Protein 6TDD (pdb70)

Organism: Burkholderia ambifaria (strain ATCC BAA-244 / DSM 16087 / CCUG 44356 / LMG 19182 / AMMD) (NCBI:txid339670)

Solvent-accessible surface area: 6980 Å² total; per-residue (Å²): 123,128,70,99,164,114,76,96,127,78,96,60,47,72,72,108,92,28,68,75,146,8,38,205,70,72,93,109,100,13,18,53,35,5,20,115,4,44,62,71,18,101,154,72,118,116,88,57,123,112,151,80,100,98,130,55,106,22,79,71,106,64,27,71,73,162,6,38,204,56,62,98,104,90,12,27,61,38,4,22,118,4,47,71,79,20,95,108,55,135

InterPro domains:
  IPR006162 Phosphopantetheine attachment site [PS00012] (1380-1395)
  IPR009081 Phosphopantetheine binding ACP domain [PF00550] (1358-1421)
  IPR009081 Phosphopantetheine binding ACP domain [PS50075] (1350-1425)
  IPR013968 Polyketide synthase-like, ketoreductase domain [PF08659] (1072-1247)
  IPR014030 Beta-ketoacyl synthase-like, N-terminal domain [PF00109] (45-298)
  IPR014030 Beta-ketoacyl synthase-like, N-terminal domain [PF00109] (1454-1701)
  IPR014031 Beta-ketoacyl synthase, C-terminal domain [PF02801] (306-424)
  IPR014031 Beta-ketoacyl synthase, C-terminal domain [PF02801] (1709-1826)
  IPR016039 Thiolase-like [G3DSA:3.40.47.10] (36-485)
  IPR016039 Thiolase-like [G3DSA:3.40.47.10] (1445-1891)
  IPR016039 Thiolase-like [SSF53901] (43-471)
  IPR016039 Thiolase-like [SSF53901] (1453-1825)
  IPR018201 Beta-ketoacyl synthase, active site [PS00606] (211-227)
  IPR018201 Beta-ketoacyl synthase, active site [PS00606] (1614-1630)
  IPR020806 Polyketide synthase-like, phosphopantetheine-binding domain [SM00823] (1353-1425)
  IPR020841 Polyketide synthase, beta-ketoacyl synthase domain [PS52004] (44-472)
  IPR020841 Polyketide synthase, beta-ketoacyl synthase domain [PS52004] (1452-1877)
  IPR020841 Polyketide synthase, beta-ketoacyl synthase domain [SM00825] (47-475)
  IPR020841 Polyketide synthase, beta-ketoacyl synthase domain [SM00825] (1455-1880)
  IPR032821 Polyketide synthase, C-terminal extension [PF16197] (1830-1926)

Nearest PDB structures (foldseek):
  3spi-assembly1_A  TM=4.653E-01  e=7.736E+00  Gallus gallus
  3spg-assembly1_A  TM=4.646E-01  e=8.421E+00  Gallus gallus
  3spi-assembly1_A  TM=4.498E-01  e=6.684E+00  Gallus gallus
  5kuk-assembly1_A  TM=4.501E-01  e=9.793E+00  Gallus gallus
  3spg-assembly1_A  TM=4.374E-01  e=9.073E+00  Gallus gallus

Secondary structure (DSSP, 8-state):
----SSS-STTTTHHHHHHHHHTTS-HHHHHHHHHHHHHHHHH--/--SS--SPTTSTTHHHHHHHHHTTS-HHHHHHHHHHHHHHHHH--

Radius of gyration: 15.99 Å; Cα contacts (8 Å, |Δi|>4): 42; chains: 2; bounding box: 48×41×23 Å

Foldseek 3Di:
DAAPVVGGPDDDDVVVVVVVVLVVDDPVRNVVVVVVVVVVVVVVD/DADPPGHPDDDPVVVVVVVVVLVVDDPVGNVVVVVVVCVVPVPDD

Structure (mmCIF, N/CA/C/O backbone):
data_6TDD
#
_entry.id   6TDD
#
loop_
_atom_site.group_PDB
_atom_site.id
_atom_site.type_symbol
_atom_site.label_atom_id
_atom_site.label_alt_id
_atom_site.label_comp_id
_atom_site.label_asym_id
_atom_site.label_entity_id
_atom_site.label_seq_id
_atom_site.pdbx_PDB_ins_code
_atom_site.Cartn_x
_atom_site.Cartn_y
_atom_site.Cartn_z
_atom_site.occupancy
_atom_site.B_iso_or_equiv
_atom_site.auth_seq_id
_atom_site.auth_comp_id
_atom_site.auth_asym_id
_atom_site.auth_atom_id
_atom_site.pdbx_PDB_model_num
ATOM 1 N N . GLY A 1 1 ? -11.895 32.253 2.838 1.00 0.00 1 GLY A N 1
ATOM 2 C CA . GLY A 1 1 ? -12.885 31.528 3.668 1.00 0.00 1 GLY A CA 1
ATOM 3 C C . GLY A 1 1 ? -12.223 30.730 4.792 1.00 0.00 1 GLY A C 1
ATOM 4 O O . GLY A 1 1 ? -10.999 30.567 4.794 1.00 0.00 1 GLY A O 1
ATOM 10 N N . PRO A 1 2 ? -13.012 30.224 5.763 1.00 0.00 2 PRO A N 1
ATOM 11 C CA . PRO A 1 2 ? -12.502 29.449 6.903 1.00 0.00 2 PRO A CA 1
ATOM 12 C C . PRO A 1 2 ? -11.941 28.082 6.484 1.00 0.00 2 PRO A C 1
ATOM 13 O O . PRO A 1 2 ? -12.409 27.453 5.527 1.00 0.00 2 PRO A O 1
ATOM 24 N N . GLY A 1 3 ? -10.940 27.592 7.227 1.00 0.00 3 GLY A N 1
ATOM 25 C CA . GLY A 1 3 ? -10.283 26.299 6.972 1.00 0.00 3 GLY A CA 1
ATOM 26 C C . GLY A 1 3 ? -11.068 25.069 7.460 1.00 0.00 3 GLY A C 1
ATOM 27 O O . GLY A 1 3 ? -10.806 23.961 6.990 1.00 0.00 3 GLY A O 1
ATOM 31 N N . SER A 1 4 ? -12.021 25.252 8.380 1.00 0.00 4 SER A N 1
ATOM 32 C CA . SER A 1 4 ? -12.877 24.189 8.933 1.00 0.00 4 SER A CA 1
ATOM 33 C C . SER A 1 4 ? -14.239 24.110 8.217 1.00 0.00 4 SER A C 1
ATOM 34 O O . SER A 1 4 ? -14.896 25.135 8.033 1.00 0.00 4 SER A O 1
ATOM 42 N N . MET A 1 5 ? -14.751 22.930 7.850 1.00 0.00 5 MET A N 1
ATOM 43 C CA . MET A 1 5 ? -14.061 21.630 7.782 1.00 0.00 5 MET A CA 1
ATOM 44 C C . MET A 1 5 ? -13.081 21.564 6.592 1.00 0.00 5 MET A C 1
ATOM 45 O O . MET A 1 5 ? -13.268 22.245 5.578 1.00 0.00 5 MET A O 1
ATOM 59 N N . ASN A 1 6 ? -12.067 20.695 6.685 1.00 0.00 6 ASN A N 1
ATOM 60 C CA . ASN A 1 6 ? -11.107 20.432 5.600 1.00 0.00 6 ASN A CA 1
ATOM 61 C C . ASN A 1 6 ? -11.776 19.872 4.323 1.00 0.00 6 ASN A C 1
ATOM 62 O O . ASN A 1 6 ? -11.329 20.174 3.212 1.00 0.00 6 ASN A O 1
ATOM 73 N N . LYS A 1 7 ? -12.863 19.101 4.477 1.00 0.00 7 LYS A N 1
ATOM 74 C CA . LYS A 1 7 ? -13.805 18.690 3.418 1.00 0.00 7 LYS A CA 1
ATOM 75 C C . LYS A 1 7 ? -15.203 18.396 4.003 1.00 0.00 7 LYS A C 1
ATOM 76 O O . LYS A 1 7 ? -15.291 18.066 5.193 1.00 0.00 7 LYS A O 1
ATOM 95 N N . PRO A 1 8 ? -16.295 18.473 3.212 1.00 0.00 8 PRO A N 1
ATOM 96 C CA . PRO A 1 8 ? -17.613 17.973 3.625 1.00 0.00 8 PRO A CA 1
ATOM 97 C C . PRO A 1 8 ? -17.618 16.440 3.782 1.00 0.00 8 PRO A C 1
ATOM 98 O O . PRO A 1 8 ? -16.688 15.755 3.348 1.00 0.00 8 PRO A O 1
ATOM 109 N N . THR A 1 9 ? -18.689 15.878 4.346 1.00 0.00 9 THR A N 1
ATOM 110 C CA . THR A 1 9 ? -18.898 14.413 4.461 1.00 0.00 9 THR A CA 1
ATOM 111 C C . THR A 1 9 ? -19.039 13.731 3.087 1.00 0.00 9 THR A C 1
ATOM 112 O O . THR A 1 9 ? -18.688 12.561 2.918 1.00 0.00 9 THR A O 1
ATOM 123 N N . SER A 1 10 ? -19.511 14.476 2.079 1.00 0.00 10 SER A N 1
ATOM 124 C CA . SER A 1 10 ? -19.654 14.032 0.685 1.00 0.00 10 SER A CA 1
ATOM 125 C C . SER A 1 10 ? -18.325 13.591 0.052 1.00 0.00 10 SER A C 1
ATOM 126 O O . SER A 1 10 ? -17.260 14.126 0.376 1.00 0.00 10 SER A O 1
ATOM 134 N N . SER A 1 11 ? -18.383 12.644 -0.888 1.00 0.00 11 SER A N 1
ATOM 135 C CA . SER A 1 11 ? -17.241 12.126 -1.659 1.00 0.00 11 SER A CA 1
ATOM 136 C C . SER A 1 11 ? -16.132 11.449 -0.821 1.00 0.00 11 SER A C 1
ATOM 137 O O . SER A 1 11 ? -14.964 11.423 -1.207 1.00 0.00 11 SER A O 1
ATOM 145 N N . ASP A 1 12 ? -16.479 10.859 0.334 1.00 0.00 12 ASP A N 1
ATOM 146 C CA . ASP A 1 12 ? -15.612 9.897 1.054 1.00 0.00 12 ASP A CA 1
ATOM 147 C C . ASP A 1 12 ? -15.497 8.532 0.338 1.00 0.00 12 ASP A C 1
ATOM 148 O O . ASP A 1 12 ? -14.604 7.739 0.642 1.00 0.00 12 ASP A O 1
ATOM 157 N N . GLY A 1 13 ? -16.380 8.255 -0.633 1.00 0.00 13 GLY A N 1
ATOM 158 C CA . GLY A 1 13 ? -16.490 6.968 -1.344 1.00 0.00 13 GLY A CA 1
ATOM 159 C C . GLY A 1 13 ? -15.269 6.545 -2.177 1.00 0.00 13 GLY A C 1
ATOM 160 O O . GLY A 1 13 ? -15.182 5.379 -2.569 1.00 0.00 13 GLY A O 1
ATOM 164 N N . TRP A 1 14 ? -14.294 7.437 -2.408 1.00 0.00 14 TRP A N 1
ATOM 165 C CA . TRP A 1 14 ? -13.033 7.097 -3.077 1.00 0.00 14 TRP A CA 1
ATOM 166 C C . TRP A 1 14 ? -12.260 6.004 -2.330 1.00 0.00 14 TRP A C 1
ATOM 167 O O . TRP A 1 14 ? -11.580 5.197 -2.962 1.00 0.00 14 TRP A O 1
ATOM 188 N N . LYS A 1 15 ? -12.387 5.941 -0.996 1.00 0.00 15 LYS A N 1
ATOM 189 C CA . LYS A 1 15 ? -11.655 5.005 -0.125 1.00 0.00 15 LYS A CA 1
ATOM 190 C C . LYS A 1 15 ? -12.034 3.543 -0.381 1.00 0.00 15 LYS A C 1
ATOM 191 O O . LYS A 1 15 ? -11.160 2.681 -0.456 1.00 0.00 15 LYS A O 1
ATOM 210 N N . ASP A 1 16 ? -13.321 3.265 -0.568 1.00 0.00 16 ASP A N 1
ATOM 211 C CA . ASP A 1 16 ? -13.821 1.917 -0.875 1.00 0.00 16 ASP A CA 1
ATOM 212 C C . ASP A 1 16 ? -13.370 1.442 -2.266 1.00 0.00 16 ASP A C 1
ATOM 213 O O . ASP A 1 16 ? -12.975 0.289 -2.434 1.00 0.00 16 ASP A O 1
ATOM 222 N N . ASP A 1 17 ? -13.358 2.338 -3.260 1.00 0.00 17 ASP A N 1
ATOM 223 C CA . ASP A 1 17 ? -12.806 2.058 -4.593 1.00 0.00 17 ASP A CA 1
ATOM 224 C C . ASP A 1 17 ? -11.275 1.889 -4.572 1.00 0.00 17 ASP A C 1
ATOM 225 O O . ASP A 1 17 ? -10.730 1.079 -5.330 1.00 0.00 17 ASP A O 1
ATOM 234 N N . TYR A 1 18 ? -10.569 2.592 -3.675 1.00 0.00 18 TYR A N 1
ATOM 235 C CA . TYR A 1 18 ? -9.120 2.439 -3.491 1.00 0.00 18 TYR A CA 1
ATOM 236 C C . TYR A 1 18 ? -8.780 1.070 -2.881 1.00 0.00 18 TYR A C 1
ATOM 237 O O . TYR A 1 18 ? -7.932 0.361 -3.412 1.00 0.00 18 TYR A O 1
ATOM 255 N N . LEU A 1 19 ? -9.496 0.626 -1.843 1.00 0.00 19 LEU A N 1
ATOM 256 C CA . LEU A 1 19 ? -9.371 -0.738 -1.313 1.00 0.00 19 LEU A CA 1
ATOM 257 C C . LEU A 1 19 ? -9.703 -1.788 -2.390 1.00 0.00 19 LEU A C 1
ATOM 258 O O . LEU A 1 19 ? -8.936 -2.737 -2.582 1.00 0.00 19 LEU A O 1
ATOM 274 N N . SER A 1 20 ? -10.788 -1.593 -3.144 1.00 0.00 20 SER A N 1
ATOM 275 C CA . SER A 1 20 ? -11.217 -2.517 -4.198 1.00 0.00 20 SER A CA 1
ATOM 276 C C . SER A 1 20 ? -10.137 -2.720 -5.272 1.00 0.00 20 SER A C 1
ATOM 277 O O . SER A 1 20 ? -9.857 -3.864 -5.654 1.00 0.00 20 SER A O 1
ATOM 285 N N . ARG A 1 21 ? -9.474 -1.641 -5.721 1.00 0.00 21 ARG A N 1
ATOM 286 C CA . ARG A 1 21 ? -8.411 -1.701 -6.743 1.00 0.00 21 ARG A CA 1
ATOM 287 C C . ARG A 1 21 ? -7.050 -2.160 -6.204 1.00 0.00 21 ARG A C 1
ATOM 288 O O . ARG A 1 21 ? -6.365 -2.923 -6.886 1.00 0.00 21 ARG A O 1
ATOM 309 N N . LEU A 1 22 ? -6.685 -1.787 -4.973 1.00 0.00 22 LEU A N 1
ATOM 310 C CA . LEU A 1 22 ? -5.427 -2.199 -4.316 1.00 0.00 22 LEU A CA 1
ATOM 311 C C . LEU A 1 22 ? -5.311 -3.729 -4.164 1.00 0.00 22 LEU A C 1
ATOM 312 O O . LEU A 1 22 ? -4.230 -4.284 -4.374 1.00 0.00 22 LEU A O 1
ATOM 328 N N . SER A 1 23 ? -6.417 -4.419 -3.863 1.00 0.00 23 SER A N 1
ATOM 329 C CA . SER A 1 23 ? -6.448 -5.887 -3.729 1.00 0.00 23 SER A CA 1
ATOM 330 C C . SER A 1 23 ? -6.110 -6.638 -5.036 1.00 0.00 23 SER A C 1
ATOM 331 O O . SER A 1 23 ? -5.696 -7.801 -4.995 1.00 0.00 23 SER A O 1
ATOM 339 N N . ARG A 1 24 ? -6.249 -5.994 -6.208 1.00 0.00 24 ARG A N 1
ATOM 340 C CA . ARG A 1 24 ? -5.982 -6.597 -7.533 1.00 0.00 24 ARG A CA 1
ATOM 341 C C . ARG A 1 24 ? -4.490 -6.704 -7.883 1.00 0.00 24 ARG A C 1
ATOM 342 O O . ARG A 1 24 ? -4.132 -7.517 -8.740 1.00 0.00 24 ARG A O 1
ATOM 363 N N . LEU A 1 25 ? -3.622 -5.898 -7.261 1.00 0.00 25 LEU A N 1
ATOM 364 C CA . LEU A 1 25 ? -2.180 -5.876 -7.538 1.00 0.00 25 LEU A CA 1
ATOM 365 C C . LEU A 1 25 ? -1.459 -7.124 -6.991 1.00 0.00 25 LEU A C 1
ATOM 366 O O . LEU A 1 25 ? -1.803 -7.651 -5.928 1.00 0.00 25 LEU A O 1
ATOM 382 N N . SER A 1 26 ? -0.419 -7.562 -7.710 1.00 0.00 26 SER A N 1
ATOM 383 C CA . SER A 1 26 ? 0.538 -8.588 -7.266 1.00 0.00 26 SER A CA 1
ATOM 384 C C . SER A 1 26 ? 1.376 -8.105 -6.065 1.00 0.00 26 SER A C 1
ATOM 385 O O . SER A 1 26 ? 1.456 -6.900 -5.803 1.00 0.00 26 SER A O 1
ATOM 393 N N . LYS A 1 27 ? 2.032 -9.025 -5.343 1.00 0.00 27 LYS A N 1
ATOM 394 C CA . LYS A 1 27 ? 2.838 -8.774 -4.126 1.00 0.00 27 LYS A CA 1
ATOM 395 C C . LYS A 1 27 ? 3.915 -7.704 -4.334 1.00 0.00 27 LYS A C 1
ATOM 396 O O . LYS A 1 27 ? 4.121 -6.838 -3.491 1.00 0.00 27 LYS A O 1
ATOM 415 N N . ASN A 1 28 ? 4.575 -7.743 -5.487 1.00 0.00 28 ASN A N 1
ATOM 416 C CA . ASN A 1 28 ? 5.585 -6.761 -5.889 1.00 0.00 28 ASN A CA 1
ATOM 417 C C . ASN A 1 28 ? 4.963 -5.396 -6.257 1.00 0.00 28 ASN A C 1
ATOM 418 O O . ASN A 1 28 ? 5.513 -4.346 -5.918 1.00 0.00 28 ASN A O 1
ATOM 429 N N . GLN A 1 29 ? 3.809 -5.398 -6.925 1.00 0.00 29 GLN A N 1
ATOM 430 C CA . GLN A 1 29 ? 3.139 -4.186 -7.412 1.00 0.00 29 GLN A CA 1
ATOM 431 C C . GLN A 1 29 ? 2.439 -3.389 -6.298 1.00 0.00 29 GLN A C 1
ATOM 432 O O . GLN A 1 29 ? 2.516 -2.159 -6.289 1.00 0.00 29 GLN A O 1
ATOM 446 N N . LEU A 1 30 ? 1.817 -4.056 -5.315 1.00 0.00 30 LEU A N 1
ATOM 447 C CA . LEU A 1 30 ? 1.271 -3.383 -4.125 1.00 0.00 30 LEU A CA 1
ATOM 448 C C . LEU A 1 30 ? 2.371 -2.707 -3.290 1.00 0.00 30 LEU A C 1
ATOM 449 O O . LEU A 1 30 ? 2.141 -1.644 -2.712 1.00 0.00 30 LEU A O 1
ATOM 465 N N . MET A 1 31 ? 3.578 -3.282 -3.260 1.00 0.00 31 MET A N 1
ATOM 466 C CA . MET A 1 31 ? 4.726 -2.671 -2.586 1.00 0.00 31 MET A CA 1
ATOM 467 C C . MET A 1 31 ? 5.303 -1.497 -3.376 1.00 0.00 31 MET A C 1
ATOM 468 O O . MET A 1 31 ? 5.615 -0.472 -2.773 1.00 0.00 31 MET A O 1
ATOM 482 N N . ALA A 1 32 ? 5.377 -1.589 -4.706 1.00 0.00 32 ALA A N 1
ATOM 483 C CA . ALA A 1 32 ? 5.760 -0.457 -5.560 1.00 0.00 32 ALA A CA 1
ATOM 484 C C . ALA A 1 32 ? 4.787 0.731 -5.407 1.00 0.00 32 ALA A C 1
ATOM 485 O O . ALA A 1 32 ? 5.219 1.881 -5.306 1.00 0.00 32 ALA A O 1
ATOM 492 N N . LEU A 1 33 ? 3.477 0.457 -5.321 1.00 0.00 33 LEU A N 1
ATOM 493 C CA . LEU A 1 33 ? 2.427 1.449 -5.061 1.00 0.00 33 LEU A CA 1
ATOM 494 C C . LEU A 1 33 ? 2.621 2.118 -3.689 1.00 0.00 33 LEU A C 1
ATOM 495 O O . LEU A 1 33 ? 2.702 3.346 -3.612 1.00 0.00 33 LEU A O 1
ATOM 511 N N . ALA A 1 34 ? 2.750 1.333 -2.617 1.00 0.00 34 ALA A N 1
ATOM 512 C CA . ALA A 1 34 ? 2.958 1.855 -1.265 1.00 0.00 34 ALA A CA 1
ATOM 513 C C . ALA A 1 34 ? 4.271 2.648 -1.125 1.00 0.00 34 ALA A C 1
ATOM 514 O O . ALA A 1 34 ? 4.289 3.694 -0.477 1.00 0.00 34 ALA A O 1
ATOM 521 N N . LEU A 1 35 ? 5.356 2.217 -1.778 1.00 0.00 35 LEU A N 1
ATOM 522 C CA . LEU A 1 35 ? 6.646 2.919 -1.805 1.00 0.00 35 LEU A CA 1
ATOM 523 C C . LEU A 1 35 ? 6.540 4.268 -2.551 1.00 0.00 35 LEU A C 1
ATOM 524 O O . LEU A 1 35 ? 7.007 5.293 -2.046 1.00 0.00 35 LEU A O 1
ATOM 540 N N . LYS A 1 36 ? 5.859 4.303 -3.707 1.00 0.00 36 LYS A N 1
ATOM 541 C CA . LYS A 1 36 ? 5.565 5.525 -4.481 1.00 0.00 36 LYS A CA 1
ATOM 542 C C . LYS A 1 36 ? 4.743 6.534 -3.671 1.00 0.00 36 LYS A C 1
ATOM 543 O O . LYS A 1 36 ? 5.009 7.737 -3.735 1.00 0.00 36 LYS A O 1
ATOM 562 N N . LEU A 1 37 ? 3.777 6.072 -2.878 1.00 0.00 37 LEU A N 1
ATOM 563 C CA . LEU A 1 37 ? 3.041 6.902 -1.914 1.00 0.00 37 LEU A CA 1
ATOM 564 C C . LEU A 1 37 ? 3.944 7.392 -0.767 1.00 0.00 37 LEU A C 1
ATOM 565 O O . LEU A 1 37 ? 3.862 8.564 -0.391 1.00 0.00 37 LEU A O 1
ATOM 581 N N . LYS A 1 38 ? 4.812 6.523 -0.231 1.00 0.00 38 LYS A N 1
ATOM 582 C CA . LYS A 1 38 ? 5.662 6.832 0.925 1.00 0.00 38 LYS A CA 1
ATOM 583 C C . LYS A 1 38 ? 6.685 7.926 0.625 1.00 0.00 38 LYS A C 1
ATOM 584 O O . LYS A 1 38 ? 6.762 8.898 1.373 1.00 0.00 38 LYS A O 1
ATOM 603 N N . GLN A 1 39 ? 7.410 7.831 -0.489 1.00 0.00 39 GLN A N 1
ATOM 604 C CA . GLN A 1 39 ? 8.399 8.850 -0.884 1.00 0.00 39 GLN A CA 1
ATOM 605 C C . GLN A 1 39 ? 7.741 10.225 -1.134 1.00 0.00 39 GLN A C 1
ATOM 606 O O . GLN A 1 39 ? 8.336 11.256 -0.818 1.00 0.00 39 GLN A O 1
ATOM 620 N N . GLN A 1 40 ? 6.497 10.255 -1.632 1.00 0.00 40 GLN A N 1
ATOM 621 C CA . GLN A 1 40 ? 5.728 11.491 -1.793 1.00 0.00 40 GLN A CA 1
ATOM 622 C C . GLN A 1 40 ? 5.372 12.123 -0.439 1.00 0.00 40 GLN A C 1
ATOM 623 O O . GLN A 1 40 ? 5.670 13.299 -0.225 1.00 0.00 40 GLN A O 1
ATOM 637 N N . GLN A 1 41 ? 4.784 11.373 0.501 1.00 0.00 41 GLN A N 1
ATOM 638 C CA . GLN A 1 41 ? 4.398 11.928 1.808 1.00 0.00 41 GLN A CA 1
ATOM 639 C C . GLN A 1 41 ? 5.594 12.341 2.695 1.00 0.00 41 GLN A C 1
ATOM 640 O O . GLN A 1 41 ? 5.426 13.162 3.600 1.00 0.00 41 GLN A O 1
ATOM 654 N N . LEU A 1 42 ? 6.794 11.802 2.430 1.00 0.00 42 LEU A N 1
ATOM 655 C CA . LEU A 1 42 ? 8.062 12.212 3.051 1.00 0.00 42 LEU A CA 1
ATOM 656 C C . LEU A 1 42 ? 8.606 13.533 2.471 1.00 0.00 42 LEU A C 1
ATOM 657 O O . LEU A 1 42 ? 9.126 14.365 3.221 1.00 0.00 42 LEU A O 1
ATOM 673 N N . GLU A 1 43 ? 8.505 13.747 1.153 1.00 0.00 43 GLU A N 1
ATOM 674 C CA . GLU A 1 43 ? 8.946 14.989 0.488 1.00 0.00 43 GLU A CA 1
ATOM 675 C C . GLU A 1 43 ? 7.970 16.165 0.705 1.00 0.00 43 GLU A C 1
ATOM 676 O O . GLU A 1 43 ? 8.397 17.311 0.868 1.00 0.00 43 GLU A O 1
ATOM 688 N N . GLN A 1 44 ? 6.663 15.888 0.712 1.00 0.00 44 GLN A N 1
ATOM 689 C CA . GLN A 1 44 ? 5.590 16.849 0.980 1.00 0.00 44 GLN A CA 1
ATOM 690 C C . GLN A 1 44 ? 5.472 17.232 2.473 1.00 0.00 44 GLN A C 1
ATOM 691 O O . GLN A 1 44 ? 6.003 16.556 3.364 1.00 0.00 44 GLN A O 1
ATOM 705 N N . GLY A 1 45 ? 4.721 18.309 2.749 1.00 0.00 45 GLY A N 1
ATOM 706 C CA . GLY A 1 45 ? 4.427 18.825 4.101 1.00 0.00 45 GLY A CA 1
ATOM 707 C C . GLY A 1 45 ? 5.634 19.451 4.805 1.00 0.00 45 GLY A C 1
ATOM 708 O O . GLY A 1 45 ? 5.905 19.065 5.965 1.00 0.00 45 GLY A O 1
ATOM 713 N N . GLY B 1 1 ? 29.357 3.338 13.926 1.00 0.00 101 GLY B N 1
ATOM 714 C CA . GLY B 1 1 ? 28.097 3.295 13.152 1.00 0.00 101 GLY B CA 1
ATOM 715 C C . GLY B 1 1 ? 26.945 3.970 13.892 1.00 0.00 101 GLY B C 1
ATOM 716 O O . GLY B 1 1 ? 27.066 4.249 15.091 1.00 0.00 101 GLY B O 1
ATOM 722 N N . PRO B 1 2 ? 25.809 4.246 13.214 1.00 0.00 102 PRO B N 1
ATOM 723 C CA . PRO B 1 2 ? 24.651 4.938 13.801 1.00 0.00 102 PRO B CA 1
ATOM 724 C C . PRO B 1 2 ? 23.823 4.078 14.783 1.00 0.00 102 PRO B C 1
ATOM 725 O O . PRO B 1 2 ? 23.051 4.612 15.583 1.00 0.00 102 PRO B O 1
ATOM 736 N N . GLY B 1 3 ? 23.978 2.752 14.734 1.00 0.00 103 GLY B N 1
ATOM 737 C CA . GLY B 1 3 ? 23.273 1.779 15.569 1.00 0.00 103 GLY B CA 1
ATOM 738 C C . GLY B 1 3 ? 23.654 0.333 15.219 1.00 0.00 103 GLY B C 1
ATOM 739 O O . GLY B 1 3 ? 24.774 0.072 14.771 1.00 0.00 103 GLY B O 1
ATOM 743 N N . SER B 1 4 ? 22.714 -0.607 15.382 1.00 0.00 104 SER B N 1
ATOM 744 C CA . SER B 1 4 ? 22.888 -2.020 14.993 1.00 0.00 104 SER B CA 1
ATOM 745 C C . SER B 1 4 ? 23.011 -2.218 13.471 1.00 0.00 104 SER B C 1
ATOM 746 O O . SER B 1 4 ? 23.642 -3.177 13.020 1.00 0.00 104 SER B O 1
ATOM 754 N N . MET B 1 5 ? 22.428 -1.316 12.673 1.00 0.00 105 MET B N 1
ATOM 755 C CA . MET B 1 5 ? 22.543 -1.302 11.207 1.00 0.00 105 MET B CA 1
ATOM 756 C C . MET B 1 5 ? 23.879 -0.704 10.742 1.00 0.00 105 MET B C 1
ATOM 757 O O . MET B 1 5 ? 24.332 0.320 11.263 1.00 0.00 105 MET B O 1
ATOM 771 N N . ASN B 1 6 ? 24.501 -1.314 9.725 1.00 0.00 106 ASN B N 1
ATOM 772 C CA . ASN B 1 6 ? 25.777 -0.867 9.142 1.00 0.00 106 ASN B CA 1
ATOM 773 C C . ASN B 1 6 ? 25.629 0.253 8.086 1.00 0.00 106 ASN B C 1
ATOM 774 O O . ASN B 1 6 ? 26.609 0.935 7.773 1.00 0.00 106 ASN B O 1
ATOM 785 N N . LYS B 1 7 ? 24.424 0.437 7.524 1.00 0.00 107 LYS B N 1
ATOM 786 C CA . LYS B 1 7 ? 24.133 1.440 6.477 1.00 0.00 107 LYS B CA 1
ATOM 787 C C . LYS B 1 7 ? 24.213 2.891 7.004 1.00 0.00 107 LYS B C 1
ATOM 788 O O . LYS B 1 7 ? 23.857 3.134 8.167 1.00 0.00 107 LYS B O 1
ATOM 807 N N . PRO B 1 8 ? 24.633 3.867 6.175 1.00 0.00 108 PRO B N 1
ATOM 808 C CA . PRO B 1 8 ? 24.661 5.288 6.535 1.00 0.00 108 PRO B CA 1
ATOM 809 C C . PRO B 1 8 ? 23.249 5.883 6.686 1.00 0.00 108 PRO B C 1
ATOM 810 O O . PRO B 1 8 ? 22.285 5.425 6.063 1.00 0.00 108 PRO B O 1
ATOM 821 N N . THR B 1 9 ? 23.131 6.940 7.495 1.00 0.00 109 THR B N 1
ATOM 822 C CA . THR B 1 9 ? 21.885 7.697 7.722 1.00 0.00 109 THR B CA 1
ATOM 823 C C . THR B 1 9 ? 21.515 8.591 6.531 1.00 0.00 109 THR B C 1
ATOM 824 O O . THR B 1 9 ? 22.372 8.987 5.739 1.00 0.00 109 THR B O 1
ATOM 835 N N . SER B 1 10 ? 20.220 8.916 6.411 1.00 0.00 110 SER B N 1
ATOM 836 C CA . SER B 1 10 ? 19.583 9.809 5.410 1.00 0.00 110 SER B CA 1
ATOM 837 C C . SER B 1 10 ? 19.700 9.415 3.920 1.00 0.00 110 SER B C 1
ATOM 838 O O . SER B 1 10 ? 19.128 10.090 3.056 1.00 0.00 110 SER B O 1
ATOM 846 N N . SER B 1 11 ? 20.379 8.310 3.599 1.00 0.00 111 SER B N 1
ATOM 847 C CA . SER B 1 11 ? 20.472 7.735 2.246 1.00 0.00 111 SER B CA 1
ATOM 848 C C . SER B 1 11 ? 19.178 7.015 1.822 1.00 0.00 111 SER B C 1
ATOM 849 O O . SER B 1 11 ? 18.367 6.608 2.658 1.00 0.00 111 SER B O 1
ATOM 857 N N . ASP B 1 12 ? 18.989 6.809 0.515 1.00 0.00 112 ASP B N 1
ATOM 858 C CA . ASP B 1 12 ? 17.813 6.147 -0.084 1.00 0.00 112 ASP B CA 1
ATOM 859 C C . ASP B 1 12 ? 17.706 4.632 0.213 1.00 0.00 112 ASP B C 1
ATOM 860 O O . ASP B 1 12 ? 16.729 3.996 -0.190 1.00 0.00 112 ASP B O 1
ATOM 869 N N . GLY B 1 13 ? 18.651 4.051 0.959 1.00 0.00 113 GLY B N 1
ATOM 870 C CA . GLY B 1 13 ? 18.633 2.657 1.421 1.00 0.00 113 GLY B CA 1
ATOM 871 C C . GLY B 1 13 ? 17.487 2.291 2.378 1.00 0.00 113 GLY B C 1
ATOM 872 O O . GLY B 1 13 ? 17.322 1.108 2.700 1.00 0.00 113 GLY B O 1
ATOM 876 N N . TRP B 1 14 ? 16.666 3.262 2.809 1.00 0.00 114 TRP B N 1
ATOM 877 C CA . TRP B 1 14 ? 15.423 3.013 3.557 1.00 0.00 114 TRP B CA 1
ATOM 878 C C . TRP B 1 14 ? 14.366 2.268 2.728 1.00 0.00 114 TRP B C 1
ATOM 879 O O . TRP B 1 14 ? 13.552 1.530 3.285 1.00 0.00 114 TRP B O 1
ATOM 900 N N . LYS B 1 15 ? 14.384 2.424 1.397 1.00 0.00 115 LYS B N 1
ATOM 901 C CA . LYS B 1 15 ? 13.394 1.844 0.473 1.00 0.00 115 LYS B CA 1
ATOM 902 C C . LYS B 1 15 ? 13.421 0.311 0.471 1.00 0.00 115 LYS B C 1
ATOM 903 O O . LYS B 1 15 ? 12.369 -0.325 0.435 1.00 0.00 115 LYS B O 1
ATOM 922 N N . ASP B 1 16 ? 14.611 -0.287 0.575 1.00 0.00 116 ASP B N 1
ATOM 923 C CA . ASP B 1 16 ? 14.797 -1.740 0.671 1.00 0.00 116 ASP B CA 1
ATOM 924 C C . ASP B 1 16 ? 14.225 -2.309 1.984 1.00 0.00 116 ASP B C 1
ATOM 925 O O . ASP B 1 16 ? 13.592 -3.365 1.974 1.00 0.00 116 ASP B O 1
ATOM 934 N N . ASP B 1 17 ? 14.392 -1.582 3.096 1.00 0.00 117 ASP B N 1
ATOM 935 C CA . ASP B 1 17 ? 13.797 -1.944 4.390 1.00 0.00 117 ASP B CA 1
ATOM 936 C C . ASP B 1 17 ? 12.274 -1.764 4.396 1.00 0.00 117 ASP B C 1
ATOM 937 O O . ASP B 1 17 ? 11.567 -2.552 5.031 1.00 0.00 117 ASP B O 1
ATOM 946 N N . TYR B 1 18 ? 11.751 -0.772 3.661 1.00 0.00 118 TYR B N 1
ATOM 947 C CA . TYR B 1 18 ? 10.313 -0.548 3.525 1.00 0.00 118 TYR B CA 1
ATOM 948 C C . TYR B 1 18 ? 9.649 -1.674 2.716 1.00 0.00 118 TYR B C 1
ATOM 949 O O . TYR B 1 18 ? 8.681 -2.267 3.183 1.00 0.00 118 TYR B O 1
ATOM 967 N N . LEU B 1 19 ? 10.214 -2.086 1.578 1.00 0.00 119 LEU B N 1
ATOM 968 C CA . LEU B 1 19 ? 9.771 -3.289 0.853 1.00 0.00 119 LEU B CA 1
ATOM 969 C C . LEU B 1 19 ? 9.911 -4.559 1.717 1.00 0.00 119 LEU B C 1
ATOM 970 O O . LEU B 1 19 ? 9.004 -5.399 1.712 1.00 0.00 119 LEU B O 1
ATOM 986 N N . SER B 1 20 ? 10.990 -4.693 2.496 1.00 0.00 120 SER B N 1
ATOM 987 C CA . SER B 1 20 ? 11.182 -5.841 3.392 1.00 0.00 120 SER B CA 1
ATOM 988 C C . SER B 1 20 ? 10.061 -5.958 4.439 1.00 0.00 120 SER B C 1
ATOM 989 O O . SER B 1 20 ? 9.477 -7.033 4.597 1.00 0.00 120 SER B O 1
ATOM 997 N N . ARG B 1 21 ? 9.690 -4.856 5.116 1.00 0.00 121 ARG B N 1
ATOM 998 C CA . ARG B 1 21 ? 8.631 -4.852 6.144 1.00 0.00 121 ARG B CA 1
ATOM 999 C C . ARG B 1 21 ? 7.213 -4.926 5.572 1.00 0.00 121 ARG B C 1
ATOM 1000 O O . ARG B 1 21 ? 6.362 -5.597 6.155 1.00 0.00 121 ARG B O 1
ATOM 1021 N N . LEU B 1 22 ? 6.959 -4.300 4.422 1.00 0.00 122 LEU B N 1
ATOM 1022 C CA . LEU B 1 22 ? 5.649 -4.304 3.751 1.00 0.00 122 LEU B CA 1
ATOM 1023 C C . LEU B 1 22 ? 5.187 -5.715 3.348 1.00 0.00 122 LEU B C 1
ATOM 1024 O O . LEU B 1 22 ? 4.009 -6.045 3.501 1.00 0.00 122 LEU B O 1
ATOM 1040 N N . SER B 1 23 ? 6.105 -6.565 2.888 1.00 0.00 123 SER B N 1
ATOM 1041 C CA . SER B 1 23 ? 5.804 -7.952 2.506 1.00 0.00 123 SER B CA 1
ATOM 1042 C C . SER B 1 23 ? 5.192 -8.802 3.634 1.00 0.00 123 SER B C 1
ATOM 1043 O O . SER B 1 23 ? 4.484 -9.774 3.353 1.00 0.00 123 SER B O 1
ATOM 1051 N N . ARG B 1 24 ? 5.424 -8.429 4.899 1.00 0.00 124 ARG B N 1
ATOM 1052 C CA . ARG B 1 24 ? 4.978 -9.171 6.096 1.00 0.00 124 ARG B CA 1
ATOM 1053 C C . ARG B 1 24 ? 3.494 -8.979 6.444 1.00 0.00 124 ARG B C 1
ATOM 1054 O O . ARG B 1 24 ? 2.935 -9.818 7.155 1.00 0.00 124 ARG B O 1
ATOM 1075 N N . LEU B 1 25 ? 2.854 -7.902 5.962 1.00 0.00 125 LEU B N 1
ATOM 1076 C CA . LEU B 1 25 ? 1.434 -7.619 6.226 1.00 0.00 125 LEU B CA 1
ATOM 1077 C C . LEU B 1 25 ? 0.486 -8.587 5.496 1.00 0.00 125 LEU B C 1
ATOM 1078 O O . LEU B 1 25 ? 0.746 -9.009 4.364 1.00 0.00 125 LEU B O 1
ATOM 1094 N N . SER B 1 26 ? -0.650 -8.885 6.137 1.00 0.00 126 SER B N 1
ATOM 1095 C CA . SER B 1 26 ? -1.811 -9.554 5.518 1.00 0.00 126 SER B CA 1
ATOM 1096 C C . SER B 1 26 ? -2.543 -8.633 4.524 1.00 0.00 126 SER B C 1
ATOM 1097 O O . SER B 1 26 ? -2.350 -7.417 4.538 1.00 0.00 126 SER B O 1
ATOM 1105 N N . LYS B 1 27 ? -3.398 -9.200 3.660 1.00 0.00 127 LYS B N 1
ATOM 1106 C CA . LYS B 1 27 ? -4.067 -8.485 2.548 1.00 0.00 127 LYS B CA 1
ATOM 1107 C C . LYS B 1 27 ? -4.891 -7.266 3.001 1.00 0.00 127 LYS B C 1
ATOM 1108 O O . LYS B 1 27 ? -4.866 -6.220 2.354 1.00 0.00 127 LYS B O 1
ATOM 1127 N N . ASN B 1 28 ? -5.574 -7.376 4.137 1.00 0.00 128 ASN B N 1
ATOM 1128 C CA . ASN B 1 28 ? -6.331 -6.285 4.759 1.00 0.00 128 ASN B CA 1
ATOM 1129 C C . ASN B 1 28 ? -5.423 -5.214 5.398 1.00 0.00 128 ASN B C 1
ATOM 1130 O O . ASN B 1 28 ? -5.702 -4.018 5.304 1.00 0.00 128 ASN B O 1
ATOM 1141 N N . GLN B 1 29 ? -4.306 -5.627 6.009 1.00 0.00 129 GLN B N 1
ATOM 1142 C CA . GLN B 1 29 ? -3.335 -4.755 6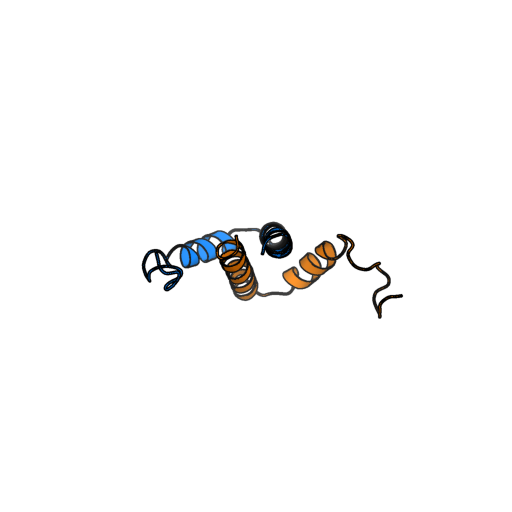.677 1.00 0.00 129 GLN B CA 1
ATOM 1143 C C . GLN B 1 29 ? -2.547 -3.889 5.676 1.00 0.00 129 GLN B C 1
ATOM 1144 O O . GLN B 1 29 ? -2.413 -2.685 5.881 1.00 0.00 129 GLN B O 1
ATOM 1158 N N . LEU B 1 30 ? -2.076 -4.471 4.564 1.00 0.00 130 LEU B N 1
ATOM 1159 C CA . LEU B 1 30 ? -1.398 -3.711 3.494 1.00 0.00 130 LEU B CA 1
ATOM 1160 C C . LEU B 1 30 ? -2.336 -2.712 2.794 1.00 0.00 130 LEU B C 1
ATOM 1161 O O . LEU B 1 30 ? -1.898 -1.626 2.410 1.00 0.00 130 LEU B O 1
ATOM 1177 N N . MET B 1 31 ? -3.636 -3.025 2.692 1.00 0.00 131 MET B N 1
ATOM 1178 C CA . MET B 1 31 ? -4.653 -2.093 2.191 1.00 0.00 131 MET B CA 1
ATOM 1179 C C . MET B 1 31 ? -4.895 -0.933 3.165 1.00 0.00 131 MET B C 1
ATOM 1180 O O . MET B 1 31 ? -4.898 0.225 2.744 1.00 0.00 131 MET B O 1
ATOM 1194 N N . ALA B 1 32 ? -5.038 -1.210 4.467 1.00 0.00 132 ALA B N 1
ATOM 1195 C CA . ALA B 1 32 ? -5.183 -0.171 5.489 1.00 0.00 132 ALA B CA 1
ATOM 1196 C C . ALA B 1 32 ? -3.958 0.767 5.541 1.00 0.00 132 ALA B C 1
ATOM 1197 O O . ALA B 1 32 ? -4.108 1.989 5.622 1.00 0.00 132 ALA B O 1
AT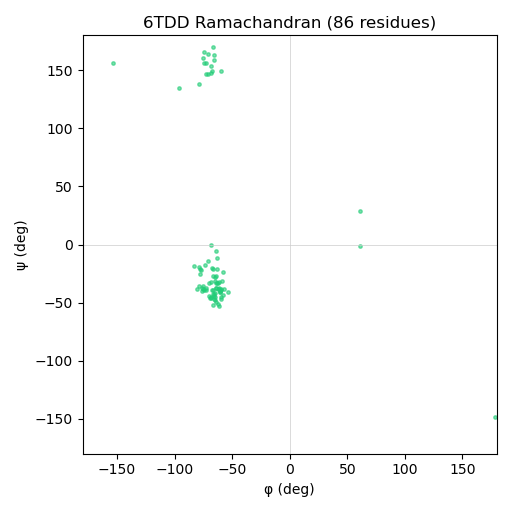OM 1204 N N . LEU B 1 33 ? -2.746 0.211 5.424 1.00 0.00 133 LEU B N 1
ATOM 1205 C CA . LEU B 1 33 ? -1.494 0.962 5.340 1.00 0.00 133 LEU B CA 1
ATOM 1206 C C . LEU B 1 33 ? -1.441 1.871 4.098 1.00 0.00 133 LEU B C 1
ATOM 1207 O O . LEU B 1 33 ? -1.209 3.074 4.232 1.00 0.00 133 LEU B O 1
ATOM 1223 N N . ALA B 1 34 ? -1.709 1.332 2.905 1.00 0.00 134 ALA B N 1
ATOM 1224 C CA . ALA B 1 34 ? -1.694 2.105 1.663 1.00 0.00 134 ALA B CA 1
ATOM 1225 C C . ALA B 1 34 ? -2.775 3.208 1.640 1.00 0.00 134 ALA B C 1
ATOM 1226 O O . ALA B 1 34 ? -2.505 4.321 1.183 1.00 0.00 134 ALA B O 1
ATOM 1233 N N . LEU B 1 35 ? -3.966 2.953 2.191 1.00 0.00 135 LEU B N 1
ATOM 1234 C CA . LEU B 1 35 ? -5.038 3.948 2.331 1.00 0.00 135 LEU B CA 1
ATOM 1235 C C . LEU B 1 35 ? -4.625 5.079 3.296 1.00 0.00 135 LEU B C 1
ATOM 1236 O O . LEU B 1 35 ? -4.764 6.256 2.963 1.00 0.00 135 LEU B O 1
ATOM 1252 N N . LYS B 1 36 ? -4.029 4.734 4.448 1.00 0.00 136 LYS B N 1
ATOM 1253 C CA . LYS B 1 36 ? -3.490 5.689 5.440 1.00 0.00 136 LYS B CA 1
ATOM 1254 C C . LYS B 1 36 ? -2.366 6.557 4.856 1.00 0.00 136 LYS B C 1
ATOM 1255 O O . LYS B 1 36 ? -2.295 7.754 5.142 1.00 0.00 136 LYS B O 1
ATOM 1274 N N . LEU B 1 37 ? -1.513 5.989 4.006 1.00 0.00 137 LEU B N 1
ATOM 1275 C CA . LEU B 1 37 ? -0.509 6.724 3.224 1.00 0.00 137 LEU B CA 1
ATOM 1276 C C . LEU B 1 37 ? -1.161 7.662 2.190 1.00 0.00 137 LEU B C 1
ATOM 1277 O O . LEU B 1 37 ? -0.725 8.810 2.056 1.00 0.00 137 LEU B O 1
ATOM 1293 N N . LYS B 1 38 ? -2.205 7.210 1.483 1.00 0.00 138 LYS B N 1
ATOM 1294 C CA . LYS B 1 38 ? -2.870 7.979 0.416 1.00 0.00 138 LYS B CA 1
ATOM 1295 C C . LYS B 1 38 ? -3.578 9.223 0.949 1.00 0.00 138 LYS B C 1
ATOM 1296 O O . LYS B 1 38 ? -3.383 10.307 0.406 1.00 0.00 138 LYS B O 1
ATOM 1315 N N . GLN B 1 39 ? -4.345 9.100 2.035 1.00 0.00 139 GLN B N 1
ATOM 1316 C CA . GLN B 1 39 ? -5.050 10.248 2.627 1.00 0.00 139 GLN B CA 1
ATOM 1317 C C . GLN B 1 39 ? -4.078 11.323 3.157 1.00 0.00 139 GLN B C 1
ATOM 1318 O O . GLN B 1 39 ? -4.360 12.516 3.042 1.00 0.00 139 GLN B O 1
ATOM 1332 N N . GLN B 1 40 ? -2.898 10.934 3.663 1.00 0.00 140 GLN B N 1
ATOM 1333 C CA . GLN B 1 40 ? -1.851 11.875 4.094 1.00 0.00 140 GLN B CA 1
ATOM 1334 C C . GLN B 1 40 ? -1.298 12.704 2.924 1.00 0.00 140 GLN B C 1
ATOM 1335 O O . GLN B 1 40 ? -1.271 13.930 3.011 1.00 0.00 140 GLN B O 1
ATOM 1349 N N . GLN B 1 41 ? -0.923 12.070 1.805 1.00 0.00 141 GLN B N 1
ATOM 1350 C CA . GLN B 1 41 ? -0.412 12.804 0.634 1.00 0.00 141 GLN B CA 1
ATOM 1351 C C . GLN B 1 41 ? -1.473 13.685 -0.060 1.00 0.00 141 GLN B C 1
ATOM 1352 O O . GLN B 1 41 ? -1.099 14.630 -0.758 1.00 0.00 141 GLN B O 1
ATOM 1366 N N . LEU B 1 42 ? -2.773 13.419 0.152 1.00 0.00 142 LEU B N 1
ATOM 1367 C CA . LEU B 1 42 ? -3.888 14.265 -0.300 1.00 0.00 142 LEU B CA 1
ATOM 1368 C C . LEU B 1 42 ? -4.139 15.476 0.620 1.00 0.00 142 LEU B C 1
ATOM 1369 O O . LEU B 1 42 ? -4.463 16.558 0.122 1.00 0.00 142 LEU B O 1
ATOM 1385 N N . GLU B 1 43 ? -4.009 15.315 1.943 1.00 0.00 143 GLU B N 1
ATOM 1386 C CA . GLU B 1 43 ? -4.197 16.403 2.921 1.00 0.00 143 GLU B CA 1
ATOM 1387 C C . GLU B 1 43 ? -2.995 17.363 3.023 1.00 0.00 143 GLU B C 1
ATOM 1388 O O . GLU B 1 43 ? -3.167 18.534 3.375 1.00 0.00 143 GLU B O 1
ATOM 1400 N N . GLN B 1 44 ? -1.782 16.905 2.684 1.00 0.00 144 GLN B N 1
ATOM 1401 C CA . GLN B 1 44 ? -0.591 17.752 2.518 1.00 0.00 144 GLN B CA 1
ATOM 1402 C C . GLN B 1 44 ? -0.696 18.739 1.335 1.00 0.00 144 GLN B C 1
ATOM 1403 O O . GLN B 1 44 ? -1.439 18.511 0.374 1.00 0.00 144 GLN B O 1
ATOM 1417 N N . GLY B 1 45 ? 0.107 19.812 1.374 1.00 0.00 145 GLY B N 1
ATOM 1418 C CA . GLY B 1 45 ? 0.236 20.835 0.315 1.00 0.00 145 GLY B CA 1
ATOM 1419 C C . GLY B 1 45 ? -0.967 21.778 0.235 1.00 0.00 145 GLY B C 1
ATOM 1420 O O . GLY B 1 45 ? -1.594 21.861 -0.847 1.00 0.00 145 GLY B O 1
ATOM 1425 N N . GLY A 1 1 ? -38.386 15.025 15.753 1.00 0.00 1 GLY A N 2
ATOM 1426 C CA . GLY A 1 1 ? -39.344 13.899 15.709 1.00 0.00 1 GLY A CA 2
ATOM 1427 C C . GLY A 1 1 ? -39.177 13.044 14.449 1.00 0.00 1 GLY A C 2
ATOM 1428 O O . GLY A 1 1 ? -38.231 13.256 13.682 1.00 0.00 1 GLY A O 2
ATOM 1434 N N . PRO A 1 2 ? -40.079 12.064 14.218 1.00 0.00 2 PRO A N 2
ATOM 1435 C CA . PRO A 1 2 ? -40.036 11.159 13.060 1.00 0.00 2 PRO A CA 2
ATOM 1436 C C . PRO A 1 2 ? -40.079 11.873 11.702 1.00 0.00 2 PRO A C 2
ATOM 1437 O O . PRO A 1 2 ? -40.760 12.890 11.532 1.00 0.00 2 PRO A O 2
ATOM 1448 N N . GLY A 1 3 ? -39.378 11.308 10.713 1.00 0.00 3 GLY A N 2
ATOM 1449 C CA . GLY A 1 3 ? -39.324 11.825 9.337 1.00 0.00 3 GLY A CA 2
ATOM 1450 C C . GLY A 1 3 ? -38.139 11.286 8.526 1.00 0.00 3 GLY A C 2
ATOM 1451 O O . GLY A 1 3 ? -37.324 10.506 9.030 1.00 0.00 3 GLY A O 2
ATOM 1455 N N . SER A 1 4 ? -38.044 11.714 7.267 1.00 0.00 4 SER A N 2
ATOM 1456 C CA . SER A 1 4 ? -36.945 11.373 6.345 1.00 0.00 4 SER A CA 2
ATOM 1457 C C . SER A 1 4 ? -35.680 12.187 6.669 1.00 0.00 4 SER A C 2
ATOM 1458 O O . SER A 1 4 ? -35.331 13.144 5.976 1.00 0.00 4 SER A O 2
ATOM 1466 N N . MET A 1 5 ? -34.972 11.804 7.738 1.00 0.00 5 MET A N 2
ATOM 1467 C CA . MET A 1 5 ? -33.769 12.473 8.273 1.00 0.00 5 MET A CA 2
ATOM 1468 C C . MET A 1 5 ? -32.486 12.275 7.428 1.00 0.00 5 MET A C 2
ATOM 1469 O O . MET A 1 5 ? -31.392 12.629 7.867 1.00 0.00 5 MET A O 2
ATOM 1483 N N . ASN A 1 6 ? -32.602 11.725 6.221 1.00 0.00 6 ASN A N 2
ATOM 1484 C CA . ASN A 1 6 ? -31.503 11.394 5.296 1.00 0.00 6 ASN A CA 2
ATOM 1485 C C . ASN A 1 6 ? -30.914 12.629 4.567 1.00 0.00 6 ASN A C 2
ATOM 1486 O O . ASN A 1 6 ? -30.667 12.596 3.354 1.00 0.00 6 ASN A O 2
ATOM 1497 N N . LYS A 1 7 ? -30.719 13.744 5.281 1.00 0.00 7 LYS A N 2
ATOM 1498 C CA . LYS A 1 7 ? -30.193 15.017 4.739 1.00 0.00 7 LYS A CA 2
ATOM 1499 C C . LYS A 1 7 ? -28.761 14.898 4.177 1.00 0.00 7 LYS A C 2
ATOM 1500 O O . LYS A 1 7 ? -27.974 14.086 4.688 1.00 0.00 7 LYS A O 2
ATOM 1519 N N . PRO A 1 8 ? -28.382 15.687 3.144 1.00 0.00 8 PRO A N 2
ATOM 1520 C CA . PRO A 1 8 ? -27.046 15.645 2.548 1.00 0.00 8 PRO A CA 2
ATOM 1521 C C . PRO A 1 8 ? -25.951 16.075 3.540 1.00 0.00 8 PRO A C 2
ATOM 1522 O O . PRO A 1 8 ? -26.155 16.973 4.366 1.00 0.00 8 PRO A O 2
ATOM 1533 N N . THR A 1 9 ? -24.791 15.427 3.450 1.00 0.00 9 THR A N 2
ATOM 1534 C CA . THR A 1 9 ? -23.630 15.619 4.342 1.00 0.00 9 THR A CA 2
ATOM 1535 C C . THR A 1 9 ? -22.329 15.127 3.683 1.00 0.00 9 THR A C 2
ATOM 1536 O O . THR A 1 9 ? -22.363 14.532 2.600 1.00 0.00 9 THR A O 2
ATOM 1547 N N . SER A 1 10 ? -21.176 15.388 4.303 1.00 0.00 10 SER A N 2
ATOM 1548 C CA . SER A 1 10 ? -19.843 14.966 3.841 1.00 0.00 10 SER A CA 2
ATOM 1549 C C . SER A 1 10 ? -19.716 13.435 3.719 1.00 0.00 10 SER A C 2
ATOM 1550 O O . SER A 1 10 ? -20.370 12.678 4.439 1.00 0.00 10 SER A O 2
ATOM 1558 N N . SER A 1 11 ? -18.864 12.966 2.802 1.00 0.00 11 SER A N 2
ATOM 1559 C CA . SER A 1 11 ? -18.675 11.546 2.474 1.00 0.00 11 SER A CA 2
ATOM 1560 C C . SER A 1 11 ? -17.225 11.218 2.095 1.00 0.00 11 SER A C 2
ATOM 1561 O O . SER A 1 11 ? -16.516 12.056 1.529 1.00 0.00 11 SER A O 2
ATOM 1569 N N . ASP A 1 12 ? -16.787 9.993 2.386 1.00 0.00 12 ASP A N 2
ATOM 1570 C CA . ASP A 1 12 ? -15.449 9.451 2.097 1.00 0.00 12 ASP A CA 2
ATOM 1571 C C . ASP A 1 12 ? -15.500 8.129 1.290 1.00 0.00 12 ASP A C 2
ATOM 1572 O O . ASP A 1 12 ? -14.602 7.294 1.387 1.00 0.00 12 ASP A O 2
ATOM 1581 N N . GLY A 1 13 ? -16.547 7.945 0.469 1.00 0.00 13 GLY A N 2
ATOM 1582 C CA . GLY A 1 13 ? -16.785 6.741 -0.337 1.00 0.00 13 GLY A CA 2
ATOM 1583 C C . GLY A 1 13 ? -15.687 6.387 -1.360 1.00 0.00 13 GLY A C 2
ATOM 1584 O O . GLY A 1 13 ? -15.668 5.264 -1.873 1.00 0.00 13 GLY A O 2
ATOM 1588 N N . TRP A 1 14 ? -14.736 7.294 -1.628 1.00 0.00 14 TRP A N 2
ATOM 1589 C CA . TRP A 1 14 ? -13.543 7.026 -2.442 1.00 0.00 14 TRP A CA 2
ATOM 1590 C C . TRP A 1 14 ? -12.638 5.940 -1.836 1.00 0.00 14 TRP A C 2
ATOM 1591 O O . TRP A 1 14 ? -11.974 5.211 -2.575 1.00 0.00 14 TRP A O 2
ATOM 1612 N N . LYS A 1 15 ? -12.633 5.793 -0.502 1.00 0.00 15 LYS A N 2
ATOM 1613 C CA . LYS A 1 15 ? -11.825 4.792 0.215 1.00 0.00 15 LYS A CA 2
ATOM 1614 C C . LYS A 1 15 ? -12.221 3.359 -0.158 1.00 0.00 15 LYS A C 2
ATOM 1615 O O . LYS A 1 15 ? -11.356 2.499 -0.294 1.00 0.00 15 LYS A O 2
ATOM 1634 N N . ASP A 1 16 ? -13.517 3.099 -0.365 1.00 0.00 16 ASP A N 2
ATOM 1635 C CA . ASP A 1 16 ? -14.041 1.783 -0.744 1.00 0.00 16 ASP A CA 2
ATOM 1636 C C . ASP A 1 16 ? -13.550 1.334 -2.134 1.00 0.00 16 ASP A C 2
ATOM 1637 O O . ASP A 1 16 ? -13.118 0.191 -2.311 1.00 0.00 16 ASP A O 2
ATOM 1646 N N . ASP A 1 17 ? -13.532 2.250 -3.110 1.00 0.00 17 ASP A N 2
ATOM 1647 C CA . ASP A 1 17 ? -12.922 2.014 -4.421 1.00 0.00 17 ASP A CA 2
ATOM 1648 C C . ASP A 1 17 ? -11.410 1.782 -4.307 1.00 0.00 17 ASP A C 2
ATOM 1649 O O . ASP A 1 17 ? -10.864 0.892 -4.971 1.00 0.00 17 ASP A O 2
ATOM 1658 N N . TYR A 1 18 ? -10.733 2.543 -3.441 1.00 0.00 18 TYR A N 2
ATOM 1659 C CA . TYR A 1 18 ? -9.288 2.422 -3.255 1.00 0.00 18 TYR A CA 2
ATOM 1660 C C . TYR A 1 18 ? -8.894 1.078 -2.635 1.00 0.00 18 TYR A C 2
ATOM 1661 O O . TYR A 1 18 ? -7.986 0.421 -3.138 1.00 0.00 18 TYR A O 2
ATOM 1679 N N . LEU A 1 19 ? -9.615 0.585 -1.625 1.00 0.00 19 LEU A N 2
ATOM 1680 C CA . LEU A 1 19 ? -9.441 -0.775 -1.096 1.00 0.00 19 LEU A CA 2
ATOM 1681 C C . LEU A 1 19 ? -9.711 -1.837 -2.179 1.00 0.00 19 LEU A C 2
ATOM 1682 O O . LEU A 1 19 ? -8.891 -2.732 -2.389 1.00 0.00 19 LEU A O 2
ATOM 1698 N N . SER A 1 20 ? -10.820 -1.703 -2.918 1.00 0.00 20 SER A N 2
ATOM 1699 C CA . SER A 1 20 ? -11.199 -2.636 -3.991 1.00 0.00 20 SER A CA 2
ATOM 1700 C C . SER A 1 20 ? -10.098 -2.790 -5.051 1.00 0.00 20 SER A C 2
ATOM 1701 O O . SER A 1 20 ? -9.733 -3.919 -5.402 1.00 0.00 20 SER A O 2
ATOM 1709 N N . ARG A 1 21 ? -9.507 -1.681 -5.519 1.00 0.00 21 ARG A N 2
ATOM 1710 C CA . ARG A 1 21 ? -8.431 -1.693 -6.533 1.00 0.00 21 ARG A CA 2
ATOM 1711 C C . ARG A 1 21 ? -7.062 -2.116 -5.980 1.00 0.00 21 ARG A C 2
ATOM 1712 O O . ARG A 1 21 ? -6.352 -2.861 -6.650 1.00 0.00 21 ARG A O 2
ATOM 1733 N N . LEU A 1 22 ? -6.725 -1.734 -4.745 1.00 0.00 22 LEU A N 2
ATOM 1734 C CA . LEU A 1 22 ? -5.482 -2.142 -4.057 1.00 0.00 22 LEU A CA 2
ATOM 1735 C C . LEU A 1 22 ? -5.374 -3.667 -3.890 1.00 0.00 22 LEU A C 2
ATOM 1736 O O . LEU A 1 22 ? -4.282 -4.222 -4.037 1.00 0.00 22 LEU A O 2
ATOM 1752 N N . SER A 1 23 ? -6.489 -4.359 -3.644 1.00 0.00 23 SER A N 2
ATOM 1753 C CA . SER A 1 23 ? -6.518 -5.831 -3.518 1.00 0.00 23 SER A CA 2
ATOM 1754 C C . SER A 1 23 ? -6.128 -6.568 -4.819 1.00 0.00 23 SER A C 2
ATOM 1755 O O . SER A 1 23 ? -5.715 -7.731 -4.766 1.00 0.00 23 SER A O 2
ATOM 1763 N N . ARG A 1 24 ? -6.217 -5.918 -5.991 1.00 0.00 24 ARG A N 2
ATOM 1764 C CA . ARG A 1 24 ? -5.921 -6.534 -7.300 1.00 0.00 24 ARG A CA 2
ATOM 1765 C C . ARG A 1 24 ? -4.425 -6.641 -7.628 1.00 0.00 24 ARG A C 2
ATOM 1766 O O . ARG A 1 24 ? -4.043 -7.464 -8.463 1.00 0.00 24 ARG A O 2
ATOM 1787 N N . LEU A 1 25 ? -3.572 -5.822 -6.999 1.00 0.00 25 LEU A N 2
ATOM 1788 C CA . LEU A 1 25 ? -2.128 -5.784 -7.276 1.00 0.00 25 LEU A CA 2
ATOM 1789 C C . LEU A 1 25 ? -1.392 -7.038 -6.769 1.00 0.00 25 LEU A C 2
ATOM 1790 O O . LEU A 1 25 ? -1.682 -7.558 -5.689 1.00 0.00 25 LEU A O 2
ATOM 1806 N N . SER A 1 26 ? -0.403 -7.494 -7.543 1.00 0.00 26 SER A N 2
ATOM 1807 C CA . SER A 1 26 ? 0.526 -8.573 -7.169 1.00 0.00 26 SER A CA 2
ATOM 1808 C C . SER A 1 26 ? 1.505 -8.138 -6.064 1.00 0.00 26 SER A C 2
ATOM 1809 O O . SER A 1 26 ? 1.632 -6.946 -5.767 1.00 0.00 26 SER A O 2
ATOM 1817 N N . LYS A 1 27 ? 2.210 -9.095 -5.440 1.00 0.00 27 LYS A N 2
ATOM 1818 C CA . LYS A 1 27 ? 3.060 -8.891 -4.249 1.00 0.00 27 LYS A CA 2
ATOM 1819 C C . LYS A 1 27 ? 4.167 -7.842 -4.452 1.00 0.00 27 LYS A C 2
ATOM 1820 O O . LYS A 1 27 ? 4.426 -7.049 -3.557 1.00 0.00 27 LYS A O 2
ATOM 1839 N N . ASN A 1 28 ? 4.769 -7.779 -5.641 1.00 0.00 28 ASN A N 2
ATOM 1840 C CA . ASN A 1 28 ? 5.750 -6.745 -6.004 1.00 0.00 28 ASN A CA 2
ATOM 1841 C C . ASN A 1 28 ? 5.088 -5.376 -6.260 1.00 0.00 28 ASN A C 2
ATOM 1842 O O . ASN A 1 28 ? 5.648 -4.329 -5.936 1.00 0.00 28 ASN A O 2
ATOM 1853 N N . GLN A 1 29 ? 3.898 -5.380 -6.856 1.00 0.00 29 GLN A N 2
ATOM 1854 C CA . GLN A 1 29 ? 3.207 -4.174 -7.322 1.00 0.00 29 GLN A CA 2
ATOM 1855 C C . GLN A 1 29 ? 2.543 -3.390 -6.180 1.00 0.00 29 GLN A C 2
ATOM 1856 O O . GLN A 1 29 ? 2.596 -2.159 -6.170 1.00 0.00 29 GLN A O 2
ATOM 1870 N N . LEU A 1 30 ? 1.973 -4.081 -5.185 1.00 0.00 30 LEU A N 2
ATOM 1871 C CA . LEU A 1 30 ? 1.451 -3.441 -3.965 1.00 0.00 30 LEU A CA 2
ATOM 1872 C C . LEU A 1 30 ? 2.565 -2.772 -3.139 1.00 0.00 30 LEU A C 2
ATOM 1873 O O . LEU A 1 30 ? 2.329 -1.727 -2.537 1.00 0.00 30 LEU A O 2
ATOM 1889 N N . MET A 1 31 ? 3.794 -3.319 -3.169 1.00 0.00 31 MET A N 2
ATOM 1890 C CA . MET A 1 31 ? 4.959 -2.650 -2.579 1.00 0.00 31 MET A CA 2
ATOM 1891 C C . MET A 1 31 ? 5.309 -1.374 -3.335 1.00 0.00 31 MET A C 2
ATOM 1892 O O . MET A 1 31 ? 5.449 -0.318 -2.717 1.00 0.00 31 MET A O 2
ATOM 1906 N N . ALA A 1 32 ? 5.421 -1.447 -4.666 1.00 0.00 32 ALA A N 2
ATOM 1907 C CA . ALA A 1 32 ? 5.771 -0.296 -5.502 1.00 0.00 32 ALA A CA 2
ATOM 1908 C C . ALA A 1 32 ? 4.769 0.861 -5.345 1.00 0.00 32 ALA A C 2
ATOM 1909 O O . ALA A 1 32 ? 5.181 2.017 -5.237 1.00 0.00 32 ALA A O 2
ATOM 1916 N N . LEU A 1 33 ? 3.471 0.553 -5.253 1.00 0.00 33 LEU A N 2
ATOM 1917 C CA . LEU A 1 33 ? 2.387 1.515 -5.014 1.00 0.00 33 LEU A CA 2
ATOM 1918 C C . LEU A 1 33 ? 2.541 2.223 -3.657 1.00 0.00 33 LEU A C 2
ATOM 1919 O O . LEU A 1 33 ? 2.547 3.456 -3.596 1.00 0.00 33 LEU A O 2
ATOM 1935 N N . ALA A 1 34 ? 2.721 1.472 -2.569 1.00 0.00 34 ALA A N 2
ATOM 1936 C CA . ALA A 1 34 ? 2.917 2.052 -1.237 1.00 0.00 34 ALA A CA 2
ATOM 1937 C C . ALA A 1 34 ? 4.239 2.846 -1.130 1.00 0.00 34 ALA A C 2
ATOM 1938 O O . ALA A 1 34 ? 4.257 3.940 -0.568 1.00 0.00 34 ALA A O 2
ATOM 1945 N N . LEU A 1 35 ? 5.336 2.343 -1.708 1.00 0.00 35 LEU A N 2
ATOM 1946 C CA . LEU A 1 35 ? 6.653 2.994 -1.716 1.00 0.00 35 LEU A CA 2
ATOM 1947 C C . LEU A 1 35 ? 6.614 4.336 -2.472 1.00 0.00 35 LEU A C 2
ATOM 1948 O O . LEU A 1 35 ? 7.118 5.344 -1.968 1.00 0.00 35 LEU A O 2
ATOM 1964 N N . LYS A 1 36 ? 5.952 4.383 -3.633 1.00 0.00 36 LYS A N 2
ATOM 1965 C CA . LYS A 1 36 ? 5.686 5.601 -4.419 1.00 0.00 36 LYS A CA 2
ATOM 1966 C C . LYS A 1 36 ? 4.940 6.657 -3.598 1.00 0.00 36 LYS A C 2
ATOM 1967 O O . LYS A 1 36 ? 5.402 7.794 -3.507 1.00 0.00 36 LYS A O 2
ATOM 1986 N N . LEU A 1 37 ? 3.844 6.277 -2.937 1.00 0.00 37 LEU A N 2
ATOM 1987 C CA . LEU A 1 37 ? 3.092 7.161 -2.038 1.00 0.00 37 LEU A CA 2
ATOM 1988 C C . LEU A 1 37 ? 3.934 7.641 -0.843 1.00 0.00 37 LEU A C 2
ATOM 1989 O O . LEU A 1 37 ? 3.799 8.797 -0.423 1.00 0.00 37 LEU A O 2
ATOM 2005 N N . LYS A 1 38 ? 4.780 6.774 -0.270 1.00 0.00 38 LYS A N 2
ATOM 2006 C CA . LYS A 1 38 ? 5.604 7.091 0.907 1.00 0.00 38 LYS A CA 2
ATOM 2007 C C . LYS A 1 38 ? 6.762 8.035 0.586 1.00 0.00 38 LYS A C 2
ATOM 2008 O O . LYS A 1 38 ? 6.947 9.018 1.301 1.00 0.00 38 LYS A O 2
ATOM 2027 N N . GLN A 1 39 ? 7.507 7.796 -0.498 1.00 0.00 39 GLN A N 2
ATOM 2028 C CA . GLN A 1 39 ? 8.619 8.681 -0.878 1.00 0.00 39 GLN A CA 2
ATOM 2029 C C . GLN A 1 39 ? 8.123 10.087 -1.265 1.00 0.00 39 GLN A C 2
ATOM 2030 O O . GLN A 1 39 ? 8.792 11.077 -0.966 1.00 0.00 39 GLN A O 2
ATOM 2044 N N . GLN A 1 40 ? 6.919 10.191 -1.843 1.00 0.00 40 GLN A N 2
ATOM 2045 C CA . GLN A 1 40 ? 6.272 11.472 -2.152 1.00 0.00 40 GLN A CA 2
ATOM 2046 C C . GLN A 1 40 ? 6.001 12.309 -0.890 1.00 0.00 40 GLN A C 2
ATOM 2047 O O . GLN A 1 40 ? 6.426 13.460 -0.816 1.00 0.00 40 GLN A O 2
ATOM 2061 N N . GLN A 1 41 ? 5.354 11.739 0.133 1.00 0.00 41 GLN A N 2
ATOM 2062 C CA . GLN A 1 41 ? 5.060 12.458 1.382 1.00 0.00 41 GLN A CA 2
ATOM 2063 C C . GLN A 1 41 ? 6.292 12.691 2.289 1.00 0.00 41 GLN A C 2
ATOM 2064 O O . GLN A 1 41 ? 6.259 13.577 3.146 1.00 0.00 41 GLN A O 2
ATOM 2078 N N . LEU A 1 42 ? 7.394 11.950 2.081 1.00 0.00 42 LEU A N 2
ATOM 2079 C CA . LEU A 1 42 ? 8.700 12.222 2.700 1.00 0.00 42 LEU A CA 2
ATOM 2080 C C . LEU A 1 42 ? 9.455 13.386 2.027 1.00 0.00 42 LEU A C 2
ATOM 2081 O O . LEU A 1 42 ? 10.143 14.143 2.717 1.00 0.00 42 LEU A O 2
ATOM 2097 N N . GLU A 1 43 ? 9.329 13.567 0.709 1.00 0.00 43 GLU A N 2
ATOM 2098 C CA . GLU A 1 43 ? 9.864 14.734 -0.017 1.00 0.00 43 GLU A CA 2
ATOM 2099 C C . GLU A 1 43 ? 9.029 16.016 0.185 1.00 0.00 43 GLU A C 2
ATOM 2100 O O . GLU A 1 43 ? 9.587 17.118 0.231 1.00 0.00 43 GLU A O 2
ATOM 2112 N N . GLN A 1 44 ? 7.707 15.890 0.329 1.00 0.00 44 GLN A N 2
ATOM 2113 C CA . GLN A 1 44 ? 6.789 16.990 0.657 1.00 0.00 44 GLN A CA 2
ATOM 2114 C C . GLN A 1 44 ? 6.966 17.511 2.099 1.00 0.00 44 GLN A C 2
ATOM 2115 O O . GLN A 1 44 ? 7.462 16.798 2.978 1.00 0.00 44 GLN A O 2
ATOM 2129 N N . GLY A 1 45 ? 6.511 18.747 2.351 1.00 0.00 45 GLY A N 2
ATOM 2130 C CA . GLY A 1 45 ? 6.539 19.416 3.663 1.00 0.00 45 GLY A CA 2
ATOM 2131 C C . GLY A 1 45 ? 7.948 19.817 4.121 1.00 0.00 45 GLY A C 2
ATOM 2132 O O . GLY A 1 45 ? 8.341 19.439 5.250 1.00 0.00 45 GLY A O 2
ATOM 2137 N N . GLY B 1 1 ? 22.313 -15.948 -19.511 1.00 0.00 101 GLY B N 2
ATOM 2138 C CA . GLY B 1 1 ? 21.725 -15.582 -18.202 1.00 0.00 101 GLY B CA 2
ATOM 2139 C C . GLY B 1 1 ? 21.696 -14.071 -17.980 1.00 0.00 101 GLY B C 2
ATOM 2140 O O . GLY B 1 1 ? 21.894 -13.309 -18.932 1.00 0.00 101 GLY B O 2
ATOM 2146 N N . PRO B 1 2 ? 21.452 -13.605 -16.734 1.00 0.00 102 PRO B N 2
ATOM 2147 C CA . PRO B 1 2 ? 21.281 -12.179 -16.397 1.00 0.00 102 PRO B CA 2
ATOM 2148 C C . PRO B 1 2 ? 22.527 -11.289 -16.563 1.00 0.00 102 PRO B C 2
ATOM 2149 O O . PRO B 1 2 ? 22.407 -10.063 -16.547 1.00 0.00 102 PRO B O 2
ATOM 2160 N N . GLY B 1 3 ? 23.726 -11.879 -16.690 1.00 0.00 103 GLY B N 2
ATOM 2161 C CA . GLY B 1 3 ? 24.996 -11.160 -16.868 1.00 0.00 103 GLY B CA 2
ATOM 2162 C C . GLY B 1 3 ? 25.663 -10.657 -15.575 1.00 0.00 103 GLY B C 2
ATOM 2163 O O . GLY B 1 3 ? 26.706 -10.000 -15.646 1.00 0.00 103 GLY B O 2
ATOM 2167 N N . SER B 1 4 ? 25.085 -10.959 -14.404 1.00 0.00 104 SER B N 2
ATOM 2168 C CA . SER B 1 4 ? 25.603 -10.613 -13.067 1.00 0.00 104 SER B CA 2
ATOM 2169 C C . SER B 1 4 ? 25.910 -9.113 -12.896 1.00 0.00 104 SER B C 2
ATOM 2170 O O . SER B 1 4 ? 27.017 -8.704 -12.529 1.00 0.00 104 SER B O 2
ATOM 2178 N N . MET B 1 5 ? 24.920 -8.263 -13.199 1.00 0.00 105 MET B N 2
ATOM 2179 C CA . MET B 1 5 ? 25.022 -6.800 -13.077 1.00 0.00 105 MET B CA 2
ATOM 2180 C C . MET B 1 5 ? 25.318 -6.358 -11.628 1.00 0.00 105 MET B C 2
ATOM 2181 O O . MET B 1 5 ? 24.753 -6.894 -10.668 1.00 0.00 105 MET B O 2
ATOM 2195 N N . ASN B 1 6 ? 26.219 -5.382 -11.470 1.00 0.00 106 ASN B N 2
ATOM 2196 C CA . ASN B 1 6 ? 26.646 -4.841 -10.173 1.00 0.00 106 ASN B CA 2
ATOM 2197 C C . ASN B 1 6 ? 25.526 -4.048 -9.469 1.00 0.00 106 ASN B C 2
ATOM 2198 O O . ASN B 1 6 ? 24.584 -3.563 -10.109 1.00 0.00 106 ASN B O 2
ATOM 2209 N N . LYS B 1 7 ? 25.640 -3.882 -8.140 1.00 0.00 107 LYS B N 2
ATOM 2210 C CA . LYS B 1 7 ? 24.674 -3.137 -7.308 1.00 0.00 107 LYS B CA 2
ATOM 2211 C C . LYS B 1 7 ? 24.580 -1.648 -7.721 1.00 0.00 107 LYS B C 2
ATOM 2212 O O . LYS B 1 7 ? 25.603 -1.063 -8.097 1.00 0.00 107 LYS B O 2
ATOM 2231 N N . PRO B 1 8 ? 23.390 -1.016 -7.651 1.00 0.00 108 PRO B N 2
ATOM 2232 C CA . PRO B 1 8 ? 23.182 0.379 -8.050 1.00 0.00 108 PRO B CA 2
ATOM 2233 C C . PRO B 1 8 ? 23.874 1.386 -7.111 1.00 0.00 108 PRO B C 2
ATOM 2234 O O . PRO B 1 8 ? 24.151 1.100 -5.943 1.00 0.00 108 PRO B O 2
ATOM 2245 N N . THR B 1 9 ? 24.097 2.605 -7.613 1.00 0.00 109 THR B N 2
ATOM 2246 C CA . THR B 1 9 ? 24.732 3.730 -6.894 1.00 0.00 109 THR B CA 2
ATOM 2247 C C . THR B 1 9 ? 23.801 4.471 -5.919 1.00 0.00 109 THR B C 2
ATOM 2248 O O . THR B 1 9 ? 24.217 5.454 -5.302 1.00 0.00 109 THR B O 2
ATOM 2259 N N . SER B 1 10 ? 22.543 4.037 -5.767 1.00 0.00 110 SER B N 2
ATOM 2260 C CA . SER B 1 10 ? 21.555 4.626 -4.840 1.00 0.00 110 SER B CA 2
ATOM 2261 C C . SER B 1 10 ? 21.988 4.535 -3.363 1.00 0.00 110 SER B C 2
ATOM 2262 O O . SER B 1 10 ? 22.696 3.607 -2.964 1.00 0.00 110 SER B O 2
ATOM 2270 N N . SER B 1 11 ? 21.557 5.510 -2.553 1.00 0.00 111 SER B N 2
ATOM 2271 C CA . SER B 1 11 ? 21.927 5.666 -1.127 1.00 0.00 111 SER B CA 2
ATOM 2272 C C . SER B 1 11 ? 20.754 6.091 -0.219 1.00 0.00 111 SER B C 2
ATOM 2273 O O . SER B 1 11 ? 20.964 6.520 0.917 1.00 0.00 111 SER B O 2
ATOM 2281 N N . ASP B 1 12 ? 19.508 5.961 -0.690 1.00 0.00 112 ASP B N 2
ATOM 2282 C CA . ASP B 1 12 ? 18.298 6.310 0.076 1.00 0.00 112 ASP B CA 2
ATOM 2283 C C . ASP B 1 12 ? 18.109 5.433 1.329 1.00 0.00 112 ASP B C 2
ATOM 2284 O O . ASP B 1 12 ? 17.676 5.920 2.376 1.00 0.00 112 ASP B O 2
ATOM 2293 N N . GLY B 1 13 ? 18.473 4.145 1.242 1.00 0.00 113 GLY B N 2
ATOM 2294 C CA . GLY B 1 13 ? 18.568 3.201 2.367 1.00 0.00 113 GLY B CA 2
ATOM 2295 C C . GLY B 1 13 ? 17.233 2.672 2.900 1.00 0.00 113 GLY B C 2
ATOM 2296 O O . GLY B 1 13 ? 17.000 1.460 2.902 1.00 0.00 113 GLY B O 2
ATOM 2300 N N . TRP B 1 14 ? 16.330 3.559 3.333 1.00 0.00 114 TRP B N 2
ATOM 2301 C CA . TRP B 1 14 ? 15.077 3.197 4.011 1.00 0.00 114 TRP B CA 2
ATOM 2302 C C . TRP B 1 14 ? 14.112 2.389 3.134 1.00 0.00 114 TRP B C 2
ATOM 2303 O O . TRP B 1 14 ? 13.344 1.574 3.646 1.00 0.00 114 TRP B O 2
ATOM 2324 N N . LYS B 1 15 ? 14.172 2.579 1.811 1.00 0.00 115 LYS B N 2
ATOM 2325 C CA . LYS B 1 15 ? 13.290 1.932 0.825 1.00 0.00 115 LYS B CA 2
ATOM 2326 C C . LYS B 1 15 ? 13.426 0.405 0.802 1.00 0.00 115 LYS B C 2
ATOM 2327 O O . LYS B 1 15 ? 12.422 -0.290 0.645 1.00 0.00 115 LYS B O 2
ATOM 2346 N N . ASP B 1 16 ? 14.638 -0.118 1.007 1.00 0.00 116 ASP B N 2
ATOM 2347 C CA . ASP B 1 16 ? 14.911 -1.564 1.052 1.00 0.00 116 ASP B CA 2
ATOM 2348 C C . ASP B 1 16 ? 14.257 -2.209 2.295 1.00 0.00 116 ASP B C 2
ATOM 2349 O O . ASP B 1 16 ? 13.595 -3.246 2.205 1.00 0.00 116 ASP B O 2
ATOM 2358 N N . ASP B 1 17 ? 14.374 -1.551 3.455 1.00 0.00 117 ASP B N 2
ATOM 2359 C CA . ASP B 1 17 ? 13.691 -1.962 4.695 1.00 0.00 117 ASP B CA 2
ATOM 2360 C C . ASP B 1 17 ? 12.163 -1.842 4.577 1.00 0.00 117 ASP B C 2
ATOM 2361 O O . ASP B 1 17 ? 11.428 -2.666 5.124 1.00 0.00 117 ASP B O 2
ATOM 2370 N N . TYR B 1 18 ? 11.669 -0.855 3.821 1.00 0.00 118 TYR B N 2
ATOM 2371 C CA . TYR B 1 18 ? 10.240 -0.666 3.578 1.00 0.00 118 TYR B CA 2
ATOM 2372 C C . TYR B 1 18 ? 9.657 -1.802 2.717 1.00 0.00 118 TYR B C 2
ATOM 2373 O O . TYR B 1 18 ? 8.668 -2.423 3.108 1.00 0.00 118 TYR B O 2
ATOM 2391 N N . LEU B 1 19 ? 10.301 -2.162 1.602 1.00 0.00 119 LEU B N 2
ATOM 2392 C CA . LEU B 1 19 ? 9.908 -3.328 0.788 1.00 0.00 119 LEU B CA 2
ATOM 2393 C C . LEU B 1 19 ? 10.002 -4.646 1.580 1.00 0.00 119 LEU B C 2
ATOM 2394 O O . LEU B 1 19 ? 9.141 -5.513 1.424 1.00 0.00 119 LEU B O 2
ATOM 2410 N N . SER B 1 20 ? 10.980 -4.770 2.485 1.00 0.00 120 SER B N 2
ATOM 2411 C CA . SER B 1 20 ? 11.089 -5.920 3.391 1.00 0.00 120 SER B CA 2
ATOM 2412 C C . SER B 1 20 ? 9.887 -6.023 4.351 1.00 0.00 120 SER B C 2
ATOM 2413 O O . SER B 1 20 ? 9.239 -7.075 4.405 1.00 0.00 120 SER B O 2
ATOM 2421 N N . ARG B 1 21 ? 9.520 -4.935 5.053 1.00 0.00 121 ARG B N 2
ATOM 2422 C CA . ARG B 1 21 ? 8.380 -4.932 5.997 1.00 0.00 121 ARG B CA 2
ATOM 2423 C C . ARG B 1 21 ? 7.018 -5.059 5.301 1.00 0.00 121 ARG B C 2
ATOM 2424 O O . ARG B 1 21 ? 6.155 -5.766 5.817 1.00 0.00 121 ARG B O 2
ATOM 2445 N N . LEU B 1 22 ? 6.828 -4.432 4.134 1.00 0.00 122 LEU B N 2
ATOM 2446 C CA . LEU B 1 22 ? 5.567 -4.467 3.371 1.00 0.00 122 LEU B CA 2
ATOM 2447 C C . LEU B 1 22 ? 5.193 -5.892 2.918 1.00 0.00 122 LEU B C 2
ATOM 2448 O O . LEU B 1 22 ? 4.009 -6.197 2.766 1.00 0.00 122 LEU B O 2
ATOM 2464 N N . SER B 1 23 ? 6.180 -6.778 2.755 1.00 0.00 123 SER B N 2
ATOM 2465 C CA . SER B 1 23 ? 5.960 -8.202 2.456 1.00 0.00 123 SER B CA 2
ATOM 2466 C C . SER B 1 23 ? 5.242 -8.976 3.580 1.00 0.00 123 SER B C 2
ATOM 2467 O O . SER B 1 23 ? 4.610 -10.002 3.308 1.00 0.00 123 SER B O 2
ATOM 2475 N N . ARG B 1 24 ? 5.316 -8.492 4.831 1.00 0.00 124 ARG B N 2
ATOM 2476 C CA . ARG B 1 24 ? 4.835 -9.201 6.036 1.00 0.00 124 ARG B CA 2
ATOM 2477 C C . ARG B 1 24 ? 3.345 -9.003 6.346 1.00 0.00 124 ARG B C 2
ATOM 2478 O O . ARG B 1 24 ? 2.776 -9.800 7.096 1.00 0.00 124 ARG B O 2
ATOM 2499 N N . LEU B 1 25 ? 2.715 -7.952 5.815 1.00 0.00 125 LEU B N 2
ATOM 2500 C CA . LEU B 1 25 ? 1.307 -7.628 6.084 1.00 0.00 125 LEU B CA 2
ATOM 2501 C C . LEU B 1 25 ? 0.327 -8.636 5.456 1.00 0.00 125 LEU B C 2
ATOM 2502 O O . LEU B 1 25 ? 0.547 -9.144 4.350 1.00 0.00 125 LEU B O 2
ATOM 2518 N N . SER B 1 26 ? -0.793 -8.873 6.146 1.00 0.00 126 SER B N 2
ATOM 2519 C CA . SER B 1 26 ? -1.995 -9.517 5.593 1.00 0.00 126 SER B CA 2
ATOM 2520 C C . SER B 1 26 ? -2.682 -8.642 4.522 1.00 0.00 126 SER B C 2
ATOM 2521 O O . SER B 1 26 ? -2.426 -7.435 4.437 1.00 0.00 126 SER B O 2
ATOM 2529 N N . LYS B 1 27 ? -3.582 -9.222 3.716 1.00 0.00 127 LYS B N 2
ATOM 2530 C CA . LYS B 1 27 ? -4.292 -8.542 2.615 1.00 0.00 127 LYS B CA 2
ATOM 2531 C C . LYS B 1 27 ? -5.065 -7.298 3.068 1.00 0.00 127 LYS B C 2
ATOM 2532 O O . LYS B 1 27 ? -5.022 -6.260 2.408 1.00 0.00 127 LYS B O 2
ATOM 2551 N N . ASN B 1 28 ? -5.727 -7.385 4.221 1.00 0.00 128 ASN B N 2
ATOM 2552 C CA . ASN B 1 28 ? -6.459 -6.282 4.842 1.00 0.00 128 ASN B CA 2
ATOM 2553 C C . ASN B 1 28 ? -5.511 -5.207 5.429 1.00 0.00 128 ASN B C 2
ATOM 2554 O O . ASN B 1 28 ? -5.805 -4.010 5.365 1.00 0.00 128 ASN B O 2
ATOM 2565 N N . GLN B 1 29 ? -4.356 -5.614 5.962 1.00 0.00 129 GLN B N 2
ATOM 2566 C CA . GLN B 1 29 ? -3.356 -4.722 6.563 1.00 0.00 129 GLN B CA 2
ATOM 2567 C C . GLN B 1 29 ? -2.594 -3.900 5.512 1.00 0.00 129 GLN B C 2
ATOM 2568 O O . GLN B 1 29 ? -2.432 -2.692 5.685 1.00 0.00 129 GLN B O 2
ATOM 2582 N N . LEU B 1 30 ? -2.168 -4.505 4.394 1.00 0.00 130 LEU B N 2
ATOM 2583 C CA . LEU B 1 30 ? -1.528 -3.778 3.285 1.00 0.00 130 LEU B CA 2
ATOM 2584 C C . LEU B 1 30 ? -2.496 -2.795 2.602 1.00 0.00 130 LEU B C 2
ATOM 2585 O O . LEU B 1 30 ? -2.083 -1.700 2.214 1.00 0.00 130 LEU B O 2
ATOM 2601 N N . MET B 1 31 ? -3.790 -3.136 2.530 1.00 0.00 131 MET B N 2
ATOM 2602 C CA . MET B 1 31 ? -4.835 -2.235 2.038 1.00 0.00 131 MET B CA 2
ATOM 2603 C C . MET B 1 31 ? -5.003 -1.021 2.964 1.00 0.00 131 MET B C 2
ATOM 2604 O O . MET B 1 31 ? -4.968 0.118 2.498 1.00 0.00 131 MET B O 2
ATOM 2618 N N . ALA B 1 32 ? -5.132 -1.252 4.276 1.00 0.00 132 ALA B N 2
ATOM 2619 C CA . ALA B 1 32 ? -5.238 -0.187 5.270 1.00 0.00 132 ALA B CA 2
ATOM 2620 C C . ALA B 1 32 ? -4.001 0.731 5.284 1.00 0.00 132 ALA B C 2
ATOM 2621 O O . ALA B 1 32 ? -4.152 1.950 5.324 1.00 0.00 132 ALA B O 2
ATOM 2628 N N . LEU B 1 33 ? -2.793 0.165 5.187 1.00 0.00 133 LEU B N 2
ATOM 2629 C CA . LEU B 1 33 ? -1.535 0.903 5.143 1.00 0.00 133 LEU B CA 2
ATOM 2630 C C . LEU B 1 33 ? -1.423 1.787 3.891 1.00 0.00 133 LEU B C 2
ATOM 2631 O O . LEU B 1 33 ? -1.128 2.973 4.011 1.00 0.00 133 LEU B O 2
ATOM 2647 N N . ALA B 1 34 ? -1.687 1.247 2.700 1.00 0.00 134 ALA B N 2
ATOM 2648 C CA . ALA B 1 34 ? -1.623 2.015 1.455 1.00 0.00 134 ALA B CA 2
ATOM 2649 C C . ALA B 1 34 ? -2.691 3.132 1.402 1.00 0.00 134 ALA B C 2
ATOM 2650 O O . ALA B 1 34 ? -2.400 4.237 0.941 1.00 0.00 134 ALA B O 2
ATOM 2657 N N . LEU B 1 35 ? -3.895 2.885 1.933 1.00 0.00 135 LEU B N 2
ATOM 2658 C CA . LEU B 1 35 ? -4.945 3.899 2.073 1.00 0.00 135 LEU B CA 2
ATOM 2659 C C . LEU B 1 35 ? -4.554 4.998 3.078 1.00 0.00 135 LEU B C 2
ATOM 2660 O O . LEU B 1 35 ? -4.706 6.182 2.780 1.00 0.00 135 LEU B O 2
ATOM 2676 N N . LYS B 1 36 ? -3.986 4.625 4.236 1.00 0.00 136 LYS B N 2
ATOM 2677 C CA . LYS B 1 36 ? -3.455 5.558 5.253 1.00 0.00 136 LYS B CA 2
ATOM 2678 C C . LYS B 1 36 ? -2.325 6.440 4.704 1.00 0.00 136 LYS B C 2
ATOM 2679 O O . LYS B 1 36 ? -2.273 7.633 5.005 1.00 0.00 136 LYS B O 2
ATOM 2698 N N . LEU B 1 37 ? -1.452 5.889 3.861 1.00 0.00 137 LEU B N 2
ATOM 2699 C CA . LEU B 1 37 ? -0.435 6.640 3.105 1.00 0.00 137 LEU B CA 2
ATOM 2700 C C . LEU B 1 37 ? -1.075 7.592 2.081 1.00 0.00 137 LEU B C 2
ATOM 2701 O O . LEU B 1 37 ? -0.613 8.727 1.946 1.00 0.00 137 LEU B O 2
ATOM 2717 N N . LYS B 1 38 ? -2.132 7.169 1.373 1.00 0.00 138 LYS B N 2
ATOM 2718 C CA . LYS B 1 38 ? -2.793 7.989 0.346 1.00 0.00 138 LYS B CA 2
ATOM 2719 C C . LYS B 1 38 ? -3.468 9.234 0.930 1.00 0.00 138 LYS B C 2
ATOM 2720 O O . LYS B 1 38 ? -3.224 10.334 0.438 1.00 0.00 138 LYS B O 2
ATOM 2739 N N . GLN B 1 39 ? -4.276 9.093 1.982 1.00 0.00 139 GLN B N 2
ATOM 2740 C CA . GLN B 1 39 ? -4.995 10.230 2.585 1.00 0.00 139 GLN B CA 2
ATOM 2741 C C . GLN B 1 39 ? -4.046 11.306 3.158 1.00 0.00 139 GLN B C 2
ATOM 2742 O O . GLN B 1 39 ? -4.365 12.496 3.110 1.00 0.00 139 GLN B O 2
ATOM 2756 N N . GLN B 1 40 ? -2.856 10.916 3.637 1.00 0.00 140 GLN B N 2
ATOM 2757 C CA . GLN B 1 40 ? -1.831 11.840 4.137 1.00 0.00 140 GLN B CA 2
ATOM 2758 C C . GLN B 1 40 ? -1.268 12.740 3.024 1.00 0.00 140 GLN B C 2
ATOM 2759 O O . GLN B 1 40 ? -1.205 13.959 3.193 1.00 0.00 140 GLN B O 2
ATOM 2773 N N . GLN B 1 41 ? -0.904 12.165 1.870 1.00 0.00 141 GLN B N 2
ATOM 2774 C CA . GLN B 1 41 ? -0.445 12.961 0.721 1.00 0.00 141 GLN B CA 2
ATOM 2775 C C . GLN B 1 41 ? -1.574 13.761 0.042 1.00 0.00 141 GLN B C 2
ATOM 2776 O O . GLN B 1 41 ? -1.323 14.847 -0.479 1.00 0.00 141 GLN B O 2
ATOM 2790 N N . LEU B 1 42 ? -2.819 13.265 0.074 1.00 0.00 142 LEU B N 2
ATOM 2791 C CA . LEU B 1 42 ? -3.989 13.934 -0.504 1.00 0.00 142 LEU B CA 2
ATOM 2792 C C . LEU B 1 42 ? -4.348 15.250 0.212 1.00 0.00 142 LEU B C 2
ATOM 2793 O O . LEU B 1 42 ? -4.759 16.218 -0.429 1.00 0.00 142 LEU B O 2
ATOM 2809 N N . GLU B 1 43 ? -4.161 15.295 1.534 1.00 0.00 143 GLU B N 2
ATOM 2810 C CA . GLU B 1 43 ? -4.345 16.493 2.368 1.00 0.00 143 GLU B CA 2
ATOM 2811 C C . GLU B 1 43 ? -3.102 17.406 2.440 1.00 0.00 143 GLU B C 2
ATOM 2812 O O . GLU B 1 43 ? -3.197 18.534 2.929 1.00 0.00 143 GLU B O 2
ATOM 2824 N N . GLN B 1 44 ? -1.932 16.949 1.978 1.00 0.00 144 GLN B N 2
ATOM 2825 C CA . GLN B 1 44 ? -0.661 17.684 2.056 1.00 0.00 144 GLN B CA 2
ATOM 2826 C C . GLN B 1 44 ? -0.639 18.953 1.178 1.00 0.00 144 GLN B C 2
ATOM 2827 O O . GLN B 1 44 ? -1.168 18.957 0.057 1.00 0.00 144 GLN B O 2
ATOM 2841 N N . GLY B 1 45 ? -0.011 20.033 1.669 1.00 0.00 145 GLY B N 2
ATOM 2842 C CA . GLY B 1 45 ? 0.144 21.316 0.964 1.00 0.00 145 GLY B CA 2
ATOM 2843 C C . GLY B 1 45 ? 0.723 22.418 1.849 1.00 0.00 145 GLY B C 2
ATOM 2844 O O . GLY B 1 45 ? 1.892 22.286 2.273 1.00 0.00 145 GLY B O 2
ATOM 2849 N N . GLY A 1 1 ? -27.427 0.764 -18.636 1.00 0.00 1 GLY A N 3
ATOM 2850 C CA . GLY A 1 1 ? -26.112 0.757 -17.957 1.00 0.00 1 GLY A CA 3
ATOM 2851 C C . GLY A 1 1 ? -25.727 -0.642 -17.465 1.00 0.00 1 GLY A C 3
ATOM 2852 O O . GLY A 1 1 ? -26.579 -1.530 -17.394 1.00 0.00 1 GLY A O 3
ATOM 2858 N N . PRO A 1 2 ? -24.446 -0.862 -17.109 1.00 0.00 2 PRO A N 3
ATOM 2859 C CA . PRO A 1 2 ? -23.888 -2.167 -16.717 1.00 0.00 2 PRO A CA 3
ATOM 2860 C C . PRO A 1 2 ? -24.200 -2.604 -15.268 1.00 0.00 2 PRO A C 3
ATOM 2861 O O . PRO A 1 2 ? -23.727 -3.651 -14.827 1.00 0.00 2 PRO A O 3
ATOM 2872 N N . GLY A 1 3 ? -24.961 -1.811 -14.500 1.00 0.00 3 GLY A N 3
ATOM 2873 C CA . GLY A 1 3 ? -25.257 -2.056 -13.077 1.00 0.00 3 GLY A CA 3
ATOM 2874 C C . GLY A 1 3 ? -24.180 -1.561 -12.097 1.00 0.00 3 GLY A C 3
ATOM 2875 O O . GLY A 1 3 ? -24.183 -1.950 -10.926 1.00 0.00 3 GLY A O 3
ATOM 2879 N N . SER A 1 4 ? -23.261 -0.707 -12.565 1.00 0.00 4 SER A N 3
ATOM 2880 C CA . SER A 1 4 ? -22.186 -0.071 -11.784 1.00 0.00 4 SER A CA 3
ATOM 2881 C C . SER A 1 4 ? -21.812 1.295 -12.373 1.00 0.00 4 SER A C 3
ATOM 2882 O O . SER A 1 4 ? -21.965 1.521 -13.577 1.00 0.00 4 SER A O 3
ATOM 2890 N N . MET A 1 5 ? -21.307 2.206 -11.535 1.00 0.00 5 MET A N 3
ATOM 2891 C CA . MET A 1 5 ? -20.745 3.494 -11.968 1.00 0.00 5 MET A CA 3
ATOM 2892 C C . MET A 1 5 ? -19.347 3.354 -12.599 1.00 0.00 5 MET A C 3
ATOM 2893 O O . MET A 1 5 ? -18.938 4.225 -13.368 1.00 0.00 5 MET A O 3
ATOM 2907 N N . ASN A 1 6 ? -18.618 2.276 -12.267 1.00 0.00 6 ASN A N 3
ATOM 2908 C CA . ASN A 1 6 ? -17.218 1.953 -12.621 1.00 0.00 6 ASN A CA 3
ATOM 2909 C C . ASN A 1 6 ? -16.140 2.960 -12.158 1.00 0.00 6 ASN A C 3
ATOM 2910 O O . ASN A 1 6 ? -15.073 2.543 -11.698 1.00 0.00 6 ASN A O 3
ATOM 2921 N N . LYS A 1 7 ? -16.395 4.271 -12.253 1.00 0.00 7 LYS A N 3
ATOM 2922 C CA . LYS A 1 7 ? -15.543 5.368 -11.762 1.00 0.00 7 LYS A CA 3
ATOM 2923 C C . LYS A 1 7 ? -15.517 5.447 -10.220 1.00 0.00 7 LYS A C 3
ATOM 2924 O O . LYS A 1 7 ? -16.455 4.964 -9.578 1.00 0.00 7 LYS A O 3
ATOM 2943 N N . PRO A 1 8 ? -14.500 6.092 -9.606 1.00 0.00 8 PRO A N 3
ATOM 2944 C CA . PRO A 1 8 ? -14.470 6.345 -8.162 1.00 0.00 8 PRO A CA 3
ATOM 2945 C C . PRO A 1 8 ? -15.686 7.161 -7.680 1.00 0.00 8 PRO A C 3
ATOM 2946 O O . PRO A 1 8 ? -16.149 8.073 -8.372 1.00 0.00 8 PRO A O 3
ATOM 2957 N N . THR A 1 9 ? -16.199 6.845 -6.488 1.00 0.00 9 THR A N 3
ATOM 2958 C CA . THR A 1 9 ? -17.363 7.530 -5.895 1.00 0.00 9 THR A CA 3
ATOM 2959 C C . THR A 1 9 ? -17.021 8.936 -5.361 1.00 0.00 9 THR A C 3
ATOM 2960 O O . THR A 1 9 ? -15.880 9.199 -4.966 1.00 0.00 9 THR A O 3
ATOM 2971 N N . SER A 1 10 ? -18.003 9.843 -5.368 1.00 0.00 10 SER A N 3
ATOM 2972 C CA . SER A 1 10 ? -17.880 11.239 -4.914 1.00 0.00 10 SER A CA 3
ATOM 2973 C C . SER A 1 10 ? -17.707 11.361 -3.392 1.00 0.00 10 SER A C 3
ATOM 2974 O O . SER A 1 10 ? -18.037 10.444 -2.629 1.00 0.00 10 SER A O 3
ATOM 2982 N N . SER A 1 11 ? -17.239 12.531 -2.933 1.00 0.00 11 SER A N 3
ATOM 2983 C CA . SER A 1 11 ? -17.020 12.864 -1.512 1.00 0.00 11 SER A CA 3
ATOM 2984 C C . SER A 1 11 ? -16.038 11.898 -0.803 1.00 0.00 11 SER A C 3
ATOM 2985 O O . SER A 1 11 ? -15.240 11.216 -1.451 1.00 0.00 11 SER A O 3
ATOM 2993 N N . ASP A 1 12 ? -16.058 11.846 0.529 1.00 0.00 12 ASP A N 3
ATOM 2994 C CA . ASP A 1 12 ? -15.103 11.106 1.377 1.00 0.00 12 ASP A CA 3
ATOM 2995 C C . ASP A 1 12 ? -15.133 9.571 1.204 1.00 0.00 12 ASP A C 3
ATOM 2996 O O . ASP A 1 12 ? -14.230 8.882 1.680 1.00 0.00 12 ASP A O 3
ATOM 3005 N N . GLY A 1 13 ? -16.154 9.026 0.532 1.00 0.00 13 GLY A N 3
ATOM 3006 C CA . GLY A 1 13 ? -16.353 7.589 0.308 1.00 0.00 13 GLY A CA 3
ATOM 3007 C C . GLY A 1 13 ? -15.379 6.925 -0.678 1.00 0.00 13 GLY A C 3
ATOM 3008 O O . GLY A 1 13 ? -15.444 5.709 -0.856 1.00 0.00 13 GLY A O 3
ATOM 3012 N N . TRP A 1 14 ? -14.453 7.673 -1.296 1.00 0.00 14 TRP A N 3
ATOM 3013 C CA . TRP A 1 14 ? -13.442 7.177 -2.253 1.00 0.00 14 TRP A CA 3
ATOM 3014 C C . TRP A 1 14 ? -12.591 6.007 -1.719 1.00 0.00 14 TRP A C 3
ATOM 3015 O O . TRP A 1 14 ? -12.090 5.196 -2.506 1.00 0.00 14 TRP A O 3
ATOM 3036 N N . LYS A 1 15 ? -12.452 5.903 -0.393 1.00 0.00 15 LYS A N 3
ATOM 3037 C CA . LYS A 1 15 ? -11.645 4.900 0.326 1.00 0.00 15 LYS A CA 3
ATOM 3038 C C . LYS A 1 15 ? -12.054 3.456 0.019 1.00 0.00 15 LYS A C 3
ATOM 3039 O O . LYS A 1 15 ? -11.189 2.592 -0.095 1.00 0.00 15 LYS A O 3
ATOM 3058 N N . ASP A 1 16 ? -13.350 3.192 -0.153 1.00 0.00 16 ASP A N 3
ATOM 3059 C CA . ASP A 1 16 ? -13.892 1.859 -0.453 1.00 0.00 16 ASP A CA 3
ATOM 3060 C C . ASP A 1 16 ? -13.447 1.367 -1.844 1.00 0.00 16 ASP A C 3
ATOM 3061 O O . ASP A 1 16 ? -13.007 0.226 -2.008 1.00 0.00 16 ASP A O 3
ATOM 3070 N N . ASP A 1 17 ? -13.496 2.245 -2.853 1.00 0.00 17 ASP A N 3
ATOM 3071 C CA . ASP A 1 17 ? -12.958 1.960 -4.188 1.00 0.00 17 ASP A CA 3
ATOM 3072 C C . ASP A 1 17 ? -11.419 1.832 -4.175 1.00 0.00 17 ASP A C 3
ATOM 3073 O O . ASP A 1 17 ? -10.855 1.030 -4.924 1.00 0.00 17 ASP A O 3
ATOM 3082 N N . TYR A 1 18 ? -10.726 2.580 -3.301 1.00 0.00 18 TYR A N 3
ATOM 3083 C CA . TYR A 1 18 ? -9.270 2.498 -3.161 1.00 0.00 18 TYR A CA 3
ATOM 3084 C C . TYR A 1 18 ? -8.822 1.142 -2.577 1.00 0.00 18 TYR A C 3
ATOM 3085 O O . TYR A 1 18 ? -7.950 0.486 -3.140 1.00 0.00 18 TYR A O 3
ATOM 3103 N N . LEU A 1 19 ? -9.484 0.652 -1.526 1.00 0.00 19 LEU A N 3
ATOM 3104 C CA . LEU A 1 19 ? -9.299 -0.720 -1.016 1.00 0.00 19 LEU A CA 3
ATOM 3105 C C . LEU A 1 19 ? -9.601 -1.781 -2.096 1.00 0.00 19 LEU A C 3
ATOM 3106 O O . LEU A 1 19 ? -8.848 -2.748 -2.237 1.00 0.00 19 LEU A O 3
ATOM 3122 N N . SER A 1 20 ? -10.646 -1.582 -2.905 1.00 0.00 20 SER A N 3
ATOM 3123 C CA . SER A 1 20 ? -11.001 -2.495 -4.005 1.00 0.00 20 SER A CA 3
ATOM 3124 C C . SER A 1 20 ? -9.920 -2.578 -5.092 1.00 0.00 20 SER A C 3
ATOM 3125 O O . SER A 1 20 ? -9.555 -3.683 -5.503 1.00 0.00 20 SER A O 3
ATOM 3133 N N . ARG A 1 21 ? -9.349 -1.443 -5.535 1.00 0.00 21 ARG A N 3
ATOM 3134 C CA . ARG A 1 21 ? -8.276 -1.431 -6.560 1.00 0.00 21 ARG A CA 3
ATOM 3135 C C . ARG A 1 21 ? -6.931 -1.934 -6.025 1.00 0.00 21 ARG A C 3
ATOM 3136 O O . ARG A 1 21 ? -6.232 -2.657 -6.733 1.00 0.00 21 ARG A O 3
ATOM 3157 N N . LEU A 1 22 ? -6.600 -1.632 -4.763 1.00 0.00 22 LEU A N 3
ATOM 3158 C CA . LEU A 1 22 ? -5.385 -2.124 -4.082 1.00 0.00 22 LEU A CA 3
ATOM 3159 C C . LEU A 1 22 ? -5.338 -3.661 -3.983 1.00 0.00 22 LEU A C 3
ATOM 3160 O O . LEU A 1 22 ? -4.249 -4.241 -3.995 1.00 0.00 22 LEU A O 3
ATOM 3176 N N . SER A 1 23 ? -6.498 -4.328 -3.950 1.00 0.00 23 SER A N 3
ATOM 3177 C CA . SER A 1 23 ? -6.610 -5.790 -3.951 1.00 0.00 23 SER A CA 3
ATOM 3178 C C . SER A 1 23 ? -6.114 -6.472 -5.239 1.00 0.00 23 SER A C 3
ATOM 3179 O O . SER A 1 23 ? -5.763 -7.656 -5.212 1.00 0.00 23 SER A O 3
ATOM 3187 N N . ARG A 1 24 ? -6.096 -5.754 -6.375 1.00 0.00 24 ARG A N 3
ATOM 3188 C CA . ARG A 1 24 ? -5.869 -6.331 -7.718 1.00 0.00 24 ARG A CA 3
ATOM 3189 C C . ARG A 1 24 ? -4.394 -6.524 -8.071 1.00 0.00 24 ARG A C 3
ATOM 3190 O O . ARG A 1 24 ? -4.060 -7.336 -8.939 1.00 0.00 24 ARG A O 3
ATOM 3211 N N . LEU A 1 25 ? -3.520 -5.771 -7.408 1.00 0.00 25 LEU A N 3
ATOM 3212 C CA . LEU A 1 25 ? -2.063 -5.778 -7.614 1.00 0.00 25 LEU A CA 3
ATOM 3213 C C . LEU A 1 25 ? -1.399 -7.071 -7.101 1.00 0.00 25 LEU A C 3
ATOM 3214 O O . LEU A 1 25 ? -1.796 -7.637 -6.076 1.00 0.00 25 LEU A O 3
ATOM 3230 N N . SER A 1 26 ? -0.349 -7.512 -7.803 1.00 0.00 26 SER A N 3
ATOM 3231 C CA . SER A 1 26 ? 0.557 -8.588 -7.364 1.00 0.00 26 SER A CA 3
ATOM 3232 C C . SER A 1 26 ? 1.406 -8.167 -6.148 1.00 0.00 26 SER A C 3
ATOM 3233 O O . SER A 1 26 ? 1.490 -6.976 -5.827 1.00 0.00 26 SER A O 3
ATOM 3241 N N . LYS A 1 27 ? 2.068 -9.119 -5.476 1.00 0.00 27 LYS A N 3
ATOM 3242 C CA . LYS A 1 27 ? 2.846 -8.881 -4.242 1.00 0.00 27 LYS A CA 3
ATOM 3243 C C . LYS A 1 27 ? 3.972 -7.854 -4.409 1.00 0.00 27 LYS A C 3
ATOM 3244 O O . LYS A 1 27 ? 4.174 -7.014 -3.535 1.00 0.00 27 LYS A O 3
ATOM 3263 N N . ASN A 1 28 ? 4.677 -7.869 -5.539 1.00 0.00 28 ASN A N 3
ATOM 3264 C CA . ASN A 1 28 ? 5.684 -6.853 -5.861 1.00 0.00 28 ASN A CA 3
ATOM 3265 C C . ASN A 1 28 ? 5.052 -5.487 -6.193 1.00 0.00 28 ASN A C 3
ATOM 3266 O O . ASN A 1 28 ? 5.565 -4.441 -5.794 1.00 0.00 28 ASN A O 3
ATOM 3277 N N . GLN A 1 29 ? 3.918 -5.497 -6.902 1.00 0.00 29 GLN A N 3
ATOM 3278 C CA . GLN A 1 29 ? 3.232 -4.294 -7.382 1.00 0.00 29 GLN A CA 3
ATOM 3279 C C . GLN A 1 29 ? 2.570 -3.487 -6.247 1.00 0.00 29 GLN A C 3
ATOM 3280 O O . GLN A 1 29 ? 2.680 -2.260 -6.233 1.00 0.00 29 GLN A O 3
ATOM 3294 N N . LEU A 1 30 ? 1.932 -4.143 -5.269 1.00 0.00 30 LEU A N 3
ATOM 3295 C CA . LEU A 1 30 ? 1.354 -3.468 -4.090 1.00 0.00 30 LEU A CA 3
ATOM 3296 C C . LEU A 1 30 ? 2.428 -2.786 -3.225 1.00 0.00 30 LEU A C 3
ATOM 3297 O O . LEU A 1 30 ? 2.180 -1.720 -2.660 1.00 0.00 30 LEU A O 3
ATOM 3313 N N . MET A 1 31 ? 3.640 -3.354 -3.164 1.00 0.00 31 MET A N 3
ATOM 3314 C CA . MET A 1 31 ? 4.775 -2.737 -2.469 1.00 0.00 31 MET A CA 3
ATOM 3315 C C . MET A 1 31 ? 5.363 -1.564 -3.262 1.00 0.00 31 MET A C 3
ATOM 3316 O O . MET A 1 31 ? 5.641 -0.522 -2.672 1.00 0.00 31 MET A O 3
ATOM 3330 N N . ALA A 1 32 ? 5.478 -1.680 -4.588 1.00 0.00 32 ALA A N 3
ATOM 3331 C CA . ALA A 1 32 ? 5.879 -0.562 -5.450 1.00 0.00 32 ALA A CA 3
ATOM 3332 C C . ALA A 1 32 ? 4.882 0.613 -5.370 1.00 0.00 32 ALA A C 3
ATOM 3333 O O . ALA A 1 32 ? 5.309 1.767 -5.293 1.00 0.00 32 ALA A O 3
ATOM 3340 N N . LEU A 1 33 ? 3.572 0.333 -5.301 1.00 0.00 33 LEU A N 3
ATOM 3341 C CA . LEU A 1 33 ? 2.514 1.326 -5.094 1.00 0.00 33 LEU A CA 3
ATOM 3342 C C . LEU A 1 33 ? 2.685 2.048 -3.748 1.00 0.00 33 LEU A C 3
ATOM 3343 O O . LEU A 1 33 ? 2.773 3.278 -3.715 1.00 0.00 33 LEU A O 3
ATOM 3359 N N . ALA A 1 34 ? 2.786 1.307 -2.640 1.00 0.00 34 ALA A N 3
ATOM 3360 C CA . ALA A 1 34 ? 2.952 1.880 -1.303 1.00 0.00 34 ALA A CA 3
ATOM 3361 C C . ALA A 1 34 ? 4.261 2.684 -1.162 1.00 0.00 34 ALA A C 3
ATOM 3362 O O . ALA A 1 34 ? 4.253 3.768 -0.582 1.00 0.00 34 ALA A O 3
ATOM 3369 N N . LEU A 1 35 ? 5.371 2.209 -1.738 1.00 0.00 35 LEU A N 3
ATOM 3370 C CA . LEU A 1 35 ? 6.659 2.916 -1.755 1.00 0.00 35 LEU A CA 3
ATOM 3371 C C . LEU A 1 35 ? 6.579 4.222 -2.567 1.00 0.00 35 LEU A C 3
ATOM 3372 O O . LEU A 1 35 ? 7.038 5.272 -2.108 1.00 0.00 35 LEU A O 3
ATOM 3388 N N . LYS A 1 36 ? 5.927 4.189 -3.739 1.00 0.00 36 LYS A N 3
ATOM 3389 C CA . LYS A 1 36 ? 5.673 5.367 -4.589 1.00 0.00 36 LYS A CA 3
ATOM 3390 C C . LYS A 1 36 ? 4.798 6.415 -3.887 1.00 0.00 36 LYS A C 3
ATOM 3391 O O . LYS A 1 36 ? 5.054 7.614 -4.022 1.00 0.00 36 LYS A O 3
ATOM 3410 N N . LEU A 1 37 ? 3.805 5.998 -3.103 1.00 0.00 37 LEU A N 3
ATOM 3411 C CA . LEU A 1 37 ? 3.041 6.885 -2.208 1.00 0.00 37 LEU A CA 3
ATOM 3412 C C . LEU A 1 37 ? 3.921 7.441 -1.075 1.00 0.00 37 LEU A C 3
ATOM 3413 O O . LEU A 1 37 ? 3.816 8.626 -0.756 1.00 0.00 37 LEU A O 3
ATOM 3429 N N . LYS A 1 38 ? 4.793 6.612 -0.478 1.00 0.00 38 LYS A N 3
ATOM 3430 C CA . LYS A 1 38 ? 5.633 7.007 0.664 1.00 0.00 38 LYS A CA 3
ATOM 3431 C C . LYS A 1 38 ? 6.641 8.099 0.298 1.00 0.00 38 LYS A C 3
ATOM 3432 O O . LYS A 1 38 ? 6.706 9.115 0.987 1.00 0.00 38 LYS A O 3
ATOM 3451 N N . GLN A 1 39 ? 7.377 7.942 -0.804 1.00 0.00 39 GLN A N 3
ATOM 3452 C CA . GLN A 1 39 ? 8.330 8.970 -1.257 1.00 0.00 39 GLN A CA 3
ATOM 3453 C C . GLN A 1 39 ? 7.629 10.288 -1.654 1.00 0.00 39 GLN A C 3
ATOM 3454 O O . GLN A 1 39 ? 8.189 11.365 -1.442 1.00 0.00 39 GLN A O 3
ATOM 3468 N N . GLN A 1 40 ? 6.394 10.226 -2.171 1.00 0.00 40 GLN A N 3
ATOM 3469 C CA . GLN A 1 40 ? 5.591 11.415 -2.486 1.00 0.00 40 GLN A CA 3
ATOM 3470 C C . GLN A 1 40 ? 5.164 12.190 -1.232 1.00 0.00 40 GLN A C 3
ATOM 3471 O O . GLN A 1 40 ? 5.377 13.399 -1.179 1.00 0.00 40 GLN A O 3
ATOM 3485 N N . GLN A 1 41 ? 4.621 11.534 -0.197 1.00 0.00 41 GLN A N 3
ATOM 3486 C CA . GLN A 1 41 ? 4.201 12.236 1.028 1.00 0.00 41 GLN A CA 3
ATOM 3487 C C . GLN A 1 41 ? 5.379 12.850 1.818 1.00 0.00 41 GLN A C 3
ATOM 3488 O O . GLN A 1 41 ? 5.188 13.827 2.542 1.00 0.00 41 GLN A O 3
ATOM 3502 N N . LEU A 1 42 ? 6.597 12.311 1.668 1.00 0.00 42 LEU A N 3
ATOM 3503 C CA . LEU A 1 42 ? 7.821 12.870 2.245 1.00 0.00 42 LEU A CA 3
ATOM 3504 C C . LEU A 1 42 ? 8.278 14.156 1.523 1.00 0.00 42 LEU A C 3
ATOM 3505 O O . LEU A 1 42 ? 8.876 15.034 2.150 1.00 0.00 42 LEU A O 3
ATOM 3521 N N . GLU A 1 43 ? 7.999 14.291 0.221 1.00 0.00 43 GLU A N 3
ATOM 3522 C CA . GLU A 1 43 ? 8.341 15.478 -0.581 1.00 0.00 43 GLU A CA 3
ATOM 3523 C C . GLU A 1 43 ? 7.243 16.561 -0.562 1.00 0.00 43 GLU A C 3
ATOM 3524 O O . GLU A 1 43 ? 7.551 17.756 -0.530 1.00 0.00 43 GLU A O 3
ATOM 3536 N N . GLN A 1 44 ? 5.967 16.160 -0.577 1.00 0.00 44 GLN A N 3
ATOM 3537 C CA . GLN A 1 44 ? 4.802 17.057 -0.674 1.00 0.00 44 GLN A CA 3
ATOM 3538 C C . GLN A 1 44 ? 4.390 17.738 0.655 1.00 0.00 44 GLN A C 3
ATOM 3539 O O . GLN A 1 44 ? 3.501 18.595 0.651 1.00 0.00 44 GLN A O 3
ATOM 3553 N N . GLY A 1 45 ? 5.038 17.395 1.776 1.00 0.00 45 GLY A N 3
ATOM 3554 C CA . GL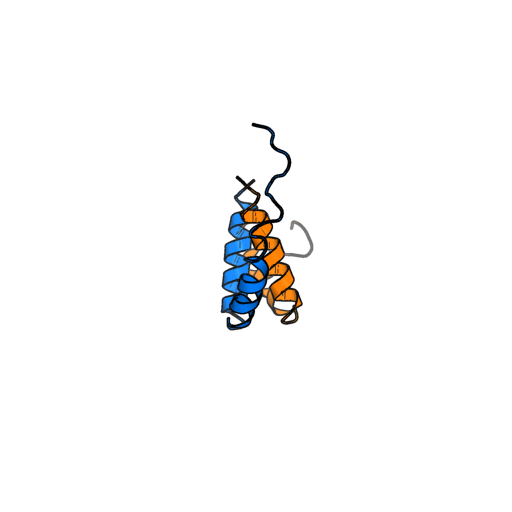Y A 1 45 ? 4.808 17.985 3.110 1.00 0.00 45 GLY A CA 3
ATOM 3555 C C . GLY A 1 45 ? 6.053 17.984 3.997 1.00 0.00 45 GLY A C 3
ATOM 3556 O O . GLY A 1 45 ? 6.979 18.781 3.726 1.00 0.00 45 GLY A O 3
ATOM 3561 N N . GLY B 1 1 ? 4.603 11.502 15.357 1.00 0.00 101 GLY B N 3
ATOM 3562 C CA . GLY B 1 1 ? 5.721 11.561 16.322 1.00 0.00 101 GLY B CA 3
ATOM 3563 C C . GLY B 1 1 ? 7.012 12.063 15.681 1.00 0.00 101 GLY B C 3
ATOM 3564 O O . GLY B 1 1 ? 7.117 12.105 14.455 1.00 0.00 101 GLY B O 3
ATOM 3570 N N . PRO B 1 2 ? 8.021 12.444 16.489 1.00 0.00 102 PRO B N 3
ATOM 3571 C CA . PRO B 1 2 ? 9.296 13.011 16.020 1.00 0.00 102 PRO B CA 3
ATOM 3572 C C . PRO B 1 2 ? 10.275 11.985 15.404 1.00 0.00 102 PRO B C 3
ATOM 3573 O O . PRO B 1 2 ? 11.293 12.384 14.832 1.00 0.00 102 PRO B O 3
ATOM 3584 N N . GLY B 1 3 ? 10.001 10.681 15.521 1.00 0.00 103 GLY B N 3
ATOM 3585 C CA . GLY B 1 3 ? 10.913 9.600 15.124 1.00 0.00 103 GLY B CA 3
ATOM 3586 C C . GLY B 1 3 ? 11.997 9.302 16.169 1.00 0.00 103 GLY B C 3
ATOM 3587 O O . GLY B 1 3 ? 11.871 9.690 17.339 1.00 0.00 103 GLY B O 3
ATOM 3591 N N . SER B 1 4 ? 13.065 8.612 15.751 1.00 0.00 104 SER B N 3
ATOM 3592 C CA . SER B 1 4 ? 14.174 8.174 16.621 1.00 0.00 104 SER B CA 3
ATOM 3593 C C . SER B 1 4 ? 15.535 8.698 16.141 1.00 0.00 104 SER B C 3
ATOM 3594 O O . SER B 1 4 ? 15.804 8.763 14.935 1.00 0.00 104 SER B O 3
ATOM 3602 N N . MET B 1 5 ? 16.413 9.049 17.088 1.00 0.00 105 MET B N 3
ATOM 3603 C CA . MET B 1 5 ? 17.792 9.489 16.831 1.00 0.00 105 MET B CA 3
ATOM 3604 C C . MET B 1 5 ? 18.811 8.337 16.991 1.00 0.00 105 MET B C 3
ATOM 3605 O O . MET B 1 5 ? 18.608 7.426 17.795 1.00 0.00 105 MET B O 3
ATOM 3619 N N . ASN B 1 6 ? 19.935 8.339 16.262 1.00 0.00 106 ASN B N 3
ATOM 3620 C CA . ASN B 1 6 ? 20.289 9.272 15.176 1.00 0.00 106 ASN B CA 3
ATOM 3621 C C . ASN B 1 6 ? 19.450 9.027 13.902 1.00 0.00 106 ASN B C 3
ATOM 3622 O O . ASN B 1 6 ? 19.042 7.891 13.625 1.00 0.00 106 ASN B O 3
ATOM 3633 N N . LYS B 1 7 ? 19.185 10.088 13.128 1.00 0.00 107 LYS B N 3
ATOM 3634 C CA . LYS B 1 7 ? 18.397 10.056 11.883 1.00 0.00 107 LYS B CA 3
ATOM 3635 C C . LYS B 1 7 ? 19.044 9.180 10.783 1.00 0.00 107 LYS B C 3
ATOM 3636 O O . LYS B 1 7 ? 20.277 9.080 10.737 1.00 0.00 107 LYS B O 3
ATOM 3655 N N . PRO B 1 8 ? 18.253 8.556 9.885 1.00 0.00 108 PRO B N 3
ATOM 3656 C CA . PRO B 1 8 ? 18.790 7.753 8.781 1.00 0.00 108 PRO B CA 3
ATOM 3657 C C . PRO B 1 8 ? 19.546 8.627 7.767 1.00 0.00 108 PRO B C 3
ATOM 3658 O O . PRO B 1 8 ? 19.040 9.658 7.311 1.00 0.00 108 PRO B O 3
ATOM 3669 N N . THR B 1 9 ? 20.772 8.223 7.420 1.00 0.00 109 THR B N 3
ATOM 3670 C CA . THR B 1 9 ? 21.668 8.991 6.535 1.00 0.00 109 THR B CA 3
ATOM 3671 C C . THR B 1 9 ? 21.372 8.800 5.037 1.00 0.00 109 THR B C 3
ATOM 3672 O O . THR B 1 9 ? 21.543 9.734 4.248 1.00 0.00 109 THR B O 3
ATOM 3683 N N . SER B 1 10 ? 20.910 7.610 4.627 1.00 0.00 110 SER B N 3
ATOM 3684 C CA . SER B 1 10 ? 20.690 7.261 3.217 1.00 0.00 110 SER B CA 3
ATOM 3685 C C . SER B 1 10 ? 19.329 7.730 2.665 1.00 0.00 110 SER B C 3
ATOM 3686 O O . SER B 1 10 ? 18.300 7.631 3.343 1.00 0.00 110 SER B O 3
ATOM 3694 N N . SER B 1 11 ? 19.326 8.179 1.408 1.00 0.00 111 SER B N 3
ATOM 3695 C CA . SER B 1 11 ? 18.122 8.494 0.618 1.00 0.00 111 SER B CA 3
ATOM 3696 C C . SER B 1 11 ? 17.457 7.258 -0.010 1.00 0.00 111 SER B C 3
ATOM 3697 O O . SER B 1 11 ? 16.326 7.361 -0.494 1.00 0.00 111 SER B O 3
ATOM 3705 N N . ASP B 1 12 ? 18.107 6.085 0.023 1.00 0.00 112 ASP B N 3
ATOM 3706 C CA . ASP B 1 12 ? 17.649 4.841 -0.618 1.00 0.00 112 ASP B CA 3
ATOM 3707 C C . ASP B 1 12 ? 17.622 3.617 0.316 1.00 0.00 112 ASP B C 3
ATOM 3708 O O . ASP B 1 12 ? 16.782 2.740 0.125 1.00 0.00 112 ASP B O 3
ATOM 3717 N N . GLY B 1 13 ? 18.484 3.548 1.338 1.00 0.00 113 GLY B N 3
ATOM 3718 C CA . GLY B 1 13 ? 18.559 2.397 2.256 1.00 0.00 113 GLY B CA 3
ATOM 3719 C C . GLY B 1 13 ? 17.260 2.142 3.042 1.00 0.00 113 GLY B C 3
ATOM 3720 O O . GLY B 1 13 ? 16.952 0.998 3.382 1.00 0.00 113 GLY B O 3
ATOM 3724 N N . TRP B 1 14 ? 16.455 3.189 3.260 1.00 0.00 114 TRP B N 3
ATOM 3725 C CA . TRP B 1 14 ? 15.124 3.093 3.876 1.00 0.00 114 TRP B CA 3
ATOM 3726 C C . TRP B 1 14 ? 14.111 2.336 2.996 1.00 0.00 114 TRP B C 3
ATOM 3727 O O . TRP B 1 14 ? 13.212 1.688 3.533 1.00 0.00 114 TRP B O 3
ATOM 3748 N N . LYS B 1 15 ? 14.256 2.383 1.658 1.00 0.00 115 LYS B N 3
ATOM 3749 C CA . LYS B 1 15 ? 13.321 1.752 0.712 1.00 0.00 115 LYS B CA 3
ATOM 3750 C C . LYS B 1 15 ? 13.341 0.230 0.820 1.00 0.00 115 LYS B C 3
ATOM 3751 O O . LYS B 1 15 ? 12.281 -0.399 0.808 1.00 0.00 115 LYS B O 3
ATOM 3770 N N . ASP B 1 16 ? 14.529 -0.357 0.981 1.00 0.00 116 ASP B N 3
ATOM 3771 C CA . ASP B 1 16 ? 14.697 -1.804 1.178 1.00 0.00 116 ASP B CA 3
ATOM 3772 C C . ASP B 1 16 ? 14.066 -2.273 2.499 1.00 0.00 116 ASP B C 3
ATOM 3773 O O . ASP B 1 16 ? 13.385 -3.296 2.524 1.00 0.00 116 ASP B O 3
ATOM 3782 N N . ASP B 1 17 ? 14.219 -1.502 3.577 1.00 0.00 117 ASP B N 3
ATOM 3783 C CA . ASP B 1 17 ? 13.562 -1.778 4.867 1.00 0.00 117 ASP B CA 3
ATOM 3784 C C . ASP B 1 17 ? 12.032 -1.602 4.793 1.00 0.00 117 ASP B C 3
ATOM 3785 O O . ASP B 1 17 ? 11.291 -2.383 5.398 1.00 0.00 117 ASP B O 3
ATOM 3794 N N . TYR B 1 18 ? 11.536 -0.627 4.022 1.00 0.00 118 TYR B N 3
ATOM 3795 C CA . TYR B 1 18 ? 10.110 -0.404 3.827 1.00 0.00 118 TYR B CA 3
ATOM 3796 C C . TYR B 1 18 ? 9.464 -1.558 3.046 1.00 0.00 118 TYR B C 3
ATOM 3797 O O . TYR B 1 18 ? 8.453 -2.108 3.483 1.00 0.00 118 TYR B O 3
ATOM 3815 N N . LEU B 1 19 ? 10.076 -2.018 1.951 1.00 0.00 119 LEU B N 3
ATOM 3816 C CA . LEU B 1 19 ? 9.646 -3.230 1.236 1.00 0.00 119 LEU B CA 3
ATOM 3817 C C . LEU B 1 19 ? 9.712 -4.475 2.135 1.00 0.00 119 LEU B C 3
ATOM 3818 O O . LEU B 1 19 ? 8.763 -5.267 2.151 1.00 0.00 119 LEU B O 3
ATOM 3834 N N . SER B 1 20 ? 10.766 -4.625 2.942 1.00 0.00 120 SER B N 3
ATOM 3835 C CA . SER B 1 20 ? 10.912 -5.760 3.866 1.00 0.00 120 SER B CA 3
ATOM 3836 C C . SER B 1 20 ? 9.789 -5.827 4.914 1.00 0.00 120 SER B C 3
ATOM 3837 O O . SER B 1 20 ? 9.287 -6.921 5.189 1.00 0.00 120 SER B O 3
ATOM 3845 N N . ARG B 1 21 ? 9.354 -4.688 5.477 1.00 0.00 121 ARG B N 3
ATOM 3846 C CA . ARG B 1 21 ? 8.244 -4.644 6.451 1.00 0.00 121 ARG B CA 3
ATOM 3847 C C . ARG B 1 21 ? 6.856 -4.736 5.805 1.00 0.00 121 ARG B C 3
ATOM 3848 O O . ARG B 1 21 ? 6.004 -5.459 6.316 1.00 0.00 121 ARG B O 3
ATOM 3869 N N . LEU B 1 22 ? 6.631 -4.090 4.654 1.00 0.00 122 LEU B N 3
ATOM 3870 C CA . LEU B 1 22 ? 5.367 -4.148 3.891 1.00 0.00 122 LEU B CA 3
ATOM 3871 C C . LEU B 1 22 ? 5.016 -5.584 3.466 1.00 0.00 122 LEU B C 3
ATOM 3872 O O . LEU B 1 22 ? 3.853 -5.984 3.557 1.00 0.00 122 LEU B O 3
ATOM 3888 N N . SER B 1 23 ? 6.009 -6.375 3.057 1.00 0.00 123 SER B N 3
ATOM 3889 C CA . SER B 1 23 ? 5.849 -7.783 2.657 1.00 0.00 123 SER B CA 3
ATOM 3890 C C . SER B 1 23 ? 5.222 -8.683 3.740 1.00 0.00 123 SER B C 3
ATOM 3891 O O . SER B 1 23 ? 4.619 -9.710 3.409 1.00 0.00 123 SER B O 3
ATOM 3899 N N . ARG B 1 24 ? 5.341 -8.324 5.025 1.00 0.00 124 ARG B N 3
ATOM 3900 C CA . ARG B 1 24 ? 4.857 -9.131 6.162 1.00 0.00 124 ARG B CA 3
ATOM 3901 C C . ARG B 1 24 ? 3.340 -9.030 6.403 1.00 0.00 124 ARG B C 3
ATOM 3902 O O . ARG B 1 24 ? 2.766 -9.915 7.044 1.00 0.00 124 ARG B O 3
ATOM 3923 N N . LEU B 1 25 ? 2.691 -7.960 5.932 1.00 0.00 125 LEU B N 3
ATOM 3924 C CA . LEU B 1 25 ? 1.267 -7.684 6.167 1.00 0.00 125 LEU B CA 3
ATOM 3925 C C . LEU B 1 25 ? 0.336 -8.614 5.361 1.00 0.00 125 LEU B C 3
ATOM 3926 O O . LEU B 1 25 ? 0.608 -8.964 4.210 1.00 0.00 125 LEU B O 3
ATOM 3942 N N . SER B 1 26 ? -0.795 -8.978 5.975 1.00 0.00 126 SER B N 3
ATOM 3943 C CA . SER B 1 26 ? -1.898 -9.721 5.347 1.00 0.00 126 SER B CA 3
ATOM 3944 C C . SER B 1 26 ? -2.673 -8.857 4.333 1.00 0.00 126 SER B C 3
ATOM 3945 O O . SER B 1 26 ? -2.528 -7.632 4.312 1.00 0.00 126 SER B O 3
ATOM 3953 N N . LYS B 1 27 ? -3.516 -9.476 3.485 1.00 0.00 127 LYS B N 3
ATOM 3954 C CA . LYS B 1 27 ? -4.214 -8.839 2.352 1.00 0.00 127 LYS B CA 3
ATOM 3955 C C . LYS B 1 27 ? -5.087 -7.639 2.761 1.00 0.00 127 LYS B C 3
ATOM 3956 O O . LYS B 1 27 ? -5.115 -6.639 2.047 1.00 0.00 127 LYS B O 3
ATOM 3975 N N . ASN B 1 28 ? -5.760 -7.702 3.914 1.00 0.00 128 ASN B N 3
ATOM 3976 C CA . ASN B 1 28 ? -6.530 -6.577 4.466 1.00 0.00 128 ASN B CA 3
ATOM 3977 C C . ASN B 1 28 ? -5.623 -5.458 5.018 1.00 0.00 128 ASN B C 3
ATOM 3978 O O . ASN B 1 28 ? -5.917 -4.270 4.872 1.00 0.00 128 ASN B O 3
ATOM 3989 N N . GLN B 1 29 ? -4.512 -5.830 5.657 1.00 0.00 129 GLN B N 3
ATOM 3990 C CA . GLN B 1 29 ? -3.617 -4.917 6.381 1.00 0.00 129 GLN B CA 3
ATOM 3991 C C . GLN B 1 29 ? -2.711 -4.091 5.450 1.00 0.00 129 GLN B C 3
ATOM 3992 O O . GLN B 1 29 ? -2.499 -2.902 5.685 1.00 0.00 129 GLN B O 3
ATOM 4006 N N . LEU B 1 30 ? -2.224 -4.685 4.353 1.00 0.00 130 LEU B N 3
ATOM 4007 C CA . LEU B 1 30 ? -1.464 -3.968 3.314 1.00 0.00 130 LEU B CA 3
ATOM 4008 C C . LEU B 1 30 ? -2.302 -2.881 2.614 1.00 0.00 130 LEU B C 3
ATOM 4009 O O . LEU B 1 30 ? -1.753 -1.855 2.207 1.00 0.00 130 LEU B O 3
ATOM 4025 N N . MET B 1 31 ? -3.629 -3.053 2.527 1.00 0.00 131 MET B N 3
ATOM 4026 C CA . MET B 1 31 ? -4.526 -2.005 2.019 1.00 0.00 131 MET B CA 3
ATOM 4027 C C . MET B 1 31 ? -4.604 -0.832 2.993 1.00 0.00 131 MET B C 3
ATOM 4028 O O . MET B 1 31 ? -4.507 0.319 2.573 1.00 0.00 131 MET B O 3
ATOM 4042 N N . ALA B 1 32 ? -4.745 -1.109 4.294 1.00 0.00 132 ALA B N 3
ATOM 4043 C CA . ALA B 1 32 ? -4.842 -0.082 5.330 1.00 0.00 132 ALA B CA 3
ATOM 4044 C C . ALA B 1 32 ? -3.578 0.794 5.404 1.00 0.00 132 ALA B C 3
ATOM 4045 O O . ALA B 1 32 ? -3.690 2.003 5.595 1.00 0.00 132 ALA B O 3
ATOM 4052 N N . LEU B 1 33 ? -2.388 0.211 5.201 1.00 0.00 133 LEU B N 3
ATOM 4053 C CA . LEU B 1 33 ? -1.120 0.944 5.091 1.00 0.00 133 LEU B CA 3
ATOM 4054 C C . LEU B 1 33 ? -1.132 1.912 3.891 1.00 0.00 133 LEU B C 3
ATOM 4055 O O . LEU B 1 33 ? -0.918 3.114 4.062 1.00 0.00 133 LEU B O 3
ATOM 4071 N N . ALA B 1 34 ? -1.430 1.419 2.687 1.00 0.00 134 ALA B N 3
ATOM 4072 C CA . ALA B 1 34 ? -1.474 2.252 1.482 1.00 0.00 134 ALA B CA 3
ATOM 4073 C C . ALA B 1 34 ? -2.586 3.326 1.541 1.00 0.00 134 ALA B C 3
ATOM 4074 O O . ALA B 1 34 ? -2.368 4.460 1.112 1.00 0.00 134 ALA B O 3
ATOM 4081 N N . LEU B 1 35 ? -3.745 3.013 2.129 1.00 0.00 135 LEU B N 3
ATOM 4082 C CA . LEU B 1 35 ? -4.850 3.950 2.369 1.00 0.00 135 LEU B CA 3
ATOM 4083 C C . LEU B 1 35 ? -4.439 5.064 3.351 1.00 0.00 135 LEU B C 3
ATOM 4084 O O . LEU B 1 35 ? -4.670 6.246 3.079 1.00 0.00 135 LEU B O 3
ATOM 4100 N N . LYS B 1 36 ? -3.770 4.719 4.461 1.00 0.00 136 LYS B N 3
ATOM 4101 C CA . LYS B 1 36 ? -3.220 5.671 5.442 1.00 0.00 136 LYS B CA 3
ATOM 4102 C C . LYS B 1 36 ? -2.247 6.656 4.786 1.00 0.00 136 LYS B C 3
ATOM 4103 O O . LYS B 1 36 ? -2.385 7.867 4.979 1.00 0.00 136 LYS B O 3
ATOM 4122 N N . LEU B 1 37 ? -1.338 6.173 3.934 1.00 0.00 137 LEU B N 3
ATOM 4123 C CA . LEU B 1 37 ? -0.449 7.020 3.124 1.00 0.00 137 LEU B CA 3
ATOM 4124 C C . LEU B 1 37 ? -1.224 7.905 2.126 1.00 0.00 137 LEU B C 3
ATOM 4125 O O . LEU B 1 37 ? -0.883 9.081 1.971 1.00 0.00 137 LEU B O 3
ATOM 4141 N N . LYS B 1 38 ? -2.257 7.363 1.467 1.00 0.00 138 LYS B N 3
ATOM 4142 C CA . LYS B 1 38 ? -3.087 8.072 0.478 1.00 0.00 138 LYS B CA 3
ATOM 4143 C C . LYS B 1 38 ? -3.854 9.240 1.096 1.00 0.00 138 LYS B C 3
ATOM 4144 O O . LYS B 1 38 ? -3.787 10.348 0.570 1.00 0.00 138 LYS B O 3
ATOM 4163 N N . GLN B 1 39 ? -4.530 9.039 2.229 1.00 0.00 139 GLN B N 3
ATOM 4164 C CA . GLN B 1 39 ? -5.229 10.133 2.924 1.00 0.00 139 GLN B CA 3
ATOM 4165 C C . GLN B 1 39 ? -4.255 11.184 3.493 1.00 0.00 139 GLN B C 3
ATOM 4166 O O . GLN B 1 39 ? -4.577 12.370 3.488 1.00 0.00 139 GLN B O 3
ATOM 4180 N N . GLN B 1 40 ? -3.042 10.789 3.896 1.00 0.00 140 GLN B N 3
ATOM 4181 C CA . GLN B 1 40 ? -2.000 11.721 4.356 1.00 0.00 140 GLN B CA 3
ATOM 4182 C C . GLN B 1 40 ? -1.529 12.676 3.245 1.00 0.00 140 GLN B C 3
ATOM 4183 O O . GLN B 1 40 ? -1.494 13.886 3.467 1.00 0.00 140 GLN B O 3
ATOM 4197 N N . GLN B 1 41 ? -1.223 12.181 2.040 1.00 0.00 141 GLN B N 3
ATOM 4198 C CA . GLN B 1 41 ? -0.869 13.058 0.907 1.00 0.00 141 GLN B CA 3
ATOM 4199 C C . GLN B 1 41 ? -2.039 13.928 0.394 1.00 0.00 141 GLN B C 3
ATOM 4200 O O . GLN B 1 41 ? -1.803 14.994 -0.174 1.00 0.00 141 GLN B O 3
ATOM 4214 N N . LEU B 1 42 ? -3.295 13.532 0.651 1.00 0.00 142 LEU B N 3
ATOM 4215 C CA . LEU B 1 42 ? -4.480 14.377 0.422 1.00 0.00 142 LEU B CA 3
ATOM 4216 C C . LEU B 1 42 ? -4.617 15.486 1.486 1.00 0.00 142 LEU B C 3
ATOM 4217 O O . LEU B 1 42 ? -4.909 16.634 1.141 1.00 0.00 142 LEU B O 3
ATOM 4233 N N . GLU B 1 43 ? -4.354 15.185 2.764 1.00 0.00 143 GLU B N 3
ATOM 4234 C CA . GLU B 1 43 ? -4.371 16.162 3.874 1.00 0.00 143 GLU B CA 3
ATOM 4235 C C . GLU B 1 43 ? -3.234 17.203 3.796 1.00 0.00 143 GLU B C 3
ATOM 4236 O O . GLU B 1 43 ? -3.343 18.288 4.378 1.00 0.00 143 GLU B O 3
ATOM 4248 N N . GLN B 1 44 ? -2.163 16.921 3.042 1.00 0.00 144 GLN B N 3
ATOM 4249 C CA . GLN B 1 44 ? -1.104 17.887 2.703 1.00 0.00 144 GLN B CA 3
ATOM 4250 C C . GLN B 1 44 ? -1.547 18.957 1.670 1.00 0.00 144 GLN B C 3
ATOM 4251 O O . GLN B 1 44 ? -0.828 19.944 1.473 1.00 0.00 144 GLN B O 3
ATOM 4265 N N . GLY B 1 45 ? -2.711 18.784 1.016 1.00 0.00 145 GLY B N 3
ATOM 4266 C CA . GLY B 1 45 ? -3.285 19.725 0.033 1.00 0.00 145 GLY B CA 3
ATOM 4267 C C . GLY B 1 45 ? -3.749 21.057 0.633 1.00 0.00 145 GLY B C 3
ATOM 4268 O O . GLY B 1 45 ? -4.574 21.031 1.575 1.00 0.00 145 GLY B O 3
ATOM 4273 N N . GLY A 1 1 ? -36.557 24.120 1.833 1.00 0.00 1 GLY A N 4
ATOM 4274 C CA . GLY A 1 1 ? -35.733 23.490 2.889 1.00 0.00 1 GLY A CA 4
ATOM 4275 C C . GLY A 1 1 ? -34.503 22.792 2.310 1.00 0.00 1 GLY A C 4
ATOM 4276 O O . GLY A 1 1 ? -34.048 23.166 1.222 1.00 0.00 1 GLY A O 4
ATOM 4282 N N . PRO A 1 2 ? -33.943 21.788 3.015 1.00 0.00 2 PRO A N 4
ATOM 4283 C CA . PRO A 1 2 ? -32.773 21.018 2.573 1.00 0.00 2 PRO A CA 4
ATOM 4284 C C . PRO A 1 2 ? -32.982 20.270 1.244 1.00 0.00 2 PRO A C 4
ATOM 4285 O O . PRO A 1 2 ? -34.116 19.978 0.844 1.00 0.00 2 PRO A O 4
ATOM 4296 N N . GLY A 1 3 ? -31.881 19.930 0.564 1.00 0.00 3 GLY A N 4
ATOM 4297 C CA . GLY A 1 3 ? -31.885 19.134 -0.672 1.00 0.00 3 GLY A CA 4
ATOM 4298 C C . GLY A 1 3 ? -32.376 17.690 -0.474 1.00 0.00 3 GLY A C 4
ATOM 4299 O O . GLY A 1 3 ? -32.323 17.138 0.628 1.00 0.00 3 GLY A O 4
ATOM 4303 N N . SER A 1 4 ? -32.861 17.071 -1.559 1.00 0.00 4 SER A N 4
ATOM 4304 C CA . SER A 1 4 ? -33.449 15.718 -1.538 1.00 0.00 4 SER A CA 4
ATOM 4305 C C . SER A 1 4 ? -32.398 14.596 -1.395 1.00 0.00 4 SER A C 4
ATOM 4306 O O . SER A 1 4 ? -32.683 13.541 -0.814 1.00 0.00 4 SER A O 4
ATOM 4314 N N . MET A 1 5 ? -31.159 14.831 -1.855 1.00 0.00 5 MET A N 4
ATOM 4315 C CA . MET A 1 5 ? -29.971 13.973 -1.658 1.00 0.00 5 MET A CA 4
ATOM 4316 C C . MET A 1 5 ? -30.197 12.496 -2.058 1.00 0.00 5 MET A C 4
ATOM 4317 O O . MET A 1 5 ? -29.989 11.567 -1.273 1.00 0.00 5 MET A O 4
ATOM 4331 N N . ASN A 1 6 ? -30.658 12.283 -3.294 1.00 0.00 6 ASN A N 4
ATOM 4332 C CA . ASN A 1 6 ? -31.119 10.982 -3.802 1.00 0.00 6 ASN A CA 4
ATOM 4333 C C . ASN A 1 6 ? -29.997 9.959 -4.097 1.00 0.00 6 ASN A C 4
ATOM 4334 O O . ASN A 1 6 ? -30.296 8.783 -4.332 1.00 0.00 6 ASN A O 4
ATOM 4345 N N . LYS A 1 7 ? -28.720 10.377 -4.093 1.00 0.00 7 LYS A N 4
ATOM 4346 C CA . LYS A 1 7 ? -27.557 9.510 -4.363 1.00 0.00 7 LYS A CA 4
ATOM 4347 C C . LYS A 1 7 ? -27.374 8.406 -3.298 1.00 0.00 7 LYS A C 4
ATOM 4348 O O . LYS A 1 7 ? -27.627 8.659 -2.113 1.00 0.00 7 LYS A O 4
ATOM 4367 N N . PRO A 1 8 ? -26.879 7.208 -3.677 1.00 0.00 8 PRO A N 4
ATOM 4368 C CA . PRO A 1 8 ? -26.609 6.106 -2.743 1.00 0.00 8 PRO A CA 4
ATOM 4369 C C . PRO A 1 8 ? -25.352 6.327 -1.879 1.00 0.00 8 PRO A C 4
ATOM 4370 O O . PRO A 1 8 ? -25.164 5.636 -0.873 1.00 0.00 8 PRO A O 4
ATOM 4381 N N . THR A 1 9 ? -24.491 7.278 -2.259 1.00 0.00 9 THR A N 4
ATOM 4382 C CA . THR A 1 9 ? -23.174 7.567 -1.647 1.00 0.00 9 THR A CA 4
ATOM 4383 C C . THR A 1 9 ? -22.941 9.074 -1.459 1.00 0.00 9 THR A C 4
ATOM 4384 O O . THR A 1 9 ? -23.665 9.908 -2.013 1.00 0.00 9 THR A O 4
ATOM 4395 N N . SER A 1 10 ? -21.936 9.436 -0.656 1.00 0.00 10 SER A N 4
ATOM 4396 C CA . SER A 1 10 ? -21.595 10.817 -0.267 1.00 0.00 10 SER A CA 4
ATOM 4397 C C . SER A 1 10 ? -20.073 11.028 -0.145 1.00 0.00 10 SER A C 4
ATOM 4398 O O . SER A 1 10 ? -19.284 10.190 -0.595 1.00 0.00 10 SER A O 4
ATOM 4406 N N . SER A 1 11 ? -19.643 12.165 0.412 1.00 0.00 11 SER A N 4
ATOM 4407 C CA . SER A 1 11 ? -18.239 12.593 0.516 1.00 0.00 11 SER A CA 4
ATOM 4408 C C . SER A 1 11 ? -17.324 11.580 1.230 1.00 0.00 11 SER A C 4
ATOM 4409 O O . SER A 1 11 ? -17.757 10.820 2.100 1.00 0.00 11 SER A O 4
ATOM 4417 N N . ASP A 1 12 ? -16.039 11.570 0.859 1.00 0.00 12 ASP A N 4
ATOM 4418 C CA . ASP A 1 12 ? -14.995 10.633 1.311 1.00 0.00 12 ASP A CA 4
ATOM 4419 C C . ASP A 1 12 ? -15.231 9.146 0.937 1.00 0.00 12 ASP A C 4
ATOM 4420 O O . ASP A 1 12 ? -14.503 8.260 1.399 1.00 0.00 12 ASP A O 4
ATOM 4429 N N . GLY A 1 13 ? -16.210 8.856 0.068 1.00 0.00 13 GLY A N 4
ATOM 4430 C CA . GLY A 1 13 ? -16.546 7.512 -0.418 1.00 0.00 13 GLY A CA 4
ATOM 4431 C C . GLY A 1 13 ? -15.489 6.859 -1.325 1.00 0.00 13 GLY A C 4
ATOM 4432 O O . GLY A 1 13 ? -15.555 5.649 -1.576 1.00 0.00 13 GLY A O 4
ATOM 4436 N N . TRP A 1 14 ? -14.485 7.619 -1.779 1.00 0.00 14 TRP A N 4
ATOM 4437 C CA . TRP A 1 14 ? -13.372 7.147 -2.621 1.00 0.00 14 TRP A CA 4
ATOM 4438 C C . TRP A 1 14 ? -12.540 6.037 -1.959 1.00 0.00 14 TRP A C 4
ATOM 4439 O O . TRP A 1 14 ? -11.949 5.208 -2.648 1.00 0.00 14 TRP A O 4
ATOM 4460 N N . LYS A 1 15 ? -12.521 5.987 -0.618 1.00 0.00 15 LYS A N 4
ATOM 4461 C CA . LYS A 1 15 ? -11.738 5.033 0.185 1.00 0.00 15 LYS A CA 4
ATOM 4462 C C . LYS A 1 15 ? -12.146 3.569 -0.046 1.00 0.00 15 LYS A C 4
ATOM 4463 O O . LYS A 1 15 ? -11.283 2.696 -0.076 1.00 0.00 15 LYS A O 4
ATOM 4482 N N . ASP A 1 16 ? -13.437 3.302 -0.269 1.00 0.00 16 ASP A N 4
ATOM 4483 C CA . ASP A 1 16 ? -13.945 1.956 -0.583 1.00 0.00 16 ASP A CA 4
ATOM 4484 C C . ASP A 1 16 ? -13.487 1.465 -1.971 1.00 0.00 16 ASP A C 4
ATOM 4485 O O . ASP A 1 16 ? -13.080 0.311 -2.132 1.00 0.00 16 ASP A O 4
ATOM 4494 N N . ASP A 1 17 ? -13.480 2.359 -2.964 1.00 0.00 17 ASP A N 4
ATOM 4495 C CA . ASP A 1 17 ? -12.938 2.074 -4.299 1.00 0.00 17 ASP A CA 4
ATOM 4496 C C . ASP A 1 17 ? -11.409 1.921 -4.277 1.00 0.00 17 ASP A C 4
ATOM 4497 O O . ASP A 1 17 ? -10.860 1.108 -5.027 1.00 0.00 17 ASP A O 4
ATOM 4506 N N . TYR A 1 18 ? -10.713 2.643 -3.388 1.00 0.00 18 TYR A N 4
ATOM 4507 C CA . TYR A 1 18 ? -9.266 2.519 -3.234 1.00 0.00 18 TYR A CA 4
ATOM 4508 C C . TYR A 1 18 ? -8.876 1.160 -2.627 1.00 0.00 18 TYR A C 4
ATOM 4509 O O . TYR A 1 18 ? -8.011 0.471 -3.161 1.00 0.00 18 TYR A O 4
ATOM 4527 N N . LEU A 1 19 ? -9.579 0.696 -1.583 1.00 0.00 19 LEU A N 4
ATOM 4528 C CA . LEU A 1 19 ? -9.432 -0.670 -1.049 1.00 0.00 19 LEU A CA 4
ATOM 4529 C C . LEU A 1 19 ? -9.744 -1.741 -2.113 1.00 0.00 19 LEU A C 4
ATOM 4530 O O . LEU A 1 19 ? -9.030 -2.743 -2.198 1.00 0.00 19 LEU A O 4
ATOM 4546 N N . SER A 1 20 ? -10.746 -1.525 -2.970 1.00 0.00 20 SER A N 4
ATOM 4547 C CA . SER A 1 20 ? -11.068 -2.438 -4.079 1.00 0.00 20 SER A CA 4
ATOM 4548 C C . SER A 1 20 ? -9.943 -2.544 -5.121 1.00 0.00 20 SER A C 4
ATOM 4549 O O . SER A 1 20 ? -9.575 -3.657 -5.503 1.00 0.00 20 SER A O 4
ATOM 4557 N N . ARG A 1 21 ? -9.351 -1.423 -5.565 1.00 0.00 21 ARG A N 4
ATOM 4558 C CA . ARG A 1 21 ? -8.275 -1.425 -6.583 1.00 0.00 21 ARG A CA 4
ATOM 4559 C C . ARG A 1 21 ? -6.919 -1.897 -6.048 1.00 0.00 21 ARG A C 4
ATOM 4560 O O . ARG A 1 21 ? -6.197 -2.595 -6.760 1.00 0.00 21 ARG A O 4
ATOM 4581 N N . LEU A 1 22 ? -6.608 -1.614 -4.782 1.00 0.00 22 LEU A N 4
ATOM 4582 C CA . LEU A 1 22 ? -5.400 -2.097 -4.087 1.00 0.00 22 LEU A CA 4
ATOM 4583 C C . LEU A 1 22 ? -5.339 -3.638 -4.005 1.00 0.00 22 LEU A C 4
ATOM 4584 O O . LEU A 1 22 ? -4.245 -4.211 -4.021 1.00 0.00 22 LEU A O 4
ATOM 4600 N N . SER A 1 23 ? -6.488 -4.327 -3.983 1.00 0.00 23 SER A N 4
ATOM 4601 C CA . SER A 1 23 ? -6.573 -5.796 -3.984 1.00 0.00 23 SER A CA 4
ATOM 4602 C C . SER A 1 23 ? -6.054 -6.456 -5.277 1.00 0.00 23 SER A C 4
ATOM 4603 O O . SER A 1 23 ? -5.671 -7.630 -5.257 1.00 0.00 23 SER A O 4
ATOM 4611 N N . ARG A 1 24 ? -6.063 -5.732 -6.405 1.00 0.00 24 ARG A N 4
ATOM 4612 C CA . ARG A 1 24 ? -5.844 -6.295 -7.759 1.00 0.00 24 ARG A CA 4
ATOM 4613 C C . ARG A 1 24 ? -4.366 -6.458 -8.133 1.00 0.00 24 ARG A C 4
ATOM 4614 O O . ARG A 1 24 ? -4.024 -7.253 -9.012 1.00 0.00 24 ARG A O 4
ATOM 4635 N N . LEU A 1 25 ? -3.495 -5.698 -7.472 1.00 0.00 25 LEU A N 4
ATOM 4636 C CA . LEU A 1 25 ? -2.037 -5.723 -7.649 1.00 0.00 25 LEU A CA 4
ATOM 4637 C C . LEU A 1 25 ? -1.420 -7.058 -7.194 1.00 0.00 25 LEU A C 4
ATOM 4638 O O . LEU A 1 25 ? -1.849 -7.658 -6.206 1.00 0.00 25 LEU A O 4
ATOM 4654 N N . SER A 1 26 ? -0.360 -7.485 -7.890 1.00 0.00 26 SER A N 4
ATOM 4655 C CA . SER A 1 26 ? 0.514 -8.593 -7.475 1.00 0.00 26 SER A CA 4
ATOM 4656 C C . SER A 1 26 ? 1.341 -8.218 -6.232 1.00 0.00 26 SER A C 4
ATOM 4657 O O . SER A 1 26 ? 1.487 -7.035 -5.902 1.00 0.00 26 SER A O 4
ATOM 4665 N N . LYS A 1 27 ? 1.904 -9.211 -5.530 1.00 0.00 27 LYS A N 4
ATOM 4666 C CA . LYS A 1 27 ? 2.606 -9.027 -4.242 1.00 0.00 27 LYS A CA 4
ATOM 4667 C C . LYS A 1 27 ? 3.796 -8.057 -4.330 1.00 0.00 27 LYS A C 4
ATOM 4668 O O . LYS A 1 27 ? 4.014 -7.281 -3.404 1.00 0.00 27 LYS A O 4
ATOM 4687 N N . ASN A 1 28 ? 4.535 -8.047 -5.439 1.00 0.00 28 ASN A N 4
ATOM 4688 C CA . ASN A 1 28 ? 5.606 -7.074 -5.684 1.00 0.00 28 ASN A CA 4
ATOM 4689 C C . ASN A 1 28 ? 5.059 -5.685 -6.088 1.00 0.00 28 ASN A C 4
ATOM 4690 O O . ASN A 1 28 ? 5.589 -4.656 -5.660 1.00 0.00 28 ASN A O 4
ATOM 4701 N N . GLN A 1 29 ? 3.981 -5.640 -6.878 1.00 0.00 29 GLN A N 4
ATOM 4702 C CA . GLN A 1 29 ? 3.382 -4.390 -7.371 1.00 0.00 29 GLN A CA 4
ATOM 4703 C C . GLN A 1 29 ? 2.724 -3.566 -6.252 1.00 0.00 29 GLN A C 4
ATOM 4704 O O . GLN A 1 29 ? 2.861 -2.345 -6.235 1.00 0.00 29 GLN A O 4
ATOM 4718 N N . LEU A 1 30 ? 2.062 -4.216 -5.284 1.00 0.00 30 LEU A N 4
ATOM 4719 C CA . LEU A 1 30 ? 1.506 -3.532 -4.107 1.00 0.00 30 LEU A CA 4
ATOM 4720 C C . LEU A 1 30 ? 2.588 -2.926 -3.195 1.00 0.00 30 LEU A C 4
ATOM 4721 O O . LEU A 1 30 ? 2.347 -1.883 -2.584 1.00 0.00 30 LEU A O 4
ATOM 4737 N N . MET A 1 31 ? 3.791 -3.519 -3.141 1.00 0.00 31 MET A N 4
ATOM 4738 C CA . MET A 1 31 ? 4.927 -2.923 -2.418 1.00 0.00 31 MET A CA 4
ATOM 4739 C C . MET A 1 31 ? 5.436 -1.679 -3.145 1.00 0.00 31 MET A C 4
ATOM 4740 O O . MET A 1 31 ? 5.638 -0.643 -2.512 1.00 0.00 31 MET A O 4
ATOM 4754 N N . ALA A 1 32 ? 5.601 -1.753 -4.470 1.00 0.00 32 ALA A N 4
ATOM 4755 C CA . ALA A 1 32 ? 6.020 -0.625 -5.294 1.00 0.00 32 ALA A CA 4
ATOM 4756 C C . ALA A 1 32 ? 5.021 0.547 -5.226 1.00 0.00 32 ALA A C 4
ATOM 4757 O O . ALA A 1 32 ? 5.435 1.703 -5.125 1.00 0.00 32 ALA A O 4
ATOM 4764 N N . LEU A 1 33 ? 3.711 0.256 -5.212 1.00 0.00 33 LEU A N 4
ATOM 4765 C CA . LEU A 1 33 ? 2.646 1.249 -5.036 1.00 0.00 33 LEU A CA 4
ATOM 4766 C C . LEU A 1 33 ? 2.716 1.950 -3.668 1.00 0.00 33 LEU A C 4
ATOM 4767 O O . LEU A 1 33 ? 2.715 3.181 -3.608 1.00 0.00 33 LEU A O 4
ATOM 4783 N N . ALA A 1 34 ? 2.817 1.187 -2.578 1.00 0.00 34 ALA A N 4
ATOM 4784 C CA . ALA A 1 34 ? 2.916 1.749 -1.226 1.00 0.00 34 ALA A CA 4
ATOM 4785 C C . ALA A 1 34 ? 4.221 2.550 -1.008 1.00 0.00 34 ALA A C 4
ATOM 4786 O O . ALA A 1 34 ? 4.200 3.618 -0.387 1.00 0.00 34 ALA A O 4
ATOM 4793 N N . LEU A 1 35 ? 5.346 2.100 -1.578 1.00 0.00 35 LEU A N 4
ATOM 4794 C CA . LEU A 1 35 ? 6.620 2.823 -1.589 1.00 0.00 35 LEU A CA 4
ATOM 4795 C C . LEU A 1 35 ? 6.523 4.139 -2.377 1.00 0.00 35 LEU A C 4
ATOM 4796 O O . LEU A 1 35 ? 6.954 5.184 -1.891 1.00 0.00 35 LEU A O 4
ATOM 4812 N N . LYS A 1 36 ? 5.889 4.120 -3.560 1.00 0.00 36 LYS A N 4
ATOM 4813 C CA . LYS A 1 36 ? 5.628 5.309 -4.389 1.00 0.00 36 LYS A CA 4
ATOM 4814 C C . LYS A 1 36 ? 4.781 6.343 -3.639 1.00 0.00 36 LYS A C 4
ATOM 4815 O O . LYS A 1 36 ? 5.155 7.515 -3.578 1.00 0.00 36 LYS A O 4
ATOM 4834 N N . LEU A 1 37 ? 3.701 5.902 -2.990 1.00 0.00 37 LEU A N 4
ATOM 4835 C CA . LEU A 1 37 ? 2.876 6.724 -2.094 1.00 0.00 37 LEU A CA 4
ATOM 4836 C C . LEU A 1 37 ? 3.695 7.311 -0.928 1.00 0.00 37 LEU A C 4
ATOM 4837 O O . LEU A 1 37 ? 3.502 8.483 -0.585 1.00 0.00 37 LEU A O 4
ATOM 4853 N N . LYS A 1 38 ? 4.609 6.529 -0.325 1.00 0.00 38 LYS A N 4
ATOM 4854 C CA . LYS A 1 38 ? 5.435 6.981 0.805 1.00 0.00 38 LYS A CA 4
ATOM 4855 C C . LYS A 1 38 ? 6.441 8.061 0.406 1.00 0.00 38 LYS A C 4
ATOM 4856 O O . LYS A 1 38 ? 6.485 9.103 1.056 1.00 0.00 38 LYS A O 4
ATOM 4875 N N . GLN A 1 39 ? 7.210 7.861 -0.667 1.00 0.00 39 GLN A N 4
ATOM 4876 C CA . GLN A 1 39 ? 8.182 8.869 -1.124 1.00 0.00 39 GLN A CA 4
ATOM 4877 C C . GLN A 1 39 ? 7.505 10.175 -1.584 1.00 0.00 39 GLN A C 4
ATOM 4878 O O . GLN A 1 39 ? 8.074 11.253 -1.413 1.00 0.00 39 GLN A O 4
ATOM 4892 N N . GLN A 1 40 ? 6.266 10.116 -2.089 1.00 0.00 40 GLN A N 4
ATOM 4893 C CA . GLN A 1 40 ? 5.476 11.301 -2.447 1.00 0.00 40 GLN A CA 4
ATOM 4894 C C . GLN A 1 40 ? 5.172 12.178 -1.218 1.00 0.00 40 GLN A C 4
ATOM 4895 O O . GLN A 1 40 ? 5.462 13.375 -1.236 1.00 0.00 40 GLN A O 4
ATOM 4909 N N . GLN A 1 41 ? 4.640 11.604 -0.134 1.00 0.00 41 GLN A N 4
ATOM 4910 C CA . GLN A 1 41 ? 4.399 12.362 1.104 1.00 0.00 41 GLN A CA 4
ATOM 4911 C C . GLN A 1 41 ? 5.703 12.791 1.805 1.00 0.00 41 GLN A C 4
ATOM 4912 O O . GLN A 1 41 ? 5.734 13.847 2.436 1.00 0.00 41 GLN A O 4
ATOM 4926 N N . LEU A 1 42 ? 6.789 12.020 1.668 1.00 0.00 42 LEU A N 4
ATOM 4927 C CA . LEU A 1 42 ? 8.104 12.341 2.231 1.00 0.00 42 LEU A CA 4
ATOM 4928 C C . LEU A 1 42 ? 8.747 13.568 1.553 1.00 0.00 42 LEU A C 4
ATOM 4929 O O . LEU A 1 42 ? 9.345 14.396 2.231 1.00 0.00 42 LEU A O 4
ATOM 4945 N N . GLU A 1 43 ? 8.576 13.723 0.236 1.00 0.00 43 GLU A N 4
ATOM 4946 C CA . GLU A 1 43 ? 9.018 14.910 -0.524 1.00 0.00 43 GLU A CA 4
ATOM 4947 C C . GLU A 1 43 ? 8.133 16.151 -0.282 1.00 0.00 43 GLU A C 4
ATOM 4948 O O . GLU A 1 43 ? 8.613 17.281 -0.377 1.00 0.00 43 GLU A O 4
ATOM 4960 N N . GLN A 1 44 ? 6.857 15.961 0.077 1.00 0.00 44 GLN A N 4
ATOM 4961 C CA . GLN A 1 44 ? 5.954 17.037 0.519 1.00 0.00 44 GLN A CA 4
ATOM 4962 C C . GLN A 1 44 ? 6.287 17.557 1.937 1.00 0.00 44 GLN A C 4
ATOM 4963 O O . GLN A 1 44 ? 5.898 18.680 2.284 1.00 0.00 44 GLN A O 4
ATOM 4977 N N . GLY A 1 45 ? 6.984 16.755 2.761 1.00 0.00 45 GLY A N 4
ATOM 4978 C CA . GLY A 1 45 ? 7.443 17.103 4.121 1.00 0.00 45 GLY A CA 4
ATOM 4979 C C . GLY A 1 45 ? 8.818 17.779 4.157 1.00 0.00 45 GLY A C 4
ATOM 4980 O O . GLY A 1 45 ? 9.019 18.800 3.461 1.00 0.00 45 GLY A O 4
ATOM 4985 N N . GLY B 1 1 ? 2.349 -3.474 28.056 1.00 0.00 101 GLY B N 4
ATOM 4986 C CA . GLY B 1 1 ? 1.155 -3.348 27.190 1.00 0.00 101 GLY B CA 4
ATOM 4987 C C . GLY B 1 1 ? 1.515 -2.874 25.783 1.00 0.00 101 GLY B C 4
ATOM 4988 O O . GLY B 1 1 ? 2.636 -2.401 25.556 1.00 0.00 101 GLY B O 4
ATOM 4994 N N . PRO B 1 2 ? 0.585 -2.998 24.816 1.00 0.00 102 PRO B N 4
ATOM 4995 C CA . PRO B 1 2 ? 0.787 -2.572 23.431 1.00 0.00 102 PRO B CA 4
ATOM 4996 C C . PRO B 1 2 ? 0.889 -1.035 23.278 1.00 0.00 102 PRO B C 4
ATOM 4997 O O . PRO B 1 2 ? 0.399 -0.283 24.124 1.00 0.00 102 PRO B O 4
ATOM 5008 N N . GLY B 1 3 ? 1.482 -0.502 22.203 1.00 0.00 103 GLY B N 4
ATOM 5009 C CA . GLY B 1 3 ? 2.091 -1.235 21.078 1.00 0.00 103 GLY B CA 4
ATOM 5010 C C . GLY B 1 3 ? 3.012 -0.403 20.177 1.00 0.00 103 GLY B C 4
ATOM 5011 O O . GLY B 1 3 ? 3.324 -0.827 19.063 1.00 0.00 103 GLY B O 4
ATOM 5015 N N . SER B 1 4 ? 3.426 0.789 20.624 1.00 0.00 104 SER B N 4
ATOM 5016 C CA . SER B 1 4 ? 4.308 1.702 19.877 1.00 0.00 104 SER B CA 4
ATOM 5017 C C . SER B 1 4 ? 5.730 1.145 19.682 1.00 0.00 104 SER B C 4
ATOM 5018 O O . SER B 1 4 ? 6.228 0.364 20.500 1.00 0.00 104 SER B O 4
ATOM 5026 N N . MET B 1 5 ? 6.407 1.582 18.621 1.00 0.00 105 MET B N 4
ATOM 5027 C CA . MET B 1 5 ? 7.802 1.226 18.296 1.00 0.00 105 MET B CA 4
ATOM 5028 C C . MET B 1 5 ? 8.523 2.352 17.529 1.00 0.00 105 MET B C 4
ATOM 5029 O O . MET B 1 5 ? 7.884 3.270 17.005 1.00 0.00 105 MET B O 4
ATOM 5043 N N . ASN B 1 6 ? 9.858 2.281 17.476 1.00 0.00 106 ASN B N 4
ATOM 5044 C CA . ASN B 1 6 ? 10.747 3.299 16.897 1.00 0.00 106 ASN B CA 4
ATOM 5045 C C . ASN B 1 6 ? 11.737 2.696 15.877 1.00 0.00 106 ASN B C 4
ATOM 5046 O O . ASN B 1 6 ? 11.875 1.471 15.776 1.00 0.00 106 ASN B O 4
ATOM 5057 N N . LYS B 1 7 ? 12.444 3.560 15.140 1.00 0.00 107 LYS B N 4
ATOM 5058 C CA . LYS B 1 7 ? 13.405 3.217 14.071 1.00 0.00 107 LYS B CA 4
ATOM 5059 C C . LYS B 1 7 ? 14.691 4.071 14.188 1.00 0.00 107 LYS B C 4
ATOM 5060 O O . LYS B 1 7 ? 14.563 5.275 14.430 1.00 0.00 107 LYS B O 4
ATOM 5079 N N . PRO B 1 8 ? 15.908 3.513 14.006 1.00 0.00 108 PRO B N 4
ATOM 5080 C CA . PRO B 1 8 ? 17.161 4.281 13.918 1.00 0.00 108 PRO B CA 4
ATOM 5081 C C . PRO B 1 8 ? 17.237 5.235 12.707 1.00 0.00 108 PRO B C 4
ATOM 5082 O O . PRO B 1 8 ? 16.304 5.335 11.908 1.00 0.00 108 PRO B O 4
ATOM 5093 N N . THR B 1 9 ? 18.377 5.922 12.551 1.00 0.00 109 THR B N 4
ATOM 5094 C CA . THR B 1 9 ? 18.669 6.842 11.432 1.00 0.00 109 THR B CA 4
ATOM 5095 C C . THR B 1 9 ? 18.418 6.178 10.072 1.00 0.00 109 THR B C 4
ATOM 5096 O O . THR B 1 9 ? 18.974 5.116 9.778 1.00 0.00 109 THR B O 4
ATOM 5107 N N . SER B 1 10 ? 17.551 6.780 9.252 1.00 0.00 110 SER B N 4
ATOM 5108 C CA . SER B 1 10 ? 16.974 6.157 8.052 1.00 0.00 110 SER B CA 4
ATOM 5109 C C . SER B 1 10 ? 17.910 6.105 6.834 1.00 0.00 110 SER B C 4
ATOM 5110 O O . SER B 1 10 ? 17.840 5.156 6.048 1.00 0.00 110 SER B O 4
ATOM 5118 N N . SER B 1 11 ? 18.796 7.098 6.675 1.00 0.00 111 SER B N 4
ATOM 5119 C CA . SER B 1 11 ? 19.620 7.310 5.461 1.00 0.00 111 SER B CA 4
ATOM 5120 C C . SER B 1 11 ? 18.768 7.317 4.168 1.00 0.00 111 SER B C 4
ATOM 5121 O O . SER B 1 11 ? 17.564 7.581 4.223 1.00 0.00 111 SER B O 4
ATOM 5129 N N . ASP B 1 12 ? 19.354 7.038 2.999 1.00 0.00 112 ASP B N 4
ATOM 5130 C CA . ASP B 1 12 ? 18.613 6.705 1.768 1.00 0.00 112 ASP B CA 4
ATOM 5131 C C . ASP B 1 12 ? 18.238 5.208 1.666 1.00 0.00 112 ASP B C 4
ATOM 5132 O O . ASP B 1 12 ? 17.441 4.821 0.808 1.00 0.00 112 ASP B O 4
ATOM 5141 N N . GLY B 1 13 ? 18.760 4.362 2.562 1.00 0.00 113 GLY B N 4
ATOM 5142 C CA . GLY B 1 13 ? 18.524 2.909 2.608 1.00 0.00 113 GLY B CA 4
ATOM 5143 C C . GLY B 1 13 ? 17.129 2.485 3.089 1.00 0.00 113 GLY B C 4
ATOM 5144 O O . GLY B 1 13 ? 16.799 1.300 3.045 1.00 0.00 113 GLY B O 4
ATOM 5148 N N . TRP B 1 14 ? 16.292 3.434 3.531 1.00 0.00 114 TRP B N 4
ATOM 5149 C CA . TRP B 1 14 ? 14.957 3.174 4.089 1.00 0.00 114 TRP B CA 4
ATOM 5150 C C . TRP B 1 14 ? 14.032 2.422 3.115 1.00 0.00 114 TRP B C 4
ATOM 5151 O O . TRP B 1 14 ? 13.201 1.626 3.558 1.00 0.00 114 TRP B O 4
ATOM 5172 N N . LYS B 1 15 ? 14.196 2.625 1.802 1.00 0.00 115 LYS B N 4
ATOM 5173 C CA . LYS B 1 15 ? 13.346 2.037 0.746 1.00 0.00 115 LYS B CA 4
ATOM 5174 C C . LYS B 1 15 ? 13.422 0.503 0.698 1.00 0.00 115 LYS B C 4
ATOM 5175 O O . LYS B 1 15 ? 12.409 -0.163 0.490 1.00 0.00 115 LYS B O 4
ATOM 5194 N N . ASP B 1 16 ? 14.614 -0.056 0.934 1.00 0.00 116 ASP B N 4
ATOM 5195 C CA . ASP B 1 16 ? 14.849 -1.508 0.993 1.00 0.00 116 ASP B CA 4
ATOM 5196 C C . ASP B 1 16 ? 14.181 -2.134 2.234 1.00 0.00 116 ASP B C 4
ATOM 5197 O O . ASP B 1 16 ? 13.491 -3.152 2.133 1.00 0.00 116 ASP B O 4
ATOM 5206 N N . ASP B 1 17 ? 14.292 -1.478 3.396 1.00 0.00 117 ASP B N 4
ATOM 5207 C CA . ASP B 1 17 ? 13.570 -1.869 4.617 1.00 0.00 117 ASP B CA 4
ATOM 5208 C C . ASP B 1 17 ? 12.048 -1.720 4.468 1.00 0.00 117 ASP B C 4
ATOM 5209 O O . ASP B 1 17 ? 11.290 -2.512 5.035 1.00 0.00 117 ASP B O 4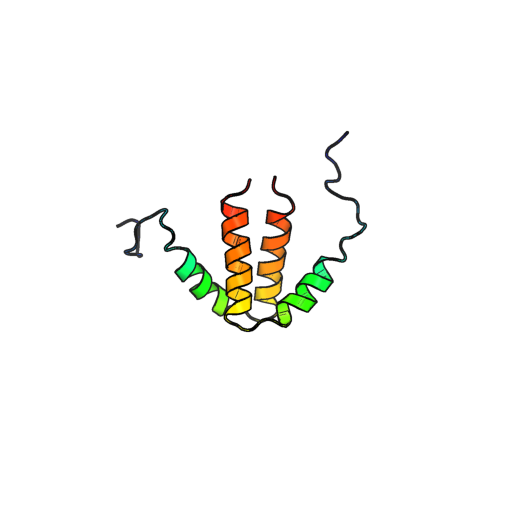
ATOM 5218 N N . TYR B 1 18 ? 11.576 -0.747 3.675 1.00 0.00 118 TYR B N 4
ATOM 5219 C CA . TYR B 1 18 ? 10.153 -0.551 3.404 1.00 0.00 118 TYR B CA 4
ATOM 5220 C C . TYR B 1 18 ? 9.567 -1.711 2.586 1.00 0.00 118 TYR B C 4
ATOM 5221 O O . TYR B 1 18 ? 8.573 -2.303 2.994 1.00 0.00 118 TYR B O 4
ATOM 5239 N N . LEU B 1 19 ? 10.216 -2.127 1.493 1.00 0.00 119 LEU B N 4
ATOM 5240 C CA . LEU B 1 19 ? 9.822 -3.336 0.755 1.00 0.00 119 LEU B CA 4
ATOM 5241 C C . LEU B 1 19 ? 9.929 -4.603 1.626 1.00 0.00 119 LEU B C 4
ATOM 5242 O O . LEU B 1 19 ? 9.037 -5.453 1.587 1.00 0.00 119 LEU B O 4
ATOM 5258 N N . SER B 1 20 ? 10.963 -4.710 2.470 1.00 0.00 120 SER B N 4
ATOM 5259 C CA . SER B 1 20 ? 11.125 -5.830 3.411 1.00 0.00 120 SER B CA 4
ATOM 5260 C C . SER B 1 20 ? 9.954 -5.941 4.399 1.00 0.00 120 SER B C 4
ATOM 5261 O O . SER B 1 20 ? 9.400 -7.033 4.569 1.00 0.00 120 SER B O 4
ATOM 5269 N N . ARG B 1 21 ? 9.513 -4.826 5.006 1.00 0.00 121 ARG B N 4
ATOM 5270 C CA . ARG B 1 21 ? 8.392 -4.819 5.970 1.00 0.00 121 ARG B CA 4
ATOM 5271 C C . ARG B 1 21 ? 7.015 -4.949 5.299 1.00 0.00 121 ARG B C 4
ATOM 5272 O O . ARG B 1 21 ? 6.176 -5.678 5.818 1.00 0.00 121 ARG B O 4
ATOM 5293 N N . LEU B 1 22 ? 6.788 -4.303 4.153 1.00 0.00 122 LEU B N 4
ATOM 5294 C CA . LEU B 1 22 ? 5.507 -4.323 3.428 1.00 0.00 122 LEU B CA 4
ATOM 5295 C C . LEU B 1 22 ? 5.121 -5.739 2.975 1.00 0.00 122 LEU B C 4
ATOM 5296 O O . LEU B 1 22 ? 3.940 -6.099 2.999 1.00 0.00 122 LEU B O 4
ATOM 5312 N N . SER B 1 23 ? 6.105 -6.574 2.635 1.00 0.00 123 SER B N 4
ATOM 5313 C CA . SER B 1 23 ? 5.905 -7.994 2.316 1.00 0.00 123 SER B CA 4
ATOM 5314 C C . SER B 1 23 ? 5.217 -8.793 3.442 1.00 0.00 123 SER B C 4
ATOM 5315 O O . SER B 1 23 ? 4.437 -9.708 3.169 1.00 0.00 123 SER B O 4
ATOM 5323 N N . ARG B 1 24 ? 5.448 -8.425 4.712 1.00 0.00 124 ARG B N 4
ATOM 5324 C CA . ARG B 1 24 ? 4.981 -9.168 5.901 1.00 0.00 124 ARG B CA 4
ATOM 5325 C C . ARG B 1 24 ? 3.482 -8.989 6.204 1.00 0.00 124 ARG B C 4
ATOM 5326 O O . ARG B 1 24 ? 2.907 -9.826 6.906 1.00 0.00 124 ARG B O 4
ATOM 5347 N N . LEU B 1 25 ? 2.844 -7.929 5.697 1.00 0.00 125 LEU B N 4
ATOM 5348 C CA . LEU B 1 25 ? 1.417 -7.653 5.927 1.00 0.00 125 LEU B CA 4
ATOM 5349 C C . LEU B 1 25 ? 0.494 -8.624 5.177 1.00 0.00 125 LEU B C 4
ATOM 5350 O O . LEU B 1 25 ? 0.745 -8.998 4.029 1.00 0.00 125 LEU B O 4
ATOM 5366 N N . SER B 1 26 ? -0.620 -8.978 5.824 1.00 0.00 126 SER B N 4
ATOM 5367 C CA . SER B 1 26 ? -1.770 -9.676 5.229 1.00 0.00 126 SER B CA 4
ATOM 5368 C C . SER B 1 26 ? -2.548 -8.774 4.253 1.00 0.00 126 SER B C 4
ATOM 5369 O O . SER B 1 26 ? -2.380 -7.550 4.256 1.00 0.00 126 SER B O 4
ATOM 5377 N N . LYS B 1 27 ? -3.426 -9.363 3.431 1.00 0.00 127 LYS B N 4
ATOM 5378 C CA . LYS B 1 27 ? -4.137 -8.702 2.323 1.00 0.00 127 LYS B CA 4
ATOM 5379 C C . LYS B 1 27 ? -4.992 -7.505 2.770 1.00 0.00 127 LYS B C 4
ATOM 5380 O O . LYS B 1 27 ? -5.057 -6.512 2.058 1.00 0.00 127 LYS B O 4
ATOM 5399 N N . ASN B 1 28 ? -5.608 -7.556 3.953 1.00 0.00 128 ASN B N 4
ATOM 5400 C CA . ASN B 1 28 ? -6.351 -6.430 4.537 1.00 0.00 128 ASN B CA 4
ATOM 5401 C C . ASN B 1 28 ? -5.424 -5.374 5.186 1.00 0.00 128 ASN B C 4
ATOM 5402 O O . ASN B 1 28 ? -5.693 -4.172 5.134 1.00 0.00 128 ASN B O 4
ATOM 5413 N N . GLN B 1 29 ? -4.317 -5.808 5.794 1.00 0.00 129 GLN B N 4
ATOM 5414 C CA . GLN B 1 29 ? -3.369 -4.940 6.507 1.00 0.00 129 GLN B CA 4
ATOM 5415 C C . GLN B 1 29 ? -2.574 -4.028 5.555 1.00 0.00 129 GLN B C 4
ATOM 5416 O O . GLN B 1 29 ? -2.398 -2.842 5.845 1.00 0.00 129 GLN B O 4
ATOM 5430 N N . LEU B 1 30 ? -2.137 -4.547 4.399 1.00 0.00 130 LEU B N 4
ATOM 5431 C CA . LEU B 1 30 ? -1.437 -3.765 3.374 1.00 0.00 130 LEU B CA 4
ATOM 5432 C C . LEU B 1 30 ? -2.332 -2.676 2.748 1.00 0.00 130 LEU B C 4
ATOM 5433 O O . LEU B 1 30 ? -1.840 -1.599 2.406 1.00 0.00 130 LEU B O 4
ATOM 5449 N N . MET B 1 31 ? -3.651 -2.908 2.669 1.00 0.00 131 MET B N 4
ATOM 5450 C CA . MET B 1 31 ? -4.615 -1.891 2.229 1.00 0.00 131 MET B CA 4
ATOM 5451 C C . MET B 1 31 ? -4.716 -0.744 3.233 1.00 0.00 131 MET B C 4
ATOM 5452 O O . MET B 1 31 ? -4.647 0.416 2.832 1.00 0.00 131 MET B O 4
ATOM 5466 N N . ALA B 1 32 ? -4.838 -1.044 4.529 1.00 0.00 132 ALA B N 4
ATOM 5467 C CA . ALA B 1 32 ? -4.956 -0.024 5.575 1.00 0.00 132 ALA B CA 4
ATOM 5468 C C . ALA B 1 32 ? -3.712 0.886 5.636 1.00 0.00 132 ALA B C 4
ATOM 5469 O O . ALA B 1 32 ? -3.841 2.104 5.799 1.00 0.00 132 ALA B O 4
ATOM 5476 N N . LEU B 1 33 ? -2.511 0.315 5.434 1.00 0.00 133 LEU B N 4
ATOM 5477 C CA . LEU B 1 33 ? -1.250 1.058 5.317 1.00 0.00 133 LEU B CA 4
ATOM 5478 C C . LEU B 1 33 ? -1.270 2.011 4.107 1.00 0.00 133 LEU B C 4
ATOM 5479 O O . LEU B 1 33 ? -1.053 3.214 4.260 1.00 0.00 133 LEU B O 4
ATOM 5495 N N . ALA B 1 34 ? -1.564 1.501 2.907 1.00 0.00 134 ALA B N 4
ATOM 5496 C CA . ALA B 1 34 ? -1.598 2.302 1.681 1.00 0.00 134 ALA B CA 4
ATOM 5497 C C . ALA B 1 34 ? -2.695 3.385 1.708 1.00 0.00 134 ALA B C 4
ATOM 5498 O O . ALA B 1 34 ? -2.453 4.508 1.277 1.00 0.00 134 ALA B O 4
ATOM 5505 N N . LEU B 1 35 ? -3.869 3.089 2.276 1.00 0.00 135 LEU B N 4
ATOM 5506 C CA . LEU B 1 35 ? -4.977 4.036 2.444 1.00 0.00 135 LEU B CA 4
ATOM 5507 C C . LEU B 1 35 ? -4.601 5.202 3.373 1.00 0.00 135 LEU B C 4
ATOM 5508 O O . LEU B 1 35 ? -4.834 6.367 3.035 1.00 0.00 135 LEU B O 4
ATOM 5524 N N . LYS B 1 36 ? -3.941 4.912 4.504 1.00 0.00 136 LYS B N 4
ATOM 5525 C CA . LYS B 1 36 ? -3.403 5.920 5.437 1.00 0.00 136 LYS B CA 4
ATOM 5526 C C . LYS B 1 36 ? -2.385 6.844 4.769 1.00 0.00 136 LYS B C 4
ATOM 5527 O O . LYS B 1 36 ? -2.519 8.062 4.883 1.00 0.00 136 LYS B O 4
ATOM 5546 N N . LEU B 1 37 ? -1.444 6.295 3.999 1.00 0.00 137 LEU B N 4
ATOM 5547 C CA . LEU B 1 37 ? -0.505 7.083 3.190 1.00 0.00 137 LEU B CA 4
ATOM 5548 C C . LEU B 1 37 ? -1.230 7.917 2.116 1.00 0.00 137 LEU B C 4
ATOM 5549 O O . LEU B 1 37 ? -0.845 9.064 1.876 1.00 0.00 137 LEU B O 4
ATOM 5565 N N . LYS B 1 38 ? -2.282 7.370 1.487 1.00 0.00 138 LYS B N 4
ATOM 5566 C CA . LYS B 1 38 ? -3.038 8.037 0.420 1.00 0.00 138 LYS B CA 4
ATOM 5567 C C . LYS B 1 38 ? -3.825 9.249 0.923 1.00 0.00 138 LYS B C 4
ATOM 5568 O O . LYS B 1 38 ? -3.695 10.330 0.355 1.00 0.00 138 LYS B O 4
ATOM 5587 N N . GLN B 1 39 ? -4.599 9.107 2.003 1.00 0.00 139 GLN B N 4
ATOM 5588 C CA . GLN B 1 39 ? -5.365 10.238 2.553 1.00 0.00 139 GLN B CA 4
ATOM 5589 C C . GLN B 1 39 ? -4.452 11.369 3.073 1.00 0.00 139 GLN B C 4
ATOM 5590 O O . GLN B 1 39 ? -4.800 12.543 2.947 1.00 0.00 139 GLN B O 4
ATOM 5604 N N . GLN B 1 40 ? -3.248 11.046 3.561 1.00 0.00 140 GLN B N 4
ATOM 5605 C CA . GLN B 1 40 ? -2.221 12.020 3.955 1.00 0.00 140 GLN B CA 4
ATOM 5606 C C . GLN B 1 40 ? -1.721 12.872 2.772 1.00 0.00 140 GLN B C 4
ATOM 5607 O O . GLN B 1 40 ? -1.756 14.101 2.843 1.00 0.00 140 GLN B O 4
ATOM 5621 N N . GLN B 1 41 ? -1.324 12.248 1.656 1.00 0.00 141 GLN B N 4
ATOM 5622 C CA . GLN B 1 41 ? -0.893 12.986 0.452 1.00 0.00 141 GLN B CA 4
ATOM 5623 C C . GLN B 1 41 ? -2.037 13.739 -0.258 1.00 0.00 141 GLN B C 4
ATOM 5624 O O . GLN B 1 41 ? -1.777 14.698 -0.989 1.00 0.00 141 GLN B O 4
ATOM 5638 N N . LEU B 1 42 ? -3.300 13.342 -0.043 1.00 0.00 142 LEU B N 4
ATOM 5639 C CA . LEU B 1 42 ? -4.496 14.047 -0.543 1.00 0.00 142 LEU B CA 4
ATOM 5640 C C . LEU B 1 42 ? -4.862 15.283 0.304 1.00 0.00 142 LEU B C 4
ATOM 5641 O O . LEU B 1 42 ? -5.304 16.292 -0.249 1.00 0.00 142 LEU B O 4
ATOM 5657 N N . GLU B 1 43 ? -4.673 15.240 1.630 1.00 0.00 143 GLU B N 4
ATOM 5658 C CA . GLU B 1 43 ? -4.814 16.408 2.518 1.00 0.00 143 GLU B CA 4
ATOM 5659 C C . GLU B 1 43 ? -3.665 17.424 2.352 1.00 0.00 143 GLU B C 4
ATOM 5660 O O . GLU B 1 43 ? -3.892 18.635 2.445 1.00 0.00 143 GLU B O 4
ATOM 5672 N N . GLN B 1 44 ? -2.442 16.946 2.086 1.00 0.00 144 GLN B N 4
ATOM 5673 C CA . GLN B 1 44 ? -1.269 17.769 1.763 1.00 0.00 144 GLN B CA 4
ATOM 5674 C C . GLN B 1 44 ? -1.331 18.369 0.341 1.00 0.00 144 GLN B C 4
ATOM 5675 O O . GLN B 1 44 ? -2.033 17.855 -0.542 1.00 0.00 144 GLN B O 4
ATOM 5689 N N . GLY B 1 45 ? -0.588 19.463 0.105 1.00 0.00 145 GLY B N 4
ATOM 5690 C CA . GLY B 1 45 ? -0.499 20.157 -1.193 1.00 0.00 145 GLY B CA 4
ATOM 5691 C C . GLY B 1 45 ? 0.254 21.486 -1.119 1.00 0.00 145 GLY B C 4
ATOM 5692 O O . GLY B 1 45 ? 1.468 21.465 -0.819 1.00 0.00 145 GLY B O 4
ATOM 5697 N N . GLY A 1 1 ? -9.714 -0.473 -15.940 1.00 0.00 1 GLY A N 5
ATOM 5698 C CA . GLY A 1 1 ? -10.877 0.046 -16.694 1.00 0.00 1 GLY A CA 5
ATOM 5699 C C . GLY A 1 1 ? -10.676 1.493 -17.147 1.00 0.00 1 GLY A C 5
ATOM 5700 O O . GLY A 1 1 ? -9.575 2.035 -16.999 1.00 0.00 1 GLY A O 5
ATOM 5706 N N . PRO A 1 2 ? -11.722 2.135 -17.709 1.00 0.00 2 PRO A N 5
ATOM 5707 C CA . PRO A 1 2 ? -11.676 3.514 -18.208 1.00 0.00 2 PRO A CA 5
ATOM 5708 C C . PRO A 1 2 ? -11.343 4.555 -17.125 1.00 0.00 2 PRO A C 5
ATOM 5709 O O . PRO A 1 2 ? -11.657 4.368 -15.943 1.00 0.00 2 PRO A O 5
ATOM 5720 N N . GLY A 1 3 ? -10.750 5.679 -17.534 1.00 0.00 3 GLY A N 5
ATOM 5721 C CA . GLY A 1 3 ? -10.364 6.789 -16.645 1.00 0.00 3 GLY A CA 5
ATOM 5722 C C . GLY A 1 3 ? -9.228 6.451 -15.660 1.00 0.00 3 GLY A C 5
ATOM 5723 O O . GLY A 1 3 ? -8.456 5.512 -15.872 1.00 0.00 3 GLY A O 5
ATOM 5727 N N . SER A 1 4 ? -9.135 7.229 -14.580 1.00 0.00 4 SER A N 5
ATOM 5728 C CA . SER A 1 4 ? -8.181 7.033 -13.474 1.00 0.00 4 SER A CA 5
ATOM 5729 C C . SER A 1 4 ? -8.711 7.615 -12.151 1.00 0.00 4 SER A C 5
ATOM 5730 O O . SER A 1 4 ? -9.594 8.478 -12.143 1.00 0.00 4 SER A O 5
ATOM 5738 N N . MET A 1 5 ? -8.162 7.146 -11.022 1.00 0.00 5 MET A N 5
ATOM 5739 C CA . MET A 1 5 ? -8.597 7.487 -9.650 1.00 0.00 5 MET A CA 5
ATOM 5740 C C . MET A 1 5 ? -7.443 7.993 -8.751 1.00 0.00 5 MET A C 5
ATOM 5741 O O . MET A 1 5 ? -7.570 8.011 -7.525 1.00 0.00 5 MET A O 5
ATOM 5755 N N . ASN A 1 6 ? -6.309 8.391 -9.339 1.00 0.00 6 ASN A N 5
ATOM 5756 C CA . ASN A 1 6 ? -5.133 8.882 -8.611 1.00 0.00 6 ASN A CA 5
ATOM 5757 C C . ASN A 1 6 ? -5.411 10.225 -7.903 1.00 0.00 6 ASN A C 5
ATOM 5758 O O . ASN A 1 6 ? -5.129 10.362 -6.703 1.00 0.00 6 ASN A O 5
ATOM 5769 N N . LYS A 1 7 ? -5.982 11.204 -8.623 1.00 0.00 7 LYS A N 5
ATOM 5770 C CA . LYS A 1 7 ? -6.373 12.525 -8.087 1.00 0.00 7 LYS A CA 5
ATOM 5771 C C . LYS A 1 7 ? -7.674 12.452 -7.259 1.00 0.00 7 LYS A C 5
ATOM 5772 O O . LYS A 1 7 ? -8.501 11.575 -7.538 1.00 0.00 7 LYS A O 5
ATOM 5791 N N . PRO A 1 8 ? -7.904 13.352 -6.281 1.00 0.00 8 PRO A N 5
ATOM 5792 C CA . PRO A 1 8 ? -9.142 13.385 -5.495 1.00 0.00 8 PRO A CA 5
ATOM 5793 C C . PRO A 1 8 ? -10.399 13.538 -6.368 1.00 0.00 8 PRO A C 5
ATOM 5794 O O . PRO A 1 8 ? -10.406 14.285 -7.352 1.00 0.00 8 PRO A O 5
ATOM 5805 N N . THR A 1 9 ? -11.487 12.870 -5.972 1.00 0.00 9 THR A N 5
ATOM 5806 C CA . THR A 1 9 ? -12.782 12.831 -6.691 1.00 0.00 9 THR A CA 5
ATOM 5807 C C . THR A 1 9 ? -13.845 13.781 -6.096 1.00 0.00 9 THR A C 5
ATOM 5808 O O . THR A 1 9 ? -15.025 13.677 -6.441 1.00 0.00 9 THR A O 5
ATOM 5819 N N . SER A 1 10 ? -13.443 14.701 -5.208 1.00 0.00 10 SER A N 5
ATOM 5820 C CA . SER A 1 10 ? -14.304 15.704 -4.545 1.00 0.00 10 SER A CA 5
ATOM 5821 C C . SER A 1 10 ? -15.474 15.111 -3.723 1.00 0.00 10 SER A C 5
ATOM 5822 O O . SER A 1 10 ? -16.520 15.745 -3.548 1.00 0.00 10 SER A O 5
ATOM 5830 N N . SER A 1 11 ? -15.298 13.886 -3.217 1.00 0.00 11 SER A N 5
ATOM 5831 C CA . SER A 1 11 ? -16.251 13.159 -2.361 1.00 0.00 11 SER A CA 5
ATOM 5832 C C . SER A 1 11 ? -15.517 12.145 -1.477 1.00 0.00 11 SER A C 5
ATOM 5833 O O . SER A 1 11 ? -14.557 11.513 -1.919 1.00 0.00 11 SER A O 5
ATOM 5841 N N . ASP A 1 12 ? -15.966 11.962 -0.229 1.00 0.00 12 ASP A N 5
ATOM 5842 C CA . ASP A 1 12 ? -15.324 11.083 0.767 1.00 0.00 12 ASP A CA 5
ATOM 5843 C C . ASP A 1 12 ? -15.411 9.577 0.432 1.00 0.00 12 ASP A C 5
ATOM 5844 O O . ASP A 1 12 ? -14.697 8.765 1.027 1.00 0.00 12 ASP A O 5
ATOM 5853 N N . GLY A 1 13 ? -16.251 9.186 -0.531 1.00 0.00 13 GLY A N 5
ATOM 5854 C CA . GLY A 1 13 ? -16.438 7.799 -0.972 1.00 0.00 13 GLY A CA 5
ATOM 5855 C C . GLY A 1 13 ? -15.255 7.179 -1.737 1.00 0.00 13 GLY A C 5
ATOM 5856 O O . GLY A 1 13 ? -15.304 5.986 -2.057 1.00 0.00 13 GLY A O 5
ATOM 5860 N N . TRP A 1 14 ? -14.184 7.938 -2.010 1.00 0.00 14 TRP A N 5
ATOM 5861 C CA . TRP A 1 14 ? -13.003 7.473 -2.755 1.00 0.00 14 TRP A CA 5
ATOM 5862 C C . TRP A 1 14 ? -12.309 6.262 -2.104 1.00 0.00 14 TRP A C 5
ATOM 5863 O O . TRP A 1 14 ? -11.751 5.416 -2.805 1.00 0.00 14 TRP A O 5
ATOM 5884 N N . LYS A 1 15 ? -12.376 6.145 -0.770 1.00 0.00 15 LYS A N 5
ATOM 5885 C CA . LYS A 1 15 ? -11.690 5.120 0.037 1.00 0.00 15 LYS A CA 5
ATOM 5886 C C . LYS A 1 15 ? -12.129 3.691 -0.284 1.00 0.00 15 LYS A C 5
ATOM 5887 O O . LYS A 1 15 ? -11.285 2.801 -0.352 1.00 0.00 15 LYS A O 5
ATOM 5906 N N . ASP A 1 16 ? -13.420 3.472 -0.520 1.00 0.00 16 ASP A N 5
ATOM 5907 C CA . ASP A 1 16 ? -13.974 2.151 -0.841 1.00 0.00 16 ASP A CA 5
ATOM 5908 C C . ASP A 1 16 ? -13.506 1.659 -2.222 1.00 0.00 16 ASP A C 5
ATOM 5909 O O . ASP A 1 16 ? -13.120 0.500 -2.378 1.00 0.00 16 ASP A O 5
ATOM 5918 N N . ASP A 1 17 ? -13.462 2.557 -3.213 1.00 0.00 17 ASP A N 5
ATOM 5919 C CA . ASP A 1 17 ? -12.886 2.274 -4.532 1.00 0.00 17 ASP A CA 5
ATOM 5920 C C . ASP A 1 17 ? -11.360 2.080 -4.466 1.00 0.00 17 ASP A C 5
ATOM 5921 O O . ASP A 1 17 ? -10.815 1.239 -5.187 1.00 0.00 17 ASP A O 5
ATOM 5930 N N . TYR A 1 18 ? -10.665 2.800 -3.577 1.00 0.00 18 TYR A N 5
ATOM 5931 C CA . TYR A 1 18 ? -9.222 2.652 -3.381 1.00 0.00 18 TYR A CA 5
ATOM 5932 C C . TYR A 1 18 ? -8.862 1.289 -2.766 1.00 0.00 18 TYR A C 5
ATOM 5933 O O . TYR A 1 18 ? -7.971 0.607 -3.266 1.00 0.00 18 TYR A O 5
ATOM 5951 N N . LEU A 1 19 ? -9.611 0.812 -1.763 1.00 0.00 19 LEU A N 5
ATOM 5952 C CA . LEU A 1 19 ? -9.487 -0.564 -1.255 1.00 0.00 19 LEU A CA 5
ATOM 5953 C C . LEU A 1 19 ? -9.791 -1.607 -2.349 1.00 0.00 19 LEU A C 5
ATOM 5954 O O . LEU A 1 19 ? -9.042 -2.579 -2.492 1.00 0.00 19 LEU A O 5
ATOM 5970 N N . SER A 1 20 ? -10.831 -1.392 -3.160 1.00 0.00 20 SER A N 5
ATOM 5971 C CA . SER A 1 20 ? -11.176 -2.313 -4.253 1.00 0.00 20 SER A CA 5
ATOM 5972 C C . SER A 1 20 ? -10.053 -2.456 -5.284 1.00 0.00 20 SER A C 5
ATOM 5973 O O . SER A 1 20 ? -9.720 -3.582 -5.659 1.00 0.00 20 SER A O 5
ATOM 5981 N N . ARG A 1 21 ? -9.419 -1.351 -5.709 1.00 0.00 21 ARG A N 5
ATOM 5982 C CA . ARG A 1 21 ? -8.306 -1.385 -6.682 1.00 0.00 21 ARG A CA 5
ATOM 5983 C C . ARG A 1 21 ? -6.995 -1.916 -6.084 1.00 0.00 21 ARG A C 5
ATOM 5984 O O . ARG A 1 21 ? -6.300 -2.681 -6.745 1.00 0.00 21 ARG A O 5
ATOM 6005 N N . LEU A 1 22 ? -6.688 -1.595 -4.824 1.00 0.00 22 LEU A N 5
ATOM 6006 C CA . LEU A 1 22 ? -5.478 -2.067 -4.119 1.00 0.00 22 LEU A CA 5
ATOM 6007 C C . LEU A 1 22 ? -5.423 -3.598 -3.972 1.00 0.00 22 LEU A C 5
ATOM 6008 O O . LEU A 1 22 ? -4.344 -4.186 -4.056 1.00 0.00 22 LEU A O 5
ATOM 6024 N N . SER A 1 23 ? -6.572 -4.266 -3.812 1.00 0.00 23 SER A N 5
ATOM 6025 C CA . SER A 1 23 ? -6.666 -5.735 -3.770 1.00 0.00 23 SER A CA 5
ATOM 6026 C C . SER A 1 23 ? -6.207 -6.418 -5.074 1.00 0.00 23 SER A C 5
ATOM 6027 O O . SER A 1 23 ? -5.807 -7.586 -5.057 1.00 0.00 23 SER A O 5
ATOM 6035 N N . ARG A 1 24 ? -6.239 -5.718 -6.221 1.00 0.00 24 ARG A N 5
ATOM 6036 C CA . ARG A 1 24 ? -5.918 -6.284 -7.557 1.00 0.00 24 ARG A CA 5
ATOM 6037 C C . ARG A 1 24 ? -4.412 -6.427 -7.823 1.00 0.00 24 ARG A C 5
ATOM 6038 O O . ARG A 1 24 ? -4.003 -7.215 -8.678 1.00 0.00 24 ARG A O 5
ATOM 6059 N N . LEU A 1 25 ? -3.600 -5.657 -7.103 1.00 0.00 25 LEU A N 5
ATOM 6060 C CA . LEU A 1 25 ? -2.130 -5.611 -7.214 1.00 0.00 25 LEU A CA 5
ATOM 6061 C C . LEU A 1 25 ? -1.489 -6.932 -6.720 1.00 0.00 25 LEU A C 5
ATOM 6062 O O . LEU A 1 25 ? -1.840 -7.438 -5.648 1.00 0.00 25 LEU A O 5
ATOM 6078 N N . SER A 1 26 ? -0.506 -7.452 -7.460 1.00 0.00 26 SER A N 5
ATOM 6079 C CA . SER A 1 26 ? 0.359 -8.579 -7.055 1.00 0.00 26 SER A CA 5
ATOM 6080 C C . SER A 1 26 ? 1.367 -8.166 -5.964 1.00 0.00 26 SER A C 5
ATOM 6081 O O . SER A 1 26 ? 1.552 -6.974 -5.710 1.00 0.00 26 SER A O 5
ATOM 6089 N N . LYS A 1 27 ? 2.059 -9.123 -5.324 1.00 0.00 27 LYS A N 5
ATOM 6090 C CA . LYS A 1 27 ? 2.949 -8.886 -4.161 1.00 0.00 27 LYS A CA 5
ATOM 6091 C C . LYS A 1 27 ? 4.060 -7.858 -4.415 1.00 0.00 27 LYS A C 5
ATOM 6092 O O . LYS A 1 27 ? 4.317 -7.007 -3.569 1.00 0.00 27 LYS A O 5
ATOM 6111 N N . ASN A 1 28 ? 4.694 -7.889 -5.590 1.00 0.00 28 ASN A N 5
ATOM 6112 C CA . ASN A 1 28 ? 5.690 -6.890 -5.986 1.00 0.00 28 ASN A CA 5
ATOM 6113 C C . ASN A 1 28 ? 5.060 -5.508 -6.258 1.00 0.00 28 ASN A C 5
ATOM 6114 O O . ASN A 1 28 ? 5.626 -4.469 -5.917 1.00 0.00 28 ASN A O 5
ATOM 6125 N N . GLN A 1 29 ? 3.870 -5.509 -6.860 1.00 0.00 29 GLN A N 5
ATOM 6126 C CA . GLN A 1 29 ? 3.179 -4.316 -7.350 1.00 0.00 29 GLN A CA 5
ATOM 6127 C C . GLN A 1 29 ? 2.527 -3.495 -6.222 1.00 0.00 29 GLN A C 5
ATOM 6128 O O . GLN A 1 29 ? 2.596 -2.266 -6.247 1.00 0.00 29 GLN A O 5
ATOM 6142 N N . LEU A 1 30 ? 1.949 -4.148 -5.204 1.00 0.00 30 LEU A N 5
ATOM 6143 C CA . LEU A 1 30 ? 1.409 -3.465 -4.015 1.00 0.00 30 LEU A CA 5
ATOM 6144 C C . LEU A 1 30 ? 2.522 -2.764 -3.212 1.00 0.00 30 LEU A C 5
ATOM 6145 O O . LEU A 1 30 ? 2.305 -1.672 -2.685 1.00 0.00 30 LEU A O 5
ATOM 6161 N N . MET A 1 31 ? 3.726 -3.347 -3.168 1.00 0.00 31 MET A N 5
ATOM 6162 C CA . MET A 1 31 ? 4.878 -2.729 -2.512 1.00 0.00 31 MET A CA 5
ATOM 6163 C C . MET A 1 31 ? 5.460 -1.577 -3.328 1.00 0.00 31 MET A C 5
ATOM 6164 O O . MET A 1 31 ? 5.777 -0.538 -2.752 1.00 0.00 31 MET A O 5
ATOM 6178 N N . ALA A 1 32 ? 5.525 -1.697 -4.658 1.00 0.00 32 ALA A N 5
ATOM 6179 C CA . ALA A 1 32 ? 5.901 -0.592 -5.537 1.00 0.00 32 ALA A CA 5
ATOM 6180 C C . ALA A 1 32 ? 4.924 0.593 -5.413 1.00 0.00 32 ALA A C 5
ATOM 6181 O O . ALA A 1 32 ? 5.360 1.742 -5.313 1.00 0.00 32 ALA A O 5
ATOM 6188 N N . LEU A 1 33 ? 3.613 0.321 -5.348 1.00 0.00 33 LEU A N 5
ATOM 6189 C CA . LEU A 1 33 ? 2.562 1.320 -5.137 1.00 0.00 33 LEU A CA 5
ATOM 6190 C C . LEU A 1 33 ? 2.707 2.019 -3.774 1.00 0.00 33 LEU A C 5
ATOM 6191 O O . LEU A 1 33 ? 2.786 3.248 -3.714 1.00 0.00 33 LEU A O 5
ATOM 6207 N N . ALA A 1 34 ? 2.804 1.261 -2.681 1.00 0.00 34 ALA A N 5
ATOM 6208 C CA . ALA A 1 34 ? 2.961 1.815 -1.332 1.00 0.00 34 ALA A CA 5
ATOM 6209 C C . ALA A 1 34 ? 4.271 2.611 -1.163 1.00 0.00 34 ALA A C 5
ATOM 6210 O O . ALA A 1 34 ? 4.261 3.669 -0.533 1.00 0.00 34 ALA A O 5
ATOM 6217 N N . LEU A 1 35 ? 5.381 2.173 -1.765 1.00 0.00 35 LEU A N 5
ATOM 6218 C CA . LEU A 1 35 ? 6.662 2.891 -1.759 1.00 0.00 35 LEU A CA 5
ATOM 6219 C C . LEU A 1 35 ? 6.574 4.203 -2.560 1.00 0.00 35 LEU A C 5
ATOM 6220 O O . LEU A 1 35 ? 7.056 5.237 -2.091 1.00 0.00 35 LEU A O 5
ATOM 6236 N N . LYS A 1 36 ? 5.899 4.209 -3.717 1.00 0.00 36 LYS A N 5
ATOM 6237 C CA . LYS A 1 36 ? 5.615 5.427 -4.504 1.00 0.00 36 LYS A CA 5
ATOM 6238 C C . LYS A 1 36 ? 4.795 6.445 -3.698 1.00 0.00 36 LYS A C 5
ATOM 6239 O O . LYS A 1 36 ? 5.168 7.617 -3.628 1.00 0.00 36 LYS A O 5
ATOM 6258 N N . LEU A 1 37 ? 3.744 5.993 -3.012 1.00 0.00 37 LEU A N 5
ATOM 6259 C CA . LEU A 1 37 ? 2.976 6.801 -2.055 1.00 0.00 37 LEU A CA 5
ATOM 6260 C C . LEU A 1 37 ? 3.842 7.318 -0.891 1.00 0.00 37 LEU A C 5
ATOM 6261 O O . LEU A 1 37 ? 3.652 8.458 -0.464 1.00 0.00 37 LEU A O 5
ATOM 6277 N N . LYS A 1 38 ? 4.796 6.521 -0.391 1.00 0.00 38 LYS A N 5
ATOM 6278 C CA . LYS A 1 38 ? 5.675 6.918 0.723 1.00 0.00 38 LYS A CA 5
ATOM 6279 C C . LYS A 1 38 ? 6.653 8.024 0.319 1.00 0.00 38 LYS A C 5
ATOM 6280 O O . LYS A 1 38 ? 6.718 9.047 0.996 1.00 0.00 38 LYS A O 5
ATOM 6299 N N . GLN A 1 39 ? 7.371 7.868 -0.792 1.00 0.00 39 GLN A N 5
ATOM 6300 C CA . GLN A 1 39 ? 8.285 8.913 -1.273 1.00 0.00 39 GLN A CA 5
ATOM 6301 C C . GLN A 1 39 ? 7.537 10.207 -1.657 1.00 0.00 39 GLN A C 5
ATOM 6302 O O . GLN A 1 39 ? 8.056 11.299 -1.435 1.00 0.00 39 GLN A O 5
ATOM 6316 N N . GLN A 1 40 ? 6.287 10.118 -2.134 1.00 0.00 40 GLN A N 5
ATOM 6317 C CA . GLN A 1 40 ? 5.428 11.281 -2.390 1.00 0.00 40 GLN A CA 5
ATOM 6318 C C . GLN A 1 40 ? 5.132 12.108 -1.126 1.00 0.00 40 GLN A C 5
ATOM 6319 O O . GLN A 1 40 ? 5.252 13.333 -1.174 1.00 0.00 40 GLN A O 5
ATOM 6333 N N . GLN A 1 41 ? 4.749 11.487 -0.003 1.00 0.00 41 GLN A N 5
ATOM 6334 C CA . GLN A 1 41 ? 4.499 12.215 1.259 1.00 0.00 41 GLN A CA 5
ATOM 6335 C C . GLN A 1 41 ? 5.788 12.720 1.950 1.00 0.00 41 GLN A C 5
ATOM 6336 O O . GLN A 1 41 ? 5.725 13.651 2.757 1.00 0.00 41 GLN A O 5
ATOM 6350 N N . LEU A 1 42 ? 6.947 12.127 1.636 1.00 0.00 42 LEU A N 5
ATOM 6351 C CA . LEU A 1 42 ? 8.270 12.591 2.087 1.00 0.00 42 LEU A CA 5
ATOM 6352 C C . LEU A 1 42 ? 8.769 13.806 1.268 1.00 0.00 42 LEU A C 5
ATOM 6353 O O . LEU A 1 42 ? 9.334 14.740 1.842 1.00 0.00 42 LEU A O 5
ATOM 6369 N N . GLU A 1 43 ? 8.574 13.810 -0.056 1.00 0.00 43 GLU A N 5
ATOM 6370 C CA . GLU A 1 43 ? 9.015 14.888 -0.957 1.00 0.00 43 GLU A CA 5
ATOM 6371 C C . GLU A 1 43 ? 8.121 16.145 -0.892 1.00 0.00 43 GLU A C 5
ATOM 6372 O O . GLU A 1 43 ? 8.631 17.270 -0.933 1.00 0.00 43 GLU A O 5
ATOM 6384 N N . GLN A 1 44 ? 6.798 15.977 -0.794 1.00 0.00 44 GLN A N 5
ATOM 6385 C CA . GLN A 1 44 ? 5.827 17.080 -0.713 1.00 0.00 44 GLN A CA 5
ATOM 6386 C C . GLN A 1 44 ? 5.759 17.717 0.690 1.00 0.00 44 GLN A C 5
ATOM 6387 O O . GLN A 1 44 ? 6.057 17.079 1.704 1.00 0.00 44 GLN A O 5
ATOM 6401 N N . GLY A 1 45 ? 5.327 18.987 0.751 1.00 0.00 45 GLY A N 5
ATOM 6402 C CA . GLY A 1 45 ? 5.199 19.786 1.983 1.00 0.00 45 GLY A CA 5
ATOM 6403 C C . GLY A 1 45 ? 4.561 21.159 1.750 1.00 0.00 45 GLY A C 5
ATOM 6404 O O . GLY A 1 45 ? 4.906 21.810 0.737 1.00 0.00 45 GLY A O 5
ATOM 6409 N N . GLY B 1 1 ? 14.071 -0.852 23.836 1.00 0.00 101 GLY B N 5
ATOM 6410 C CA . GLY B 1 1 ? 12.910 -1.223 23.002 1.00 0.00 101 GLY B CA 5
ATOM 6411 C C . GLY B 1 1 ? 12.350 -0.017 22.259 1.00 0.00 101 GLY B C 5
ATOM 6412 O O . GLY B 1 1 ? 12.904 0.356 21.220 1.00 0.00 101 GLY B O 5
ATOM 6418 N N . PRO B 1 2 ? 11.283 0.631 22.767 1.00 0.00 102 PRO B N 5
ATOM 6419 C CA . PRO B 1 2 ? 10.725 1.842 22.159 1.00 0.00 102 PRO B CA 5
ATOM 6420 C C . PRO B 1 2 ? 11.740 2.998 22.183 1.00 0.00 102 PRO B C 5
ATOM 6421 O O . PRO B 1 2 ? 12.404 3.246 23.196 1.00 0.00 102 PRO B O 5
ATOM 6432 N N . GLY B 1 3 ? 11.872 3.704 21.053 1.00 0.00 103 GLY B N 5
ATOM 6433 C CA . GLY B 1 3 ? 12.830 4.800 20.849 1.00 0.00 103 GLY B CA 5
ATOM 6434 C C . GLY B 1 3 ? 14.295 4.377 20.614 1.00 0.00 103 GLY B C 5
ATOM 6435 O O . GLY B 1 3 ? 15.139 5.233 20.338 1.00 0.00 103 GLY B O 5
ATOM 6439 N N . SER B 1 4 ? 14.624 3.080 20.696 1.00 0.00 104 SER B N 5
ATOM 6440 C CA . SER B 1 4 ? 15.989 2.547 20.493 1.00 0.00 104 SER B CA 5
ATOM 6441 C C . SER B 1 4 ? 16.388 2.407 19.014 1.00 0.00 104 SER B C 5
ATOM 6442 O O . SER B 1 4 ? 17.550 2.115 18.710 1.00 0.00 104 SER B O 5
ATOM 6450 N N . MET B 1 5 ? 15.443 2.597 18.087 1.00 0.00 105 MET B N 5
ATOM 6451 C CA . MET B 1 5 ? 15.638 2.446 16.643 1.00 0.00 105 MET B CA 5
ATOM 6452 C C . MET B 1 5 ? 16.667 3.440 16.070 1.00 0.00 105 MET B C 5
ATOM 6453 O O . MET B 1 5 ? 16.692 4.615 16.453 1.00 0.00 105 MET B O 5
ATOM 6467 N N . ASN B 1 6 ? 17.502 2.981 15.135 1.00 0.00 106 ASN B N 5
ATOM 6468 C CA . ASN B 1 6 ? 18.526 3.788 14.458 1.00 0.00 106 ASN B CA 5
ATOM 6469 C C . ASN B 1 6 ? 17.922 4.867 13.535 1.00 0.00 106 ASN B C 5
ATOM 6470 O O . ASN B 1 6 ? 16.854 4.674 12.944 1.00 0.00 106 ASN B O 5
ATOM 6481 N N . LYS B 1 7 ? 18.631 5.991 13.370 1.00 0.00 107 LYS B N 5
ATOM 6482 C CA . LYS B 1 7 ? 18.234 7.085 12.460 1.00 0.00 107 LYS B CA 5
ATOM 6483 C C . LYS B 1 7 ? 18.361 6.664 10.975 1.00 0.00 107 LYS B C 5
ATOM 6484 O O . LYS B 1 7 ? 19.279 5.897 10.657 1.00 0.00 107 LYS B O 5
ATOM 6503 N N . PRO B 1 8 ? 17.500 7.163 10.055 1.00 0.00 108 PRO B N 5
ATOM 6504 C CA . PRO B 1 8 ? 17.563 6.824 8.631 1.00 0.00 108 PRO B CA 5
ATOM 6505 C C . PRO B 1 8 ? 18.885 7.229 7.959 1.00 0.00 108 PRO B C 5
ATOM 6506 O O . PRO B 1 8 ? 19.509 8.230 8.328 1.00 0.00 108 PRO B O 5
ATOM 6517 N N . THR B 1 9 ? 19.287 6.480 6.926 1.00 0.00 109 THR B N 5
ATOM 6518 C CA . THR B 1 9 ? 20.391 6.835 6.016 1.00 0.00 109 THR B CA 5
ATOM 6519 C C . THR B 1 9 ? 20.004 7.981 5.059 1.00 0.00 109 THR B C 5
ATOM 6520 O O . THR B 1 9 ? 18.834 8.130 4.694 1.00 0.00 109 THR B O 5
ATOM 6531 N N . SER B 1 10 ? 20.988 8.765 4.609 1.00 0.00 110 SER B N 5
ATOM 6532 C CA . SER B 1 10 ? 20.843 9.726 3.498 1.00 0.00 110 SER B CA 5
ATOM 6533 C C . SER B 1 10 ? 20.709 9.039 2.122 1.00 0.00 110 SER B C 5
ATOM 6534 O O . SER B 1 10 ? 20.259 9.665 1.157 1.00 0.00 110 SER B O 5
ATOM 6542 N N . SER B 1 11 ? 21.087 7.759 2.021 1.00 0.00 111 SER B N 5
ATOM 6543 C CA . SER B 1 11 ? 20.976 6.929 0.813 1.00 0.00 111 SER B CA 5
ATOM 6544 C C . SER B 1 11 ? 19.519 6.544 0.485 1.00 0.00 111 SER B C 5
ATOM 6545 O O . SER B 1 11 ? 18.621 6.649 1.322 1.00 0.00 111 SER B O 5
ATOM 6553 N N . ASP B 1 12 ? 19.273 6.024 -0.722 1.00 0.00 112 ASP B N 5
ATOM 6554 C CA . ASP B 1 12 ? 18.030 5.322 -1.092 1.00 0.00 112 ASP B CA 5
ATOM 6555 C C . ASP B 1 12 ? 17.786 4.013 -0.305 1.00 0.00 112 ASP B C 5
ATOM 6556 O O . ASP B 1 12 ? 16.699 3.441 -0.398 1.00 0.00 112 ASP B O 5
ATOM 6565 N N . GLY B 1 13 ? 18.756 3.532 0.489 1.00 0.00 113 GLY B N 5
ATOM 6566 C CA . GLY B 1 13 ? 18.683 2.273 1.251 1.00 0.00 113 GLY B CA 5
ATOM 6567 C C . GLY B 1 13 ? 17.509 2.155 2.239 1.00 0.00 113 GLY B C 5
ATOM 6568 O O . GLY B 1 13 ? 17.158 1.036 2.629 1.00 0.00 113 GLY B O 5
ATOM 6572 N N . TRP B 1 14 ? 16.843 3.262 2.606 1.00 0.00 114 TRP B N 5
ATOM 6573 C CA . TRP B 1 14 ? 15.598 3.224 3.391 1.00 0.00 114 TRP B CA 5
ATOM 6574 C C . TRP B 1 14 ? 14.465 2.481 2.662 1.00 0.00 114 TRP B C 5
ATOM 6575 O O . TRP B 1 14 ? 13.628 1.848 3.308 1.00 0.00 114 TRP B O 5
ATOM 6596 N N . LYS B 1 15 ? 14.450 2.506 1.321 1.00 0.00 115 LYS B N 5
ATOM 6597 C CA . LYS B 1 15 ? 13.397 1.903 0.483 1.00 0.00 115 LYS B CA 5
ATOM 6598 C C . LYS B 1 15 ? 13.398 0.376 0.557 1.00 0.00 115 LYS B C 5
ATOM 6599 O O . LYS B 1 15 ? 12.329 -0.227 0.578 1.00 0.00 115 LYS B O 5
ATOM 6618 N N . ASP B 1 16 ? 14.572 -0.244 0.662 1.00 0.00 116 ASP B N 5
ATOM 6619 C CA . ASP B 1 16 ? 14.723 -1.696 0.836 1.00 0.00 116 ASP B CA 5
ATOM 6620 C C . ASP B 1 16 ? 14.185 -2.166 2.195 1.00 0.00 116 ASP B C 5
ATOM 6621 O O . ASP B 1 16 ? 13.486 -3.180 2.275 1.00 0.00 116 ASP B O 5
ATOM 6630 N N . ASP B 1 17 ? 14.444 -1.406 3.267 1.00 0.00 117 ASP B N 5
ATOM 6631 C CA . ASP B 1 17 ? 13.868 -1.650 4.599 1.00 0.00 117 ASP B CA 5
ATOM 6632 C C . ASP B 1 17 ? 12.343 -1.427 4.624 1.00 0.00 117 ASP B C 5
ATOM 6633 O O . ASP B 1 17 ? 11.611 -2.171 5.275 1.00 0.00 117 ASP B O 5
ATOM 6642 N N . TYR B 1 18 ? 11.839 -0.454 3.856 1.00 0.00 118 TYR B N 5
ATOM 6643 C CA . TYR B 1 18 ? 10.402 -0.201 3.742 1.00 0.00 118 TYR B CA 5
ATOM 6644 C C . TYR B 1 18 ? 9.676 -1.332 2.993 1.00 0.00 118 TYR B C 5
ATOM 6645 O O . TYR B 1 18 ? 8.651 -1.829 3.463 1.00 0.00 118 TYR B O 5
ATOM 6663 N N . LEU B 1 19 ? 10.241 -1.849 1.899 1.00 0.00 119 LEU B N 5
ATOM 6664 C CA . LEU B 1 19 ? 9.750 -3.066 1.233 1.00 0.00 119 LEU B CA 5
ATOM 6665 C C . LEU B 1 19 ? 9.806 -4.290 2.168 1.00 0.00 119 LEU B C 5
ATOM 6666 O O . LEU B 1 19 ? 8.857 -5.072 2.212 1.00 0.00 119 LEU B O 5
ATOM 6682 N N . SER B 1 20 ? 10.874 -4.435 2.963 1.00 0.00 120 SER B N 5
ATOM 6683 C CA . SER B 1 20 ? 11.027 -5.537 3.921 1.00 0.00 120 SER B CA 5
ATOM 6684 C C . SER B 1 20 ? 9.903 -5.567 4.966 1.00 0.00 120 SER B C 5
ATOM 6685 O O . SER B 1 20 ? 9.326 -6.634 5.202 1.00 0.00 120 SER B O 5
ATOM 6693 N N . ARG B 1 21 ? 9.516 -4.411 5.538 1.00 0.00 121 ARG B N 5
ATOM 6694 C CA . ARG B 1 21 ? 8.401 -4.328 6.504 1.00 0.00 121 ARG B CA 5
ATOM 6695 C C . ARG B 1 21 ? 7.024 -4.503 5.844 1.00 0.00 121 ARG B C 5
ATOM 6696 O O . ARG B 1 21 ? 6.167 -5.187 6.404 1.00 0.00 121 ARG B O 5
ATOM 6717 N N . LEU B 1 22 ? 6.811 -3.943 4.647 1.00 0.00 122 LEU B N 5
ATOM 6718 C CA . LEU B 1 22 ? 5.549 -4.037 3.896 1.00 0.00 122 LEU B CA 5
ATOM 6719 C C . LEU B 1 22 ? 5.213 -5.486 3.495 1.00 0.00 122 LEU B C 5
ATOM 6720 O O . LEU B 1 22 ? 4.056 -5.892 3.576 1.00 0.00 122 LEU B O 5
ATOM 6736 N N . SER B 1 23 ? 6.225 -6.274 3.118 1.00 0.00 123 SER B N 5
ATOM 6737 C CA . SER B 1 23 ? 6.086 -7.688 2.745 1.00 0.00 123 SER B CA 5
ATOM 6738 C C . SER B 1 23 ? 5.452 -8.576 3.838 1.00 0.00 123 SER B C 5
ATOM 6739 O O . SER B 1 23 ? 4.877 -9.620 3.521 1.00 0.00 123 SER B O 5
ATOM 6747 N N . ARG B 1 24 ? 5.519 -8.168 5.119 1.00 0.00 124 ARG B N 5
ATOM 6748 C CA . ARG B 1 24 ? 5.005 -8.935 6.271 1.00 0.00 124 ARG B CA 5
ATOM 6749 C C . ARG B 1 24 ? 3.475 -8.913 6.420 1.00 0.00 124 ARG B C 5
ATOM 6750 O O . ARG B 1 24 ? 2.925 -9.788 7.090 1.00 0.00 124 ARG B O 5
ATOM 6771 N N . LEU B 1 25 ? 2.785 -7.929 5.839 1.00 0.00 125 LEU B N 5
ATOM 6772 C CA . LEU B 1 25 ? 1.339 -7.730 6.020 1.00 0.00 125 LEU B CA 5
ATOM 6773 C C . LEU B 1 25 ? 0.473 -8.682 5.167 1.00 0.00 125 LEU B C 5
ATOM 6774 O O . LEU B 1 25 ? 0.799 -8.995 4.018 1.00 0.00 125 LEU B O 5
ATOM 6790 N N . SER B 1 26 ? -0.661 -9.097 5.741 1.00 0.00 126 SER B N 5
ATOM 6791 C CA . SER B 1 26 ? -1.792 -9.734 5.038 1.00 0.00 126 SER B CA 5
ATOM 6792 C C . SER B 1 26 ? -2.635 -8.700 4.273 1.00 0.00 126 SER B C 5
ATOM 6793 O O . SER B 1 26 ? -2.454 -7.488 4.438 1.00 0.00 126 SER B O 5
ATOM 6801 N N . LYS B 1 27 ? -3.555 -9.152 3.417 1.00 0.00 127 LYS B N 5
ATOM 6802 C CA . LYS B 1 27 ? -4.262 -8.310 2.441 1.00 0.00 127 LYS B CA 5
ATOM 6803 C C . LYS B 1 27 ? -5.069 -7.162 3.056 1.00 0.00 127 LYS B C 5
ATOM 6804 O O . LYS B 1 27 ? -5.030 -6.040 2.549 1.00 0.00 127 LYS B O 5
ATOM 6823 N N . ASN B 1 28 ? -5.758 -7.410 4.166 1.00 0.00 128 ASN B N 5
ATOM 6824 C CA . ASN B 1 28 ? -6.491 -6.372 4.896 1.00 0.00 128 ASN B CA 5
ATOM 6825 C C . ASN B 1 28 ? -5.547 -5.299 5.471 1.00 0.00 128 ASN B C 5
ATOM 6826 O O . ASN B 1 28 ? -5.848 -4.105 5.412 1.00 0.00 128 ASN B O 5
ATOM 6837 N N . GLN B 1 29 ? -4.388 -5.721 5.987 1.00 0.00 129 GLN B N 5
ATOM 6838 C CA . GLN B 1 29 ? -3.386 -4.844 6.591 1.00 0.00 129 GLN B CA 5
ATOM 6839 C C . GLN B 1 29 ? -2.600 -4.019 5.560 1.00 0.00 129 GLN B C 5
ATOM 6840 O O . GLN B 1 29 ? -2.407 -2.820 5.768 1.00 0.00 129 GLN B O 5
ATOM 6854 N N . LEU B 1 30 ? -2.175 -4.607 4.431 1.00 0.00 130 LEU B N 5
ATOM 6855 C CA . LEU B 1 30 ? -1.501 -3.865 3.354 1.00 0.00 130 LEU B CA 5
ATOM 6856 C C . LEU B 1 30 ? -2.444 -2.854 2.679 1.00 0.00 130 LEU B C 5
ATOM 6857 O O . LEU B 1 30 ? -2.005 -1.766 2.298 1.00 0.00 130 LEU B O 5
ATOM 6873 N N . MET B 1 31 ? -3.744 -3.170 2.575 1.00 0.00 131 MET B N 5
ATOM 6874 C CA . MET B 1 31 ? -4.760 -2.223 2.105 1.00 0.00 131 MET B CA 5
ATOM 6875 C C . MET B 1 31 ? -4.923 -1.048 3.079 1.00 0.00 131 MET B C 5
ATOM 6876 O O . MET B 1 31 ? -4.899 0.100 2.643 1.00 0.00 131 MET B O 5
ATOM 6890 N N . ALA B 1 32 ? -5.014 -1.311 4.388 1.00 0.00 132 ALA B N 5
ATOM 6891 C CA . ALA B 1 32 ? -5.074 -0.264 5.408 1.00 0.00 132 ALA B CA 5
ATOM 6892 C C . ALA B 1 32 ? -3.806 0.622 5.426 1.00 0.00 132 ALA B C 5
ATOM 6893 O O . ALA B 1 32 ? -3.911 1.838 5.572 1.00 0.00 132 ALA B O 5
ATOM 6900 N N . LEU B 1 33 ? -2.620 0.036 5.225 1.00 0.00 133 LEU B N 5
ATOM 6901 C CA . LEU B 1 33 ? -1.336 0.744 5.125 1.00 0.00 133 LEU B CA 5
ATOM 6902 C C . LEU B 1 33 ? -1.311 1.700 3.919 1.00 0.00 133 LEU B C 5
ATOM 6903 O O . LEU B 1 33 ? -1.043 2.893 4.082 1.00 0.00 133 LEU B O 5
ATOM 6919 N N . ALA B 1 34 ? -1.633 1.206 2.722 1.00 0.00 134 ALA B N 5
ATOM 6920 C CA . ALA B 1 34 ? -1.647 2.024 1.508 1.00 0.00 134 ALA B CA 5
ATOM 6921 C C . ALA B 1 34 ? -2.750 3.101 1.537 1.00 0.00 134 ALA B C 5
ATOM 6922 O O . ALA B 1 34 ? -2.511 4.230 1.111 1.00 0.00 134 ALA B O 5
ATOM 6929 N N . LEU B 1 35 ? -3.923 2.804 2.109 1.00 0.00 135 LEU B N 5
ATOM 6930 C CA . LEU B 1 35 ? -4.997 3.782 2.332 1.00 0.00 135 LEU B CA 5
ATOM 6931 C C . LEU B 1 35 ? -4.549 4.877 3.318 1.00 0.00 135 LEU B C 5
ATOM 6932 O O . LEU B 1 35 ? -4.730 6.058 3.032 1.00 0.00 135 LEU B O 5
ATOM 6948 N N . LYS B 1 36 ? -3.897 4.510 4.429 1.00 0.00 136 LYS B N 5
ATOM 6949 C CA . LYS B 1 36 ? -3.324 5.449 5.415 1.00 0.00 136 LYS B CA 5
ATOM 6950 C C . LYS B 1 36 ? -2.314 6.401 4.775 1.00 0.00 136 LYS B C 5
ATOM 6951 O O . LYS B 1 36 ? -2.415 7.613 4.959 1.00 0.00 136 LYS B O 5
ATOM 6970 N N . LEU B 1 37 ? -1.391 5.888 3.959 1.00 0.00 137 LEU B N 5
ATOM 6971 C CA . LEU B 1 37 ? -0.443 6.704 3.186 1.00 0.00 137 LEU B CA 5
ATOM 6972 C C . LEU B 1 37 ? -1.155 7.631 2.181 1.00 0.00 137 LEU B C 5
ATOM 6973 O O . LEU B 1 37 ? -0.746 8.788 2.032 1.00 0.00 137 LEU B O 5
ATOM 6989 N N . LYS B 1 38 ? -2.217 7.159 1.512 1.00 0.00 138 LYS B N 5
ATOM 6990 C CA . LYS B 1 38 ? -2.986 7.950 0.537 1.00 0.00 138 LYS B CA 5
ATOM 6991 C C . LYS B 1 38 ? -3.770 9.093 1.188 1.00 0.00 138 LYS B C 5
ATOM 6992 O O . LYS B 1 38 ? -3.710 10.214 0.693 1.00 0.00 138 LYS B O 5
ATOM 7011 N N . GLN B 1 39 ? -4.460 8.850 2.306 1.00 0.00 139 GLN B N 5
ATOM 7012 C CA . GLN B 1 39 ? -5.172 9.918 3.024 1.00 0.00 139 GLN B CA 5
ATOM 7013 C C . GLN B 1 39 ? -4.195 10.936 3.649 1.00 0.00 139 GLN B C 5
ATOM 7014 O O . GLN B 1 39 ? -4.515 12.119 3.699 1.00 0.00 139 GLN B O 5
ATOM 7028 N N . GLN B 1 40 ? -2.986 10.522 4.049 1.00 0.00 140 GLN B N 5
ATOM 7029 C CA . GLN B 1 40 ? -1.951 11.433 4.569 1.00 0.00 140 GLN B CA 5
ATOM 7030 C C . GLN B 1 40 ? -1.487 12.460 3.523 1.00 0.00 140 GLN B C 5
ATOM 7031 O O . GLN B 1 40 ? -1.483 13.655 3.813 1.00 0.00 140 GLN B O 5
ATOM 7045 N N . GLN B 1 41 ? -1.152 12.035 2.298 1.00 0.00 141 GLN B N 5
ATOM 7046 C CA . GLN B 1 41 ? -0.781 12.976 1.227 1.00 0.00 141 GLN B CA 5
ATOM 7047 C C . GLN B 1 41 ? -1.958 13.867 0.761 1.00 0.00 141 GLN B C 5
ATOM 7048 O O . GLN B 1 41 ? -1.730 14.980 0.281 1.00 0.00 141 GLN B O 5
ATOM 7062 N N . LEU B 1 42 ? -3.211 13.422 0.942 1.00 0.00 142 LEU B N 5
ATOM 7063 C CA . LEU B 1 42 ? -4.426 14.216 0.698 1.00 0.00 142 LEU B CA 5
ATOM 7064 C C . LEU B 1 42 ? -4.704 15.242 1.820 1.00 0.00 142 LEU B C 5
ATOM 7065 O O . LEU B 1 42 ? -5.099 16.371 1.526 1.00 0.00 142 LEU B O 5
ATOM 7081 N N . GLU B 1 43 ? -4.453 14.909 3.090 1.00 0.00 143 GLU B N 5
ATOM 7082 C CA . GLU B 1 43 ? -4.517 15.862 4.213 1.00 0.00 143 GLU B CA 5
ATOM 7083 C C . GLU B 1 43 ? -3.423 16.950 4.131 1.00 0.00 143 GLU B C 5
ATOM 7084 O O . GLU B 1 43 ? -3.634 18.076 4.589 1.00 0.00 143 GLU B O 5
ATOM 7096 N N . GLN B 1 44 ? -2.281 16.643 3.504 1.00 0.00 144 GLN B N 5
ATOM 7097 C CA . GLN B 1 44 ? -1.181 17.583 3.248 1.00 0.00 144 GLN B CA 5
ATOM 7098 C C . GLN B 1 44 ? -1.467 18.615 2.132 1.00 0.00 144 GLN B C 5
ATOM 7099 O O . GLN B 1 44 ? -0.708 19.579 1.986 1.00 0.00 144 GLN B O 5
ATOM 7113 N N . GLY B 1 45 ? -2.546 18.456 1.346 1.00 0.00 145 GLY B N 5
ATOM 7114 C CA . GLY B 1 45 ? -2.914 19.365 0.239 1.00 0.00 145 GLY B CA 5
ATOM 7115 C C . GLY B 1 45 ? -4.277 19.067 -0.381 1.00 0.00 145 GLY B C 5
ATOM 7116 O O . GLY B 1 45 ? -4.324 18.299 -1.366 1.00 0.00 145 GLY B O 5
ATOM 7121 N N . GLY A 1 1 ? -23.837 26.259 18.543 1.00 0.00 1 GLY A N 6
ATOM 7122 C CA . GLY A 1 1 ? -24.816 25.738 17.566 1.00 0.00 1 GLY A CA 6
ATOM 7123 C C . GLY A 1 1 ? -25.297 24.337 17.928 1.00 0.00 1 GLY A C 6
ATOM 7124 O O . GLY A 1 1 ? -24.576 23.612 18.623 1.00 0.00 1 GLY A O 6
ATOM 7130 N N . PRO A 1 2 ? -26.502 23.933 17.478 1.00 0.00 2 PRO A N 6
ATOM 7131 C CA . PRO A 1 2 ? -27.078 22.611 17.761 1.00 0.00 2 PRO A CA 6
ATOM 7132 C C . PRO A 1 2 ? -26.331 21.466 17.054 1.00 0.00 2 PRO A C 6
ATOM 7133 O O . PRO A 1 2 ? -25.731 21.645 15.986 1.00 0.00 2 PRO A O 6
ATOM 7144 N N . GLY A 1 3 ? -26.414 20.256 17.625 1.00 0.00 3 GLY A N 6
ATOM 7145 C CA . GLY A 1 3 ? -25.824 19.025 17.075 1.00 0.00 3 GLY A CA 6
ATOM 7146 C C . GLY A 1 3 ? -26.675 18.303 16.017 1.00 0.00 3 GLY A C 6
ATOM 7147 O O . GLY A 1 3 ? -26.270 17.247 15.524 1.00 0.00 3 GLY A O 6
ATOM 7151 N N . SER A 1 4 ? -27.847 18.844 15.669 1.00 0.00 4 SER A N 6
ATOM 7152 C CA . SER A 1 4 ? -28.862 18.240 14.784 1.00 0.00 4 SER A CA 6
ATOM 7153 C C . SER A 1 4 ? -29.513 19.303 13.878 1.00 0.00 4 SER A C 6
ATOM 7154 O O . SER A 1 4 ? -29.545 20.481 14.237 1.00 0.00 4 SER A O 6
ATOM 7162 N N . MET A 1 5 ? -30.052 18.960 12.703 1.00 0.00 5 MET A N 6
ATOM 7163 C CA . MET A 1 5 ? -30.186 17.621 12.095 1.00 0.00 5 MET A CA 6
ATOM 7164 C C . MET A 1 5 ? -29.121 17.334 11.009 1.00 0.00 5 MET A C 6
ATOM 7165 O O . MET A 1 5 ? -29.336 16.514 10.112 1.00 0.00 5 MET A O 6
ATOM 7179 N N . ASN A 1 6 ? -27.974 18.021 11.073 1.00 0.00 6 ASN A N 6
ATOM 7180 C CA . ASN A 1 6 ? -26.863 17.909 10.115 1.00 0.00 6 ASN A CA 6
ATOM 7181 C C . ASN A 1 6 ? -26.259 16.490 10.041 1.00 0.00 6 ASN A C 6
ATOM 7182 O O . ASN A 1 6 ? -26.289 15.728 11.017 1.00 0.00 6 ASN A O 6
ATOM 7193 N N . LYS A 1 7 ? -25.667 16.154 8.886 1.00 0.00 7 LYS A N 6
ATOM 7194 C CA . LYS A 1 7 ? -25.073 14.843 8.559 1.00 0.00 7 LYS A CA 6
ATOM 7195 C C . LYS A 1 7 ? -23.851 14.982 7.625 1.00 0.00 7 LYS A C 6
ATOM 7196 O O . LYS A 1 7 ? -23.771 15.982 6.901 1.00 0.00 7 LYS A O 6
ATOM 7215 N N . PRO A 1 8 ? -22.902 14.021 7.608 1.00 0.00 8 PRO A N 6
ATOM 7216 C CA . PRO A 1 8 ? -21.752 14.043 6.700 1.00 0.00 8 PRO A CA 6
ATOM 7217 C C . PRO A 1 8 ? -22.168 13.914 5.222 1.00 0.00 8 PRO A C 6
ATOM 7218 O O . PRO A 1 8 ? -23.190 13.304 4.894 1.00 0.00 8 PRO A O 6
ATOM 7229 N N . THR A 1 9 ? -21.355 14.485 4.324 1.00 0.00 9 THR A N 6
ATOM 7230 C CA . THR A 1 9 ? -21.575 14.506 2.863 1.00 0.00 9 THR A CA 6
ATOM 7231 C C . THR A 1 9 ? -21.157 13.216 2.146 1.00 0.00 9 THR A C 6
ATOM 7232 O O . THR A 1 9 ? -21.488 13.038 0.969 1.00 0.00 9 THR A O 6
ATOM 7243 N N . SER A 1 10 ? -20.425 12.320 2.828 1.00 0.00 10 SER A N 6
ATOM 7244 C CA . SER A 1 10 ? -19.819 11.088 2.268 1.00 0.00 10 SER A CA 6
ATOM 7245 C C . SER A 1 10 ? -18.870 11.335 1.076 1.00 0.00 10 SER A C 6
ATOM 7246 O O . SER A 1 10 ? -18.700 10.471 0.212 1.00 0.00 10 SER A O 6
ATOM 7254 N N . SER A 1 11 ? -18.239 12.517 1.016 1.00 0.00 11 SER A N 6
ATOM 7255 C CA . SER A 1 11 ? -17.286 12.900 -0.046 1.00 0.00 11 SER A CA 6
ATOM 7256 C C . SER A 1 11 ? -16.014 12.032 -0.062 1.00 0.00 11 SER A C 6
ATOM 7257 O O . SER A 1 11 ? -15.368 11.905 -1.103 1.00 0.00 11 SER A O 6
ATOM 7265 N N . ASP A 1 12 ? -15.674 11.383 1.053 1.00 0.00 12 ASP A N 6
ATOM 7266 C CA . ASP A 1 12 ? -14.571 10.418 1.189 1.00 0.00 12 ASP A CA 6
ATOM 7267 C C . ASP A 1 12 ? -14.923 8.988 0.717 1.00 0.00 12 ASP A C 6
ATOM 7268 O O . ASP A 1 12 ? -14.174 8.046 0.983 1.00 0.00 12 ASP A O 6
ATOM 7277 N N . GLY A 1 13 ? -16.022 8.811 -0.027 1.00 0.00 13 GLY A N 6
ATOM 7278 C CA . GLY A 1 13 ? -16.449 7.524 -0.599 1.00 0.00 13 GLY A CA 6
ATOM 7279 C C . GLY A 1 13 ? -15.451 6.878 -1.572 1.00 0.00 13 GLY A C 6
ATOM 7280 O O . GLY A 1 13 ? -15.539 5.681 -1.852 1.00 0.00 13 GLY A O 6
ATOM 7284 N N . TRP A 1 14 ? -14.440 7.628 -2.038 1.00 0.00 14 TRP A N 6
ATOM 7285 C CA . TRP A 1 14 ? -13.308 7.126 -2.830 1.00 0.00 14 TRP A CA 6
ATOM 7286 C C . TRP A 1 14 ? -12.529 6.009 -2.118 1.00 0.00 14 TRP A C 6
ATOM 7287 O O . TRP A 1 14 ? -11.936 5.154 -2.776 1.00 0.00 14 TRP A O 6
ATOM 7308 N N . LYS A 1 15 ? -12.547 5.980 -0.775 1.00 0.00 15 LYS A N 6
ATOM 7309 C CA . LYS A 1 15 ? -11.834 4.990 0.049 1.00 0.00 15 LYS A CA 6
ATOM 7310 C C . LYS A 1 15 ? -12.279 3.545 -0.223 1.00 0.00 15 LYS A C 6
ATOM 7311 O O . LYS A 1 15 ? -11.450 2.632 -0.239 1.00 0.00 15 LYS A O 6
ATOM 7330 N N . ASP A 1 16 ? -13.565 3.332 -0.500 1.00 0.00 16 ASP A N 6
ATOM 7331 C CA . ASP A 1 16 ? -14.122 2.004 -0.816 1.00 0.00 16 ASP A CA 6
ATOM 7332 C C . ASP A 1 16 ? -13.621 1.478 -2.175 1.00 0.00 16 ASP A C 6
ATOM 7333 O O . ASP A 1 16 ? -13.259 0.304 -2.297 1.00 0.00 16 ASP A O 6
ATOM 7342 N N . ASP A 1 17 ? -13.531 2.352 -3.188 1.00 0.00 17 ASP A N 6
ATOM 7343 C CA . ASP A 1 17 ? -12.902 2.027 -4.474 1.00 0.00 17 ASP A CA 6
ATOM 7344 C C . ASP A 1 17 ? -11.392 1.787 -4.321 1.00 0.00 17 ASP A C 6
ATOM 7345 O O . ASP A 1 17 ? -10.844 0.883 -4.953 1.00 0.00 17 ASP A O 6
ATOM 7354 N N . TYR A 1 18 ? -10.726 2.542 -3.437 1.00 0.00 18 TYR A N 6
ATOM 7355 C CA . TYR A 1 18 ? -9.289 2.398 -3.205 1.00 0.00 18 TYR A CA 6
ATOM 7356 C C . TYR A 1 18 ? -8.945 1.045 -2.564 1.00 0.00 18 TYR A C 6
ATOM 7357 O O . TYR A 1 18 ? -8.072 0.335 -3.059 1.00 0.00 18 TYR A O 6
ATOM 7375 N N . LEU A 1 19 ? -9.691 0.607 -1.542 1.00 0.00 19 LEU A N 6
ATOM 7376 C CA . LEU A 1 19 ? -9.563 -0.744 -0.974 1.00 0.00 19 LEU A CA 6
ATOM 7377 C C . LEU A 1 19 ? -9.846 -1.852 -2.011 1.00 0.00 19 LEU A C 6
ATOM 7378 O O . LEU A 1 19 ? -9.128 -2.852 -2.052 1.00 0.00 19 LEU A O 6
ATOM 7394 N N . SER A 1 20 ? -10.841 -1.662 -2.889 1.00 0.00 20 SER A N 6
ATOM 7395 C CA . SER A 1 20 ? -11.151 -2.625 -3.956 1.00 0.00 20 SER A CA 6
ATOM 7396 C C . SER A 1 20 ? -10.044 -2.727 -5.017 1.00 0.00 20 SER A C 6
ATOM 7397 O O . SER A 1 20 ? -9.691 -3.837 -5.427 1.00 0.00 20 SER A O 6
ATOM 7405 N N . ARG A 1 21 ? -9.454 -1.602 -5.449 1.00 0.00 21 ARG A N 6
ATOM 7406 C CA . ARG A 1 21 ? -8.400 -1.579 -6.486 1.00 0.00 21 ARG A CA 6
ATOM 7407 C C . ARG A 1 21 ? -7.023 -2.023 -5.976 1.00 0.00 21 ARG A C 6
ATOM 7408 O O . ARG A 1 21 ? -6.291 -2.688 -6.705 1.00 0.00 21 ARG A O 6
ATOM 7429 N N . LEU A 1 22 ? -6.706 -1.758 -4.706 1.00 0.00 22 LEU A N 6
ATOM 7430 C CA . LEU A 1 22 ? -5.487 -2.235 -4.027 1.00 0.00 22 LEU A CA 6
ATOM 7431 C C . LEU A 1 22 ? -5.411 -3.770 -3.945 1.00 0.00 22 LEU A C 6
ATOM 7432 O O . LEU A 1 22 ? -4.321 -4.338 -4.001 1.00 0.00 22 LEU A O 6
ATOM 7448 N N . SER A 1 23 ? -6.559 -4.447 -3.878 1.00 0.00 23 SER A N 6
ATOM 7449 C CA . SER A 1 23 ? -6.666 -5.917 -3.882 1.00 0.00 23 SER A CA 6
ATOM 7450 C C . SER A 1 23 ? -6.155 -6.585 -5.172 1.00 0.00 23 SER A C 6
ATOM 7451 O O . SER A 1 23 ? -5.751 -7.752 -5.149 1.00 0.00 23 SER A O 6
ATOM 7459 N N . ARG A 1 24 ? -6.172 -5.864 -6.307 1.00 0.00 24 ARG A N 6
ATOM 7460 C CA . ARG A 1 24 ? -5.913 -6.423 -7.650 1.00 0.00 24 ARG A CA 6
ATOM 7461 C C . ARG A 1 24 ? -4.426 -6.582 -7.985 1.00 0.00 24 ARG A C 6
ATOM 7462 O O . ARG A 1 24 ? -4.073 -7.390 -8.847 1.00 0.00 24 ARG A O 6
ATOM 7483 N N . LEU A 1 25 ? -3.571 -5.813 -7.315 1.00 0.00 25 LEU A N 6
ATOM 7484 C CA . LEU A 1 25 ? -2.112 -5.813 -7.516 1.00 0.00 25 LEU A CA 6
ATOM 7485 C C . LEU A 1 25 ? -1.460 -7.131 -7.055 1.00 0.00 25 LEU A C 6
ATOM 7486 O O . LEU A 1 25 ? -1.844 -7.711 -6.036 1.00 0.00 25 LEU A O 6
ATOM 7502 N N . SER A 1 26 ? -0.420 -7.561 -7.778 1.00 0.00 26 SER A N 6
ATOM 7503 C CA . SER A 1 26 ? 0.507 -8.622 -7.353 1.00 0.00 26 SER A CA 6
ATOM 7504 C C . SER A 1 26 ? 1.339 -8.195 -6.129 1.00 0.00 26 SER A C 6
ATOM 7505 O O . SER A 1 26 ? 1.449 -7.003 -5.816 1.00 0.00 26 SER A O 6
ATOM 7513 N N . LYS A 1 27 ? 1.955 -9.158 -5.435 1.00 0.00 27 LYS A N 6
ATOM 7514 C CA . LYS A 1 27 ? 2.716 -8.948 -4.189 1.00 0.00 27 LYS A CA 6
ATOM 7515 C C . LYS A 1 27 ? 3.904 -7.987 -4.357 1.00 0.00 27 LYS A C 6
ATOM 7516 O O . LYS A 1 27 ? 4.173 -7.196 -3.458 1.00 0.00 27 LYS A O 6
ATOM 7535 N N . ASN A 1 28 ? 4.586 -7.998 -5.506 1.00 0.00 28 ASN A N 6
ATOM 7536 C CA . ASN A 1 28 ? 5.624 -7.015 -5.850 1.00 0.00 28 ASN A CA 6
ATOM 7537 C C . ASN A 1 28 ? 5.041 -5.640 -6.237 1.00 0.00 28 ASN A C 6
ATOM 7538 O O . ASN A 1 28 ? 5.591 -4.603 -5.864 1.00 0.00 28 ASN A O 6
ATOM 7549 N N . GLN A 1 29 ? 3.920 -5.620 -6.963 1.00 0.00 29 GLN A N 6
ATOM 7550 C CA . GLN A 1 29 ? 3.277 -4.386 -7.438 1.00 0.00 29 GLN A CA 6
ATOM 7551 C C . GLN A 1 29 ? 2.706 -3.539 -6.292 1.00 0.00 29 GLN A C 6
ATOM 7552 O O . GLN A 1 29 ? 2.883 -2.321 -6.287 1.00 0.00 29 GLN A O 6
ATOM 7566 N N . LEU A 1 30 ? 2.074 -4.160 -5.287 1.00 0.00 30 LEU A N 6
ATOM 7567 C CA . LEU A 1 30 ? 1.569 -3.450 -4.103 1.00 0.00 30 LEU A CA 6
ATOM 7568 C C . LEU A 1 30 ? 2.693 -2.838 -3.246 1.00 0.00 30 LEU A C 6
ATOM 7569 O O . LEU A 1 30 ? 2.486 -1.780 -2.643 1.00 0.00 30 LEU A O 6
ATOM 7585 N N . MET A 1 31 ? 3.895 -3.429 -3.245 1.00 0.00 31 MET A N 6
ATOM 7586 C CA . MET A 1 31 ? 5.063 -2.828 -2.585 1.00 0.00 31 MET A CA 6
ATOM 7587 C C . MET A 1 31 ? 5.534 -1.575 -3.320 1.00 0.00 31 MET A C 6
ATOM 7588 O O . MET A 1 31 ? 5.752 -0.540 -2.692 1.00 0.00 31 MET A O 6
ATOM 7602 N N . ALA A 1 32 ? 5.641 -1.637 -4.653 1.00 0.00 32 ALA A N 6
ATOM 7603 C CA . ALA A 1 32 ? 6.022 -0.490 -5.477 1.00 0.00 32 ALA A CA 6
ATOM 7604 C C . ALA A 1 32 ? 5.019 0.672 -5.349 1.00 0.00 32 ALA A C 6
ATOM 7605 O O . ALA A 1 32 ? 5.421 1.832 -5.247 1.00 0.00 32 ALA A O 6
ATOM 7612 N N . LEU A 1 33 ? 3.717 0.366 -5.286 1.00 0.00 33 LEU A N 6
ATOM 7613 C CA . LEU A 1 33 ? 2.645 1.346 -5.049 1.00 0.00 33 LEU A CA 6
ATOM 7614 C C . LEU A 1 33 ? 2.786 2.027 -3.677 1.00 0.00 33 LEU A C 6
ATOM 7615 O O . LEU A 1 33 ? 2.828 3.257 -3.610 1.00 0.00 33 LEU A O 6
ATOM 7631 N N . ALA A 1 34 ? 2.904 1.252 -2.593 1.00 0.00 34 ALA A N 6
ATOM 7632 C CA . ALA A 1 34 ? 3.051 1.796 -1.243 1.00 0.00 34 ALA A CA 6
ATOM 7633 C C . ALA A 1 34 ? 4.366 2.589 -1.050 1.00 0.00 34 ALA A C 6
ATOM 7634 O O . ALA A 1 34 ? 4.362 3.653 -0.432 1.00 0.00 34 ALA A O 6
ATOM 7641 N N . LEU A 1 35 ? 5.478 2.128 -1.634 1.00 0.00 35 LEU A N 6
ATOM 7642 C CA . LEU A 1 35 ? 6.770 2.824 -1.636 1.00 0.00 35 LEU A CA 6
ATOM 7643 C C . LEU A 1 35 ? 6.669 4.175 -2.367 1.00 0.00 35 LEU A C 6
ATOM 7644 O O . LEU A 1 35 ? 7.098 5.201 -1.829 1.00 0.00 35 LEU A O 6
ATOM 7660 N N . LYS A 1 36 ? 6.046 4.196 -3.553 1.0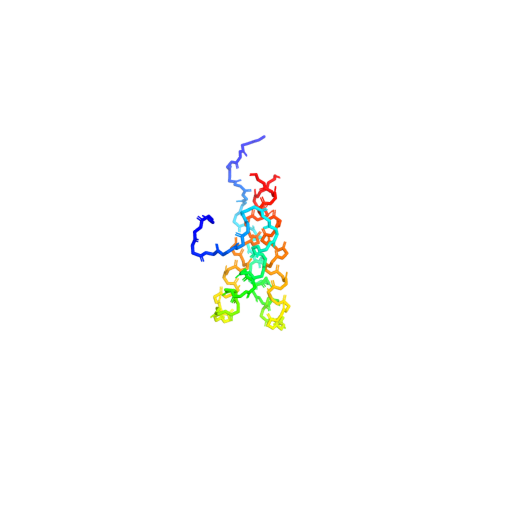0 0.00 36 LYS A N 6
ATOM 7661 C CA . LYS A 1 36 ? 5.796 5.409 -4.345 1.00 0.00 36 LYS A CA 6
ATOM 7662 C C . LYS A 1 36 ? 4.958 6.435 -3.570 1.00 0.00 36 LYS A C 6
ATOM 7663 O O . LYS A 1 36 ? 5.347 7.601 -3.488 1.00 0.00 36 LYS A O 6
ATOM 7682 N N . LEU A 1 37 ? 3.874 5.996 -2.926 1.00 0.00 37 LEU A N 6
ATOM 7683 C CA . LEU A 1 37 ? 3.070 6.845 -2.040 1.00 0.00 37 LEU A CA 6
ATOM 7684 C C . LEU A 1 37 ? 3.896 7.373 -0.848 1.00 0.00 37 LEU A C 6
ATOM 7685 O O . LEU A 1 37 ? 3.745 8.541 -0.478 1.00 0.00 37 LEU A O 6
ATOM 7701 N N . LYS A 1 38 ? 4.774 6.549 -0.258 1.00 0.00 38 LYS A N 6
ATOM 7702 C CA . LYS A 1 38 ? 5.589 6.940 0.901 1.00 0.00 38 LYS A CA 6
ATOM 7703 C C . LYS A 1 38 ? 6.623 8.017 0.555 1.00 0.00 38 LYS A C 6
ATOM 7704 O O . LYS A 1 38 ? 6.718 9.005 1.275 1.00 0.00 38 LYS A O 6
ATOM 7723 N N . GLN A 1 39 ? 7.348 7.886 -0.558 1.00 0.00 39 GLN A N 6
ATOM 7724 C CA . GLN A 1 39 ? 8.291 8.929 -0.997 1.00 0.00 39 GLN A CA 6
ATOM 7725 C C . GLN A 1 39 ? 7.569 10.229 -1.408 1.00 0.00 39 GLN A C 6
ATOM 7726 O O . GLN A 1 39 ? 8.064 11.318 -1.121 1.00 0.00 39 GLN A O 6
ATOM 7740 N N . GLN A 1 40 ? 6.362 10.147 -1.984 1.00 0.00 40 GLN A N 6
ATOM 7741 C CA . GLN A 1 40 ? 5.530 11.309 -2.322 1.00 0.00 40 GLN A CA 6
ATOM 7742 C C . GLN A 1 40 ? 5.155 12.142 -1.091 1.00 0.00 40 GLN A C 6
ATOM 7743 O O . GLN A 1 40 ? 5.350 13.358 -1.101 1.00 0.00 40 GLN A O 6
ATOM 7757 N N . GLN A 1 41 ? 4.661 11.516 -0.019 1.00 0.00 41 GLN A N 6
ATOM 7758 C CA . GLN A 1 41 ? 4.287 12.252 1.198 1.00 0.00 41 GLN A CA 6
ATOM 7759 C C . GLN A 1 41 ? 5.490 12.850 1.958 1.00 0.00 41 GLN A C 6
ATOM 7760 O O . GLN A 1 41 ? 5.308 13.811 2.708 1.00 0.00 41 GLN A O 6
ATOM 7774 N N . LEU A 1 42 ? 6.704 12.318 1.760 1.00 0.00 42 LEU A N 6
ATOM 7775 C CA . LEU A 1 42 ? 7.956 12.886 2.273 1.00 0.00 42 LEU A CA 6
ATOM 7776 C C . LEU A 1 42 ? 8.451 14.059 1.408 1.00 0.00 42 LEU A C 6
ATOM 7777 O O . LEU A 1 42 ? 8.881 15.075 1.956 1.00 0.00 42 LEU A O 6
ATOM 7793 N N . GLU A 1 43 ? 8.361 13.980 0.075 1.00 0.00 43 GLU A N 6
ATOM 7794 C CA . GLU A 1 43 ? 8.724 15.083 -0.835 1.00 0.00 43 GLU A CA 6
ATOM 7795 C C . GLU A 1 43 ? 7.763 16.282 -0.722 1.00 0.00 43 GLU A C 6
ATOM 7796 O O . GLU A 1 43 ? 8.193 17.433 -0.835 1.00 0.00 43 GLU A O 6
ATOM 7808 N N . GLN A 1 44 ? 6.480 16.036 -0.442 1.00 0.00 44 GLN A N 6
ATOM 7809 C CA . GLN A 1 44 ? 5.473 17.057 -0.126 1.00 0.00 44 GLN A CA 6
ATOM 7810 C C . GLN A 1 44 ? 5.599 17.657 1.300 1.00 0.00 44 GLN A C 6
ATOM 7811 O O . GLN A 1 44 ? 4.863 18.591 1.638 1.00 0.00 44 GLN A O 6
ATOM 7825 N N . GLY A 1 45 ? 6.503 17.124 2.139 1.00 0.00 45 GLY A N 6
ATOM 7826 C CA . GLY A 1 45 ? 6.781 17.579 3.513 1.00 0.00 45 GLY A CA 6
ATOM 7827 C C . GLY A 1 45 ? 7.524 18.914 3.566 1.00 0.00 45 GLY A C 6
ATOM 7828 O O . GLY A 1 45 ? 6.929 19.905 4.051 1.00 0.00 45 GLY A O 6
ATOM 7833 N N . GLY B 1 1 ? -3.847 18.407 14.907 1.00 0.00 101 GLY B N 6
ATOM 7834 C CA . GLY B 1 1 ? -3.129 18.803 13.680 1.00 0.00 101 GLY B CA 6
ATOM 7835 C C . GLY B 1 1 ? -2.572 17.601 12.922 1.00 0.00 101 GLY B C 6
ATOM 7836 O O . GLY B 1 1 ? -2.888 16.454 13.265 1.00 0.00 101 GLY B O 6
ATOM 7842 N N . PRO B 1 2 ? -1.739 17.831 11.887 1.00 0.00 102 PRO B N 6
ATOM 7843 C CA . PRO B 1 2 ? -1.109 16.775 11.086 1.00 0.00 102 PRO B CA 6
ATOM 7844 C C . PRO B 1 2 ? -0.057 15.972 11.874 1.00 0.00 102 PRO B C 6
ATOM 7845 O O . PRO B 1 2 ? 0.496 16.436 12.879 1.00 0.00 102 PRO B O 6
ATOM 7856 N N . GLY B 1 3 ? 0.248 14.761 11.394 1.00 0.00 103 GLY B N 6
ATOM 7857 C CA . GLY B 1 3 ? 1.354 13.927 11.884 1.00 0.00 103 GLY B CA 6
ATOM 7858 C C . GLY B 1 3 ? 2.747 14.437 11.479 1.00 0.00 103 GLY B C 6
ATOM 7859 O O . GLY B 1 3 ? 2.884 15.463 10.802 1.00 0.00 103 GLY B O 6
ATOM 7863 N N . SER B 1 4 ? 3.799 13.703 11.863 1.00 0.00 104 SER B N 6
ATOM 7864 C CA . SER B 1 4 ? 5.190 14.033 11.520 1.00 0.00 104 SER B CA 6
ATOM 7865 C C . SER B 1 4 ? 5.438 13.980 10.003 1.00 0.00 104 SER B C 6
ATOM 7866 O O . SER B 1 4 ? 5.074 13.006 9.333 1.00 0.00 104 SER B O 6
ATOM 7874 N N . MET B 1 5 ? 6.046 15.036 9.458 1.00 0.00 105 MET B N 6
ATOM 7875 C CA . MET B 1 5 ? 6.147 15.283 8.006 1.00 0.00 105 MET B CA 6
ATOM 7876 C C . MET B 1 5 ? 7.455 14.772 7.365 1.00 0.00 105 MET B C 6
ATOM 7877 O O . MET B 1 5 ? 7.586 14.791 6.137 1.00 0.00 105 MET B O 6
ATOM 7891 N N . ASN B 1 6 ? 8.431 14.308 8.161 1.00 0.00 106 ASN B N 6
ATOM 7892 C CA . ASN B 1 6 ? 9.725 13.795 7.695 1.00 0.00 106 ASN B CA 6
ATOM 7893 C C . ASN B 1 6 ? 10.338 12.781 8.693 1.00 0.00 106 ASN B C 6
ATOM 7894 O O . ASN B 1 6 ? 9.981 12.760 9.876 1.00 0.00 106 ASN B O 6
ATOM 7905 N N . LYS B 1 7 ? 11.274 11.950 8.220 1.00 0.00 107 LYS B N 6
ATOM 7906 C CA . LYS B 1 7 ? 12.020 10.963 9.031 1.00 0.00 107 LYS B CA 6
ATOM 7907 C C . LYS B 1 7 ? 12.957 11.630 10.058 1.00 0.00 107 LYS B C 6
ATOM 7908 O O . LYS B 1 7 ? 13.417 12.756 9.828 1.00 0.00 107 LYS B O 6
ATOM 7927 N N . PRO B 1 8 ? 13.282 10.950 11.180 1.00 0.00 108 PRO B N 6
ATOM 7928 C CA . PRO B 1 8 ? 14.133 11.497 12.250 1.00 0.00 108 PRO B CA 6
ATOM 7929 C C . PRO B 1 8 ? 15.631 11.604 11.894 1.00 0.00 108 PRO B C 6
ATOM 7930 O O . PRO B 1 8 ? 16.385 12.254 12.621 1.00 0.00 108 PRO B O 6
ATOM 7941 N N . THR B 1 9 ? 16.079 10.988 10.795 1.00 0.00 109 THR B N 6
ATOM 7942 C CA . THR B 1 9 ? 17.464 11.052 10.292 1.00 0.00 109 THR B CA 6
ATOM 7943 C C . THR B 1 9 ? 17.525 10.993 8.760 1.00 0.00 109 THR B C 6
ATOM 7944 O O . THR B 1 9 ? 16.639 10.418 8.119 1.00 0.00 109 THR B O 6
ATOM 7955 N N . SER B 1 10 ? 18.543 11.615 8.165 1.00 0.00 110 SER B N 6
ATOM 7956 C CA . SER B 1 10 ? 18.751 11.659 6.711 1.00 0.00 110 SER B CA 6
ATOM 7957 C C . SER B 1 10 ? 19.426 10.380 6.194 1.00 0.00 110 SER B C 6
ATOM 7958 O O . SER B 1 10 ? 20.551 10.044 6.585 1.00 0.00 110 SER B O 6
ATOM 7966 N N . SER B 1 11 ? 18.740 9.663 5.299 1.00 0.00 111 SER B N 6
ATOM 7967 C CA . SER B 1 11 ? 19.247 8.497 4.562 1.00 0.00 111 SER B CA 6
ATOM 7968 C C . SER B 1 11 ? 18.375 8.218 3.329 1.00 0.00 111 SER B C 6
ATOM 7969 O O . SER B 1 11 ? 17.165 8.446 3.363 1.00 0.00 111 SER B O 6
ATOM 7977 N N . ASP B 1 12 ? 18.964 7.702 2.248 1.00 0.00 112 ASP B N 6
ATOM 7978 C CA . ASP B 1 12 ? 18.221 7.192 1.075 1.00 0.00 112 ASP B CA 6
ATOM 7979 C C . ASP B 1 12 ? 17.849 5.699 1.187 1.00 0.00 112 ASP B C 6
ATOM 7980 O O . ASP B 1 12 ? 16.972 5.226 0.457 1.00 0.00 112 ASP B O 6
ATOM 7989 N N . GLY B 1 13 ? 18.512 4.946 2.077 1.00 0.00 113 GLY B N 6
ATOM 7990 C CA . GLY B 1 13 ? 18.510 3.475 2.124 1.00 0.00 113 GLY B CA 6
ATOM 7991 C C . GLY B 1 13 ? 17.282 2.824 2.773 1.00 0.00 113 GLY B C 6
ATOM 7992 O O . GLY B 1 13 ? 17.155 1.595 2.749 1.00 0.00 113 GLY B O 6
ATOM 7996 N N . TRP B 1 14 ? 16.354 3.618 3.331 1.00 0.00 114 TRP B N 6
ATOM 7997 C CA . TRP B 1 14 ? 15.140 3.134 4.004 1.00 0.00 114 TRP B CA 6
ATOM 7998 C C . TRP B 1 14 ? 14.225 2.293 3.094 1.00 0.00 114 TRP B C 6
ATOM 7999 O O . TRP B 1 14 ? 13.459 1.461 3.586 1.00 0.00 114 TRP B O 6
ATOM 8020 N N . LYS B 1 15 ? 14.301 2.495 1.774 1.00 0.00 115 LYS B N 6
ATOM 8021 C CA . LYS B 1 15 ? 13.420 1.877 0.762 1.00 0.00 115 LYS B CA 6
ATOM 8022 C C . LYS B 1 15 ? 13.516 0.349 0.729 1.00 0.00 115 LYS B C 6
ATOM 8023 O O . LYS B 1 15 ? 12.500 -0.325 0.559 1.00 0.00 115 LYS B O 6
ATOM 8042 N N . ASP B 1 16 ? 14.711 -0.203 0.930 1.00 0.00 116 ASP B N 6
ATOM 8043 C CA . ASP B 1 16 ? 14.952 -1.655 0.969 1.00 0.00 116 ASP B CA 6
ATOM 8044 C C . ASP B 1 16 ? 14.318 -2.305 2.209 1.00 0.00 116 ASP B C 6
ATOM 8045 O O . ASP B 1 16 ? 13.694 -3.366 2.109 1.00 0.00 116 ASP B O 6
ATOM 8054 N N . ASP B 1 17 ? 14.418 -1.650 3.372 1.00 0.00 117 ASP B N 6
ATOM 8055 C CA . ASP B 1 17 ? 13.735 -2.074 4.598 1.00 0.00 117 ASP B CA 6
ATOM 8056 C C . ASP B 1 17 ? 12.205 -1.909 4.492 1.00 0.00 117 ASP B C 6
ATOM 8057 O O . ASP B 1 17 ? 11.460 -2.733 5.028 1.00 0.00 117 ASP B O 6
ATOM 8066 N N . TYR B 1 18 ? 11.727 -0.890 3.765 1.00 0.00 118 TYR B N 6
ATOM 8067 C CA . TYR B 1 18 ? 10.302 -0.669 3.523 1.00 0.00 118 TYR B CA 6
ATOM 8068 C C . TYR B 1 18 ? 9.687 -1.794 2.674 1.00 0.00 118 TYR B C 6
ATOM 8069 O O . TYR B 1 18 ? 8.685 -2.381 3.075 1.00 0.00 118 TYR B O 6
ATOM 8087 N N . LEU B 1 19 ? 10.333 -2.189 1.565 1.00 0.00 119 LEU B N 6
ATOM 8088 C CA . LEU B 1 19 ? 9.924 -3.363 0.787 1.00 0.00 119 LEU B CA 6
ATOM 8089 C C . LEU B 1 19 ? 9.974 -4.660 1.621 1.00 0.00 119 LEU B C 6
ATOM 8090 O O . LEU B 1 19 ? 9.051 -5.476 1.545 1.00 0.00 119 LEU B O 6
ATOM 8106 N N . SER B 1 20 ? 11.003 -4.830 2.459 1.00 0.00 120 SER B N 6
ATOM 8107 C CA . SER B 1 20 ? 11.125 -5.994 3.344 1.00 0.00 120 SER B CA 6
ATOM 8108 C C . SER B 1 20 ? 9.961 -6.105 4.344 1.00 0.00 120 SER B C 6
ATOM 8109 O O . SER B 1 20 ? 9.353 -7.175 4.460 1.00 0.00 120 SER B O 6
ATOM 8117 N N . ARG B 1 21 ? 9.589 -5.009 5.029 1.00 0.00 121 ARG B N 6
ATOM 8118 C CA . ARG B 1 21 ? 8.478 -5.001 6.008 1.00 0.00 121 ARG B CA 6
ATOM 8119 C C . ARG B 1 21 ? 7.090 -5.073 5.365 1.00 0.00 121 ARG B C 6
ATOM 8120 O O . ARG B 1 21 ? 6.226 -5.777 5.884 1.00 0.00 121 ARG B O 6
ATOM 8141 N N . LEU B 1 22 ? 6.881 -4.420 4.220 1.00 0.00 122 LEU B N 6
ATOM 8142 C CA . LEU B 1 22 ? 5.610 -4.439 3.471 1.00 0.00 122 LEU B CA 6
ATOM 8143 C C . LEU B 1 22 ? 5.201 -5.855 3.026 1.00 0.00 122 LEU B C 6
ATOM 8144 O O . LEU B 1 22 ? 4.016 -6.191 3.025 1.00 0.00 122 LEU B O 6
ATOM 8160 N N . SER B 1 23 ? 6.179 -6.710 2.717 1.00 0.00 123 SER B N 6
ATOM 8161 C CA . SER B 1 23 ? 5.964 -8.130 2.408 1.00 0.00 123 SER B CA 6
ATOM 8162 C C . SER B 1 23 ? 5.268 -8.910 3.539 1.00 0.00 123 SER B C 6
ATOM 8163 O O . SER B 1 23 ? 4.501 -9.842 3.277 1.00 0.00 123 SER B O 6
ATOM 8171 N N . ARG B 1 24 ? 5.468 -8.506 4.802 1.00 0.00 124 ARG B N 6
ATOM 8172 C CA . ARG B 1 24 ? 4.951 -9.212 5.994 1.00 0.00 124 ARG B CA 6
ATOM 8173 C C . ARG B 1 24 ? 3.447 -9.017 6.235 1.00 0.00 124 ARG B C 6
ATOM 8174 O O . ARG B 1 24 ? 2.834 -9.844 6.915 1.00 0.00 124 ARG B O 6
ATOM 8195 N N . LEU B 1 25 ? 2.842 -7.955 5.703 1.00 0.00 125 LEU B N 6
ATOM 8196 C CA . LEU B 1 25 ? 1.411 -7.669 5.872 1.00 0.00 125 LEU B CA 6
ATOM 8197 C C . LEU B 1 25 ? 0.521 -8.625 5.057 1.00 0.00 125 LEU B C 6
ATOM 8198 O O . LEU B 1 25 ? 0.825 -8.965 3.909 1.00 0.00 125 LEU B O 6
ATOM 8214 N N . SER B 1 26 ? -0.628 -8.986 5.641 1.00 0.00 126 SER B N 6
ATOM 8215 C CA . SER B 1 26 ? -1.777 -9.595 4.950 1.00 0.00 126 SER B CA 6
ATOM 8216 C C . SER B 1 26 ? -2.539 -8.557 4.106 1.00 0.00 126 SER B C 6
ATOM 8217 O O . SER B 1 26 ? -2.368 -7.347 4.289 1.00 0.00 126 SER B O 6
ATOM 8225 N N . LYS B 1 27 ? -3.411 -9.004 3.187 1.00 0.00 127 LYS B N 6
ATOM 8226 C CA . LYS B 1 27 ? -4.124 -8.119 2.240 1.00 0.00 127 LYS B CA 6
ATOM 8227 C C . LYS B 1 27 ? -4.983 -7.037 2.904 1.00 0.00 127 LYS B C 6
ATOM 8228 O O . LYS B 1 27 ? -4.967 -5.897 2.453 1.00 0.00 127 LYS B O 6
ATOM 8247 N N . ASN B 1 28 ? -5.659 -7.339 4.010 1.00 0.00 128 ASN B N 6
ATOM 8248 C CA . ASN B 1 28 ? -6.414 -6.345 4.786 1.00 0.00 128 ASN B CA 6
ATOM 8249 C C . ASN B 1 28 ? -5.508 -5.296 5.465 1.00 0.00 128 ASN B C 6
ATOM 8250 O O . ASN B 1 28 ? -5.889 -4.129 5.582 1.00 0.00 128 ASN B O 6
ATOM 8261 N N . GLN B 1 29 ? -4.296 -5.679 5.888 1.00 0.00 129 GLN B N 6
ATOM 8262 C CA . GLN B 1 29 ? -3.321 -4.804 6.554 1.00 0.00 129 GLN B CA 6
ATOM 8263 C C . GLN B 1 29 ? -2.590 -3.883 5.561 1.00 0.00 129 GLN B C 6
ATOM 8264 O O . GLN B 1 29 ? -2.474 -2.681 5.809 1.00 0.00 129 GLN B O 6
ATOM 8278 N N . LEU B 1 30 ? -2.126 -4.409 4.416 1.00 0.00 130 LEU B N 6
ATOM 8279 C CA . LEU B 1 30 ? -1.471 -3.603 3.371 1.00 0.00 130 LEU B CA 6
ATOM 8280 C C . LEU B 1 30 ? -2.446 -2.607 2.717 1.00 0.00 130 LEU B C 6
ATOM 8281 O O . LEU B 1 30 ? -2.026 -1.516 2.334 1.00 0.00 130 LEU B O 6
ATOM 8297 N N . MET B 1 31 ? -3.746 -2.933 2.660 1.00 0.00 131 MET B N 6
ATOM 8298 C CA . MET B 1 31 ? -4.800 -1.993 2.254 1.00 0.00 131 MET B CA 6
ATOM 8299 C C . MET B 1 31 ? -4.895 -0.806 3.219 1.00 0.00 131 MET B C 6
ATOM 8300 O O . MET B 1 31 ? -4.843 0.336 2.778 1.00 0.00 131 MET B O 6
ATOM 8314 N N . ALA B 1 32 ? -4.992 -1.063 4.528 1.00 0.00 132 ALA B N 6
ATOM 8315 C CA . ALA B 1 32 ? -5.086 -0.015 5.550 1.00 0.00 132 ALA B CA 6
ATOM 8316 C C . ALA B 1 32 ? -3.834 0.890 5.564 1.00 0.00 132 ALA B C 6
ATOM 8317 O O . ALA B 1 32 ? -3.956 2.113 5.678 1.00 0.00 132 ALA B O 6
ATOM 8324 N N . LEU B 1 33 ? -2.642 0.308 5.381 1.00 0.00 133 LEU B N 6
ATOM 8325 C CA . LEU B 1 33 ? -1.366 1.032 5.256 1.00 0.00 133 LEU B CA 6
ATOM 8326 C C . LEU B 1 33 ? -1.369 1.967 4.031 1.00 0.00 133 LEU B C 6
ATOM 8327 O O . LEU B 1 33 ? -1.129 3.169 4.171 1.00 0.00 133 LEU B O 6
ATOM 8343 N N . ALA B 1 34 ? -1.695 1.451 2.843 1.00 0.00 134 ALA B N 6
ATOM 8344 C CA . ALA B 1 34 ? -1.742 2.246 1.611 1.00 0.00 134 ALA B CA 6
ATOM 8345 C C . ALA B 1 34 ? -2.849 3.322 1.643 1.00 0.00 134 ALA B C 6
ATOM 8346 O O . ALA B 1 34 ? -2.625 4.436 1.180 1.00 0.00 134 ALA B O 6
ATOM 8353 N N . LEU B 1 35 ? -4.012 3.030 2.239 1.00 0.00 135 LEU B N 6
ATOM 8354 C CA . LEU B 1 35 ? -5.112 3.988 2.442 1.00 0.00 135 LEU B CA 6
ATOM 8355 C C . LEU B 1 35 ? -4.689 5.150 3.362 1.00 0.00 135 LEU B C 6
ATOM 8356 O O . LEU B 1 35 ? -4.915 6.317 3.032 1.00 0.00 135 LEU B O 6
ATOM 8372 N N . LYS B 1 36 ? -4.012 4.843 4.476 1.00 0.00 136 LYS B N 6
ATOM 8373 C CA . LYS B 1 36 ? -3.453 5.829 5.416 1.00 0.00 136 LYS B CA 6
ATOM 8374 C C . LYS B 1 36 ? -2.460 6.774 4.739 1.00 0.00 136 LYS B C 6
ATOM 8375 O O . LYS B 1 36 ? -2.578 7.991 4.888 1.00 0.00 136 LYS B O 6
ATOM 8394 N N . LEU B 1 37 ? -1.538 6.243 3.930 1.00 0.00 137 LEU B N 6
ATOM 8395 C CA . LEU B 1 37 ? -0.617 7.051 3.117 1.00 0.00 137 LEU B CA 6
ATOM 8396 C C . LEU B 1 37 ? -1.360 7.892 2.062 1.00 0.00 137 LEU B C 6
ATOM 8397 O O . LEU B 1 37 ? -1.017 9.057 1.862 1.00 0.00 137 LEU B O 6
ATOM 8413 N N . LYS B 1 38 ? -2.386 7.332 1.408 1.00 0.00 138 LYS B N 6
ATOM 8414 C CA . LYS B 1 38 ? -3.189 7.989 0.363 1.00 0.00 138 LYS B CA 6
ATOM 8415 C C . LYS B 1 38 ? -3.934 9.217 0.890 1.00 0.00 138 LYS B C 6
ATOM 8416 O O . LYS B 1 38 ? -3.838 10.282 0.276 1.00 0.00 138 LYS B O 6
ATOM 8435 N N . GLN B 1 39 ? -4.619 9.120 2.033 1.00 0.00 139 GLN B N 6
ATOM 8436 C CA . GLN B 1 39 ? -5.304 10.278 2.636 1.00 0.00 139 GLN B CA 6
ATOM 8437 C C . GLN B 1 39 ? -4.311 11.342 3.146 1.00 0.00 139 GLN B C 6
ATOM 8438 O O . GLN B 1 39 ? -4.587 12.534 3.034 1.00 0.00 139 GLN B O 6
ATOM 8452 N N . GLN B 1 40 ? -3.131 10.941 3.635 1.00 0.00 140 GLN B N 6
ATOM 8453 C CA . GLN B 1 40 ? -2.062 11.862 4.056 1.00 0.00 140 GLN B CA 6
ATOM 8454 C C . GLN B 1 40 ? -1.529 12.707 2.895 1.00 0.00 140 GLN B C 6
ATOM 8455 O O . GLN B 1 40 ? -1.482 13.932 3.003 1.00 0.00 140 GLN B O 6
ATOM 8469 N N . GLN B 1 41 ? -1.178 12.095 1.753 1.00 0.00 141 GLN B N 6
ATOM 8470 C CA . GLN B 1 41 ? -0.701 12.847 0.581 1.00 0.00 141 GLN B CA 6
ATOM 8471 C C . GLN B 1 41 ? -1.779 13.736 -0.064 1.00 0.00 141 GLN B C 6
ATOM 8472 O O . GLN B 1 41 ? -1.439 14.753 -0.675 1.00 0.00 141 GLN B O 6
ATOM 8486 N N . LEU B 1 42 ? -3.063 13.394 0.090 1.00 0.00 142 LEU B N 6
ATOM 8487 C CA . LEU B 1 42 ? -4.192 14.235 -0.341 1.00 0.00 142 LEU B CA 6
ATOM 8488 C C . LEU B 1 42 ? -4.404 15.446 0.579 1.00 0.00 142 LEU B C 6
ATOM 8489 O O . LEU B 1 42 ? -4.667 16.536 0.078 1.00 0.00 142 LEU B O 6
ATOM 8505 N N . GLU B 1 43 ? -4.251 15.305 1.897 1.00 0.00 143 GLU B N 6
ATOM 8506 C CA . GLU B 1 43 ? -4.322 16.438 2.844 1.00 0.00 143 GLU B CA 6
ATOM 8507 C C . GLU B 1 43 ? -3.164 17.438 2.672 1.00 0.00 143 GLU B C 6
ATOM 8508 O O . GLU B 1 43 ? -3.328 18.633 2.924 1.00 0.00 143 GLU B O 6
ATOM 8520 N N . GLN B 1 44 ? -2.003 16.971 2.205 1.00 0.00 144 GLN B N 6
ATOM 8521 C CA . GLN B 1 44 ? -0.856 17.816 1.822 1.00 0.00 144 GLN B CA 6
ATOM 8522 C C . GLN B 1 44 ? -1.069 18.577 0.495 1.00 0.00 144 GLN B C 6
ATOM 8523 O O . GLN B 1 44 ? -0.382 19.574 0.260 1.00 0.00 144 GLN B O 6
ATOM 8537 N N . GLY B 1 45 ? -1.971 18.103 -0.377 1.00 0.00 145 GLY B N 6
ATOM 8538 C CA . GLY B 1 45 ? -2.252 18.662 -1.711 1.00 0.00 145 GLY B CA 6
ATOM 8539 C C . GLY B 1 45 ? -3.438 19.624 -1.743 1.00 0.00 145 GLY B C 6
ATOM 8540 O O . GLY B 1 45 ? -3.411 20.645 -1.015 1.00 0.00 145 GLY B O 6
ATOM 8545 N N . GLY A 1 1 ? -29.263 4.698 5.342 1.00 0.00 1 GLY A N 7
ATOM 8546 C CA . GLY A 1 1 ? -29.841 3.346 5.497 1.00 0.00 1 GLY A CA 7
ATOM 8547 C C . GLY A 1 1 ? -29.978 2.618 4.159 1.00 0.00 1 GLY A C 7
ATOM 8548 O O . GLY A 1 1 ? -29.900 3.260 3.108 1.00 0.00 1 GLY A O 7
ATOM 8554 N N . PRO A 1 2 ? -30.177 1.284 4.160 1.00 0.00 2 PRO A N 7
ATOM 8555 C CA . PRO A 1 2 ? -30.330 0.467 2.948 1.00 0.00 2 PRO A CA 7
ATOM 8556 C C . PRO A 1 2 ? -31.541 0.832 2.074 1.00 0.00 2 PRO A C 7
ATOM 8557 O O . PRO A 1 2 ? -32.555 1.336 2.561 1.00 0.00 2 PRO A O 7
ATOM 8568 N N . GLY A 1 3 ? -31.462 0.510 0.779 1.00 0.00 3 GLY A N 7
ATOM 8569 C CA . GLY A 1 3 ? -32.540 0.699 -0.199 1.00 0.00 3 GLY A CA 7
ATOM 8570 C C . GLY A 1 3 ? -32.529 2.053 -0.925 1.00 0.00 3 GLY A C 7
ATOM 8571 O O . GLY A 1 3 ? -31.792 2.978 -0.567 1.00 0.00 3 GLY A O 7
ATOM 8575 N N . SER A 1 4 ? -33.346 2.167 -1.976 1.00 0.00 4 SER A N 7
ATOM 8576 C CA . SER A 1 4 ? -33.400 3.342 -2.865 1.00 0.00 4 SER A CA 7
ATOM 8577 C C . SER A 1 4 ? -33.848 4.618 -2.140 1.00 0.00 4 SER A C 7
ATOM 8578 O O . SER A 1 4 ? -34.790 4.594 -1.340 1.00 0.00 4 SER A O 7
ATOM 8586 N N . MET A 1 5 ? -33.161 5.737 -2.419 1.00 0.00 5 MET A N 7
ATOM 8587 C CA . MET A 1 5 ? -33.348 7.074 -1.815 1.00 0.00 5 MET A CA 7
ATOM 8588 C C . MET A 1 5 ? -33.182 7.168 -0.278 1.00 0.00 5 MET A C 7
ATOM 8589 O O . MET A 1 5 ? -33.366 8.242 0.294 1.00 0.00 5 MET A O 7
ATOM 8603 N N . ASN A 1 6 ? -32.791 6.085 0.403 1.00 0.00 6 ASN A N 7
ATOM 8604 C CA . ASN A 1 6 ? -32.561 6.049 1.856 1.00 0.00 6 ASN A CA 7
ATOM 8605 C C . ASN A 1 6 ? -31.119 6.417 2.272 1.00 0.00 6 ASN A C 7
ATOM 8606 O O . ASN A 1 6 ? -30.767 6.284 3.448 1.00 0.00 6 ASN A O 7
ATOM 8617 N N . LYS A 1 7 ? -30.289 6.876 1.321 1.00 0.00 7 LYS A N 7
ATOM 8618 C CA . LYS A 1 7 ? -28.850 7.201 1.473 1.00 0.00 7 LYS A CA 7
ATOM 8619 C C . LYS A 1 7 ? -28.013 6.016 2.001 1.00 0.00 7 LYS A C 7
ATOM 8620 O O . LYS A 1 7 ? -27.557 6.052 3.146 1.00 0.00 7 LYS A O 7
ATOM 8639 N N . PRO A 1 8 ? -27.807 4.950 1.198 1.00 0.00 8 PRO A N 7
ATOM 8640 C CA . PRO A 1 8 ? -26.967 3.798 1.566 1.00 0.00 8 PRO A CA 7
ATOM 8641 C C . PRO A 1 8 ? -25.455 4.106 1.599 1.00 0.00 8 PRO A C 7
ATOM 8642 O O . PRO A 1 8 ? -24.680 3.322 2.153 1.00 0.00 8 PRO A O 7
ATOM 8653 N N . THR A 1 9 ? -25.024 5.236 1.024 1.00 0.00 9 THR A N 7
ATOM 8654 C CA . THR A 1 9 ? -23.618 5.681 0.920 1.00 0.00 9 THR A CA 7
ATOM 8655 C C . THR A 1 9 ? -23.461 7.164 1.270 1.00 0.00 9 THR A C 7
ATOM 8656 O O . THR A 1 9 ? -24.386 7.958 1.083 1.00 0.00 9 THR A O 7
ATOM 8667 N N . SER A 1 10 ? -22.285 7.554 1.774 1.00 0.00 10 SER A N 7
ATOM 8668 C CA . SER A 1 10 ? -21.980 8.922 2.237 1.00 0.00 10 SER A CA 7
ATOM 8669 C C . SER A 1 10 ? -20.472 9.225 2.297 1.00 0.00 10 SER A C 7
ATOM 8670 O O . SER A 1 10 ? -19.633 8.317 2.205 1.00 0.00 10 SER A O 7
ATOM 8678 N N . SER A 1 11 ? -20.134 10.509 2.481 1.00 0.00 11 SER A N 7
ATOM 8679 C CA . SER A 1 11 ? -18.798 11.052 2.774 1.00 0.00 11 SER A CA 7
ATOM 8680 C C . SER A 1 11 ? -17.663 10.535 1.861 1.00 0.00 11 SER A C 7
ATOM 8681 O O . SER A 1 11 ? -17.702 10.762 0.649 1.00 0.00 11 SER A O 7
ATOM 8689 N N . ASP A 1 12 ? -16.637 9.881 2.416 1.00 0.00 12 ASP A N 7
ATOM 8690 C CA . ASP A 1 12 ? -15.383 9.494 1.753 1.00 0.00 12 ASP A CA 7
ATOM 8691 C C . ASP A 1 12 ? -15.509 8.231 0.869 1.00 0.00 12 ASP A C 7
ATOM 8692 O O . ASP A 1 12 ? -14.748 7.269 1.000 1.00 0.00 12 ASP A O 7
ATOM 8701 N N . GLY A 1 13 ? -16.474 8.220 -0.058 1.00 0.00 13 GLY A N 7
ATOM 8702 C CA . GLY A 1 13 ? -16.762 7.081 -0.948 1.00 0.00 13 GLY A CA 7
ATOM 8703 C C . GLY A 1 13 ? -15.589 6.634 -1.837 1.00 0.00 13 GLY A C 7
ATOM 8704 O O . GLY A 1 13 ? -15.545 5.474 -2.257 1.00 0.00 13 GLY A O 7
ATOM 8708 N N . TRP A 1 14 ? -14.599 7.506 -2.067 1.00 0.00 14 TRP A N 7
ATOM 8709 C CA . TRP A 1 14 ? -13.363 7.162 -2.788 1.00 0.00 14 TRP A CA 7
ATOM 8710 C C . TRP A 1 14 ? -12.541 6.068 -2.089 1.00 0.00 14 TRP A C 7
ATOM 8711 O O . TRP A 1 14 ? -11.877 5.288 -2.771 1.00 0.00 14 TRP A O 7
ATOM 8732 N N . LYS A 1 15 ? -12.598 5.972 -0.753 1.00 0.00 15 LYS A N 7
ATOM 8733 C CA . LYS A 1 15 ? -11.814 5.011 0.042 1.00 0.00 15 LYS A CA 7
ATOM 8734 C C . LYS A 1 15 ? -12.230 3.558 -0.195 1.00 0.00 15 LYS A C 7
ATOM 8735 O O . LYS A 1 15 ? -11.370 2.683 -0.274 1.00 0.00 15 LYS A O 7
ATOM 8754 N N . ASP A 1 16 ? -13.527 3.298 -0.375 1.00 0.00 16 ASP A N 7
ATOM 8755 C CA . ASP A 1 16 ? -14.055 1.964 -0.708 1.00 0.00 16 ASP A CA 7
ATOM 8756 C C . ASP A 1 16 ? -13.629 1.521 -2.119 1.00 0.00 16 ASP A C 7
ATOM 8757 O O . ASP A 1 16 ? -13.253 0.366 -2.323 1.00 0.00 16 ASP A O 7
ATOM 8766 N N . ASP A 1 17 ? -13.629 2.447 -3.083 1.00 0.00 17 ASP A N 7
ATOM 8767 C CA . ASP A 1 17 ? -13.100 2.206 -4.434 1.00 0.00 17 ASP A CA 7
ATOM 8768 C C . ASP A 1 17 ? -11.576 1.992 -4.427 1.00 0.00 17 ASP A C 7
ATOM 8769 O O . ASP A 1 17 ? -11.069 1.146 -5.168 1.00 0.00 17 ASP A O 7
ATOM 8778 N N . TYR A 1 18 ? -10.836 2.706 -3.568 1.00 0.00 18 TYR A N 7
ATOM 8779 C CA . TYR A 1 18 ? -9.394 2.546 -3.416 1.00 0.00 18 TYR A CA 7
ATOM 8780 C C . TYR A 1 18 ? -9.035 1.172 -2.830 1.00 0.00 18 TYR A C 7
ATOM 8781 O O . TYR A 1 18 ? -8.191 0.476 -3.388 1.00 0.00 18 TYR A O 7
ATOM 8799 N N . LEU A 1 19 ? -9.728 0.712 -1.782 1.00 0.00 19 LEU A N 7
ATOM 8800 C CA . LEU A 1 19 ? -9.584 -0.669 -1.283 1.00 0.00 19 LEU A CA 7
ATOM 8801 C C . LEU A 1 19 ? -9.947 -1.710 -2.366 1.00 0.00 19 LEU A C 7
ATOM 8802 O O . LEU A 1 19 ? -9.227 -2.691 -2.541 1.00 0.00 19 LEU A O 7
ATOM 8818 N N . SER A 1 20 ? -11.015 -1.473 -3.138 1.00 0.00 20 SER A N 7
ATOM 8819 C CA . SER A 1 20 ? -11.455 -2.380 -4.207 1.00 0.00 20 SER A CA 7
ATOM 8820 C C . SER A 1 20 ? -10.373 -2.572 -5.288 1.00 0.00 20 SER A C 7
ATOM 8821 O O . SER A 1 20 ? -10.094 -3.712 -5.681 1.00 0.00 20 SER A O 7
ATOM 8829 N N . ARG A 1 21 ? -9.709 -1.487 -5.720 1.00 0.00 21 ARG A N 7
ATOM 8830 C CA . ARG A 1 21 ? -8.620 -1.545 -6.715 1.00 0.00 21 ARG A CA 7
ATOM 8831 C C . ARG A 1 21 ? -7.290 -2.055 -6.141 1.00 0.00 21 ARG A C 7
ATOM 8832 O O . ARG A 1 21 ? -6.601 -2.817 -6.813 1.00 0.00 21 ARG A O 7
ATOM 8853 N N . LEU A 1 22 ? -6.946 -1.703 -4.900 1.00 0.00 22 LEU A N 7
ATOM 8854 C CA . LEU A 1 22 ? -5.706 -2.131 -4.229 1.00 0.00 22 LEU A CA 7
ATOM 8855 C C . LEU A 1 22 ? -5.620 -3.656 -4.054 1.00 0.00 22 LEU A C 7
ATOM 8856 O O . LEU A 1 22 ? -4.545 -4.234 -4.229 1.00 0.00 22 LEU A O 7
ATOM 8872 N N . SER A 1 23 ? -6.747 -4.320 -3.786 1.00 0.00 23 SER A N 7
ATOM 8873 C CA . SER A 1 23 ? -6.824 -5.786 -3.694 1.00 0.00 23 SER A CA 7
ATOM 8874 C C . SER A 1 23 ? -6.406 -6.517 -4.991 1.00 0.00 23 SER A C 7
ATOM 8875 O O . SER A 1 23 ? -6.035 -7.693 -4.953 1.00 0.00 23 SER A O 7
ATOM 8883 N N . ARG A 1 24 ? -6.436 -5.846 -6.155 1.00 0.00 24 ARG A N 7
ATOM 8884 C CA . ARG A 1 24 ? -6.091 -6.431 -7.465 1.00 0.00 24 ARG A CA 7
ATOM 8885 C C . ARG A 1 24 ? -4.583 -6.550 -7.730 1.00 0.00 24 ARG A C 7
ATOM 8886 O O . ARG A 1 24 ? -4.190 -7.353 -8.579 1.00 0.00 24 ARG A O 7
ATOM 8907 N N . LEU A 1 25 ? -3.737 -5.782 -7.038 1.00 0.00 25 LEU A N 7
ATOM 8908 C CA . LEU A 1 25 ? -2.279 -5.806 -7.245 1.00 0.00 25 LEU A CA 7
ATOM 8909 C C . LEU A 1 25 ? -1.627 -7.099 -6.717 1.00 0.00 25 LEU A C 7
ATOM 8910 O O . LEU A 1 25 ? -1.993 -7.618 -5.661 1.00 0.00 25 LEU A O 7
ATOM 8926 N N . SER A 1 26 ? -0.613 -7.580 -7.444 1.00 0.00 26 SER A N 7
ATOM 8927 C CA . SER A 1 26 ? 0.302 -8.649 -7.013 1.00 0.00 26 SER A CA 7
ATOM 8928 C C . SER A 1 26 ? 1.292 -8.180 -5.930 1.00 0.00 26 SER A C 7
ATOM 8929 O O . SER A 1 26 ? 1.440 -6.975 -5.692 1.00 0.00 26 SER A O 7
ATOM 8937 N N . LYS A 1 27 ? 1.981 -9.118 -5.261 1.00 0.00 27 LYS A N 7
ATOM 8938 C CA . LYS A 1 27 ? 2.821 -8.875 -4.063 1.00 0.00 27 LYS A CA 7
ATOM 8939 C C . LYS A 1 27 ? 3.962 -7.868 -4.282 1.00 0.00 27 LYS A C 7
ATOM 8940 O O . LYS A 1 27 ? 4.280 -7.094 -3.381 1.00 0.00 27 LYS A O 7
ATOM 8959 N N . ASN A 1 28 ? 4.551 -7.837 -5.480 1.00 0.00 28 ASN A N 7
ATOM 8960 C CA . ASN A 1 28 ? 5.582 -6.872 -5.885 1.00 0.00 28 ASN A CA 7
ATOM 8961 C C . ASN A 1 28 ? 4.997 -5.539 -6.410 1.00 0.00 28 ASN A C 7
ATOM 8962 O O . ASN A 1 28 ? 5.640 -4.491 -6.307 1.00 0.00 28 ASN A O 7
ATOM 8973 N N . GLN A 1 29 ? 3.773 -5.546 -6.946 1.00 0.00 29 GLN A N 7
ATOM 8974 C CA . GLN A 1 29 ? 3.084 -4.351 -7.451 1.00 0.00 29 GLN A CA 7
ATOM 8975 C C . GLN A 1 29 ? 2.554 -3.467 -6.311 1.00 0.00 29 GLN A C 7
ATOM 8976 O O . GLN A 1 29 ? 2.718 -2.244 -6.348 1.00 0.00 29 GLN A O 7
ATOM 8990 N N . LEU A 1 30 ? 1.973 -4.069 -5.263 1.00 0.00 30 LEU A N 7
ATOM 8991 C CA . LEU A 1 30 ? 1.538 -3.348 -4.058 1.00 0.00 30 LEU A CA 7
ATOM 8992 C C . LEU A 1 30 ? 2.727 -2.738 -3.293 1.00 0.00 30 LEU A C 7
ATOM 8993 O O . LEU A 1 30 ? 2.593 -1.652 -2.727 1.00 0.00 30 LEU A O 7
ATOM 9009 N N . MET A 1 31 ? 3.907 -3.372 -3.338 1.00 0.00 31 MET A N 7
ATOM 9010 C CA . MET A 1 31 ? 5.147 -2.802 -2.796 1.00 0.00 31 MET A CA 7
ATOM 9011 C C . MET A 1 31 ? 5.559 -1.531 -3.540 1.00 0.00 31 MET A C 7
ATOM 9012 O O . MET A 1 31 ? 5.813 -0.509 -2.904 1.00 0.00 31 MET A O 7
ATOM 9026 N N . ALA A 1 32 ? 5.593 -1.574 -4.878 1.00 0.00 32 ALA A N 7
ATOM 9027 C CA . ALA A 1 32 ? 5.966 -0.425 -5.703 1.00 0.00 32 ALA A CA 7
ATOM 9028 C C . ALA A 1 32 ? 4.996 0.760 -5.519 1.00 0.00 32 ALA A C 7
ATOM 9029 O O . ALA A 1 32 ? 5.432 1.904 -5.388 1.00 0.00 32 ALA A O 7
ATOM 9036 N N . LEU A 1 33 ? 3.687 0.482 -5.436 1.00 0.00 33 LEU A N 7
ATOM 9037 C CA . LEU A 1 33 ? 2.651 1.478 -5.155 1.00 0.00 33 LEU A CA 7
ATOM 9038 C C . LEU A 1 33 ? 2.830 2.128 -3.772 1.00 0.00 33 LEU A C 7
ATOM 9039 O O . LEU A 1 33 ? 2.854 3.355 -3.662 1.00 0.00 33 LEU A O 7
ATOM 9055 N N . ALA A 1 34 ? 2.984 1.322 -2.717 1.00 0.00 34 ALA A N 7
ATOM 9056 C CA . ALA A 1 34 ? 3.152 1.823 -1.357 1.00 0.00 34 ALA A CA 7
ATOM 9057 C C . ALA A 1 34 ? 4.477 2.596 -1.167 1.00 0.00 34 ALA A C 7
ATOM 9058 O O . ALA A 1 34 ? 4.485 3.636 -0.506 1.00 0.00 34 ALA A O 7
ATOM 9065 N N . LEU A 1 35 ? 5.578 2.155 -1.791 1.00 0.00 35 LEU A N 7
ATOM 9066 C CA . LEU A 1 35 ? 6.863 2.863 -1.773 1.00 0.00 35 LEU A CA 7
ATOM 9067 C C . LEU A 1 35 ? 6.759 4.222 -2.481 1.00 0.00 35 LEU A C 7
ATOM 9068 O O . LEU A 1 35 ? 7.174 5.240 -1.924 1.00 0.00 35 LEU A O 7
ATOM 9084 N N . LYS A 1 36 ? 6.129 4.270 -3.665 1.00 0.00 36 LYS A N 7
ATOM 9085 C CA . LYS A 1 36 ? 5.860 5.509 -4.413 1.00 0.00 36 LYS A CA 7
ATOM 9086 C C . LYS A 1 36 ? 5.041 6.509 -3.589 1.00 0.00 36 LYS A C 7
ATOM 9087 O O . LYS A 1 36 ? 5.448 7.663 -3.459 1.00 0.00 36 LYS A O 7
ATOM 9106 N N . LEU A 1 37 ? 3.954 6.061 -2.961 1.00 0.00 37 LEU A N 7
ATOM 9107 C CA . LEU A 1 37 ? 3.159 6.876 -2.033 1.00 0.00 37 LEU A CA 7
ATOM 9108 C C . LEU A 1 37 ? 3.986 7.342 -0.818 1.00 0.00 37 LEU A C 7
ATOM 9109 O O . LEU A 1 37 ? 3.833 8.487 -0.386 1.00 0.00 37 LEU A O 7
ATOM 9125 N N . LYS A 1 38 ? 4.870 6.488 -0.275 1.00 0.00 38 LYS A N 7
ATOM 9126 C CA . LYS A 1 38 ? 5.698 6.811 0.899 1.00 0.00 38 LYS A CA 7
ATOM 9127 C C . LYS A 1 38 ? 6.719 7.909 0.611 1.00 0.00 38 LYS A C 7
ATOM 9128 O O . LYS A 1 38 ? 6.754 8.897 1.347 1.00 0.00 38 LYS A O 7
ATOM 9147 N N . GLN A 1 39 ? 7.507 7.785 -0.459 1.00 0.00 39 GLN A N 7
ATOM 9148 C CA . GLN A 1 39 ? 8.483 8.818 -0.821 1.00 0.00 39 GLN A CA 7
ATOM 9149 C C . GLN A 1 39 ? 7.796 10.153 -1.170 1.00 0.00 39 GLN A C 7
ATOM 9150 O O . GLN A 1 39 ? 8.315 11.217 -0.837 1.00 0.00 39 GLN A O 7
ATOM 9164 N N . GLN A 1 40 ? 6.589 10.114 -1.751 1.00 0.00 40 GLN A N 7
ATOM 9165 C CA . GLN A 1 40 ? 5.773 11.306 -2.012 1.00 0.00 40 GLN A CA 7
ATOM 9166 C C . GLN A 1 40 ? 5.378 12.034 -0.714 1.00 0.00 40 GLN A C 7
ATOM 9167 O O . GLN A 1 40 ? 5.642 13.231 -0.597 1.00 0.00 40 GLN A O 7
ATOM 9181 N N . GLN A 1 41 ? 4.813 11.341 0.284 1.00 0.00 41 GLN A N 7
ATOM 9182 C CA . GLN A 1 41 ? 4.431 11.982 1.558 1.00 0.00 41 GLN A CA 7
ATOM 9183 C C . GLN A 1 41 ? 5.638 12.471 2.389 1.00 0.00 41 GLN A C 7
ATOM 9184 O O . GLN A 1 41 ? 5.497 13.420 3.165 1.00 0.00 41 GLN A O 7
ATOM 9198 N N . LEU A 1 42 ? 6.819 11.859 2.221 1.00 0.00 42 LEU A N 7
ATOM 9199 C CA . LEU A 1 42 ? 8.079 12.294 2.847 1.00 0.00 42 LEU A CA 7
ATOM 9200 C C . LEU A 1 42 ? 8.665 13.550 2.174 1.00 0.00 42 LEU A C 7
ATOM 9201 O O . LEU A 1 42 ? 9.092 14.472 2.870 1.00 0.00 42 LEU A O 7
ATOM 9217 N N . GLU A 1 43 ? 8.655 13.633 0.838 1.00 0.00 43 GLU A N 7
ATOM 9218 C CA . GLU A 1 43 ? 9.113 14.823 0.092 1.00 0.00 43 GLU A CA 7
ATOM 9219 C C . GLU A 1 43 ? 8.160 16.024 0.250 1.00 0.00 43 GLU A C 7
ATOM 9220 O O . GLU A 1 43 ? 8.607 17.174 0.277 1.00 0.00 43 GLU A O 7
ATOM 9232 N N . GLN A 1 44 ? 6.857 15.771 0.409 1.00 0.00 44 GLN A N 7
ATOM 9233 C CA . GLN A 1 44 ? 5.835 16.782 0.713 1.00 0.00 44 GLN A CA 7
ATOM 9234 C C . GLN A 1 44 ? 5.809 17.223 2.200 1.00 0.00 44 GLN A C 7
ATOM 9235 O O . GLN A 1 44 ? 5.028 18.114 2.554 1.00 0.00 44 GLN A O 7
ATOM 9249 N N . GLY A 1 45 ? 6.627 16.612 3.067 1.00 0.00 45 GLY A N 7
ATOM 9250 C CA . GLY A 1 45 ? 6.752 16.930 4.499 1.00 0.00 45 GLY A CA 7
ATOM 9251 C C . GLY A 1 45 ? 7.324 18.323 4.782 1.00 0.00 45 GLY A C 7
ATOM 9252 O O . GLY A 1 45 ? 8.434 18.625 4.288 1.00 0.00 45 GLY A O 7
ATOM 9257 N N . GLY B 1 1 ? 32.733 15.623 7.520 1.00 0.00 101 GLY B N 7
ATOM 9258 C CA . GLY B 1 1 ? 31.296 15.715 7.861 1.00 0.00 101 GLY B CA 7
ATOM 9259 C C . GLY B 1 1 ? 31.085 16.360 9.231 1.00 0.00 101 GLY B C 7
ATOM 9260 O O . GLY B 1 1 ? 31.916 16.162 10.124 1.00 0.00 101 GLY B O 7
ATOM 9266 N N . PRO B 1 2 ? 29.986 17.120 9.433 1.00 0.00 102 PRO B N 7
ATOM 9267 C CA . PRO B 1 2 ? 29.658 17.826 10.681 1.00 0.00 102 PRO B CA 7
ATOM 9268 C C . PRO B 1 2 ? 29.098 16.877 11.767 1.00 0.00 102 PRO B C 7
ATOM 9269 O O . PRO B 1 2 ? 27.928 16.951 12.158 1.00 0.00 102 PRO B O 7
ATOM 9280 N N . GLY B 1 3 ? 29.933 15.950 12.242 1.00 0.00 103 GLY B N 7
ATOM 9281 C CA . GLY B 1 3 ? 29.565 14.914 13.212 1.00 0.00 103 GLY B CA 7
ATOM 9282 C C . GLY B 1 3 ? 28.699 13.781 12.630 1.00 0.00 103 GLY B C 7
ATOM 9283 O O . GLY B 1 3 ? 28.463 13.701 11.419 1.00 0.00 103 GLY B O 7
ATOM 9287 N N . SER B 1 4 ? 28.240 12.887 13.511 1.00 0.00 104 SER B N 7
ATOM 9288 C CA . SER B 1 4 ? 27.319 11.767 13.220 1.00 0.00 104 SER B CA 7
ATOM 9289 C C . SER B 1 4 ? 27.811 10.755 12.166 1.00 0.00 104 SER B C 7
ATOM 9290 O O . SER B 1 4 ? 26.998 10.086 11.522 1.00 0.00 104 SER B O 7
ATOM 9298 N N . MET B 1 5 ? 29.127 10.602 11.987 1.00 0.00 105 MET B N 7
ATOM 9299 C CA . MET B 1 5 ? 29.733 9.755 10.938 1.00 0.00 105 MET B CA 7
ATOM 9300 C C . MET B 1 5 ? 29.315 8.274 11.027 1.00 0.00 105 MET B C 7
ATOM 9301 O O . MET B 1 5 ? 29.246 7.593 10.003 1.00 0.00 105 MET B O 7
ATOM 9315 N N . ASN B 1 6 ? 29.022 7.780 12.234 1.00 0.00 106 ASN B N 7
ATOM 9316 C CA . ASN B 1 6 ? 28.584 6.403 12.486 1.00 0.00 106 ASN B CA 7
ATOM 9317 C C . ASN B 1 6 ? 27.167 6.092 11.947 1.00 0.00 106 ASN B C 7
ATOM 9318 O O . ASN B 1 6 ? 26.878 4.940 11.622 1.00 0.00 106 ASN B O 7
ATOM 9329 N N . LYS B 1 7 ? 26.296 7.110 11.851 1.00 0.00 107 LYS B N 7
ATOM 9330 C CA . LYS B 1 7 ? 24.874 6.986 11.458 1.00 0.00 107 LYS B CA 7
ATOM 9331 C C . LYS B 1 7 ? 24.364 8.279 10.787 1.00 0.00 107 LYS B C 7
ATOM 9332 O O . LYS B 1 7 ? 23.601 9.035 11.399 1.00 0.00 107 LYS B O 7
ATOM 9351 N N . PRO B 1 8 ? 24.796 8.587 9.544 1.00 0.00 108 PRO B N 7
ATOM 9352 C CA . PRO B 1 8 ? 24.369 9.786 8.822 1.00 0.00 108 PRO B CA 7
ATOM 9353 C C . PRO B 1 8 ? 22.878 9.722 8.442 1.00 0.00 108 PRO B C 7
ATOM 9354 O O . PRO B 1 8 ? 22.394 8.707 7.937 1.00 0.00 108 PRO B O 7
ATOM 9365 N N . THR B 1 9 ? 22.153 10.823 8.662 1.00 0.00 109 THR B N 7
ATOM 9366 C CA . THR B 1 9 ? 20.696 10.922 8.421 1.00 0.00 109 THR B CA 7
ATOM 9367 C C . THR B 1 9 ? 20.322 11.051 6.934 1.00 0.00 109 THR B C 7
ATOM 9368 O O . THR B 1 9 ? 19.147 10.939 6.572 1.00 0.00 109 THR B O 7
ATOM 9379 N N . SER B 1 10 ? 21.304 11.277 6.055 1.00 0.00 110 SER B N 7
ATOM 9380 C CA . SER B 1 10 ? 21.113 11.495 4.608 1.00 0.00 110 SER B CA 7
ATOM 9381 C C . SER B 1 10 ? 20.864 10.219 3.776 1.00 0.00 110 SER B C 7
ATOM 9382 O O . SER B 1 10 ? 20.582 10.322 2.579 1.00 0.00 110 SER B O 7
ATOM 9390 N N . SER B 1 11 ? 20.957 9.028 4.381 1.00 0.00 111 SER B N 7
ATOM 9391 C CA . SER B 1 11 ? 20.826 7.739 3.678 1.00 0.00 111 SER B CA 7
ATOM 9392 C C . SER B 1 11 ? 19.434 7.515 3.069 1.00 0.00 111 SER B C 7
ATOM 9393 O O . SER B 1 11 ? 18.407 7.739 3.717 1.00 0.00 111 SER B O 7
ATOM 9401 N N . ASP B 1 12 ? 19.397 7.004 1.834 1.00 0.00 112 ASP B N 7
ATOM 9402 C CA . ASP B 1 12 ? 18.188 6.532 1.135 1.00 0.00 112 ASP B CA 7
ATOM 9403 C C . ASP B 1 12 ? 17.913 5.028 1.358 1.00 0.00 112 ASP B C 7
ATOM 9404 O O . ASP B 1 12 ? 16.983 4.465 0.772 1.00 0.00 112 ASP B O 7
ATOM 9413 N N . GLY B 1 13 ? 18.680 4.367 2.231 1.00 0.00 113 GLY B N 7
ATOM 9414 C CA . GLY B 1 13 ? 18.579 2.924 2.516 1.00 0.00 113 GLY B CA 7
ATOM 9415 C C . GLY B 1 13 ? 17.265 2.477 3.171 1.00 0.00 113 GLY B C 7
ATOM 9416 O O . GLY B 1 13 ? 16.975 1.278 3.227 1.00 0.00 113 GLY B O 7
ATOM 9420 N N . TRP B 1 14 ? 16.438 3.426 3.629 1.00 0.00 114 TRP B N 7
ATOM 9421 C CA . TRP B 1 14 ? 15.113 3.163 4.205 1.00 0.00 114 TRP B CA 7
ATOM 9422 C C . TRP B 1 14 ? 14.160 2.463 3.219 1.00 0.00 114 TRP B C 7
ATOM 9423 O O . TRP B 1 14 ? 13.281 1.726 3.654 1.00 0.00 114 TRP B O 7
ATOM 9444 N N . LYS B 1 15 ? 14.341 2.657 1.904 1.00 0.00 115 LYS B N 7
ATOM 9445 C CA . LYS B 1 15 ? 13.471 2.114 0.848 1.00 0.00 115 LYS B CA 7
ATOM 9446 C C . LYS B 1 15 ? 13.501 0.582 0.772 1.00 0.00 115 LYS B C 7
ATOM 9447 O O . LYS B 1 15 ? 12.454 -0.048 0.611 1.00 0.00 115 LYS B O 7
ATOM 9466 N N . ASP B 1 16 ? 14.677 -0.020 0.943 1.00 0.00 116 ASP B N 7
ATOM 9467 C CA . ASP B 1 16 ? 14.842 -1.486 0.984 1.00 0.00 116 ASP B CA 7
ATOM 9468 C C . ASP B 1 16 ? 14.215 -2.096 2.250 1.00 0.00 116 ASP B C 7
ATOM 9469 O O . ASP B 1 16 ? 13.562 -3.141 2.183 1.00 0.00 116 ASP B O 7
ATOM 9478 N N . ASP B 1 17 ? 14.351 -1.421 3.396 1.00 0.00 117 ASP B N 7
ATOM 9479 C CA . ASP B 1 17 ? 13.683 -1.811 4.645 1.00 0.00 117 ASP B CA 7
ATOM 9480 C C . ASP B 1 17 ? 12.155 -1.637 4.562 1.00 0.00 117 ASP B C 7
ATOM 9481 O O . ASP B 1 17 ? 11.402 -2.443 5.109 1.00 0.00 117 ASP B O 7
ATOM 9490 N N . TYR B 1 18 ? 11.676 -0.621 3.828 1.00 0.00 118 TYR B N 7
ATOM 9491 C CA . TYR B 1 18 ? 10.251 -0.410 3.585 1.00 0.00 118 TYR B CA 7
ATOM 9492 C C . TYR B 1 18 ? 9.654 -1.544 2.729 1.00 0.00 118 TYR B C 7
ATOM 9493 O O . TYR B 1 18 ? 8.653 -2.144 3.116 1.00 0.00 118 TYR B O 7
ATOM 9511 N N . LEU B 1 19 ? 10.309 -1.934 1.627 1.00 0.00 119 LEU B N 7
ATOM 9512 C CA . LEU B 1 19 ? 9.922 -3.115 0.841 1.00 0.00 119 LEU B CA 7
ATOM 9513 C C . LEU B 1 19 ? 9.950 -4.409 1.685 1.00 0.00 119 LEU B C 7
ATOM 9514 O O . LEU B 1 19 ? 9.047 -5.243 1.554 1.00 0.00 119 LEU B O 7
ATOM 9530 N N . SER B 1 20 ? 10.934 -4.558 2.582 1.00 0.00 120 SER B N 7
ATOM 9531 C CA . SER B 1 20 ? 11.017 -5.700 3.498 1.00 0.00 120 SER B CA 7
ATOM 9532 C C . SER B 1 20 ? 9.832 -5.768 4.470 1.00 0.00 120 SER B C 7
ATOM 9533 O O . SER B 1 20 ? 9.236 -6.838 4.614 1.00 0.00 120 SER B O 7
ATOM 9541 N N . ARG B 1 21 ? 9.427 -4.648 5.096 1.00 0.00 121 ARG B N 7
ATOM 9542 C CA . ARG B 1 21 ? 8.271 -4.625 6.013 1.00 0.00 121 ARG B CA 7
ATOM 9543 C C . ARG B 1 21 ? 6.920 -4.761 5.300 1.00 0.00 121 ARG B C 7
ATOM 9544 O O . ARG B 1 21 ? 6.050 -5.471 5.797 1.00 0.00 121 ARG B O 7
ATOM 9565 N N . LEU B 1 22 ? 6.772 -4.179 4.108 1.00 0.00 122 LEU B N 7
ATOM 9566 C CA . LEU B 1 22 ? 5.561 -4.284 3.265 1.00 0.00 122 LEU B CA 7
ATOM 9567 C C . LEU B 1 22 ? 5.229 -5.740 2.879 1.00 0.00 122 LEU B C 7
ATOM 9568 O O . LEU B 1 22 ? 4.053 -6.085 2.747 1.00 0.00 122 LEU B O 7
ATOM 9584 N N . SER B 1 23 ? 6.241 -6.605 2.757 1.00 0.00 123 SER B N 7
ATOM 9585 C CA . SER B 1 23 ? 6.064 -8.048 2.511 1.00 0.00 123 SER B CA 7
ATOM 9586 C C . SER B 1 23 ? 5.323 -8.784 3.639 1.00 0.00 123 SER B C 7
ATOM 9587 O O . SER B 1 23 ? 4.641 -9.779 3.381 1.00 0.00 123 SER B O 7
ATOM 9595 N N . ARG B 1 24 ? 5.437 -8.310 4.889 1.00 0.00 124 ARG B N 7
ATOM 9596 C CA . ARG B 1 24 ? 4.997 -9.040 6.099 1.00 0.00 124 ARG B CA 7
ATOM 9597 C C . ARG B 1 24 ? 3.493 -8.938 6.372 1.00 0.00 124 ARG B C 7
ATOM 9598 O O . ARG B 1 24 ? 2.931 -9.787 7.065 1.00 0.00 124 ARG B O 7
ATOM 9619 N N . LEU B 1 25 ? 2.847 -7.900 5.836 1.00 0.00 125 LEU B N 7
ATOM 9620 C CA . LEU B 1 25 ? 1.417 -7.628 6.033 1.00 0.00 125 LEU B CA 7
ATOM 9621 C C . LEU B 1 25 ? 0.506 -8.669 5.347 1.00 0.00 125 LEU B C 7
ATOM 9622 O O . LEU B 1 25 ? 0.769 -9.116 4.224 1.00 0.00 125 LEU B O 7
ATOM 9638 N N . SER B 1 26 ? -0.607 -8.987 6.009 1.00 0.00 126 SER B N 7
ATOM 9639 C CA . SER B 1 26 ? -1.773 -9.667 5.425 1.00 0.00 126 SER B CA 7
ATOM 9640 C C . SER B 1 26 ? -2.537 -8.755 4.453 1.00 0.00 126 SER B C 7
ATOM 9641 O O . SER B 1 26 ? -2.347 -7.533 4.440 1.00 0.00 126 SER B O 7
ATOM 9649 N N . LYS B 1 27 ? -3.447 -9.330 3.650 1.00 0.00 127 LYS B N 7
ATOM 9650 C CA . LYS B 1 27 ? -4.157 -8.627 2.562 1.00 0.00 127 LYS B CA 7
ATOM 9651 C C . LYS B 1 27 ? -4.971 -7.407 3.032 1.00 0.00 127 LYS B C 7
ATOM 9652 O O . LYS B 1 27 ? -4.935 -6.361 2.392 1.00 0.00 127 LYS B O 7
ATOM 9671 N N . ASN B 1 28 ? -5.649 -7.501 4.178 1.00 0.00 128 ASN B N 7
ATOM 9672 C CA . ASN B 1 28 ? -6.353 -6.366 4.798 1.00 0.00 128 ASN B CA 7
ATOM 9673 C C . ASN B 1 28 ? -5.387 -5.293 5.352 1.00 0.00 128 ASN B C 7
ATOM 9674 O O . ASN B 1 28 ? -5.627 -4.094 5.203 1.00 0.00 128 ASN B O 7
ATOM 9685 N N . GLN B 1 29 ? -4.280 -5.720 5.963 1.00 0.00 129 GLN B N 7
ATOM 9686 C CA . GLN B 1 29 ? -3.302 -4.844 6.618 1.00 0.00 129 GLN B CA 7
ATOM 9687 C C . GLN B 1 29 ? -2.524 -3.983 5.608 1.00 0.00 129 GLN B C 7
ATOM 9688 O O . GLN B 1 29 ? -2.342 -2.784 5.839 1.00 0.00 129 GLN B O 7
ATOM 9702 N N . LEU B 1 30 ? -2.106 -4.553 4.466 1.00 0.00 130 LEU B N 7
ATOM 9703 C CA . LEU B 1 30 ? -1.436 -3.789 3.397 1.00 0.00 130 LEU B CA 7
ATOM 9704 C C . LEU B 1 30 ? -2.365 -2.743 2.757 1.00 0.00 130 LEU B C 7
ATOM 9705 O O . LEU B 1 30 ? -1.902 -1.658 2.396 1.00 0.00 130 LEU B O 7
ATOM 9721 N N . MET B 1 31 ? -3.671 -3.017 2.677 1.00 0.00 131 MET B N 7
ATOM 9722 C CA . MET B 1 31 ? -4.655 -2.044 2.194 1.00 0.00 131 MET B CA 7
ATOM 9723 C C . MET B 1 31 ? -4.914 -0.926 3.205 1.00 0.00 131 MET B C 7
ATOM 9724 O O . MET B 1 31 ? -4.964 0.237 2.811 1.00 0.00 131 MET B O 7
ATOM 9738 N N . ALA B 1 32 ? -4.996 -1.242 4.499 1.00 0.00 132 ALA B N 7
ATOM 9739 C CA . ALA B 1 32 ? -5.125 -0.231 5.554 1.00 0.00 132 ALA B CA 7
ATOM 9740 C C . ALA B 1 32 ? -3.904 0.716 5.587 1.00 0.00 132 ALA B C 7
ATOM 9741 O O . ALA B 1 32 ? -4.069 1.932 5.713 1.00 0.00 132 ALA B O 7
ATOM 9748 N N . LEU B 1 33 ? -2.691 0.180 5.408 1.00 0.00 133 LEU B N 7
ATOM 9749 C CA . LEU B 1 33 ? -1.452 0.950 5.306 1.00 0.00 133 LEU B CA 7
ATOM 9750 C C . LEU B 1 33 ? -1.439 1.852 4.064 1.00 0.00 133 LEU B C 7
ATOM 9751 O O . LEU B 1 33 ? -1.205 3.056 4.181 1.00 0.00 133 LEU B O 7
ATOM 9767 N N . ALA B 1 34 ? -1.734 1.308 2.881 1.00 0.00 134 ALA B N 7
ATOM 9768 C CA . ALA B 1 34 ? -1.741 2.069 1.626 1.00 0.00 134 ALA B CA 7
ATOM 9769 C C . ALA B 1 34 ? -2.823 3.174 1.614 1.00 0.00 134 ALA B C 7
ATOM 9770 O O . ALA B 1 34 ? -2.577 4.276 1.130 1.00 0.00 134 ALA B O 7
ATOM 9777 N N . LEU B 1 35 ? -3.996 2.916 2.201 1.00 0.00 135 LEU B N 7
ATOM 9778 C CA . LEU B 1 35 ? -5.078 3.897 2.351 1.00 0.00 135 LEU B CA 7
ATOM 9779 C C . LEU B 1 35 ? -4.670 5.043 3.295 1.00 0.00 135 LEU B C 7
ATOM 9780 O O . LEU B 1 35 ? -4.856 6.213 2.955 1.00 0.00 135 LEU B O 7
ATOM 9796 N N . LYS B 1 36 ? -4.035 4.729 4.434 1.00 0.00 136 LYS B N 7
ATOM 9797 C CA . LYS B 1 36 ? -3.464 5.722 5.365 1.00 0.00 136 LYS B CA 7
ATOM 9798 C C . LYS B 1 36 ? -2.396 6.597 4.700 1.00 0.00 136 LYS B C 7
ATOM 9799 O O . LYS B 1 36 ? -2.384 7.814 4.894 1.00 0.00 136 LYS B O 7
ATOM 9818 N N . LEU B 1 37 ? -1.522 6.003 3.883 1.00 0.00 137 LEU B N 7
ATOM 9819 C CA . LEU B 1 37 ? -0.541 6.727 3.063 1.00 0.00 137 LEU B CA 7
ATOM 9820 C C . LEU B 1 37 ? -1.228 7.651 2.049 1.00 0.00 137 LEU B C 7
ATOM 9821 O O . LEU B 1 37 ? -0.820 8.808 1.904 1.00 0.00 137 LEU B O 7
ATOM 9837 N N . LYS B 1 38 ? -2.285 7.173 1.377 1.00 0.00 138 LYS B N 7
ATOM 9838 C CA . LYS B 1 38 ? -2.993 7.934 0.342 1.00 0.00 138 LYS B CA 7
ATOM 9839 C C . LYS B 1 38 ? -3.702 9.172 0.899 1.00 0.00 138 LYS B C 7
ATOM 9840 O O . LYS B 1 38 ? -3.506 10.264 0.374 1.00 0.00 138 LYS B O 7
ATOM 9859 N N . GLN B 1 39 ? -4.475 9.041 1.981 1.00 0.00 139 GLN B N 7
ATOM 9860 C CA . GLN B 1 39 ? -5.182 10.188 2.569 1.00 0.00 139 GLN B CA 7
ATOM 9861 C C . GLN B 1 39 ? -4.223 11.249 3.156 1.00 0.00 139 GLN B C 7
ATOM 9862 O O . GLN B 1 39 ? -4.519 12.443 3.083 1.00 0.00 139 GLN B O 7
ATOM 9876 N N . GLN B 1 40 ? -3.039 10.855 3.638 1.00 0.00 140 GLN B N 7
ATOM 9877 C CA . GLN B 1 40 ? -1.981 11.788 4.057 1.00 0.00 140 GLN B CA 7
ATOM 9878 C C . GLN B 1 40 ? -1.442 12.636 2.889 1.00 0.00 140 GLN B C 7
ATOM 9879 O O . GLN B 1 40 ? -1.389 13.858 3.003 1.00 0.00 140 GLN B O 7
ATOM 9893 N N . GLN B 1 41 ? -1.092 12.022 1.753 1.00 0.00 141 GLN B N 7
ATOM 9894 C CA . GLN B 1 41 ? -0.618 12.780 0.582 1.00 0.00 141 GLN B CA 7
ATOM 9895 C C . GLN B 1 41 ? -1.719 13.625 -0.097 1.00 0.00 141 GLN B C 7
ATOM 9896 O O . GLN B 1 41 ? -1.403 14.650 -0.703 1.00 0.00 141 GLN B O 7
ATOM 9910 N N . LEU B 1 42 ? -2.995 13.246 0.036 1.00 0.00 142 LEU B N 7
ATOM 9911 C CA . LEU B 1 42 ? -4.148 14.051 -0.402 1.00 0.00 142 LEU B CA 7
ATOM 9912 C C . LEU B 1 42 ? -4.374 15.282 0.496 1.00 0.00 142 LEU B C 7
ATOM 9913 O O . LEU B 1 42 ? -4.654 16.367 -0.015 1.00 0.00 142 LEU B O 7
ATOM 9929 N N . GLU B 1 43 ? -4.211 15.161 1.821 1.00 0.00 143 GLU B N 7
ATOM 9930 C CA . GLU B 1 43 ? -4.255 16.305 2.753 1.00 0.00 143 GLU B CA 7
ATOM 9931 C C . GLU B 1 43 ? -3.087 17.296 2.545 1.00 0.00 143 GLU B C 7
ATOM 9932 O O . GLU B 1 43 ? -3.243 18.503 2.741 1.00 0.00 143 GLU B O 7
ATOM 9944 N N . GLN B 1 44 ? -1.929 16.806 2.087 1.00 0.00 144 GLN B N 7
ATOM 9945 C CA . GLN B 1 44 ? -0.779 17.621 1.659 1.00 0.00 144 GLN B CA 7
ATOM 9946 C C . GLN B 1 44 ? -0.958 18.291 0.273 1.00 0.00 144 GLN B C 7
ATOM 9947 O O . GLN B 1 44 ? -0.119 19.113 -0.116 1.00 0.00 144 GLN B O 7
ATOM 9961 N N . GLY B 1 45 ? -2.017 17.947 -0.479 1.00 0.00 145 GLY B N 7
ATOM 9962 C CA . GLY B 1 45 ? -2.286 18.413 -1.854 1.00 0.00 145 GLY B CA 7
ATOM 9963 C C . GLY B 1 45 ? -2.560 19.918 -1.985 1.00 0.00 145 GLY B C 7
ATOM 9964 O O . GLY B 1 45 ? -1.946 20.551 -2.875 1.00 0.00 145 GLY B O 7
ATOM 9969 N N . GLY A 1 1 ? -30.198 10.664 3.842 1.00 0.00 1 GLY A N 8
ATOM 9970 C CA . GLY A 1 1 ? -30.240 10.528 2.368 1.00 0.00 1 GLY A CA 8
ATOM 9971 C C . GLY A 1 1 ? -29.214 11.426 1.674 1.00 0.00 1 GLY A C 8
ATOM 9972 O O . GLY A 1 1 ? -28.345 12.002 2.336 1.00 0.00 1 GLY A O 8
ATOM 9978 N N . PRO A 1 2 ? -29.289 11.552 0.337 1.00 0.00 2 PRO A N 8
ATOM 9979 C CA . PRO A 1 2 ? -28.400 12.407 -0.454 1.00 0.00 2 PRO A CA 8
ATOM 9980 C C . PRO A 1 2 ? -28.594 13.911 -0.161 1.00 0.00 2 PRO A C 8
ATOM 9981 O O . PRO A 1 2 ? -29.658 14.350 0.279 1.00 0.00 2 PRO A O 8
ATOM 9992 N N . GLY A 1 3 ? -27.560 14.709 -0.430 1.00 0.00 3 GLY A N 8
ATOM 9993 C CA . GLY A 1 3 ? -27.570 16.167 -0.281 1.00 0.00 3 GLY A CA 8
ATOM 9994 C C . GLY A 1 3 ? -28.347 16.881 -1.393 1.00 0.00 3 GLY A C 8
ATOM 9995 O O . GLY A 1 3 ? -28.357 16.426 -2.543 1.00 0.00 3 GLY A O 8
ATOM 9999 N N . SER A 1 4 ? -28.993 18.002 -1.060 1.00 0.00 4 SER A N 8
ATOM 10000 C CA . SER A 1 4 ? -29.756 18.846 -1.996 1.00 0.00 4 SER A CA 8
ATOM 10001 C C . SER A 1 4 ? -29.915 20.293 -1.490 1.00 0.00 4 SER A C 8
ATOM 10002 O O . SER A 1 4 ? -29.723 20.574 -0.304 1.00 0.00 4 SER A O 8
ATOM 10010 N N . MET A 1 5 ? -30.250 21.213 -2.400 1.00 0.00 5 MET A N 8
ATOM 10011 C CA . MET A 1 5 ? -30.647 22.614 -2.135 1.00 0.00 5 MET A CA 8
ATOM 10012 C C . MET A 1 5 ? -29.746 23.382 -1.131 1.00 0.00 5 MET A C 8
ATOM 10013 O O . MET A 1 5 ? -30.220 23.882 -0.109 1.00 0.00 5 MET A O 8
ATOM 10027 N N . ASN A 1 6 ? -28.426 23.492 -1.328 1.00 0.00 6 ASN A N 8
ATOM 10028 C CA . ASN A 1 6 ? -27.612 23.064 -2.478 1.00 0.00 6 ASN A CA 8
ATOM 10029 C C . ASN A 1 6 ? -26.380 22.225 -2.047 1.00 0.00 6 ASN A C 8
ATOM 10030 O O . ASN A 1 6 ? -25.409 22.098 -2.797 1.00 0.00 6 ASN A O 8
ATOM 10041 N N . LYS A 1 7 ? -26.396 21.681 -0.820 1.00 0.00 7 LYS A N 8
ATOM 10042 C CA . LYS A 1 7 ? -25.267 20.943 -0.213 1.00 0.00 7 LYS A CA 8
ATOM 10043 C C . LYS A 1 7 ? -25.003 19.599 -0.930 1.00 0.00 7 LYS A C 8
ATOM 10044 O O . LYS A 1 7 ? -25.970 18.940 -1.325 1.00 0.00 7 LYS A O 8
ATOM 10063 N N . PRO A 1 8 ? -23.736 19.160 -1.057 1.00 0.00 8 PRO A N 8
ATOM 10064 C CA . PRO A 1 8 ? -23.384 17.837 -1.577 1.00 0.00 8 PRO A CA 8
ATOM 10065 C C . PRO A 1 8 ? -23.672 16.701 -0.570 1.00 0.00 8 PRO A C 8
ATOM 10066 O O . PRO A 1 8 ? -23.785 16.925 0.641 1.00 0.00 8 PRO A O 8
ATOM 10077 N N . THR A 1 9 ? -23.766 15.466 -1.069 1.00 0.00 9 THR A N 8
ATOM 10078 C CA . THR A 1 9 ? -23.792 14.237 -0.248 1.00 0.00 9 THR A CA 8
ATOM 10079 C C . THR A 1 9 ? -22.445 14.024 0.464 1.00 0.00 9 THR A C 8
ATOM 10080 O O . THR A 1 9 ? -21.389 14.317 -0.106 1.00 0.00 9 THR A O 8
ATOM 10091 N N . SER A 1 10 ? -22.459 13.495 1.695 1.00 0.00 10 SER A N 8
ATOM 10092 C CA . SER A 1 10 ? -21.262 13.218 2.502 1.00 0.00 10 SER A CA 8
ATOM 10093 C C . SER A 1 10 ? -21.303 11.806 3.100 1.00 0.00 10 SER A C 8
ATOM 10094 O O . SER A 1 10 ? -22.124 11.503 3.970 1.00 0.00 10 SER A O 8
ATOM 10102 N N . SER A 1 11 ? -20.401 10.937 2.619 1.00 0.00 11 SER A N 8
ATOM 10103 C CA . SER A 1 11 ? -20.277 9.526 3.020 1.00 0.00 11 SER A CA 8
ATOM 10104 C C . SER A 1 11 ? -18.863 8.936 2.800 1.00 0.00 11 SER A C 8
ATOM 10105 O O . SER A 1 11 ? -18.677 7.719 2.906 1.00 0.00 11 SER A O 8
ATOM 10113 N N . ASP A 1 12 ? -17.869 9.784 2.487 1.00 0.00 12 ASP A N 8
ATOM 10114 C CA . ASP A 1 12 ? -16.527 9.454 1.957 1.00 0.00 12 ASP A CA 8
ATOM 10115 C C . ASP A 1 12 ? -16.557 8.695 0.617 1.00 0.00 12 ASP A C 8
ATOM 10116 O O . ASP A 1 12 ? -16.207 9.269 -0.419 1.00 0.00 12 ASP A O 8
ATOM 10125 N N . GLY A 1 13 ? -16.958 7.417 0.628 1.00 0.00 13 GLY A N 8
ATOM 10126 C CA . GLY A 1 13 ? -17.146 6.543 -0.546 1.00 0.00 13 GLY A CA 8
ATOM 10127 C C . GLY A 1 13 ? -15.860 6.065 -1.236 1.00 0.00 13 GLY A C 8
ATOM 10128 O O . GLY A 1 13 ? -15.718 4.874 -1.522 1.00 0.00 13 GLY A O 8
ATOM 10132 N N . TRP A 1 14 ? -14.907 6.965 -1.487 1.00 0.00 14 TRP A N 8
ATOM 10133 C CA . TRP A 1 14 ? -13.678 6.697 -2.251 1.00 0.00 14 TRP A CA 8
ATOM 10134 C C . TRP A 1 14 ? -12.746 5.678 -1.581 1.00 0.00 14 TRP A C 8
ATOM 10135 O O . TRP A 1 14 ? -11.992 4.988 -2.272 1.00 0.00 14 TRP A O 8
ATOM 10156 N N . LYS A 1 15 ? -12.783 5.560 -0.249 1.00 0.00 15 LYS A N 8
ATOM 10157 C CA . LYS A 1 15 ? -11.877 4.704 0.538 1.00 0.00 15 LYS A CA 8
ATOM 10158 C C . LYS A 1 15 ? -12.094 3.214 0.274 1.00 0.00 15 LYS A C 8
ATOM 10159 O O . LYS A 1 15 ? -11.129 2.467 0.112 1.00 0.00 15 LYS A O 8
ATOM 10178 N N . ASP A 1 16 ? -13.354 2.785 0.178 1.00 0.00 16 ASP A N 8
ATOM 10179 C CA . ASP A 1 16 ? -13.728 1.405 -0.154 1.00 0.00 16 ASP A CA 8
ATOM 10180 C C . ASP A 1 16 ? -13.370 1.057 -1.615 1.00 0.00 16 ASP A C 8
ATOM 10181 O O . ASP A 1 16 ? -12.878 -0.033 -1.910 1.00 0.00 16 ASP A O 8
ATOM 10190 N N . ASP A 1 17 ? -13.542 2.010 -2.538 1.00 0.00 17 ASP A N 8
ATOM 10191 C CA . ASP A 1 17 ? -13.108 1.878 -3.936 1.00 0.00 17 ASP A CA 8
ATOM 10192 C C . ASP A 1 17 ? -11.571 1.820 -4.073 1.00 0.00 17 ASP A C 8
ATOM 10193 O O . ASP A 1 17 ? -11.044 1.072 -4.899 1.00 0.00 17 ASP A O 8
ATOM 10202 N N . TYR A 1 18 ? -10.836 2.556 -3.231 1.00 0.00 18 TYR A N 8
ATOM 10203 C CA . TYR A 1 18 ? -9.371 2.519 -3.213 1.00 0.00 18 TYR A CA 8
ATOM 10204 C C . TYR A 1 18 ? -8.849 1.172 -2.684 1.00 0.00 18 TYR A C 8
ATOM 10205 O O . TYR A 1 18 ? -8.010 0.551 -3.338 1.00 0.00 18 TYR A O 8
ATOM 10223 N N . LEU A 1 19 ? -9.430 0.637 -1.603 1.00 0.00 19 LEU A N 8
ATOM 10224 C CA . LEU A 1 19 ? -9.195 -0.745 -1.152 1.00 0.00 19 LEU A CA 8
ATOM 10225 C C . LEU A 1 19 ? -9.520 -1.770 -2.260 1.00 0.00 19 LEU A C 8
ATOM 10226 O O . LEU A 1 19 ? -8.719 -2.668 -2.523 1.00 0.00 19 LEU A O 8
ATOM 10242 N N . SER A 1 20 ? -10.649 -1.619 -2.964 1.00 0.00 20 SER A N 8
ATOM 10243 C CA . SER A 1 20 ? -11.022 -2.503 -4.079 1.00 0.00 20 SER A CA 8
ATOM 10244 C C . SER A 1 20 ? -9.967 -2.534 -5.189 1.00 0.00 20 SER A C 8
ATOM 10245 O O . SER A 1 20 ? -9.636 -3.620 -5.665 1.00 0.00 20 SER A O 8
ATOM 10253 N N . ARG A 1 21 ? -9.385 -1.389 -5.581 1.00 0.00 21 ARG A N 8
ATOM 10254 C CA . ARG A 1 21 ? -8.329 -1.350 -6.616 1.00 0.00 21 ARG A CA 8
ATOM 10255 C C . ARG A 1 21 ? -6.951 -1.799 -6.109 1.00 0.00 21 ARG A C 8
ATOM 10256 O O . ARG A 1 21 ? -6.220 -2.461 -6.843 1.00 0.00 21 ARG A O 8
ATOM 10277 N N . LEU A 1 22 ? -6.607 -1.522 -4.844 1.00 0.00 22 LEU A N 8
ATOM 10278 C CA . LEU A 1 22 ? -5.362 -1.972 -4.199 1.00 0.00 22 LEU A CA 8
ATOM 10279 C C . LEU A 1 22 ? -5.284 -3.508 -4.083 1.00 0.00 22 LEU A C 8
ATOM 10280 O O . LEU A 1 22 ? -4.213 -4.089 -4.262 1.00 0.00 22 LEU A O 8
ATOM 10296 N N . SER A 1 23 ? -6.421 -4.174 -3.858 1.00 0.00 23 SER A N 8
ATOM 10297 C CA . SER A 1 23 ? -6.544 -5.638 -3.826 1.00 0.00 23 SER A CA 8
ATOM 10298 C C . SER A 1 23 ? -6.038 -6.337 -5.105 1.00 0.00 23 SER A C 8
ATOM 10299 O O . SER A 1 23 ? -5.518 -7.457 -5.041 1.00 0.00 23 SER A O 8
ATOM 10307 N N . ARG A 1 24 ? -6.138 -5.674 -6.271 1.00 0.00 24 ARG A N 8
ATOM 10308 C CA . ARG A 1 24 ? -5.879 -6.270 -7.603 1.00 0.00 24 ARG A CA 8
ATOM 10309 C C . ARG A 1 24 ? -4.394 -6.471 -7.921 1.00 0.00 24 ARG A C 8
ATOM 10310 O O . ARG A 1 24 ? -4.055 -7.290 -8.776 1.00 0.00 24 ARG A O 8
ATOM 10331 N N . LEU A 1 25 ? -3.516 -5.726 -7.252 1.00 0.00 25 LEU A N 8
ATOM 10332 C CA . LEU A 1 25 ? -2.060 -5.766 -7.446 1.00 0.00 25 LEU A CA 8
ATOM 10333 C C . LEU A 1 25 ? -1.433 -7.077 -6.923 1.00 0.00 25 LEU A C 8
ATOM 10334 O O . LEU A 1 25 ? -1.830 -7.611 -5.884 1.00 0.00 25 LEU A O 8
ATOM 10350 N N . SER A 1 26 ? -0.413 -7.557 -7.642 1.00 0.00 26 SER A N 8
ATOM 10351 C CA . SER A 1 26 ? 0.470 -8.657 -7.232 1.00 0.00 26 SER A CA 8
ATOM 10352 C C . SER A 1 26 ? 1.408 -8.258 -6.079 1.00 0.00 26 SER A C 8
ATOM 10353 O O . SER A 1 26 ? 1.552 -7.073 -5.754 1.00 0.00 26 SER A O 8
ATOM 10361 N N . LYS A 1 27 ? 2.075 -9.237 -5.445 1.00 0.00 27 LYS A N 8
ATOM 10362 C CA . LYS A 1 27 ? 2.900 -9.064 -4.234 1.00 0.00 27 LYS A CA 8
ATOM 10363 C C . LYS A 1 27 ? 4.047 -8.058 -4.400 1.00 0.00 27 LYS A C 8
ATOM 10364 O O . LYS A 1 27 ? 4.316 -7.285 -3.488 1.00 0.00 27 LYS A O 8
ATOM 10383 N N . ASN A 1 28 ? 4.691 -8.009 -5.568 1.00 0.00 28 ASN A N 8
ATOM 10384 C CA . ASN A 1 28 ? 5.700 -6.993 -5.898 1.00 0.00 28 ASN A CA 8
ATOM 10385 C C . ASN A 1 28 ? 5.080 -5.622 -6.248 1.00 0.00 28 ASN A C 8
ATOM 10386 O O . ASN A 1 28 ? 5.597 -4.576 -5.844 1.00 0.00 28 ASN A O 8
ATOM 10397 N N . GLN A 1 29 ? 3.953 -5.614 -6.968 1.00 0.00 29 GLN A N 8
ATOM 10398 C CA . GLN A 1 29 ? 3.263 -4.400 -7.429 1.00 0.00 29 GLN A CA 8
ATOM 10399 C C . GLN A 1 29 ? 2.669 -3.584 -6.268 1.00 0.00 29 GLN A C 8
ATOM 10400 O O . GLN A 1 29 ? 2.786 -2.357 -6.256 1.00 0.00 29 GLN A O 8
ATOM 10414 N N . LEU A 1 30 ? 2.084 -4.242 -5.255 1.00 0.00 30 LEU A N 8
ATOM 10415 C CA . LEU A 1 30 ? 1.552 -3.569 -4.059 1.00 0.00 30 LEU A CA 8
ATOM 10416 C C . LEU A 1 30 ? 2.659 -2.906 -3.216 1.00 0.00 30 LEU A C 8
ATOM 10417 O O . LEU A 1 30 ? 2.417 -1.878 -2.580 1.00 0.00 30 LEU A O 8
ATOM 10433 N N . MET A 1 31 ? 3.883 -3.446 -3.240 1.00 0.00 31 MET A N 8
ATOM 10434 C CA . MET A 1 31 ? 5.035 -2.819 -2.583 1.00 0.00 31 MET A CA 8
ATOM 10435 C C . MET A 1 31 ? 5.482 -1.568 -3.329 1.00 0.00 31 MET A C 8
ATOM 10436 O O . MET A 1 31 ? 5.707 -0.534 -2.702 1.00 0.00 31 MET A O 8
ATOM 10450 N N . ALA A 1 32 ? 5.570 -1.630 -4.661 1.00 0.00 32 ALA A N 8
ATOM 10451 C CA . ALA A 1 32 ? 5.923 -0.482 -5.498 1.00 0.00 32 ALA A CA 8
ATOM 10452 C C . ALA A 1 32 ? 4.899 0.666 -5.369 1.00 0.00 32 ALA A C 8
ATOM 10453 O O . ALA A 1 32 ? 5.282 1.832 -5.273 1.00 0.00 32 ALA A O 8
ATOM 10460 N N . LEU A 1 33 ? 3.603 0.335 -5.289 1.00 0.00 33 LEU A N 8
ATOM 10461 C CA . LEU A 1 33 ? 2.507 1.272 -5.012 1.00 0.00 33 LEU A CA 8
ATOM 10462 C C . LEU A 1 33 ? 2.700 1.976 -3.656 1.00 0.00 33 LEU A C 8
ATOM 10463 O O . LEU A 1 33 ? 2.750 3.204 -3.600 1.00 0.00 33 LEU A O 8
ATOM 10479 N N . ALA A 1 34 ? 2.873 1.211 -2.571 1.00 0.00 34 ALA A N 8
ATOM 10480 C CA . ALA A 1 34 ? 3.069 1.755 -1.228 1.00 0.00 34 ALA A CA 8
ATOM 10481 C C . ALA A 1 34 ? 4.372 2.570 -1.086 1.00 0.00 34 ALA A C 8
ATOM 10482 O O . ALA A 1 34 ? 4.362 3.633 -0.467 1.00 0.00 34 ALA A O 8
ATOM 10489 N N . LEU A 1 35 ? 5.474 2.133 -1.713 1.00 0.00 35 LEU A N 8
ATOM 10490 C CA . LEU A 1 35 ? 6.753 2.850 -1.754 1.00 0.00 35 LEU A CA 8
ATOM 10491 C C . LEU A 1 35 ? 6.607 4.203 -2.466 1.00 0.00 35 LEU A C 8
ATOM 10492 O O . LEU A 1 35 ? 7.018 5.231 -1.924 1.00 0.00 35 LEU A O 8
ATOM 10508 N N . LYS A 1 36 ? 5.948 4.230 -3.634 1.00 0.00 36 LYS A N 8
ATOM 10509 C CA . LYS A 1 36 ? 5.648 5.450 -4.399 1.00 0.00 36 LYS A CA 8
ATOM 10510 C C . LYS A 1 36 ? 4.828 6.450 -3.576 1.00 0.00 36 LYS A C 8
ATOM 10511 O O . LYS A 1 36 ? 5.197 7.624 -3.489 1.00 0.00 36 LYS A O 8
ATOM 10530 N N . LEU A 1 37 ? 3.763 5.991 -2.916 1.00 0.00 37 LEU A N 8
ATOM 10531 C CA . LEU A 1 37 ? 2.957 6.808 -2.000 1.00 0.00 37 LEU A CA 8
ATOM 10532 C C . LEU A 1 37 ? 3.772 7.340 -0.811 1.00 0.00 37 LEU A C 8
ATOM 10533 O O . LEU A 1 37 ? 3.577 8.487 -0.401 1.00 0.00 37 LEU A O 8
ATOM 10549 N N . LYS A 1 38 ? 4.699 6.539 -0.265 1.00 0.00 38 LYS A N 8
ATOM 10550 C CA . LYS A 1 38 ? 5.550 6.927 0.869 1.00 0.00 38 LYS A CA 8
ATOM 10551 C C . LYS A 1 38 ? 6.550 8.021 0.497 1.00 0.00 38 LYS A C 8
ATOM 10552 O O . LYS A 1 38 ? 6.607 9.041 1.181 1.00 0.00 38 LYS A O 8
ATOM 10571 N N . GLN A 1 39 ? 7.288 7.875 -0.603 1.00 0.00 39 GLN A N 8
ATOM 10572 C CA . GLN A 1 39 ? 8.240 8.906 -1.042 1.00 0.00 39 GLN A CA 8
ATOM 10573 C C . GLN A 1 39 ? 7.536 10.227 -1.427 1.00 0.00 39 GLN A C 8
ATOM 10574 O O . GLN A 1 39 ? 8.086 11.301 -1.189 1.00 0.00 39 GLN A O 8
ATOM 10588 N N . GLN A 1 40 ? 6.298 10.169 -1.930 1.00 0.00 40 GLN A N 8
ATOM 10589 C CA . GLN A 1 40 ? 5.473 11.354 -2.219 1.00 0.00 40 GLN A CA 8
ATOM 10590 C C . GLN A 1 40 ? 5.131 12.171 -0.959 1.00 0.00 40 GLN A C 8
ATOM 10591 O O . GLN A 1 40 ? 5.320 13.388 -0.951 1.00 0.00 40 GLN A O 8
ATOM 10605 N N . GLN A 1 41 ? 4.680 11.531 0.130 1.00 0.00 41 GLN A N 8
ATOM 10606 C CA . GLN A 1 41 ? 4.421 12.244 1.395 1.00 0.00 41 GLN A CA 8
ATOM 10607 C C . GLN A 1 41 ? 5.714 12.713 2.098 1.00 0.00 41 GLN A C 8
ATOM 10608 O O . GLN A 1 41 ? 5.687 13.734 2.789 1.00 0.00 41 GLN A O 8
ATOM 10622 N N . LEU A 1 42 ? 6.851 12.037 1.885 1.00 0.00 42 LEU A N 8
ATOM 10623 C CA . LEU A 1 42 ? 8.173 12.497 2.352 1.00 0.00 42 LEU A CA 8
ATOM 10624 C C . LEU A 1 42 ? 8.632 13.779 1.622 1.00 0.00 42 LEU A C 8
ATOM 10625 O O . LEU A 1 42 ? 9.195 14.673 2.258 1.00 0.00 42 LEU A O 8
ATOM 10641 N N . GLU A 1 43 ? 8.346 13.926 0.326 1.00 0.00 43 GLU A N 8
ATOM 10642 C CA . GLU A 1 43 ? 8.620 15.163 -0.438 1.00 0.00 43 GLU A CA 8
ATOM 10643 C C . GLU A 1 43 ? 7.738 16.358 -0.027 1.00 0.00 43 GLU A C 8
ATOM 10644 O O . GLU A 1 43 ? 8.146 17.512 -0.196 1.00 0.00 43 GLU A O 8
ATOM 10656 N N . GLN A 1 44 ? 6.562 16.108 0.566 1.00 0.00 44 GLN A N 8
ATOM 10657 C CA . GLN A 1 44 ? 5.709 17.147 1.171 1.00 0.00 44 GLN A CA 8
ATOM 10658 C C . GLN A 1 44 ? 6.222 17.657 2.540 1.00 0.00 44 GLN A C 8
ATOM 10659 O O . GLN A 1 44 ? 5.765 18.701 3.019 1.00 0.00 44 GLN A O 8
ATOM 10673 N N . GLY A 1 45 ? 7.191 16.959 3.164 1.00 0.00 45 GLY A N 8
ATOM 10674 C CA . GLY A 1 45 ? 7.809 17.305 4.455 1.00 0.00 45 GLY A CA 8
ATOM 10675 C C . GLY A 1 45 ? 6.998 16.838 5.661 1.00 0.00 45 GLY A C 8
ATOM 10676 O O . GLY A 1 45 ? 6.201 17.642 6.197 1.00 0.00 45 GLY A O 8
ATOM 10681 N N . GLY B 1 1 ? 29.011 28.222 21.421 1.00 0.00 101 GLY B N 8
ATOM 10682 C CA . GLY B 1 1 ? 28.002 27.176 21.138 1.00 0.00 101 GLY B CA 8
ATOM 10683 C C . GLY B 1 1 ? 28.504 25.781 21.515 1.00 0.00 101 GLY B C 8
ATOM 10684 O O . GLY B 1 1 ? 29.720 25.567 21.601 1.00 0.00 101 GLY B O 8
ATOM 10690 N N . PRO B 1 2 ? 27.595 24.809 21.746 1.00 0.00 102 PRO B N 8
ATOM 10691 C CA . PRO B 1 2 ? 27.955 23.454 22.185 1.00 0.00 102 PRO B CA 8
ATOM 10692 C C . PRO B 1 2 ? 28.659 22.609 21.105 1.00 0.00 102 PRO B C 8
ATOM 10693 O O . PRO B 1 2 ? 29.451 21.720 21.438 1.00 0.00 102 PRO B O 8
ATOM 10704 N N . GLY B 1 3 ? 28.388 22.870 19.821 1.00 0.00 103 GLY B N 8
ATOM 10705 C CA . GLY B 1 3 ? 29.014 22.195 18.675 1.00 0.00 103 GLY B CA 8
ATOM 10706 C C . GLY B 1 3 ? 28.315 22.485 17.340 1.00 0.00 103 GLY B C 8
ATOM 10707 O O . GLY B 1 3 ? 27.166 22.930 17.305 1.00 0.00 103 GLY B O 8
ATOM 10711 N N . SER B 1 4 ? 29.015 22.223 16.229 1.00 0.00 104 SER B N 8
ATOM 10712 C CA . SER B 1 4 ? 28.545 22.475 14.848 1.00 0.00 104 SER B CA 8
ATOM 10713 C C . SER B 1 4 ? 27.665 21.351 14.262 1.00 0.00 104 SER B C 8
ATOM 10714 O O . SER B 1 4 ? 27.334 21.376 13.074 1.00 0.00 104 SER B O 8
ATOM 10722 N N . MET B 1 5 ? 27.306 20.347 15.066 1.00 0.00 105 MET B N 8
ATOM 10723 C CA . MET B 1 5 ? 26.554 19.153 14.650 1.00 0.00 105 MET B CA 8
ATOM 10724 C C . MET B 1 5 ? 25.130 19.444 14.134 1.00 0.00 105 MET B C 8
ATOM 10725 O O . MET B 1 5 ? 24.524 20.471 14.456 1.00 0.00 105 MET B O 8
ATOM 10739 N N . ASN B 1 6 ? 24.587 18.507 13.344 1.00 0.00 106 ASN B N 8
ATOM 10740 C CA . ASN B 1 6 ? 23.249 18.557 12.743 1.00 0.00 106 ASN B CA 8
ATOM 10741 C C . ASN B 1 6 ? 22.626 17.144 12.654 1.00 0.00 106 ASN B C 8
ATOM 10742 O O . ASN B 1 6 ? 23.350 16.143 12.671 1.00 0.00 106 ASN B O 8
ATOM 10753 N N . LYS B 1 7 ? 21.294 17.047 12.550 1.00 0.00 107 LYS B N 8
ATOM 10754 C CA . LYS B 1 7 ? 20.543 15.776 12.487 1.00 0.00 107 LYS B CA 8
ATOM 10755 C C . LYS B 1 7 ? 20.876 14.935 11.232 1.00 0.00 107 LYS B C 8
ATOM 10756 O O . LYS B 1 7 ? 21.090 15.509 10.156 1.00 0.00 107 LYS B O 8
ATOM 10775 N N . PRO B 1 8 ? 20.913 13.591 11.332 1.00 0.00 108 PRO B N 8
ATOM 10776 C CA . PRO B 1 8 ? 21.173 12.697 10.202 1.00 0.00 108 PRO B CA 8
ATOM 10777 C C . PRO B 1 8 ? 19.983 12.622 9.231 1.00 0.00 108 PRO B C 8
ATOM 10778 O O . PRO B 1 8 ? 18.825 12.827 9.615 1.00 0.00 108 PRO B O 8
ATOM 10789 N N . THR B 1 9 ? 20.262 12.288 7.964 1.00 0.00 109 THR B N 8
ATOM 10790 C CA . THR B 1 9 ? 19.261 12.022 6.909 1.00 0.00 109 THR B CA 8
ATOM 10791 C C . THR B 1 9 ? 19.866 11.197 5.755 1.00 0.00 109 THR B C 8
ATOM 10792 O O . THR B 1 9 ? 21.084 11.207 5.538 1.00 0.00 109 THR B O 8
ATOM 10803 N N . SER B 1 10 ? 19.021 10.474 5.003 1.00 0.00 110 SER B N 8
ATOM 10804 C CA . SER B 1 10 ? 19.388 9.776 3.762 1.00 0.00 110 SER B CA 8
ATOM 10805 C C . SER B 1 10 ? 18.170 9.560 2.851 1.00 0.00 110 SER B C 8
ATOM 10806 O O . SER B 1 10 ? 17.075 9.236 3.319 1.00 0.00 110 SER B O 8
ATOM 10814 N N . SER B 1 11 ? 18.363 9.720 1.540 1.00 0.00 111 SER B N 8
ATOM 10815 C CA . SER B 1 11 ? 17.336 9.506 0.509 1.00 0.00 111 SER B CA 8
ATOM 10816 C C . SER B 1 11 ? 17.072 8.023 0.195 1.00 0.00 111 SER B C 8
ATOM 10817 O O . SER B 1 11 ? 16.036 7.696 -0.392 1.00 0.00 111 SER B O 8
ATOM 10825 N N . ASP B 1 12 ? 17.988 7.126 0.566 1.00 0.00 112 ASP B N 8
ATOM 10826 C CA . ASP B 1 12 ? 18.040 5.711 0.168 1.00 0.00 112 ASP B CA 8
ATOM 10827 C C . ASP B 1 12 ? 18.266 4.760 1.366 1.00 0.00 112 ASP B C 8
ATOM 10828 O O . ASP B 1 12 ? 18.351 5.187 2.522 1.00 0.00 112 ASP B O 8
ATOM 10837 N N . GLY B 1 13 ? 18.329 3.449 1.109 1.00 0.00 113 GLY B N 8
ATOM 10838 C CA . GLY B 1 13 ? 18.538 2.388 2.117 1.00 0.00 113 GLY B CA 8
ATOM 10839 C C . GLY B 1 13 ? 17.276 2.016 2.910 1.00 0.00 113 GLY B C 8
ATOM 10840 O O . GLY B 1 13 ? 16.980 0.833 3.093 1.00 0.00 113 GLY B O 8
ATOM 10844 N N . TRP B 1 14 ? 16.469 3.009 3.284 1.00 0.00 114 TRP B N 8
ATOM 10845 C CA . TRP B 1 14 ? 15.156 2.816 3.910 1.00 0.00 114 TRP B CA 8
ATOM 10846 C C . TRP B 1 14 ? 14.173 2.064 2.992 1.00 0.00 114 TRP B C 8
ATOM 10847 O O . TRP B 1 14 ? 13.298 1.350 3.478 1.00 0.00 114 TRP B O 8
ATOM 10868 N N . LYS B 1 15 ? 14.337 2.202 1.670 1.00 0.00 115 LYS B N 8
ATOM 10869 C CA . LYS B 1 15 ? 13.474 1.626 0.623 1.00 0.00 115 LYS B CA 8
ATOM 10870 C C . LYS B 1 15 ? 13.497 0.098 0.628 1.00 0.00 115 LYS B C 8
ATOM 10871 O O . LYS B 1 15 ? 12.445 -0.531 0.518 1.00 0.00 115 LYS B O 8
ATOM 10890 N N . ASP B 1 16 ? 14.674 -0.510 0.809 1.00 0.00 116 ASP B N 8
ATOM 10891 C CA . ASP B 1 16 ? 14.835 -1.965 0.896 1.00 0.00 116 ASP B CA 8
ATOM 10892 C C . ASP B 1 16 ? 14.180 -2.530 2.170 1.00 0.00 116 ASP B C 8
ATOM 10893 O O . ASP B 1 16 ? 13.497 -3.557 2.118 1.00 0.00 116 ASP B O 8
ATOM 10902 N N . ASP B 1 17 ? 14.326 -1.829 3.300 1.00 0.00 117 ASP B N 8
ATOM 10903 C CA . ASP B 1 17 ? 13.642 -2.162 4.555 1.00 0.00 117 ASP B CA 8
ATOM 10904 C C . ASP B 1 17 ? 12.114 -1.982 4.448 1.00 0.00 117 ASP B C 8
ATOM 10905 O O . ASP B 1 17 ? 11.354 -2.781 4.998 1.00 0.00 117 ASP B O 8
ATOM 10914 N N . TYR B 1 18 ? 11.652 -0.981 3.690 1.00 0.00 118 TYR B N 8
ATOM 10915 C CA . TYR B 1 18 ? 10.224 -0.752 3.448 1.00 0.00 118 TYR B CA 8
ATOM 10916 C C . TYR B 1 18 ? 9.603 -1.880 2.612 1.00 0.00 118 TYR B C 8
ATOM 10917 O O . TYR B 1 18 ? 8.623 -2.488 3.039 1.00 0.00 118 TYR B O 8
ATOM 10935 N N . LEU B 1 19 ? 10.224 -2.269 1.490 1.00 0.00 119 LEU B N 8
ATOM 10936 C CA . LEU B 1 19 ? 9.804 -3.440 0.699 1.00 0.00 119 LEU B CA 8
ATOM 10937 C C . LEU B 1 19 ? 9.827 -4.741 1.525 1.00 0.00 119 LEU B C 8
ATOM 10938 O O . LEU B 1 19 ? 8.925 -5.570 1.396 1.00 0.00 119 LEU B O 8
ATOM 10954 N N . SER B 1 20 ? 10.820 -4.908 2.407 1.00 0.00 120 SER B N 8
ATOM 10955 C CA . SER B 1 20 ? 10.917 -6.061 3.307 1.00 0.00 120 SER B CA 8
ATOM 10956 C C . SER B 1 20 ? 9.759 -6.127 4.322 1.00 0.00 120 SER B C 8
ATOM 10957 O O . SER B 1 20 ? 9.078 -7.154 4.405 1.00 0.00 120 SER B O 8
ATOM 10965 N N . ARG B 1 21 ? 9.472 -5.034 5.051 1.00 0.00 121 ARG B N 8
ATOM 10966 C CA . ARG B 1 21 ? 8.408 -5.006 6.078 1.00 0.00 121 ARG B CA 8
ATOM 10967 C C . ARG B 1 21 ? 6.992 -5.059 5.486 1.00 0.00 121 ARG B C 8
ATOM 10968 O O . ARG B 1 21 ? 6.128 -5.720 6.057 1.00 0.00 121 ARG B O 8
ATOM 10989 N N . LEU B 1 22 ? 6.780 -4.459 4.314 1.00 0.00 122 LEU B N 8
ATOM 10990 C CA . LEU B 1 22 ? 5.503 -4.508 3.573 1.00 0.00 122 LEU B CA 8
ATOM 10991 C C . LEU B 1 22 ? 5.077 -5.944 3.215 1.00 0.00 122 LEU B C 8
ATOM 10992 O O . LEU B 1 22 ? 3.878 -6.227 3.165 1.00 0.00 122 LEU B O 8
ATOM 11008 N N . SER B 1 23 ? 6.028 -6.862 3.023 1.00 0.00 123 SER B N 8
ATOM 11009 C CA . SER B 1 23 ? 5.763 -8.290 2.785 1.00 0.00 123 SER B CA 8
ATOM 11010 C C . SER B 1 23 ? 5.093 -9.013 3.967 1.00 0.00 123 SER B C 8
ATOM 11011 O O . SER B 1 23 ? 4.393 -10.014 3.764 1.00 0.00 123 SER B O 8
ATOM 11019 N N . ARG B 1 24 ? 5.290 -8.522 5.202 1.00 0.00 124 ARG B N 8
ATOM 11020 C CA . ARG B 1 24 ? 4.832 -9.154 6.452 1.00 0.00 124 ARG B CA 8
ATOM 11021 C C . ARG B 1 24 ? 3.356 -8.891 6.780 1.00 0.00 124 ARG B C 8
ATOM 11022 O O . ARG B 1 24 ? 2.758 -9.662 7.536 1.00 0.00 124 ARG B O 8
ATOM 11043 N N . LEU B 1 25 ? 2.767 -7.825 6.233 1.00 0.00 125 LEU B N 8
ATOM 11044 C CA . LEU B 1 25 ? 1.352 -7.459 6.427 1.00 0.00 125 LEU B CA 8
ATOM 11045 C C . LEU B 1 25 ? 0.412 -8.422 5.677 1.00 0.00 125 LEU B C 8
ATOM 11046 O O . LEU B 1 25 ? 0.715 -8.879 4.569 1.00 0.00 125 LEU B O 8
ATOM 11062 N N . SER B 1 26 ? -0.748 -8.704 6.275 1.00 0.00 126 SER B N 8
ATOM 11063 C CA . SER B 1 26 ? -1.853 -9.433 5.635 1.00 0.00 126 SER B CA 8
ATOM 11064 C C . SER B 1 26 ? -2.460 -8.648 4.457 1.00 0.00 126 SER B C 8
ATOM 11065 O O . SER B 1 26 ? -2.285 -7.428 4.352 1.00 0.00 126 SER B O 8
ATOM 11073 N N . LYS B 1 27 ? -3.208 -9.328 3.577 1.00 0.00 127 LYS B N 8
ATOM 11074 C CA . LYS B 1 27 ? -3.790 -8.755 2.347 1.00 0.00 127 LYS B CA 8
ATOM 11075 C C . LYS B 1 27 ? -4.689 -7.545 2.610 1.00 0.00 127 LYS B C 8
ATOM 11076 O O . LYS B 1 27 ? -4.667 -6.607 1.823 1.00 0.00 127 LYS B O 8
ATOM 11095 N N . ASN B 1 28 ? -5.438 -7.527 3.717 1.00 0.00 128 ASN B N 8
ATOM 11096 C CA . ASN B 1 28 ? -6.236 -6.365 4.133 1.00 0.00 128 ASN B CA 8
ATOM 11097 C C . ASN B 1 28 ? -5.383 -5.256 4.795 1.00 0.00 128 ASN B C 8
ATOM 11098 O O . ASN B 1 28 ? -5.632 -4.064 4.598 1.00 0.00 128 ASN B O 8
ATOM 11109 N N . GLN B 1 29 ? -4.370 -5.631 5.583 1.00 0.00 129 GLN B N 8
ATOM 11110 C CA . GLN B 1 29 ? -3.520 -4.696 6.335 1.00 0.00 129 GLN B CA 8
ATOM 11111 C C . GLN B 1 29 ? -2.637 -3.834 5.417 1.00 0.00 129 GLN B C 8
ATOM 11112 O O . GLN B 1 29 ? -2.504 -2.629 5.639 1.00 0.00 129 GLN B O 8
ATOM 11126 N N . LEU B 1 30 ? -2.067 -4.420 4.352 1.00 0.00 130 LEU B N 8
ATOM 11127 C CA . LEU B 1 30 ? -1.331 -3.664 3.324 1.00 0.00 130 LEU B CA 8
ATOM 11128 C C . LEU B 1 30 ? -2.218 -2.643 2.583 1.00 0.00 130 LEU B C 8
ATOM 11129 O O . LEU B 1 30 ? -1.720 -1.584 2.191 1.00 0.00 130 LEU B O 8
ATOM 11145 N N . MET B 1 31 ? -3.526 -2.898 2.437 1.00 0.00 131 MET B N 8
ATOM 11146 C CA . MET B 1 31 ? -4.459 -1.916 1.866 1.00 0.00 131 MET B CA 8
ATOM 11147 C C . MET B 1 31 ? -4.718 -0.766 2.840 1.00 0.00 131 MET B C 8
ATOM 11148 O O . MET B 1 31 ? -4.690 0.388 2.431 1.00 0.00 131 MET B O 8
ATOM 11162 N N . ALA B 1 32 ? -4.922 -1.064 4.128 1.00 0.00 132 ALA B N 8
ATOM 11163 C CA . ALA B 1 32 ? -5.104 -0.053 5.169 1.00 0.00 132 ALA B CA 8
ATOM 11164 C C . ALA B 1 32 ? -3.879 0.875 5.315 1.00 0.00 132 ALA B C 8
ATOM 11165 O O . ALA B 1 32 ? -4.042 2.086 5.490 1.00 0.00 132 ALA B O 8
ATOM 11172 N N . LEU B 1 33 ? -2.655 0.342 5.184 1.00 0.00 133 LEU B N 8
ATOM 11173 C CA . LEU B 1 33 ? -1.415 1.123 5.147 1.00 0.00 133 LEU B CA 8
ATOM 11174 C C . LEU B 1 33 ? -1.366 2.075 3.936 1.00 0.00 133 LEU B C 8
ATOM 11175 O O . LEU B 1 33 ? -1.146 3.272 4.106 1.00 0.00 133 LEU B O 8
ATOM 11191 N N . ALA B 1 34 ? -1.619 1.562 2.726 1.00 0.00 134 ALA B N 8
ATOM 11192 C CA . ALA B 1 34 ? -1.633 2.376 1.510 1.00 0.00 134 ALA B CA 8
ATOM 11193 C C . ALA B 1 34 ? -2.749 3.446 1.534 1.00 0.00 134 ALA B C 8
ATOM 11194 O O . ALA B 1 34 ? -2.524 4.585 1.126 1.00 0.00 134 ALA B O 8
ATOM 11201 N N . LEU B 1 35 ? -3.926 3.125 2.079 1.00 0.00 135 LEU B N 8
ATOM 11202 C CA . LEU B 1 35 ? -5.045 4.059 2.284 1.00 0.00 135 LEU B CA 8
ATOM 11203 C C . LEU B 1 35 ? -4.674 5.184 3.267 1.00 0.00 135 LEU B C 8
ATOM 11204 O O . LEU B 1 35 ? -4.910 6.362 2.980 1.00 0.00 135 LEU B O 8
ATOM 11220 N N . LYS B 1 36 ? -4.028 4.839 4.389 1.00 0.00 136 LYS B N 8
ATOM 11221 C CA . LYS B 1 36 ? -3.517 5.801 5.383 1.00 0.00 136 LYS B CA 8
ATOM 11222 C C . LYS B 1 36 ? -2.511 6.776 4.763 1.00 0.00 136 LYS B C 8
ATOM 11223 O O . LYS B 1 36 ? -2.639 7.990 4.940 1.00 0.00 136 LYS B O 8
ATOM 11242 N N . LEU B 1 37 ? -1.571 6.272 3.958 1.00 0.00 137 LEU B N 8
ATOM 11243 C CA . LEU B 1 37 ? -0.642 7.095 3.173 1.00 0.00 137 LEU B CA 8
ATOM 11244 C C . LEU B 1 37 ? -1.374 7.978 2.142 1.00 0.00 137 LEU B C 8
ATOM 11245 O O . LEU B 1 37 ? -1.027 9.152 1.996 1.00 0.00 137 LEU B O 8
ATOM 11261 N N . LYS B 1 38 ? -2.397 7.447 1.452 1.00 0.00 138 LYS B N 8
ATOM 11262 C CA . LYS B 1 38 ? -3.176 8.165 0.425 1.00 0.00 138 LYS B CA 8
ATOM 11263 C C . LYS B 1 38 ? -3.929 9.370 0.994 1.00 0.00 138 LYS B C 8
ATOM 11264 O O . LYS B 1 38 ? -3.858 10.449 0.415 1.00 0.00 138 LYS B O 8
ATOM 11283 N N . GLN B 1 39 ? -4.604 9.221 2.137 1.00 0.00 139 GLN B N 8
ATOM 11284 C CA . GLN B 1 39 ? -5.289 10.355 2.781 1.00 0.00 139 GLN B CA 8
ATOM 11285 C C . GLN B 1 39 ? -4.296 11.402 3.329 1.00 0.00 139 GLN B C 8
ATOM 11286 O O . GLN B 1 39 ? -4.565 12.597 3.257 1.00 0.00 139 GLN B O 8
ATOM 11300 N N . GLN B 1 40 ? -3.118 10.975 3.801 1.00 0.00 140 GLN B N 8
ATOM 11301 C CA . GLN B 1 40 ? -2.050 11.848 4.316 1.00 0.00 140 GLN B CA 8
ATOM 11302 C C . GLN B 1 40 ? -1.404 12.738 3.240 1.00 0.00 140 GLN B C 8
ATOM 11303 O O . GLN B 1 40 ? -1.131 13.912 3.492 1.00 0.00 140 GLN B O 8
ATOM 11317 N N . GLN B 1 41 ? -1.165 12.201 2.035 1.00 0.00 141 GLN B N 8
ATOM 11318 C CA . GLN B 1 41 ? -0.643 12.996 0.909 1.00 0.00 141 GLN B CA 8
ATOM 11319 C C . GLN B 1 41 ? -1.693 13.931 0.265 1.00 0.00 141 GLN B C 8
ATOM 11320 O O . GLN B 1 41 ? -1.316 14.860 -0.456 1.00 0.00 141 GLN B O 8
ATOM 11334 N N . LEU B 1 42 ? -2.994 13.705 0.514 1.00 0.00 142 LEU B N 8
ATOM 11335 C CA . LEU B 1 42 ? -4.097 14.564 0.047 1.00 0.00 142 LEU B CA 8
ATOM 11336 C C . LEU B 1 42 ? -4.489 15.666 1.052 1.00 0.00 142 LEU B C 8
ATOM 11337 O O . LEU B 1 42 ? -4.735 16.801 0.641 1.00 0.00 142 LEU B O 8
ATOM 11353 N N . GLU B 1 43 ? -4.555 15.364 2.353 1.00 0.00 143 GLU B N 8
ATOM 11354 C CA . GLU B 1 43 ? -5.052 16.250 3.418 1.00 0.00 143 GLU B CA 8
ATOM 11355 C C . GLU B 1 43 ? -4.269 16.088 4.737 1.00 0.00 143 GLU B C 8
ATOM 11356 O O . GLU B 1 43 ? -3.524 15.128 4.938 1.00 0.00 143 GLU B O 8
ATOM 11368 N N . GLN B 1 44 ? -4.462 17.037 5.654 1.00 0.00 144 GLN B N 8
ATOM 11369 C CA . GLN B 1 44 ? -3.789 17.138 6.957 1.00 0.00 144 GLN B CA 8
ATOM 11370 C C . GLN B 1 44 ? -4.768 17.558 8.075 1.00 0.00 144 GLN B C 8
ATOM 11371 O O . GLN B 1 44 ? -5.774 18.225 7.814 1.00 0.00 144 GLN B O 8
ATOM 11385 N N . GLY B 1 45 ? -4.465 17.163 9.319 1.00 0.00 145 GLY B N 8
ATOM 11386 C CA . GLY B 1 45 ? -5.302 17.405 10.508 1.00 0.00 145 GLY B CA 8
ATOM 11387 C C . GLY B 1 45 ? -4.684 16.865 11.801 1.00 0.00 145 GLY B C 8
ATOM 11388 O O . GLY B 1 45 ? -4.127 15.749 11.774 1.00 0.00 145 GLY B O 8
ATOM 11393 N N . GLY A 1 1 ? -34.836 10.781 -19.829 1.00 0.00 1 GLY A N 9
ATOM 11394 C CA . GLY A 1 1 ? -35.252 12.186 -19.709 1.00 0.00 1 GLY A CA 9
ATOM 11395 C C . GLY A 1 1 ? -35.151 12.689 -18.266 1.00 0.00 1 GLY A C 9
ATOM 11396 O O . GLY A 1 1 ? -34.325 12.183 -17.498 1.00 0.00 1 GLY A O 9
ATOM 11402 N N . PRO A 1 2 ? -35.971 13.689 -17.876 1.00 0.00 2 PRO A N 9
ATOM 11403 C CA . PRO A 1 2 ? -36.015 14.237 -16.515 1.00 0.00 2 PRO A CA 9
ATOM 11404 C C . PRO A 1 2 ? -36.395 13.210 -15.434 1.00 0.00 2 PRO A C 9
ATOM 11405 O O . PRO A 1 2 ? -36.983 12.160 -15.718 1.00 0.00 2 PRO A O 9
ATOM 11416 N N . GLY A 1 3 ? -36.096 13.541 -14.174 1.00 0.00 3 GLY A N 9
ATOM 11417 C CA . GLY A 1 3 ? -36.396 12.712 -12.998 1.00 0.00 3 GLY A CA 9
ATOM 11418 C C . GLY A 1 3 ? -36.346 13.486 -11.665 1.00 0.00 3 GLY A C 9
ATOM 11419 O O . GLY A 1 3 ? -36.081 14.692 -11.638 1.00 0.00 3 GLY A O 9
ATOM 11423 N N . SER A 1 4 ? -36.621 12.780 -10.560 1.00 0.00 4 SER A N 9
ATOM 11424 C CA . SER A 1 4 ? -36.605 13.342 -9.202 1.00 0.00 4 SER A CA 9
ATOM 11425 C C . SER A 1 4 ? -35.204 13.809 -8.755 1.00 0.00 4 SER A C 9
ATOM 11426 O O . SER A 1 4 ? -34.180 13.303 -9.227 1.00 0.00 4 SER A O 9
ATOM 11434 N N . MET A 1 5 ? -35.161 14.771 -7.828 1.00 0.00 5 MET A N 9
ATOM 11435 C CA . MET A 1 5 ? -33.943 15.371 -7.268 1.00 0.00 5 MET A CA 9
ATOM 11436 C C . MET A 1 5 ? -34.143 15.807 -5.802 1.00 0.00 5 MET A C 9
ATOM 11437 O O . MET A 1 5 ? -35.232 16.248 -5.416 1.00 0.00 5 MET A O 9
ATOM 11451 N N . ASN A 1 6 ? -33.093 15.694 -4.990 1.00 0.00 6 ASN A N 9
ATOM 11452 C CA . ASN A 1 6 ? -33.050 16.080 -3.569 1.00 0.00 6 ASN A CA 9
ATOM 11453 C C . ASN A 1 6 ? -31.640 16.605 -3.193 1.00 0.00 6 ASN A C 9
ATOM 11454 O O . ASN A 1 6 ? -30.691 16.488 -3.980 1.00 0.00 6 ASN A O 9
ATOM 11465 N N . LYS A 1 7 ? -31.490 17.200 -2.000 1.00 0.00 7 LYS A N 9
ATOM 11466 C CA . LYS A 1 7 ? -30.237 17.818 -1.527 1.00 0.00 7 LYS A CA 9
ATOM 11467 C C . LYS A 1 7 ? -29.029 16.845 -1.519 1.00 0.00 7 LYS A C 9
ATOM 11468 O O . LYS A 1 7 ? -29.211 15.686 -1.118 1.00 0.00 7 LYS A O 9
ATOM 11487 N N . PRO A 1 8 ? -27.813 17.270 -1.920 1.00 0.00 8 PRO A N 9
ATOM 11488 C CA . PRO A 1 8 ? -26.611 16.432 -1.863 1.00 0.00 8 PRO A CA 9
ATOM 11489 C C . PRO A 1 8 ? -26.205 16.021 -0.438 1.00 0.00 8 PRO A C 9
ATOM 11490 O O . PRO A 1 8 ? -26.502 16.722 0.539 1.00 0.00 8 PRO A O 9
ATOM 11501 N N . THR A 1 9 ? -25.483 14.900 -0.328 1.00 0.00 9 THR A N 9
ATOM 11502 C CA . THR A 1 9 ? -24.888 14.383 0.923 1.00 0.00 9 THR A CA 9
ATOM 11503 C C . THR A 1 9 ? -23.505 13.779 0.641 1.00 0.00 9 THR A C 9
ATOM 11504 O O . THR A 1 9 ? -23.368 12.894 -0.210 1.00 0.00 9 THR A O 9
ATOM 11515 N N . SER A 1 10 ? -22.475 14.257 1.344 1.00 0.00 10 SER A N 9
ATOM 11516 C CA . SER A 1 10 ? -21.076 13.803 1.202 1.00 0.00 10 SER A CA 9
ATOM 11517 C C . SER A 1 10 ? -20.831 12.413 1.813 1.00 0.00 10 SER A C 9
ATOM 11518 O O . SER A 1 10 ? -21.488 12.019 2.782 1.00 0.00 10 SER A O 9
ATOM 11526 N N . SER A 1 11 ? -19.842 11.685 1.284 1.00 0.00 11 SER A N 9
ATOM 11527 C CA . SER A 1 11 ? -19.393 10.380 1.807 1.00 0.00 11 SER A CA 9
ATOM 11528 C C . SER A 1 11 ? -17.930 10.075 1.450 1.00 0.00 11 SER A C 9
ATOM 11529 O O . SER A 1 11 ? -17.362 10.653 0.515 1.00 0.00 11 SER A O 9
ATOM 11537 N N . ASP A 1 12 ? -17.304 9.150 2.187 1.00 0.00 12 ASP A N 9
ATOM 11538 C CA . ASP A 1 12 ? -15.918 8.690 1.956 1.00 0.00 12 ASP A CA 9
ATOM 11539 C C . ASP A 1 12 ? -15.815 7.562 0.892 1.00 0.00 12 ASP A C 9
ATOM 11540 O O . ASP A 1 12 ? -14.938 6.694 0.964 1.00 0.00 12 ASP A O 9
ATOM 11549 N N . GLY A 1 13 ? -16.724 7.531 -0.091 1.00 0.00 13 GLY A N 9
ATOM 11550 C CA . GLY A 1 13 ? -16.866 6.441 -1.072 1.00 0.00 13 GLY A CA 9
ATOM 11551 C C . GLY A 1 13 ? -15.618 6.134 -1.919 1.00 0.00 13 GLY A C 9
ATOM 11552 O O . GLY A 1 13 ? -15.484 5.021 -2.432 1.00 0.00 13 GLY A O 9
ATOM 11556 N N . TRP A 1 14 ? -14.668 7.072 -2.021 1.00 0.00 14 TRP A N 9
ATOM 11557 C CA . TRP A 1 14 ? -13.365 6.861 -2.662 1.00 0.00 14 TRP A CA 9
ATOM 11558 C C . TRP A 1 14 ? -12.507 5.803 -1.941 1.00 0.00 14 TRP A C 9
ATOM 11559 O O . TRP A 1 14 ? -11.689 5.141 -2.588 1.00 0.00 14 TRP A O 9
ATOM 11580 N N . LYS A 1 15 ? -12.697 5.597 -0.629 1.00 0.00 15 LYS A N 9
ATOM 11581 C CA . LYS A 1 15 ? -11.954 4.596 0.163 1.00 0.00 15 LYS A CA 9
ATOM 11582 C C . LYS A 1 15 ? -12.339 3.161 -0.210 1.00 0.00 15 LYS A C 9
ATOM 11583 O O . LYS A 1 15 ? -11.466 2.302 -0.298 1.00 0.00 15 LYS A O 9
ATOM 11602 N N . ASP A 1 16 ? -13.620 2.909 -0.481 1.00 0.00 16 ASP A N 9
ATOM 11603 C CA . ASP A 1 16 ? -14.108 1.595 -0.935 1.00 0.00 16 ASP A CA 9
ATOM 11604 C C . ASP A 1 16 ? -13.558 1.238 -2.332 1.00 0.00 16 ASP A C 9
ATOM 11605 O O . ASP A 1 16 ? -13.159 0.099 -2.564 1.00 0.00 16 ASP A O 9
ATOM 11614 N N . ASP A 1 17 ? -13.479 2.221 -3.240 1.00 0.00 17 ASP A N 9
ATOM 11615 C CA . ASP A 1 17 ? -12.814 2.083 -4.544 1.00 0.00 17 ASP A CA 9
ATOM 11616 C C . ASP A 1 17 ? -11.311 1.789 -4.373 1.00 0.00 17 ASP A C 9
ATOM 11617 O O . ASP A 1 17 ? -10.789 0.852 -4.980 1.00 0.00 17 ASP A O 9
ATOM 11626 N N . TYR A 1 18 ? -10.624 2.522 -3.484 1.00 0.00 18 TYR A N 9
ATOM 11627 C CA . TYR A 1 18 ? -9.190 2.325 -3.237 1.00 0.00 18 TYR A CA 9
ATOM 11628 C C . TYR A 1 18 ? -8.889 0.932 -2.646 1.00 0.00 18 TYR A C 9
ATOM 11629 O O . TYR A 1 18 ? -8.044 0.213 -3.176 1.00 0.00 18 TYR A O 9
ATOM 11647 N N . LEU A 1 19 ? -9.631 0.482 -1.628 1.00 0.00 19 LEU A N 9
ATOM 11648 C CA . LEU A 1 19 ? -9.503 -0.869 -1.062 1.00 0.00 19 LEU A CA 9
ATOM 11649 C C . LEU A 1 19 ? -9.816 -1.964 -2.098 1.00 0.00 19 LEU A C 9
ATOM 11650 O O . LEU A 1 19 ? -9.101 -2.968 -2.167 1.00 0.00 19 LEU A O 9
ATOM 11666 N N . SER A 1 20 ? -10.833 -1.773 -2.944 1.00 0.00 20 SER A N 9
ATOM 11667 C CA . SER A 1 20 ? -11.183 -2.722 -4.013 1.00 0.00 20 SER A CA 9
ATOM 11668 C C . SER A 1 20 ? -10.073 -2.859 -5.064 1.00 0.00 20 SER A C 9
ATOM 11669 O O . SER A 1 20 ? -9.641 -3.975 -5.362 1.00 0.00 20 SER A O 9
ATOM 11677 N N . ARG A 1 21 ? -9.553 -1.741 -5.598 1.00 0.00 21 ARG A N 9
ATOM 11678 C CA . ARG A 1 21 ? -8.520 -1.753 -6.652 1.00 0.00 21 ARG A CA 9
ATOM 11679 C C . ARG A 1 21 ? -7.136 -2.188 -6.158 1.00 0.00 21 ARG A C 9
ATOM 11680 O O . ARG A 1 21 ? -6.420 -2.860 -6.897 1.00 0.00 21 ARG A O 9
ATOM 11701 N N . LEU A 1 22 ? -6.796 -1.904 -4.898 1.00 0.00 22 LEU A N 9
ATOM 11702 C CA . LEU A 1 22 ? -5.567 -2.388 -4.243 1.00 0.00 22 LEU A CA 9
ATOM 11703 C C . LEU A 1 22 ? -5.496 -3.925 -4.168 1.00 0.00 22 LEU A C 9
ATOM 11704 O O . LEU A 1 22 ? -4.406 -4.492 -4.263 1.00 0.00 22 LEU A O 9
ATOM 11720 N N . SER A 1 23 ? -6.641 -4.603 -4.063 1.00 0.00 23 SER A N 9
ATOM 11721 C CA . SER A 1 23 ? -6.731 -6.077 -4.064 1.00 0.00 23 SER A CA 9
ATOM 11722 C C . SER A 1 23 ? -6.243 -6.732 -5.366 1.00 0.00 23 SER A C 9
ATOM 11723 O O . SER A 1 23 ? -5.841 -7.902 -5.359 1.00 0.00 23 SER A O 9
ATOM 11731 N N . ARG A 1 24 ? -6.265 -5.993 -6.490 1.00 0.00 24 ARG A N 9
ATOM 11732 C CA . ARG A 1 24 ? -5.934 -6.494 -7.838 1.00 0.00 24 ARG A CA 9
ATOM 11733 C C . ARG A 1 24 ? -4.427 -6.613 -8.103 1.00 0.00 24 ARG A C 9
ATOM 11734 O O . ARG A 1 24 ? -4.034 -7.367 -8.999 1.00 0.00 24 ARG A O 9
ATOM 11755 N N . LEU A 1 25 ? -3.586 -5.882 -7.369 1.00 0.00 25 LEU A N 9
ATOM 11756 C CA . LEU A 1 25 ? -2.130 -5.872 -7.550 1.00 0.00 25 LEU A CA 9
ATOM 11757 C C . LEU A 1 25 ? -1.461 -7.174 -7.069 1.00 0.00 25 LEU A C 9
ATOM 11758 O O . LEU A 1 25 ? -1.852 -7.769 -6.062 1.00 0.00 25 LEU A O 9
ATOM 11774 N N . SER A 1 26 ? -0.393 -7.575 -7.767 1.00 0.00 26 SER A N 9
ATOM 11775 C CA . SER A 1 26 ? 0.579 -8.577 -7.305 1.00 0.00 26 SER A CA 9
ATOM 11776 C C . SER A 1 26 ? 1.369 -8.079 -6.080 1.00 0.00 26 SER A C 9
ATOM 11777 O O . SER A 1 26 ? 1.435 -6.871 -5.819 1.00 0.00 26 SER A O 9
ATOM 11785 N N . LYS A 1 27 ? 2.016 -8.988 -5.337 1.00 0.00 27 LYS A N 9
ATOM 11786 C CA . LYS A 1 27 ? 2.793 -8.688 -4.118 1.00 0.00 27 LYS A CA 9
ATOM 11787 C C . LYS A 1 27 ? 3.906 -7.656 -4.349 1.00 0.00 27 LYS A C 9
ATOM 11788 O O . LYS A 1 27 ? 4.124 -6.780 -3.513 1.00 0.00 27 LYS A O 9
ATOM 11807 N N . ASN A 1 28 ? 4.573 -7.705 -5.509 1.00 0.00 28 ASN A N 9
ATOM 11808 C CA . ASN A 1 28 ? 5.593 -6.717 -5.890 1.00 0.00 28 ASN A CA 9
ATOM 11809 C C . ASN A 1 28 ? 4.988 -5.357 -6.306 1.00 0.00 28 ASN A C 9
ATOM 11810 O O . ASN A 1 28 ? 5.582 -4.306 -6.061 1.00 0.00 28 ASN A O 9
ATOM 11821 N N . GLN A 1 29 ? 3.791 -5.365 -6.902 1.00 0.00 29 GLN A N 9
ATOM 11822 C CA . GLN A 1 29 ? 3.099 -4.168 -7.402 1.00 0.00 29 GLN A CA 9
ATOM 11823 C C . GLN A 1 29 ? 2.473 -3.342 -6.267 1.00 0.00 29 GLN A C 9
ATOM 11824 O O . GLN A 1 29 ? 2.586 -2.116 -6.267 1.00 0.00 29 GLN A O 9
ATOM 11838 N N . LEU A 1 30 ? 1.869 -3.991 -5.262 1.00 0.00 30 LEU A N 9
ATOM 11839 C CA . LEU A 1 30 ? 1.365 -3.299 -4.063 1.00 0.00 30 LEU A CA 9
ATOM 11840 C C . LEU A 1 30 ? 2.506 -2.696 -3.225 1.00 0.00 30 LEU A C 9
ATOM 11841 O O . LEU A 1 30 ? 2.336 -1.616 -2.661 1.00 0.00 30 LEU A O 9
ATOM 11857 N N . MET A 1 31 ? 3.682 -3.339 -3.210 1.00 0.00 31 MET A N 9
ATOM 11858 C CA . MET A 1 31 ? 4.887 -2.770 -2.595 1.00 0.00 31 MET A CA 9
ATOM 11859 C C . MET A 1 31 ? 5.394 -1.553 -3.368 1.00 0.00 31 MET A C 9
ATOM 11860 O O . MET A 1 31 ? 5.677 -0.528 -2.750 1.00 0.00 31 MET A O 9
ATOM 11874 N N . ALA A 1 32 ? 5.458 -1.617 -4.700 1.00 0.00 32 ALA A N 9
ATOM 11875 C CA . ALA A 1 32 ? 5.854 -0.483 -5.538 1.00 0.00 32 ALA A CA 9
ATOM 11876 C C . ALA A 1 32 ? 4.897 0.715 -5.372 1.00 0.00 32 ALA A C 9
ATOM 11877 O O . ALA A 1 32 ? 5.351 1.855 -5.258 1.00 0.00 32 ALA A O 9
ATOM 11884 N N . LEU A 1 33 ? 3.581 0.470 -5.299 1.00 0.00 33 LEU A N 9
ATOM 11885 C CA . LEU A 1 33 ? 2.565 1.500 -5.052 1.00 0.00 33 LEU A CA 9
ATOM 11886 C C . LEU A 1 33 ? 2.717 2.157 -3.673 1.00 0.00 33 LEU A C 9
ATOM 11887 O O . LEU A 1 33 ? 2.743 3.383 -3.575 1.00 0.00 33 LEU A O 9
ATOM 11903 N N . ALA A 1 34 ? 2.862 1.362 -2.610 1.00 0.00 34 ALA A N 9
ATOM 11904 C CA . ALA A 1 34 ? 3.027 1.878 -1.253 1.00 0.00 34 ALA A CA 9
ATOM 11905 C C . ALA A 1 34 ? 4.362 2.635 -1.078 1.00 0.00 34 ALA A C 9
ATOM 11906 O O . ALA A 1 34 ? 4.401 3.683 -0.432 1.00 0.00 34 ALA A O 9
ATOM 11913 N N . LEU A 1 35 ? 5.442 2.167 -1.715 1.00 0.00 35 LEU A N 9
ATOM 11914 C CA . LEU A 1 35 ? 6.745 2.850 -1.762 1.00 0.00 35 LEU A CA 9
ATOM 11915 C C . LEU A 1 35 ? 6.639 4.194 -2.501 1.00 0.00 35 LEU A C 9
ATOM 11916 O O . LEU A 1 35 ? 7.105 5.219 -1.992 1.00 0.00 35 LEU A O 9
ATOM 11932 N N . LYS A 1 36 ? 5.966 4.225 -3.659 1.00 0.00 36 LYS A N 9
ATOM 11933 C CA . LYS A 1 36 ? 5.686 5.449 -4.434 1.00 0.00 36 LYS A CA 9
ATOM 11934 C C . LYS A 1 36 ? 4.899 6.473 -3.613 1.00 0.00 36 LYS A C 9
ATOM 11935 O O . LYS A 1 36 ? 5.236 7.654 -3.614 1.00 0.00 36 LYS A O 9
ATOM 11954 N N . LEU A 1 37 ? 3.893 6.039 -2.857 1.00 0.00 37 LEU A N 9
ATOM 11955 C CA . LEU A 1 37 ? 3.155 6.898 -1.922 1.00 0.00 37 LEU A CA 9
ATOM 11956 C C . LEU A 1 37 ? 4.040 7.398 -0.768 1.00 0.00 37 LEU A C 9
ATOM 11957 O O . LEU A 1 37 ? 3.941 8.570 -0.397 1.00 0.00 37 LEU A O 9
ATOM 11973 N N . LYS A 1 38 ? 4.918 6.542 -0.224 1.00 0.00 38 LYS A N 9
ATOM 11974 C CA . LYS A 1 38 ? 5.803 6.911 0.895 1.00 0.00 38 LYS A CA 9
ATOM 11975 C C . LYS A 1 38 ? 6.827 7.976 0.494 1.00 0.00 38 LYS A C 9
ATOM 11976 O O . LYS A 1 38 ? 6.954 8.979 1.193 1.00 0.00 38 LYS A O 9
ATOM 11995 N N . GLN A 1 39 ? 7.504 7.819 -0.645 1.00 0.00 39 GLN A N 9
ATOM 11996 C CA . GLN A 1 39 ? 8.449 8.836 -1.121 1.00 0.00 39 GLN A CA 9
ATOM 11997 C C . GLN A 1 39 ? 7.748 10.172 -1.448 1.00 0.00 39 GLN A C 9
ATOM 11998 O O . GLN A 1 39 ? 8.305 11.234 -1.170 1.00 0.00 39 GLN A O 9
ATOM 12012 N N . GLN A 1 40 ? 6.500 10.153 -1.942 1.00 0.00 40 GLN A N 9
ATOM 12013 C CA . GLN A 1 40 ? 5.689 11.360 -2.128 1.00 0.00 40 GLN A CA 9
ATOM 12014 C C . GLN A 1 40 ? 5.482 12.135 -0.813 1.00 0.00 40 GLN A C 9
ATOM 12015 O O . GLN A 1 40 ? 5.786 13.331 -0.765 1.00 0.00 40 GLN A O 9
ATOM 12029 N N . GLN A 1 41 ? 5.017 11.485 0.262 1.00 0.00 41 GLN A N 9
ATOM 12030 C CA . GLN A 1 41 ? 4.760 12.182 1.531 1.00 0.00 41 GLN A CA 9
ATOM 12031 C C . GLN A 1 41 ? 6.047 12.628 2.257 1.00 0.00 41 GLN A C 9
ATOM 12032 O O . GLN A 1 41 ? 6.008 13.591 3.027 1.00 0.00 41 GLN A O 9
ATOM 12046 N N . LEU A 1 42 ? 7.188 11.968 2.004 1.00 0.00 42 LEU A N 9
ATOM 12047 C CA . LEU A 1 42 ? 8.516 12.380 2.481 1.00 0.00 42 LEU A CA 9
ATOM 12048 C C . LEU A 1 42 ? 9.048 13.614 1.722 1.00 0.00 42 LEU A C 9
ATOM 12049 O O . LEU A 1 42 ? 9.581 14.530 2.350 1.00 0.00 42 LEU A O 9
ATOM 12065 N N . GLU A 1 43 ? 8.870 13.691 0.397 1.00 0.00 43 GLU A N 9
ATOM 12066 C CA . GLU A 1 43 ? 9.238 14.866 -0.415 1.00 0.00 43 GLU A CA 9
ATOM 12067 C C . GLU A 1 43 ? 8.314 16.080 -0.170 1.00 0.00 43 GLU A C 9
ATOM 12068 O O . GLU A 1 43 ? 8.769 17.221 -0.213 1.00 0.00 43 GLU A O 9
ATOM 12080 N N . GLN A 1 44 ? 7.035 15.841 0.138 1.00 0.00 44 GLN A N 9
ATOM 12081 C CA . GLN A 1 44 ? 6.056 16.862 0.546 1.00 0.00 44 GLN A CA 9
ATOM 12082 C C . GLN A 1 44 ? 6.194 17.311 2.022 1.00 0.00 44 GLN A C 9
ATOM 12083 O O . GLN A 1 44 ? 5.487 18.227 2.449 1.00 0.00 44 GLN A O 9
ATOM 12097 N N . GLY A 1 45 ? 7.096 16.698 2.810 1.00 0.00 45 GLY A N 9
ATOM 12098 C CA . GLY A 1 45 ? 7.368 17.031 4.222 1.00 0.00 45 GLY A CA 9
ATOM 12099 C C . GLY A 1 45 ? 8.045 18.389 4.415 1.00 0.00 45 GLY A C 9
ATOM 12100 O O . GLY A 1 45 ? 7.554 19.190 5.243 1.00 0.00 45 GLY A O 9
ATOM 12105 N N . GLY B 1 1 ? 39.201 -14.075 -1.145 1.00 0.00 101 GLY B N 9
ATOM 12106 C CA . GLY B 1 1 ? 38.129 -14.325 -0.156 1.00 0.00 101 GLY B CA 9
ATOM 12107 C C . GLY B 1 1 ? 36.802 -13.701 -0.574 1.00 0.00 101 GLY B C 9
ATOM 12108 O O . GLY B 1 1 ? 36.646 -13.294 -1.733 1.00 0.00 101 GLY B O 9
ATOM 12114 N N . PRO B 1 2 ? 35.822 -13.612 0.345 1.00 0.00 102 PRO B N 9
ATOM 12115 C CA . PRO B 1 2 ? 34.487 -13.055 0.080 1.00 0.00 102 PRO B CA 9
ATOM 12116 C C . PRO B 1 2 ? 34.497 -11.590 -0.401 1.00 0.00 102 PRO B C 9
ATOM 12117 O O . PRO B 1 2 ? 35.396 -10.811 -0.067 1.00 0.00 102 PRO B O 9
ATOM 12128 N N . GLY B 1 3 ? 33.457 -11.193 -1.136 1.00 0.00 103 GLY B N 9
ATOM 12129 C CA . GLY B 1 3 ? 33.249 -9.841 -1.683 1.00 0.00 103 GLY B CA 9
ATOM 12130 C C . GLY B 1 3 ? 32.769 -8.803 -0.659 1.00 0.00 103 GLY B C 9
ATOM 12131 O O . GLY B 1 3 ? 31.861 -8.025 -0.947 1.00 0.00 103 GLY B O 9
ATOM 12135 N N . SER B 1 4 ? 33.324 -8.810 0.558 1.00 0.00 104 SER B N 9
ATOM 12136 C CA . SER B 1 4 ? 32.933 -7.937 1.684 1.00 0.00 104 SER B CA 9
ATOM 12137 C C . SER B 1 4 ? 33.315 -6.454 1.487 1.00 0.00 104 SER B C 9
ATOM 12138 O O . SER B 1 4 ? 32.664 -5.566 2.043 1.00 0.00 104 SER B O 9
ATOM 12146 N N . MET B 1 5 ? 34.330 -6.165 0.660 1.00 0.00 105 MET B N 9
ATOM 12147 C CA . MET B 1 5 ? 34.933 -4.840 0.469 1.00 0.00 105 MET B CA 9
ATOM 12148 C C . MET B 1 5 ? 35.469 -4.698 -0.978 1.00 0.00 105 MET B C 9
ATOM 12149 O O . MET B 1 5 ? 36.022 -5.656 -1.518 1.00 0.00 105 MET B O 9
ATOM 12163 N N . ASN B 1 6 ? 35.369 -3.544 -1.649 1.00 0.00 106 ASN B N 9
ATOM 12164 C CA . ASN B 1 6 ? 34.651 -2.314 -1.277 1.00 0.00 106 ASN B CA 9
ATOM 12165 C C . ASN B 1 6 ? 33.125 -2.421 -1.522 1.00 0.00 106 ASN B C 9
ATOM 12166 O O . ASN B 1 6 ? 32.659 -3.345 -2.200 1.00 0.00 106 ASN B O 9
ATOM 12177 N N . LYS B 1 7 ? 32.332 -1.480 -0.978 1.00 0.00 107 LYS B N 9
ATOM 12178 C CA . LYS B 1 7 ? 30.856 -1.423 -1.087 1.00 0.00 107 LYS B CA 9
ATOM 12179 C C . LYS B 1 7 ? 30.353 0.008 -1.389 1.00 0.00 107 LYS B C 9
ATOM 12180 O O . LYS B 1 7 ? 31.002 0.972 -0.969 1.00 0.00 107 LYS B O 9
ATOM 12199 N N . PRO B 1 8 ? 29.195 0.165 -2.073 1.00 0.00 108 PRO B N 9
ATOM 12200 C CA . PRO B 1 8 ? 28.497 1.449 -2.214 1.00 0.00 108 PRO B CA 9
ATOM 12201 C C . PRO B 1 8 ? 28.022 2.049 -0.875 1.00 0.00 108 PRO B C 9
ATOM 12202 O O . PRO B 1 8 ? 27.993 1.375 0.159 1.00 0.00 108 PRO B O 9
ATOM 12213 N N . THR B 1 9 ? 27.590 3.313 -0.902 1.00 0.00 109 THR B N 9
ATOM 12214 C CA . THR B 1 9 ? 26.992 4.019 0.256 1.00 0.00 109 THR B CA 9
ATOM 12215 C C . THR B 1 9 ? 25.658 3.404 0.715 1.00 0.00 109 THR B C 9
ATOM 12216 O O . THR B 1 9 ? 24.878 2.886 -0.089 1.00 0.00 109 THR B O 9
ATOM 12227 N N . SER B 1 10 ? 25.367 3.484 2.015 1.00 0.00 110 SER B N 9
ATOM 12228 C CA . SER B 1 10 ? 24.061 3.164 2.619 1.00 0.00 110 SER B CA 9
ATOM 12229 C C . SER B 1 10 ? 23.033 4.298 2.491 1.00 0.00 110 SER B C 9
ATOM 12230 O O . SER B 1 10 ? 21.878 4.124 2.898 1.00 0.00 110 SER B O 9
ATOM 12238 N N . SER B 1 11 ? 23.410 5.461 1.939 1.00 0.00 111 SER B N 9
ATOM 12239 C CA . SER B 1 11 ? 22.532 6.632 1.783 1.00 0.00 111 SER B CA 9
ATOM 12240 C C . SER B 1 11 ? 21.281 6.333 0.934 1.00 0.00 111 SER B C 9
ATOM 12241 O O . SER B 1 11 ? 21.351 5.608 -0.063 1.00 0.00 111 SER B O 9
ATOM 12249 N N . ASP B 1 12 ? 20.128 6.883 1.337 1.00 0.00 112 ASP B N 9
ATOM 12250 C CA . ASP B 1 12 ? 18.789 6.635 0.769 1.00 0.00 112 ASP B CA 9
ATOM 12251 C C . ASP B 1 12 ? 18.346 5.147 0.775 1.00 0.00 112 ASP B C 9
ATOM 12252 O O . ASP B 1 12 ? 17.400 4.757 0.077 1.00 0.00 112 ASP B O 9
ATOM 12261 N N . GLY B 1 13 ? 18.988 4.306 1.595 1.00 0.00 113 GLY B N 9
ATOM 12262 C CA . GLY B 1 13 ? 18.737 2.859 1.694 1.00 0.00 113 GLY B CA 9
ATOM 12263 C C . GLY B 1 13 ? 17.445 2.453 2.424 1.00 0.00 113 GLY B C 9
ATOM 12264 O O . GLY B 1 13 ? 17.155 1.258 2.511 1.00 0.00 113 GLY B O 9
ATOM 12268 N N . TRP B 1 14 ? 16.649 3.413 2.918 1.00 0.00 114 TRP B N 9
ATOM 12269 C CA . TRP B 1 14 ? 15.396 3.161 3.652 1.00 0.00 114 TRP B CA 9
ATOM 12270 C C . TRP B 1 14 ? 14.357 2.372 2.831 1.00 0.00 114 TRP B C 9
ATOM 12271 O O . TRP B 1 14 ? 13.547 1.637 3.400 1.00 0.00 114 TRP B O 9
ATOM 12292 N N . LYS B 1 15 ? 14.400 2.489 1.498 1.00 0.00 115 LYS B N 9
ATOM 12293 C CA . LYS B 1 15 ? 13.465 1.846 0.560 1.00 0.00 115 LYS B CA 9
ATOM 12294 C C . LYS B 1 15 ? 13.542 0.319 0.598 1.00 0.00 115 LYS B C 9
ATOM 12295 O O . LYS B 1 15 ? 12.516 -0.352 0.475 1.00 0.00 115 LYS B O 9
ATOM 12314 N N . ASP B 1 16 ? 14.738 -0.234 0.810 1.00 0.00 116 ASP B N 9
ATOM 12315 C CA . ASP B 1 16 ? 14.955 -1.682 0.935 1.00 0.00 116 ASP B CA 9
ATOM 12316 C C . ASP B 1 16 ? 14.292 -2.247 2.202 1.00 0.00 116 ASP B C 9
ATOM 12317 O O . ASP B 1 16 ? 13.591 -3.259 2.152 1.00 0.00 116 ASP B O 9
ATOM 12326 N N . ASP B 1 17 ? 14.430 -1.554 3.339 1.00 0.00 117 ASP B N 9
ATOM 12327 C CA . ASP B 1 17 ? 13.722 -1.891 4.586 1.00 0.00 117 ASP B CA 9
ATOM 12328 C C . ASP B 1 17 ? 12.202 -1.712 4.442 1.00 0.00 117 ASP B C 9
ATOM 12329 O O . ASP B 1 17 ? 11.440 -2.531 4.962 1.00 0.00 117 ASP B O 9
ATOM 12338 N N . TYR B 1 18 ? 11.748 -0.694 3.703 1.00 0.00 118 TYR B N 9
ATOM 12339 C CA . TYR B 1 18 ? 10.317 -0.454 3.501 1.00 0.00 118 TYR B CA 9
ATOM 12340 C C . TYR B 1 18 ? 9.667 -1.578 2.680 1.00 0.00 118 TYR B C 9
ATOM 12341 O O . TYR B 1 18 ? 8.641 -2.113 3.092 1.00 0.00 118 TYR B O 9
ATOM 12359 N N . LEU B 1 19 ? 10.291 -2.039 1.591 1.00 0.00 119 LEU B N 9
ATOM 12360 C CA . LEU B 1 19 ? 9.837 -3.245 0.881 1.00 0.00 119 LEU B CA 9
ATOM 12361 C C . LEU B 1 19 ? 9.886 -4.491 1.787 1.00 0.00 119 LEU B C 9
ATOM 12362 O O . LEU B 1 19 ? 8.931 -5.270 1.810 1.00 0.00 119 LEU B O 9
ATOM 12378 N N . SER B 1 20 ? 10.952 -4.670 2.574 1.00 0.00 120 SER B N 9
ATOM 12379 C CA . SER B 1 20 ? 11.094 -5.825 3.477 1.00 0.00 120 SER B CA 9
ATOM 12380 C C . SER B 1 20 ? 9.977 -5.910 4.528 1.00 0.00 120 SER B C 9
ATOM 12381 O O . SER B 1 20 ? 9.477 -7.004 4.800 1.00 0.00 120 SER B O 9
ATOM 12389 N N . ARG B 1 21 ? 9.551 -4.774 5.099 1.00 0.00 121 ARG B N 9
ATOM 12390 C CA . ARG B 1 21 ? 8.490 -4.719 6.127 1.00 0.00 121 ARG B CA 9
ATOM 12391 C C . ARG B 1 21 ? 7.072 -4.730 5.547 1.00 0.00 121 ARG B C 9
ATOM 12392 O O . ARG B 1 21 ? 6.192 -5.360 6.127 1.00 0.00 121 ARG B O 9
ATOM 12413 N N . LEU B 1 22 ? 6.849 -4.104 4.385 1.00 0.00 122 LEU B N 9
ATOM 12414 C CA . LEU B 1 22 ? 5.548 -4.090 3.694 1.00 0.00 122 LEU B CA 9
ATOM 12415 C C . LEU B 1 22 ? 5.071 -5.499 3.305 1.00 0.00 122 LEU B C 9
ATOM 12416 O O . LEU B 1 22 ? 3.886 -5.807 3.434 1.00 0.00 122 LEU B O 9
ATOM 12432 N N . SER B 1 23 ? 5.986 -6.377 2.879 1.00 0.00 123 SER B N 9
ATOM 12433 C CA . SER B 1 23 ? 5.674 -7.770 2.522 1.00 0.00 123 SER B CA 9
ATOM 12434 C C . SER B 1 23 ? 5.126 -8.609 3.702 1.00 0.00 123 SER B C 9
ATOM 12435 O O . SER B 1 23 ? 4.459 -9.628 3.482 1.00 0.00 123 SER B O 9
ATOM 12443 N N . ARG B 1 24 ? 5.341 -8.183 4.960 1.00 0.00 124 ARG B N 9
ATOM 12444 C CA . ARG B 1 24 ? 4.875 -8.893 6.173 1.00 0.00 124 ARG B CA 9
ATOM 12445 C C . ARG B 1 24 ? 3.369 -8.751 6.444 1.00 0.00 124 ARG B C 9
ATOM 12446 O O . ARG B 1 24 ? 2.802 -9.580 7.154 1.00 0.00 124 ARG B O 9
ATOM 12467 N N . LEU B 1 25 ? 2.717 -7.710 5.912 1.00 0.00 125 LEU B N 9
ATOM 12468 C CA . LEU B 1 25 ? 1.291 -7.438 6.136 1.00 0.00 125 LEU B CA 9
ATOM 12469 C C . LEU B 1 25 ? 0.376 -8.381 5.324 1.00 0.00 125 LEU B C 9
ATOM 12470 O O . LEU B 1 25 ? 0.668 -8.723 4.174 1.00 0.00 125 LEU B O 9
ATOM 12486 N N . SER B 1 26 ? -0.756 -8.772 5.927 1.00 0.00 126 SER B N 9
ATOM 12487 C CA . SER B 1 26 ? -1.838 -9.531 5.275 1.00 0.00 126 SER B CA 9
ATOM 12488 C C . SER B 1 26 ? -2.633 -8.677 4.269 1.00 0.00 126 SER B C 9
ATOM 12489 O O . SER B 1 26 ? -2.488 -7.449 4.232 1.00 0.00 126 SER B O 9
ATOM 12497 N N . LYS B 1 27 ? -3.487 -9.304 3.443 1.00 0.00 127 LYS B N 9
ATOM 12498 C CA . LYS B 1 27 ? -4.207 -8.679 2.318 1.00 0.00 127 LYS B CA 9
ATOM 12499 C C . LYS B 1 27 ? -5.066 -7.474 2.723 1.00 0.00 127 LYS B C 9
ATOM 12500 O O . LYS B 1 27 ? -5.136 -6.498 1.982 1.00 0.00 127 LYS B O 9
ATOM 12519 N N . ASN B 1 28 ? -5.686 -7.510 3.902 1.00 0.00 128 ASN B N 9
ATOM 12520 C CA . ASN B 1 28 ? -6.451 -6.394 4.467 1.00 0.00 128 ASN B CA 9
ATOM 12521 C C . ASN B 1 28 ? -5.564 -5.337 5.162 1.00 0.00 128 ASN B C 9
ATOM 12522 O O . ASN B 1 28 ? -5.856 -4.141 5.105 1.00 0.00 128 ASN B O 9
ATOM 12533 N N . GLN B 1 29 ? -4.468 -5.763 5.793 1.00 0.00 129 GLN B N 9
ATOM 12534 C CA . GLN B 1 29 ? -3.534 -4.888 6.514 1.00 0.00 129 GLN B CA 9
ATOM 12535 C C . GLN B 1 29 ? -2.720 -3.993 5.565 1.00 0.00 129 GLN B C 9
ATOM 12536 O O . GLN B 1 29 ? -2.555 -2.804 5.836 1.00 0.00 129 GLN B O 9
ATOM 12550 N N . LEU B 1 30 ? -2.261 -4.533 4.425 1.00 0.00 130 LEU B N 9
ATOM 12551 C CA . LEU B 1 30 ? -1.562 -3.750 3.395 1.00 0.00 130 LEU B CA 9
ATOM 12552 C C . LEU B 1 30 ? -2.469 -2.687 2.754 1.00 0.00 130 LEU B C 9
ATOM 12553 O O . LEU B 1 30 ? -1.980 -1.629 2.351 1.00 0.00 130 LEU B O 9
ATOM 12569 N N . MET B 1 31 ? -3.789 -2.911 2.707 1.00 0.00 131 MET B N 9
ATOM 12570 C CA . MET B 1 31 ? -4.745 -1.895 2.250 1.00 0.00 131 MET B CA 9
ATOM 12571 C C . MET B 1 31 ? -4.887 -0.760 3.260 1.00 0.00 131 MET B C 9
ATOM 12572 O O . MET B 1 31 ? -4.821 0.402 2.872 1.00 0.00 131 MET B O 9
ATOM 12586 N N . ALA B 1 32 ? -5.041 -1.074 4.554 1.00 0.00 132 ALA B N 9
ATOM 12587 C CA . ALA B 1 32 ? -5.131 -0.063 5.611 1.00 0.00 132 ALA B CA 9
ATOM 12588 C C . ALA B 1 32 ? -3.864 0.814 5.680 1.00 0.00 132 ALA B C 9
ATOM 12589 O O . ALA B 1 32 ? -3.953 2.035 5.833 1.00 0.00 132 ALA B O 9
ATOM 12596 N N . LEU B 1 33 ? -2.686 0.202 5.489 1.00 0.00 133 LEU B N 9
ATOM 12597 C CA . LEU B 1 33 ? -1.397 0.888 5.337 1.00 0.00 133 LEU B CA 9
ATOM 12598 C C . LEU B 1 33 ? -1.423 1.855 4.140 1.00 0.00 133 LEU B C 9
ATOM 12599 O O . LEU B 1 33 ? -1.211 3.057 4.308 1.00 0.00 133 LEU B O 9
ATOM 12615 N N . ALA B 1 34 ? -1.704 1.344 2.938 1.00 0.00 134 ALA B N 9
ATOM 12616 C CA . ALA B 1 34 ? -1.653 2.136 1.710 1.00 0.00 134 ALA B CA 9
ATOM 12617 C C . ALA B 1 34 ? -2.711 3.266 1.687 1.00 0.00 134 ALA B C 9
ATOM 12618 O O . ALA B 1 34 ? -2.424 4.373 1.228 1.00 0.00 134 ALA B O 9
ATOM 12625 N N . LEU B 1 35 ? -3.909 3.024 2.235 1.00 0.00 135 LEU B N 9
ATOM 12626 C CA . LEU B 1 35 ? -4.991 4.004 2.395 1.00 0.00 135 LEU B CA 9
ATOM 12627 C C . LEU B 1 35 ? -4.576 5.147 3.336 1.00 0.00 135 LEU B C 9
ATOM 12628 O O . LEU B 1 35 ? -4.748 6.320 3.002 1.00 0.00 135 LEU B O 9
ATOM 12644 N N . LYS B 1 36 ? -3.952 4.820 4.480 1.00 0.00 136 LYS B N 9
ATOM 12645 C CA . LYS B 1 36 ? -3.409 5.799 5.437 1.00 0.00 136 LYS B CA 9
ATOM 12646 C C . LYS B 1 36 ? -2.349 6.693 4.780 1.00 0.00 136 LYS B C 9
ATOM 12647 O O . LYS B 1 36 ? -2.417 7.915 4.888 1.00 0.00 136 LYS B O 9
ATOM 12666 N N . LEU B 1 37 ? -1.424 6.092 4.030 1.00 0.00 137 LEU B N 9
ATOM 12667 C CA . LEU B 1 37 ? -0.435 6.808 3.218 1.00 0.00 137 LEU B CA 9
ATOM 12668 C C . LEU B 1 37 ? -1.089 7.704 2.152 1.00 0.00 137 LEU B C 9
ATOM 12669 O O . LEU B 1 37 ? -0.632 8.832 1.939 1.00 0.00 137 LEU B O 9
ATOM 12685 N N . LYS B 1 38 ? -2.155 7.230 1.492 1.00 0.00 138 LYS B N 9
ATOM 12686 C CA . LYS B 1 38 ? -2.854 7.969 0.428 1.00 0.00 138 LYS B CA 9
ATOM 12687 C C . LYS B 1 38 ? -3.552 9.224 0.962 1.00 0.00 138 LYS B C 9
ATOM 12688 O O . LYS B 1 38 ? -3.342 10.306 0.424 1.00 0.00 138 LYS B O 9
ATOM 12707 N N . GLN B 1 39 ? -4.322 9.120 2.054 1.00 0.00 139 GLN B N 9
ATOM 12708 C CA . GLN B 1 39 ? -4.967 10.298 2.658 1.00 0.00 139 GLN B CA 9
ATOM 12709 C C . GLN B 1 39 ? -3.940 11.316 3.198 1.00 0.00 139 GLN B C 9
ATOM 12710 O O . GLN B 1 39 ? -4.178 12.520 3.110 1.00 0.00 139 GLN B O 9
ATOM 12724 N N . GLN B 1 40 ? -2.775 10.863 3.680 1.00 0.00 140 GLN B N 9
ATOM 12725 C CA . GLN B 1 40 ? -1.678 11.735 4.121 1.00 0.00 140 GLN B CA 9
ATOM 12726 C C . GLN B 1 40 ? -1.102 12.582 2.975 1.00 0.00 140 GLN B C 9
ATOM 12727 O O . GLN B 1 40 ? -1.012 13.803 3.118 1.00 0.00 140 GLN B O 9
ATOM 12741 N N . GLN B 1 41 ? -0.770 11.985 1.820 1.00 0.00 141 GLN B N 9
ATOM 12742 C CA . GLN B 1 41 ? -0.278 12.753 0.665 1.00 0.00 141 GLN B CA 9
ATOM 12743 C C . GLN B 1 41 ? -1.342 13.694 0.062 1.00 0.00 141 GLN B C 9
ATOM 12744 O O . GLN B 1 41 ? -0.981 14.754 -0.451 1.00 0.00 141 GLN B O 9
ATOM 12758 N N . LEU B 1 42 ? -2.634 13.346 0.153 1.00 0.00 142 LEU B N 9
ATOM 12759 C CA . LEU B 1 42 ? -3.754 14.187 -0.299 1.00 0.00 142 LEU B CA 9
ATOM 12760 C C . LEU B 1 42 ? -3.990 15.398 0.626 1.00 0.00 142 LEU B C 9
ATOM 12761 O O . LEU B 1 42 ? -4.236 16.498 0.138 1.00 0.00 142 LEU B O 9
ATOM 12777 N N . GLU B 1 43 ? -3.873 15.232 1.949 1.00 0.00 143 GLU B N 9
ATOM 12778 C CA . GLU B 1 43 ? -3.992 16.331 2.925 1.00 0.00 143 GLU B CA 9
ATOM 12779 C C . GLU B 1 43 ? -2.835 17.347 2.818 1.00 0.00 143 GLU B C 9
ATOM 12780 O O . GLU B 1 43 ? -3.022 18.535 3.094 1.00 0.00 143 GLU B O 9
ATOM 12792 N N . GLN B 1 44 ? -1.644 16.899 2.397 1.00 0.00 144 GLN B N 9
ATOM 12793 C CA . GLN B 1 44 ? -0.481 17.762 2.165 1.00 0.00 144 GLN B CA 9
ATOM 12794 C C . GLN B 1 44 ? -0.607 18.666 0.917 1.00 0.00 144 GLN B C 9
ATOM 12795 O O . GLN B 1 44 ? 0.005 19.738 0.881 1.00 0.00 144 GLN B O 9
ATOM 12809 N N . GLY B 1 45 ? -1.382 18.260 -0.100 1.00 0.00 145 GLY B N 9
ATOM 12810 C CA . GLY B 1 45 ? -1.562 19.021 -1.352 1.00 0.00 145 GLY B CA 9
ATOM 12811 C C . GLY B 1 45 ? -2.300 18.249 -2.447 1.00 0.00 145 GLY B C 9
ATOM 12812 O O . GLY B 1 45 ? -1.676 17.369 -3.072 1.00 0.00 145 GLY B O 9
ATOM 12817 N N . GLY A 1 1 ? -21.851 3.957 21.489 1.00 0.00 1 GLY A N 10
ATOM 12818 C CA . GLY A 1 1 ? -22.203 2.578 21.900 1.00 0.00 1 GLY A CA 10
ATOM 12819 C C . GLY A 1 1 ? -21.680 1.532 20.921 1.00 0.00 1 GLY A C 10
ATOM 12820 O O . GLY A 1 1 ? -20.849 1.850 20.065 1.00 0.00 1 GLY A O 10
ATOM 12826 N N . PRO A 1 2 ? -22.147 0.268 21.019 1.00 0.00 2 PRO A N 10
ATOM 12827 C CA . PRO A 1 2 ? -21.668 -0.843 20.186 1.00 0.00 2 PRO A CA 10
ATOM 12828 C C . PRO A 1 2 ? -21.995 -0.720 18.686 1.00 0.00 2 PRO A C 10
ATOM 12829 O O . PRO A 1 2 ? -21.229 -1.197 17.843 1.00 0.00 2 PRO A O 10
ATOM 12840 N N . GLY A 1 3 ? -23.122 -0.085 18.345 1.00 0.00 3 GLY A N 10
ATOM 12841 C CA . GLY A 1 3 ? -23.574 0.149 16.964 1.00 0.00 3 GLY A CA 10
ATOM 12842 C C . GLY A 1 3 ? -22.851 1.303 16.247 1.00 0.00 3 GLY A C 10
ATOM 12843 O O . GLY A 1 3 ? -22.186 2.131 16.880 1.00 0.00 3 GLY A O 10
ATOM 12847 N N . SER A 1 4 ? -22.997 1.366 14.917 1.00 0.00 4 SER A N 10
ATOM 12848 C CA . SER A 1 4 ? -22.438 2.421 14.060 1.00 0.00 4 SER A CA 10
ATOM 12849 C C . SER A 1 4 ? -23.270 2.619 12.781 1.00 0.00 4 SER A C 10
ATOM 12850 O O . SER A 1 4 ? -23.791 1.651 12.216 1.00 0.00 4 SER A O 10
ATOM 12858 N N . MET A 1 5 ? -23.409 3.865 12.322 1.00 0.00 5 MET A N 10
ATOM 12859 C CA . MET A 1 5 ? -24.197 4.233 11.139 1.00 0.00 5 MET A CA 10
ATOM 12860 C C . MET A 1 5 ? -23.500 3.814 9.834 1.00 0.00 5 MET A C 10
ATOM 12861 O O . MET A 1 5 ? -22.288 3.987 9.674 1.00 0.00 5 MET A O 10
ATOM 12875 N N . ASN A 1 6 ? -24.263 3.265 8.883 1.00 0.00 6 ASN A N 10
ATOM 12876 C CA . ASN A 1 6 ? -23.745 2.742 7.611 1.00 0.00 6 ASN A CA 10
ATOM 12877 C C . ASN A 1 6 ? -23.381 3.831 6.576 1.00 0.00 6 ASN A C 10
ATOM 12878 O O . ASN A 1 6 ? -22.551 3.588 5.697 1.00 0.00 6 ASN A O 10
ATOM 12889 N N . LYS A 1 7 ? -23.990 5.022 6.662 1.00 0.00 7 LYS A N 10
ATOM 12890 C CA . LYS A 1 7 ? -23.737 6.163 5.758 1.00 0.00 7 LYS A CA 10
ATOM 12891 C C . LYS A 1 7 ? -22.331 6.766 5.960 1.00 0.00 7 LYS A C 10
ATOM 12892 O O . LYS A 1 7 ? -21.878 6.849 7.106 1.00 0.00 7 LYS A O 10
ATOM 12911 N N . PRO A 1 8 ? -21.650 7.250 4.898 1.00 0.00 8 PRO A N 10
ATOM 12912 C CA . PRO A 1 8 ? -20.304 7.821 5.006 1.00 0.00 8 PRO A CA 10
ATOM 12913 C C . PRO A 1 8 ? -20.272 9.196 5.701 1.00 0.00 8 PRO A C 10
ATOM 12914 O O . PRO A 1 8 ? -19.271 9.542 6.330 1.00 0.00 8 PRO A O 10
ATOM 12925 N N . THR A 1 9 ? -21.361 9.968 5.607 1.00 0.00 9 THR A N 10
ATOM 12926 C CA . THR A 1 9 ? -21.552 11.350 6.116 1.00 0.00 9 THR A CA 10
ATOM 12927 C C . THR A 1 9 ? -20.631 12.415 5.483 1.00 0.00 9 THR A C 10
ATOM 12928 O O . THR A 1 9 ? -21.122 13.428 4.981 1.00 0.00 9 THR A O 10
ATOM 12939 N N . SER A 1 10 ? -19.314 12.191 5.468 1.00 0.00 10 SER A N 10
ATOM 12940 C CA . SER A 1 10 ? -18.296 13.063 4.856 1.00 0.00 10 SER A CA 10
ATOM 12941 C C . SER A 1 10 ? -18.140 12.879 3.329 1.00 0.00 10 SER A C 10
ATOM 12942 O O . SER A 1 10 ? -17.350 13.575 2.685 1.00 0.00 10 SER A O 10
ATOM 12950 N N . SER A 1 11 ? -18.864 11.913 2.739 1.00 0.00 11 SER A N 10
ATOM 12951 C CA . SER A 1 11 ? -18.821 11.548 1.308 1.00 0.00 11 SER A CA 10
ATOM 12952 C C . SER A 1 11 ? -17.430 11.115 0.804 1.00 0.00 11 SER A C 10
ATOM 12953 O O . SER A 1 11 ? -17.118 11.232 -0.382 1.00 0.00 11 SER A O 10
ATOM 12961 N N . ASP A 1 12 ? -16.586 10.571 1.684 1.00 0.00 12 ASP A N 10
ATOM 12962 C CA . ASP A 1 12 ? -15.244 10.036 1.390 1.00 0.00 12 ASP A CA 10
ATOM 12963 C C . ASP A 1 12 ? -15.268 8.609 0.774 1.00 0.00 12 ASP A C 10
ATOM 12964 O O . ASP A 1 12 ? -14.399 7.773 1.044 1.00 0.00 12 ASP A O 10
ATOM 12973 N N . GLY A 1 13 ? -16.257 8.336 -0.084 1.00 0.00 13 GLY A N 10
ATOM 12974 C CA . GLY A 1 13 ? -16.490 7.040 -0.734 1.00 0.00 13 GLY A CA 10
ATOM 12975 C C . GLY A 1 13 ? -15.392 6.590 -1.714 1.00 0.00 13 GLY A C 10
ATOM 12976 O O . GLY A 1 13 ? -15.367 5.425 -2.119 1.00 0.00 13 GLY A O 10
ATOM 12980 N N . TRP A 1 14 ? -14.438 7.467 -2.056 1.00 0.00 14 TRP A N 10
ATOM 12981 C CA . TRP A 1 14 ? -13.240 7.121 -2.834 1.00 0.00 14 TRP A CA 10
ATOM 12982 C C . TRP A 1 14 ? -12.398 6.023 -2.157 1.00 0.00 14 TRP A C 10
ATOM 12983 O O . TRP A 1 14 ? -11.747 5.235 -2.843 1.00 0.00 14 TRP A O 10
ATOM 13004 N N . LYS A 1 15 ? -12.433 5.929 -0.823 1.00 0.00 15 LYS A N 10
ATOM 13005 C CA . LYS A 1 15 ? -11.665 4.954 -0.028 1.00 0.00 15 LYS A CA 10
ATOM 13006 C C . LYS A 1 15 ? -12.070 3.506 -0.314 1.00 0.00 15 LYS A C 10
ATOM 13007 O O . LYS A 1 15 ? -11.209 2.630 -0.389 1.00 0.00 15 LYS A O 10
ATOM 13026 N N . ASP A 1 16 ? -13.362 3.251 -0.521 1.00 0.00 16 ASP A N 10
ATOM 13027 C CA . ASP A 1 16 ? -13.878 1.922 -0.873 1.00 0.00 16 ASP A CA 10
ATOM 13028 C C . ASP A 1 16 ? -13.399 1.471 -2.266 1.00 0.00 16 ASP A C 10
ATOM 13029 O O . ASP A 1 16 ? -12.961 0.335 -2.453 1.00 0.00 16 ASP A O 10
ATOM 13038 N N . ASP A 1 17 ? -13.402 2.385 -3.240 1.00 0.00 17 ASP A N 10
ATOM 13039 C CA . ASP A 1 17 ? -12.850 2.156 -4.581 1.00 0.00 17 ASP A CA 10
ATOM 13040 C C . ASP A 1 17 ? -11.320 1.962 -4.550 1.00 0.00 17 ASP A C 10
ATOM 13041 O O . ASP A 1 17 ? -10.772 1.141 -5.293 1.00 0.00 17 ASP A O 10
ATOM 13050 N N . TYR A 1 18 ? -10.623 2.661 -3.645 1.00 0.00 18 TYR A N 10
ATOM 13051 C CA . TYR A 1 18 ? -9.178 2.513 -3.447 1.00 0.00 18 TYR A CA 10
ATOM 13052 C C . TYR A 1 18 ? -8.825 1.133 -2.872 1.00 0.00 18 TYR A C 10
ATOM 13053 O O . TYR A 1 18 ? -7.975 0.432 -3.414 1.00 0.00 18 TYR A O 10
ATOM 13071 N N . LEU A 1 19 ? -9.529 0.669 -1.836 1.00 0.00 19 LEU A N 10
ATOM 13072 C CA . LEU A 1 19 ? -9.403 -0.704 -1.311 1.00 0.00 19 LEU A CA 10
ATOM 13073 C C . LEU A 1 19 ? -9.717 -1.760 -2.391 1.00 0.00 19 LEU A C 10
ATOM 13074 O O . LEU A 1 19 ? -9.007 -2.765 -2.493 1.00 0.00 19 LEU A O 10
ATOM 13090 N N . SER A 1 20 ? -10.717 -1.514 -3.243 1.00 0.00 20 SER A N 10
ATOM 13091 C CA . SER A 1 20 ? -11.071 -2.403 -4.358 1.00 0.00 20 SER A CA 10
ATOM 13092 C C . SER A 1 20 ? -9.947 -2.505 -5.401 1.00 0.00 20 SER A C 10
ATOM 13093 O O . SER A 1 20 ? -9.591 -3.616 -5.800 1.00 0.00 20 SER A O 10
ATOM 13101 N N . ARG A 1 21 ? -9.329 -1.380 -5.808 1.00 0.00 21 ARG A N 10
ATOM 13102 C CA . ARG A 1 21 ? -8.216 -1.382 -6.786 1.00 0.00 21 ARG A CA 10
ATOM 13103 C C . ARG A 1 21 ? -6.927 -1.985 -6.215 1.00 0.00 21 ARG A C 10
ATOM 13104 O O . ARG A 1 21 ? -6.260 -2.749 -6.910 1.00 0.00 21 ARG A O 10
ATOM 13125 N N . LEU A 1 22 ? -6.604 -1.713 -4.946 1.00 0.00 22 LEU A N 10
ATOM 13126 C CA . LEU A 1 22 ? -5.418 -2.236 -4.252 1.00 0.00 22 LEU A CA 10
ATOM 13127 C C . LEU A 1 22 ? -5.419 -3.773 -4.162 1.00 0.00 22 LEU A C 10
ATOM 13128 O O . LEU A 1 22 ? -4.355 -4.391 -4.241 1.00 0.00 22 LEU A O 10
ATOM 13144 N N . SER A 1 23 ? -6.599 -4.394 -4.078 1.00 0.00 23 SER A N 10
ATOM 13145 C CA . SER A 1 23 ? -6.774 -5.849 -4.089 1.00 0.00 23 SER A CA 10
ATOM 13146 C C . SER A 1 23 ? -6.276 -6.534 -5.376 1.00 0.00 23 SER A C 10
ATOM 13147 O O . SER A 1 23 ? -5.915 -7.712 -5.339 1.00 0.00 23 SER A O 10
ATOM 13155 N N . ARG A 1 24 ? -6.234 -5.810 -6.507 1.00 0.00 24 ARG A N 10
ATOM 13156 C CA . ARG A 1 24 ? -5.898 -6.352 -7.838 1.00 0.00 24 ARG A CA 10
ATOM 13157 C C . ARG A 1 24 ? -4.394 -6.532 -8.083 1.00 0.00 24 ARG A C 10
ATOM 13158 O O . ARG A 1 24 ? -4.014 -7.314 -8.957 1.00 0.00 24 ARG A O 10
ATOM 13179 N N . LEU A 1 25 ? -3.534 -5.817 -7.349 1.00 0.00 25 LEU A N 10
ATOM 13180 C CA . LEU A 1 25 ? -2.070 -5.869 -7.518 1.00 0.00 25 LEU A CA 10
ATOM 13181 C C . LEU A 1 25 ? -1.461 -7.190 -7.013 1.00 0.00 25 LEU A C 10
ATOM 13182 O O . LEU A 1 25 ? -1.898 -7.758 -6.011 1.00 0.00 25 LEU A O 10
ATOM 13198 N N . SER A 1 26 ? -0.399 -7.634 -7.690 1.00 0.00 26 SER A N 10
ATOM 13199 C CA . SER A 1 26 ? 0.526 -8.678 -7.217 1.00 0.00 26 SER A CA 10
ATOM 13200 C C . SER A 1 26 ? 1.353 -8.203 -6.000 1.00 0.00 26 SER A C 10
ATOM 13201 O O . SER A 1 26 ? 1.441 -7.003 -5.727 1.00 0.00 26 SER A O 10
ATOM 13209 N N . LYS A 1 27 ? 2.003 -9.125 -5.273 1.00 0.00 27 LYS A N 10
ATOM 13210 C CA . LYS A 1 27 ? 2.801 -8.846 -4.057 1.00 0.00 27 LYS A CA 10
ATOM 13211 C C . LYS A 1 27 ? 3.922 -7.827 -4.294 1.00 0.00 27 LYS A C 10
ATOM 13212 O O . LYS A 1 27 ? 4.155 -6.941 -3.474 1.00 0.00 27 LYS A O 10
ATOM 13231 N N . ASN A 1 28 ? 4.585 -7.927 -5.441 1.00 0.00 28 ASN A N 10
ATOM 13232 C CA . ASN A 1 28 ? 5.618 -6.992 -5.890 1.00 0.00 28 ASN A CA 10
ATOM 13233 C C . ASN A 1 28 ? 5.043 -5.622 -6.301 1.00 0.00 28 ASN A C 10
ATOM 13234 O O . ASN A 1 28 ? 5.644 -4.584 -6.022 1.00 0.00 28 ASN A O 10
ATOM 13245 N N . GLN A 1 29 ? 3.860 -5.612 -6.918 1.00 0.00 29 GLN A N 10
ATOM 13246 C CA . GLN A 1 29 ? 3.193 -4.399 -7.404 1.00 0.00 29 GLN A CA 10
ATOM 13247 C C . GLN A 1 29 ? 2.586 -3.560 -6.266 1.00 0.00 29 GLN A C 10
ATOM 13248 O O . GLN A 1 29 ? 2.719 -2.334 -6.275 1.00 0.00 29 GLN A O 10
ATOM 13262 N N . LEU A 1 30 ? 1.967 -4.190 -5.252 1.00 0.00 30 LEU A N 10
ATOM 13263 C CA . LEU A 1 30 ? 1.478 -3.483 -4.058 1.00 0.00 30 LEU A CA 10
ATOM 13264 C C . LEU A 1 30 ? 2.624 -2.885 -3.229 1.00 0.00 30 LEU A C 10
ATOM 13265 O O . LEU A 1 30 ? 2.469 -1.802 -2.659 1.00 0.00 30 LEU A O 10
ATOM 13281 N N . MET A 1 31 ? 3.793 -3.534 -3.214 1.00 0.00 31 MET A N 10
ATOM 13282 C CA . MET A 1 31 ? 5.009 -2.994 -2.600 1.00 0.00 31 MET A CA 10
ATOM 13283 C C . MET A 1 31 ? 5.513 -1.754 -3.346 1.00 0.00 31 MET A C 10
ATOM 13284 O O . MET A 1 31 ? 5.775 -0.733 -2.717 1.00 0.00 31 MET A O 10
ATOM 13298 N N . ALA A 1 32 ? 5.584 -1.803 -4.680 1.00 0.00 32 ALA A N 10
ATOM 13299 C CA . ALA A 1 32 ? 5.968 -0.656 -5.503 1.00 0.00 32 ALA A CA 10
ATOM 13300 C C . ALA A 1 32 ? 4.997 0.532 -5.352 1.00 0.00 32 ALA A C 10
ATOM 13301 O O . ALA A 1 32 ? 5.435 1.674 -5.211 1.00 0.00 32 ALA A O 10
ATOM 13308 N N . LEU A 1 33 ? 3.682 0.269 -5.312 1.00 0.00 33 LEU A N 10
ATOM 13309 C CA . LEU A 1 33 ? 2.647 1.286 -5.102 1.00 0.00 33 LEU A CA 10
ATOM 13310 C C . LEU A 1 33 ? 2.742 1.936 -3.711 1.00 0.00 33 LEU A C 10
ATOM 13311 O O . LEU A 1 33 ? 2.752 3.162 -3.605 1.00 0.00 33 LEU A O 10
ATOM 13327 N N . ALA A 1 34 ? 2.855 1.138 -2.645 1.00 0.00 34 ALA A N 10
ATOM 13328 C CA . ALA A 1 34 ? 2.980 1.659 -1.281 1.00 0.00 34 ALA A CA 10
ATOM 13329 C C . ALA A 1 34 ? 4.292 2.442 -1.072 1.00 0.00 34 ALA A C 10
ATOM 13330 O O . ALA A 1 34 ? 4.287 3.470 -0.399 1.00 0.00 34 ALA A O 10
ATOM 13337 N N . LEU A 1 35 ? 5.394 2.024 -1.703 1.00 0.00 35 LEU A N 10
ATOM 13338 C CA . LEU A 1 35 ? 6.674 2.746 -1.720 1.00 0.00 35 LEU A CA 10
ATOM 13339 C C . LEU A 1 35 ? 6.550 4.101 -2.443 1.00 0.00 35 LEU A C 10
ATOM 13340 O O . LEU A 1 35 ? 6.998 5.121 -1.917 1.00 0.00 35 LEU A O 10
ATOM 13356 N N . LYS A 1 36 ? 5.874 4.139 -3.604 1.00 0.00 36 LYS A N 10
ATOM 13357 C CA . LYS A 1 36 ? 5.569 5.369 -4.360 1.00 0.00 36 LYS A CA 10
ATOM 13358 C C . LYS A 1 36 ? 4.732 6.353 -3.532 1.00 0.00 36 LYS A C 10
ATOM 13359 O O . LYS A 1 36 ? 5.097 7.522 -3.418 1.00 0.00 36 LYS A O 10
ATOM 13378 N N . LEU A 1 37 ? 3.677 5.867 -2.879 1.00 0.00 37 LEU A N 10
ATOM 13379 C CA . LEU A 1 37 ? 2.866 6.649 -1.935 1.00 0.00 37 LEU A CA 10
ATOM 13380 C C . LEU A 1 37 ? 3.696 7.165 -0.746 1.00 0.00 37 LEU A C 10
ATOM 13381 O O . LEU A 1 37 ? 3.493 8.301 -0.315 1.00 0.00 37 LEU A O 10
ATOM 13397 N N . LYS A 1 38 ? 4.651 6.370 -0.236 1.00 0.00 38 LYS A N 10
ATOM 13398 C CA . LYS A 1 38 ? 5.515 6.778 0.881 1.00 0.00 38 LYS A CA 10
ATOM 13399 C C . LYS A 1 38 ? 6.501 7.877 0.484 1.00 0.00 38 LYS A C 10
ATOM 13400 O O . LYS A 1 38 ? 6.546 8.906 1.159 1.00 0.00 38 LYS A O 10
ATOM 13419 N N . GLN A 1 39 ? 7.245 7.725 -0.612 1.00 0.00 39 GLN A N 10
ATOM 13420 C CA . GLN A 1 39 ? 8.215 8.752 -1.027 1.00 0.00 39 GLN A CA 10
ATOM 13421 C C . GLN A 1 39 ? 7.535 10.068 -1.454 1.00 0.00 39 GLN A C 10
ATOM 13422 O O . GLN A 1 39 ? 8.095 11.140 -1.236 1.00 0.00 39 GLN A O 10
ATOM 13436 N N . GLN A 1 40 ? 6.298 10.021 -1.965 1.00 0.00 40 GLN A N 10
ATOM 13437 C CA . GLN A 1 40 ? 5.491 11.208 -2.277 1.00 0.00 40 GLN A CA 10
ATOM 13438 C C . GLN A 1 40 ? 5.227 12.096 -1.049 1.00 0.00 40 GLN A C 10
ATOM 13439 O O . GLN A 1 40 ? 5.319 13.318 -1.158 1.00 0.00 40 GLN A O 10
ATOM 13453 N N . GLN A 1 41 ? 4.916 11.507 0.110 1.00 0.00 41 GLN A N 10
ATOM 13454 C CA . GLN A 1 41 ? 4.781 12.250 1.376 1.00 0.00 41 GLN A CA 10
ATOM 13455 C C . GLN A 1 41 ? 6.144 12.566 2.034 1.00 0.00 41 GLN A C 10
ATOM 13456 O O . GLN A 1 41 ? 6.293 13.639 2.621 1.00 0.00 41 GLN A O 10
ATOM 13470 N N . LEU A 1 42 ? 7.140 11.676 1.928 1.00 0.00 42 LEU A N 10
ATOM 13471 C CA . LEU A 1 42 ? 8.442 11.819 2.588 1.00 0.00 42 LEU A CA 10
ATOM 13472 C C . LEU A 1 42 ? 9.329 12.927 1.986 1.00 0.00 42 LEU A C 10
ATOM 13473 O O . LEU A 1 42 ? 9.980 13.670 2.721 1.00 0.00 42 LEU A O 10
ATOM 13489 N N . GLU A 1 43 ? 9.345 13.052 0.654 1.00 0.00 43 GLU A N 10
ATOM 13490 C CA . GLU A 1 43 ? 10.130 14.057 -0.085 1.00 0.00 43 GLU A CA 10
ATOM 13491 C C . GLU A 1 43 ? 9.430 15.423 -0.231 1.00 0.00 43 GLU A C 10
ATOM 13492 O O . GLU A 1 43 ? 10.014 16.375 -0.758 1.00 0.00 43 GLU A O 10
ATOM 13504 N N . GLN A 1 44 ? 8.176 15.520 0.212 1.00 0.00 44 GLN A N 10
ATOM 13505 C CA . GLN A 1 44 ? 7.314 16.696 0.046 1.00 0.00 44 GLN A CA 10
ATOM 13506 C C . GLN A 1 44 ? 7.879 17.972 0.702 1.00 0.00 44 GLN A C 10
ATOM 13507 O O . GLN A 1 44 ? 8.477 17.919 1.782 1.00 0.00 44 GLN A O 10
ATOM 13521 N N . GLY A 1 45 ? 7.651 19.126 0.059 1.00 0.00 45 GLY A N 10
ATOM 13522 C CA . GLY A 1 45 ? 8.119 20.451 0.498 1.00 0.00 45 GLY A CA 10
ATOM 13523 C C . GLY A 1 45 ? 9.603 20.704 0.197 1.00 0.00 45 GLY A C 10
ATOM 13524 O O . GLY A 1 45 ? 9.960 20.734 -1.000 1.00 0.00 45 GLY A O 10
ATOM 13529 N N . GLY B 1 1 ? 42.014 -4.137 9.202 1.00 0.00 101 GLY B N 10
ATOM 13530 C CA . GLY B 1 1 ? 40.791 -3.464 8.704 1.00 0.00 101 GLY B CA 10
ATOM 13531 C C . GLY B 1 1 ? 40.848 -3.205 7.201 1.00 0.00 101 GLY B C 10
ATOM 13532 O O . GLY B 1 1 ? 41.674 -3.803 6.498 1.00 0.00 101 GLY B O 10
ATOM 13538 N N . PRO B 1 2 ? 39.975 -2.318 6.677 1.00 0.00 102 PRO B N 10
ATOM 13539 C CA . PRO B 1 2 ? 39.896 -1.982 5.245 1.00 0.00 102 PRO B CA 10
ATOM 13540 C C . PRO B 1 2 ? 41.187 -1.365 4.677 1.00 0.00 102 PRO B C 10
ATOM 13541 O O . PRO B 1 2 ? 41.912 -0.648 5.376 1.00 0.00 102 PRO B O 10
ATOM 13552 N N . GLY B 1 3 ? 41.458 -1.605 3.391 1.00 0.00 103 GLY B N 10
ATOM 13553 C CA . GLY B 1 3 ? 42.609 -1.059 2.651 1.00 0.00 103 GLY B CA 10
ATOM 13554 C C . GLY B 1 3 ? 42.463 0.411 2.217 1.00 0.00 103 GLY B C 10
ATOM 13555 O O . GLY B 1 3 ? 43.451 1.040 1.839 1.00 0.00 103 GLY B O 10
ATOM 13559 N N . SER B 1 4 ? 41.247 0.965 2.289 1.00 0.00 104 SER B N 10
ATOM 13560 C CA . SER B 1 4 ? 40.903 2.364 1.979 1.00 0.00 104 SER B CA 10
ATOM 13561 C C . SER B 1 4 ? 39.626 2.785 2.728 1.00 0.00 104 SER B C 10
ATOM 13562 O O . SER B 1 4 ? 38.852 1.928 3.168 1.00 0.00 104 SER B O 10
ATOM 13570 N N . MET B 1 5 ? 39.385 4.091 2.893 1.00 0.00 105 MET B N 10
ATOM 13571 C CA . MET B 1 5 ? 38.257 4.641 3.669 1.00 0.00 105 MET B CA 10
ATOM 13572 C C . MET B 1 5 ? 37.708 5.957 3.095 1.00 0.00 105 MET B C 10
ATOM 13573 O O . MET B 1 5 ? 38.456 6.828 2.645 1.00 0.00 105 MET B O 10
ATOM 13587 N N . ASN B 1 6 ? 36.383 6.102 3.161 1.00 0.00 106 ASN B N 10
ATOM 13588 C CA . ASN B 1 6 ? 35.596 7.307 2.867 1.00 0.00 106 ASN B CA 10
ATOM 13589 C C . ASN B 1 6 ? 34.204 7.201 3.530 1.00 0.00 106 ASN B C 10
ATOM 13590 O O . ASN B 1 6 ? 33.697 6.090 3.722 1.00 0.00 106 ASN B O 10
ATOM 13601 N N . LYS B 1 7 ? 33.576 8.333 3.886 1.00 0.00 107 LYS B N 10
ATOM 13602 C CA . LYS B 1 7 ? 32.260 8.375 4.552 1.00 0.00 107 LYS B CA 10
ATOM 13603 C C . LYS B 1 7 ? 31.109 8.178 3.533 1.00 0.00 107 LYS B C 10
ATOM 13604 O O . LYS B 1 7 ? 31.045 8.956 2.576 1.00 0.00 107 LYS B O 10
ATOM 13623 N N . PRO B 1 8 ? 30.207 7.186 3.701 1.00 0.00 108 PRO B N 10
ATOM 13624 C CA . PRO B 1 8 ? 29.052 6.975 2.819 1.00 0.00 108 PRO B CA 10
ATOM 13625 C C . PRO B 1 8 ? 27.985 8.086 2.894 1.00 0.00 108 PRO B C 10
ATOM 13626 O O . PRO B 1 8 ? 27.927 8.858 3.856 1.00 0.00 108 PRO B O 10
ATOM 13637 N N . THR B 1 9 ? 27.095 8.126 1.897 1.00 0.00 109 THR B N 10
ATOM 13638 C CA . THR B 1 9 ? 25.860 8.940 1.893 1.00 0.00 109 THR B CA 10
ATOM 13639 C C . THR B 1 9 ? 24.793 8.346 0.957 1.00 0.00 109 THR B C 10
ATOM 13640 O O . THR B 1 9 ? 25.133 7.741 -0.069 1.00 0.00 109 THR B O 10
ATOM 13651 N N . SER B 1 10 ? 23.508 8.490 1.303 1.00 0.00 110 SER B N 10
ATOM 13652 C CA . SER B 1 10 ? 22.361 8.014 0.510 1.00 0.00 110 SER B CA 10
ATOM 13653 C C . SER B 1 10 ? 21.051 8.724 0.898 1.00 0.00 110 SER B C 10
ATOM 13654 O O . SER B 1 10 ? 20.833 9.060 2.065 1.00 0.00 110 SER B O 10
ATOM 13662 N N . SER B 1 11 ? 20.160 8.917 -0.081 1.00 0.00 111 SER B N 10
ATOM 13663 C CA . SER B 1 11 ? 18.781 9.417 0.091 1.00 0.00 111 SER B CA 10
ATOM 13664 C C . SER B 1 11 ? 17.717 8.317 -0.110 1.00 0.00 111 SER B C 10
ATOM 13665 O O . SER B 1 11 ? 16.515 8.550 0.053 1.00 0.00 111 SER B O 10
ATOM 13673 N N . ASP B 1 12 ? 18.139 7.097 -0.462 1.00 0.00 112 ASP B N 10
ATOM 13674 C CA . ASP B 1 12 ? 17.289 5.993 -0.938 1.00 0.00 112 ASP B CA 10
ATOM 13675 C C . ASP B 1 12 ? 17.448 4.670 -0.161 1.00 0.00 112 ASP B C 10
ATOM 13676 O O . ASP B 1 12 ? 16.660 3.742 -0.371 1.00 0.00 112 ASP B O 10
ATOM 13685 N N . GLY B 1 13 ? 18.419 4.555 0.751 1.00 0.00 113 GLY B N 10
ATOM 13686 C CA . GLY B 1 13 ? 18.719 3.306 1.478 1.00 0.00 113 GLY B CA 10
ATOM 13687 C C . GLY B 1 13 ? 17.580 2.785 2.364 1.00 0.00 113 GLY B C 10
ATOM 13688 O O . GLY B 1 13 ? 17.510 1.585 2.642 1.00 0.00 113 GLY B O 10
ATOM 13692 N N . TRP B 1 14 ? 16.645 3.654 2.757 1.00 0.00 114 TRP B N 10
ATOM 13693 C CA . TRP B 1 14 ? 15.434 3.303 3.509 1.00 0.00 114 TRP B CA 10
ATOM 13694 C C . TRP B 1 14 ? 14.425 2.470 2.687 1.00 0.00 114 TRP B C 10
ATOM 13695 O O . TRP B 1 14 ? 13.625 1.729 3.270 1.00 0.00 114 TRP B O 10
ATOM 13716 N N . LYS B 1 15 ? 14.449 2.567 1.352 1.00 0.00 115 LYS B N 10
ATOM 13717 C CA . LYS B 1 15 ? 13.443 1.959 0.459 1.00 0.00 115 LYS B CA 10
ATOM 13718 C C . LYS B 1 15 ? 13.487 0.429 0.455 1.00 0.00 115 LYS B C 10
ATOM 13719 O O . LYS B 1 15 ? 12.439 -0.212 0.408 1.00 0.00 115 LYS B O 10
ATOM 13738 N N . ASP B 1 16 ? 14.679 -0.156 0.565 1.00 0.00 116 ASP B N 10
ATOM 13739 C CA . ASP B 1 16 ? 14.876 -1.609 0.647 1.00 0.00 116 ASP B CA 10
ATOM 13740 C C . ASP B 1 16 ? 14.293 -2.193 1.955 1.00 0.00 116 ASP B C 10
ATOM 13741 O O . ASP B 1 16 ? 13.593 -3.206 1.940 1.00 0.00 116 ASP B O 10
ATOM 13750 N N . ASP B 1 17 ? 14.504 -1.501 3.083 1.00 0.00 117 ASP B N 10
ATOM 13751 C CA . ASP B 1 17 ? 13.897 -1.846 4.377 1.00 0.00 117 ASP B CA 10
ATOM 13752 C C . ASP B 1 17 ? 12.372 -1.645 4.374 1.00 0.00 117 ASP B C 10
ATOM 13753 O O . ASP B 1 17 ? 11.643 -2.431 4.988 1.00 0.00 117 ASP B O 10
ATOM 13762 N N . TYR B 1 18 ? 11.870 -0.626 3.664 1.00 0.00 118 TYR B N 10
ATOM 13763 C CA . TYR B 1 18 ? 10.432 -0.387 3.528 1.00 0.00 118 TYR B CA 10
ATOM 13764 C C . TYR B 1 18 ? 9.743 -1.487 2.696 1.00 0.00 118 TYR B C 10
ATOM 13765 O O . TYR B 1 18 ? 8.728 -2.027 3.123 1.00 0.00 118 TYR B O 10
ATOM 13783 N N . LEU B 1 19 ? 10.337 -1.927 1.581 1.00 0.00 119 LEU B N 10
ATOM 13784 C CA . LEU B 1 19 ? 9.890 -3.131 0.865 1.00 0.00 119 LEU B CA 10
ATOM 13785 C C . LEU B 1 19 ? 9.923 -4.380 1.770 1.00 0.00 119 LEU B C 10
ATOM 13786 O O . LEU B 1 19 ? 8.953 -5.136 1.818 1.00 0.00 119 LEU B O 10
ATOM 13802 N N . SER B 1 20 ? 11.009 -4.573 2.530 1.00 0.00 120 SER B N 10
ATOM 13803 C CA . SER B 1 20 ? 11.169 -5.723 3.427 1.00 0.00 120 SER B CA 10
ATOM 13804 C C . SER B 1 20 ? 10.055 -5.806 4.486 1.00 0.00 120 SER B C 10
ATOM 13805 O O . SER B 1 20 ? 9.482 -6.883 4.682 1.00 0.00 120 SER B O 10
ATOM 13813 N N . ARG B 1 21 ? 9.680 -4.682 5.121 1.00 0.00 121 ARG B N 10
ATOM 13814 C CA . ARG B 1 21 ? 8.594 -4.649 6.122 1.00 0.00 121 ARG B CA 10
ATOM 13815 C C . ARG B 1 21 ? 7.187 -4.723 5.507 1.00 0.00 121 ARG B C 10
ATOM 13816 O O . ARG B 1 21 ? 6.319 -5.382 6.072 1.00 0.00 121 ARG B O 10
ATOM 13837 N N . LEU B 1 22 ? 6.970 -4.119 4.331 1.00 0.00 122 LEU B N 10
ATOM 13838 C CA . LEU B 1 22 ? 5.687 -4.150 3.603 1.00 0.00 122 LEU B CA 10
ATOM 13839 C C . LEU B 1 22 ? 5.266 -5.570 3.190 1.00 0.00 122 LEU B C 10
ATOM 13840 O O . LEU B 1 22 ? 4.081 -5.902 3.265 1.00 0.00 122 LEU B O 10
ATOM 13856 N N . SER B 1 23 ? 6.220 -6.431 2.813 1.00 0.00 123 SER B N 10
ATOM 13857 C CA . SER B 1 23 ? 5.965 -7.826 2.430 1.00 0.00 123 SER B CA 10
ATOM 13858 C C . SER B 1 23 ? 5.318 -8.686 3.534 1.00 0.00 123 SER B C 10
ATOM 13859 O O . SER B 1 23 ? 4.726 -9.727 3.230 1.00 0.00 123 SER B O 10
ATOM 13867 N N . ARG B 1 24 ? 5.412 -8.259 4.799 1.00 0.00 124 ARG B N 10
ATOM 13868 C CA . ARG B 1 24 ? 4.936 -8.996 5.984 1.00 0.00 124 ARG B CA 10
ATOM 13869 C C . ARG B 1 24 ? 3.434 -8.836 6.274 1.00 0.00 124 ARG B C 10
ATOM 13870 O O . ARG B 1 24 ? 2.867 -9.682 6.966 1.00 0.00 124 ARG B O 10
ATOM 13891 N N . LEU B 1 25 ? 2.791 -7.776 5.770 1.00 0.00 125 LEU B N 10
ATOM 13892 C CA . LEU B 1 25 ? 1.380 -7.473 6.041 1.00 0.00 125 LEU B CA 10
ATOM 13893 C C . LEU B 1 25 ? 0.424 -8.451 5.336 1.00 0.00 125 LEU B C 10
ATOM 13894 O O . LEU B 1 25 ? 0.667 -8.884 4.208 1.00 0.00 125 LEU B O 10
ATOM 13910 N N . SER B 1 26 ? -0.700 -8.763 5.994 1.00 0.00 126 SER B N 10
ATOM 13911 C CA . SER B 1 26 ? -1.845 -9.488 5.414 1.00 0.00 126 SER B CA 10
ATOM 13912 C C . SER B 1 26 ? -2.637 -8.628 4.410 1.00 0.00 126 SER B C 10
ATOM 13913 O O . SER B 1 26 ? -2.443 -7.412 4.325 1.00 0.00 126 SER B O 10
ATOM 13921 N N . LYS B 1 27 ? -3.541 -9.247 3.639 1.00 0.00 127 LYS B N 10
ATOM 13922 C CA . LYS B 1 27 ? -4.273 -8.639 2.510 1.00 0.00 127 LYS B CA 10
ATOM 13923 C C . LYS B 1 27 ? -5.073 -7.387 2.896 1.00 0.00 127 LYS B C 10
ATOM 13924 O O . LYS B 1 27 ? -5.129 -6.434 2.120 1.00 0.00 127 LYS B O 10
ATOM 13943 N N . ASN B 1 28 ? -5.663 -7.365 4.091 1.00 0.00 128 ASN B N 10
ATOM 13944 C CA . ASN B 1 28 ? -6.390 -6.208 4.624 1.00 0.00 128 ASN B CA 10
ATOM 13945 C C . ASN B 1 28 ? -5.467 -5.165 5.289 1.00 0.00 128 ASN B C 10
ATOM 13946 O O . ASN B 1 28 ? -5.735 -3.966 5.230 1.00 0.00 128 ASN B O 10
ATOM 13957 N N . GLN B 1 29 ? -4.362 -5.611 5.898 1.00 0.00 129 GLN B N 10
ATOM 13958 C CA . GLN B 1 29 ? -3.386 -4.747 6.575 1.00 0.00 129 GLN B CA 10
ATOM 13959 C C . GLN B 1 29 ? -2.583 -3.884 5.588 1.00 0.00 129 GLN B C 10
ATOM 13960 O O . GLN B 1 29 ? -2.394 -2.687 5.821 1.00 0.00 129 GLN B O 10
ATOM 13974 N N . LEU B 1 30 ? -2.158 -4.455 4.449 1.00 0.00 130 LEU B N 10
ATOM 13975 C CA . LEU B 1 30 ? -1.474 -3.705 3.386 1.00 0.00 130 LEU B CA 10
ATOM 13976 C C . LEU B 1 30 ? -2.386 -2.644 2.752 1.00 0.00 130 LEU B C 10
ATOM 13977 O O . LEU B 1 30 ? -1.913 -1.564 2.396 1.00 0.00 130 LEU B O 10
ATOM 13993 N N . MET B 1 31 ? -3.700 -2.906 2.674 1.00 0.00 131 MET B N 10
ATOM 13994 C CA . MET B 1 31 ? -4.677 -1.909 2.224 1.00 0.00 131 MET B CA 10
ATOM 13995 C C . MET B 1 31 ? -4.812 -0.767 3.228 1.00 0.00 131 MET B C 10
ATOM 13996 O O . MET B 1 31 ? -4.743 0.396 2.839 1.00 0.00 131 MET B O 10
ATOM 14010 N N . ALA B 1 32 ? -4.964 -1.077 4.518 1.00 0.00 132 ALA B N 10
ATOM 14011 C CA . ALA B 1 32 ? -5.103 -0.066 5.569 1.00 0.00 132 ALA B CA 10
ATOM 14012 C C . ALA B 1 32 ? -3.870 0.857 5.650 1.00 0.00 132 ALA B C 10
ATOM 14013 O O . ALA B 1 32 ? -4.016 2.072 5.796 1.00 0.00 132 ALA B O 10
ATOM 14020 N N . LEU B 1 33 ? -2.664 0.299 5.491 1.00 0.00 133 LEU B N 10
ATOM 14021 C CA . LEU B 1 33 ? -1.409 1.056 5.433 1.00 0.00 133 LEU B CA 10
ATOM 14022 C C . LEU B 1 33 ? -1.347 1.982 4.208 1.00 0.00 133 LEU B C 10
ATOM 14023 O O . LEU B 1 33 ? -1.084 3.178 4.347 1.00 0.00 133 LEU B O 10
ATOM 14039 N N . ALA B 1 34 ? -1.616 1.464 3.009 1.00 0.00 134 ALA B N 10
ATOM 14040 C CA . ALA B 1 34 ? -1.609 2.252 1.774 1.00 0.00 134 ALA B CA 10
ATOM 14041 C C . ALA B 1 34 ? -2.702 3.342 1.768 1.00 0.00 134 ALA B C 10
ATOM 14042 O O . ALA B 1 34 ? -2.446 4.468 1.354 1.00 0.00 134 ALA B O 10
ATOM 14049 N N . LEU B 1 35 ? -3.900 3.047 2.286 1.00 0.00 135 LEU B N 10
ATOM 14050 C CA . LEU B 1 35 ? -5.006 3.997 2.425 1.00 0.00 135 LEU B CA 10
ATOM 14051 C C . LEU B 1 35 ? -4.676 5.119 3.423 1.00 0.00 135 LEU B C 10
ATOM 14052 O O . LEU B 1 35 ? -4.927 6.291 3.133 1.00 0.00 135 LEU B O 10
ATOM 14068 N N . LYS B 1 36 ? -4.033 4.793 4.556 1.00 0.00 136 LYS B N 10
ATOM 14069 C CA . LYS B 1 36 ? -3.503 5.763 5.531 1.00 0.00 136 LYS B CA 10
ATOM 14070 C C . LYS B 1 36 ? -2.489 6.713 4.876 1.00 0.00 136 LYS B C 10
ATOM 14071 O O . LYS B 1 36 ? -2.656 7.930 4.969 1.00 0.00 136 LYS B O 10
ATOM 14090 N N . LEU B 1 37 ? -1.508 6.177 4.142 1.00 0.00 137 LEU B N 10
ATOM 14091 C CA . LEU B 1 37 ? -0.563 6.968 3.340 1.00 0.00 137 LEU B CA 10
ATOM 14092 C C . LEU B 1 37 ? -1.277 7.843 2.294 1.00 0.00 137 LEU B C 10
ATOM 14093 O O . LEU B 1 37 ? -0.880 8.995 2.093 1.00 0.00 137 LEU B O 10
ATOM 14109 N N . LYS B 1 38 ? -2.329 7.327 1.639 1.00 0.00 138 LYS B N 10
ATOM 14110 C CA . LYS B 1 38 ? -3.067 8.050 0.595 1.00 0.00 138 LYS B CA 10
ATOM 14111 C C . LYS B 1 38 ? -3.889 9.217 1.151 1.00 0.00 138 LYS B C 10
ATOM 14112 O O . LYS B 1 38 ? -3.775 10.328 0.638 1.00 0.00 138 LYS B O 10
ATOM 14131 N N . GLN B 1 39 ? -4.659 9.017 2.220 1.00 0.00 139 GLN B N 10
ATOM 14132 C CA . GLN B 1 39 ? -5.420 10.114 2.829 1.00 0.00 139 GLN B CA 10
ATOM 14133 C C . GLN B 1 39 ? -4.499 11.166 3.479 1.00 0.00 139 GLN B C 10
ATOM 14134 O O . GLN B 1 39 ? -4.834 12.345 3.466 1.00 0.00 139 GLN B O 10
ATOM 14148 N N . GLN B 1 40 ? -3.307 10.788 3.963 1.00 0.00 140 GLN B N 10
ATOM 14149 C CA . GLN B 1 40 ? -2.294 11.743 4.437 1.00 0.00 140 GLN B CA 10
ATOM 14150 C C . GLN B 1 40 ? -1.825 12.715 3.341 1.00 0.00 140 GLN B C 10
ATOM 14151 O O . GLN B 1 40 ? -1.798 13.927 3.579 1.00 0.00 140 GLN B O 10
ATOM 14165 N N . GLN B 1 41 ? -1.475 12.228 2.142 1.00 0.00 141 GLN B N 10
ATOM 14166 C CA . GLN B 1 41 ? -1.047 13.101 1.032 1.00 0.00 141 GLN B CA 10
ATOM 14167 C C . GLN B 1 41 ? -2.209 13.925 0.429 1.00 0.00 141 GLN B C 10
ATOM 14168 O O . GLN B 1 41 ? -1.968 14.990 -0.143 1.00 0.00 141 GLN B O 10
ATOM 14182 N N . LEU B 1 42 ? -3.460 13.470 0.575 1.00 0.00 142 LEU B N 10
ATOM 14183 C CA . LEU B 1 42 ? -4.667 14.188 0.119 1.00 0.00 142 LEU B CA 10
ATOM 14184 C C . LEU B 1 42 ? -5.137 15.284 1.099 1.00 0.00 142 LEU B C 10
ATOM 14185 O O . LEU B 1 42 ? -5.516 16.373 0.665 1.00 0.00 142 LEU B O 10
ATOM 14201 N N . GLU B 1 43 ? -5.123 15.026 2.413 1.00 0.00 143 GLU B N 10
ATOM 14202 C CA . GLU B 1 43 ? -5.718 15.917 3.430 1.00 0.00 143 GLU B CA 10
ATOM 14203 C C . GLU B 1 43 ? -4.767 17.016 3.938 1.00 0.00 143 GLU B C 10
ATOM 14204 O O . GLU B 1 43 ? -5.232 18.104 4.299 1.00 0.00 143 GLU B O 10
ATOM 14216 N N . GLN B 1 44 ? -3.450 16.770 3.973 1.00 0.00 144 GLN B N 10
ATOM 14217 C CA . GLN B 1 44 ? -2.467 17.761 4.438 1.00 0.00 144 GLN B CA 10
ATOM 14218 C C . GLN B 1 44 ? -2.296 18.924 3.444 1.00 0.00 144 GLN B C 10
ATOM 14219 O O . GLN B 1 44 ? -2.246 18.720 2.223 1.00 0.00 144 GLN B O 10
ATOM 14233 N N . GLY B 1 45 ? -2.171 20.151 3.968 1.00 0.00 145 GLY B N 10
ATOM 14234 C CA . GLY B 1 45 ? -1.996 21.396 3.198 1.00 0.00 145 GLY B CA 10
ATOM 14235 C C . GLY B 1 45 ? -2.203 22.651 4.046 1.00 0.00 145 GLY B C 10
ATOM 14236 O O . GLY B 1 45 ? -1.535 22.781 5.097 1.00 0.00 145 GLY B O 10
ATOM 14241 N N . GLY A 1 1 ? -11.130 17.292 -11.404 1.00 0.00 1 GLY A N 11
ATOM 14242 C CA . GLY A 1 1 ? -12.161 16.237 -11.520 1.00 0.00 1 GLY A CA 11
ATOM 14243 C C . GLY A 1 1 ? -12.788 16.253 -12.905 1.00 0.00 1 GLY A C 11
ATOM 14244 O O . GLY A 1 1 ? -12.073 15.996 -13.877 1.00 0.00 1 GLY A O 11
ATOM 14250 N N . PRO A 1 2 ? -14.099 16.545 -13.045 1.00 0.00 2 PRO A N 11
ATOM 14251 C CA . PRO A 1 2 ? -14.757 16.726 -14.342 1.00 0.00 2 PRO A CA 11
ATOM 14252 C C . PRO A 1 2 ? -14.231 17.988 -15.065 1.00 0.00 2 PRO A C 11
ATOM 14253 O O . PRO A 1 2 ? -14.622 19.116 -14.754 1.00 0.00 2 PRO A O 11
ATOM 14264 N N . GLY A 1 3 ? -13.319 17.795 -16.023 1.00 0.00 3 GLY A N 11
ATOM 14265 C CA . GLY A 1 3 ? -12.576 18.887 -16.667 1.00 0.00 3 GLY A CA 11
ATOM 14266 C C . GLY A 1 3 ? -11.710 19.665 -15.664 1.00 0.00 3 GLY A C 11
ATOM 14267 O O . GLY A 1 3 ? -11.116 19.077 -14.755 1.00 0.00 3 GLY A O 11
ATOM 14271 N N . SER A 1 4 ? -11.653 20.990 -15.814 1.00 0.00 4 SER A N 11
ATOM 14272 C CA . SER A 1 4 ? -10.935 21.892 -14.893 1.00 0.00 4 SER A CA 11
ATOM 14273 C C . SER A 1 4 ? -11.599 22.012 -13.506 1.00 0.00 4 SER A C 11
ATOM 14274 O O . SER A 1 4 ? -10.954 22.446 -12.546 1.00 0.00 4 SER A O 11
ATOM 14282 N N . MET A 1 5 ? -12.884 21.666 -13.394 1.00 0.00 5 MET A N 11
ATOM 14283 C CA . MET A 1 5 ? -13.681 21.736 -12.163 1.00 0.00 5 MET A CA 11
ATOM 14284 C C . MET A 1 5 ? -13.539 20.487 -11.274 1.00 0.00 5 MET A C 11
ATOM 14285 O O . MET A 1 5 ? -13.135 19.413 -11.732 1.00 0.00 5 MET A O 11
ATOM 14299 N N . ASN A 1 6 ? -13.909 20.617 -9.998 1.00 0.00 6 ASN A N 11
ATOM 14300 C CA . ASN A 1 6 ? -14.199 19.488 -9.105 1.00 0.00 6 ASN A CA 11
ATOM 14301 C C . ASN A 1 6 ? -15.713 19.192 -9.063 1.00 0.00 6 ASN A C 11
ATOM 14302 O O . ASN A 1 6 ? -16.540 20.088 -9.280 1.00 0.00 6 ASN A O 11
ATOM 14313 N N . LYS A 1 7 ? -16.085 17.937 -8.783 1.00 0.00 7 LYS A N 11
ATOM 14314 C CA . LYS A 1 7 ? -17.479 17.466 -8.746 1.00 0.00 7 LYS A CA 11
ATOM 14315 C C . LYS A 1 7 ? -18.251 18.094 -7.559 1.00 0.00 7 LYS A C 11
ATOM 14316 O O . LYS A 1 7 ? -17.682 18.165 -6.466 1.00 0.00 7 LYS A O 11
ATOM 14335 N N . PRO A 1 8 ? -19.517 18.538 -7.731 1.00 0.00 8 PRO A N 11
ATOM 14336 C CA . PRO A 1 8 ? -20.276 19.194 -6.657 1.00 0.00 8 PRO A CA 11
ATOM 14337 C C . PRO A 1 8 ? -20.659 18.252 -5.502 1.00 0.00 8 PRO A C 11
ATOM 14338 O O . PRO A 1 8 ? -20.787 18.689 -4.353 1.00 0.00 8 PRO A O 11
ATOM 14349 N N . THR A 1 9 ? -20.812 16.959 -5.783 1.00 0.00 9 THR A N 11
ATOM 14350 C CA . THR A 1 9 ? -21.029 15.890 -4.788 1.00 0.00 9 THR A CA 11
ATOM 14351 C C . THR A 1 9 ? -19.712 15.212 -4.380 1.00 0.00 9 THR A C 11
ATOM 14352 O O . THR A 1 9 ? -18.819 15.015 -5.213 1.00 0.00 9 THR A O 11
ATOM 14363 N N . SER A 1 10 ? -19.591 14.824 -3.105 1.00 0.00 10 SER A N 11
ATOM 14364 C CA . SER A 1 10 ? -18.429 14.100 -2.563 1.00 0.00 10 SER A CA 11
ATOM 14365 C C . SER A 1 10 ? -18.772 13.313 -1.292 1.00 0.00 10 SER A C 11
ATOM 14366 O O . SER A 1 10 ? -19.737 13.626 -0.581 1.00 0.00 10 SER A O 11
ATOM 14374 N N . SER A 1 11 ? -17.988 12.269 -1.002 1.00 0.00 11 SER A N 11
ATOM 14375 C CA . SER A 1 11 ? -18.117 11.402 0.184 1.00 0.00 11 SER A CA 11
ATOM 14376 C C . SER A 1 11 ? -16.820 10.613 0.456 1.00 0.00 11 SER A C 11
ATOM 14377 O O . SER A 1 11 ? -15.894 10.597 -0.359 1.00 0.00 11 SER A O 11
ATOM 14385 N N . ASP A 1 12 ? -16.770 9.913 1.591 1.00 0.00 12 ASP A N 11
ATOM 14386 C CA . ASP A 1 12 ? -15.723 8.929 1.929 1.00 0.00 12 ASP A CA 11
ATOM 14387 C C . ASP A 1 12 ? -15.719 7.670 1.028 1.00 0.00 12 ASP A C 11
ATOM 14388 O O . ASP A 1 12 ? -14.818 6.834 1.142 1.00 0.00 12 ASP A O 11
ATOM 14397 N N . GLY A 1 13 ? -16.685 7.522 0.111 1.00 0.00 13 GLY A N 11
ATOM 14398 C CA . GLY A 1 13 ? -16.823 6.373 -0.794 1.00 0.00 13 GLY A CA 11
ATOM 14399 C C . GLY A 1 13 ? -15.619 6.117 -1.708 1.00 0.00 13 GLY A C 11
ATOM 14400 O O . GLY A 1 13 ? -15.436 4.990 -2.172 1.00 0.00 13 GLY A O 11
ATOM 14404 N N . TRP A 1 14 ? -14.741 7.112 -1.911 1.00 0.00 14 TRP A N 11
ATOM 14405 C CA . TRP A 1 14 ? -13.471 6.927 -2.633 1.00 0.00 14 TRP A CA 11
ATOM 14406 C C . TRP A 1 14 ? -12.567 5.875 -1.978 1.00 0.00 14 TRP A C 11
ATOM 14407 O O . TRP A 1 14 ? -11.833 5.180 -2.681 1.00 0.00 14 TRP A O 11
ATOM 14428 N N . LYS A 1 15 ? -12.631 5.720 -0.650 1.00 0.00 15 LYS A N 11
ATOM 14429 C CA . LYS A 1 15 ? -11.791 4.788 0.119 1.00 0.00 15 LYS A CA 11
ATOM 14430 C C . LYS A 1 15 ? -12.120 3.328 -0.189 1.00 0.00 15 LYS A C 11
ATOM 14431 O O . LYS A 1 15 ? -11.216 2.508 -0.341 1.00 0.00 15 LYS A O 11
ATOM 14450 N N . ASP A 1 16 ? -13.403 3.003 -0.341 1.00 0.00 16 ASP A N 11
ATOM 14451 C CA . ASP A 1 16 ? -13.869 1.667 -0.728 1.00 0.00 16 ASP A CA 11
ATOM 14452 C C . ASP A 1 16 ? -13.426 1.297 -2.158 1.00 0.00 16 ASP A C 11
ATOM 14453 O O . ASP A 1 16 ? -12.951 0.186 -2.408 1.00 0.00 16 ASP A O 11
ATOM 14462 N N . ASP A 1 17 ? -13.490 2.250 -3.091 1.00 0.00 17 ASP A N 11
ATOM 14463 C CA . ASP A 1 17 ? -12.951 2.089 -4.452 1.00 0.00 17 ASP A CA 11
ATOM 14464 C C . ASP A 1 17 ? -11.417 1.955 -4.467 1.00 0.00 17 ASP A C 11
ATOM 14465 O O . ASP A 1 17 ? -10.866 1.199 -5.272 1.00 0.00 17 ASP A O 11
ATOM 14474 N N . TYR A 1 18 ? -10.711 2.646 -3.563 1.00 0.00 18 TYR A N 11
ATOM 14475 C CA . TYR A 1 18 ? -9.254 2.561 -3.447 1.00 0.00 18 TYR A CA 11
ATOM 14476 C C . TYR A 1 18 ? -8.810 1.189 -2.914 1.00 0.00 18 TYR A C 11
ATOM 14477 O O . TYR A 1 18 ? -7.918 0.558 -3.487 1.00 0.00 18 TYR A O 11
ATOM 14495 N N . LEU A 1 19 ? -9.488 0.654 -1.891 1.00 0.00 19 LEU A N 11
ATOM 14496 C CA . LEU A 1 19 ? -9.296 -0.732 -1.436 1.00 0.00 19 LEU A CA 11
ATOM 14497 C C . LEU A 1 19 ? -9.607 -1.738 -2.560 1.00 0.00 19 LEU A C 11
ATOM 14498 O O . LEU A 1 19 ? -8.841 -2.680 -2.774 1.00 0.00 19 LEU A O 11
ATOM 14514 N N . SER A 1 20 ? -10.679 -1.519 -3.329 1.00 0.00 20 SER A N 11
ATOM 14515 C CA . SER A 1 20 ? -11.054 -2.390 -4.451 1.00 0.00 20 SER A CA 11
ATOM 14516 C C . SER A 1 20 ? -9.978 -2.454 -5.545 1.00 0.00 20 SER A C 11
ATOM 14517 O O . SER A 1 20 ? -9.727 -3.542 -6.072 1.00 0.00 20 SER A O 11
ATOM 14525 N N . ARG A 1 21 ? -9.303 -1.335 -5.873 1.00 0.00 21 ARG A N 11
ATOM 14526 C CA . ARG A 1 21 ? -8.196 -1.316 -6.856 1.00 0.00 21 ARG A CA 11
ATOM 14527 C C . ARG A 1 21 ? -6.884 -1.889 -6.292 1.00 0.00 21 ARG A C 11
ATOM 14528 O O . ARG A 1 21 ? -6.213 -2.653 -6.984 1.00 0.00 21 ARG A O 11
ATOM 14549 N N . LEU A 1 22 ? -6.527 -1.566 -5.045 1.00 0.00 22 LEU A N 11
ATOM 14550 C CA . LEU A 1 22 ? -5.300 -2.039 -4.375 1.00 0.00 22 LEU A CA 11
ATOM 14551 C C . LEU A 1 22 ? -5.263 -3.571 -4.240 1.00 0.00 22 LEU A C 11
ATOM 14552 O O . LEU A 1 22 ? -4.217 -4.187 -4.448 1.00 0.00 22 LEU A O 11
ATOM 14568 N N . SER A 1 23 ? -6.411 -4.190 -3.942 1.00 0.00 23 SER A N 11
ATOM 14569 C CA . SER A 1 23 ? -6.573 -5.648 -3.840 1.00 0.00 23 SER A CA 11
ATOM 14570 C C . SER A 1 23 ? -6.123 -6.417 -5.098 1.00 0.00 23 SER A C 11
ATOM 14571 O O . SER A 1 23 ? -5.657 -7.556 -4.993 1.00 0.00 23 SER A O 11
ATOM 14579 N N . ARG A 1 24 ? -6.202 -5.801 -6.290 1.00 0.00 24 ARG A N 11
ATOM 14580 C CA . ARG A 1 24 ? -5.901 -6.460 -7.575 1.00 0.00 24 ARG A CA 11
ATOM 14581 C C . ARG A 1 24 ? -4.401 -6.687 -7.832 1.00 0.00 24 ARG A C 11
ATOM 14582 O O . ARG A 1 24 ? -4.054 -7.551 -8.640 1.00 0.00 24 ARG A O 11
ATOM 14603 N N . LEU A 1 25 ? -3.519 -5.924 -7.178 1.00 0.00 25 LEU A N 11
ATOM 14604 C CA . LEU A 1 25 ? -2.070 -6.008 -7.372 1.00 0.00 25 LEU A CA 11
ATOM 14605 C C . LEU A 1 25 ? -1.450 -7.253 -6.699 1.00 0.00 25 LEU A C 11
ATOM 14606 O O . LEU A 1 25 ? -1.862 -7.667 -5.607 1.00 0.00 25 LEU A O 11
ATOM 14622 N N . SER A 1 26 ? -0.429 -7.813 -7.347 1.00 0.00 26 SER A N 11
ATOM 14623 C CA . SER A 1 26 ? 0.432 -8.881 -6.811 1.00 0.00 26 SER A CA 11
ATOM 14624 C C . SER A 1 26 ? 1.360 -8.364 -5.692 1.00 0.00 26 SER A C 11
ATOM 14625 O O . SER A 1 26 ? 1.522 -7.153 -5.518 1.00 0.00 26 SER A O 11
ATOM 14633 N N . LYS A 1 27 ? 2.007 -9.270 -4.938 1.00 0.00 27 LYS A N 11
ATOM 14634 C CA . LYS A 1 27 ? 2.814 -8.978 -3.734 1.00 0.00 27 LYS A CA 11
ATOM 14635 C C . LYS A 1 27 ? 3.936 -7.963 -3.969 1.00 0.00 27 LYS A C 11
ATOM 14636 O O . LYS A 1 27 ? 4.180 -7.107 -3.125 1.00 0.00 27 LYS A O 11
ATOM 14655 N N . ASN A 1 28 ? 4.596 -8.034 -5.119 1.00 0.00 28 ASN A N 11
ATOM 14656 C CA . ASN A 1 28 ? 5.661 -7.109 -5.528 1.00 0.00 28 ASN A CA 11
ATOM 14657 C C . ASN A 1 28 ? 5.127 -5.806 -6.160 1.00 0.00 28 ASN A C 11
ATOM 14658 O O . ASN A 1 28 ? 5.789 -4.766 -6.102 1.00 0.00 28 ASN A O 11
ATOM 14669 N N . GLN A 1 29 ? 3.930 -5.842 -6.756 1.00 0.00 29 GLN A N 11
ATOM 14670 C CA . GLN A 1 29 ? 3.291 -4.689 -7.409 1.00 0.00 29 GLN A CA 11
ATOM 14671 C C . GLN A 1 29 ? 2.666 -3.719 -6.389 1.00 0.00 29 GLN A C 11
ATOM 14672 O O . GLN A 1 29 ? 2.810 -2.503 -6.525 1.00 0.00 29 GLN A O 11
ATOM 14686 N N . LEU A 1 30 ? 2.015 -4.238 -5.340 1.00 0.00 30 LEU A N 11
ATOM 14687 C CA . LEU A 1 30 ? 1.458 -3.421 -4.248 1.00 0.00 30 LEU A CA 11
ATOM 14688 C C . LEU A 1 30 ? 2.555 -2.661 -3.477 1.00 0.00 30 LEU A C 11
ATOM 14689 O O . LEU A 1 30 ? 2.304 -1.562 -2.981 1.00 0.00 30 LEU A O 11
ATOM 14705 N N . MET A 1 31 ? 3.779 -3.205 -3.430 1.00 0.00 31 MET A N 11
ATOM 14706 C CA . MET A 1 31 ? 4.929 -2.525 -2.827 1.00 0.00 31 MET A CA 11
ATOM 14707 C C . MET A 1 31 ? 5.335 -1.285 -3.623 1.00 0.00 31 MET A C 11
ATOM 14708 O O . MET A 1 31 ? 5.603 -0.253 -3.024 1.00 0.00 31 MET A O 11
ATOM 14722 N N . ALA A 1 32 ? 5.375 -1.363 -4.957 1.00 0.00 32 ALA A N 11
ATOM 14723 C CA . ALA A 1 32 ? 5.731 -0.228 -5.810 1.00 0.00 32 ALA A CA 11
ATOM 14724 C C . ALA A 1 32 ? 4.745 0.949 -5.650 1.00 0.00 32 ALA A C 11
ATOM 14725 O O . ALA A 1 32 ? 5.165 2.105 -5.564 1.00 0.00 32 ALA A O 11
ATOM 14732 N N . LEU A 1 33 ? 3.443 0.647 -5.529 1.00 0.00 33 LEU A N 11
ATOM 14733 C CA . LEU A 1 33 ? 2.387 1.626 -5.243 1.00 0.00 33 LEU A CA 11
ATOM 14734 C C . LEU A 1 33 ? 2.592 2.274 -3.863 1.00 0.00 33 LEU A C 11
ATOM 14735 O O . LEU A 1 33 ? 2.660 3.500 -3.756 1.00 0.00 33 LEU A O 11
ATOM 14751 N N . ALA A 1 34 ? 2.753 1.467 -2.810 1.00 0.00 34 ALA A N 11
ATOM 14752 C CA . ALA A 1 34 ? 2.927 1.962 -1.448 1.00 0.00 34 ALA A CA 11
ATOM 14753 C C . ALA A 1 34 ? 4.239 2.753 -1.256 1.00 0.00 34 ALA A C 11
ATOM 14754 O O . ALA A 1 34 ? 4.247 3.789 -0.595 1.00 0.00 34 ALA A O 11
ATOM 14761 N N . LEU A 1 35 ? 5.339 2.318 -1.879 1.00 0.00 35 LEU A N 11
ATOM 14762 C CA . LEU A 1 35 ? 6.642 2.998 -1.873 1.00 0.00 35 LEU A CA 11
ATOM 14763 C C . LEU A 1 35 ? 6.552 4.358 -2.577 1.00 0.00 35 LEU A C 11
ATOM 14764 O O . LEU A 1 35 ? 7.052 5.352 -2.048 1.00 0.00 35 LEU A O 11
ATOM 14780 N N . LYS A 1 36 ? 5.869 4.437 -3.731 1.00 0.00 36 LYS A N 11
ATOM 14781 C CA . LYS A 1 36 ? 5.599 5.695 -4.453 1.00 0.00 36 LYS A CA 11
ATOM 14782 C C . LYS A 1 36 ? 4.818 6.683 -3.577 1.00 0.00 36 LYS A C 11
ATOM 14783 O O . LYS A 1 36 ? 5.244 7.831 -3.437 1.00 0.00 36 LYS A O 11
ATOM 14802 N N . LEU A 1 37 ? 3.743 6.234 -2.928 1.00 0.00 37 LEU A N 11
ATOM 14803 C CA . LEU A 1 37 ? 2.994 7.023 -1.945 1.00 0.00 37 LEU A CA 11
ATOM 14804 C C . LEU A 1 37 ? 3.869 7.457 -0.753 1.00 0.00 37 LEU A C 11
ATOM 14805 O O . LEU A 1 37 ? 3.744 8.596 -0.283 1.00 0.00 37 LEU A O 11
ATOM 14821 N N . LYS A 1 38 ? 4.761 6.580 -0.261 1.00 0.00 38 LYS A N 11
ATOM 14822 C CA . LYS A 1 38 ? 5.624 6.867 0.892 1.00 0.00 38 LYS A CA 11
ATOM 14823 C C . LYS A 1 38 ? 6.690 7.912 0.579 1.00 0.00 38 LYS A C 11
ATOM 14824 O O . LYS A 1 38 ? 6.797 8.882 1.322 1.00 0.00 38 LYS A O 11
ATOM 14843 N N . GLN A 1 39 ? 7.439 7.780 -0.520 1.00 0.00 39 GLN A N 11
ATOM 14844 C CA . GLN A 1 39 ? 8.475 8.762 -0.888 1.00 0.00 39 GLN A CA 11
ATOM 14845 C C . GLN A 1 39 ? 7.875 10.148 -1.197 1.00 0.00 39 GLN A C 11
ATOM 14846 O O . GLN A 1 39 ? 8.501 11.169 -0.902 1.00 0.00 39 GLN A O 11
ATOM 14860 N N . GLN A 1 40 ? 6.641 10.200 -1.713 1.00 0.00 40 GLN A N 11
ATOM 14861 C CA . GLN A 1 40 ? 5.907 11.448 -1.957 1.00 0.00 40 GLN A CA 11
ATOM 14862 C C . GLN A 1 40 ? 5.660 12.259 -0.673 1.00 0.00 40 GLN A C 11
ATOM 14863 O O . GLN A 1 40 ? 5.853 13.476 -0.679 1.00 0.00 40 GLN A O 11
ATOM 14877 N N . GLN A 1 41 ? 5.270 11.609 0.430 1.00 0.00 41 GLN A N 11
ATOM 14878 C CA . GLN A 1 41 ? 5.154 12.269 1.741 1.00 0.00 41 GLN A CA 11
ATOM 14879 C C . GLN A 1 41 ? 6.514 12.484 2.440 1.00 0.00 41 GLN A C 11
ATOM 14880 O O . GLN A 1 41 ? 6.721 13.522 3.071 1.00 0.00 41 GLN A O 11
ATOM 14894 N N . LEU A 1 42 ? 7.449 11.527 2.331 1.00 0.00 42 LEU A N 11
ATOM 14895 C CA . LEU A 1 42 ? 8.683 11.482 3.122 1.00 0.00 42 LEU A CA 11
ATOM 14896 C C . LEU A 1 42 ? 9.843 12.351 2.595 1.00 0.00 42 LEU A C 11
ATOM 14897 O O . LEU A 1 42 ? 10.550 12.973 3.391 1.00 0.00 42 LEU A O 11
ATOM 14913 N N . GLU A 1 43 ? 10.074 12.389 1.280 1.00 0.00 43 GLU A N 11
ATOM 14914 C CA . GLU A 1 43 ? 11.272 13.009 0.677 1.00 0.00 43 GLU A CA 11
ATOM 14915 C C . GLU A 1 43 ? 11.109 14.506 0.347 1.00 0.00 43 GLU A C 11
ATOM 14916 O O . GLU A 1 43 ? 12.111 15.217 0.195 1.00 0.00 43 GLU A O 11
ATOM 14928 N N . GLN A 1 44 ? 9.871 15.008 0.242 1.00 0.00 44 GLN A N 11
ATOM 14929 C CA . GLN A 1 44 ? 9.589 16.433 0.002 1.00 0.00 44 GLN A CA 11
ATOM 14930 C C . GLN A 1 44 ? 9.828 17.292 1.258 1.00 0.00 44 GLN A C 11
ATOM 14931 O O . GLN A 1 44 ? 9.634 16.829 2.388 1.00 0.00 44 GLN A O 11
ATOM 14945 N N . GLY A 1 45 ? 10.224 18.558 1.058 1.00 0.00 45 GLY A N 11
ATOM 14946 C CA . GLY A 1 45 ? 10.499 19.542 2.118 1.00 0.00 45 GLY A CA 11
ATOM 14947 C C . GLY A 1 45 ? 10.880 20.914 1.565 1.00 0.00 45 GLY A C 11
ATOM 14948 O O . GLY A 1 45 ? 11.999 21.051 1.022 1.00 0.00 45 GLY A O 11
ATOM 14953 N N . GLY B 1 1 ? 30.634 3.190 26.310 1.00 0.00 101 GLY B N 11
ATOM 14954 C CA . GLY B 1 1 ? 31.342 3.671 25.103 1.00 0.00 101 GLY B CA 11
ATOM 14955 C C . GLY B 1 1 ? 30.373 4.014 23.973 1.00 0.00 101 GLY B C 11
ATOM 14956 O O . GLY B 1 1 ? 29.228 3.550 23.984 1.00 0.00 101 GLY B O 11
ATOM 14962 N N . PRO B 1 2 ? 30.800 4.830 22.989 1.00 0.00 102 PRO B N 11
ATOM 14963 C CA . PRO B 1 2 ? 29.971 5.249 21.855 1.00 0.00 102 PRO B CA 11
ATOM 14964 C C . PRO B 1 2 ? 29.670 4.104 20.866 1.00 0.00 102 PRO B C 11
ATOM 14965 O O . PRO B 1 2 ? 30.389 3.101 20.811 1.00 0.00 102 PRO B O 11
ATOM 14976 N N . GLY B 1 3 ? 28.627 4.284 20.049 1.00 0.00 103 GLY B N 11
ATOM 14977 C CA . GLY B 1 3 ? 28.287 3.403 18.923 1.00 0.00 103 GLY B CA 11
ATOM 14978 C C . GLY B 1 3 ? 29.152 3.629 17.671 1.00 0.00 103 GLY B C 11
ATOM 14979 O O . GLY B 1 3 ? 30.243 4.213 17.733 1.00 0.00 103 GLY B O 11
ATOM 14983 N N . SER B 1 4 ? 28.651 3.179 16.511 1.00 0.00 104 SER B N 11
ATOM 14984 C CA . SER B 1 4 ? 29.282 3.404 15.200 1.00 0.00 104 SER B CA 11
ATOM 14985 C C . SER B 1 4 ? 29.363 4.899 14.824 1.00 0.00 104 SER B C 11
ATOM 14986 O O . SER B 1 4 ? 28.534 5.719 15.241 1.00 0.00 104 SER B O 11
ATOM 14994 N N . MET B 1 5 ? 30.387 5.267 14.048 1.00 0.00 105 MET B N 11
ATOM 14995 C CA . MET B 1 5 ? 30.728 6.664 13.743 1.00 0.00 105 MET B CA 11
ATOM 14996 C C . MET B 1 5 ? 29.724 7.356 12.796 1.00 0.00 105 MET B C 11
ATOM 14997 O O . MET B 1 5 ? 29.574 8.578 12.843 1.00 0.00 105 MET B O 11
ATOM 15011 N N . ASN B 1 6 ? 29.046 6.596 11.930 1.00 0.00 106 ASN B N 11
ATOM 15012 C CA . ASN B 1 6 ? 28.080 7.093 10.943 1.00 0.00 106 ASN B CA 11
ATOM 15013 C C . ASN B 1 6 ? 27.060 5.999 10.539 1.00 0.00 106 ASN B C 11
ATOM 15014 O O . ASN B 1 6 ? 27.337 4.802 10.657 1.00 0.00 106 ASN B O 11
ATOM 15025 N N . LYS B 1 7 ? 25.889 6.410 10.041 1.00 0.00 107 LYS B N 11
ATOM 15026 C CA . LYS B 1 7 ? 24.852 5.523 9.482 1.00 0.00 107 LYS B CA 11
ATOM 15027 C C . LYS B 1 7 ? 25.337 4.807 8.198 1.00 0.00 107 LYS B C 11
ATOM 15028 O O . LYS B 1 7 ? 26.235 5.332 7.523 1.00 0.00 107 LYS B O 11
ATOM 15047 N N . PRO B 1 8 ? 24.755 3.647 7.824 1.00 0.00 108 PRO B N 11
ATOM 15048 C CA . PRO B 1 8 ? 25.126 2.911 6.614 1.00 0.00 108 PRO B CA 11
ATOM 15049 C C . PRO B 1 8 ? 24.945 3.707 5.309 1.00 0.00 108 PRO B C 11
ATOM 15050 O O . PRO B 1 8 ? 23.973 4.448 5.144 1.00 0.00 108 PRO B O 11
ATOM 15061 N N . THR B 1 9 ? 25.872 3.534 4.363 1.00 0.00 109 THR B N 11
ATOM 15062 C CA . THR B 1 9 ? 25.816 4.133 3.009 1.00 0.00 109 THR B CA 11
ATOM 15063 C C . THR B 1 9 ? 25.080 3.189 2.038 1.00 0.00 109 THR B C 11
ATOM 15064 O O . THR B 1 9 ? 25.336 1.985 2.052 1.00 0.00 109 THR B O 11
ATOM 15075 N N . SER B 1 10 ? 24.191 3.647 1.150 1.00 0.00 110 SER B N 11
ATOM 15076 C CA . SER B 1 10 ? 23.646 5.009 1.014 1.00 0.00 110 SER B CA 11
ATOM 15077 C C . SER B 1 10 ? 22.417 5.244 1.910 1.00 0.00 110 SER B C 11
ATOM 15078 O O . SER B 1 10 ? 21.687 4.310 2.255 1.00 0.00 110 SER B O 11
ATOM 15086 N N . SER B 1 11 ? 22.155 6.508 2.264 1.00 0.00 111 SER B N 11
ATOM 15087 C CA . SER B 1 11 ? 21.084 6.926 3.188 1.00 0.00 111 SER B CA 11
ATOM 15088 C C . SER B 1 11 ? 19.653 6.662 2.683 1.00 0.00 111 SER B C 11
ATOM 15089 O O . SER B 1 11 ? 18.721 6.572 3.489 1.00 0.00 111 SER B O 11
ATOM 15097 N N . ASP B 1 12 ? 19.462 6.494 1.372 1.00 0.00 112 ASP B N 11
ATOM 15098 C CA . ASP B 1 12 ? 18.182 6.109 0.745 1.00 0.00 112 ASP B CA 11
ATOM 15099 C C . ASP B 1 12 ? 17.837 4.603 0.884 1.00 0.00 112 ASP B C 11
ATOM 15100 O O . ASP B 1 12 ? 16.811 4.149 0.369 1.00 0.00 112 ASP B O 11
ATOM 15109 N N . GLY B 1 13 ? 18.659 3.828 1.603 1.00 0.00 113 GLY B N 11
ATOM 15110 C CA . GLY B 1 13 ? 18.457 2.404 1.892 1.00 0.00 113 GLY B CA 11
ATOM 15111 C C . GLY B 1 13 ? 17.196 2.053 2.700 1.00 0.00 113 GLY B C 11
ATOM 15112 O O . GLY B 1 13 ? 16.849 0.871 2.805 1.00 0.00 113 GLY B O 11
ATOM 15116 N N . TRP B 1 14 ? 16.453 3.056 3.202 1.00 0.00 114 TRP B N 11
ATOM 15117 C CA . TRP B 1 14 ? 15.140 2.870 3.841 1.00 0.00 114 TRP B CA 11
ATOM 15118 C C . TRP B 1 14 ? 14.123 2.192 2.910 1.00 0.00 114 TRP B C 11
ATOM 15119 O O . TRP B 1 14 ? 13.256 1.451 3.370 1.00 0.00 114 TRP B O 11
ATOM 15140 N N . LYS B 1 15 ? 14.256 2.389 1.590 1.00 0.00 115 LYS B N 11
ATOM 15141 C CA . LYS B 1 15 ? 13.357 1.834 0.569 1.00 0.00 115 LYS B CA 11
ATOM 15142 C C . LYS B 1 15 ? 13.426 0.306 0.483 1.00 0.00 115 LYS B C 11
ATOM 15143 O O . LYS B 1 15 ? 12.398 -0.351 0.319 1.00 0.00 115 LYS B O 11
ATOM 15162 N N . ASP B 1 16 ? 14.619 -0.270 0.649 1.00 0.00 116 ASP B N 11
ATOM 15163 C CA . ASP B 1 16 ? 14.819 -1.726 0.676 1.00 0.00 116 ASP B CA 11
ATOM 15164 C C . ASP B 1 16 ? 14.188 -2.354 1.934 1.00 0.00 116 ASP B C 11
ATOM 15165 O O . ASP B 1 16 ? 13.524 -3.390 1.852 1.00 0.00 116 ASP B O 11
ATOM 15174 N N . ASP B 1 17 ? 14.330 -1.705 3.096 1.00 0.00 117 ASP B N 11
ATOM 15175 C CA . ASP B 1 17 ? 13.648 -2.098 4.337 1.00 0.00 117 ASP B CA 11
ATOM 15176 C C . ASP B 1 17 ? 12.115 -1.974 4.222 1.00 0.00 117 ASP B C 11
ATOM 15177 O O . ASP B 1 17 ? 11.388 -2.849 4.705 1.00 0.00 117 ASP B O 11
ATOM 15186 N N . TYR B 1 18 ? 11.621 -0.935 3.539 1.00 0.00 118 TYR B N 11
ATOM 15187 C CA . TYR B 1 18 ? 10.194 -0.724 3.316 1.00 0.00 118 TYR B CA 11
ATOM 15188 C C . TYR B 1 18 ? 9.585 -1.854 2.468 1.00 0.00 118 TYR B C 11
ATOM 15189 O O . TYR B 1 18 ? 8.593 -2.464 2.862 1.00 0.00 118 TYR B O 11
ATOM 15207 N N . LEU B 1 19 ? 10.222 -2.222 1.354 1.00 0.00 119 LEU B N 11
ATOM 15208 C CA . LEU B 1 19 ? 9.802 -3.365 0.531 1.00 0.00 119 LEU B CA 11
ATOM 15209 C C . LEU B 1 19 ? 9.868 -4.700 1.301 1.00 0.00 119 LEU B C 11
ATOM 15210 O O . LEU B 1 19 ? 8.979 -5.538 1.155 1.00 0.00 119 LEU B O 11
ATOM 15226 N N . SER B 1 20 ? 10.871 -4.886 2.164 1.00 0.00 120 SER B N 11
ATOM 15227 C CA . SER B 1 20 ? 11.011 -6.098 2.990 1.00 0.00 120 SER B CA 11
ATOM 15228 C C . SER B 1 20 ? 9.897 -6.224 4.048 1.00 0.00 120 SER B C 11
ATOM 15229 O O . SER B 1 20 ? 9.279 -7.284 4.177 1.00 0.00 120 SER B O 11
ATOM 15237 N N . ARG B 1 21 ? 9.596 -5.148 4.789 1.00 0.00 121 ARG B N 11
ATOM 15238 C CA . ARG B 1 21 ? 8.596 -5.138 5.878 1.00 0.00 121 ARG B CA 11
ATOM 15239 C C . ARG B 1 21 ? 7.145 -5.150 5.381 1.00 0.00 121 ARG B C 11
ATOM 15240 O O . ARG B 1 21 ? 6.286 -5.751 6.028 1.00 0.00 121 ARG B O 11
ATOM 15261 N N . LEU B 1 22 ? 6.873 -4.576 4.211 1.00 0.00 122 LEU B N 11
ATOM 15262 C CA . LEU B 1 22 ? 5.553 -4.614 3.562 1.00 0.00 122 LEU B CA 11
ATOM 15263 C C . LEU B 1 22 ? 5.058 -6.043 3.291 1.00 0.00 122 LEU B C 11
ATOM 15264 O O . LEU B 1 22 ? 3.863 -6.312 3.412 1.00 0.00 122 LEU B O 11
ATOM 15280 N N . SER B 1 23 ? 5.963 -6.976 2.980 1.00 0.00 123 SER B N 11
ATOM 15281 C CA . SER B 1 23 ? 5.637 -8.392 2.770 1.00 0.00 123 SER B CA 11
ATOM 15282 C C . SER B 1 23 ? 5.059 -9.094 4.013 1.00 0.00 123 SER B C 11
ATOM 15283 O O . SER B 1 23 ? 4.356 -10.099 3.883 1.00 0.00 123 SER B O 11
ATOM 15291 N N . ARG B 1 24 ? 5.333 -8.571 5.217 1.00 0.00 124 ARG B N 11
ATOM 15292 C CA . ARG B 1 24 ? 4.911 -9.144 6.508 1.00 0.00 124 ARG B CA 11
ATOM 15293 C C . ARG B 1 24 ? 3.439 -8.888 6.855 1.00 0.00 124 ARG B C 11
ATOM 15294 O O . ARG B 1 24 ? 2.868 -9.632 7.655 1.00 0.00 124 ARG B O 11
ATOM 15315 N N . LEU B 1 25 ? 2.820 -7.864 6.271 1.00 0.00 125 LEU B N 11
ATOM 15316 C CA . LEU B 1 25 ? 1.409 -7.510 6.481 1.00 0.00 125 LEU B CA 11
ATOM 15317 C C . LEU B 1 25 ? 0.462 -8.464 5.730 1.00 0.00 125 LEU B C 11
ATOM 15318 O O . LEU B 1 25 ? 0.745 -8.909 4.615 1.00 0.00 125 LEU B O 11
ATOM 15334 N N . SER B 1 26 ? -0.696 -8.732 6.334 1.00 0.00 126 SER B N 11
ATOM 15335 C CA . SER B 1 26 ? -1.828 -9.428 5.701 1.00 0.00 126 SER B CA 11
ATOM 15336 C C . SER B 1 26 ? -2.437 -8.600 4.549 1.00 0.00 126 SER B C 11
ATOM 15337 O O . SER B 1 26 ? -2.219 -7.389 4.465 1.00 0.00 126 SER B O 11
ATOM 15345 N N . LYS B 1 27 ? -3.242 -9.227 3.681 1.00 0.00 127 LYS B N 11
ATOM 15346 C CA . LYS B 1 27 ? -3.890 -8.586 2.518 1.00 0.00 127 LYS B CA 11
ATOM 15347 C C . LYS B 1 27 ? -4.783 -7.398 2.901 1.00 0.00 127 LYS B C 11
ATOM 15348 O O . LYS B 1 27 ? -4.803 -6.398 2.184 1.00 0.00 127 LYS B O 11
ATOM 15367 N N . ASN B 1 28 ? -5.486 -7.469 4.035 1.00 0.00 128 ASN B N 11
ATOM 15368 C CA . ASN B 1 28 ? -6.270 -6.348 4.571 1.00 0.00 128 ASN B CA 11
ATOM 15369 C C . ASN B 1 28 ? -5.366 -5.254 5.177 1.00 0.00 128 ASN B C 11
ATOM 15370 O O . ASN B 1 28 ? -5.644 -4.067 5.019 1.00 0.00 128 ASN B O 11
ATOM 15381 N N . GLN B 1 29 ? -4.283 -5.641 5.853 1.00 0.00 129 GLN B N 11
ATOM 15382 C CA . GLN B 1 29 ? -3.383 -4.733 6.576 1.00 0.00 129 GLN B CA 11
ATOM 15383 C C . GLN B 1 29 ? -2.525 -3.876 5.631 1.00 0.00 129 GLN B C 11
ATOM 15384 O O . GLN B 1 29 ? -2.384 -2.676 5.863 1.00 0.00 129 GLN B O 11
ATOM 15398 N N . LEU B 1 30 ? -2.001 -4.452 4.537 1.00 0.00 130 LEU B N 11
ATOM 15399 C CA . LEU B 1 30 ? -1.290 -3.686 3.501 1.00 0.00 130 LEU B CA 11
ATOM 15400 C C . LEU B 1 30 ? -2.197 -2.653 2.811 1.00 0.00 130 LEU B C 11
ATOM 15401 O O . LEU B 1 30 ? -1.737 -1.563 2.465 1.00 0.00 130 LEU B O 11
ATOM 15417 N N . MET B 1 31 ? -3.492 -2.958 2.660 1.00 0.00 131 MET B N 11
ATOM 15418 C CA . MET B 1 31 ? -4.475 -2.016 2.112 1.00 0.00 131 MET B CA 11
ATOM 15419 C C . MET B 1 31 ? -4.803 -0.898 3.097 1.00 0.00 131 MET B C 11
ATOM 15420 O O . MET B 1 31 ? -4.858 0.263 2.695 1.00 0.00 131 MET B O 11
ATOM 15434 N N . ALA B 1 32 ? -4.940 -1.205 4.390 1.00 0.00 132 ALA B N 11
ATOM 15435 C CA . ALA B 1 32 ? -5.116 -0.196 5.430 1.00 0.00 132 ALA B CA 11
ATOM 15436 C C . ALA B 1 32 ? -3.903 0.758 5.519 1.00 0.00 132 ALA B C 11
ATOM 15437 O O . ALA B 1 32 ? -4.089 1.974 5.610 1.00 0.00 132 ALA B O 11
ATOM 15444 N N . LEU B 1 33 ? -2.678 0.240 5.405 1.00 0.00 133 LEU B N 11
ATOM 15445 C CA . LEU B 1 33 ? -1.441 1.032 5.365 1.00 0.00 133 LEU B CA 11
ATOM 15446 C C . LEU B 1 33 ? -1.385 1.957 4.136 1.00 0.00 133 LEU B C 11
ATOM 15447 O O . LEU B 1 33 ? -1.148 3.159 4.275 1.00 0.00 133 LEU B O 11
ATOM 15463 N N . ALA B 1 34 ? -1.646 1.422 2.939 1.00 0.00 134 ALA B N 11
ATOM 15464 C CA . ALA B 1 34 ? -1.642 2.202 1.703 1.00 0.00 134 ALA B CA 11
ATOM 15465 C C . ALA B 1 34 ? -2.754 3.276 1.681 1.00 0.00 134 ALA B C 11
ATOM 15466 O O . ALA B 1 34 ? -2.518 4.401 1.243 1.00 0.00 134 ALA B O 11
ATOM 15473 N N . LEU B 1 35 ? -3.939 2.972 2.217 1.00 0.00 135 LEU B N 11
ATOM 15474 C CA . LEU B 1 35 ? -5.051 3.926 2.356 1.00 0.00 135 LEU B CA 11
ATOM 15475 C C . LEU B 1 35 ? -4.725 5.042 3.365 1.00 0.00 135 LEU B C 11
ATOM 15476 O O . LEU B 1 35 ? -4.983 6.213 3.082 1.00 0.00 135 LEU B O 11
ATOM 15492 N N . LYS B 1 36 ? -4.085 4.716 4.497 1.00 0.00 136 LYS B N 11
ATOM 15493 C CA . LYS B 1 36 ? -3.573 5.689 5.478 1.00 0.00 136 LYS B CA 11
ATOM 15494 C C . LYS B 1 36 ? -2.569 6.658 4.845 1.00 0.00 136 LYS B C 11
ATOM 15495 O O . LYS B 1 36 ? -2.719 7.872 4.979 1.00 0.00 136 LYS B O 11
ATOM 15514 N N . LEU B 1 37 ? -1.608 6.145 4.076 1.00 0.00 137 LEU B N 11
ATOM 15515 C CA . LEU B 1 37 ? -0.685 6.959 3.274 1.00 0.00 137 LEU B CA 11
ATOM 15516 C C . LEU B 1 37 ? -1.426 7.829 2.246 1.00 0.00 137 LEU B C 11
ATOM 15517 O O . LEU B 1 37 ? -1.061 8.994 2.066 1.00 0.00 137 LEU B O 11
ATOM 15533 N N . LYS B 1 38 ? -2.469 7.302 1.590 1.00 0.00 138 LYS B N 11
ATOM 15534 C CA . LYS B 1 38 ? -3.232 8.036 0.567 1.00 0.00 138 LYS B CA 11
ATOM 15535 C C . LYS B 1 38 ? -3.996 9.223 1.160 1.00 0.00 138 LYS B C 11
ATOM 15536 O O . LYS B 1 38 ? -3.840 10.341 0.672 1.00 0.00 138 LYS B O 11
ATOM 15555 N N . GLN B 1 39 ? -4.754 9.026 2.241 1.00 0.00 139 GLN B N 11
ATOM 15556 C CA . GLN B 1 39 ? -5.486 10.131 2.884 1.00 0.00 139 GLN B CA 11
ATOM 15557 C C . GLN B 1 39 ? -4.542 11.190 3.482 1.00 0.00 139 GLN B C 11
ATOM 15558 O O . GLN B 1 39 ? -4.870 12.376 3.470 1.00 0.00 139 GLN B O 11
ATOM 15572 N N . GLN B 1 40 ? -3.343 10.798 3.937 1.00 0.00 140 GLN B N 11
ATOM 15573 C CA . GLN B 1 40 ? -2.296 11.729 4.371 1.00 0.00 140 GLN B CA 11
ATOM 15574 C C . GLN B 1 40 ? -1.825 12.638 3.222 1.00 0.00 140 GLN B C 11
ATOM 15575 O O . GLN B 1 40 ? -1.856 13.858 3.374 1.00 0.00 140 GLN B O 11
ATOM 15589 N N . GLN B 1 41 ? -1.436 12.087 2.065 1.00 0.00 141 GLN B N 11
ATOM 15590 C CA . GLN B 1 41 ? -0.995 12.919 0.931 1.00 0.00 141 GLN B CA 11
ATOM 15591 C C . GLN B 1 41 ? -2.131 13.771 0.330 1.00 0.00 141 GLN B C 11
ATOM 15592 O O . GLN B 1 41 ? -1.879 14.885 -0.140 1.00 0.00 141 GLN B O 11
ATOM 15606 N N . LEU B 1 42 ? -3.391 13.310 0.395 1.00 0.00 142 LEU B N 11
ATOM 15607 C CA . LEU B 1 42 ? -4.570 14.092 -0.007 1.00 0.00 142 LEU B CA 11
ATOM 15608 C C . LEU B 1 42 ? -4.824 15.305 0.911 1.00 0.00 142 LEU B C 11
ATOM 15609 O O . LEU B 1 42 ? -5.265 16.348 0.429 1.00 0.00 142 LEU B O 11
ATOM 15625 N N . GLU B 1 43 ? -4.527 15.212 2.214 1.00 0.00 143 GLU B N 11
ATOM 15626 C CA . GLU B 1 43 ? -4.577 16.357 3.147 1.00 0.00 143 GLU B CA 11
ATOM 15627 C C . GLU B 1 43 ? -3.357 17.289 3.020 1.00 0.00 143 GLU B C 11
ATOM 15628 O O . GLU B 1 43 ? -3.485 18.506 3.191 1.00 0.00 143 GLU B O 11
ATOM 15640 N N . GLN B 1 44 ? -2.172 16.741 2.718 1.00 0.00 144 GLN B N 11
ATOM 15641 C CA . GLN B 1 44 ? -0.923 17.505 2.535 1.00 0.00 144 GLN B CA 11
ATOM 15642 C C . GLN B 1 44 ? -0.876 18.317 1.221 1.00 0.00 144 GLN B C 11
ATOM 15643 O O . GLN B 1 44 ? -0.184 19.340 1.157 1.00 0.00 144 GLN B O 11
ATOM 15657 N N . GLY B 1 45 ? -1.592 17.882 0.178 1.00 0.00 145 GLY B N 11
ATOM 15658 C CA . GLY B 1 45 ? -1.644 18.514 -1.153 1.00 0.00 145 GLY B CA 11
ATOM 15659 C C . GLY B 1 45 ? -2.316 19.891 -1.173 1.00 0.00 145 GLY B C 11
ATOM 15660 O O . GLY B 1 45 ? -3.477 19.999 -0.713 1.00 0.00 145 GLY B O 11
ATOM 15665 N N . GLY A 1 1 ? -9.371 19.783 -17.807 1.00 0.00 1 GLY A N 12
ATOM 15666 C CA . GLY A 1 1 ? -10.707 19.911 -17.184 1.00 0.00 1 GLY A CA 12
ATOM 15667 C C . GLY A 1 1 ? -10.624 20.517 -15.783 1.00 0.00 1 GLY A C 12
ATOM 15668 O O . GLY A 1 1 ? -9.524 20.835 -15.314 1.00 0.00 1 GLY A O 12
ATOM 15674 N N . PRO A 1 2 ? -11.771 20.702 -15.101 1.00 0.00 2 PRO A N 12
ATOM 15675 C CA . PRO A 1 2 ? -11.834 21.259 -13.742 1.00 0.00 2 PRO A CA 12
ATOM 15676 C C . PRO A 1 2 ? -11.238 20.311 -12.681 1.00 0.00 2 PRO A C 12
ATOM 15677 O O . PRO A 1 2 ? -11.212 19.087 -12.850 1.00 0.00 2 PRO A O 12
ATOM 15688 N N . GLY A 1 3 ? -10.796 20.882 -11.557 1.00 0.00 3 GLY A N 12
ATOM 15689 C CA . GLY A 1 3 ? -10.211 20.157 -10.422 1.00 0.00 3 GLY A CA 12
ATOM 15690 C C . GLY A 1 3 ? -8.795 19.606 -10.663 1.00 0.00 3 GLY A C 12
ATOM 15691 O O . GLY A 1 3 ? -8.217 19.762 -11.746 1.00 0.00 3 GLY A O 12
ATOM 15695 N N . SER A 1 4 ? -8.234 18.961 -9.633 1.00 0.00 4 SER A N 12
ATOM 15696 C CA . SER A 1 4 ? -6.861 18.416 -9.609 1.00 0.00 4 SER A CA 12
ATOM 15697 C C . SER A 1 4 ? -6.775 17.112 -8.806 1.00 0.00 4 SER A C 12
ATOM 15698 O O . SER A 1 4 ? -7.480 16.946 -7.807 1.00 0.00 4 SER A O 12
ATOM 15706 N N . MET A 1 5 ? -5.875 16.206 -9.219 1.00 0.00 5 MET A N 12
ATOM 15707 C CA . MET A 1 5 ? -5.632 14.869 -8.636 1.00 0.00 5 MET A CA 12
ATOM 15708 C C . MET A 1 5 ? -6.859 13.922 -8.669 1.00 0.00 5 MET A C 12
ATOM 15709 O O . MET A 1 5 ? -7.937 14.272 -9.154 1.00 0.00 5 MET A O 12
ATOM 15723 N N . ASN A 1 6 ? -6.688 12.683 -8.187 1.00 0.00 6 ASN A N 12
ATOM 15724 C CA . ASN A 1 6 ? -7.723 11.633 -8.238 1.00 0.00 6 ASN A CA 12
ATOM 15725 C C . ASN A 1 6 ? -8.893 11.827 -7.244 1.00 0.00 6 ASN A C 12
ATOM 15726 O O . ASN A 1 6 ? -9.882 11.091 -7.327 1.00 0.00 6 ASN A O 12
ATOM 15737 N N . LYS A 1 7 ? -8.790 12.770 -6.294 1.00 0.00 7 LYS A N 12
ATOM 15738 C CA . LYS A 1 7 ? -9.786 13.006 -5.236 1.00 0.00 7 LYS A CA 12
ATOM 15739 C C . LYS A 1 7 ? -11.138 13.505 -5.800 1.00 0.00 7 LYS A C 12
ATOM 15740 O O . LYS A 1 7 ? -11.156 14.547 -6.466 1.00 0.00 7 LYS A O 12
ATOM 15759 N N . PRO A 1 8 ? -12.268 12.817 -5.519 1.00 0.00 8 PRO A N 12
ATOM 15760 C CA . PRO A 1 8 ? -13.623 13.300 -5.838 1.00 0.00 8 PRO A CA 12
ATOM 15761 C C . PRO A 1 8 ? -14.047 14.518 -5.001 1.00 0.00 8 PRO A C 12
ATOM 15762 O O . PRO A 1 8 ? -13.367 14.910 -4.052 1.00 0.00 8 PRO A O 12
ATOM 15773 N N . THR A 1 9 ? -15.224 15.075 -5.293 1.00 0.00 9 THR A N 12
ATOM 15774 C CA . THR A 1 9 ? -15.862 16.185 -4.546 1.00 0.00 9 THR A CA 12
ATOM 15775 C C . THR A 1 9 ? -16.442 15.766 -3.175 1.00 0.00 9 THR A C 12
ATOM 15776 O O . THR A 1 9 ? -17.509 16.226 -2.764 1.00 0.00 9 THR A O 12
ATOM 15787 N N . SER A 1 10 ? -15.754 14.874 -2.450 1.00 0.00 10 SER A N 12
ATOM 15788 C CA . SER A 1 10 ? -16.163 14.336 -1.139 1.00 0.00 10 SER A CA 12
ATOM 15789 C C . SER A 1 10 ? -14.966 13.852 -0.298 1.00 0.00 10 SER A C 12
ATOM 15790 O O . SER A 1 10 ? -13.919 13.485 -0.842 1.00 0.00 10 SER A O 12
ATOM 15798 N N . SER A 1 11 ? -15.112 13.845 1.030 1.00 0.00 11 SER A N 12
ATOM 15799 C CA . SER A 1 11 ? -14.104 13.378 2.002 1.00 0.00 11 SER A CA 12
ATOM 15800 C C . SER A 1 11 ? -14.074 11.849 2.200 1.00 0.00 11 SER A C 12
ATOM 15801 O O . SER A 1 11 ? -13.172 11.331 2.869 1.00 0.00 11 SER A O 12
ATOM 15809 N N . ASP A 1 12 ? -15.039 11.110 1.641 1.00 0.00 12 ASP A N 12
ATOM 15810 C CA . ASP A 1 12 ? -15.151 9.647 1.736 1.00 0.00 12 ASP A CA 12
ATOM 15811 C C . ASP A 1 12 ? -15.735 9.031 0.445 1.00 0.00 12 ASP A C 12
ATOM 15812 O O . ASP A 1 12 ? -15.880 9.702 -0.578 1.00 0.00 12 ASP A O 12
ATOM 15821 N N . GLY A 1 13 ? -15.992 7.717 0.449 1.00 0.00 13 GLY A N 12
ATOM 15822 C CA . GLY A 1 13 ? -16.447 6.937 -0.711 1.00 0.00 13 GLY A CA 12
ATOM 15823 C C . GLY A 1 13 ? -15.317 6.575 -1.689 1.00 0.00 13 GLY A C 12
ATOM 15824 O O . GLY A 1 13 ? -15.242 5.436 -2.150 1.00 0.00 13 GLY A O 12
ATOM 15828 N N . TRP A 1 14 ? -14.375 7.499 -1.920 1.00 0.00 14 TRP A N 12
ATOM 15829 C CA . TRP A 1 14 ? -13.155 7.255 -2.700 1.00 0.00 14 TRP A CA 12
ATOM 15830 C C . TRP A 1 14 ? -12.276 6.158 -2.076 1.00 0.00 14 TRP A C 12
ATOM 15831 O O . TRP A 1 14 ? -11.626 5.405 -2.799 1.00 0.00 14 TRP A O 12
ATOM 15852 N N . LYS A 1 15 ? -12.309 6.035 -0.744 1.00 0.00 15 LYS A N 12
ATOM 15853 C CA . LYS A 1 15 ? -11.506 5.095 0.051 1.00 0.00 15 LYS A CA 12
ATOM 15854 C C . LYS A 1 15 ? -11.865 3.629 -0.221 1.00 0.00 15 LYS A C 12
ATOM 15855 O O . LYS A 1 15 ? -10.976 2.788 -0.336 1.00 0.00 15 LYS A O 12
ATOM 15874 N N . ASP A 1 16 ? -13.155 3.328 -0.389 1.00 0.00 16 ASP A N 12
ATOM 15875 C CA . ASP A 1 16 ? -13.638 1.984 -0.731 1.00 0.00 16 ASP A CA 12
ATOM 15876 C C . ASP A 1 16 ? -13.256 1.589 -2.165 1.00 0.00 16 ASP A C 12
ATOM 15877 O O . ASP A 1 16 ? -12.836 0.455 -2.401 1.00 0.00 16 ASP A O 12
ATOM 15886 N N . ASP A 1 17 ? -13.311 2.534 -3.111 1.00 0.00 17 ASP A N 12
ATOM 15887 C CA . ASP A 1 17 ? -12.817 2.327 -4.483 1.00 0.00 17 ASP A CA 12
ATOM 15888 C C . ASP A 1 17 ? -11.284 2.165 -4.518 1.00 0.00 17 ASP A C 12
ATOM 15889 O O . ASP A 1 17 ? -10.764 1.382 -5.318 1.00 0.00 17 ASP A O 12
ATOM 15898 N N . TYR A 1 18 ? -10.549 2.839 -3.629 1.00 0.00 18 TYR A N 12
ATOM 15899 C CA . TYR A 1 18 ? -9.097 2.695 -3.508 1.00 0.00 18 TYR A CA 12
ATOM 15900 C C . TYR A 1 18 ? -8.712 1.302 -2.978 1.00 0.00 18 TYR A C 12
ATOM 15901 O O . TYR A 1 18 ? -7.867 0.636 -3.568 1.00 0.00 18 TYR A O 12
ATOM 15919 N N . LEU A 1 19 ? -9.392 0.797 -1.939 1.00 0.00 19 LEU A N 12
ATOM 15920 C CA . LEU A 1 19 ? -9.255 -0.601 -1.499 1.00 0.00 19 LEU A CA 12
ATOM 15921 C C . LEU A 1 19 ? -9.614 -1.589 -2.623 1.00 0.00 19 LEU A C 12
ATOM 15922 O O . LEU A 1 19 ? -8.895 -2.569 -2.837 1.00 0.00 19 LEU A O 12
ATOM 15938 N N . SER A 1 20 ? -10.678 -1.325 -3.387 1.00 0.00 20 SER A N 12
ATOM 15939 C CA . SER A 1 20 ? -11.104 -2.187 -4.499 1.00 0.00 20 SER A CA 12
ATOM 15940 C C . SER A 1 20 ? -10.053 -2.300 -5.613 1.00 0.00 20 SER A C 12
ATOM 15941 O O . SER A 1 20 ? -9.866 -3.396 -6.154 1.00 0.00 20 SER A O 12
ATOM 15949 N N . ARG A 1 21 ? -9.323 -1.219 -5.945 1.00 0.00 21 ARG A N 12
ATOM 15950 C CA . ARG A 1 21 ? -8.228 -1.256 -6.934 1.00 0.00 21 ARG A CA 12
ATOM 15951 C C . ARG A 1 21 ? -6.925 -1.830 -6.365 1.00 0.00 21 ARG A C 12
ATOM 15952 O O . ARG A 1 21 ? -6.255 -2.596 -7.055 1.00 0.00 21 ARG A O 12
ATOM 15973 N N . LEU A 1 22 ? -6.585 -1.533 -5.106 1.00 0.00 22 LEU A N 12
ATOM 15974 C CA . LEU A 1 22 ? -5.362 -2.019 -4.443 1.00 0.00 22 LEU A CA 12
ATOM 15975 C C . LEU A 1 22 ? -5.324 -3.552 -4.328 1.00 0.00 22 LEU A C 12
ATOM 15976 O O . LEU A 1 22 ? -4.271 -4.154 -4.537 1.00 0.00 22 LEU A O 12
ATOM 15992 N N . SER A 1 23 ? -6.462 -4.189 -4.047 1.00 0.00 23 SER A N 12
ATOM 15993 C CA . SER A 1 23 ? -6.568 -5.654 -3.940 1.00 0.00 23 SER A CA 12
ATOM 15994 C C . SER A 1 23 ? -6.202 -6.406 -5.237 1.00 0.00 23 SER A C 12
ATOM 15995 O O . SER A 1 23 ? -5.853 -7.591 -5.189 1.00 0.00 23 SER A O 12
ATOM 16003 N N . ARG A 1 24 ? -6.242 -5.739 -6.402 1.00 0.00 24 ARG A N 12
ATOM 16004 C CA . ARG A 1 24 ? -5.930 -6.342 -7.715 1.00 0.00 24 ARG A CA 12
ATOM 16005 C C . ARG A 1 24 ? -4.427 -6.558 -7.972 1.00 0.00 24 ARG A C 12
ATOM 16006 O O . ARG A 1 24 ? -4.079 -7.375 -8.828 1.00 0.00 24 ARG A O 12
ATOM 16027 N N . LEU A 1 25 ? -3.543 -5.832 -7.278 1.00 0.00 25 LEU A N 12
ATOM 16028 C CA . LEU A 1 25 ? -2.086 -5.910 -7.475 1.00 0.00 25 LEU A CA 12
ATOM 16029 C C . LEU A 1 25 ? -1.474 -7.199 -6.889 1.00 0.00 25 LEU A C 12
ATOM 16030 O O . LEU A 1 25 ? -1.901 -7.695 -5.842 1.00 0.00 25 LEU A O 12
ATOM 16046 N N . SER A 1 26 ? -0.433 -7.708 -7.557 1.00 0.00 26 SER A N 12
ATOM 16047 C CA . SER A 1 26 ? 0.446 -8.779 -7.061 1.00 0.00 26 SER A CA 12
ATOM 16048 C C . SER A 1 26 ? 1.372 -8.290 -5.930 1.00 0.00 26 SER A C 12
ATOM 16049 O O . SER A 1 26 ? 1.492 -7.086 -5.692 1.00 0.00 26 SER A O 12
ATOM 16057 N N . LYS A 1 27 ? 2.044 -9.207 -5.222 1.00 0.00 27 LYS A N 12
ATOM 16058 C CA . LYS A 1 27 ? 2.837 -8.930 -4.006 1.00 0.00 27 LYS A CA 12
ATOM 16059 C C . LYS A 1 27 ? 3.950 -7.891 -4.209 1.00 0.00 27 LYS A C 12
ATOM 16060 O O . LYS A 1 27 ? 4.183 -7.059 -3.335 1.00 0.00 27 LYS A O 12
ATOM 16079 N N . ASN A 1 28 ? 4.613 -7.911 -5.357 1.00 0.00 28 ASN A N 12
ATOM 16080 C CA . ASN A 1 28 ? 5.635 -6.923 -5.731 1.00 0.00 28 ASN A CA 12
ATOM 16081 C C . ASN A 1 28 ? 5.032 -5.569 -6.158 1.00 0.00 28 ASN A C 12
ATOM 16082 O O . ASN A 1 28 ? 5.554 -4.509 -5.809 1.00 0.00 28 ASN A O 12
ATOM 16093 N N . GLN A 1 29 ? 3.898 -5.597 -6.870 1.00 0.00 29 GLN A N 12
ATOM 16094 C CA . GLN A 1 29 ? 3.193 -4.411 -7.365 1.00 0.00 29 GLN A CA 12
ATOM 16095 C C . GLN A 1 29 ? 2.535 -3.586 -6.244 1.00 0.00 29 GLN A C 12
ATOM 16096 O O . GLN A 1 29 ? 2.622 -2.353 -6.263 1.00 0.00 29 GLN A O 12
ATOM 16110 N N . LEU A 1 30 ? 1.928 -4.231 -5.237 1.00 0.00 30 LEU A N 12
ATOM 16111 C CA . LEU A 1 30 ? 1.361 -3.538 -4.068 1.00 0.00 30 LEU A CA 12
ATOM 16112 C C . LEU A 1 30 ? 2.439 -2.836 -3.227 1.00 0.00 30 LEU A C 12
ATOM 16113 O O . LEU A 1 30 ? 2.183 -1.765 -2.673 1.00 0.00 30 LEU A O 12
ATOM 16129 N N . MET A 1 31 ? 3.660 -3.384 -3.180 1.00 0.00 31 MET A N 12
ATOM 16130 C CA . MET A 1 31 ? 4.794 -2.750 -2.504 1.00 0.00 31 MET A CA 12
ATOM 16131 C C . MET A 1 31 ? 5.363 -1.576 -3.307 1.00 0.00 31 MET A C 12
ATOM 16132 O O . MET A 1 31 ? 5.655 -0.541 -2.713 1.00 0.00 31 MET A O 12
ATOM 16146 N N . ALA A 1 32 ? 5.451 -1.685 -4.637 1.00 0.00 32 ALA A N 12
ATOM 16147 C CA . ALA A 1 32 ? 5.815 -0.566 -5.506 1.00 0.00 32 ALA A CA 12
ATOM 16148 C C . ALA A 1 32 ? 4.809 0.601 -5.395 1.00 0.00 32 ALA A C 12
ATOM 16149 O O . ALA A 1 32 ? 5.214 1.761 -5.311 1.00 0.00 32 ALA A O 12
ATOM 16156 N N . LEU A 1 33 ? 3.506 0.299 -5.323 1.00 0.00 33 LEU A N 12
ATOM 16157 C CA . LEU A 1 33 ? 2.434 1.273 -5.092 1.00 0.00 33 LEU A CA 12
ATOM 16158 C C . LEU A 1 33 ? 2.585 1.969 -3.729 1.00 0.00 33 LEU A C 12
ATOM 16159 O O . LEU A 1 33 ? 2.613 3.200 -3.663 1.00 0.00 33 LEU A O 12
ATOM 16175 N N . ALA A 1 34 ? 2.732 1.205 -2.641 1.00 0.00 34 ALA A N 12
ATOM 16176 C CA . ALA A 1 34 ? 2.890 1.763 -1.294 1.00 0.00 34 ALA A CA 12
ATOM 16177 C C . ALA A 1 34 ? 4.193 2.572 -1.128 1.00 0.00 34 ALA A C 12
ATOM 16178 O O . ALA A 1 34 ? 4.183 3.625 -0.489 1.00 0.00 34 ALA A O 12
ATOM 16185 N N . LEU A 1 35 ? 5.299 2.142 -1.749 1.00 0.00 35 LEU A N 12
ATOM 16186 C CA . LEU A 1 35 ? 6.574 2.870 -1.754 1.00 0.00 35 LEU A CA 12
ATOM 16187 C C . LEU A 1 35 ? 6.470 4.192 -2.534 1.00 0.00 35 LEU A C 12
ATOM 16188 O O . LEU A 1 35 ? 6.926 5.225 -2.050 1.00 0.00 35 LEU A O 12
ATOM 16204 N N . LYS A 1 36 ? 5.795 4.190 -3.696 1.00 0.00 36 LYS A N 12
ATOM 16205 C CA . LYS A 1 36 ? 5.473 5.401 -4.469 1.00 0.00 36 LYS A CA 12
ATOM 16206 C C . LYS A 1 36 ? 4.664 6.397 -3.633 1.00 0.00 36 LYS A C 12
ATOM 16207 O O . LYS A 1 36 ? 5.029 7.572 -3.563 1.00 0.00 36 LYS A O 12
ATOM 16226 N N . LEU A 1 37 ? 3.630 5.933 -2.929 1.00 0.00 37 LEU A N 12
ATOM 16227 C CA . LEU A 1 37 ? 2.864 6.738 -1.971 1.00 0.00 37 LEU A CA 12
ATOM 16228 C C . LEU A 1 37 ? 3.746 7.272 -0.823 1.00 0.00 37 LEU A C 12
ATOM 16229 O O . LEU A 1 37 ? 3.579 8.422 -0.414 1.00 0.00 37 LEU A O 12
ATOM 16245 N N . LYS A 1 38 ? 4.691 6.470 -0.308 1.00 0.00 38 LYS A N 12
ATOM 16246 C CA . LYS A 1 38 ? 5.572 6.884 0.791 1.00 0.00 38 LYS A CA 12
ATOM 16247 C C . LYS A 1 38 ? 6.570 7.966 0.373 1.00 0.00 38 LYS A C 12
ATOM 16248 O O . LYS A 1 38 ? 6.690 8.972 1.070 1.00 0.00 38 LYS A O 12
ATOM 16267 N N . GLN A 1 39 ? 7.235 7.823 -0.775 1.00 0.00 39 GLN A N 12
ATOM 16268 C CA . GLN A 1 39 ? 8.149 8.867 -1.262 1.00 0.00 39 GLN A CA 12
ATOM 16269 C C . GLN A 1 39 ? 7.401 10.164 -1.619 1.00 0.00 39 GLN A C 12
ATOM 16270 O O . GLN A 1 39 ? 7.932 11.246 -1.392 1.00 0.00 39 GLN A O 12
ATOM 16284 N N . GLN A 1 40 ? 6.147 10.091 -2.095 1.00 0.00 40 GLN A N 12
ATOM 16285 C CA . GLN A 1 40 ? 5.316 11.277 -2.377 1.00 0.00 40 GLN A CA 12
ATOM 16286 C C . GLN A 1 40 ? 5.072 12.138 -1.124 1.00 0.00 40 GLN A C 12
ATOM 16287 O O . GLN A 1 40 ? 5.207 13.362 -1.185 1.00 0.00 40 GLN A O 12
ATOM 16301 N N . GLN A 1 41 ? 4.728 11.524 0.014 1.00 0.00 41 GLN A N 12
ATOM 16302 C CA . GLN A 1 41 ? 4.508 12.246 1.285 1.00 0.00 41 GLN A CA 12
ATOM 16303 C C . GLN A 1 41 ? 5.812 12.715 1.965 1.00 0.00 41 GLN A C 12
ATOM 16304 O O . GLN A 1 41 ? 5.771 13.659 2.759 1.00 0.00 41 GLN A O 12
ATOM 16318 N N . LEU A 1 42 ? 6.964 12.110 1.655 1.00 0.00 42 LEU A N 12
ATOM 16319 C CA . LEU A 1 42 ? 8.287 12.544 2.141 1.00 0.00 42 LEU A CA 12
ATOM 16320 C C . LEU A 1 42 ? 8.889 13.681 1.294 1.00 0.00 42 LEU A C 12
ATOM 16321 O O . LEU A 1 42 ? 9.443 14.631 1.850 1.00 0.00 42 LEU A O 12
ATOM 16337 N N . GLU A 1 43 ? 8.791 13.611 -0.038 1.00 0.00 43 GLU A N 12
ATOM 16338 C CA . GLU A 1 43 ? 9.453 14.552 -0.966 1.00 0.00 43 GLU A CA 12
ATOM 16339 C C . GLU A 1 43 ? 8.762 15.926 -1.066 1.00 0.00 43 GLU A C 12
ATOM 16340 O O . GLU A 1 43 ? 9.407 16.915 -1.415 1.00 0.00 43 GLU A O 12
ATOM 16352 N N . GLN A 1 44 ? 7.466 16.014 -0.743 1.00 0.00 44 GLN A N 12
ATOM 16353 C CA . GLN A 1 44 ? 6.701 17.268 -0.783 1.00 0.00 44 GLN A CA 12
ATOM 16354 C C . GLN A 1 44 ? 7.050 18.268 0.343 1.00 0.00 44 GLN A C 12
ATOM 16355 O O . GLN A 1 44 ? 6.649 19.434 0.272 1.00 0.00 44 GLN A O 12
ATOM 16369 N N . GLY A 1 45 ? 7.810 17.839 1.363 1.00 0.00 45 GLY A N 12
ATOM 16370 C CA . GLY A 1 45 ? 8.295 18.671 2.482 1.00 0.00 45 GLY A CA 12
ATOM 16371 C C . GLY A 1 45 ? 7.192 19.225 3.387 1.00 0.00 45 GLY A C 12
ATOM 16372 O O . GLY A 1 45 ? 6.395 18.418 3.917 1.00 0.00 45 GLY A O 12
ATOM 16377 N N . GLY B 1 1 ? 34.892 12.657 19.991 1.00 0.00 101 GLY B N 12
ATOM 16378 C CA . GLY B 1 1 ? 34.414 11.589 19.083 1.00 0.00 101 GLY B CA 12
ATOM 16379 C C . GLY B 1 1 ? 35.371 10.402 19.023 1.00 0.00 101 GLY B C 12
ATOM 16380 O O . GLY B 1 1 ? 36.510 10.499 19.498 1.00 0.00 101 GLY B O 12
ATOM 16386 N N . PRO B 1 2 ? 34.946 9.271 18.434 1.00 0.00 102 PRO B N 12
ATOM 16387 C CA . PRO B 1 2 ? 35.764 8.056 18.297 1.00 0.00 102 PRO B CA 12
ATOM 16388 C C . PRO B 1 2 ? 36.908 8.229 17.285 1.00 0.00 102 PRO B C 12
ATOM 16389 O O . PRO B 1 2 ? 36.815 9.014 16.336 1.00 0.00 102 PRO B O 12
ATOM 16400 N N . GLY B 1 3 ? 37.988 7.460 17.464 1.00 0.00 103 GLY B N 12
ATOM 16401 C CA . GLY B 1 3 ? 39.125 7.407 16.534 1.00 0.00 103 GLY B CA 12
ATOM 16402 C C . GLY B 1 3 ? 38.922 6.475 15.326 1.00 0.00 103 GLY B C 12
ATOM 16403 O O . GLY B 1 3 ? 39.648 6.578 14.331 1.00 0.00 103 GLY B O 12
ATOM 16407 N N . SER B 1 4 ? 37.933 5.573 15.390 1.00 0.00 104 SER B N 12
ATOM 16408 C CA . SER B 1 4 ? 37.549 4.653 14.302 1.00 0.00 104 SER B CA 12
ATOM 16409 C C . SER B 1 4 ? 36.656 5.323 13.237 1.00 0.00 104 SER B C 12
ATOM 16410 O O . SER B 1 4 ? 36.065 6.387 13.466 1.00 0.00 104 SER B O 12
ATOM 16418 N N . MET B 1 5 ? 36.545 4.689 12.063 1.00 0.00 105 MET B N 12
ATOM 16419 C CA . MET B 1 5 ? 35.749 5.140 10.906 1.00 0.00 105 MET B CA 12
ATOM 16420 C C . MET B 1 5 ? 35.239 3.951 10.073 1.00 0.00 105 MET B C 12
ATOM 16421 O O . MET B 1 5 ? 35.775 2.839 10.163 1.00 0.00 105 MET B O 12
ATOM 16435 N N . ASN B 1 6 ? 34.218 4.189 9.244 1.00 0.00 106 ASN B N 12
ATOM 16436 C CA . ASN B 1 6 ? 33.598 3.195 8.356 1.00 0.00 106 ASN B CA 12
ATOM 16437 C C . ASN B 1 6 ? 33.049 3.849 7.066 1.00 0.00 106 ASN B C 12
ATOM 16438 O O . ASN B 1 6 ? 32.602 5.000 7.090 1.00 0.00 106 ASN B O 12
ATOM 16449 N N . LYS B 1 7 ? 33.059 3.128 5.940 1.00 0.00 107 LYS B N 12
ATOM 16450 C CA . LYS B 1 7 ? 32.575 3.602 4.631 1.00 0.00 107 LYS B CA 12
ATOM 16451 C C . LYS B 1 7 ? 31.032 3.629 4.566 1.00 0.00 107 LYS B C 12
ATOM 16452 O O . LYS B 1 7 ? 30.405 2.614 4.892 1.00 0.00 107 LYS B O 12
ATOM 16471 N N . PRO B 1 8 ? 30.402 4.732 4.103 1.00 0.00 108 PRO B N 12
ATOM 16472 C CA . PRO B 1 8 ? 28.952 4.813 3.896 1.00 0.00 108 PRO B CA 12
ATOM 16473 C C . PRO B 1 8 ? 28.556 4.136 2.572 1.00 0.00 108 PRO B C 12
ATOM 16474 O O . PRO B 1 8 ? 28.377 4.783 1.540 1.00 0.00 108 PRO B O 12
ATOM 16485 N N . THR B 1 9 ? 28.445 2.805 2.582 1.00 0.00 109 THR B N 12
ATOM 16486 C CA . THR B 1 9 ? 28.126 1.985 1.393 1.00 0.00 109 THR B CA 12
ATOM 16487 C C . THR B 1 9 ? 26.665 2.095 0.921 1.00 0.00 109 THR B C 12
ATOM 16488 O O . THR B 1 9 ? 26.367 1.780 -0.232 1.00 0.00 109 THR B O 12
ATOM 16499 N N . SER B 1 10 ? 25.744 2.530 1.792 1.00 0.00 110 SER B N 12
ATOM 16500 C CA . SER B 1 10 ? 24.305 2.645 1.496 1.00 0.00 110 SER B CA 12
ATOM 16501 C C . SER B 1 10 ? 23.961 3.845 0.598 1.00 0.00 110 SER B C 12
ATOM 16502 O O . SER B 1 10 ? 24.542 4.927 0.734 1.00 0.00 110 SER B O 12
ATOM 16510 N N . SER B 1 11 ? 22.967 3.672 -0.275 1.00 0.00 111 SER B N 12
ATOM 16511 C CA . SER B 1 11 ? 22.262 4.743 -1.002 1.00 0.00 111 SER B CA 12
ATOM 16512 C C . SER B 1 11 ? 20.812 4.325 -1.289 1.00 0.00 111 SER B C 12
ATOM 16513 O O . SER B 1 11 ? 20.546 3.193 -1.708 1.00 0.00 111 SER B O 12
ATOM 16521 N N . ASP B 1 12 ? 19.853 5.213 -1.003 1.00 0.00 112 ASP B N 12
ATOM 16522 C CA . ASP B 1 12 ? 18.393 4.957 -0.997 1.00 0.00 112 ASP B CA 12
ATOM 16523 C C . ASP B 1 12 ? 17.951 3.719 -0.168 1.00 0.00 112 ASP B C 12
ATOM 16524 O O . ASP B 1 12 ? 16.871 3.157 -0.394 1.00 0.00 112 ASP B O 12
ATOM 16533 N N . GLY B 1 13 ? 18.753 3.283 0.812 1.00 0.00 113 GLY B N 12
ATOM 16534 C CA . GLY B 1 13 ? 18.558 2.022 1.552 1.00 0.00 113 GLY B CA 12
ATOM 16535 C C . GLY B 1 13 ? 17.250 1.942 2.348 1.00 0.00 113 GLY B C 12
ATOM 16536 O O . GLY B 1 13 ? 16.756 0.847 2.625 1.00 0.00 113 GLY B O 12
ATOM 16540 N N . TRP B 1 14 ? 16.633 3.089 2.665 1.00 0.00 114 TRP B N 12
ATOM 16541 C CA . TRP B 1 14 ? 15.326 3.155 3.334 1.00 0.00 114 TRP B CA 12
ATOM 16542 C C . TRP B 1 14 ? 14.219 2.478 2.512 1.00 0.00 114 TRP B C 12
ATOM 16543 O O . TRP B 1 14 ? 13.301 1.901 3.094 1.00 0.00 114 TRP B O 12
ATOM 16564 N N . LYS B 1 15 ? 14.306 2.514 1.173 1.00 0.00 115 LYS B N 12
ATOM 16565 C CA . LYS B 1 15 ? 13.300 1.927 0.270 1.00 0.00 115 LYS B CA 12
ATOM 16566 C C . LYS B 1 15 ? 13.279 0.401 0.358 1.00 0.00 115 LYS B C 12
ATOM 16567 O O . LYS B 1 15 ? 12.211 -0.191 0.483 1.00 0.00 115 LYS B O 12
ATOM 16586 N N . ASP B 1 16 ? 14.455 -0.224 0.366 1.00 0.00 116 ASP B N 12
ATOM 16587 C CA . ASP B 1 16 ? 14.604 -1.675 0.531 1.00 0.00 116 ASP B CA 12
ATOM 16588 C C . ASP B 1 16 ? 14.159 -2.129 1.939 1.00 0.00 116 ASP B C 12
ATOM 16589 O O . ASP B 1 16 ? 13.455 -3.131 2.078 1.00 0.00 116 ASP B O 12
ATOM 16598 N N . ASP B 1 17 ? 14.478 -1.345 2.976 1.00 0.00 117 ASP B N 12
ATOM 16599 C CA . ASP B 1 17 ? 13.977 -1.569 4.338 1.00 0.00 117 ASP B CA 12
ATOM 16600 C C . ASP B 1 17 ? 12.443 -1.432 4.432 1.00 0.00 117 ASP B C 12
ATOM 16601 O O . ASP B 1 17 ? 11.795 -2.197 5.154 1.00 0.00 117 ASP B O 12
ATOM 16610 N N . TYR B 1 18 ? 11.835 -0.501 3.682 1.00 0.00 118 TYR B N 12
ATOM 16611 C CA . TYR B 1 18 ? 10.379 -0.322 3.647 1.00 0.00 118 TYR B CA 12
ATOM 16612 C C . TYR B 1 18 ? 9.689 -1.506 2.952 1.00 0.00 118 TYR B C 12
ATOM 16613 O O . TYR B 1 18 ? 8.764 -2.090 3.510 1.00 0.00 118 TYR B O 12
ATOM 16631 N N . LEU B 1 19 ? 10.194 -1.956 1.801 1.00 0.00 119 LEU B N 12
ATOM 16632 C CA . LEU B 1 19 ? 9.749 -3.195 1.144 1.00 0.00 119 LEU B CA 12
ATOM 16633 C C . LEU B 1 19 ? 9.885 -4.419 2.075 1.00 0.00 119 LEU B C 12
ATOM 16634 O O . LEU B 1 19 ? 8.979 -5.256 2.137 1.00 0.00 119 LEU B O 12
ATOM 16650 N N . SER B 1 20 ? 10.970 -4.503 2.852 1.00 0.00 120 SER B N 12
ATOM 16651 C CA . SER B 1 20 ? 11.226 -5.592 3.806 1.00 0.00 120 SER B CA 12
ATOM 16652 C C . SER B 1 20 ? 10.203 -5.659 4.958 1.00 0.00 120 SER B C 12
ATOM 16653 O O . SER B 1 20 ? 9.913 -6.757 5.445 1.00 0.00 120 SER B O 12
ATOM 16661 N N . ARG B 1 21 ? 9.617 -4.524 5.380 1.00 0.00 121 ARG B N 12
ATOM 16662 C CA . ARG B 1 21 ? 8.491 -4.495 6.341 1.00 0.00 121 ARG B CA 12
ATOM 16663 C C . ARG B 1 21 ? 7.117 -4.686 5.678 1.00 0.00 121 ARG B C 12
ATOM 16664 O O . ARG B 1 21 ? 6.270 -5.391 6.227 1.00 0.00 121 ARG B O 12
ATOM 16685 N N . LEU B 1 22 ? 6.893 -4.100 4.495 1.00 0.00 122 LEU B N 12
ATOM 16686 C CA . LEU B 1 22 ? 5.604 -4.123 3.776 1.00 0.00 122 LEU B CA 12
ATOM 16687 C C . LEU B 1 22 ? 5.172 -5.542 3.367 1.00 0.00 122 LEU B C 12
ATOM 16688 O O . LEU B 1 22 ? 3.990 -5.875 3.461 1.00 0.00 122 LEU B O 12
ATOM 16704 N N . SER B 1 23 ? 6.120 -6.400 2.979 1.00 0.00 123 SER B N 12
ATOM 16705 C CA . SER B 1 23 ? 5.871 -7.805 2.619 1.00 0.00 123 SER B CA 12
ATOM 16706 C C . SER B 1 23 ? 5.245 -8.638 3.749 1.00 0.00 123 SER B C 12
ATOM 16707 O O . SER B 1 23 ? 4.572 -9.639 3.479 1.00 0.00 123 SER B O 12
ATOM 16715 N N . ARG B 1 24 ? 5.425 -8.232 5.016 1.00 0.00 124 ARG B N 12
ATOM 16716 C CA . ARG B 1 24 ? 4.956 -8.958 6.211 1.00 0.00 124 ARG B CA 12
ATOM 16717 C C . ARG B 1 24 ? 3.443 -8.831 6.455 1.00 0.00 124 ARG B C 12
ATOM 16718 O O . ARG B 1 24 ? 2.875 -9.677 7.152 1.00 0.00 124 ARG B O 12
ATOM 16739 N N . LEU B 1 25 ? 2.788 -7.803 5.907 1.00 0.00 125 LEU B N 12
ATOM 16740 C CA . LEU B 1 25 ? 1.357 -7.545 6.104 1.00 0.00 125 LEU B CA 12
ATOM 16741 C C . LEU B 1 25 ? 0.458 -8.506 5.296 1.00 0.00 125 LEU B C 12
ATOM 16742 O O . LEU B 1 25 ? 0.763 -8.876 4.157 1.00 0.00 125 LEU B O 12
ATOM 16758 N N . SER B 1 26 ? -0.680 -8.877 5.889 1.00 0.00 126 SER B N 12
ATOM 16759 C CA . SER B 1 26 ? -1.794 -9.583 5.235 1.00 0.00 126 SER B CA 12
ATOM 16760 C C . SER B 1 26 ? -2.579 -8.667 4.272 1.00 0.00 126 SER B C 12
ATOM 16761 O O . SER B 1 26 ? -2.402 -7.449 4.291 1.00 0.00 126 SER B O 12
ATOM 16769 N N . LYS B 1 27 ? -3.467 -9.232 3.437 1.00 0.00 127 LYS B N 12
ATOM 16770 C CA . LYS B 1 27 ? -4.183 -8.525 2.352 1.00 0.00 127 LYS B CA 12
ATOM 16771 C C . LYS B 1 27 ? -4.980 -7.305 2.831 1.00 0.00 127 LYS B C 12
ATOM 16772 O O . LYS B 1 27 ? -4.944 -6.250 2.203 1.00 0.00 127 LYS B O 12
ATOM 16791 N N . ASN B 1 28 ? -5.674 -7.427 3.959 1.00 0.00 128 ASN B N 12
ATOM 16792 C CA . ASN B 1 28 ? -6.418 -6.331 4.578 1.00 0.00 128 ASN B CA 12
ATOM 16793 C C . ASN B 1 28 ? -5.486 -5.292 5.238 1.00 0.00 128 ASN B C 12
ATOM 16794 O O . ASN B 1 28 ? -5.739 -4.086 5.165 1.00 0.00 128 ASN B O 12
ATOM 16805 N N . GLN B 1 29 ? -4.385 -5.740 5.849 1.00 0.00 129 GLN B N 12
ATOM 16806 C CA . GLN B 1 29 ? -3.419 -4.892 6.559 1.00 0.00 129 GLN B CA 12
ATOM 16807 C C . GLN B 1 29 ? -2.582 -4.013 5.614 1.00 0.00 129 GLN B C 12
ATOM 16808 O O . GLN B 1 29 ? -2.403 -2.822 5.878 1.00 0.00 129 GLN B O 12
ATOM 16822 N N . LEU B 1 30 ? -2.110 -4.565 4.487 1.00 0.00 130 LEU B N 12
ATOM 16823 C CA . LEU B 1 30 ? -1.372 -3.801 3.472 1.00 0.00 130 LEU B CA 12
ATOM 16824 C C . LEU B 1 30 ? -2.250 -2.710 2.836 1.00 0.00 130 LEU B C 12
ATOM 16825 O O . LEU B 1 30 ? -1.760 -1.618 2.549 1.00 0.00 130 LEU B O 12
ATOM 16841 N N . MET B 1 31 ? -3.555 -2.966 2.672 1.00 0.00 131 MET B N 12
ATOM 16842 C CA . MET B 1 31 ? -4.496 -1.970 2.153 1.00 0.00 131 MET B CA 12
ATOM 16843 C C . MET B 1 31 ? -4.836 -0.885 3.178 1.00 0.00 131 MET B C 12
ATOM 16844 O O . MET B 1 31 ? -4.895 0.286 2.813 1.00 0.00 131 MET B O 12
ATOM 16858 N N . ALA B 1 32 ? -4.973 -1.236 4.462 1.00 0.00 132 ALA B N 12
ATOM 16859 C CA . ALA B 1 32 ? -5.128 -0.254 5.539 1.00 0.00 132 ALA B CA 12
ATOM 16860 C C . ALA B 1 32 ? -3.909 0.686 5.642 1.00 0.00 132 ALA B C 12
ATOM 16861 O O . ALA B 1 32 ? -4.072 1.903 5.775 1.00 0.00 132 ALA B O 12
ATOM 16868 N N . LEU B 1 33 ? -2.691 0.137 5.517 1.00 0.00 133 LEU B N 12
ATOM 16869 C CA . LEU B 1 33 ? -1.440 0.902 5.481 1.00 0.00 133 LEU B CA 12
ATOM 16870 C C . LEU B 1 33 ? -1.341 1.814 4.244 1.00 0.00 133 LEU B C 12
ATOM 16871 O O . LEU B 1 33 ? -1.047 3.000 4.383 1.00 0.00 133 LEU B O 12
ATOM 16887 N N . ALA B 1 34 ? -1.610 1.290 3.046 1.00 0.00 134 ALA B N 12
ATOM 16888 C CA . ALA B 1 34 ? -1.570 2.069 1.808 1.00 0.00 134 ALA B CA 12
ATOM 16889 C C . ALA B 1 34 ? -2.639 3.180 1.773 1.00 0.00 134 ALA B C 12
ATOM 16890 O O . ALA B 1 34 ? -2.350 4.299 1.360 1.00 0.00 134 ALA B O 12
ATOM 16897 N N . LEU B 1 35 ? -3.852 2.916 2.272 1.00 0.00 135 LEU B N 12
ATOM 16898 C CA . LEU B 1 35 ? -4.929 3.906 2.387 1.00 0.00 135 LEU B CA 12
ATOM 16899 C C . LEU B 1 35 ? -4.579 5.012 3.397 1.00 0.00 135 LEU B C 12
ATOM 16900 O O . LEU B 1 35 ? -4.796 6.190 3.117 1.00 0.00 135 LEU B O 12
ATOM 16916 N N . LYS B 1 36 ? -3.964 4.662 4.539 1.00 0.00 136 LYS B N 12
ATOM 16917 C CA . LYS B 1 36 ? -3.417 5.626 5.513 1.00 0.00 136 LYS B CA 12
ATOM 16918 C C . LYS B 1 36 ? -2.370 6.547 4.871 1.00 0.00 136 LYS B C 12
ATOM 16919 O O . LYS B 1 36 ? -2.490 7.768 4.961 1.00 0.00 136 LYS B O 12
ATOM 16938 N N . LEU B 1 37 ? -1.399 5.976 4.152 1.00 0.00 137 LEU B N 12
ATOM 16939 C CA . LEU B 1 37 ? -0.397 6.718 3.373 1.00 0.00 137 LEU B CA 12
ATOM 16940 C C . LEU B 1 37 ? -1.039 7.626 2.304 1.00 0.00 137 LEU B C 12
ATOM 16941 O O . LEU B 1 37 ? -0.568 8.745 2.090 1.00 0.00 137 LEU B O 12
ATOM 16957 N N . LYS B 1 38 ? -2.119 7.170 1.653 1.00 0.00 138 LYS B N 12
ATOM 16958 C CA . LYS B 1 38 ? -2.853 7.945 0.643 1.00 0.00 138 LYS B CA 12
ATOM 16959 C C . LYS B 1 38 ? -3.566 9.150 1.249 1.00 0.00 138 LYS B C 12
ATOM 16960 O O . LYS B 1 38 ? -3.307 10.275 0.823 1.00 0.00 138 LYS B O 12
ATOM 16979 N N . GLN B 1 39 ? -4.421 8.954 2.258 1.00 0.00 139 GLN B N 12
ATOM 16980 C CA . GLN B 1 39 ? -5.204 10.052 2.846 1.00 0.00 139 GLN B CA 12
ATOM 16981 C C . GLN B 1 39 ? -4.315 11.102 3.536 1.00 0.00 139 GLN B C 12
ATOM 16982 O O . GLN B 1 39 ? -4.658 12.284 3.532 1.00 0.00 139 GLN B O 12
ATOM 16996 N N . GLN B 1 40 ? -3.149 10.703 4.064 1.00 0.00 140 GLN B N 12
ATOM 16997 C CA . GLN B 1 40 ? -2.160 11.615 4.645 1.00 0.00 140 GLN B CA 12
ATOM 16998 C C . GLN B 1 40 ? -1.698 12.704 3.670 1.00 0.00 140 GLN B C 12
ATOM 16999 O O . GLN B 1 40 ? -1.613 13.871 4.058 1.00 0.00 140 GLN B O 12
ATOM 17013 N N . GLN B 1 41 ? -1.441 12.362 2.405 1.00 0.00 141 GLN B N 12
ATOM 17014 C CA . GLN B 1 41 ? -1.158 13.352 1.350 1.00 0.00 141 GLN B CA 12
ATOM 17015 C C . GLN B 1 41 ? -2.420 13.934 0.671 1.00 0.00 141 GLN B C 12
ATOM 17016 O O . GLN B 1 41 ? -2.410 15.104 0.284 1.00 0.00 141 GLN B O 12
ATOM 17030 N N . LEU B 1 42 ? -3.499 13.157 0.515 1.00 0.00 142 LEU B N 12
ATOM 17031 C CA . LEU B 1 42 ? -4.682 13.540 -0.264 1.00 0.00 142 LEU B CA 12
ATOM 17032 C C . LEU B 1 42 ? -5.682 14.457 0.480 1.00 0.00 142 LEU B C 12
ATOM 17033 O O . LEU B 1 42 ? -6.324 15.298 -0.155 1.00 0.00 142 LEU B O 12
ATOM 17049 N N . GLU B 1 43 ? -5.835 14.307 1.803 1.00 0.00 143 GLU B N 12
ATOM 17050 C CA . GLU B 1 43 ? -6.834 15.034 2.612 1.00 0.00 143 GLU B CA 12
ATOM 17051 C C . GLU B 1 43 ? -6.275 16.244 3.388 1.00 0.00 143 GLU B C 12
ATOM 17052 O O . GLU B 1 43 ? -7.056 17.055 3.894 1.00 0.00 143 GLU B O 12
ATOM 17064 N N . GLN B 1 44 ? -4.948 16.390 3.504 1.00 0.00 144 GLN B N 12
ATOM 17065 C CA . GLN B 1 44 ? -4.318 17.508 4.221 1.00 0.00 144 GLN B CA 12
ATOM 17066 C C . GLN B 1 44 ? -4.525 18.871 3.520 1.00 0.00 144 GLN B C 12
ATOM 17067 O O . GLN B 1 44 ? -4.733 18.935 2.302 1.00 0.00 144 GLN B O 12
ATOM 17081 N N . GLY B 1 45 ? -4.445 19.963 4.293 1.00 0.00 145 GLY B N 12
ATOM 17082 C CA . GLY B 1 45 ? -4.549 21.357 3.828 1.00 0.00 145 GLY B CA 12
ATOM 17083 C C . GLY B 1 45 ? -4.635 22.371 4.969 1.00 0.00 145 GLY B C 12
ATOM 17084 O O . GLY B 1 45 ? -5.524 23.247 4.919 1.00 0.00 145 GLY B O 12
ATOM 17089 N N . GLY A 1 1 ? -21.571 8.064 -7.421 1.00 0.00 1 GLY A N 13
ATOM 17090 C CA . GLY A 1 1 ? -21.314 9.241 -6.558 1.00 0.00 1 GLY A CA 13
ATOM 17091 C C . GLY A 1 1 ? -22.600 10.006 -6.260 1.00 0.00 1 GLY A C 13
ATOM 17092 O O . GLY A 1 1 ? -23.680 9.396 -6.259 1.00 0.00 1 GLY A O 13
ATOM 17098 N N . PRO A 1 2 ? -22.528 11.327 -5.998 1.00 0.00 2 PRO A N 13
ATOM 17099 C CA . PRO A 1 2 ? -23.689 12.170 -5.693 1.00 0.00 2 PRO A CA 13
ATOM 17100 C C . PRO A 1 2 ? -24.751 12.207 -6.803 1.00 0.00 2 PRO A C 13
ATOM 17101 O O . PRO A 1 2 ? -24.452 12.003 -7.983 1.00 0.00 2 PRO A O 13
ATOM 17112 N N . GLY A 1 3 ? -26.000 12.493 -6.423 1.00 0.00 3 GLY A N 13
ATOM 17113 C CA . GLY A 1 3 ? -27.140 12.668 -7.337 1.00 0.00 3 GLY A CA 13
ATOM 17114 C C . GLY A 1 3 ? -27.219 14.072 -7.953 1.00 0.00 3 GLY A C 13
ATOM 17115 O O . GLY A 1 3 ? -26.200 14.717 -8.214 1.00 0.00 3 GLY A O 13
ATOM 17119 N N . SER A 1 4 ? -28.440 14.579 -8.141 1.00 0.00 4 SER A N 13
ATOM 17120 C CA . SER A 1 4 ? -28.768 15.932 -8.646 1.00 0.00 4 SER A CA 13
ATOM 17121 C C . SER A 1 4 ? -28.537 17.065 -7.611 1.00 0.00 4 SER A C 13
ATOM 17122 O O . SER A 1 4 ? -29.214 18.100 -7.632 1.00 0.00 4 SER A O 13
ATOM 17130 N N . MET A 1 5 ? -27.587 16.879 -6.684 1.00 0.00 5 MET A N 13
ATOM 17131 C CA . MET A 1 5 ? -27.294 17.748 -5.538 1.00 0.00 5 MET A CA 13
ATOM 17132 C C . MET A 1 5 ? -25.802 17.702 -5.149 1.00 0.00 5 MET A C 13
ATOM 17133 O O . MET A 1 5 ? -25.077 16.779 -5.526 1.00 0.00 5 MET A O 13
ATOM 17147 N N . ASN A 1 6 ? -25.347 18.689 -4.370 1.00 0.00 6 ASN A N 13
ATOM 17148 C CA . ASN A 1 6 ? -23.981 18.747 -3.834 1.00 0.00 6 ASN A CA 13
ATOM 17149 C C . ASN A 1 6 ? -23.677 17.586 -2.866 1.00 0.00 6 ASN A C 13
ATOM 17150 O O . ASN A 1 6 ? -24.572 17.062 -2.192 1.00 0.00 6 ASN A O 13
ATOM 17161 N N . LYS A 1 7 ? -22.398 17.209 -2.775 1.00 0.00 7 LYS A N 13
ATOM 17162 C CA . LYS A 1 7 ? -21.903 16.138 -1.896 1.00 0.00 7 LYS A CA 13
ATOM 17163 C C . LYS A 1 7 ? -22.153 16.465 -0.402 1.00 0.00 7 LYS A C 13
ATOM 17164 O O . LYS A 1 7 ? -21.827 17.581 0.021 1.00 0.00 7 LYS A O 13
ATOM 17183 N N . PRO A 1 8 ? -22.652 15.513 0.417 1.00 0.00 8 PRO A N 13
ATOM 17184 C CA . PRO A 1 8 ? -22.699 15.631 1.881 1.00 0.00 8 PRO A CA 13
ATOM 17185 C C . PRO A 1 8 ? -21.311 15.758 2.540 1.00 0.00 8 PRO A C 13
ATOM 17186 O O . PRO A 1 8 ? -20.269 15.669 1.883 1.00 0.00 8 PRO A O 13
ATOM 17197 N N . THR A 1 9 ? -21.284 15.915 3.865 1.00 0.00 9 THR A N 13
ATOM 17198 C CA . THR A 1 9 ? -20.044 15.899 4.676 1.00 0.00 9 THR A CA 13
ATOM 17199 C C . THR A 1 9 ? -19.380 14.514 4.768 1.00 0.00 9 THR A C 13
ATOM 17200 O O . THR A 1 9 ? -18.231 14.406 5.198 1.00 0.00 9 THR A O 13
ATOM 17211 N N . SER A 1 10 ? -20.078 13.452 4.345 1.00 0.00 10 SER A N 13
ATOM 17212 C CA . SER A 1 10 ? -19.612 12.056 4.252 1.00 0.00 10 SER A CA 13
ATOM 17213 C C . SER A 1 10 ? -18.609 11.826 3.101 1.00 0.00 10 SER A C 13
ATOM 17214 O O . SER A 1 10 ? -18.841 11.018 2.195 1.00 0.00 10 SER A O 13
ATOM 17222 N N . SER A 1 11 ? -17.495 12.564 3.103 1.00 0.00 11 SER A N 13
ATOM 17223 C CA . SER A 1 11 ? -16.509 12.613 2.009 1.00 0.00 11 SER A CA 13
ATOM 17224 C C . SER A 1 11 ? -15.730 11.313 1.787 1.00 0.00 11 SER A C 13
ATOM 17225 O O . SER A 1 11 ? -15.116 11.141 0.736 1.00 0.00 11 SER A O 13
ATOM 17233 N N . ASP A 1 12 ? -15.732 10.384 2.751 1.00 0.00 12 ASP A N 13
ATOM 17234 C CA . ASP A 1 12 ? -14.898 9.167 2.781 1.00 0.00 12 ASP A CA 13
ATOM 17235 C C . ASP A 1 12 ? -15.213 8.100 1.705 1.00 0.00 12 ASP A C 13
ATOM 17236 O O . ASP A 1 12 ? -14.493 7.103 1.613 1.00 0.00 12 ASP A O 13
ATOM 17245 N N . GLY A 1 13 ? -16.245 8.281 0.876 1.00 0.00 13 GLY A N 13
ATOM 17246 C CA . GLY A 1 13 ? -16.687 7.294 -0.123 1.00 0.00 13 GLY A CA 13
ATOM 17247 C C . GLY A 1 13 ? -15.622 6.871 -1.152 1.00 0.00 13 GLY A C 13
ATOM 17248 O O . GLY A 1 13 ? -15.702 5.766 -1.694 1.00 0.00 13 GLY A O 13
ATOM 17252 N N . TRP A 1 14 ? -14.587 7.689 -1.383 1.00 0.00 14 TRP A N 13
ATOM 17253 C CA . TRP A 1 14 ? -13.445 7.354 -2.251 1.00 0.00 14 TRP A CA 13
ATOM 17254 C C . TRP A 1 14 ? -12.592 6.190 -1.712 1.00 0.00 14 TRP A C 13
ATOM 17255 O O . TRP A 1 14 ? -11.963 5.474 -2.495 1.00 0.00 14 TRP A O 13
ATOM 17276 N N . LYS A 1 15 ? -12.558 5.989 -0.389 1.00 0.00 15 LYS A N 13
ATOM 17277 C CA . LYS A 1 15 ? -11.693 4.995 0.279 1.00 0.00 15 LYS A CA 13
ATOM 17278 C C . LYS A 1 15 ? -12.081 3.554 -0.053 1.00 0.00 15 LYS A C 13
ATOM 17279 O O . LYS A 1 15 ? -11.202 2.710 -0.203 1.00 0.00 15 LYS A O 13
ATOM 17298 N N . ASP A 1 16 ? -13.373 3.272 -0.223 1.00 0.00 16 ASP A N 13
ATOM 17299 C CA . ASP A 1 16 ? -13.876 1.950 -0.635 1.00 0.00 16 ASP A CA 13
ATOM 17300 C C . ASP A 1 16 ? -13.435 1.585 -2.061 1.00 0.00 16 ASP A C 13
ATOM 17301 O O . ASP A 1 16 ? -13.025 0.447 -2.324 1.00 0.00 16 ASP A O 13
ATOM 17310 N N . ASP A 1 17 ? -13.446 2.550 -2.985 1.00 0.00 17 ASP A N 13
ATOM 17311 C CA . ASP A 1 17 ? -12.929 2.382 -4.351 1.00 0.00 17 ASP A CA 13
ATOM 17312 C C . ASP A 1 17 ? -11.395 2.218 -4.367 1.00 0.00 17 ASP A C 13
ATOM 17313 O O . ASP A 1 17 ? -10.855 1.410 -5.128 1.00 0.00 17 ASP A O 13
ATOM 17322 N N . TYR A 1 18 ? -10.682 2.935 -3.488 1.00 0.00 18 TYR A N 13
ATOM 17323 C CA . TYR A 1 18 ? -9.227 2.821 -3.380 1.00 0.00 18 TYR A CA 13
ATOM 17324 C C . TYR A 1 18 ? -8.804 1.460 -2.797 1.00 0.00 18 TYR A C 13
ATOM 17325 O O . TYR A 1 18 ? -7.900 0.823 -3.329 1.00 0.00 18 TYR A O 13
ATOM 17343 N N . LEU A 1 19 ? -9.511 0.931 -1.787 1.00 0.00 19 LEU A N 13
ATOM 17344 C CA . LEU A 1 19 ? -9.346 -0.457 -1.330 1.00 0.00 19 LEU A CA 13
ATOM 17345 C C . LEU A 1 19 ? -9.635 -1.454 -2.464 1.00 0.00 19 LEU A C 13
ATOM 17346 O O . LEU A 1 19 ? -8.854 -2.385 -2.676 1.00 0.00 19 LEU A O 13
ATOM 17362 N N . SER A 1 20 ? -10.710 -1.247 -3.230 1.00 0.00 20 SER A N 13
ATOM 17363 C CA . SER A 1 20 ? -11.068 -2.121 -4.365 1.00 0.00 20 SER A CA 13
ATOM 17364 C C . SER A 1 20 ? -9.949 -2.204 -5.408 1.00 0.00 20 SER A C 13
ATOM 17365 O O . SER A 1 20 ? -9.615 -3.307 -5.842 1.00 0.00 20 SER A O 13
ATOM 17373 N N . ARG A 1 21 ? -9.304 -1.081 -5.776 1.00 0.00 21 ARG A N 13
ATOM 17374 C CA . ARG A 1 21 ? -8.175 -1.088 -6.731 1.00 0.00 21 ARG A CA 13
ATOM 17375 C C . ARG A 1 21 ? -6.865 -1.623 -6.134 1.00 0.00 21 ARG A C 13
ATOM 17376 O O . ARG A 1 21 ? -6.143 -2.338 -6.827 1.00 0.00 21 ARG A O 13
ATOM 17397 N N . LEU A 1 22 ? -6.567 -1.341 -4.860 1.00 0.00 22 LEU A N 13
ATOM 17398 C CA . LEU A 1 22 ? -5.369 -1.848 -4.154 1.00 0.00 22 LEU A CA 13
ATOM 17399 C C . LEU A 1 22 ? -5.360 -3.382 -4.032 1.00 0.00 22 LEU A C 13
ATOM 17400 O O . LEU A 1 22 ? -4.312 -4.012 -4.181 1.00 0.00 22 LEU A O 13
ATOM 17416 N N . SER A 1 23 ? -6.530 -3.989 -3.832 1.00 0.00 23 SER A N 13
ATOM 17417 C CA . SER A 1 23 ? -6.710 -5.449 -3.768 1.00 0.00 23 SER A CA 13
ATOM 17418 C C . SER A 1 23 ? -6.238 -6.196 -5.031 1.00 0.00 23 SER A C 13
ATOM 17419 O O . SER A 1 23 ? -5.807 -7.346 -4.944 1.00 0.00 23 SER A O 13
ATOM 17427 N N . ARG A 1 24 ? -6.254 -5.552 -6.209 1.00 0.00 24 ARG A N 13
ATOM 17428 C CA . ARG A 1 24 ? -5.969 -6.191 -7.517 1.00 0.00 24 ARG A CA 13
ATOM 17429 C C . ARG A 1 24 ? -4.487 -6.484 -7.753 1.00 0.00 24 ARG A C 13
ATOM 17430 O O . ARG A 1 24 ? -4.156 -7.347 -8.567 1.00 0.00 24 ARG A O 13
ATOM 17451 N N . LEU A 1 25 ? -3.601 -5.769 -7.058 1.00 0.00 25 LEU A N 13
ATOM 17452 C CA . LEU A 1 25 ? -2.144 -5.882 -7.210 1.00 0.00 25 LEU A CA 13
ATOM 17453 C C . LEU A 1 25 ? -1.573 -7.166 -6.577 1.00 0.00 25 LEU A C 13
ATOM 17454 O O . LEU A 1 25 ? -1.992 -7.592 -5.494 1.00 0.00 25 LEU A O 13
ATOM 17470 N N . SER A 1 26 ? -0.572 -7.749 -7.240 1.00 0.00 26 SER A N 13
ATOM 17471 C CA . SER A 1 26 ? 0.267 -8.838 -6.727 1.00 0.00 26 SER A CA 13
ATOM 17472 C C . SER A 1 26 ? 1.287 -8.344 -5.682 1.00 0.00 26 SER A C 13
ATOM 17473 O O . SER A 1 26 ? 1.486 -7.136 -5.512 1.00 0.00 26 SER A O 13
ATOM 17481 N N . LYS A 1 27 ? 1.962 -9.267 -4.982 1.00 0.00 27 LYS A N 13
ATOM 17482 C CA . LYS A 1 27 ? 2.841 -9.005 -3.821 1.00 0.00 27 LYS A CA 13
ATOM 17483 C C . LYS A 1 27 ? 3.982 -8.015 -4.113 1.00 0.00 27 LYS A C 13
ATOM 17484 O O . LYS A 1 27 ? 4.310 -7.198 -3.256 1.00 0.00 27 LYS A O 13
ATOM 17503 N N . ASN A 1 28 ? 4.561 -8.054 -5.313 1.00 0.00 28 ASN A N 13
ATOM 17504 C CA . ASN A 1 28 ? 5.607 -7.125 -5.754 1.00 0.00 28 ASN A CA 13
ATOM 17505 C C . ASN A 1 28 ? 5.045 -5.791 -6.293 1.00 0.00 28 ASN A C 13
ATOM 17506 O O . ASN A 1 28 ? 5.700 -4.753 -6.193 1.00 0.00 28 ASN A O 13
ATOM 17517 N N . GLN A 1 29 ? 3.831 -5.802 -6.852 1.00 0.00 29 GLN A N 13
ATOM 17518 C CA . GLN A 1 29 ? 3.156 -4.626 -7.415 1.00 0.00 29 GLN A CA 13
ATOM 17519 C C . GLN A 1 29 ? 2.614 -3.691 -6.322 1.00 0.00 29 GLN A C 13
ATOM 17520 O O . GLN A 1 29 ? 2.773 -2.472 -6.419 1.00 0.00 29 GLN A O 13
ATOM 17534 N N . LEU A 1 30 ? 2.027 -4.248 -5.254 1.00 0.00 30 LEU A N 13
ATOM 17535 C CA . LEU A 1 30 ? 1.542 -3.465 -4.101 1.00 0.00 30 LEU A CA 13
ATOM 17536 C C . LEU A 1 30 ? 2.695 -2.770 -3.357 1.00 0.00 30 LEU A C 13
ATOM 17537 O O . LEU A 1 30 ? 2.512 -1.656 -2.868 1.00 0.00 30 LEU A O 13
ATOM 17553 N N . MET A 1 31 ? 3.893 -3.368 -3.351 1.00 0.00 31 MET A N 13
ATOM 17554 C CA . MET A 1 31 ? 5.106 -2.744 -2.809 1.00 0.00 31 MET A CA 13
ATOM 17555 C C . MET A 1 31 ? 5.521 -1.518 -3.622 1.00 0.00 31 MET A C 13
ATOM 17556 O O . MET A 1 31 ? 5.769 -0.464 -3.041 1.00 0.00 31 MET A O 13
ATOM 17570 N N . ALA A 1 32 ? 5.565 -1.622 -4.955 1.00 0.00 32 ALA A N 13
ATOM 17571 C CA . ALA A 1 32 ? 5.947 -0.513 -5.831 1.00 0.00 32 ALA A CA 13
ATOM 17572 C C . ALA A 1 32 ? 4.968 0.671 -5.704 1.00 0.00 32 ALA A C 13
ATOM 17573 O O . ALA A 1 32 ? 5.395 1.827 -5.609 1.00 0.00 32 ALA A O 13
ATOM 17580 N N . LEU A 1 33 ? 3.661 0.392 -5.642 1.00 0.00 33 LEU A N 13
ATOM 17581 C CA . LEU A 1 33 ? 2.619 1.401 -5.439 1.00 0.00 33 LEU A CA 13
ATOM 17582 C C . LEU A 1 33 ? 2.744 2.091 -4.065 1.00 0.00 33 LEU A C 13
ATOM 17583 O O . LEU A 1 33 ? 2.729 3.316 -3.979 1.00 0.00 33 LEU A O 13
ATOM 17599 N N . ALA A 1 34 ? 2.893 1.314 -2.988 1.00 0.00 34 ALA A N 13
ATOM 17600 C CA . ALA A 1 34 ? 3.017 1.839 -1.632 1.00 0.00 34 ALA A CA 13
ATOM 17601 C C . ALA A 1 34 ? 4.325 2.622 -1.408 1.00 0.00 34 ALA A C 13
ATOM 17602 O O . ALA A 1 34 ? 4.319 3.630 -0.707 1.00 0.00 34 ALA A O 13
ATOM 17609 N N . LEU A 1 35 ? 5.434 2.207 -2.032 1.00 0.00 35 LEU A N 13
ATOM 17610 C CA . LEU A 1 35 ? 6.721 2.920 -2.022 1.00 0.00 35 LEU A CA 13
ATOM 17611 C C . LEU A 1 35 ? 6.600 4.281 -2.733 1.00 0.00 35 LEU A C 13
ATOM 17612 O O . LEU A 1 35 ? 7.047 5.300 -2.201 1.00 0.00 35 LEU A O 13
ATOM 17628 N N . LYS A 1 36 ? 5.913 4.323 -3.886 1.00 0.00 36 LYS A N 13
ATOM 17629 C CA . LYS A 1 36 ? 5.586 5.564 -4.622 1.00 0.00 36 LYS A CA 13
ATOM 17630 C C . LYS A 1 36 ? 4.751 6.520 -3.763 1.00 0.00 36 LYS A C 13
ATOM 17631 O O . LYS A 1 36 ? 5.106 7.693 -3.634 1.00 0.00 36 LYS A O 13
ATOM 17650 N N . LEU A 1 37 ? 3.715 6.013 -3.092 1.00 0.00 37 LEU A N 13
ATOM 17651 C CA . LEU A 1 37 ? 2.923 6.779 -2.119 1.00 0.00 37 LEU A CA 13
ATOM 17652 C C . LEU A 1 37 ? 3.773 7.284 -0.937 1.00 0.00 37 LEU A C 13
ATOM 17653 O O . LEU A 1 37 ? 3.585 8.424 -0.497 1.00 0.00 37 LEU A O 13
ATOM 17669 N N . LYS A 1 38 ? 4.722 6.477 -0.429 1.00 0.00 38 LYS A N 13
ATOM 17670 C CA . LYS A 1 38 ? 5.593 6.839 0.704 1.00 0.00 38 LYS A CA 13
ATOM 17671 C C . LYS A 1 38 ? 6.573 7.962 0.351 1.00 0.00 38 LYS A C 13
ATOM 17672 O O . LYS A 1 38 ? 6.631 8.955 1.073 1.00 0.00 38 LYS A O 13
ATOM 17691 N N . GLN A 1 39 ? 7.293 7.866 -0.775 1.00 0.00 39 GLN A N 13
ATOM 17692 C CA . GLN A 1 39 ? 8.224 8.925 -1.191 1.00 0.00 39 GLN A CA 13
ATOM 17693 C C . GLN A 1 39 ? 7.495 10.249 -1.499 1.00 0.00 39 GLN A C 13
ATOM 17694 O O . GLN A 1 39 ? 8.019 11.319 -1.191 1.00 0.00 39 GLN A O 13
ATOM 17708 N N . GLN A 1 40 ? 6.263 10.193 -2.020 1.00 0.00 40 GLN A N 13
ATOM 17709 C CA . GLN A 1 40 ? 5.418 11.371 -2.263 1.00 0.00 40 GLN A CA 13
ATOM 17710 C C . GLN A 1 40 ? 5.077 12.141 -0.973 1.00 0.00 40 GLN A C 13
ATOM 17711 O O . GLN A 1 40 ? 5.203 13.368 -0.943 1.00 0.00 40 GLN A O 13
ATOM 17725 N N . GLN A 1 41 ? 4.668 11.452 0.098 1.00 0.00 41 GLN A N 13
ATOM 17726 C CA . GLN A 1 41 ? 4.424 12.093 1.401 1.00 0.00 41 GLN A CA 13
ATOM 17727 C C . GLN A 1 41 ? 5.710 12.514 2.140 1.00 0.00 41 GLN A C 13
ATOM 17728 O O . GLN A 1 41 ? 5.654 13.406 2.987 1.00 0.00 41 GLN A O 13
ATOM 17742 N N . LEU A 1 42 ? 6.863 11.909 1.817 1.00 0.00 42 LEU A N 13
ATOM 17743 C CA . LEU A 1 42 ? 8.167 12.279 2.388 1.00 0.00 42 LEU A CA 13
ATOM 17744 C C . LEU A 1 42 ? 8.739 13.568 1.770 1.00 0.00 42 LEU A C 13
ATOM 17745 O O . LEU A 1 42 ? 9.334 14.372 2.489 1.00 0.00 42 LEU A O 13
ATOM 17761 N N . GLU A 1 43 ? 8.531 13.799 0.469 1.00 0.00 43 GLU A N 13
ATOM 17762 C CA . GLU A 1 43 ? 8.897 15.061 -0.198 1.00 0.00 43 GLU A CA 13
ATOM 17763 C C . GLU A 1 43 ? 8.023 16.254 0.243 1.00 0.00 43 GLU A C 13
ATOM 17764 O O . GLU A 1 43 ? 8.487 17.395 0.246 1.00 0.00 43 GLU A O 13
ATOM 17776 N N . GLN A 1 44 ? 6.770 15.997 0.646 1.00 0.00 44 GLN A N 13
ATOM 17777 C CA . GLN A 1 44 ? 5.869 16.989 1.246 1.00 0.00 44 GLN A CA 13
ATOM 17778 C C . GLN A 1 44 ? 6.189 17.238 2.739 1.00 0.00 44 GLN A C 13
ATOM 17779 O O . GLN A 1 44 ? 6.700 16.357 3.442 1.00 0.00 44 GLN A O 13
ATOM 17793 N N . GLY A 1 45 ? 5.876 18.446 3.231 1.00 0.00 45 GLY A N 13
ATOM 17794 C CA . GLY A 1 45 ? 6.169 18.913 4.601 1.00 0.00 45 GLY A CA 13
ATOM 17795 C C . GLY A 1 45 ? 7.633 19.310 4.802 1.00 0.00 45 GLY A C 13
ATOM 17796 O O . GLY A 1 45 ? 8.036 20.382 4.289 1.00 0.00 45 GLY A O 13
ATOM 17801 N N . GLY B 1 1 ? -3.490 3.910 18.415 1.00 0.00 101 GLY B N 13
ATOM 17802 C CA . GLY B 1 1 ? -2.737 3.266 17.313 1.00 0.00 101 GLY B CA 13
ATOM 17803 C C . GLY B 1 1 ? -1.364 3.907 17.118 1.00 0.00 101 GLY B C 13
ATOM 17804 O O . GLY B 1 1 ? -1.129 5.021 17.600 1.00 0.00 101 GLY B O 13
ATOM 17810 N N . PRO B 1 2 ? -0.442 3.233 16.404 1.00 0.00 102 PRO B N 13
ATOM 17811 C CA . PRO B 1 2 ? 0.938 3.697 16.189 1.00 0.00 102 PRO B CA 13
ATOM 17812 C C . PRO B 1 2 ? 1.084 4.866 15.192 1.00 0.00 102 PRO B C 13
ATOM 17813 O O . PRO B 1 2 ? 2.148 5.491 15.144 1.00 0.00 102 PRO B O 13
ATOM 17824 N N . GLY B 1 3 ? 0.060 5.160 14.381 1.00 0.00 103 GLY B N 13
ATOM 17825 C CA . GLY B 1 3 ? 0.117 6.174 13.319 1.00 0.00 103 GLY B CA 13
ATOM 17826 C C . GLY B 1 3 ? 0.991 5.728 12.145 1.00 0.00 103 GLY B C 13
ATOM 17827 O O . GLY B 1 3 ? 0.771 4.646 11.593 1.00 0.00 103 GLY B O 13
ATOM 17831 N N . SER B 1 4 ? 1.989 6.540 11.792 1.00 0.00 104 SER B N 13
ATOM 17832 C CA . SER B 1 4 ? 2.972 6.281 10.725 1.00 0.00 104 SER B CA 13
ATOM 17833 C C . SER B 1 4 ? 4.397 6.642 11.168 1.00 0.00 104 SER B C 13
ATOM 17834 O O . SER B 1 4 ? 4.591 7.530 12.004 1.00 0.00 104 SER B O 13
ATOM 17842 N N . MET B 1 5 ? 5.401 5.970 10.595 1.00 0.00 105 MET B N 13
ATOM 17843 C CA . MET B 1 5 ? 6.820 6.200 10.902 1.00 0.00 105 MET B CA 13
ATOM 17844 C C . MET B 1 5 ? 7.272 7.634 10.547 1.00 0.00 105 MET B C 13
ATOM 17845 O O . MET B 1 5 ? 6.928 8.161 9.480 1.00 0.00 105 MET B O 13
ATOM 17859 N N . ASN B 1 6 ? 8.068 8.248 11.429 1.00 0.00 106 ASN B N 13
ATOM 17860 C CA . ASN B 1 6 ? 8.658 9.583 11.244 1.00 0.00 106 ASN B CA 13
ATOM 17861 C C . ASN B 1 6 ? 9.655 9.616 10.058 1.00 0.00 106 ASN B C 13
ATOM 17862 O O . ASN B 1 6 ? 10.322 8.618 9.764 1.00 0.00 106 ASN B O 13
ATOM 17873 N N . LYS B 1 7 ? 9.749 10.762 9.366 1.00 0.00 107 LYS B N 13
ATOM 17874 C CA . LYS B 1 7 ? 10.488 10.880 8.094 1.00 0.00 107 LYS B CA 13
ATOM 17875 C C . LYS B 1 7 ? 12.007 10.639 8.242 1.00 0.00 107 LYS B C 13
ATOM 17876 O O . LYS B 1 7 ? 12.613 11.211 9.154 1.00 0.00 107 LYS B O 13
ATOM 17895 N N . PRO B 1 8 ? 12.636 9.840 7.353 1.00 0.00 108 PRO B N 13
ATOM 17896 C CA . PRO B 1 8 ? 14.088 9.665 7.285 1.00 0.00 108 PRO B CA 13
ATOM 17897 C C . PRO B 1 8 ? 14.791 10.925 6.743 1.00 0.00 108 PRO B C 13
ATOM 17898 O O . PRO B 1 8 ? 14.146 11.836 6.215 1.00 0.00 108 PRO B O 13
ATOM 17909 N N . THR B 1 9 ? 16.123 10.981 6.855 1.00 0.00 109 THR B N 13
ATOM 17910 C CA . THR B 1 9 ? 16.962 12.086 6.353 1.00 0.00 109 THR B CA 13
ATOM 17911 C C . THR B 1 9 ? 18.388 11.622 6.026 1.00 0.00 109 THR B C 13
ATOM 17912 O O . THR B 1 9 ? 18.876 10.639 6.591 1.00 0.00 109 THR B O 13
ATOM 17923 N N . SER B 1 10 ? 19.062 12.332 5.113 1.00 0.00 110 SER B N 13
ATOM 17924 C CA . SER B 1 10 ? 20.474 12.149 4.714 1.00 0.00 110 SER B CA 13
ATOM 17925 C C . SER B 1 10 ? 20.840 10.777 4.092 1.00 0.00 110 SER B C 13
ATOM 17926 O O . SER B 1 10 ? 22.009 10.514 3.795 1.00 0.00 110 SER B O 13
ATOM 17934 N N . SER B 1 11 ? 19.856 9.906 3.836 1.00 0.00 111 SER B N 13
ATOM 17935 C CA . SER B 1 11 ? 20.036 8.582 3.216 1.00 0.00 111 SER B CA 13
ATOM 17936 C C . SER B 1 11 ? 18.753 8.058 2.542 1.00 0.00 111 SER B C 13
ATOM 17937 O O . SER B 1 11 ? 17.637 8.394 2.952 1.00 0.00 111 SER B O 13
ATOM 17945 N N . ASP B 1 12 ? 18.921 7.211 1.521 1.00 0.00 112 ASP B N 13
ATOM 17946 C CA . ASP B 1 12 ? 17.833 6.558 0.766 1.00 0.00 112 ASP B CA 13
ATOM 17947 C C . ASP B 1 12 ? 17.569 5.093 1.189 1.00 0.00 112 ASP B C 13
ATOM 17948 O O . ASP B 1 12 ? 16.668 4.439 0.661 1.00 0.00 112 ASP B O 13
ATOM 17957 N N . GLY B 1 13 ? 18.332 4.573 2.158 1.00 0.00 113 GLY B N 13
ATOM 17958 C CA . GLY B 1 13 ? 18.291 3.170 2.587 1.00 0.00 113 GLY B CA 13
ATOM 17959 C C . GLY B 1 13 ? 16.974 2.727 3.242 1.00 0.00 113 GLY B C 13
ATOM 17960 O O . GLY B 1 13 ? 16.718 1.523 3.358 1.00 0.00 113 GLY B O 13
ATOM 17964 N N . TRP B 1 14 ? 16.106 3.675 3.609 1.00 0.00 114 TRP B N 13
ATOM 17965 C CA . TRP B 1 14 ? 14.774 3.412 4.159 1.00 0.00 114 TRP B CA 13
ATOM 17966 C C . TRP B 1 14 ? 13.888 2.601 3.199 1.00 0.00 114 TRP B C 13
ATOM 17967 O O . TRP B 1 14 ? 13.022 1.855 3.654 1.00 0.00 114 TRP B O 13
ATOM 17988 N N . LYS B 1 15 ? 14.105 2.713 1.882 1.00 0.00 115 LYS B N 13
ATOM 17989 C CA . LYS B 1 15 ? 13.315 2.033 0.840 1.00 0.00 115 LYS B CA 13
ATOM 17990 C C . LYS B 1 15 ? 13.432 0.506 0.912 1.00 0.00 115 LYS B C 13
ATOM 17991 O O . LYS B 1 15 ? 12.433 -0.195 0.740 1.00 0.00 115 LYS B O 13
ATOM 18010 N N . ASP B 1 16 ? 14.625 -0.011 1.208 1.00 0.00 116 ASP B N 13
ATOM 18011 C CA . ASP B 1 16 ? 14.869 -1.455 1.354 1.00 0.00 116 ASP B CA 13
ATOM 18012 C C . ASP B 1 16 ? 14.189 -2.025 2.612 1.00 0.00 116 ASP B C 13
ATOM 18013 O O . ASP B 1 16 ? 13.556 -3.084 2.557 1.00 0.00 116 ASP B O 13
ATOM 18022 N N . ASP B 1 17 ? 14.246 -1.294 3.733 1.00 0.00 117 ASP B N 13
ATOM 18023 C CA . ASP B 1 17 ? 13.525 -1.635 4.965 1.00 0.00 117 ASP B CA 13
ATOM 18024 C C . ASP B 1 17 ? 12.000 -1.522 4.785 1.00 0.00 117 ASP B C 13
ATOM 18025 O O . ASP B 1 17 ? 11.252 -2.326 5.346 1.00 0.00 117 ASP B O 13
ATOM 18034 N N . TYR B 1 18 ? 11.524 -0.577 3.969 1.00 0.00 118 TYR B N 13
ATOM 18035 C CA . TYR B 1 18 ? 10.101 -0.397 3.669 1.00 0.00 118 TYR B CA 13
ATOM 18036 C C . TYR B 1 18 ? 9.532 -1.564 2.849 1.00 0.00 118 TYR B C 13
ATOM 18037 O O . TYR B 1 18 ? 8.515 -2.146 3.228 1.00 0.00 118 TYR B O 13
ATOM 18055 N N . LEU B 1 19 ? 10.217 -1.997 1.783 1.00 0.00 119 LEU B N 13
ATOM 18056 C CA . LEU B 1 19 ? 9.831 -3.197 1.027 1.00 0.00 119 LEU B CA 13
ATOM 18057 C C . LEU B 1 19 ? 9.894 -4.475 1.891 1.00 0.00 119 LEU B C 13
ATOM 18058 O O . LEU B 1 19 ? 9.016 -5.334 1.778 1.00 0.00 119 LEU B O 13
ATOM 18074 N N . SER B 1 20 ? 10.885 -4.580 2.786 1.00 0.00 120 SER B N 13
ATOM 18075 C CA . SER B 1 20 ? 11.020 -5.708 3.719 1.00 0.00 120 SER B CA 13
ATOM 18076 C C . SER B 1 20 ? 9.840 -5.807 4.709 1.00 0.00 120 SER B C 13
ATOM 18077 O O . SER B 1 20 ? 9.216 -6.873 4.810 1.00 0.00 120 SER B O 13
ATOM 18085 N N . ARG B 1 21 ? 9.466 -4.705 5.390 1.00 0.00 121 ARG B N 13
ATOM 18086 C CA . ARG B 1 21 ? 8.349 -4.687 6.355 1.00 0.00 121 ARG B CA 13
ATOM 18087 C C . ARG B 1 21 ? 6.977 -4.869 5.691 1.00 0.00 121 ARG B C 13
ATOM 18088 O O . ARG B 1 21 ? 6.128 -5.565 6.245 1.00 0.00 121 ARG B O 13
ATOM 18109 N N . LEU B 1 22 ? 6.775 -4.328 4.487 1.00 0.00 122 LEU B N 13
ATOM 18110 C CA . LEU B 1 22 ? 5.510 -4.470 3.741 1.00 0.00 122 LEU B CA 13
ATOM 18111 C C . LEU B 1 22 ? 5.171 -5.929 3.405 1.00 0.00 122 LEU B C 13
ATOM 18112 O O . LEU B 1 22 ? 4.000 -6.314 3.460 1.00 0.00 122 LEU B O 13
ATOM 18128 N N . SER B 1 23 ? 6.176 -6.756 3.117 1.00 0.00 123 SER B N 13
ATOM 18129 C CA . SER B 1 23 ? 6.006 -8.190 2.850 1.00 0.00 123 SER B CA 13
ATOM 18130 C C . SER B 1 23 ? 5.378 -8.976 4.022 1.00 0.00 123 SER B C 13
ATOM 18131 O O . SER B 1 23 ? 4.777 -10.032 3.804 1.00 0.00 123 SER B O 13
ATOM 18139 N N . ARG B 1 24 ? 5.478 -8.457 5.258 1.00 0.00 124 ARG B N 13
ATOM 18140 C CA . ARG B 1 24 ? 4.948 -9.088 6.482 1.00 0.00 124 ARG B CA 13
ATOM 18141 C C . ARG B 1 24 ? 3.430 -8.920 6.676 1.00 0.00 124 ARG B C 13
ATOM 18142 O O . ARG B 1 24 ? 2.822 -9.703 7.411 1.00 0.00 124 ARG B O 13
ATOM 18163 N N . LEU B 1 25 ? 2.808 -7.913 6.050 1.00 0.00 125 LEU B N 13
ATOM 18164 C CA . LEU B 1 25 ? 1.370 -7.634 6.188 1.00 0.00 125 LEU B CA 13
ATOM 18165 C C . LEU B 1 25 ? 0.491 -8.634 5.412 1.00 0.00 125 LEU B C 13
ATOM 18166 O O . LEU B 1 25 ? 0.822 -9.054 4.299 1.00 0.00 125 LEU B O 13
ATOM 18182 N N . SER B 1 26 ? -0.666 -8.969 5.994 1.00 0.00 126 SER B N 13
ATOM 18183 C CA . SER B 1 26 ? -1.774 -9.659 5.315 1.00 0.00 126 SER B CA 13
ATOM 18184 C C . SER B 1 26 ? -2.506 -8.736 4.317 1.00 0.00 126 SER B C 13
ATOM 18185 O O . SER B 1 26 ? -2.306 -7.515 4.319 1.00 0.00 126 SER B O 13
ATOM 18193 N N . LYS B 1 27 ? -3.360 -9.303 3.459 1.00 0.00 127 LYS B N 13
ATOM 18194 C CA . LYS B 1 27 ? -4.037 -8.614 2.344 1.00 0.00 127 LYS B CA 13
ATOM 18195 C C . LYS B 1 27 ? -4.883 -7.409 2.781 1.00 0.00 127 LYS B C 13
ATOM 18196 O O . LYS B 1 27 ? -4.898 -6.377 2.113 1.00 0.00 127 LYS B O 13
ATOM 18215 N N . ASN B 1 28 ? -5.550 -7.512 3.928 1.00 0.00 128 ASN B N 13
ATOM 18216 C CA . ASN B 1 28 ? -6.320 -6.422 4.536 1.00 0.00 128 ASN B CA 13
ATOM 18217 C C . ASN B 1 28 ? -5.426 -5.359 5.219 1.00 0.00 128 ASN B C 13
ATOM 18218 O O . ASN B 1 28 ? -5.710 -4.161 5.153 1.00 0.00 128 ASN B O 13
ATOM 18229 N N . GLN B 1 29 ? -4.320 -5.779 5.836 1.00 0.00 129 GLN B N 13
ATOM 18230 C CA . GLN B 1 29 ? -3.374 -4.898 6.534 1.00 0.00 129 GLN B CA 13
ATOM 18231 C C . GLN B 1 29 ? -2.570 -4.018 5.564 1.00 0.00 129 GLN B C 13
ATOM 18232 O O . GLN B 1 29 ? -2.399 -2.822 5.814 1.00 0.00 129 GLN B O 13
ATOM 18246 N N . LEU B 1 30 ? -2.115 -4.566 4.428 1.00 0.00 130 LEU B N 13
ATOM 18247 C CA . LEU B 1 30 ? -1.426 -3.789 3.382 1.00 0.00 130 LEU B CA 13
ATOM 18248 C C . LEU B 1 30 ? -2.362 -2.777 2.710 1.00 0.00 130 LEU B C 13
ATOM 18249 O O . LEU B 1 30 ? -1.929 -1.682 2.353 1.00 0.00 130 LEU B O 13
ATOM 18265 N N . MET B 1 31 ? -3.659 -3.095 2.603 1.00 0.00 131 MET B N 13
ATOM 18266 C CA . MET B 1 31 ? -4.684 -2.158 2.126 1.00 0.00 131 MET B CA 13
ATOM 18267 C C . MET B 1 31 ? -4.888 -1.007 3.113 1.00 0.00 131 MET B C 13
ATOM 18268 O O . MET B 1 31 ? -4.878 0.147 2.700 1.00 0.00 131 MET B O 13
ATOM 18282 N N . ALA B 1 32 ? -5.001 -1.297 4.415 1.00 0.00 132 ALA B N 13
ATOM 18283 C CA . ALA B 1 32 ? -5.094 -0.273 5.455 1.00 0.00 132 ALA B CA 13
ATOM 18284 C C . ALA B 1 32 ? -3.855 0.646 5.487 1.00 0.00 132 ALA B C 13
ATOM 18285 O O . ALA B 1 32 ? -4.001 1.868 5.593 1.00 0.00 132 ALA B O 13
ATOM 18292 N N . LEU B 1 33 ? -2.646 0.088 5.326 1.00 0.00 133 LEU B N 13
ATOM 18293 C CA . LEU B 1 33 ? -1.388 0.841 5.290 1.00 0.00 133 LEU B CA 13
ATOM 18294 C C . LEU B 1 33 ? -1.316 1.773 4.067 1.00 0.00 133 LEU B C 13
ATOM 18295 O O . LEU B 1 33 ? -1.071 2.974 4.216 1.00 0.00 133 LEU B O 13
ATOM 18311 N N . ALA B 1 34 ? -1.576 1.254 2.862 1.00 0.00 134 ALA B N 13
ATOM 18312 C CA . ALA B 1 34 ? -1.560 2.061 1.642 1.00 0.00 134 ALA B CA 13
ATOM 18313 C C . ALA B 1 34 ? -2.663 3.147 1.644 1.00 0.00 134 ALA B C 13
ATOM 18314 O O . ALA B 1 34 ? -2.419 4.277 1.220 1.00 0.00 134 ALA B O 13
ATOM 18321 N N . LEU B 1 35 ? -3.850 2.847 2.189 1.00 0.00 135 LEU B N 13
ATOM 18322 C CA . LEU B 1 35 ? -4.939 3.822 2.357 1.00 0.00 135 LEU B CA 13
ATOM 18323 C C . LEU B 1 35 ? -4.572 4.931 3.359 1.00 0.00 135 LEU B C 13
ATOM 18324 O O . LEU B 1 35 ? -4.785 6.111 3.077 1.00 0.00 135 LEU B O 13
ATOM 18340 N N . LYS B 1 36 ? -3.958 4.580 4.500 1.00 0.00 136 LYS B N 13
ATOM 18341 C CA . LYS B 1 36 ? -3.423 5.530 5.496 1.00 0.00 136 LYS B CA 13
ATOM 18342 C C . LYS B 1 36 ? -2.424 6.507 4.863 1.00 0.00 136 LYS B C 13
ATOM 18343 O O . LYS B 1 36 ? -2.562 7.718 5.035 1.00 0.00 136 LYS B O 13
ATOM 18362 N N . LEU B 1 37 ? -1.486 6.003 4.064 1.00 0.00 137 LEU B N 13
ATOM 18363 C CA . LEU B 1 37 ? -0.566 6.834 3.278 1.00 0.00 137 LEU B CA 13
ATOM 18364 C C . LEU B 1 37 ? -1.301 7.721 2.267 1.00 0.00 137 LEU B C 13
ATOM 18365 O O . LEU B 1 37 ? -0.956 8.898 2.131 1.00 0.00 137 LEU B O 13
ATOM 18381 N N . LYS B 1 38 ? -2.320 7.186 1.578 1.00 0.00 138 LYS B N 13
ATOM 18382 C CA . LYS B 1 38 ? -3.075 7.931 0.563 1.00 0.00 138 LYS B CA 13
ATOM 18383 C C . LYS B 1 38 ? -3.834 9.114 1.159 1.00 0.00 138 LYS B C 13
ATOM 18384 O O . LYS B 1 38 ? -3.679 10.233 0.678 1.00 0.00 138 LYS B O 13
ATOM 18403 N N . GLN B 1 39 ? -4.593 8.906 2.239 1.00 0.00 139 GLN B N 13
ATOM 18404 C CA . GLN B 1 39 ? -5.324 10.000 2.888 1.00 0.00 139 GLN B CA 13
ATOM 18405 C C . GLN B 1 39 ? -4.378 11.055 3.505 1.00 0.00 139 GLN B C 13
ATOM 18406 O O . GLN B 1 39 ? -4.687 12.242 3.468 1.00 0.00 139 GLN B O 13
ATOM 18420 N N . GLN B 1 40 ? -3.186 10.652 3.972 1.00 0.00 140 GLN B N 13
ATOM 18421 C CA . GLN B 1 40 ? -2.145 11.589 4.420 1.00 0.00 140 GLN B CA 13
ATOM 18422 C C . GLN B 1 40 ? -1.641 12.499 3.283 1.00 0.00 140 GLN B C 13
ATOM 18423 O O . GLN B 1 40 ? -1.636 13.720 3.448 1.00 0.00 140 GLN B O 13
ATOM 18437 N N . GLN B 1 41 ? -1.264 11.955 2.116 1.00 0.00 141 GLN B N 13
ATOM 18438 C CA . GLN B 1 41 ? -0.816 12.791 0.989 1.00 0.00 141 GLN B CA 13
ATOM 18439 C C . GLN B 1 41 ? -1.943 13.670 0.394 1.00 0.00 141 GLN B C 13
ATOM 18440 O O . GLN B 1 41 ? -1.678 14.770 -0.088 1.00 0.00 141 GLN B O 13
ATOM 18454 N N . LEU B 1 42 ? -3.209 13.233 0.480 1.00 0.00 142 LEU B N 13
ATOM 18455 C CA . LEU B 1 42 ? -4.381 14.030 0.082 1.00 0.00 142 LEU B CA 13
ATOM 18456 C C . LEU B 1 42 ? -4.630 15.209 1.043 1.00 0.00 142 LEU B C 13
ATOM 18457 O O . LEU B 1 42 ? -4.980 16.298 0.590 1.00 0.00 142 LEU B O 13
ATOM 18473 N N . GLU B 1 43 ? -4.415 15.038 2.351 1.00 0.00 143 GLU B N 13
ATOM 18474 C CA . GLU B 1 43 ? -4.483 16.132 3.334 1.00 0.00 143 GLU B CA 13
ATOM 18475 C C . GLU B 1 43 ? -3.292 17.111 3.219 1.00 0.00 143 GLU B C 13
ATOM 18476 O O . GLU B 1 43 ? -3.444 18.301 3.498 1.00 0.00 143 GLU B O 13
ATOM 18488 N N . GLN B 1 44 ? -2.115 16.642 2.781 1.00 0.00 144 GLN B N 13
ATOM 18489 C CA . GLN B 1 44 ? -0.920 17.472 2.558 1.00 0.00 144 GLN B CA 13
ATOM 18490 C C . GLN B 1 44 ? -1.017 18.395 1.319 1.00 0.00 144 GLN B C 13
ATOM 18491 O O . GLN B 1 44 ? -0.261 19.367 1.232 1.00 0.00 144 GLN B O 13
ATOM 18505 N N . GLY B 1 45 ? -1.938 18.137 0.377 1.00 0.00 145 GLY B N 13
ATOM 18506 C CA . GLY B 1 45 ? -2.123 18.925 -0.854 1.00 0.00 145 GLY B CA 13
ATOM 18507 C C . GLY B 1 45 ? -3.402 18.580 -1.622 1.00 0.00 145 GLY B C 13
ATOM 18508 O O . GLY B 1 45 ? -4.408 19.307 -1.459 1.00 0.00 145 GLY B O 13
ATOM 18513 N N . GLY A 1 1 ? -24.605 37.906 -8.107 1.00 0.00 1 GLY A N 14
ATOM 18514 C CA . GLY A 1 1 ? -24.517 36.555 -7.504 1.00 0.00 1 GLY A CA 14
ATOM 18515 C C . GLY A 1 1 ? -23.074 36.056 -7.450 1.00 0.00 1 GLY A C 14
ATOM 18516 O O . GLY A 1 1 ? -22.224 36.558 -8.191 1.00 0.00 1 GLY A O 14
ATOM 18522 N N . PRO A 1 2 ? -22.770 35.068 -6.588 1.00 0.00 2 PRO A N 14
ATOM 18523 C CA . PRO A 1 2 ? -21.432 34.485 -6.444 1.00 0.00 2 PRO A CA 14
ATOM 18524 C C . PRO A 1 2 ? -20.984 33.703 -7.693 1.00 0.00 2 PRO A C 14
ATOM 18525 O O . PRO A 1 2 ? -21.798 33.086 -8.387 1.00 0.00 2 PRO A O 14
ATOM 18536 N N . GLY A 1 3 ? -19.673 33.709 -7.961 1.00 0.00 3 GLY A N 14
ATOM 18537 C CA . GLY A 1 3 ? -19.049 33.011 -9.098 1.00 0.00 3 GLY A CA 14
ATOM 18538 C C . GLY A 1 3 ? -18.733 31.522 -8.860 1.00 0.00 3 GLY A C 14
ATOM 18539 O O . GLY A 1 3 ? -18.378 30.811 -9.807 1.00 0.00 3 GLY A O 14
ATOM 18543 N N . SER A 1 4 ? -18.847 31.041 -7.616 1.00 0.00 4 SER A N 14
ATOM 18544 C CA . SER A 1 4 ? -18.507 29.667 -7.222 1.00 0.00 4 SER A CA 14
ATOM 18545 C C . SER A 1 4 ? -19.476 28.627 -7.815 1.00 0.00 4 SER A C 14
ATOM 18546 O O . SER A 1 4 ? -20.700 28.787 -7.737 1.00 0.00 4 SER A O 14
ATOM 18554 N N . MET A 1 5 ? -18.939 27.552 -8.401 1.00 0.00 5 MET A N 14
ATOM 18555 C CA . MET A 1 5 ? -19.704 26.441 -8.988 1.00 0.00 5 MET A CA 14
ATOM 18556 C C . MET A 1 5 ? -20.106 25.372 -7.958 1.00 0.00 5 MET A C 14
ATOM 18557 O O . MET A 1 5 ? -19.473 25.219 -6.907 1.00 0.00 5 MET A O 14
ATOM 18571 N N . ASN A 1 6 ? -21.113 24.565 -8.297 1.00 0.00 6 ASN A N 14
ATOM 18572 C CA . ASN A 1 6 ? -21.525 23.364 -7.557 1.00 0.00 6 ASN A CA 14
ATOM 18573 C C . ASN A 1 6 ? -20.548 22.188 -7.817 1.00 0.00 6 ASN A C 14
ATOM 18574 O O . ASN A 1 6 ? -20.902 21.194 -8.460 1.00 0.00 6 ASN A O 14
ATOM 18585 N N . LYS A 1 7 ? -19.294 22.326 -7.364 1.00 0.00 7 LYS A N 14
ATOM 18586 C CA . LYS A 1 7 ? -18.163 21.429 -7.671 1.00 0.00 7 LYS A CA 14
ATOM 18587 C C . LYS A 1 7 ? -18.406 19.982 -7.174 1.00 0.00 7 LYS A C 14
ATOM 18588 O O . LYS A 1 7 ? -18.685 19.807 -5.984 1.00 0.00 7 LYS A O 14
ATOM 18607 N N . PRO A 1 8 ? -18.306 18.945 -8.036 1.00 0.00 8 PRO A N 14
ATOM 18608 C CA . PRO A 1 8 ? -18.596 17.549 -7.691 1.00 0.00 8 PRO A CA 14
ATOM 18609 C C . PRO A 1 8 ? -17.393 16.842 -7.026 1.00 0.00 8 PRO A C 14
ATOM 18610 O O . PRO A 1 8 ? -16.777 15.949 -7.609 1.00 0.00 8 PRO A O 14
ATOM 18621 N N . THR A 1 9 ? -17.031 17.257 -5.809 1.00 0.00 9 THR A N 14
ATOM 18622 C CA . THR A 1 9 ? -15.889 16.716 -5.034 1.00 0.00 9 THR A CA 14
ATOM 18623 C C . THR A 1 9 ? -16.236 16.446 -3.565 1.00 0.00 9 THR A C 14
ATOM 18624 O O . THR A 1 9 ? -17.106 17.105 -2.989 1.00 0.00 9 THR A O 14
ATOM 18635 N N . SER A 1 10 ? -15.547 15.466 -2.960 1.00 0.00 10 SER A N 14
ATOM 18636 C CA . SER A 1 10 ? -15.730 15.019 -1.569 1.00 0.00 10 SER A CA 14
ATOM 18637 C C . SER A 1 10 ? -14.456 14.372 -0.996 1.00 0.00 10 SER A C 14
ATOM 18638 O O . SER A 1 10 ? -13.658 13.785 -1.735 1.00 0.00 10 SER A O 14
ATOM 18646 N N . SER A 1 11 ? -14.273 14.469 0.325 1.00 0.00 11 SER A N 14
ATOM 18647 C CA . SER A 1 11 ? -13.211 13.797 1.094 1.00 0.00 11 SER A CA 14
ATOM 18648 C C . SER A 1 11 ? -13.476 12.299 1.341 1.00 0.00 11 SER A C 14
ATOM 18649 O O . SER A 1 11 ? -12.574 11.583 1.780 1.00 0.00 11 SER A O 14
ATOM 18657 N N . ASP A 1 12 ? -14.681 11.805 1.033 1.00 0.00 12 ASP A N 14
ATOM 18658 C CA . ASP A 1 12 ? -15.126 10.409 1.202 1.00 0.00 12 ASP A CA 14
ATOM 18659 C C . ASP A 1 12 ? -15.580 9.766 -0.129 1.00 0.00 12 ASP A C 14
ATOM 18660 O O . ASP A 1 12 ? -15.570 10.402 -1.186 1.00 0.00 12 ASP A O 14
ATOM 18669 N N . GLY A 1 13 ? -15.964 8.485 -0.090 1.00 0.00 13 GLY A N 14
ATOM 18670 C CA . GLY A 1 13 ? -16.493 7.703 -1.227 1.00 0.00 13 GLY A CA 14
ATOM 18671 C C . GLY A 1 13 ? -15.410 7.069 -2.119 1.00 0.00 13 GLY A C 14
ATOM 18672 O O . GLY A 1 13 ? -15.527 5.909 -2.520 1.00 0.00 13 GLY A O 14
ATOM 18676 N N . TRP A 1 14 ? -14.315 7.798 -2.365 1.00 0.00 14 TRP A N 14
ATOM 18677 C CA . TRP A 1 14 ? -13.139 7.316 -3.114 1.00 0.00 14 TRP A CA 14
ATOM 18678 C C . TRP A 1 14 ? -12.400 6.160 -2.404 1.00 0.00 14 TRP A C 14
ATOM 18679 O O . TRP A 1 14 ? -11.753 5.341 -3.059 1.00 0.00 14 TRP A O 14
ATOM 18700 N N . LYS A 1 15 ? -12.519 6.075 -1.074 1.00 0.00 15 LYS A N 14
ATOM 18701 C CA . LYS A 1 15 ? -11.770 5.155 -0.194 1.00 0.00 15 LYS A CA 14
ATOM 18702 C C . LYS A 1 15 ? -12.098 3.679 -0.447 1.00 0.00 15 LYS A C 14
ATOM 18703 O O . LYS A 1 15 ? -11.191 2.851 -0.532 1.00 0.00 15 LYS A O 14
ATOM 18722 N N . ASP A 1 16 ? -13.380 3.357 -0.633 1.00 0.00 16 ASP A N 14
ATOM 18723 C CA . ASP A 1 16 ? -13.846 1.994 -0.926 1.00 0.00 16 ASP A CA 14
ATOM 18724 C C . ASP A 1 16 ? -13.370 1.508 -2.314 1.00 0.00 16 ASP A C 14
ATOM 18725 O O . ASP A 1 16 ? -12.941 0.363 -2.472 1.00 0.00 16 ASP A O 14
ATOM 18734 N N . ASP A 1 17 ? -13.356 2.405 -3.307 1.00 0.00 17 ASP A N 14
ATOM 18735 C CA . ASP A 1 17 ? -12.793 2.143 -4.640 1.00 0.00 17 ASP A CA 14
ATOM 18736 C C . ASP A 1 17 ? -11.263 1.995 -4.594 1.00 0.00 17 ASP A C 14
ATOM 18737 O O . ASP A 1 17 ? -10.698 1.184 -5.329 1.00 0.00 17 ASP A O 14
ATOM 18746 N N . TYR A 1 18 ? -10.582 2.736 -3.706 1.00 0.00 18 TYR A N 14
ATOM 18747 C CA . TYR A 1 18 ? -9.134 2.614 -3.518 1.00 0.00 18 TYR A CA 14
ATOM 18748 C C . TYR A 1 18 ? -8.761 1.261 -2.885 1.00 0.00 18 TYR A C 14
ATOM 18749 O O . TYR A 1 18 ? -7.857 0.583 -3.372 1.00 0.00 18 TYR A O 14
ATOM 18767 N N . LEU A 1 19 ? -9.497 0.795 -1.872 1.00 0.00 19 LEU A N 14
ATOM 18768 C CA . LEU A 1 19 ? -9.365 -0.575 -1.353 1.00 0.00 19 LEU A CA 14
ATOM 18769 C C . LEU A 1 19 ? -9.638 -1.622 -2.447 1.00 0.00 19 LEU A C 14
ATOM 18770 O O . LEU A 1 19 ? -8.858 -2.565 -2.601 1.00 0.00 19 LEU A O 14
ATOM 18786 N N . SER A 1 20 ? -10.698 -1.449 -3.243 1.00 0.00 20 SER A N 14
ATOM 18787 C CA . SER A 1 20 ? -11.054 -2.385 -4.321 1.00 0.00 20 SER A CA 14
ATOM 18788 C C . SER A 1 20 ? -9.927 -2.538 -5.355 1.00 0.00 20 SER A C 14
ATOM 18789 O O . SER A 1 20 ? -9.585 -3.669 -5.714 1.00 0.00 20 SER A O 14
ATOM 18797 N N . ARG A 1 21 ? -9.296 -1.438 -5.802 1.00 0.00 21 ARG A N 14
ATOM 18798 C CA . ARG A 1 21 ? -8.195 -1.484 -6.785 1.00 0.00 21 ARG A CA 14
ATOM 18799 C C . ARG A 1 21 ? -6.873 -1.985 -6.191 1.00 0.00 21 ARG A C 14
ATOM 18800 O O . ARG A 1 21 ? -6.156 -2.724 -6.862 1.00 0.00 21 ARG A O 14
ATOM 18821 N N . LEU A 1 22 ? -6.567 -1.654 -4.931 1.00 0.00 22 LEU A N 14
ATOM 18822 C CA . LEU A 1 22 ? -5.371 -2.138 -4.217 1.00 0.00 22 LEU A CA 14
ATOM 18823 C C . LEU A 1 22 ? -5.373 -3.665 -4.026 1.00 0.00 22 LEU A C 14
ATOM 18824 O O . LEU A 1 22 ? -4.332 -4.306 -4.169 1.00 0.00 22 LEU A O 14
ATOM 18840 N N . SER A 1 23 ? -6.541 -4.252 -3.763 1.00 0.00 23 SER A N 14
ATOM 18841 C CA . SER A 1 23 ? -6.745 -5.708 -3.640 1.00 0.00 23 SER A CA 14
ATOM 18842 C C . SER A 1 23 ? -6.347 -6.520 -4.890 1.00 0.00 23 SER A C 14
ATOM 18843 O O . SER A 1 23 ? -6.118 -7.728 -4.791 1.00 0.00 23 SER A O 14
ATOM 18851 N N . ARG A 1 24 ? -6.256 -5.889 -6.074 1.00 0.00 24 ARG A N 14
ATOM 18852 C CA . ARG A 1 24 ? -5.970 -6.568 -7.358 1.00 0.00 24 ARG A CA 14
ATOM 18853 C C . ARG A 1 24 ? -4.481 -6.852 -7.596 1.00 0.00 24 ARG A C 14
ATOM 18854 O O . ARG A 1 24 ? -4.148 -7.742 -8.381 1.00 0.00 24 ARG A O 14
ATOM 18875 N N . LEU A 1 25 ? -3.602 -6.096 -6.938 1.00 0.00 25 LEU A N 14
ATOM 18876 C CA . LEU A 1 25 ? -2.144 -6.161 -7.134 1.00 0.00 25 LEU A CA 14
ATOM 18877 C C . LEU A 1 25 ? -1.501 -7.439 -6.559 1.00 0.00 25 LEU A C 14
ATOM 18878 O O . LEU A 1 25 ? -1.872 -7.933 -5.488 1.00 0.00 25 LEU A O 14
ATOM 18894 N N . SER A 1 26 ? -0.475 -7.930 -7.263 1.00 0.00 26 SER A N 14
ATOM 18895 C CA . SER A 1 26 ? 0.479 -8.948 -6.794 1.00 0.00 26 SER A CA 14
ATOM 18896 C C . SER A 1 26 ? 1.452 -8.385 -5.741 1.00 0.00 26 SER A C 14
ATOM 18897 O O . SER A 1 26 ? 1.575 -7.164 -5.578 1.00 0.00 26 SER A O 14
ATOM 18905 N N . LYS A 1 27 ? 2.183 -9.253 -5.026 1.00 0.00 27 LYS A N 14
ATOM 18906 C CA . LYS A 1 27 ? 3.076 -8.902 -3.900 1.00 0.00 27 LYS A CA 14
ATOM 18907 C C . LYS A 1 27 ? 4.135 -7.850 -4.253 1.00 0.00 27 LYS A C 14
ATOM 18908 O O . LYS A 1 27 ? 4.407 -6.950 -3.461 1.00 0.00 27 LYS A O 14
ATOM 18927 N N . ASN A 1 28 ? 4.712 -7.943 -5.450 1.00 0.00 28 ASN A N 14
ATOM 18928 C CA . ASN A 1 28 ? 5.726 -7.013 -5.954 1.00 0.00 28 ASN A CA 14
ATOM 18929 C C . ASN A 1 28 ? 5.123 -5.693 -6.492 1.00 0.00 28 ASN A C 14
ATOM 18930 O O . ASN A 1 28 ? 5.764 -4.641 -6.446 1.00 0.00 28 ASN A O 14
ATOM 18941 N N . GLN A 1 29 ? 3.879 -5.728 -6.979 1.00 0.00 29 GLN A N 14
ATOM 18942 C CA . GLN A 1 29 ? 3.147 -4.564 -7.497 1.00 0.00 29 GLN A CA 14
ATOM 18943 C C . GLN A 1 29 ? 2.615 -3.661 -6.368 1.00 0.00 29 GLN A C 14
ATOM 18944 O O . GLN A 1 29 ? 2.733 -2.436 -6.445 1.00 0.00 29 GLN A O 14
ATOM 18958 N N . LEU A 1 30 ? 2.076 -4.250 -5.295 1.00 0.00 30 LEU A N 14
ATOM 18959 C CA . LEU A 1 30 ? 1.623 -3.503 -4.110 1.00 0.00 30 LEU A CA 14
ATOM 18960 C C . LEU A 1 30 ? 2.790 -2.850 -3.344 1.00 0.00 30 LEU A C 14
ATOM 18961 O O . LEU A 1 30 ? 2.606 -1.793 -2.737 1.00 0.00 30 LEU A O 14
ATOM 18977 N N . MET A 1 31 ? 4.000 -3.418 -3.430 1.00 0.00 31 MET A N 14
ATOM 18978 C CA . MET A 1 31 ? 5.223 -2.790 -2.925 1.00 0.00 31 MET A CA 14
ATOM 18979 C C . MET A 1 31 ? 5.555 -1.504 -3.684 1.00 0.00 31 MET A C 14
ATOM 18980 O O . MET A 1 31 ? 5.786 -0.470 -3.062 1.00 0.00 31 MET A O 14
ATOM 18994 N N . ALA A 1 32 ? 5.530 -1.541 -5.021 1.00 0.00 32 ALA A N 14
ATOM 18995 C CA . ALA A 1 32 ? 5.790 -0.369 -5.855 1.00 0.00 32 ALA A CA 14
ATOM 18996 C C . ALA A 1 32 ? 4.758 0.749 -5.609 1.00 0.00 32 ALA A C 14
ATOM 18997 O O . ALA A 1 32 ? 5.128 1.918 -5.485 1.00 0.00 32 ALA A O 14
ATOM 19004 N N . LEU A 1 33 ? 3.475 0.388 -5.457 1.00 0.00 33 LEU A N 14
ATOM 19005 C CA . LEU A 1 33 ? 2.388 1.307 -5.098 1.00 0.00 33 LEU A CA 14
ATOM 19006 C C . LEU A 1 33 ? 2.631 1.977 -3.734 1.00 0.00 33 LEU A C 14
ATOM 19007 O O . LEU A 1 33 ? 2.672 3.204 -3.645 1.00 0.00 33 LEU A O 14
ATOM 19023 N N . ALA A 1 34 ? 2.842 1.187 -2.676 1.00 0.00 34 ALA A N 14
ATOM 19024 C CA . ALA A 1 34 ? 3.042 1.702 -1.323 1.00 0.00 34 ALA A CA 14
ATOM 19025 C C . ALA A 1 34 ? 4.338 2.524 -1.175 1.00 0.00 34 ALA A C 14
ATOM 19026 O O . ALA A 1 34 ? 4.333 3.551 -0.499 1.00 0.00 34 ALA A O 14
ATOM 19033 N N . LEU A 1 35 ? 5.431 2.145 -1.853 1.00 0.00 35 LEU A N 14
ATOM 19034 C CA . LEU A 1 35 ? 6.692 2.899 -1.882 1.00 0.00 35 LEU A CA 14
ATOM 19035 C C . LEU A 1 35 ? 6.517 4.258 -2.586 1.00 0.00 35 LEU A C 14
ATOM 19036 O O . LEU A 1 35 ? 6.975 5.282 -2.070 1.00 0.00 35 LEU A O 14
ATOM 19052 N N . LYS A 1 36 ? 5.796 4.295 -3.718 1.00 0.00 36 LYS A N 14
ATOM 19053 C CA . LYS A 1 36 ? 5.441 5.531 -4.444 1.00 0.00 36 LYS A CA 14
ATOM 19054 C C . LYS A 1 36 ? 4.593 6.485 -3.588 1.00 0.00 36 LYS A C 14
ATOM 19055 O O . LYS A 1 36 ? 4.787 7.701 -3.651 1.00 0.00 36 LYS A O 14
ATOM 19074 N N . LEU A 1 37 ? 3.703 5.962 -2.748 1.00 0.00 37 LEU A N 14
ATOM 19075 C CA . LEU A 1 37 ? 2.972 6.737 -1.734 1.00 0.00 37 LEU A CA 14
ATOM 19076 C C . LEU A 1 37 ? 3.882 7.202 -0.582 1.00 0.00 37 LEU A C 14
ATOM 19077 O O . LEU A 1 37 ? 3.757 8.343 -0.132 1.00 0.00 37 LEU A O 14
ATOM 19093 N N . LYS A 1 38 ? 4.788 6.347 -0.098 1.00 0.00 38 LYS A N 14
ATOM 19094 C CA . LYS A 1 38 ? 5.684 6.630 1.037 1.00 0.00 38 LYS A CA 14
ATOM 19095 C C . LYS A 1 38 ? 6.653 7.780 0.755 1.00 0.00 38 LYS A C 14
ATOM 19096 O O . LYS A 1 38 ? 6.787 8.679 1.587 1.00 0.00 38 LYS A O 14
ATOM 19115 N N . GLN A 1 39 ? 7.284 7.798 -0.424 1.00 0.00 39 GLN A N 14
ATOM 19116 C CA . GLN A 1 39 ? 8.202 8.882 -0.809 1.00 0.00 39 GLN A CA 14
ATOM 19117 C C . GLN A 1 39 ? 7.495 10.241 -0.939 1.00 0.00 39 GLN A C 14
ATOM 19118 O O . GLN A 1 39 ? 8.059 11.264 -0.549 1.00 0.00 39 GLN A O 14
ATOM 19132 N N . GLN A 1 40 ? 6.245 10.270 -1.424 1.00 0.00 40 GLN A N 14
ATOM 19133 C CA . GLN A 1 40 ? 5.478 11.516 -1.597 1.00 0.00 40 GLN A CA 14
ATOM 19134 C C . GLN A 1 40 ? 5.183 12.205 -0.260 1.00 0.00 40 GLN A C 14
ATOM 19135 O O . GLN A 1 40 ? 5.453 13.400 -0.117 1.00 0.00 40 GLN A O 14
ATOM 19149 N N . GLN A 1 41 ? 4.694 11.471 0.747 1.00 0.00 41 GLN A N 14
ATOM 19150 C CA . GLN A 1 41 ? 4.439 12.058 2.075 1.00 0.00 41 GLN A CA 14
ATOM 19151 C C . GLN A 1 41 ? 5.727 12.499 2.799 1.00 0.00 41 GLN A C 14
ATOM 19152 O O . GLN A 1 41 ? 5.695 13.457 3.574 1.00 0.00 41 GLN A O 14
ATOM 19166 N N . LEU A 1 42 ? 6.875 11.865 2.519 1.00 0.00 42 LEU A N 14
ATOM 19167 C CA . LEU A 1 42 ? 8.191 12.265 3.047 1.00 0.00 42 LEU A CA 14
ATOM 19168 C C . LEU A 1 42 ? 8.732 13.550 2.393 1.00 0.00 42 LEU A C 14
ATOM 19169 O O . LEU A 1 42 ? 9.306 14.387 3.089 1.00 0.00 42 LEU A O 14
ATOM 19185 N N . GLU A 1 43 ? 8.536 13.739 1.087 1.00 0.00 43 GLU A N 14
ATOM 19186 C CA . GLU A 1 43 ? 8.912 14.989 0.396 1.00 0.00 43 GLU A CA 14
ATOM 19187 C C . GLU A 1 43 ? 7.994 16.169 0.774 1.00 0.00 43 GLU A C 14
ATOM 19188 O O . GLU A 1 43 ? 8.447 17.317 0.823 1.00 0.00 43 GLU A O 14
ATOM 19200 N N . GLN A 1 44 ? 6.721 15.902 1.104 1.00 0.00 44 GLN A N 14
ATOM 19201 C CA . GLN A 1 44 ? 5.789 16.899 1.660 1.00 0.00 44 GLN A CA 14
ATOM 19202 C C . GLN A 1 44 ? 6.124 17.309 3.110 1.00 0.00 44 GLN A C 14
ATOM 19203 O O . GLN A 1 44 ? 5.933 18.476 3.467 1.00 0.00 44 GLN A O 14
ATOM 19217 N N . GLY A 1 45 ? 6.587 16.369 3.951 1.00 0.00 45 GLY A N 14
ATOM 19218 C CA . GLY A 1 45 ? 6.899 16.562 5.381 1.00 0.00 45 GLY A CA 14
ATOM 19219 C C . GLY A 1 45 ? 8.353 16.954 5.658 1.00 0.00 45 GLY A C 14
ATOM 19220 O O . GLY A 1 45 ? 8.785 18.037 5.202 1.00 0.00 45 GLY A O 14
ATOM 19225 N N . GLY B 1 1 ? 31.862 13.606 -7.351 1.00 0.00 101 GLY B N 14
ATOM 19226 C CA . GLY B 1 1 ? 32.070 12.657 -6.238 1.00 0.00 101 GLY B CA 14
ATOM 19227 C C . GLY B 1 1 ? 31.026 12.844 -5.143 1.00 0.00 101 GLY B C 14
ATOM 19228 O O . GLY B 1 1 ? 29.904 13.280 -5.426 1.00 0.00 101 GLY B O 14
ATOM 19234 N N . PRO B 1 2 ? 31.354 12.508 -3.878 1.00 0.00 102 PRO B N 14
ATOM 19235 C CA . PRO B 1 2 ? 30.441 12.655 -2.739 1.00 0.00 102 PRO B CA 14
ATOM 19236 C C . PRO B 1 2 ? 30.091 14.127 -2.472 1.00 0.00 102 PRO B C 14
ATOM 19237 O O . PRO B 1 2 ? 30.970 14.991 -2.395 1.00 0.00 102 PRO B O 14
ATOM 19248 N N . GLY B 1 3 ? 28.794 14.417 -2.330 1.00 0.00 103 GLY B N 14
ATOM 19249 C CA . GLY B 1 3 ? 28.263 15.758 -2.040 1.00 0.00 103 GLY B CA 14
ATOM 19250 C C . GLY B 1 3 ? 28.273 16.755 -3.216 1.00 0.00 103 GLY B C 14
ATOM 19251 O O . GLY B 1 3 ? 27.827 17.893 -3.040 1.00 0.00 103 GLY B O 14
ATOM 19255 N N . SER B 1 4 ? 28.746 16.357 -4.401 1.00 0.00 104 SER B N 14
ATOM 19256 C CA . SER B 1 4 ? 28.800 17.216 -5.600 1.00 0.00 104 SER B CA 14
ATOM 19257 C C . SER B 1 4 ? 27.423 17.449 -6.251 1.00 0.00 104 SER B C 14
ATOM 19258 O O . SER B 1 4 ? 27.172 18.519 -6.815 1.00 0.00 104 SER B O 14
ATOM 19266 N N . MET B 1 5 ? 26.526 16.459 -6.186 1.00 0.00 105 MET B N 14
ATOM 19267 C CA . MET B 1 5 ? 25.179 16.510 -6.777 1.00 0.00 105 MET B CA 14
ATOM 19268 C C . MET B 1 5 ? 24.173 17.240 -5.870 1.00 0.00 105 MET B C 14
ATOM 19269 O O . MET B 1 5 ? 24.247 17.152 -4.639 1.00 0.00 105 MET B O 14
ATOM 19283 N N . ASN B 1 6 ? 23.213 17.952 -6.469 1.00 0.00 106 ASN B N 14
ATOM 19284 C CA . ASN B 1 6 ? 22.130 18.659 -5.772 1.00 0.00 106 ASN B CA 14
ATOM 19285 C C . ASN B 1 6 ? 21.140 17.698 -5.063 1.00 0.00 106 ASN B C 14
ATOM 19286 O O . ASN B 1 6 ? 20.901 16.579 -5.530 1.00 0.00 106 ASN B O 14
ATOM 19297 N N . LYS B 1 7 ? 20.538 18.160 -3.957 1.00 0.00 107 LYS B N 14
ATOM 19298 C CA . LYS B 1 7 ? 19.507 17.471 -3.152 1.00 0.00 107 LYS B CA 14
ATOM 19299 C C . LYS B 1 7 ? 19.906 16.036 -2.716 1.00 0.00 107 LYS B C 14
ATOM 19300 O O . LYS B 1 7 ? 19.296 15.060 -3.169 1.00 0.00 107 LYS B O 14
ATOM 19319 N N . PRO B 1 8 ? 20.901 15.872 -1.817 1.00 0.00 108 PRO B N 14
ATOM 19320 C CA . PRO B 1 8 ? 21.327 14.549 -1.342 1.00 0.00 108 PRO B CA 14
ATOM 19321 C C . PRO B 1 8 ? 20.246 13.779 -0.552 1.00 0.00 108 PRO B C 14
ATOM 19322 O O . PRO B 1 8 ? 20.344 12.561 -0.401 1.00 0.00 108 PRO B O 14
ATOM 19333 N N . THR B 1 9 ? 19.183 14.450 -0.090 1.00 0.00 109 THR B N 14
ATOM 19334 C CA . THR B 1 9 ? 18.018 13.829 0.575 1.00 0.00 109 THR B CA 14
ATOM 19335 C C . THR B 1 9 ? 17.201 12.908 -0.349 1.00 0.00 109 THR B C 14
ATOM 19336 O O . THR B 1 9 ? 16.410 12.095 0.137 1.00 0.00 109 THR B O 14
ATOM 19347 N N . SER B 1 10 ? 17.407 12.977 -1.670 1.00 0.00 110 SER B N 14
ATOM 19348 C CA . SER B 1 10 ? 16.794 12.092 -2.675 1.00 0.00 110 SER B CA 14
ATOM 19349 C C . SER B 1 10 ? 17.394 10.669 -2.734 1.00 0.00 110 SER B C 14
ATOM 19350 O O . SER B 1 10 ? 16.901 9.831 -3.500 1.00 0.00 110 SER B O 14
ATOM 19358 N N . SER B 1 11 ? 18.445 10.373 -1.954 1.00 0.00 111 SER B N 14
ATOM 19359 C CA . SER B 1 11 ? 19.180 9.095 -1.975 1.00 0.00 111 SER B CA 14
ATOM 19360 C C . SER B 1 11 ? 18.313 7.860 -1.658 1.00 0.00 111 SER B C 14
ATOM 19361 O O . SER B 1 11 ? 17.339 7.916 -0.901 1.00 0.00 111 SER B O 14
ATOM 19369 N N . ASP B 1 12 ? 18.710 6.719 -2.231 1.00 0.00 112 ASP B N 14
ATOM 19370 C CA . ASP B 1 12 ? 18.119 5.387 -2.003 1.00 0.00 112 ASP B CA 14
ATOM 19371 C C . ASP B 1 12 ? 18.628 4.722 -0.694 1.00 0.00 112 ASP B C 14
ATOM 19372 O O . ASP B 1 12 ? 19.242 5.363 0.163 1.00 0.00 112 ASP B O 14
ATOM 19381 N N . GLY B 1 13 ? 18.377 3.415 -0.536 1.00 0.00 113 GLY B N 14
ATOM 19382 C CA . GLY B 1 13 ? 18.864 2.558 0.557 1.00 0.00 113 GLY B CA 14
ATOM 19383 C C . GLY B 1 13 ? 17.816 2.310 1.645 1.00 0.00 113 GLY B C 14
ATOM 19384 O O . GLY B 1 13 ? 17.625 1.167 2.068 1.00 0.00 113 GLY B O 14
ATOM 19388 N N . TRP B 1 14 ? 17.063 3.348 2.023 1.00 0.00 114 TRP B N 14
ATOM 19389 C CA . TRP B 1 14 ? 15.910 3.240 2.927 1.00 0.00 114 TRP B CA 14
ATOM 19390 C C . TRP B 1 14 ? 14.761 2.411 2.321 1.00 0.00 114 TRP B C 14
ATOM 19391 O O . TRP B 1 14 ? 13.997 1.764 3.040 1.00 0.00 114 TRP B O 14
ATOM 19412 N N . LYS B 1 15 ? 14.660 2.410 0.984 1.00 0.00 115 LYS B N 14
ATOM 19413 C CA . LYS B 1 15 ? 13.604 1.757 0.194 1.00 0.00 115 LYS B CA 14
ATOM 19414 C C . LYS B 1 15 ? 13.602 0.237 0.362 1.00 0.00 115 LYS B C 14
ATOM 19415 O O . LYS B 1 15 ? 12.540 -0.366 0.511 1.00 0.00 115 LYS B O 14
ATOM 19434 N N . ASP B 1 16 ? 14.783 -0.384 0.414 1.00 0.00 116 ASP B N 14
ATOM 19435 C CA . ASP B 1 16 ? 14.930 -1.834 0.601 1.00 0.00 116 ASP B CA 14
ATOM 19436 C C . ASP B 1 16 ? 14.420 -2.289 1.981 1.00 0.00 116 ASP B C 14
ATOM 19437 O O . ASP B 1 16 ? 13.729 -3.302 2.083 1.00 0.00 116 ASP B O 14
ATOM 19446 N N . ASP B 1 17 ? 14.689 -1.502 3.033 1.00 0.00 117 ASP B N 14
ATOM 19447 C CA . ASP B 1 17 ? 14.184 -1.745 4.395 1.00 0.00 117 ASP B CA 14
ATOM 19448 C C . ASP B 1 17 ? 12.674 -1.467 4.538 1.00 0.00 117 ASP B C 14
ATOM 19449 O O . ASP B 1 17 ? 12.029 -1.952 5.469 1.00 0.00 117 ASP B O 14
ATOM 19458 N N . TYR B 1 18 ? 12.084 -0.699 3.617 1.00 0.00 118 TYR B N 14
ATOM 19459 C CA . TYR B 1 18 ? 10.629 -0.534 3.526 1.00 0.00 118 TYR B CA 14
ATOM 19460 C C . TYR B 1 18 ? 9.976 -1.739 2.830 1.00 0.00 118 TYR B C 14
ATOM 19461 O O . TYR B 1 18 ? 9.056 -2.349 3.376 1.00 0.00 118 TYR B O 14
ATOM 19479 N N . LEU B 1 19 ? 10.492 -2.162 1.671 1.00 0.00 119 LEU B N 14
ATOM 19480 C CA . LEU B 1 19 ? 9.975 -3.311 0.917 1.00 0.00 119 LEU B CA 14
ATOM 19481 C C . LEU B 1 19 ? 10.045 -4.636 1.699 1.00 0.00 119 LEU B C 14
ATOM 19482 O O . LEU B 1 19 ? 9.105 -5.435 1.643 1.00 0.00 119 LEU B O 14
ATOM 19498 N N . SER B 1 20 ? 11.109 -4.859 2.478 1.00 0.00 120 SER B N 14
ATOM 19499 C CA . SER B 1 20 ? 11.267 -6.063 3.313 1.00 0.00 120 SER B CA 14
ATOM 19500 C C . SER B 1 20 ? 10.210 -6.176 4.421 1.00 0.00 120 SER B C 14
ATOM 19501 O O . SER B 1 20 ? 9.803 -7.290 4.769 1.00 0.00 120 SER B O 14
ATOM 19509 N N . ARG B 1 21 ? 9.753 -5.040 4.969 1.00 0.00 121 ARG B N 14
ATOM 19510 C CA . ARG B 1 21 ? 8.724 -4.965 6.024 1.00 0.00 121 ARG B CA 14
ATOM 19511 C C . ARG B 1 21 ? 7.295 -4.961 5.467 1.00 0.00 121 ARG B C 14
ATOM 19512 O O . ARG B 1 21 ? 6.382 -5.473 6.113 1.00 0.00 121 ARG B O 14
ATOM 19533 N N . LEU B 1 22 ? 7.099 -4.457 4.244 1.00 0.00 122 LEU B N 14
ATOM 19534 C CA . LEU B 1 22 ? 5.813 -4.462 3.529 1.00 0.00 122 LEU B CA 14
ATOM 19535 C C . LEU B 1 22 ? 5.335 -5.875 3.154 1.00 0.00 122 LEU B C 14
ATOM 19536 O O . LEU B 1 22 ? 4.132 -6.141 3.164 1.00 0.00 122 LEU B O 14
ATOM 19552 N N . SER B 1 23 ? 6.263 -6.798 2.879 1.00 0.00 123 SER B N 14
ATOM 19553 C CA . SER B 1 23 ? 5.947 -8.203 2.574 1.00 0.00 123 SER B CA 14
ATOM 19554 C C . SER B 1 23 ? 5.289 -8.967 3.740 1.00 0.00 123 SER B C 14
ATOM 19555 O O . SER B 1 23 ? 4.652 -10.001 3.525 1.00 0.00 123 SER B O 14
ATOM 19563 N N . ARG B 1 24 ? 5.425 -8.472 4.981 1.00 0.00 124 ARG B N 14
ATOM 19564 C CA . ARG B 1 24 ? 4.978 -9.155 6.214 1.00 0.00 124 ARG B CA 14
ATOM 19565 C C . ARG B 1 24 ? 3.478 -9.023 6.490 1.00 0.00 124 ARG B C 14
ATOM 19566 O O . ARG B 1 24 ? 2.909 -9.854 7.206 1.00 0.00 124 ARG B O 14
ATOM 19587 N N . LEU B 1 25 ? 2.844 -7.994 5.928 1.00 0.00 125 LEU B N 14
ATOM 19588 C CA . LEU B 1 25 ? 1.416 -7.696 6.109 1.00 0.00 125 LEU B CA 14
ATOM 19589 C C . LEU B 1 25 ? 0.494 -8.674 5.357 1.00 0.00 125 LEU B C 14
ATOM 19590 O O . LEU B 1 25 ? 0.794 -9.101 4.236 1.00 0.00 125 LEU B O 14
ATOM 19606 N N . SER B 1 26 ? -0.672 -8.962 5.950 1.00 0.00 126 SER B N 14
ATOM 19607 C CA . SER B 1 26 ? -1.845 -9.527 5.262 1.00 0.00 126 SER B CA 14
ATOM 19608 C C . SER B 1 26 ? -2.474 -8.498 4.300 1.00 0.00 126 SER B C 14
ATOM 19609 O O . SER B 1 26 ? -2.246 -7.292 4.437 1.00 0.00 126 SER B O 14
ATOM 19617 N N . LYS B 1 27 ? -3.277 -8.947 3.326 1.00 0.00 127 LYS B N 14
ATOM 19618 C CA . LYS B 1 27 ? -3.851 -8.078 2.280 1.00 0.00 127 LYS B CA 14
ATOM 19619 C C . LYS B 1 27 ? -4.752 -6.972 2.836 1.00 0.00 127 LYS B C 14
ATOM 19620 O O . LYS B 1 27 ? -4.707 -5.843 2.366 1.00 0.00 127 LYS B O 14
ATOM 19639 N N . ASN B 1 28 ? -5.520 -7.271 3.884 1.00 0.00 128 ASN B N 14
ATOM 19640 C CA . ASN B 1 28 ? -6.324 -6.287 4.614 1.00 0.00 128 ASN B CA 14
ATOM 19641 C C . ASN B 1 28 ? -5.459 -5.224 5.329 1.00 0.00 128 ASN B C 14
ATOM 19642 O O . ASN B 1 28 ? -5.811 -4.042 5.349 1.00 0.00 128 ASN B O 14
ATOM 19653 N N . GLN B 1 29 ? -4.302 -5.624 5.865 1.00 0.00 129 GLN B N 14
ATOM 19654 C CA . GLN B 1 29 ? -3.380 -4.745 6.593 1.00 0.00 129 GLN B CA 14
ATOM 19655 C C . GLN B 1 29 ? -2.596 -3.816 5.651 1.00 0.00 129 GLN B C 14
ATOM 19656 O O . GLN B 1 29 ? -2.504 -2.617 5.920 1.00 0.00 129 GLN B O 14
ATOM 19670 N N . LEU B 1 30 ? -2.065 -4.325 4.529 1.00 0.00 130 LEU B N 14
ATOM 19671 C CA . LEU B 1 30 ? -1.404 -3.488 3.512 1.00 0.00 130 LEU B CA 14
ATOM 19672 C C . LEU B 1 30 ? -2.393 -2.531 2.825 1.00 0.00 130 LEU B C 14
ATOM 19673 O O . LEU B 1 30 ? -2.016 -1.405 2.506 1.00 0.00 130 LEU B O 14
ATOM 19689 N N . MET B 1 31 ? -3.663 -2.927 2.655 1.00 0.00 131 MET B N 14
ATOM 19690 C CA . MET B 1 31 ? -4.714 -2.032 2.155 1.00 0.00 131 MET B CA 14
ATOM 19691 C C . MET B 1 31 ? -5.000 -0.884 3.129 1.00 0.00 131 MET B C 14
ATOM 19692 O O . MET B 1 31 ? -5.049 0.273 2.710 1.00 0.00 131 MET B O 14
ATOM 19706 N N . ALA B 1 32 ? -5.129 -1.171 4.430 1.00 0.00 132 ALA B N 14
ATOM 19707 C CA . ALA B 1 32 ? -5.307 -0.148 5.462 1.00 0.00 132 ALA B CA 14
ATOM 19708 C C . ALA B 1 32 ? -4.098 0.810 5.538 1.00 0.00 132 ALA B C 14
ATOM 19709 O O . ALA B 1 32 ? -4.282 2.028 5.625 1.00 0.00 132 ALA B O 14
ATOM 19716 N N . LEU B 1 33 ? -2.870 0.285 5.452 1.00 0.00 133 LEU B N 14
ATOM 19717 C CA . LEU B 1 33 ? -1.637 1.079 5.422 1.00 0.00 133 LEU B CA 14
ATOM 19718 C C . LEU B 1 33 ? -1.568 1.999 4.193 1.00 0.00 133 LEU B C 14
ATOM 19719 O O . LEU B 1 33 ? -1.337 3.198 4.333 1.00 0.00 133 LEU B O 14
ATOM 19735 N N . ALA B 1 34 ? -1.812 1.472 2.990 1.00 0.00 134 ALA B N 14
ATOM 19736 C CA . ALA B 1 34 ? -1.783 2.253 1.756 1.00 0.00 134 ALA B CA 14
ATOM 19737 C C . ALA B 1 34 ? -2.896 3.322 1.719 1.00 0.00 134 ALA B C 14
ATOM 19738 O O . ALA B 1 34 ? -2.641 4.454 1.309 1.00 0.00 134 ALA B O 14
ATOM 19745 N N . LEU B 1 35 ? -4.101 3.018 2.220 1.00 0.00 135 LEU B N 14
ATOM 19746 C CA . LEU B 1 35 ? -5.186 3.997 2.376 1.00 0.00 135 LEU B CA 14
ATOM 19747 C C . LEU B 1 35 ? -4.781 5.114 3.356 1.00 0.00 135 LEU B C 14
ATOM 19748 O O . LEU B 1 35 ? -4.943 6.293 3.047 1.00 0.00 135 LEU B O 14
ATOM 19764 N N . LYS B 1 36 ? -4.182 4.762 4.505 1.00 0.00 136 LYS B N 14
ATOM 19765 C CA . LYS B 1 36 ? -3.690 5.718 5.508 1.00 0.00 136 LYS B CA 14
ATOM 19766 C C . LYS B 1 36 ? -2.593 6.635 4.954 1.00 0.00 136 LYS B C 14
ATOM 19767 O O . LYS B 1 36 ? -2.592 7.832 5.239 1.00 0.00 136 LYS B O 14
ATOM 19786 N N . LEU B 1 37 ? -1.684 6.115 4.126 1.00 0.00 137 LEU B N 14
ATOM 19787 C CA . LEU B 1 37 ? -0.691 6.910 3.385 1.00 0.00 137 LEU B CA 14
ATOM 19788 C C . LEU B 1 37 ? -1.356 7.827 2.337 1.00 0.00 137 LEU B C 14
ATOM 19789 O O . LEU B 1 37 ? -0.969 8.992 2.221 1.00 0.00 137 LEU B O 14
ATOM 19805 N N . LYS B 1 38 ? -2.360 7.326 1.611 1.00 0.00 138 LYS B N 14
ATOM 19806 C CA . LYS B 1 38 ? -3.072 8.065 0.557 1.00 0.00 138 LYS B CA 14
ATOM 19807 C C . LYS B 1 38 ? -3.860 9.257 1.105 1.00 0.00 138 LYS B C 14
ATOM 19808 O O . LYS B 1 38 ? -3.681 10.369 0.617 1.00 0.00 138 LYS B O 14
ATOM 19827 N N . GLN B 1 39 ? -4.671 9.063 2.150 1.00 0.00 139 GLN B N 14
ATOM 19828 C CA . GLN B 1 39 ? -5.457 10.154 2.741 1.00 0.00 139 GLN B CA 14
ATOM 19829 C C . GLN B 1 39 ? -4.560 11.257 3.325 1.00 0.00 139 GLN B C 14
ATOM 19830 O O . GLN B 1 39 ? -4.884 12.437 3.186 1.00 0.00 139 GLN B O 14
ATOM 19844 N N . GLN B 1 40 ? -3.402 10.903 3.901 1.00 0.00 140 GLN B N 14
ATOM 19845 C CA . GLN B 1 40 ? -2.440 11.881 4.425 1.00 0.00 140 GLN B CA 14
ATOM 19846 C C . GLN B 1 40 ? -1.866 12.778 3.320 1.00 0.00 140 GLN B C 14
ATOM 19847 O O . GLN B 1 40 ? -1.906 14.001 3.452 1.00 0.00 140 GLN B O 14
ATOM 19861 N N . GLN B 1 41 ? -1.374 12.204 2.214 1.00 0.00 141 GLN B N 14
ATOM 19862 C CA . GLN B 1 41 ? -0.782 13.003 1.122 1.00 0.00 141 GLN B CA 14
ATOM 19863 C C . GLN B 1 41 ? -1.804 13.741 0.237 1.00 0.00 141 GLN B C 14
ATOM 19864 O O . GLN B 1 41 ? -1.423 14.682 -0.465 1.00 0.00 141 GLN B O 14
ATOM 19878 N N . LEU B 1 42 ? -3.087 13.358 0.285 1.00 0.00 142 LEU B N 14
ATOM 19879 C CA . LEU B 1 42 ? -4.207 14.122 -0.289 1.00 0.00 142 LEU B CA 14
ATOM 19880 C C . LEU B 1 42 ? -4.639 15.301 0.611 1.00 0.00 142 LEU B C 14
ATOM 19881 O O . LEU B 1 42 ? -5.005 16.362 0.093 1.00 0.00 142 LEU B O 14
ATOM 19897 N N . GLU B 1 43 ? -4.593 15.156 1.941 1.00 0.00 143 GLU B N 14
ATOM 19898 C CA . GLU B 1 43 ? -4.893 16.241 2.895 1.00 0.00 143 GLU B CA 14
ATOM 19899 C C . GLU B 1 43 ? -3.752 17.277 3.007 1.00 0.00 143 GLU B C 14
ATOM 19900 O O . GLU B 1 43 ? -4.013 18.472 3.143 1.00 0.00 143 GLU B O 14
ATOM 19912 N N . GLN B 1 44 ? -2.493 16.835 2.940 1.00 0.00 144 GLN B N 14
ATOM 19913 C CA . GLN B 1 44 ? -1.312 17.707 2.904 1.00 0.00 144 GLN B CA 14
ATOM 19914 C C . GLN B 1 44 ? -1.198 18.490 1.579 1.00 0.00 144 GLN B C 14
ATOM 19915 O O . GLN B 1 44 ? -1.528 17.975 0.506 1.00 0.00 144 GLN B O 14
ATOM 19929 N N . GLY B 1 45 ? -0.712 19.733 1.653 1.00 0.00 145 GLY B N 14
ATOM 19930 C CA . GLY B 1 45 ? -0.517 20.650 0.516 1.00 0.00 145 GLY B CA 14
ATOM 19931 C C . GLY B 1 45 ? -0.445 22.118 0.925 1.00 0.00 145 GLY B C 14
ATOM 19932 O O . GLY B 1 45 ? 0.314 22.443 1.863 1.00 0.00 145 GLY B O 14
ATOM 19937 N N . GLY A 1 1 ? -20.088 -5.614 -5.779 1.00 0.00 1 GLY A N 15
ATOM 19938 C CA . GLY A 1 1 ? -19.038 -6.273 -6.582 1.00 0.00 1 GLY A CA 15
ATOM 19939 C C . GLY A 1 1 ? -18.264 -5.279 -7.445 1.00 0.00 1 GLY A C 15
ATOM 19940 O O . GLY A 1 1 ? -18.606 -4.090 -7.470 1.00 0.00 1 GLY A O 15
ATOM 19946 N N . PRO A 1 2 ? -17.226 -5.741 -8.168 1.00 0.00 2 PRO A N 15
ATOM 19947 C CA . PRO A 1 2 ? -16.429 -4.907 -9.068 1.00 0.00 2 PRO A CA 15
ATOM 19948 C C . PRO A 1 2 ? -17.225 -4.397 -10.283 1.00 0.00 2 PRO A C 15
ATOM 19949 O O . PRO A 1 2 ? -18.224 -4.990 -10.702 1.00 0.00 2 PRO A O 15
ATOM 19960 N N . GLY A 1 3 ? -16.752 -3.301 -10.878 1.00 0.00 3 GLY A N 15
ATOM 19961 C CA . GLY A 1 3 ? -17.347 -2.643 -12.049 1.00 0.00 3 GLY A CA 15
ATOM 19962 C C . GLY A 1 3 ? -16.566 -1.398 -12.484 1.00 0.00 3 GLY A C 15
ATOM 19963 O O . GLY A 1 3 ? -15.362 -1.279 -12.222 1.00 0.00 3 GLY A O 15
ATOM 19967 N N . SER A 1 4 ? -17.248 -0.449 -13.133 1.00 0.00 4 SER A N 15
ATOM 19968 C CA . SER A 1 4 ? -16.672 0.847 -13.522 1.00 0.00 4 SER A CA 15
ATOM 19969 C C . SER A 1 4 ? -16.244 1.686 -12.305 1.00 0.00 4 SER A C 15
ATOM 19970 O O . SER A 1 4 ? -16.906 1.680 -11.263 1.00 0.00 4 SER A O 15
ATOM 19978 N N . MET A 1 5 ? -15.153 2.448 -12.447 1.00 0.00 5 MET A N 15
ATOM 19979 C CA . MET A 1 5 ? -14.723 3.460 -11.470 1.00 0.00 5 MET A CA 15
ATOM 19980 C C . MET A 1 5 ? -15.590 4.737 -11.491 1.00 0.00 5 MET A C 15
ATOM 19981 O O . MET A 1 5 ? -15.480 5.566 -10.584 1.00 0.00 5 MET A O 15
ATOM 19995 N N . ASN A 1 6 ? -16.488 4.876 -12.479 1.00 0.00 6 ASN A N 15
ATOM 19996 C CA . ASN A 1 6 ? -17.420 6.000 -12.689 1.00 0.00 6 ASN A CA 15
ATOM 19997 C C . ASN A 1 6 ? -16.723 7.371 -12.878 1.00 0.00 6 ASN A C 15
ATOM 19998 O O . ASN A 1 6 ? -15.496 7.468 -13.014 1.00 0.00 6 ASN A O 15
ATOM 20009 N N . LYS A 1 7 ? -17.520 8.446 -12.955 1.00 0.00 7 LYS A N 15
ATOM 20010 C CA . LYS A 1 7 ? -17.060 9.836 -13.128 1.00 0.00 7 LYS A CA 15
ATOM 20011 C C . LYS A 1 7 ? -16.245 10.341 -11.913 1.00 0.00 7 LYS A C 15
ATOM 20012 O O . LYS A 1 7 ? -16.466 9.847 -10.801 1.00 0.00 7 LYS A O 15
ATOM 20031 N N . PRO A 1 8 ? -15.370 11.360 -12.069 1.00 0.00 8 PRO A N 15
ATOM 20032 C CA . PRO A 1 8 ? -14.559 11.913 -10.971 1.00 0.00 8 PRO A CA 15
ATOM 20033 C C . PRO A 1 8 ? -15.344 12.514 -9.792 1.00 0.00 8 PRO A C 15
ATOM 20034 O O . PRO A 1 8 ? -14.793 12.659 -8.696 1.00 0.00 8 PRO A O 15
ATOM 20045 N N . THR A 1 9 ? -16.617 12.870 -9.993 1.00 0.00 9 THR A N 15
ATOM 20046 C CA . THR A 1 9 ? -17.528 13.338 -8.927 1.00 0.00 9 THR A CA 15
ATOM 20047 C C . THR A 1 9 ? -18.058 12.138 -8.123 1.00 0.00 9 THR A C 15
ATOM 20048 O O . THR A 1 9 ? -19.132 11.603 -8.408 1.00 0.00 9 THR A O 15
ATOM 20059 N N . SER A 1 10 ? -17.278 11.695 -7.130 1.00 0.00 10 SER A N 15
ATOM 20060 C CA . SER A 1 10 ? -17.547 10.507 -6.289 1.00 0.00 10 SER A CA 15
ATOM 20061 C C . SER A 1 10 ? -17.445 10.769 -4.768 1.00 0.00 10 SER A C 15
ATOM 20062 O O . SER A 1 10 ? -17.683 9.861 -3.963 1.00 0.00 10 SER A O 15
ATOM 20070 N N . SER A 1 11 ? -17.148 12.015 -4.359 1.00 0.00 11 SER A N 15
ATOM 20071 C CA . SER A 1 11 ? -17.036 12.464 -2.958 1.00 0.00 11 SER A CA 15
ATOM 20072 C C . SER A 1 11 ? -16.017 11.641 -2.134 1.00 0.00 11 SER A C 15
ATOM 20073 O O . SER A 1 11 ? -15.054 11.091 -2.678 1.00 0.00 11 SER A O 15
ATOM 20081 N N . ASP A 1 12 ? -16.196 11.544 -0.815 1.00 0.00 12 ASP A N 15
ATOM 20082 C CA . ASP A 1 12 ? -15.339 10.791 0.117 1.00 0.00 12 ASP A CA 15
ATOM 20083 C C . ASP A 1 12 ? -15.375 9.253 -0.070 1.00 0.00 12 ASP A C 15
ATOM 20084 O O . ASP A 1 12 ? -14.584 8.541 0.559 1.00 0.00 12 ASP A O 15
ATOM 20093 N N . GLY A 1 13 ? -16.251 8.737 -0.944 1.00 0.00 13 GLY A N 15
ATOM 20094 C CA . GLY A 1 13 ? -16.394 7.314 -1.280 1.00 0.00 13 GLY A CA 15
ATOM 20095 C C . GLY A 1 13 ? -15.236 6.706 -2.085 1.00 0.00 13 GLY A C 15
ATOM 20096 O O . GLY A 1 13 ? -15.213 5.487 -2.283 1.00 0.00 13 GLY A O 15
ATOM 20100 N N . TRP A 1 14 ? -14.252 7.511 -2.511 1.00 0.00 14 TRP A N 15
ATOM 20101 C CA . TRP A 1 14 ? -13.063 7.060 -3.255 1.00 0.00 14 TRP A CA 15
ATOM 20102 C C . TRP A 1 14 ? -12.278 5.947 -2.538 1.00 0.00 14 TRP A C 15
ATOM 20103 O O . TRP A 1 14 ? -11.664 5.106 -3.197 1.00 0.00 14 TRP A O 15
ATOM 20124 N N . LYS A 1 15 ? -12.327 5.900 -1.199 1.00 0.00 15 LYS A N 15
ATOM 20125 C CA . LYS A 1 15 ? -11.625 4.923 -0.348 1.00 0.00 15 LYS A CA 15
ATOM 20126 C C . LYS A 1 15 ? -12.070 3.479 -0.601 1.00 0.00 15 LYS A C 15
ATOM 20127 O O . LYS A 1 15 ? -11.237 2.576 -0.604 1.00 0.00 15 LYS A O 15
ATOM 20146 N N . ASP A 1 16 ? -13.360 3.260 -0.857 1.00 0.00 16 ASP A N 15
ATOM 20147 C CA . ASP A 1 16 ? -13.911 1.930 -1.169 1.00 0.00 16 ASP A CA 15
ATOM 20148 C C . ASP A 1 16 ? -13.443 1.420 -2.539 1.00 0.00 16 ASP A C 15
ATOM 20149 O O . ASP A 1 16 ? -13.103 0.248 -2.684 1.00 0.00 16 ASP A O 15
ATOM 20158 N N . ASP A 1 17 ? -13.352 2.309 -3.533 1.00 0.00 17 ASP A N 15
ATOM 20159 C CA . ASP A 1 17 ? -12.774 1.995 -4.847 1.00 0.00 17 ASP A CA 15
ATOM 20160 C C . ASP A 1 17 ? -11.251 1.774 -4.763 1.00 0.00 17 ASP A C 15
ATOM 20161 O O . ASP A 1 17 ? -10.712 0.915 -5.464 1.00 0.00 17 ASP A O 15
ATOM 20170 N N . TYR A 1 18 ? -10.562 2.509 -3.877 1.00 0.00 18 TYR A N 15
ATOM 20171 C CA . TYR A 1 18 ? -9.125 2.359 -3.648 1.00 0.00 18 TYR A CA 15
ATOM 20172 C C . TYR A 1 18 ? -8.809 0.987 -3.031 1.00 0.00 18 TYR A C 15
ATOM 20173 O O . TYR A 1 18 ? -7.973 0.250 -3.551 1.00 0.00 18 TYR A O 15
ATOM 20191 N N . LEU A 1 19 ? -9.542 0.575 -1.991 1.00 0.00 19 LEU A N 15
ATOM 20192 C CA . LEU A 1 19 ? -9.429 -0.777 -1.425 1.00 0.00 19 LEU A CA 15
ATOM 20193 C C . LEU A 1 19 ? -9.821 -1.861 -2.442 1.00 0.00 19 LEU A C 15
ATOM 20194 O O . LEU A 1 19 ? -9.169 -2.903 -2.504 1.00 0.00 19 LEU A O 15
ATOM 20210 N N . SER A 1 20 ? -10.835 -1.629 -3.284 1.00 0.00 20 SER A N 15
ATOM 20211 C CA . SER A 1 20 ? -11.197 -2.585 -4.344 1.00 0.00 20 SER A CA 15
ATOM 20212 C C . SER A 1 20 ? -10.059 -2.789 -5.354 1.00 0.00 20 SER A C 15
ATOM 20213 O O . SER A 1 20 ? -9.724 -3.935 -5.657 1.00 0.00 20 SER A O 15
ATOM 20221 N N . ARG A 1 21 ? -9.416 -1.717 -5.842 1.00 0.00 21 ARG A N 15
ATOM 20222 C CA . ARG A 1 21 ? -8.342 -1.815 -6.847 1.00 0.00 21 ARG A CA 15
ATOM 20223 C C . ARG A 1 21 ? -6.997 -2.277 -6.276 1.00 0.00 21 ARG A C 15
ATOM 20224 O O . ARG A 1 21 ? -6.319 -3.082 -6.912 1.00 0.00 21 ARG A O 15
ATOM 20245 N N . LEU A 1 22 ? -6.629 -1.850 -5.063 1.00 0.00 22 LEU A N 15
ATOM 20246 C CA . LEU A 1 22 ? -5.394 -2.272 -4.376 1.00 0.00 22 LEU A CA 15
ATOM 20247 C C . LEU A 1 22 ? -5.323 -3.802 -4.196 1.00 0.00 22 LEU A C 15
ATOM 20248 O O . LEU A 1 22 ? -4.253 -4.391 -4.350 1.00 0.00 22 LEU A O 15
ATOM 20264 N N . SER A 1 23 ? -6.461 -4.451 -3.920 1.00 0.00 23 SER A N 15
ATOM 20265 C CA . SER A 1 23 ? -6.554 -5.910 -3.771 1.00 0.00 23 SER A CA 15
ATOM 20266 C C . SER A 1 23 ? -6.200 -6.702 -5.049 1.00 0.00 23 SER A C 15
ATOM 20267 O O . SER A 1 23 ? -5.823 -7.877 -4.959 1.00 0.00 23 SER A O 15
ATOM 20275 N N . ARG A 1 24 ? -6.279 -6.086 -6.239 1.00 0.00 24 ARG A N 15
ATOM 20276 C CA . ARG A 1 24 ? -6.046 -6.757 -7.543 1.00 0.00 24 ARG A CA 15
ATOM 20277 C C . ARG A 1 24 ? -4.560 -6.878 -7.913 1.00 0.00 24 ARG A C 15
ATOM 20278 O O . ARG A 1 24 ? -4.190 -7.748 -8.705 1.00 0.00 24 ARG A O 15
ATOM 20299 N N . LEU A 1 25 ? -3.726 -6.014 -7.336 1.00 0.00 25 LEU A N 15
ATOM 20300 C CA . LEU A 1 25 ? -2.270 -5.984 -7.530 1.00 0.00 25 LEU A CA 15
ATOM 20301 C C . LEU A 1 25 ? -1.564 -7.181 -6.852 1.00 0.00 25 LEU A C 15
ATOM 20302 O O . LEU A 1 25 ? -1.955 -7.622 -5.770 1.00 0.00 25 LEU A O 15
ATOM 20318 N N . SER A 1 26 ? -0.505 -7.686 -7.496 1.00 0.00 26 SER A N 15
ATOM 20319 C CA . SER A 1 26 ? 0.380 -8.732 -6.963 1.00 0.00 26 SER A CA 15
ATOM 20320 C C . SER A 1 26 ? 1.281 -8.206 -5.832 1.00 0.00 26 SER A C 15
ATOM 20321 O O . SER A 1 26 ? 1.426 -6.992 -5.653 1.00 0.00 26 SER A O 15
ATOM 20329 N N . LYS A 1 27 ? 1.918 -9.110 -5.070 1.00 0.00 27 LYS A N 15
ATOM 20330 C CA . LYS A 1 27 ? 2.728 -8.799 -3.871 1.00 0.00 27 LYS A CA 15
ATOM 20331 C C . LYS A 1 27 ? 3.876 -7.817 -4.147 1.00 0.00 27 LYS A C 15
ATOM 20332 O O . LYS A 1 27 ? 4.177 -6.982 -3.300 1.00 0.00 27 LYS A O 15
ATOM 20351 N N . ASN A 1 28 ? 4.483 -7.881 -5.333 1.00 0.00 28 ASN A N 15
ATOM 20352 C CA . ASN A 1 28 ? 5.539 -6.952 -5.775 1.00 0.00 28 ASN A CA 15
ATOM 20353 C C . ASN A 1 28 ? 5.005 -5.625 -6.360 1.00 0.00 28 ASN A C 15
ATOM 20354 O O . ASN A 1 28 ? 5.733 -4.634 -6.412 1.00 0.00 28 ASN A O 15
ATOM 20365 N N . GLN A 1 29 ? 3.746 -5.583 -6.801 1.00 0.00 29 GLN A N 15
ATOM 20366 C CA . GLN A 1 29 ? 3.101 -4.390 -7.375 1.00 0.00 29 GLN A CA 15
ATOM 20367 C C . GLN A 1 29 ? 2.495 -3.481 -6.288 1.00 0.00 29 GLN A C 15
ATOM 20368 O O . GLN A 1 29 ? 2.691 -2.262 -6.326 1.00 0.00 29 GLN A O 15
ATOM 20382 N N . LEU A 1 30 ? 1.827 -4.062 -5.284 1.00 0.00 30 LEU A N 15
ATOM 20383 C CA . LEU A 1 30 ? 1.362 -3.324 -4.094 1.00 0.00 30 LEU A CA 15
ATOM 20384 C C . LEU A 1 30 ? 2.523 -2.683 -3.303 1.00 0.00 30 LEU A C 15
ATOM 20385 O O . LEU A 1 30 ? 2.347 -1.615 -2.718 1.00 0.00 30 LEU A O 15
ATOM 20401 N N . MET A 1 31 ? 3.723 -3.275 -3.357 1.00 0.00 31 MET A N 15
ATOM 20402 C CA . MET A 1 31 ? 4.952 -2.679 -2.822 1.00 0.00 31 MET A CA 15
ATOM 20403 C C . MET A 1 31 ? 5.327 -1.375 -3.526 1.00 0.00 31 MET A C 15
ATOM 20404 O O . MET A 1 31 ? 5.540 -0.363 -2.861 1.00 0.00 31 MET A O 15
ATOM 20418 N N . ALA A 1 32 ? 5.370 -1.377 -4.862 1.00 0.00 32 ALA A N 15
ATOM 20419 C CA . ALA A 1 32 ? 5.696 -0.182 -5.646 1.00 0.00 32 ALA A CA 15
ATOM 20420 C C . ALA A 1 32 ? 4.672 0.950 -5.432 1.00 0.00 32 ALA A C 15
ATOM 20421 O O . ALA A 1 32 ? 5.060 2.111 -5.308 1.00 0.00 32 ALA A O 15
ATOM 20428 N N . LEU A 1 33 ? 3.381 0.615 -5.322 1.00 0.00 33 LEU A N 15
ATOM 20429 C CA . LEU A 1 33 ? 2.292 1.553 -5.018 1.00 0.00 33 LEU A CA 15
ATOM 20430 C C . LEU A 1 33 ? 2.501 2.231 -3.651 1.00 0.00 33 LEU A C 15
ATOM 20431 O O . LEU A 1 33 ? 2.553 3.457 -3.571 1.00 0.00 33 LEU A O 15
ATOM 20447 N N . ALA A 1 34 ? 2.666 1.441 -2.583 1.00 0.00 34 ALA A N 15
ATOM 20448 C CA . ALA A 1 34 ? 2.844 1.962 -1.226 1.00 0.00 34 ALA A CA 15
ATOM 20449 C C . ALA A 1 34 ? 4.173 2.736 -1.049 1.00 0.00 34 ALA A C 15
ATOM 20450 O O . ALA A 1 34 ? 4.194 3.782 -0.401 1.00 0.00 34 ALA A O 15
ATOM 20457 N N . LEU A 1 35 ? 5.271 2.272 -1.661 1.00 0.00 35 LEU A N 15
ATOM 20458 C CA . LEU A 1 35 ? 6.572 2.953 -1.638 1.00 0.00 35 LEU A CA 15
ATOM 20459 C C . LEU A 1 35 ? 6.517 4.308 -2.369 1.00 0.00 35 LEU A C 15
ATOM 20460 O O . LEU A 1 35 ? 7.001 5.313 -1.836 1.00 0.00 35 LEU A O 15
ATOM 20476 N N . LYS A 1 36 ? 5.865 4.370 -3.542 1.00 0.00 36 LYS A N 15
ATOM 20477 C CA . LYS A 1 36 ? 5.626 5.614 -4.305 1.00 0.00 36 LYS A CA 15
ATOM 20478 C C . LYS A 1 36 ? 4.835 6.639 -3.479 1.00 0.00 36 LYS A C 15
ATOM 20479 O O . LYS A 1 36 ? 5.242 7.796 -3.389 1.00 0.00 36 LYS A O 15
ATOM 20498 N N . LEU A 1 37 ? 3.766 6.205 -2.809 1.00 0.00 37 LEU A N 15
ATOM 20499 C CA . LEU A 1 37 ? 3.000 7.039 -1.873 1.00 0.00 37 LEU A CA 15
ATOM 20500 C C . LEU A 1 37 ? 3.867 7.528 -0.697 1.00 0.00 37 LEU A C 15
ATOM 20501 O O . LEU A 1 37 ? 3.766 8.699 -0.326 1.00 0.00 37 LEU A O 15
ATOM 20517 N N . LYS A 1 38 ? 4.727 6.671 -0.133 1.00 0.00 38 LYS A N 15
ATOM 20518 C CA . LYS A 1 38 ? 5.564 7.021 1.028 1.00 0.00 38 LYS A CA 15
ATOM 20519 C C . LYS A 1 38 ? 6.630 8.059 0.682 1.00 0.00 38 LYS A C 15
ATOM 20520 O O . LYS A 1 38 ? 6.747 9.061 1.390 1.00 0.00 38 LYS A O 15
ATOM 20539 N N . GLN A 1 39 ? 7.362 7.900 -0.428 1.00 0.00 39 GLN A N 15
ATOM 20540 C CA . GLN A 1 39 ? 8.371 8.888 -0.839 1.00 0.00 39 GLN A CA 15
ATOM 20541 C C . GLN A 1 39 ? 7.750 10.257 -1.175 1.00 0.00 39 GLN A C 15
ATOM 20542 O O . GLN A 1 39 ? 8.339 11.292 -0.870 1.00 0.00 39 GLN A O 15
ATOM 20556 N N . GLN A 1 40 ? 6.529 10.279 -1.723 1.00 0.00 40 GLN A N 15
ATOM 20557 C CA . GLN A 1 40 ? 5.784 11.511 -2.029 1.00 0.00 40 GLN A CA 15
ATOM 20558 C C . GLN A 1 40 ? 5.473 12.336 -0.770 1.00 0.00 40 GLN A C 15
ATOM 20559 O O . GLN A 1 40 ? 5.705 13.549 -0.765 1.00 0.00 40 GLN A O 15
ATOM 20573 N N . GLN A 1 41 ? 4.985 11.703 0.308 1.00 0.00 41 GLN A N 15
ATOM 20574 C CA . GLN A 1 41 ? 4.730 12.400 1.583 1.00 0.00 41 GLN A CA 15
ATOM 20575 C C . GLN A 1 41 ? 6.019 12.781 2.341 1.00 0.00 41 GLN A C 15
ATOM 20576 O O . GLN A 1 41 ? 6.045 13.806 3.026 1.00 0.00 41 GLN A O 15
ATOM 20590 N N . LEU A 1 42 ? 7.107 12.011 2.213 1.00 0.00 42 LEU A N 15
ATOM 20591 C CA . LEU A 1 42 ? 8.390 12.296 2.878 1.00 0.00 42 LEU A CA 15
ATOM 20592 C C . LEU A 1 42 ? 9.082 13.559 2.332 1.00 0.00 42 LEU A C 15
ATOM 20593 O O . LEU A 1 42 ? 9.723 14.280 3.098 1.00 0.00 42 LEU A O 15
ATOM 20609 N N . GLU A 1 43 ? 8.934 13.857 1.037 1.00 0.00 43 GLU A N 15
ATOM 20610 C CA . GLU A 1 43 ? 9.523 15.044 0.387 1.00 0.00 43 GLU A CA 15
ATOM 20611 C C . GLU A 1 43 ? 8.831 16.382 0.734 1.00 0.00 43 GLU A C 15
ATOM 20612 O O . GLU A 1 43 ? 9.378 17.445 0.429 1.00 0.00 43 GLU A O 15
ATOM 20624 N N . GLN A 1 44 ? 7.648 16.363 1.356 1.00 0.00 44 GLN A N 15
ATOM 20625 C CA . GLN A 1 44 ? 6.900 17.577 1.725 1.00 0.00 44 GLN A CA 15
ATOM 20626 C C . GLN A 1 44 ? 7.598 18.418 2.815 1.00 0.00 44 GLN A C 15
ATOM 20627 O O . GLN A 1 44 ? 8.253 17.874 3.713 1.00 0.00 44 GLN A O 15
ATOM 20641 N N . GLY A 1 45 ? 7.431 19.747 2.752 1.00 0.00 45 GLY A N 15
ATOM 20642 C CA . GLY A 1 45 ? 8.002 20.729 3.696 1.00 0.00 45 GLY A CA 15
ATOM 20643 C C . GLY A 1 45 ? 7.358 20.705 5.083 1.00 0.00 45 GLY A C 15
ATOM 20644 O O . GLY A 1 45 ? 8.106 20.639 6.086 1.00 0.00 45 GLY A O 15
ATOM 20649 N N . GLY B 1 1 ? -4.635 19.489 6.748 1.00 0.00 101 GLY B N 15
ATOM 20650 C CA . GLY B 1 1 ? -4.948 18.463 7.763 1.00 0.00 101 GLY B CA 15
ATOM 20651 C C . GLY B 1 1 ? -3.692 17.757 8.261 1.00 0.00 101 GLY B C 15
ATOM 20652 O O . GLY B 1 1 ? -2.733 17.600 7.496 1.00 0.00 101 GLY B O 15
ATOM 20658 N N . PRO B 1 2 ? -3.662 17.329 9.540 1.00 0.00 102 PRO B N 15
ATOM 20659 C CA . PRO B 1 2 ? -2.510 16.648 10.149 1.00 0.00 102 PRO B CA 15
ATOM 20660 C C . PRO B 1 2 ? -2.296 15.218 9.620 1.00 0.00 102 PRO B C 15
ATOM 20661 O O . PRO B 1 2 ? -3.168 14.626 8.978 1.00 0.00 102 PRO B O 15
ATOM 20672 N N . GLY B 1 3 ? -1.131 14.646 9.945 1.00 0.00 103 GLY B N 15
ATOM 20673 C CA . GLY B 1 3 ? -0.733 13.268 9.623 1.00 0.00 103 GLY B CA 15
ATOM 20674 C C . GLY B 1 3 ? 0.528 13.191 8.747 1.00 0.00 103 GLY B C 15
ATOM 20675 O O . GLY B 1 3 ? 0.430 13.146 7.519 1.00 0.00 103 GLY B O 15
ATOM 20679 N N . SER B 1 4 ? 1.699 13.168 9.392 1.00 0.00 104 SER B N 15
ATOM 20680 C CA . SER B 1 4 ? 3.023 13.032 8.763 1.00 0.00 104 SER B CA 15
ATOM 20681 C C . SER B 1 4 ? 4.002 12.302 9.688 1.00 0.00 104 SER B C 15
ATOM 20682 O O . SER B 1 4 ? 4.040 12.571 10.890 1.00 0.00 104 SER B O 15
ATOM 20690 N N . MET B 1 5 ? 4.846 11.422 9.136 1.00 0.00 105 MET B N 15
ATOM 20691 C CA . MET B 1 5 ? 5.981 10.797 9.832 1.00 0.00 105 MET B CA 15
ATOM 20692 C C . MET B 1 5 ? 7.069 10.382 8.830 1.00 0.00 105 MET B C 15
ATOM 20693 O O . MET B 1 5 ? 6.813 9.587 7.921 1.00 0.00 105 MET B O 15
ATOM 20707 N N . ASN B 1 6 ? 8.289 10.900 9.001 1.00 0.00 106 ASN B N 15
ATOM 20708 C CA . ASN B 1 6 ? 9.451 10.601 8.157 1.00 0.00 106 ASN B CA 15
ATOM 20709 C C . ASN B 1 6 ? 10.405 9.593 8.834 1.00 0.00 106 ASN B C 15
ATOM 20710 O O . ASN B 1 6 ? 10.973 9.877 9.893 1.00 0.00 106 ASN B O 15
ATOM 20721 N N . LYS B 1 7 ? 10.640 8.448 8.181 1.00 0.00 107 LYS B N 15
ATOM 20722 C CA . LYS B 1 7 ? 11.817 7.581 8.419 1.00 0.00 107 LYS B CA 15
ATOM 20723 C C . LYS B 1 7 ? 13.078 8.182 7.758 1.00 0.00 107 LYS B C 15
ATOM 20724 O O . LYS B 1 7 ? 12.936 8.924 6.782 1.00 0.00 107 LYS B O 15
ATOM 20743 N N . PRO B 1 8 ? 14.296 7.874 8.242 1.00 0.00 108 PRO B N 15
ATOM 20744 C CA . PRO B 1 8 ? 15.539 8.292 7.587 1.00 0.00 108 PRO B CA 15
ATOM 20745 C C . PRO B 1 8 ? 15.693 7.671 6.188 1.00 0.00 108 PRO B C 15
ATOM 20746 O O . PRO B 1 8 ? 15.247 6.550 5.940 1.00 0.00 108 PRO B O 15
ATOM 20757 N N . THR B 1 9 ? 16.345 8.393 5.272 1.00 0.00 109 THR B N 15
ATOM 20758 C CA . THR B 1 9 ? 16.440 8.055 3.834 1.00 0.00 109 THR B CA 15
ATOM 20759 C C . THR B 1 9 ? 17.887 7.925 3.327 1.00 0.00 109 THR B C 15
ATOM 20760 O O . THR B 1 9 ? 18.156 8.096 2.137 1.00 0.00 109 THR B O 15
ATOM 20771 N N . SER B 1 10 ? 18.841 7.652 4.225 1.00 0.00 110 SER B N 15
ATOM 20772 C CA . SER B 1 10 ? 20.290 7.642 3.949 1.00 0.00 110 SER B CA 15
ATOM 20773 C C . SER B 1 10 ? 20.696 6.708 2.795 1.00 0.00 110 SER B C 15
ATOM 20774 O O . SER B 1 10 ? 20.238 5.562 2.698 1.00 0.00 110 SER B O 15
ATOM 20782 N N . SER B 1 11 ? 21.569 7.215 1.916 1.00 0.00 111 SER B N 15
ATOM 20783 C CA . SER B 1 11 ? 22.131 6.526 0.734 1.00 0.00 111 SER B CA 15
ATOM 20784 C C . SER B 1 11 ? 21.096 5.945 -0.250 1.00 0.00 111 SER B C 15
ATOM 20785 O O . SER B 1 11 ? 21.412 5.053 -1.041 1.00 0.00 111 SER B O 15
ATOM 20793 N N . ASP B 1 12 ? 19.843 6.423 -0.200 1.00 0.00 112 ASP B N 15
ATOM 20794 C CA . ASP B 1 12 ? 18.665 5.911 -0.932 1.00 0.00 112 ASP B CA 15
ATOM 20795 C C . ASP B 1 12 ? 18.316 4.426 -0.665 1.00 0.00 112 ASP B C 15
ATOM 20796 O O . ASP B 1 12 ? 17.454 3.855 -1.337 1.00 0.00 112 ASP B O 15
ATOM 20805 N N . GLY B 1 13 ? 18.973 3.783 0.310 1.00 0.00 113 GLY B N 15
ATOM 20806 C CA . GLY B 1 13 ? 18.839 2.343 0.593 1.00 0.00 113 GLY B CA 15
ATOM 20807 C C . GLY B 1 13 ? 17.619 1.975 1.446 1.00 0.00 113 GLY B C 15
ATOM 20808 O O . GLY B 1 13 ? 17.267 0.793 1.527 1.00 0.00 113 GLY B O 15
ATOM 20812 N N . TRP B 1 14 ? 16.946 2.961 2.051 1.00 0.00 114 TRP B N 15
ATOM 20813 C CA . TRP B 1 14 ? 15.798 2.792 2.953 1.00 0.00 114 TRP B CA 15
ATOM 20814 C C . TRP B 1 14 ? 14.620 2.027 2.332 1.00 0.00 114 TRP B C 15
ATOM 20815 O O . TRP B 1 14 ? 13.909 1.302 3.030 1.00 0.00 114 TRP B O 15
ATOM 20836 N N . LYS B 1 15 ? 14.432 2.147 1.010 1.00 0.00 115 LYS B N 15
ATOM 20837 C CA . LYS B 1 15 ? 13.352 1.487 0.261 1.00 0.00 115 LYS B CA 15
ATOM 20838 C C . LYS B 1 15 ? 13.449 -0.040 0.259 1.00 0.00 115 LYS B C 15
ATOM 20839 O O . LYS B 1 15 ? 12.421 -0.706 0.276 1.00 0.00 115 LYS B O 15
ATOM 20858 N N . ASP B 1 16 ? 14.658 -0.600 0.309 1.00 0.00 116 ASP B N 15
ATOM 20859 C CA . ASP B 1 16 ? 14.871 -2.051 0.395 1.00 0.00 116 ASP B CA 15
ATOM 20860 C C . ASP B 1 16 ? 14.380 -2.598 1.749 1.00 0.00 116 ASP B C 15
ATOM 20861 O O . ASP B 1 16 ? 13.783 -3.674 1.825 1.00 0.00 116 ASP B O 15
ATOM 20870 N N . ASP B 1 17 ? 14.561 -1.820 2.819 1.00 0.00 117 ASP B N 15
ATOM 20871 C CA . ASP B 1 17 ? 14.041 -2.138 4.157 1.00 0.00 117 ASP B CA 15
ATOM 20872 C C . ASP B 1 17 ? 12.516 -1.927 4.232 1.00 0.00 117 ASP B C 15
ATOM 20873 O O . ASP B 1 17 ? 11.814 -2.693 4.898 1.00 0.00 117 ASP B O 15
ATOM 20882 N N . TYR B 1 18 ? 11.980 -0.929 3.521 1.00 0.00 118 TYR B N 15
ATOM 20883 C CA . TYR B 1 18 ? 10.537 -0.679 3.444 1.00 0.00 118 TYR B CA 15
ATOM 20884 C C . TYR B 1 18 ? 9.811 -1.819 2.701 1.00 0.00 118 TYR B C 15
ATOM 20885 O O . TYR B 1 18 ? 8.838 -2.368 3.211 1.00 0.00 118 TYR B O 15
ATOM 20903 N N . LEU B 1 19 ? 10.333 -2.279 1.557 1.00 0.00 119 LEU B N 15
ATOM 20904 C CA . LEU B 1 19 ? 9.819 -3.458 0.841 1.00 0.00 119 LEU B CA 15
ATOM 20905 C C . LEU B 1 19 ? 9.938 -4.747 1.681 1.00 0.00 119 LEU B C 15
ATOM 20906 O O . LEU B 1 19 ? 9.028 -5.580 1.662 1.00 0.00 119 LEU B O 15
ATOM 20922 N N . SER B 1 20 ? 11.005 -4.883 2.474 1.00 0.00 120 SER B N 15
ATOM 20923 C CA . SER B 1 20 ? 11.205 -6.006 3.402 1.00 0.00 120 SER B CA 15
ATOM 20924 C C . SER B 1 20 ? 10.177 -6.045 4.548 1.00 0.00 120 SER B C 15
ATOM 20925 O O . SER B 1 20 ? 9.832 -7.134 5.019 1.00 0.00 120 SER B O 15
ATOM 20933 N N . ARG B 1 21 ? 9.631 -4.891 4.980 1.00 0.00 121 ARG B N 15
ATOM 20934 C CA . ARG B 1 21 ? 8.515 -4.822 5.950 1.00 0.00 121 ARG B CA 15
ATOM 20935 C C . ARG B 1 21 ? 7.148 -5.032 5.277 1.00 0.00 121 ARG B C 15
ATOM 20936 O O . ARG B 1 21 ? 6.295 -5.722 5.830 1.00 0.00 121 ARG B O 15
ATOM 20957 N N . LEU B 1 22 ? 6.929 -4.460 4.087 1.00 0.00 122 LEU B N 15
ATOM 20958 C CA . LEU B 1 22 ? 5.640 -4.475 3.383 1.00 0.00 122 LEU B CA 15
ATOM 20959 C C . LEU B 1 22 ? 5.177 -5.889 2.985 1.00 0.00 122 LEU B C 15
ATOM 20960 O O . LEU B 1 22 ? 3.977 -6.156 2.980 1.00 0.00 122 LEU B O 15
ATOM 20976 N N . SER B 1 23 ? 6.102 -6.815 2.717 1.00 0.00 123 SER B N 15
ATOM 20977 C CA . SER B 1 23 ? 5.805 -8.236 2.476 1.00 0.00 123 SER B CA 15
ATOM 20978 C C . SER B 1 23 ? 5.110 -8.930 3.666 1.00 0.00 123 SER B C 15
ATOM 20979 O O . SER B 1 23 ? 4.335 -9.869 3.458 1.00 0.00 123 SER B O 15
ATOM 20987 N N . ARG B 1 24 ? 5.357 -8.478 4.908 1.00 0.00 124 ARG B N 15
ATOM 20988 C CA . ARG B 1 24 ? 4.922 -9.148 6.148 1.00 0.00 124 ARG B CA 15
ATOM 20989 C C . ARG B 1 24 ? 3.443 -8.934 6.490 1.00 0.00 124 ARG B C 15
ATOM 20990 O O . ARG B 1 24 ? 2.870 -9.735 7.230 1.00 0.00 124 ARG B O 15
ATOM 21011 N N . LEU B 1 25 ? 2.819 -7.869 5.974 1.00 0.00 125 LEU B N 15
ATOM 21012 C CA . LEU B 1 25 ? 1.407 -7.557 6.216 1.00 0.00 125 LEU B CA 15
ATOM 21013 C C . LEU B 1 25 ? 0.458 -8.532 5.498 1.00 0.00 125 LEU B C 15
ATOM 21014 O O . LEU B 1 25 ? 0.705 -8.957 4.366 1.00 0.00 125 LEU B O 15
ATOM 21030 N N . SER B 1 26 ? -0.667 -8.835 6.156 1.00 0.00 126 SER B N 15
ATOM 21031 C CA . SER B 1 26 ? -1.833 -9.512 5.566 1.00 0.00 126 SER B CA 15
ATOM 21032 C C . SER B 1 26 ? -2.559 -8.628 4.530 1.00 0.00 126 SER B C 15
ATOM 21033 O O . SER B 1 26 ? -2.334 -7.418 4.465 1.00 0.00 126 SER B O 15
ATOM 21041 N N . LYS B 1 27 ? -3.448 -9.219 3.719 1.00 0.00 127 LYS B N 15
ATOM 21042 C CA . LYS B 1 27 ? -4.147 -8.556 2.599 1.00 0.00 127 LYS B CA 15
ATOM 21043 C C . LYS B 1 27 ? -4.969 -7.335 3.033 1.00 0.00 127 LYS B C 15
ATOM 21044 O O . LYS B 1 27 ? -4.962 -6.315 2.348 1.00 0.00 127 LYS B O 15
ATOM 21063 N N . ASN B 1 28 ? -5.641 -7.404 4.183 1.00 0.00 128 ASN B N 15
ATOM 21064 C CA . ASN B 1 28 ? -6.350 -6.260 4.775 1.00 0.00 128 ASN B CA 15
ATOM 21065 C C . ASN B 1 28 ? -5.390 -5.198 5.344 1.00 0.00 128 ASN B C 15
ATOM 21066 O O . ASN B 1 28 ? -5.606 -3.997 5.177 1.00 0.00 128 ASN B O 15
ATOM 21077 N N . GLN B 1 29 ? -4.306 -5.631 5.998 1.00 0.00 129 GLN B N 15
ATOM 21078 C CA . GLN B 1 29 ? -3.331 -4.764 6.671 1.00 0.00 129 GLN B CA 15
ATOM 21079 C C . GLN B 1 29 ? -2.518 -3.911 5.681 1.00 0.00 129 GLN B C 15
ATOM 21080 O O . GLN B 1 29 ? -2.340 -2.713 5.913 1.00 0.00 129 GLN B O 15
ATOM 21094 N N . LEU B 1 30 ? -2.070 -4.482 4.554 1.00 0.00 130 LEU B N 15
ATOM 21095 C CA . LEU B 1 30 ? -1.355 -3.741 3.505 1.00 0.00 130 LEU B CA 15
ATOM 21096 C C . LEU B 1 30 ? -2.238 -2.683 2.823 1.00 0.00 130 LEU B C 15
ATOM 21097 O O . LEU B 1 30 ? -1.728 -1.649 2.387 1.00 0.00 130 LEU B O 15
ATOM 21113 N N . MET B 1 31 ? -3.557 -2.904 2.755 1.00 0.00 131 MET B N 15
ATOM 21114 C CA . MET B 1 31 ? -4.499 -1.914 2.228 1.00 0.00 131 MET B CA 15
ATOM 21115 C C . MET B 1 31 ? -4.804 -0.812 3.242 1.00 0.00 131 MET B C 15
ATOM 21116 O O . MET B 1 31 ? -4.854 0.357 2.856 1.00 0.00 131 MET B O 15
ATOM 21130 N N . ALA B 1 32 ? -4.925 -1.136 4.535 1.00 0.00 132 ALA B N 15
ATOM 21131 C CA . ALA B 1 32 ? -5.037 -0.134 5.597 1.00 0.00 132 ALA B CA 15
ATOM 21132 C C . ALA B 1 32 ? -3.789 0.776 5.649 1.00 0.00 132 ALA B C 15
ATOM 21133 O O . ALA B 1 32 ? -3.919 1.997 5.762 1.00 0.00 132 ALA B O 15
ATOM 21140 N N . LEU B 1 33 ? -2.590 0.200 5.484 1.00 0.00 133 LEU B N 15
ATOM 21141 C CA . LEU B 1 33 ? -1.317 0.916 5.340 1.00 0.00 133 LEU B CA 15
ATOM 21142 C C . LEU B 1 33 ? -1.348 1.875 4.137 1.00 0.00 133 LEU B C 15
ATOM 21143 O O . LEU B 1 33 ? -1.180 3.086 4.305 1.00 0.00 133 LEU B O 15
ATOM 21159 N N . ALA B 1 34 ? -1.597 1.354 2.931 1.00 0.00 134 ALA B N 15
ATOM 21160 C CA . ALA B 1 34 ? -1.563 2.143 1.700 1.00 0.00 134 ALA B CA 15
ATOM 21161 C C . ALA B 1 34 ? -2.643 3.249 1.664 1.00 0.00 134 ALA B C 15
ATOM 21162 O O . ALA B 1 34 ? -2.371 4.372 1.241 1.00 0.00 134 ALA B O 15
ATOM 21169 N N . LEU B 1 35 ? -3.857 2.964 2.155 1.00 0.00 135 LEU B N 15
ATOM 21170 C CA . LEU B 1 35 ? -4.957 3.929 2.272 1.00 0.00 135 LEU B CA 15
ATOM 21171 C C . LEU B 1 35 ? -4.608 5.054 3.261 1.00 0.00 135 LEU B C 15
ATOM 21172 O O . LEU B 1 35 ? -4.796 6.229 2.935 1.00 0.00 135 LEU B O 15
ATOM 21188 N N . LYS B 1 36 ? -4.037 4.730 4.431 1.00 0.00 136 LYS B N 15
ATOM 21189 C CA . LYS B 1 36 ? -3.567 5.723 5.416 1.00 0.00 136 LYS B CA 15
ATOM 21190 C C . LYS B 1 36 ? -2.540 6.687 4.805 1.00 0.00 136 LYS B C 15
ATOM 21191 O O . LYS B 1 36 ? -2.709 7.902 4.899 1.00 0.00 136 LYS B O 15
ATOM 21210 N N . LEU B 1 37 ? -1.538 6.151 4.096 1.00 0.00 137 LEU B N 15
ATOM 21211 C CA . LEU B 1 37 ? -0.558 6.938 3.335 1.00 0.00 137 LEU B CA 15
ATOM 21212 C C . LEU B 1 37 ? -1.228 7.821 2.265 1.00 0.00 137 LEU B C 15
ATOM 21213 O O . LEU B 1 37 ? -0.809 8.968 2.082 1.00 0.00 137 LEU B O 15
ATOM 21229 N N . LYS B 1 38 ? -2.272 7.319 1.577 1.00 0.00 138 LYS B N 15
ATOM 21230 C CA . LYS B 1 38 ? -2.986 8.072 0.535 1.00 0.00 138 LYS B CA 15
ATOM 21231 C C . LYS B 1 38 ? -3.769 9.257 1.098 1.00 0.00 138 LYS B C 15
ATOM 21232 O O . LYS B 1 38 ? -3.593 10.377 0.625 1.00 0.00 138 LYS B O 15
ATOM 21251 N N . GLN B 1 39 ? -4.593 9.053 2.132 1.00 0.00 139 GLN B N 15
ATOM 21252 C CA . GLN B 1 39 ? -5.341 10.157 2.756 1.00 0.00 139 GLN B CA 15
ATOM 21253 C C . GLN B 1 39 ? -4.409 11.189 3.424 1.00 0.00 139 GLN B C 15
ATOM 21254 O O . GLN B 1 39 ? -4.713 12.384 3.407 1.00 0.00 139 GLN B O 15
ATOM 21268 N N . GLN B 1 40 ? -3.240 10.770 3.936 1.00 0.00 140 GLN B N 15
ATOM 21269 C CA . GLN B 1 40 ? -2.211 11.683 4.455 1.00 0.00 140 GLN B CA 15
ATOM 21270 C C . GLN B 1 40 ? -1.673 12.630 3.368 1.00 0.00 140 GLN B C 15
ATOM 21271 O O . GLN B 1 40 ? -1.718 13.844 3.565 1.00 0.00 140 GLN B O 15
ATOM 21285 N N . GLN B 1 41 ? -1.221 12.132 2.207 1.00 0.00 141 GLN B N 15
ATOM 21286 C CA . GLN B 1 41 ? -0.718 13.003 1.130 1.00 0.00 141 GLN B CA 15
ATOM 21287 C C . GLN B 1 41 ? -1.809 13.902 0.508 1.00 0.00 141 GLN B C 15
ATOM 21288 O O . GLN B 1 41 ? -1.502 14.993 0.021 1.00 0.00 141 GLN B O 15
ATOM 21302 N N . LEU B 1 42 ? -3.085 13.493 0.561 1.00 0.00 142 LEU B N 15
ATOM 21303 C CA . LEU B 1 42 ? -4.239 14.320 0.178 1.00 0.00 142 LEU B CA 15
ATOM 21304 C C . LEU B 1 42 ? -4.526 15.456 1.189 1.00 0.00 142 LEU B C 15
ATOM 21305 O O . LEU B 1 42 ? -4.930 16.549 0.786 1.00 0.00 142 LEU B O 15
ATOM 21321 N N . GLU B 1 43 ? -4.317 15.223 2.488 1.00 0.00 143 GLU B N 15
ATOM 21322 C CA . GLU B 1 43 ? -4.545 16.207 3.566 1.00 0.00 143 GLU B CA 15
ATOM 21323 C C . GLU B 1 43 ? -3.349 17.142 3.852 1.00 0.00 143 GLU B C 15
ATOM 21324 O O . GLU B 1 43 ? -3.558 18.253 4.345 1.00 0.00 143 GLU B O 15
ATOM 21336 N N . GLN B 1 44 ? -2.114 16.725 3.551 1.00 0.00 144 GLN B N 15
ATOM 21337 C CA . GLN B 1 44 ? -0.898 17.530 3.754 1.00 0.00 144 GLN B CA 15
ATOM 21338 C C . GLN B 1 44 ? -0.883 18.830 2.921 1.00 0.00 144 GLN B C 15
ATOM 21339 O O . GLN B 1 44 ? -1.345 18.864 1.772 1.00 0.00 144 GLN B O 15
ATOM 21353 N N . GLY B 1 45 ? -0.303 19.898 3.487 1.00 0.00 145 GLY B N 15
ATOM 21354 C CA . GLY B 1 45 ? -0.181 21.236 2.884 1.00 0.00 145 GLY B CA 15
ATOM 21355 C C . GLY B 1 45 ? 0.499 22.259 3.801 1.00 0.00 145 GLY B C 15
ATOM 21356 O O . GLY B 1 45 ? 1.255 23.110 3.278 1.00 0.00 145 GLY B O 15
ATOM 21361 N N . GLY A 1 1 ? -31.835 25.637 0.835 1.00 0.00 1 GLY A N 16
ATOM 21362 C CA . GLY A 1 1 ? -31.701 25.903 2.284 1.00 0.00 1 GLY A CA 16
ATOM 21363 C C . GLY A 1 1 ? -31.084 27.273 2.536 1.00 0.00 1 GLY A C 16
ATOM 21364 O O . GLY A 1 1 ? -31.733 28.283 2.244 1.00 0.00 1 GLY A O 16
ATOM 21370 N N . PRO A 1 2 ? -29.847 27.351 3.073 1.00 0.00 2 PRO A N 16
ATOM 21371 C CA . PRO A 1 2 ? -29.148 28.612 3.349 1.00 0.00 2 PRO A CA 16
ATOM 21372 C C . PRO A 1 2 ? -28.739 29.370 2.073 1.00 0.00 2 PRO A C 16
ATOM 21373 O O . PRO A 1 2 ? -28.661 28.800 0.978 1.00 0.00 2 PRO A O 16
ATOM 21384 N N . GLY A 1 3 ? -28.434 30.667 2.217 1.00 0.00 3 GLY A N 16
ATOM 21385 C CA . GLY A 1 3 ? -28.022 31.561 1.124 1.00 0.00 3 GLY A CA 16
ATOM 21386 C C . GLY A 1 3 ? -26.582 31.371 0.619 1.00 0.00 3 GLY A C 16
ATOM 21387 O O . GLY A 1 3 ? -26.161 32.073 -0.301 1.00 0.00 3 GLY A O 16
ATOM 21391 N N . SER A 1 4 ? -25.822 30.442 1.203 1.00 0.00 4 SER A N 16
ATOM 21392 C CA . SER A 1 4 ? -24.445 30.081 0.821 1.00 0.00 4 SER A CA 16
ATOM 21393 C C . SER A 1 4 ? -24.179 28.592 1.075 1.00 0.00 4 SER A C 16
ATOM 21394 O O . SER A 1 4 ? -24.731 28.006 2.013 1.00 0.00 4 SER A O 16
ATOM 21402 N N . MET A 1 5 ? -23.327 27.968 0.256 1.00 0.00 5 MET A N 16
ATOM 21403 C CA . MET A 1 5 ? -22.968 26.541 0.358 1.00 0.00 5 MET A CA 16
ATOM 21404 C C . MET A 1 5 ? -22.029 26.216 1.537 1.00 0.00 5 MET A C 16
ATOM 21405 O O . MET A 1 5 ? -21.901 25.044 1.908 1.00 0.00 5 MET A O 16
ATOM 21419 N N . ASN A 1 6 ? -21.378 27.225 2.132 1.00 0.00 6 ASN A N 16
ATOM 21420 C CA . ASN A 1 6 ? -20.340 27.095 3.171 1.00 0.00 6 ASN A CA 16
ATOM 21421 C C . ASN A 1 6 ? -19.135 26.221 2.721 1.00 0.00 6 ASN A C 16
ATOM 21422 O O . ASN A 1 6 ? -18.970 25.937 1.530 1.00 0.00 6 ASN A O 16
ATOM 21433 N N . LYS A 1 7 ? -18.264 25.830 3.659 1.00 0.00 7 LYS A N 16
ATOM 21434 C CA . LYS A 1 7 ? -17.104 24.952 3.399 1.00 0.00 7 LYS A CA 16
ATOM 21435 C C . LYS A 1 7 ? -17.542 23.526 3.009 1.00 0.00 7 LYS A C 16
ATOM 21436 O O . LYS A 1 7 ? -18.546 23.039 3.543 1.00 0.00 7 LYS A O 16
ATOM 21455 N N . PRO A 1 8 ? -16.807 22.833 2.113 1.00 0.00 8 PRO A N 16
ATOM 21456 C CA . PRO A 1 8 ? -17.130 21.475 1.680 1.00 0.00 8 PRO A CA 16
ATOM 21457 C C . PRO A 1 8 ? -16.965 20.439 2.806 1.00 0.00 8 PRO A C 16
ATOM 21458 O O . PRO A 1 8 ? -16.072 20.545 3.656 1.00 0.00 8 PRO A O 16
ATOM 21469 N N . THR A 1 9 ? -17.824 19.417 2.804 1.00 0.00 9 THR A N 16
ATOM 21470 C CA . THR A 1 9 ? -17.836 18.320 3.789 1.00 0.00 9 THR A CA 16
ATOM 21471 C C . THR A 1 9 ? -18.529 17.062 3.230 1.00 0.00 9 THR A C 16
ATOM 21472 O O . THR A 1 9 ? -19.353 17.162 2.315 1.00 0.00 9 THR A O 16
ATOM 21483 N N . SER A 1 10 ? -18.220 15.883 3.790 1.00 0.00 10 SER A N 16
ATOM 21484 C CA . SER A 1 10 ? -18.776 14.564 3.412 1.00 0.00 10 SER A CA 16
ATOM 21485 C C . SER A 1 10 ? -18.538 14.164 1.934 1.00 0.00 10 SER A C 16
ATOM 21486 O O . SER A 1 10 ? -17.795 14.833 1.210 1.00 0.00 10 SER A O 16
ATOM 21494 N N . SER A 1 11 ? -19.120 13.039 1.492 1.00 0.00 11 SER A N 16
ATOM 21495 C CA . SER A 1 11 ? -18.966 12.461 0.135 1.00 0.00 11 SER A CA 16
ATOM 21496 C C . SER A 1 11 ? -17.516 12.111 -0.262 1.00 0.00 11 SER A C 16
ATOM 21497 O O . SER A 1 11 ? -17.169 12.043 -1.439 1.00 0.00 11 SER A O 16
ATOM 21505 N N . ASP A 1 12 ? -16.663 11.843 0.726 1.00 0.00 12 ASP A N 16
ATOM 21506 C CA . ASP A 1 12 ? -15.246 11.454 0.598 1.00 0.00 12 ASP A CA 16
ATOM 21507 C C . ASP A 1 12 ? -15.044 9.945 0.313 1.00 0.00 12 ASP A C 16
ATOM 21508 O O . ASP A 1 12 ? -14.050 9.338 0.729 1.00 0.00 12 ASP A O 16
ATOM 21517 N N . GLY A 1 13 ? -16.007 9.317 -0.379 1.00 0.00 13 GLY A N 16
ATOM 21518 C CA . GLY A 1 13 ? -16.127 7.862 -0.586 1.00 0.00 13 GLY A CA 16
ATOM 21519 C C . GLY A 1 13 ? -15.135 7.210 -1.562 1.00 0.00 13 GLY A C 16
ATOM 21520 O O . GLY A 1 13 ? -15.264 6.019 -1.853 1.00 0.00 13 GLY A O 16
ATOM 21524 N N . TRP A 1 14 ? -14.129 7.954 -2.049 1.00 0.00 14 TRP A N 16
ATOM 21525 C CA . TRP A 1 14 ? -13.068 7.450 -2.942 1.00 0.00 14 TRP A CA 16
ATOM 21526 C C . TRP A 1 14 ? -12.292 6.267 -2.341 1.00 0.00 14 TRP A C 16
ATOM 21527 O O . TRP A 1 14 ? -11.753 5.435 -3.073 1.00 0.00 14 TRP A O 16
ATOM 21548 N N . LYS A 1 15 ? -12.272 6.164 -1.006 1.00 0.00 15 LYS A N 16
ATOM 21549 C CA . LYS A 1 15 ? -11.530 5.170 -0.213 1.00 0.00 15 LYS A CA 16
ATOM 21550 C C . LYS A 1 15 ? -11.973 3.726 -0.478 1.00 0.00 15 LYS A C 16
ATOM 21551 O O . LYS A 1 15 ? -11.136 2.831 -0.528 1.00 0.00 15 LYS A O 16
ATOM 21570 N N . ASP A 1 16 ? -13.271 3.504 -0.698 1.00 0.00 16 ASP A N 16
ATOM 21571 C CA . ASP A 1 16 ? -13.837 2.188 -1.024 1.00 0.00 16 ASP A CA 16
ATOM 21572 C C . ASP A 1 16 ? -13.351 1.680 -2.394 1.00 0.00 16 ASP A C 16
ATOM 21573 O O . ASP A 1 16 ? -12.949 0.521 -2.542 1.00 0.00 16 ASP A O 16
ATOM 21582 N N . ASP A 1 17 ? -13.319 2.563 -3.393 1.00 0.00 17 ASP A N 16
ATOM 21583 C CA . ASP A 1 17 ? -12.757 2.270 -4.721 1.00 0.00 17 ASP A CA 16
ATOM 21584 C C . ASP A 1 17 ? -11.230 2.087 -4.677 1.00 0.00 17 ASP A C 16
ATOM 21585 O O . ASP A 1 17 ? -10.686 1.262 -5.418 1.00 0.00 17 ASP A O 16
ATOM 21594 N N . TYR A 1 18 ? -10.533 2.806 -3.783 1.00 0.00 18 TYR A N 16
ATOM 21595 C CA . TYR A 1 18 ? -9.091 2.652 -3.591 1.00 0.00 18 TYR A CA 16
ATOM 21596 C C . TYR A 1 18 ? -8.746 1.291 -2.967 1.00 0.00 18 TYR A C 16
ATOM 21597 O O . TYR A 1 18 ? -7.869 0.593 -3.472 1.00 0.00 18 TYR A O 16
ATOM 21615 N N . LEU A 1 19 ? -9.483 0.837 -1.945 1.00 0.00 19 LEU A N 16
ATOM 21616 C CA . LEU A 1 19 ? -9.371 -0.539 -1.429 1.00 0.00 19 LEU A CA 16
ATOM 21617 C C . LEU A 1 19 ? -9.694 -1.575 -2.514 1.00 0.00 19 LEU A C 16
ATOM 21618 O O . LEU A 1 19 ? -8.964 -2.558 -2.661 1.00 0.00 19 LEU A O 16
ATOM 21634 N N . SER A 1 20 ? -10.730 -1.336 -3.327 1.00 0.00 20 SER A N 16
ATOM 21635 C CA . SER A 1 20 ? -11.100 -2.237 -4.431 1.00 0.00 20 SER A CA 16
ATOM 21636 C C . SER A 1 20 ? -9.952 -2.416 -5.431 1.00 0.00 20 SER A C 16
ATOM 21637 O O . SER A 1 20 ? -9.639 -3.553 -5.783 1.00 0.00 20 SER A O 16
ATOM 21645 N N . ARG A 1 21 ? -9.267 -1.342 -5.855 1.00 0.00 21 ARG A N 16
ATOM 21646 C CA . ARG A 1 21 ? -8.135 -1.446 -6.796 1.00 0.00 21 ARG A CA 16
ATOM 21647 C C . ARG A 1 21 ? -6.845 -1.988 -6.160 1.00 0.00 21 ARG A C 16
ATOM 21648 O O . ARG A 1 21 ? -6.128 -2.741 -6.814 1.00 0.00 21 ARG A O 16
ATOM 21669 N N . LEU A 1 22 ? -6.562 -1.663 -4.894 1.00 0.00 22 LEU A N 16
ATOM 21670 C CA . LEU A 1 22 ? -5.380 -2.156 -4.156 1.00 0.00 22 LEU A CA 16
ATOM 21671 C C . LEU A 1 22 ? -5.419 -3.683 -3.950 1.00 0.00 22 LEU A C 16
ATOM 21672 O O . LEU A 1 22 ? -4.382 -4.343 -4.046 1.00 0.00 22 LEU A O 16
ATOM 21688 N N . SER A 1 23 ? -6.597 -4.268 -3.722 1.00 0.00 23 SER A N 16
ATOM 21689 C CA . SER A 1 23 ? -6.780 -5.724 -3.567 1.00 0.00 23 SER A CA 16
ATOM 21690 C C . SER A 1 23 ? -6.382 -6.561 -4.797 1.00 0.00 23 SER A C 16
ATOM 21691 O O . SER A 1 23 ? -6.150 -7.765 -4.656 1.00 0.00 23 SER A O 16
ATOM 21699 N N . ARG A 1 24 ? -6.285 -5.959 -5.995 1.00 0.00 24 ARG A N 16
ATOM 21700 C CA . ARG A 1 24 ? -6.017 -6.665 -7.268 1.00 0.00 24 ARG A CA 16
ATOM 21701 C C . ARG A 1 24 ? -4.544 -7.043 -7.481 1.00 0.00 24 ARG A C 16
ATOM 21702 O O . ARG A 1 24 ? -4.250 -7.954 -8.262 1.00 0.00 24 ARG A O 16
ATOM 21723 N N . LEU A 1 25 ? -3.635 -6.335 -6.810 1.00 0.00 25 LEU A N 16
ATOM 21724 C CA . LEU A 1 25 ? -2.182 -6.434 -7.012 1.00 0.00 25 LEU A CA 16
ATOM 21725 C C . LEU A 1 25 ? -1.556 -7.687 -6.380 1.00 0.00 25 LEU A C 16
ATOM 21726 O O . LEU A 1 25 ? -1.956 -8.135 -5.300 1.00 0.00 25 LEU A O 16
ATOM 21742 N N . SER A 1 26 ? -0.500 -8.195 -7.020 1.00 0.00 26 SER A N 16
ATOM 21743 C CA . SER A 1 26 ? 0.487 -9.106 -6.421 1.00 0.00 26 SER A CA 16
ATOM 21744 C C . SER A 1 26 ? 1.425 -8.362 -5.454 1.00 0.00 26 SER A C 16
ATOM 21745 O O . SER A 1 26 ? 1.522 -7.127 -5.499 1.00 0.00 26 SER A O 16
ATOM 21753 N N . LYS A 1 27 ? 2.136 -9.078 -4.575 1.00 0.00 27 LYS A N 16
ATOM 21754 C CA . LYS A 1 27 ? 2.970 -8.465 -3.523 1.00 0.00 27 LYS A CA 16
ATOM 21755 C C . LYS A 1 27 ? 4.113 -7.586 -4.046 1.00 0.00 27 LYS A C 16
ATOM 21756 O O . LYS A 1 27 ? 4.392 -6.556 -3.439 1.00 0.00 27 LYS A O 16
ATOM 21775 N N . ASN A 1 28 ? 4.702 -7.895 -5.198 1.00 0.00 28 ASN A N 16
ATOM 21776 C CA . ASN A 1 28 ? 5.701 -7.027 -5.846 1.00 0.00 28 ASN A CA 16
ATOM 21777 C C . ASN A 1 28 ? 5.099 -5.706 -6.390 1.00 0.00 28 ASN A C 16
ATOM 21778 O O . ASN A 1 28 ? 5.766 -4.671 -6.426 1.00 0.00 28 ASN A O 16
ATOM 21789 N N . GLN A 1 29 ? 3.835 -5.738 -6.820 1.00 0.00 29 GLN A N 16
ATOM 21790 C CA . GLN A 1 29 ? 3.133 -4.593 -7.421 1.00 0.00 29 GLN A CA 16
ATOM 21791 C C . GLN A 1 29 ? 2.591 -3.620 -6.357 1.00 0.00 29 GLN A C 16
ATOM 21792 O O . GLN A 1 29 ? 2.771 -2.407 -6.485 1.00 0.00 29 GLN A O 16
ATOM 21806 N N . LEU A 1 30 ? 1.986 -4.139 -5.277 1.00 0.00 30 LEU A N 16
ATOM 21807 C CA . LEU A 1 30 ? 1.531 -3.315 -4.139 1.00 0.00 30 LEU A CA 16
ATOM 21808 C C . LEU A 1 30 ? 2.703 -2.684 -3.370 1.00 0.00 30 LEU A C 16
ATOM 21809 O O . LEU A 1 30 ? 2.550 -1.588 -2.831 1.00 0.00 30 LEU A O 16
ATOM 21825 N N . MET A 1 31 ? 3.884 -3.319 -3.379 1.00 0.00 31 MET A N 16
ATOM 21826 C CA . MET A 1 31 ? 5.116 -2.714 -2.858 1.00 0.00 31 MET A CA 16
ATOM 21827 C C . MET A 1 31 ? 5.484 -1.444 -3.627 1.00 0.00 31 MET A C 16
ATOM 21828 O O . MET A 1 31 ? 5.699 -0.400 -3.015 1.00 0.00 31 MET A O 16
ATOM 21842 N N . ALA A 1 32 ? 5.519 -1.513 -4.963 1.00 0.00 32 ALA A N 16
ATOM 21843 C CA . ALA A 1 32 ? 5.853 -0.366 -5.805 1.00 0.00 32 ALA A CA 16
ATOM 21844 C C . ALA A 1 32 ? 4.860 0.797 -5.610 1.00 0.00 32 ALA A C 16
ATOM 21845 O O . ALA A 1 32 ? 5.271 1.953 -5.504 1.00 0.00 32 ALA A O 16
ATOM 21852 N N . LEU A 1 33 ? 3.565 0.489 -5.481 1.00 0.00 33 LEU A N 16
ATOM 21853 C CA . LEU A 1 33 ? 2.501 1.454 -5.180 1.00 0.00 33 LEU A CA 16
ATOM 21854 C C . LEU A 1 33 ? 2.684 2.117 -3.804 1.00 0.00 33 LEU A C 16
ATOM 21855 O O . LEU A 1 33 ? 2.761 3.343 -3.709 1.00 0.00 33 LEU A O 16
ATOM 21871 N N . ALA A 1 34 ? 2.803 1.326 -2.733 1.00 0.00 34 ALA A N 16
ATOM 21872 C CA . ALA A 1 34 ? 2.946 1.833 -1.372 1.00 0.00 34 ALA A CA 16
ATOM 21873 C C . ALA A 1 34 ? 4.257 2.620 -1.165 1.00 0.00 34 ALA A C 16
ATOM 21874 O O . ALA A 1 34 ? 4.262 3.635 -0.465 1.00 0.00 34 ALA A O 16
ATOM 21881 N N . LEU A 1 35 ? 5.350 2.204 -1.818 1.00 0.00 35 LEU A N 16
ATOM 21882 C CA . LEU A 1 35 ? 6.644 2.898 -1.800 1.00 0.00 35 LEU A CA 16
ATOM 21883 C C . LEU A 1 35 ? 6.562 4.267 -2.505 1.00 0.00 35 LEU A C 16
ATOM 21884 O O . LEU A 1 35 ? 7.059 5.269 -1.982 1.00 0.00 35 LEU A O 16
ATOM 21900 N N . LYS A 1 36 ? 5.864 4.343 -3.649 1.00 0.00 36 LYS A N 16
ATOM 21901 C CA . LYS A 1 36 ? 5.574 5.604 -4.360 1.00 0.00 36 LYS A CA 16
ATOM 21902 C C . LYS A 1 36 ? 4.791 6.579 -3.469 1.00 0.00 36 LYS A C 16
ATOM 21903 O O . LYS A 1 36 ? 5.215 7.722 -3.305 1.00 0.00 36 LYS A O 16
ATOM 21922 N N . LEU A 1 37 ? 3.720 6.114 -2.819 1.00 0.00 37 LEU A N 16
ATOM 21923 C CA . LEU A 1 37 ? 2.953 6.902 -1.842 1.00 0.00 37 LEU A CA 16
ATOM 21924 C C . LEU A 1 37 ? 3.821 7.363 -0.652 1.00 0.00 37 LEU A C 16
ATOM 21925 O O . LEU A 1 37 ? 3.733 8.524 -0.249 1.00 0.00 37 LEU A O 16
ATOM 21941 N N . LYS A 1 38 ? 4.687 6.491 -0.117 1.00 0.00 38 LYS A N 16
ATOM 21942 C CA . LYS A 1 38 ? 5.584 6.795 1.008 1.00 0.00 38 LYS A CA 16
ATOM 21943 C C . LYS A 1 38 ? 6.580 7.906 0.656 1.00 0.00 38 LYS A C 16
ATOM 21944 O O . LYS A 1 38 ? 6.693 8.871 1.406 1.00 0.00 38 LYS A O 16
ATOM 21963 N N . GLN A 1 39 ? 7.269 7.818 -0.482 1.00 0.00 39 GLN A N 16
ATOM 21964 C CA . GLN A 1 39 ? 8.206 8.872 -0.881 1.00 0.00 39 GLN A CA 16
ATOM 21965 C C . GLN A 1 39 ? 7.495 10.176 -1.305 1.00 0.00 39 GLN A C 16
ATOM 21966 O O . GLN A 1 39 ? 8.017 11.256 -1.038 1.00 0.00 39 GLN A O 16
ATOM 21980 N N . GLN A 1 40 ? 6.279 10.114 -1.868 1.00 0.00 40 GLN A N 16
ATOM 21981 C CA . GLN A 1 40 ? 5.480 11.314 -2.170 1.00 0.00 40 GLN A CA 16
ATOM 21982 C C . GLN A 1 40 ? 5.153 12.138 -0.915 1.00 0.00 40 GLN A C 16
ATOM 21983 O O . GLN A 1 40 ? 5.331 13.353 -0.921 1.00 0.00 40 GLN A O 16
ATOM 21997 N N . GLN A 1 41 ? 4.698 11.501 0.172 1.00 0.00 41 GLN A N 16
ATOM 21998 C CA . GLN A 1 41 ? 4.372 12.204 1.420 1.00 0.00 41 GLN A CA 16
ATOM 21999 C C . GLN A 1 41 ? 5.613 12.696 2.196 1.00 0.00 41 GLN A C 16
ATOM 22000 O O . GLN A 1 41 ? 5.493 13.576 3.051 1.00 0.00 41 GLN A O 16
ATOM 22014 N N . LEU A 1 42 ? 6.808 12.157 1.902 1.00 0.00 42 LEU A N 16
ATOM 22015 C CA . LEU A 1 42 ? 8.099 12.666 2.395 1.00 0.00 42 LEU A CA 16
ATOM 22016 C C . LEU A 1 42 ? 8.600 13.883 1.598 1.00 0.00 42 LEU A C 16
ATOM 22017 O O . LEU A 1 42 ? 9.128 14.825 2.191 1.00 0.00 42 LEU A O 16
ATOM 22033 N N . GLU A 1 43 ? 8.433 13.885 0.269 1.00 0.00 43 GLU A N 16
ATOM 22034 C CA . GLU A 1 43 ? 8.846 14.996 -0.608 1.00 0.00 43 GLU A CA 16
ATOM 22035 C C . GLU A 1 43 ? 7.918 16.223 -0.512 1.00 0.00 43 GLU A C 16
ATOM 22036 O O . GLU A 1 43 ? 8.397 17.362 -0.528 1.00 0.00 43 GLU A O 16
ATOM 22048 N N . GLN A 1 44 ? 6.605 16.017 -0.402 1.00 0.00 44 GLN A N 16
ATOM 22049 C CA . GLN A 1 44 ? 5.604 17.081 -0.240 1.00 0.00 44 GLN A CA 16
ATOM 22050 C C . GLN A 1 44 ? 5.565 17.652 1.195 1.00 0.00 44 GLN A C 16
ATOM 22051 O O . GLN A 1 44 ? 5.854 16.945 2.170 1.00 0.00 44 GLN A O 16
ATOM 22065 N N . GLY A 1 45 ? 5.192 18.930 1.325 1.00 0.00 45 GLY A N 16
ATOM 22066 C CA . GLY A 1 45 ? 5.088 19.657 2.607 1.00 0.00 45 GLY A CA 16
ATOM 22067 C C . GLY A 1 45 ? 4.825 21.150 2.422 1.00 0.00 45 GLY A C 16
ATOM 22068 O O . GLY A 1 45 ? 3.675 21.521 2.110 1.00 0.00 45 GLY A O 16
ATOM 22073 N N . GLY B 1 1 ? 14.866 -0.264 -28.495 1.00 0.00 101 GLY B N 16
ATOM 22074 C CA . GLY B 1 1 ? 14.437 -0.645 -27.132 1.00 0.00 101 GLY B CA 16
ATOM 22075 C C . GLY B 1 1 ? 14.990 0.296 -26.063 1.00 0.00 101 GLY B C 16
ATOM 22076 O O . GLY B 1 1 ? 15.954 1.031 -26.315 1.00 0.00 101 GLY B O 16
ATOM 22082 N N . PRO B 1 2 ? 14.391 0.307 -24.855 1.00 0.00 102 PRO B N 16
ATOM 22083 C CA . PRO B 1 2 ? 14.802 1.165 -23.737 1.00 0.00 102 PRO B CA 16
ATOM 22084 C C . PRO B 1 2 ? 16.179 0.781 -23.160 1.00 0.00 102 PRO B C 16
ATOM 22085 O O . PRO B 1 2 ? 16.650 -0.347 -23.325 1.00 0.00 102 PRO B O 16
ATOM 22096 N N . GLY B 1 3 ? 16.804 1.724 -22.448 1.00 0.00 103 GLY B N 16
ATOM 22097 C CA . GLY B 1 3 ? 18.025 1.517 -21.662 1.00 0.00 103 GLY B CA 16
ATOM 22098 C C . GLY B 1 3 ? 17.787 0.878 -20.284 1.00 0.00 103 GLY B C 16
ATOM 22099 O O . GLY B 1 3 ? 16.767 0.214 -20.051 1.00 0.00 103 GLY B O 16
ATOM 22103 N N . SER B 1 4 ? 18.724 1.092 -19.352 1.00 0.00 104 SER B N 16
ATOM 22104 C CA . SER B 1 4 ? 18.620 0.651 -17.948 1.00 0.00 104 SER B CA 16
ATOM 22105 C C . SER B 1 4 ? 17.440 1.312 -17.211 1.00 0.00 104 SER B C 16
ATOM 22106 O O . SER B 1 4 ? 17.052 2.440 -17.522 1.00 0.00 104 SER B O 16
ATOM 22114 N N . MET B 1 5 ? 16.847 0.605 -16.238 1.00 0.00 105 MET B N 16
ATOM 22115 C CA . MET B 1 5 ? 15.632 1.022 -15.530 1.00 0.00 105 MET B CA 16
ATOM 22116 C C . MET B 1 5 ? 15.838 2.309 -14.713 1.00 0.00 105 MET B C 16
ATOM 22117 O O . MET B 1 5 ? 16.779 2.421 -13.921 1.00 0.00 105 MET B O 16
ATOM 22131 N N . ASN B 1 6 ? 14.945 3.289 -14.890 1.00 0.00 106 ASN B N 16
ATOM 22132 C CA . ASN B 1 6 ? 15.002 4.594 -14.215 1.00 0.00 106 ASN B CA 16
ATOM 22133 C C . ASN B 1 6 ? 14.539 4.547 -12.743 1.00 0.00 106 ASN B C 16
ATOM 22134 O O . ASN B 1 6 ? 14.964 5.373 -11.928 1.00 0.00 106 ASN B O 16
ATOM 22145 N N . LYS B 1 7 ? 13.685 3.575 -12.381 1.00 0.00 107 LYS B N 16
ATOM 22146 C CA . LYS B 1 7 ? 13.195 3.352 -11.003 1.00 0.00 107 LYS B CA 16
ATOM 22147 C C . LYS B 1 7 ? 14.343 2.998 -10.031 1.00 0.00 107 LYS B C 16
ATOM 22148 O O . LYS B 1 7 ? 15.284 2.302 -10.434 1.00 0.00 107 LYS B O 16
ATOM 22167 N N . PRO B 1 8 ? 14.284 3.437 -8.756 1.00 0.00 108 PRO B N 16
ATOM 22168 C CA . PRO B 1 8 ? 15.353 3.219 -7.781 1.00 0.00 108 PRO B CA 16
ATOM 22169 C C . PRO B 1 8 ? 15.517 1.740 -7.378 1.00 0.00 108 PRO B C 16
ATOM 22170 O O . PRO B 1 8 ? 14.540 0.988 -7.279 1.00 0.00 108 PRO B O 16
ATOM 22181 N N . THR B 1 9 ? 16.756 1.346 -7.067 1.00 0.00 109 THR B N 16
ATOM 22182 C CA . THR B 1 9 ? 17.128 0.038 -6.493 1.00 0.00 109 THR B CA 16
ATOM 22183 C C . THR B 1 9 ? 18.166 0.242 -5.390 1.00 0.00 109 THR B C 16
ATOM 22184 O O . THR B 1 9 ? 19.246 0.790 -5.633 1.00 0.00 109 THR B O 16
ATOM 22195 N N . SER B 1 10 ? 17.826 -0.132 -4.151 1.00 0.00 110 SER B N 16
ATOM 22196 C CA . SER B 1 10 ? 18.618 0.089 -2.924 1.00 0.00 110 SER B CA 16
ATOM 22197 C C . SER B 1 10 ? 18.956 1.559 -2.591 1.00 0.00 110 SER B C 16
ATOM 22198 O O . SER B 1 10 ? 19.767 1.825 -1.698 1.00 0.00 110 SER B O 16
ATOM 22206 N N . SER B 1 11 ? 18.350 2.532 -3.289 1.00 0.00 111 SER B N 16
ATOM 22207 C CA . SER B 1 11 ? 18.571 3.974 -3.099 1.00 0.00 111 SER B CA 16
ATOM 22208 C C . SER B 1 11 ? 17.922 4.499 -1.812 1.00 0.00 111 SER B C 16
ATOM 22209 O O . SER B 1 11 ? 16.951 3.920 -1.313 1.00 0.00 111 SER B O 16
ATOM 22217 N N . ASP B 1 12 ? 18.457 5.590 -1.252 1.00 0.00 112 ASP B N 16
ATOM 22218 C CA . ASP B 1 12 ? 18.038 6.237 0.006 1.00 0.00 112 ASP B CA 16
ATOM 22219 C C . ASP B 1 12 ? 18.132 5.359 1.277 1.00 0.00 112 ASP B C 16
ATOM 22220 O O . ASP B 1 12 ? 17.838 5.829 2.379 1.00 0.00 112 ASP B O 16
ATOM 22229 N N . GLY B 1 13 ? 18.562 4.099 1.154 1.00 0.00 113 GLY B N 16
ATOM 22230 C CA . GLY B 1 13 ? 18.721 3.113 2.234 1.00 0.00 113 GLY B CA 16
ATOM 22231 C C . GLY B 1 13 ? 17.400 2.557 2.795 1.00 0.00 113 GLY B C 16
ATOM 22232 O O . GLY B 1 13 ? 17.209 1.340 2.847 1.00 0.00 113 GLY B O 16
ATOM 22236 N N . TRP B 1 14 ? 16.468 3.433 3.181 1.00 0.00 114 TRP B N 16
ATOM 22237 C CA . TRP B 1 14 ? 15.200 3.073 3.834 1.00 0.00 114 TRP B CA 16
ATOM 22238 C C . TRP B 1 14 ? 14.230 2.310 2.917 1.00 0.00 114 TRP B C 16
ATOM 22239 O O . TRP B 1 14 ? 13.431 1.508 3.409 1.00 0.00 114 TRP B O 16
ATOM 22260 N N . LYS B 1 15 ? 14.304 2.519 1.595 1.00 0.00 115 LYS B N 16
ATOM 22261 C CA . LYS B 1 15 ? 13.375 1.943 0.607 1.00 0.00 115 LYS B CA 16
ATOM 22262 C C . LYS B 1 15 ? 13.454 0.416 0.535 1.00 0.00 115 LYS B C 16
ATOM 22263 O O . LYS B 1 15 ? 12.427 -0.246 0.400 1.00 0.00 115 LYS B O 16
ATOM 22282 N N . ASP B 1 16 ? 14.654 -0.155 0.670 1.00 0.00 116 ASP B N 16
ATOM 22283 C CA . ASP B 1 16 ? 14.863 -1.610 0.695 1.00 0.00 116 ASP B CA 16
ATOM 22284 C C . ASP B 1 16 ? 14.238 -2.262 1.951 1.00 0.00 116 ASP B C 16
ATOM 22285 O O . ASP B 1 16 ? 13.559 -3.288 1.867 1.00 0.00 116 ASP B O 16
ATOM 22294 N N . ASP B 1 17 ? 14.391 -1.618 3.113 1.00 0.00 117 ASP B N 16
ATOM 22295 C CA . ASP B 1 17 ? 13.746 -2.031 4.365 1.00 0.00 117 ASP B CA 16
ATOM 22296 C C . ASP B 1 17 ? 12.210 -1.874 4.311 1.00 0.00 117 ASP B C 16
ATOM 22297 O O . ASP B 1 17 ? 11.476 -2.706 4.852 1.00 0.00 117 ASP B O 16
ATOM 22306 N N . TYR B 1 18 ? 11.707 -0.854 3.606 1.00 0.00 118 TYR B N 16
ATOM 22307 C CA . TYR B 1 18 ? 10.272 -0.636 3.422 1.00 0.00 118 TYR B CA 16
ATOM 22308 C C . TYR B 1 18 ? 9.647 -1.730 2.540 1.00 0.00 118 TYR B C 16
ATOM 22309 O O . TYR B 1 18 ? 8.623 -2.305 2.903 1.00 0.00 118 TYR B O 16
ATOM 22327 N N . LEU B 1 19 ? 10.293 -2.109 1.428 1.00 0.00 119 LEU B N 16
ATOM 22328 C CA . LEU B 1 19 ? 9.885 -3.266 0.617 1.00 0.00 119 LEU B CA 16
ATOM 22329 C C . LEU B 1 19 ? 9.935 -4.582 1.422 1.00 0.00 119 LEU B C 16
ATOM 22330 O O . LEU B 1 19 ? 9.021 -5.403 1.309 1.00 0.00 119 LEU B O 16
ATOM 22346 N N . SER B 1 20 ? 10.951 -4.762 2.269 1.00 0.00 120 SER B N 16
ATOM 22347 C CA . SER B 1 20 ? 11.071 -5.931 3.151 1.00 0.00 120 SER B CA 16
ATOM 22348 C C . SER B 1 20 ? 9.924 -6.026 4.169 1.00 0.00 120 SER B C 16
ATOM 22349 O O . SER B 1 20 ? 9.305 -7.092 4.290 1.00 0.00 120 SER B O 16
ATOM 22357 N N . ARG B 1 21 ? 9.573 -4.927 4.861 1.00 0.00 121 ARG B N 16
ATOM 22358 C CA . ARG B 1 21 ? 8.471 -4.921 5.850 1.00 0.00 121 ARG B CA 16
ATOM 22359 C C . ARG B 1 21 ? 7.084 -5.076 5.203 1.00 0.00 121 ARG B C 16
ATOM 22360 O O . ARG B 1 21 ? 6.235 -5.760 5.769 1.00 0.00 121 ARG B O 16
ATOM 22381 N N . LEU B 1 22 ? 6.859 -4.497 4.019 1.00 0.00 122 LEU B N 16
ATOM 22382 C CA . LEU B 1 22 ? 5.574 -4.562 3.300 1.00 0.00 122 LEU B CA 16
ATOM 22383 C C . LEU B 1 22 ? 5.189 -6.002 2.898 1.00 0.00 122 LEU B C 16
ATOM 22384 O O . LEU B 1 22 ? 4.000 -6.331 2.852 1.00 0.00 122 LEU B O 16
ATOM 22400 N N . SER B 1 23 ? 6.175 -6.882 2.699 1.00 0.00 123 SER B N 16
ATOM 22401 C CA . SER B 1 23 ? 5.979 -8.323 2.484 1.00 0.00 123 SER B CA 16
ATOM 22402 C C . SER B 1 23 ? 5.352 -9.058 3.685 1.00 0.00 123 SER B C 16
ATOM 22403 O O . SER B 1 23 ? 4.754 -10.121 3.503 1.00 0.00 123 SER B O 16
ATOM 22411 N N . ARG B 1 24 ? 5.476 -8.522 4.910 1.00 0.00 124 ARG B N 16
ATOM 22412 C CA . ARG B 1 24 ? 5.025 -9.179 6.159 1.00 0.00 124 ARG B CA 16
ATOM 22413 C C . ARG B 1 24 ? 3.519 -9.061 6.428 1.00 0.00 124 ARG B C 16
ATOM 22414 O O . ARG B 1 24 ? 2.981 -9.864 7.194 1.00 0.00 124 ARG B O 16
ATOM 22435 N N . LEU B 1 25 ? 2.838 -8.078 5.838 1.00 0.00 125 LEU B N 16
ATOM 22436 C CA . LEU B 1 25 ? 1.406 -7.833 6.056 1.00 0.00 125 LEU B CA 16
ATOM 22437 C C . LEU B 1 25 ? 0.495 -8.899 5.416 1.00 0.00 125 LEU B C 16
ATOM 22438 O O . LEU B 1 25 ? 0.801 -9.462 4.365 1.00 0.00 125 LEU B O 16
ATOM 22454 N N . SER B 1 26 ? -0.671 -9.112 6.028 1.00 0.00 126 SER B N 16
ATOM 22455 C CA . SER B 1 26 ? -1.837 -9.725 5.364 1.00 0.00 126 SER B CA 16
ATOM 22456 C C . SER B 1 26 ? -2.542 -8.710 4.449 1.00 0.00 126 SER B C 16
ATOM 22457 O O . SER B 1 26 ? -2.320 -7.498 4.565 1.00 0.00 126 SER B O 16
ATOM 22465 N N . LYS B 1 27 ? -3.391 -9.163 3.516 1.00 0.00 127 LYS B N 16
ATOM 22466 C CA . LYS B 1 27 ? -3.910 -8.319 2.425 1.00 0.00 127 LYS B CA 16
ATOM 22467 C C . LYS B 1 27 ? -4.809 -7.165 2.892 1.00 0.00 127 LYS B C 16
ATOM 22468 O O . LYS B 1 27 ? -4.801 -6.095 2.288 1.00 0.00 127 LYS B O 16
ATOM 22487 N N . ASN B 1 28 ? -5.531 -7.341 3.996 1.00 0.00 128 ASN B N 16
ATOM 22488 C CA . ASN B 1 28 ? -6.309 -6.272 4.635 1.00 0.00 128 ASN B CA 16
ATOM 22489 C C . ASN B 1 28 ? -5.412 -5.228 5.337 1.00 0.00 128 ASN B C 16
ATOM 22490 O O . ASN B 1 28 ? -5.736 -4.040 5.339 1.00 0.00 128 ASN B O 16
ATOM 22501 N N . GLN B 1 29 ? -4.275 -5.645 5.907 1.00 0.00 129 GLN B N 16
ATOM 22502 C CA . GLN B 1 29 ? -3.345 -4.762 6.629 1.00 0.00 129 GLN B CA 16
ATOM 22503 C C . GLN B 1 29 ? -2.530 -3.881 5.668 1.00 0.00 129 GLN B C 16
ATOM 22504 O O . GLN B 1 29 ? -2.376 -2.686 5.922 1.00 0.00 129 GLN B O 16
ATOM 22518 N N . LEU B 1 30 ? -2.050 -4.424 4.539 1.00 0.00 130 LEU B N 16
ATOM 22519 C CA . LEU B 1 30 ? -1.403 -3.620 3.484 1.00 0.00 130 LEU B CA 16
ATOM 22520 C C . LEU B 1 30 ? -2.377 -2.632 2.818 1.00 0.00 130 LEU B C 16
ATOM 22521 O O . LEU B 1 30 ? -1.976 -1.525 2.464 1.00 0.00 130 LEU B O 16
ATOM 22537 N N . MET B 1 31 ? -3.663 -2.987 2.703 1.00 0.00 131 MET B N 16
ATOM 22538 C CA . MET B 1 31 ? -4.701 -2.072 2.207 1.00 0.00 131 MET B CA 16
ATOM 22539 C C . MET B 1 31 ? -4.944 -0.918 3.177 1.00 0.00 131 MET B C 16
ATOM 22540 O O . MET B 1 31 ? -4.973 0.236 2.751 1.00 0.00 131 MET B O 16
ATOM 22554 N N . ALA B 1 32 ? -5.043 -1.201 4.479 1.00 0.00 132 ALA B N 16
ATOM 22555 C CA . ALA B 1 32 ? -5.155 -0.177 5.516 1.00 0.00 132 ALA B CA 16
ATOM 22556 C C . ALA B 1 32 ? -3.928 0.757 5.550 1.00 0.00 132 ALA B C 16
ATOM 22557 O O . ALA B 1 32 ? -4.091 1.976 5.644 1.00 0.00 132 ALA B O 16
ATOM 22564 N N . LEU B 1 33 ? -2.715 0.214 5.407 1.00 0.00 133 LEU B N 16
ATOM 22565 C CA . LEU B 1 33 ? -1.467 0.979 5.367 1.00 0.00 133 LEU B CA 16
ATOM 22566 C C . LEU B 1 33 ? -1.397 1.895 4.132 1.00 0.00 133 LEU B C 16
ATOM 22567 O O . LEU B 1 33 ? -1.178 3.101 4.272 1.00 0.00 133 LEU B O 16
ATOM 22583 N N . ALA B 1 34 ? -1.626 1.360 2.929 1.00 0.00 134 ALA B N 16
ATOM 22584 C CA . ALA B 1 34 ? -1.586 2.145 1.694 1.00 0.00 134 ALA B CA 16
ATOM 22585 C C . ALA B 1 34 ? -2.685 3.226 1.650 1.00 0.00 134 ALA B C 16
ATOM 22586 O O . ALA B 1 34 ? -2.421 4.353 1.232 1.00 0.00 134 ALA B O 16
ATOM 22593 N N . LEU B 1 35 ? -3.896 2.927 2.144 1.00 0.00 135 LEU B N 16
ATOM 22594 C CA . LEU B 1 35 ? -4.989 3.901 2.266 1.00 0.00 135 LEU B CA 16
ATOM 22595 C C . LEU B 1 35 ? -4.633 5.018 3.261 1.00 0.00 135 LEU B C 16
ATOM 22596 O O . LEU B 1 35 ? -4.823 6.193 2.944 1.00 0.00 135 LEU B O 16
ATOM 22612 N N . LYS B 1 36 ? -4.050 4.682 4.422 1.00 0.00 136 LYS B N 16
ATOM 22613 C CA . LYS B 1 36 ? -3.559 5.654 5.414 1.00 0.00 136 LYS B CA 16
ATOM 22614 C C . LYS B 1 36 ? -2.527 6.608 4.811 1.00 0.00 136 LYS B C 16
ATOM 22615 O O . LYS B 1 36 ? -2.697 7.826 4.922 1.00 0.00 136 LYS B O 16
ATOM 22634 N N . LEU B 1 37 ? -1.524 6.087 4.100 1.00 0.00 137 LEU B N 16
ATOM 22635 C CA . LEU B 1 37 ? -0.527 6.897 3.378 1.00 0.00 137 LEU B CA 16
ATOM 22636 C C . LEU B 1 37 ? -1.167 7.789 2.299 1.00 0.00 137 LEU B C 16
ATOM 22637 O O . LEU B 1 37 ? -0.758 8.945 2.152 1.00 0.00 137 LEU B O 16
ATOM 22653 N N . LYS B 1 38 ? -2.183 7.291 1.581 1.00 0.00 138 LYS B N 16
ATOM 22654 C CA . LYS B 1 38 ? -2.929 8.053 0.569 1.00 0.00 138 LYS B CA 16
ATOM 22655 C C . LYS B 1 38 ? -3.691 9.226 1.196 1.00 0.00 138 LYS B C 16
ATOM 22656 O O . LYS B 1 38 ? -3.466 10.370 0.799 1.00 0.00 138 LYS B O 16
ATOM 22675 N N . GLN B 1 39 ? -4.550 8.981 2.193 1.00 0.00 139 GLN B N 16
ATOM 22676 C CA . GLN B 1 39 ? -5.372 10.032 2.803 1.00 0.00 139 GLN B CA 16
ATOM 22677 C C . GLN B 1 39 ? -4.538 11.082 3.562 1.00 0.00 139 GLN B C 16
ATOM 22678 O O . GLN B 1 39 ? -4.914 12.255 3.580 1.00 0.00 139 GLN B O 16
ATOM 22692 N N . GLN B 1 40 ? -3.383 10.701 4.126 1.00 0.00 140 GLN B N 16
ATOM 22693 C CA . GLN B 1 40 ? -2.464 11.614 4.817 1.00 0.00 140 GLN B CA 16
ATOM 22694 C C . GLN B 1 40 ? -1.993 12.766 3.919 1.00 0.00 140 GLN B C 16
ATOM 22695 O O . GLN B 1 40 ? -1.936 13.907 4.379 1.00 0.00 140 GLN B O 16
ATOM 22709 N N . GLN B 1 41 ? -1.676 12.496 2.649 1.00 0.00 141 GLN B N 16
ATOM 22710 C CA . GLN B 1 41 ? -1.359 13.540 1.667 1.00 0.00 141 GLN B CA 16
ATOM 22711 C C . GLN B 1 41 ? -2.616 14.109 0.973 1.00 0.00 141 GLN B C 16
ATOM 22712 O O . GLN B 1 41 ? -2.733 15.325 0.824 1.00 0.00 141 GLN B O 16
ATOM 22726 N N . LEU B 1 42 ? -3.572 13.263 0.565 1.00 0.00 142 LEU B N 16
ATOM 22727 C CA . LEU B 1 42 ? -4.704 13.653 -0.282 1.00 0.00 142 LEU B CA 16
ATOM 22728 C C . LEU B 1 42 ? -5.763 14.522 0.424 1.00 0.00 142 LEU B C 16
ATOM 22729 O O . LEU B 1 42 ? -6.276 15.465 -0.180 1.00 0.00 142 LEU B O 16
ATOM 22745 N N . GLU B 1 43 ? -6.093 14.244 1.688 1.00 0.00 143 GLU B N 16
ATOM 22746 C CA . GLU B 1 43 ? -7.079 15.013 2.466 1.00 0.00 143 GLU B CA 16
ATOM 22747 C C . GLU B 1 43 ? -6.477 16.266 3.132 1.00 0.00 143 GLU B C 16
ATOM 22748 O O . GLU B 1 43 ? -7.206 17.203 3.470 1.00 0.00 143 GLU B O 16
ATOM 22760 N N . GLN B 1 44 ? -5.151 16.296 3.318 1.00 0.00 144 GLN B N 16
ATOM 22761 C CA . GLN B 1 44 ? -4.425 17.413 3.934 1.00 0.00 144 GLN B CA 16
ATOM 22762 C C . GLN B 1 44 ? -4.246 18.624 2.995 1.00 0.00 144 GLN B C 16
ATOM 22763 O O . GLN B 1 44 ? -4.146 19.759 3.470 1.00 0.00 144 GLN B O 16
ATOM 22777 N N . GLY B 1 45 ? -4.220 18.394 1.672 1.00 0.00 145 GLY B N 16
ATOM 22778 C CA . GLY B 1 45 ? -4.068 19.427 0.628 1.00 0.00 145 GLY B CA 16
ATOM 22779 C C . GLY B 1 45 ? -5.237 20.416 0.558 1.00 0.00 145 GLY B C 16
ATOM 22780 O O . GLY B 1 45 ? -6.393 19.966 0.397 1.00 0.00 145 GLY B O 16
ATOM 22785 N N . GLY A 1 1 ? -13.718 34.647 4.958 1.00 0.00 1 GLY A N 17
ATOM 22786 C CA . GLY A 1 1 ? -12.539 34.026 5.597 1.00 0.00 1 GLY A CA 17
ATOM 22787 C C . GLY A 1 1 ? -12.750 32.537 5.859 1.00 0.00 1 GLY A C 17
ATOM 22788 O O . GLY A 1 1 ? -13.469 31.881 5.101 1.00 0.00 1 GLY A O 17
ATOM 22794 N N . PRO A 1 2 ? -12.122 31.972 6.913 1.00 0.00 2 PRO A N 17
ATOM 22795 C CA . PRO A 1 2 ? -12.244 30.557 7.292 1.00 0.00 2 PRO A CA 17
ATOM 22796 C C . PRO A 1 2 ? -13.680 30.100 7.608 1.00 0.00 2 PRO A C 17
ATOM 22797 O O . PRO A 1 2 ? -14.560 30.911 7.917 1.00 0.00 2 PRO A O 17
ATOM 22808 N N . GLY A 1 3 ? -13.914 28.785 7.555 1.00 0.00 3 GLY A N 17
ATOM 22809 C CA . GLY A 1 3 ? -15.218 28.169 7.840 1.00 0.00 3 GLY A CA 17
ATOM 22810 C C . GLY A 1 3 ? -16.245 28.251 6.696 1.00 0.00 3 GLY A C 17
ATOM 22811 O O . GLY A 1 3 ? -17.438 28.050 6.933 1.00 0.00 3 GLY A O 17
ATOM 22815 N N . SER A 1 4 ? -15.804 28.543 5.465 1.00 0.00 4 SER A N 17
ATOM 22816 C CA . SER A 1 4 ? -16.630 28.589 4.250 1.00 0.00 4 SER A CA 17
ATOM 22817 C C . SER A 1 4 ? -15.807 28.205 3.013 1.00 0.00 4 SER A C 17
ATOM 22818 O O . SER A 1 4 ? -14.659 28.637 2.861 1.00 0.00 4 SER A O 17
ATOM 22826 N N . MET A 1 5 ? -16.385 27.379 2.137 1.00 0.00 5 MET A N 17
ATOM 22827 C CA . MET A 1 5 ? -15.743 26.816 0.936 1.00 0.00 5 MET A CA 17
ATOM 22828 C C . MET A 1 5 ? -16.806 26.368 -0.085 1.00 0.00 5 MET A C 17
ATOM 22829 O O . MET A 1 5 ? -17.886 25.910 0.291 1.00 0.00 5 MET A O 17
ATOM 22843 N N . ASN A 1 6 ? -16.504 26.498 -1.382 1.00 0.00 6 ASN A N 17
ATOM 22844 C CA . ASN A 1 6 ? -17.412 26.144 -2.488 1.00 0.00 6 ASN A CA 17
ATOM 22845 C C . ASN A 1 6 ? -17.615 24.627 -2.678 1.00 0.00 6 ASN A C 17
ATOM 22846 O O . ASN A 1 6 ? -18.651 24.201 -3.207 1.00 0.00 6 ASN A O 17
ATOM 22857 N N . LYS A 1 7 ? -16.635 23.807 -2.259 1.00 0.00 7 LYS A N 17
ATOM 22858 C CA . LYS A 1 7 ? -16.669 22.336 -2.319 1.00 0.00 7 LYS A CA 17
ATOM 22859 C C . LYS A 1 7 ? -17.781 21.748 -1.424 1.00 0.00 7 LYS A C 17
ATOM 22860 O O . LYS A 1 7 ? -18.074 22.336 -0.375 1.00 0.00 7 LYS A O 17
ATOM 22879 N N . PRO A 1 8 ? -18.392 20.599 -1.791 1.00 0.00 8 PRO A N 17
ATOM 22880 C CA . PRO A 1 8 ? -19.473 19.972 -1.023 1.00 0.00 8 PRO A CA 17
ATOM 22881 C C . PRO A 1 8 ? -19.003 19.419 0.335 1.00 0.00 8 PRO A C 17
ATOM 22882 O O . PRO A 1 8 ? -17.823 19.122 0.537 1.00 0.00 8 PRO A O 17
ATOM 22893 N N . THR A 1 9 ? -19.953 19.249 1.263 1.00 0.00 9 THR A N 17
ATOM 22894 C CA . THR A 1 9 ? -19.713 18.732 2.627 1.00 0.00 9 THR A CA 17
ATOM 22895 C C . THR A 1 9 ? -19.468 17.212 2.664 1.00 0.00 9 THR A C 17
ATOM 22896 O O . THR A 1 9 ? -18.849 16.708 3.605 1.00 0.00 9 THR A O 17
ATOM 22907 N N . SER A 1 10 ? -19.912 16.475 1.639 1.00 0.00 10 SER A N 17
ATOM 22908 C CA . SER A 1 10 ? -19.785 15.012 1.514 1.00 0.00 10 SER A CA 17
ATOM 22909 C C . SER A 1 10 ? -19.528 14.579 0.053 1.00 0.00 10 SER A C 17
ATOM 22910 O O . SER A 1 10 ? -19.779 15.348 -0.880 1.00 0.00 10 SER A O 17
ATOM 22918 N N . SER A 1 11 ? -19.007 13.378 -0.228 1.00 0.00 11 SER A N 17
ATOM 22919 C CA . SER A 1 11 ? -18.703 12.260 0.688 1.00 0.00 11 SER A CA 17
ATOM 22920 C C . SER A 1 11 ? -17.287 11.704 0.476 1.00 0.00 11 SER A C 17
ATOM 22921 O O . SER A 1 11 ? -16.761 11.721 -0.638 1.00 0.00 11 SER A O 17
ATOM 22929 N N . ASP A 1 12 ? -16.675 11.166 1.535 1.00 0.00 12 ASP A N 17
ATOM 22930 C CA . ASP A 1 12 ? -15.319 10.579 1.549 1.00 0.00 12 ASP A CA 17
ATOM 22931 C C . ASP A 1 12 ? -15.274 9.100 1.094 1.00 0.00 12 ASP A C 17
ATOM 22932 O O . ASP A 1 12 ? -14.348 8.356 1.432 1.00 0.00 12 ASP A O 17
ATOM 22941 N N . GLY A 1 13 ? -16.272 8.656 0.320 1.00 0.00 13 GLY A N 17
ATOM 22942 C CA . GLY A 1 13 ? -16.443 7.276 -0.148 1.00 0.00 13 GLY A CA 17
ATOM 22943 C C . GLY A 1 13 ? -15.378 6.767 -1.135 1.00 0.00 13 GLY A C 17
ATOM 22944 O O . GLY A 1 13 ? -15.407 5.594 -1.512 1.00 0.00 13 GLY A O 17
ATOM 22948 N N . TRP A 1 14 ? -14.413 7.603 -1.542 1.00 0.00 14 TRP A N 17
ATOM 22949 C CA . TRP A 1 14 ? -13.282 7.219 -2.404 1.00 0.00 14 TRP A CA 17
ATOM 22950 C C . TRP A 1 14 ? -12.455 6.057 -1.830 1.00 0.00 14 TRP A C 17
ATOM 22951 O O . TRP A 1 14 ? -11.896 5.261 -2.583 1.00 0.00 14 TRP A O 17
ATOM 22972 N N . LYS A 1 15 ? -12.408 5.929 -0.498 1.00 0.00 15 LYS A N 17
ATOM 22973 C CA . LYS A 1 15 ? -11.607 4.936 0.235 1.00 0.00 15 LYS A CA 17
ATOM 22974 C C . LYS A 1 15 ? -11.994 3.490 -0.083 1.00 0.00 15 LYS A C 17
ATOM 22975 O O . LYS A 1 15 ? -11.117 2.638 -0.190 1.00 0.00 15 LYS A O 17
ATOM 22994 N N . ASP A 1 16 ? -13.281 3.215 -0.284 1.00 0.00 16 ASP A N 17
ATOM 22995 C CA . ASP A 1 16 ? -13.784 1.875 -0.621 1.00 0.00 16 ASP A CA 17
ATOM 22996 C C . ASP A 1 16 ? -13.359 1.441 -2.035 1.00 0.00 16 ASP A C 17
ATOM 22997 O O . ASP A 1 16 ? -12.945 0.300 -2.240 1.00 0.00 16 ASP A O 17
ATOM 23006 N N . ASP A 1 17 ? -13.394 2.366 -2.995 1.00 0.00 17 ASP A N 17
ATOM 23007 C CA . ASP A 1 17 ? -12.876 2.143 -4.349 1.00 0.00 17 ASP A CA 17
ATOM 23008 C C . ASP A 1 17 ? -11.340 2.010 -4.355 1.00 0.00 17 ASP A C 17
ATOM 23009 O O . ASP A 1 17 ? -10.777 1.216 -5.114 1.00 0.00 17 ASP A O 17
ATOM 23018 N N . TYR A 1 18 ? -10.650 2.733 -3.467 1.00 0.00 18 TYR A N 17
ATOM 23019 C CA . TYR A 1 18 ? -9.199 2.639 -3.310 1.00 0.00 18 TYR A CA 17
ATOM 23020 C C . TYR A 1 18 ? -8.778 1.268 -2.741 1.00 0.00 18 TYR A C 17
ATOM 23021 O O . TYR A 1 18 ? -7.903 0.610 -3.299 1.00 0.00 18 TYR A O 17
ATOM 23039 N N . LEU A 1 19 ? -9.459 0.769 -1.707 1.00 0.00 19 LEU A N 17
ATOM 23040 C CA . LEU A 1 19 ? -9.291 -0.611 -1.217 1.00 0.00 19 LEU A CA 17
ATOM 23041 C C . LEU A 1 19 ? -9.572 -1.645 -2.324 1.00 0.00 19 LEU A C 17
ATOM 23042 O O . LEU A 1 19 ? -8.789 -2.582 -2.510 1.00 0.00 19 LEU A O 17
ATOM 23058 N N . SER A 1 20 ? -10.636 -1.449 -3.112 1.00 0.00 20 SER A N 17
ATOM 23059 C CA . SER A 1 20 ? -10.971 -2.338 -4.232 1.00 0.00 20 SER A CA 17
ATOM 23060 C C . SER A 1 20 ? -9.849 -2.426 -5.275 1.00 0.00 20 SER A C 17
ATOM 23061 O O . SER A 1 20 ? -9.490 -3.537 -5.677 1.00 0.00 20 SER A O 17
ATOM 23069 N N . ARG A 1 21 ? -9.240 -1.298 -5.688 1.00 0.00 21 ARG A N 17
ATOM 23070 C CA . ARG A 1 21 ? -8.133 -1.297 -6.665 1.00 0.00 21 ARG A CA 17
ATOM 23071 C C . ARG A 1 21 ? -6.801 -1.815 -6.087 1.00 0.00 21 ARG A C 17
ATOM 23072 O O . ARG A 1 21 ? -6.073 -2.518 -6.781 1.00 0.00 21 ARG A O 17
ATOM 23093 N N . LEU A 1 22 ? -6.500 -1.526 -4.817 1.00 0.00 22 LEU A N 17
ATOM 23094 C CA . LEU A 1 22 ? -5.287 -1.985 -4.115 1.00 0.00 22 LEU A CA 17
ATOM 23095 C C . LEU A 1 22 ? -5.235 -3.518 -3.982 1.00 0.00 22 LEU A C 17
ATOM 23096 O O . LEU A 1 22 ? -4.161 -4.109 -4.072 1.00 0.00 22 LEU A O 17
ATOM 23112 N N . SER A 1 23 ? -6.392 -4.175 -3.852 1.00 0.00 23 SER A N 17
ATOM 23113 C CA . SER A 1 23 ? -6.508 -5.641 -3.784 1.00 0.00 23 SER A CA 17
ATOM 23114 C C . SER A 1 23 ? -6.083 -6.372 -5.074 1.00 0.00 23 SER A C 17
ATOM 23115 O O . SER A 1 23 ? -5.740 -7.557 -5.026 1.00 0.00 23 SER A O 17
ATOM 23123 N N . ARG A 1 24 ? -6.094 -5.695 -6.235 1.00 0.00 24 ARG A N 17
ATOM 23124 C CA . ARG A 1 24 ? -5.850 -6.318 -7.556 1.00 0.00 24 ARG A CA 17
ATOM 23125 C C . ARG A 1 24 ? -4.368 -6.585 -7.860 1.00 0.00 24 ARG A C 17
ATOM 23126 O O . ARG A 1 24 ? -4.049 -7.436 -8.693 1.00 0.00 24 ARG A O 17
ATOM 23147 N N . LEU A 1 25 ? -3.475 -5.855 -7.196 1.00 0.00 25 LEU A N 17
ATOM 23148 C CA . LEU A 1 25 ? -2.020 -5.923 -7.385 1.00 0.00 25 LEU A CA 17
ATOM 23149 C C . LEU A 1 25 ? -1.405 -7.219 -6.813 1.00 0.00 25 LEU A C 17
ATOM 23150 O O . LEU A 1 25 ? -1.811 -7.715 -5.761 1.00 0.00 25 LEU A O 17
ATOM 23166 N N . SER A 1 26 ? -0.383 -7.740 -7.501 1.00 0.00 26 SER A N 17
ATOM 23167 C CA . SER A 1 26 ? 0.468 -8.843 -7.024 1.00 0.00 26 SER A CA 17
ATOM 23168 C C . SER A 1 26 ? 1.402 -8.399 -5.877 1.00 0.00 26 SER A C 17
ATOM 23169 O O . SER A 1 26 ? 1.568 -7.200 -5.637 1.00 0.00 26 SER A O 17
ATOM 23177 N N . LYS A 1 27 ? 2.031 -9.349 -5.172 1.00 0.00 27 LYS A N 17
ATOM 23178 C CA . LYS A 1 27 ? 2.831 -9.103 -3.956 1.00 0.00 27 LYS A CA 17
ATOM 23179 C C . LYS A 1 27 ? 4.002 -8.132 -4.170 1.00 0.00 27 LYS A C 17
ATOM 23180 O O . LYS A 1 27 ? 4.261 -7.300 -3.308 1.00 0.00 27 LYS A O 17
ATOM 23199 N N . ASN A 1 28 ? 4.672 -8.176 -5.326 1.00 0.00 28 ASN A N 17
ATOM 23200 C CA . ASN A 1 28 ? 5.712 -7.200 -5.697 1.00 0.00 28 ASN A CA 17
ATOM 23201 C C . ASN A 1 28 ? 5.132 -5.807 -6.007 1.00 0.00 28 ASN A C 17
ATOM 23202 O O . ASN A 1 28 ? 5.701 -4.779 -5.632 1.00 0.00 28 ASN A O 17
ATOM 23213 N N . GLN A 1 29 ? 3.992 -5.777 -6.703 1.00 0.00 29 GLN A N 17
ATOM 23214 C CA . GLN A 1 29 ? 3.371 -4.563 -7.238 1.00 0.00 29 GLN A CA 17
ATOM 23215 C C . GLN A 1 29 ? 2.684 -3.716 -6.152 1.00 0.00 29 GLN A C 17
ATOM 23216 O O . GLN A 1 29 ? 2.780 -2.491 -6.179 1.00 0.00 29 GLN A O 17
ATOM 23230 N N . LEU A 1 30 ? 2.040 -4.348 -5.161 1.00 0.00 30 LEU A N 17
ATOM 23231 C CA . LEU A 1 30 ? 1.465 -3.644 -4.005 1.00 0.00 30 LEU A CA 17
ATOM 23232 C C . LEU A 1 30 ? 2.536 -2.951 -3.143 1.00 0.00 30 LEU A C 17
ATOM 23233 O O . LEU A 1 30 ? 2.273 -1.883 -2.584 1.00 0.00 30 LEU A O 17
ATOM 23249 N N . MET A 1 31 ? 3.760 -3.495 -3.079 1.00 0.00 31 MET A N 17
ATOM 23250 C CA . MET A 1 31 ? 4.876 -2.826 -2.404 1.00 0.00 31 MET A CA 17
ATOM 23251 C C . MET A 1 31 ? 5.341 -1.595 -3.188 1.00 0.00 31 MET A C 17
ATOM 23252 O O . MET A 1 31 ? 5.555 -0.543 -2.596 1.00 0.00 31 MET A O 17
ATOM 23266 N N . ALA A 1 32 ? 5.463 -1.700 -4.516 1.00 0.00 32 ALA A N 17
ATOM 23267 C CA . ALA A 1 32 ? 5.839 -0.581 -5.380 1.00 0.00 32 ALA A CA 17
ATOM 23268 C C . ALA A 1 32 ? 4.804 0.566 -5.341 1.00 0.00 32 ALA A C 17
ATOM 23269 O O . ALA A 1 32 ? 5.182 1.739 -5.305 1.00 0.00 32 ALA A O 17
ATOM 23276 N N . LEU A 1 33 ? 3.508 0.233 -5.264 1.00 0.00 33 LEU A N 17
ATOM 23277 C CA . LEU A 1 33 ? 2.405 1.188 -5.078 1.00 0.00 33 LEU A CA 17
ATOM 23278 C C . LEU A 1 33 ? 2.545 1.942 -3.744 1.00 0.00 33 LEU A C 17
ATOM 23279 O O . LEU A 1 33 ? 2.555 3.174 -3.726 1.00 0.00 33 LEU A O 17
ATOM 23295 N N . ALA A 1 34 ? 2.707 1.220 -2.635 1.00 0.00 34 ALA A N 17
ATOM 23296 C CA . ALA A 1 34 ? 2.881 1.822 -1.313 1.00 0.00 34 ALA A CA 17
ATOM 23297 C C . ALA A 1 34 ? 4.191 2.622 -1.199 1.00 0.00 34 ALA A C 17
ATOM 23298 O O . ALA A 1 34 ? 4.202 3.689 -0.586 1.00 0.00 34 ALA A O 17
ATOM 23305 N N . LEU A 1 35 ? 5.284 2.177 -1.826 1.00 0.00 35 LEU A N 17
ATOM 23306 C CA . LEU A 1 35 ? 6.572 2.889 -1.867 1.00 0.00 35 LEU A CA 17
ATOM 23307 C C . LEU A 1 35 ? 6.455 4.224 -2.631 1.00 0.00 35 LEU A C 17
ATOM 23308 O O . LEU A 1 35 ? 6.920 5.258 -2.135 1.00 0.00 35 LEU A O 17
ATOM 23324 N N . LYS A 1 36 ? 5.765 4.238 -3.783 1.00 0.00 36 LYS A N 17
ATOM 23325 C CA . LYS A 1 36 ? 5.463 5.455 -4.562 1.00 0.00 36 LYS A CA 17
ATOM 23326 C C . LYS A 1 36 ? 4.644 6.469 -3.747 1.00 0.00 36 LYS A C 17
ATOM 23327 O O . LYS A 1 36 ? 4.997 7.648 -3.704 1.00 0.00 36 LYS A O 17
ATOM 23346 N N . LEU A 1 37 ? 3.618 6.004 -3.035 1.00 0.00 37 LEU A N 17
ATOM 23347 C CA . LEU A 1 37 ? 2.853 6.811 -2.074 1.00 0.00 37 LEU A CA 17
ATOM 23348 C C . LEU A 1 37 ? 3.721 7.298 -0.897 1.00 0.00 37 LEU A C 17
ATOM 23349 O O . LEU A 1 37 ? 3.512 8.422 -0.424 1.00 0.00 37 LEU A O 17
ATOM 23365 N N . LYS A 1 38 ? 4.691 6.500 -0.424 1.00 0.00 38 LYS A N 17
ATOM 23366 C CA . LYS A 1 38 ? 5.562 6.872 0.700 1.00 0.00 38 LYS A CA 17
ATOM 23367 C C . LYS A 1 38 ? 6.538 7.984 0.333 1.00 0.00 38 LYS A C 17
ATOM 23368 O O . LYS A 1 38 ? 6.578 8.986 1.042 1.00 0.00 38 LYS A O 17
ATOM 23387 N N . GLN A 1 39 ? 7.286 7.861 -0.770 1.00 0.00 39 GLN A N 17
ATOM 23388 C CA . GLN A 1 39 ? 8.270 8.884 -1.171 1.00 0.00 39 GLN A CA 17
ATOM 23389 C C . GLN A 1 39 ? 7.612 10.255 -1.446 1.00 0.00 39 GLN A C 17
ATOM 23390 O O . GLN A 1 39 ? 8.218 11.292 -1.183 1.00 0.00 39 GLN A O 17
ATOM 23404 N N . GLN A 1 40 ? 6.353 10.265 -1.898 1.00 0.00 40 GLN A N 17
ATOM 23405 C CA . GLN A 1 40 ? 5.547 11.472 -2.110 1.00 0.00 40 GLN A CA 17
ATOM 23406 C C . GLN A 1 40 ? 5.300 12.262 -0.812 1.00 0.00 40 GLN A C 17
ATOM 23407 O O . GLN A 1 40 ? 5.469 13.485 -0.800 1.00 0.00 40 GLN A O 17
ATOM 23421 N N . GLN A 1 41 ? 4.926 11.589 0.287 1.00 0.00 41 GLN A N 17
ATOM 23422 C CA . GLN A 1 41 ? 4.805 12.235 1.610 1.00 0.00 41 GLN A CA 17
ATOM 23423 C C . GLN A 1 41 ? 6.177 12.496 2.271 1.00 0.00 41 GLN A C 17
ATOM 23424 O O . GLN A 1 41 ? 6.381 13.569 2.848 1.00 0.00 41 GLN A O 17
ATOM 23438 N N . LEU A 1 42 ? 7.138 11.571 2.152 1.00 0.00 42 LEU A N 17
ATOM 23439 C CA . LEU A 1 42 ? 8.410 11.598 2.880 1.00 0.00 42 LEU A CA 17
ATOM 23440 C C . LEU A 1 42 ? 9.332 12.763 2.491 1.00 0.00 42 LEU A C 17
ATOM 23441 O O . LEU A 1 42 ? 9.955 13.368 3.363 1.00 0.00 42 LEU A O 17
ATOM 23457 N N . GLU A 1 43 ? 9.406 13.109 1.202 1.00 0.00 43 GLU A N 17
ATOM 23458 C CA . GLU A 1 43 ? 10.206 14.248 0.710 1.00 0.00 43 GLU A CA 17
ATOM 23459 C C . GLU A 1 43 ? 9.620 15.622 1.105 1.00 0.00 43 GLU A C 17
ATOM 23460 O O . GLU A 1 43 ? 10.351 16.615 1.157 1.00 0.00 43 GLU A O 17
ATOM 23472 N N . GLN A 1 44 ? 8.318 15.687 1.419 1.00 0.00 44 GLN A N 17
ATOM 23473 C CA . GLN A 1 44 ? 7.622 16.887 1.908 1.00 0.00 44 GLN A CA 17
ATOM 23474 C C . GLN A 1 44 ? 7.668 17.053 3.443 1.00 0.00 44 GLN A C 17
ATOM 23475 O O . GLN A 1 44 ? 7.412 18.154 3.944 1.00 0.00 44 GLN A O 17
ATOM 23489 N N . GLY A 1 45 ? 8.024 15.999 4.194 1.00 0.00 45 GLY A N 17
ATOM 23490 C CA . GLY A 1 45 ? 8.191 15.991 5.660 1.00 0.00 45 GLY A CA 17
ATOM 23491 C C . GLY A 1 45 ? 6.870 16.023 6.432 1.00 0.00 45 GLY A C 17
ATOM 23492 O O . GLY A 1 45 ? 6.136 15.011 6.410 1.00 0.00 45 GLY A O 17
ATOM 23497 N N . GLY B 1 1 ? 31.180 7.215 16.377 1.00 0.00 101 GLY B N 17
ATOM 23498 C CA . GLY B 1 1 ? 30.714 6.898 15.011 1.00 0.00 101 GLY B CA 17
ATOM 23499 C C . GLY B 1 1 ? 31.873 6.778 14.021 1.00 0.00 101 GLY B C 17
ATOM 23500 O O . GLY B 1 1 ? 32.974 7.265 14.301 1.00 0.00 101 GLY B O 17
ATOM 23506 N N . PRO B 1 2 ? 31.659 6.134 12.857 1.00 0.00 102 PRO B N 17
ATOM 23507 C CA . PRO B 1 2 ? 32.682 5.947 11.820 1.00 0.00 102 PRO B CA 17
ATOM 23508 C C . PRO B 1 2 ? 33.119 7.280 11.182 1.00 0.00 102 PRO B C 17
ATOM 23509 O O . PRO B 1 2 ? 32.298 8.164 10.918 1.00 0.00 102 PRO B O 17
ATOM 23520 N N . GLY B 1 3 ? 34.417 7.409 10.896 1.00 0.00 103 GLY B N 17
ATOM 23521 C CA . GLY B 1 3 ? 35.060 8.645 10.409 1.00 0.00 103 GLY B CA 17
ATOM 23522 C C . GLY B 1 3 ? 34.900 8.950 8.913 1.00 0.00 103 GLY B C 17
ATOM 23523 O O . GLY B 1 3 ? 35.416 9.973 8.445 1.00 0.00 103 GLY B O 17
ATOM 23527 N N . SER B 1 4 ? 34.221 8.087 8.146 1.00 0.00 104 SER B N 17
ATOM 23528 C CA . SER B 1 4 ? 34.043 8.247 6.693 1.00 0.00 104 SER B CA 17
ATOM 23529 C C . SER B 1 4 ? 33.240 9.504 6.330 1.00 0.00 104 SER B C 17
ATOM 23530 O O . SER B 1 4 ? 32.234 9.825 6.969 1.00 0.00 104 SER B O 17
ATOM 23538 N N . MET B 1 5 ? 33.670 10.209 5.277 1.00 0.00 105 MET B N 17
ATOM 23539 C CA . MET B 1 5 ? 33.077 11.469 4.801 1.00 0.00 105 MET B CA 17
ATOM 23540 C C . MET B 1 5 ? 31.709 11.311 4.103 1.00 0.00 105 MET B C 17
ATOM 23541 O O . MET B 1 5 ? 31.035 12.309 3.837 1.00 0.00 105 MET B O 17
ATOM 23555 N N . ASN B 1 6 ? 31.277 10.078 3.822 1.00 0.00 106 ASN B N 17
ATOM 23556 C CA . ASN B 1 6 ? 29.955 9.724 3.300 1.00 0.00 106 ASN B CA 17
ATOM 23557 C C . ASN B 1 6 ? 29.342 8.591 4.145 1.00 0.00 106 ASN B C 17
ATOM 23558 O O . ASN B 1 6 ? 30.049 7.651 4.522 1.00 0.00 106 ASN B O 17
ATOM 23569 N N . LYS B 1 7 ? 28.042 8.682 4.464 1.00 0.00 107 LYS B N 17
ATOM 23570 C CA . LYS B 1 7 ? 27.335 7.774 5.397 1.00 0.00 107 LYS B CA 17
ATOM 23571 C C . LYS B 1 7 ? 25.998 7.284 4.808 1.00 0.00 107 LYS B C 17
ATOM 23572 O O . LYS B 1 7 ? 25.323 8.056 4.114 1.00 0.00 107 LYS B O 17
ATOM 23591 N N . PRO B 1 8 ? 25.557 6.038 5.094 1.00 0.00 108 PRO B N 17
ATOM 23592 C CA . PRO B 1 8 ? 24.350 5.446 4.502 1.00 0.00 108 PRO B CA 17
ATOM 23593 C C . PRO B 1 8 ? 23.042 6.141 4.914 1.00 0.00 108 PRO B C 17
ATOM 23594 O O . PRO B 1 8 ? 22.036 6.028 4.209 1.00 0.00 108 PRO B O 17
ATOM 23605 N N . THR B 1 9 ? 23.045 6.906 6.008 1.00 0.00 109 THR B N 17
ATOM 23606 C CA . THR B 1 9 ? 21.900 7.718 6.469 1.00 0.00 109 THR B CA 17
ATOM 23607 C C . THR B 1 9 ? 21.503 8.837 5.492 1.00 0.00 109 THR B C 17
ATOM 23608 O O . THR B 1 9 ? 20.360 9.296 5.524 1.00 0.00 109 THR B O 17
ATOM 23619 N N . SER B 1 10 ? 22.408 9.260 4.596 1.00 0.00 110 SER B N 17
ATOM 23620 C CA . SER B 1 10 ? 22.133 10.234 3.518 1.00 0.00 110 SER B CA 17
ATOM 23621 C C . SER B 1 10 ? 21.626 9.590 2.214 1.00 0.00 110 SER B C 17
ATOM 23622 O O . SER B 1 10 ? 21.175 10.303 1.315 1.00 0.00 110 SER B O 17
ATOM 23630 N N . SER B 1 11 ? 21.711 8.260 2.083 1.00 0.00 111 SER B N 17
ATOM 23631 C CA . SER B 1 11 ? 21.294 7.489 0.900 1.00 0.00 111 SER B CA 17
ATOM 23632 C C . SER B 1 11 ? 19.786 7.162 0.904 1.00 0.00 111 SER B C 17
ATOM 23633 O O . SER B 1 11 ? 19.134 7.166 1.950 1.00 0.00 111 SER B O 17
ATOM 23641 N N . ASP B 1 12 ? 19.219 6.836 -0.262 1.00 0.00 112 ASP B N 17
ATOM 23642 C CA . ASP B 1 12 ? 17.822 6.384 -0.421 1.00 0.00 112 ASP B CA 17
ATOM 23643 C C . ASP B 1 12 ? 17.609 4.880 -0.114 1.00 0.00 112 ASP B C 17
ATOM 23644 O O . ASP B 1 12 ? 16.565 4.313 -0.445 1.00 0.00 112 ASP B O 17
ATOM 23653 N N . GLY B 1 13 ? 18.567 4.230 0.560 1.00 0.00 113 GLY B N 17
ATOM 23654 C CA . GLY B 1 13 ? 18.515 2.815 0.963 1.00 0.00 113 GLY B CA 17
ATOM 23655 C C . GLY B 1 13 ? 17.375 2.451 1.927 1.00 0.00 113 GLY B C 17
ATOM 23656 O O . GLY B 1 13 ? 17.095 1.265 2.114 1.00 0.00 113 GLY B O 17
ATOM 23660 N N . TRP B 1 14 ? 16.668 3.444 2.486 1.00 0.00 114 TRP B N 17
ATOM 23661 C CA . TRP B 1 14 ? 15.439 3.257 3.274 1.00 0.00 114 TRP B CA 17
ATOM 23662 C C . TRP B 1 14 ? 14.341 2.504 2.501 1.00 0.00 114 TRP B C 17
ATOM 23663 O O . TRP B 1 14 ? 13.535 1.802 3.110 1.00 0.00 114 TRP B O 17
ATOM 23684 N N . LYS B 1 15 ? 14.315 2.612 1.163 1.00 0.00 115 LYS B N 17
ATOM 23685 C CA . LYS B 1 15 ? 13.322 1.977 0.286 1.00 0.00 115 LYS B CA 17
ATOM 23686 C C . LYS B 1 15 ? 13.319 0.445 0.385 1.00 0.00 115 LYS B C 17
ATOM 23687 O O . LYS B 1 15 ? 12.250 -0.167 0.376 1.00 0.00 115 LYS B O 17
ATOM 23706 N N . ASP B 1 16 ? 14.492 -0.175 0.531 1.00 0.00 116 ASP B N 17
ATOM 23707 C CA . ASP B 1 16 ? 14.634 -1.631 0.682 1.00 0.00 116 ASP B CA 17
ATOM 23708 C C . ASP B 1 16 ? 14.094 -2.122 2.037 1.00 0.00 116 ASP B C 17
ATOM 23709 O O . ASP B 1 16 ? 13.420 -3.149 2.106 1.00 0.00 116 ASP B O 17
ATOM 23718 N N . ASP B 1 17 ? 14.328 -1.363 3.111 1.00 0.00 117 ASP B N 17
ATOM 23719 C CA . ASP B 1 17 ? 13.744 -1.628 4.433 1.00 0.00 117 ASP B CA 17
ATOM 23720 C C . ASP B 1 17 ? 12.220 -1.392 4.446 1.00 0.00 117 ASP B C 17
ATOM 23721 O O . ASP B 1 17 ? 11.475 -2.106 5.120 1.00 0.00 117 ASP B O 17
ATOM 23730 N N . TYR B 1 18 ? 11.734 -0.433 3.646 1.00 0.00 118 TYR B N 17
ATOM 23731 C CA . TYR B 1 18 ? 10.301 -0.168 3.503 1.00 0.00 118 TYR B CA 17
ATOM 23732 C C . TYR B 1 18 ? 9.589 -1.313 2.767 1.00 0.00 118 TYR B C 17
ATOM 23733 O O . TYR B 1 18 ? 8.582 -1.829 3.257 1.00 0.00 118 TYR B O 17
ATOM 23751 N N . LEU B 1 19 ? 10.147 -1.806 1.655 1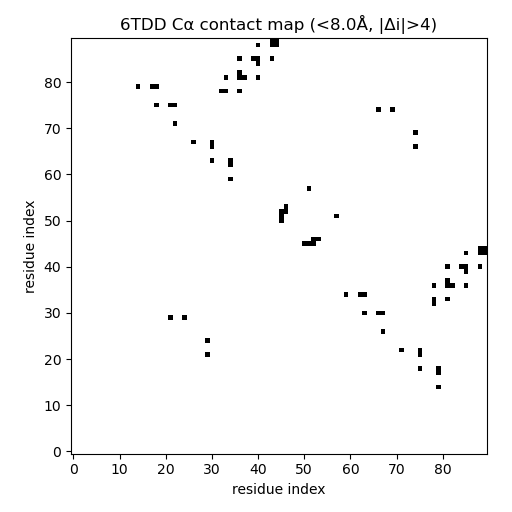.00 0.00 119 LEU B N 17
ATOM 23752 C CA . LEU B 1 19 ? 9.685 -3.034 0.987 1.00 0.00 119 LEU B CA 17
ATOM 23753 C C . LEU B 1 19 ? 9.711 -4.244 1.939 1.00 0.00 119 LEU B C 17
ATOM 23754 O O . LEU B 1 19 ? 8.752 -5.016 1.978 1.00 0.00 119 LEU B O 17
ATOM 23770 N N . SER B 1 20 ? 10.758 -4.382 2.760 1.00 0.00 120 SER B N 17
ATOM 23771 C CA . SER B 1 20 ? 10.859 -5.457 3.754 1.00 0.00 120 SER B CA 17
ATOM 23772 C C . SER B 1 20 ? 9.704 -5.431 4.767 1.00 0.00 120 SER B C 17
ATOM 23773 O O . SER B 1 20 ? 9.101 -6.483 5.019 1.00 0.00 120 SER B O 17
ATOM 23781 N N . ARG B 1 21 ? 9.332 -4.258 5.308 1.00 0.00 121 ARG B N 17
ATOM 23782 C CA . ARG B 1 21 ? 8.200 -4.137 6.258 1.00 0.00 121 ARG B CA 17
ATOM 23783 C C . ARG B 1 21 ? 6.830 -4.282 5.584 1.00 0.00 121 ARG B C 17
ATOM 23784 O O . ARG B 1 21 ? 5.940 -4.910 6.159 1.00 0.00 121 ARG B O 17
ATOM 23805 N N . LEU B 1 22 ? 6.663 -3.773 4.356 1.00 0.00 122 LEU B N 17
ATOM 23806 C CA . LEU B 1 22 ? 5.417 -3.886 3.576 1.00 0.00 122 LEU B CA 17
ATOM 23807 C C . LEU B 1 22 ? 5.067 -5.346 3.236 1.00 0.00 122 LEU B C 17
ATOM 23808 O O . LEU B 1 22 ? 3.891 -5.712 3.208 1.00 0.00 122 LEU B O 17
ATOM 23824 N N . SER B 1 23 ? 6.078 -6.196 3.032 1.00 0.00 123 SER B N 17
ATOM 23825 C CA . SER B 1 23 ? 5.894 -7.629 2.761 1.00 0.00 123 SER B CA 17
ATOM 23826 C C . SER B 1 23 ? 5.239 -8.413 3.918 1.00 0.00 123 SER B C 17
ATOM 23827 O O . SER B 1 23 ? 4.611 -9.448 3.678 1.00 0.00 123 SER B O 17
ATOM 23835 N N . ARG B 1 24 ? 5.344 -7.935 5.167 1.00 0.00 124 ARG B N 17
ATOM 23836 C CA . ARG B 1 24 ? 4.894 -8.667 6.378 1.00 0.00 124 ARG B CA 17
ATOM 23837 C C . ARG B 1 24 ? 3.379 -8.668 6.588 1.00 0.00 124 ARG B C 17
ATOM 23838 O O . ARG B 1 24 ? 2.850 -9.544 7.278 1.00 0.00 124 ARG B O 17
ATOM 23859 N N . LEU B 1 25 ? 2.686 -7.690 6.006 1.00 0.00 125 LEU B N 17
ATOM 23860 C CA . LEU B 1 25 ? 1.239 -7.480 6.161 1.00 0.00 125 LEU B CA 17
ATOM 23861 C C . LEU B 1 25 ? 0.396 -8.512 5.389 1.00 0.00 125 LEU B C 17
ATOM 23862 O O . LEU B 1 25 ? 0.737 -8.911 4.270 1.00 0.00 125 LEU B O 17
ATOM 23878 N N . SER B 1 26 ? -0.747 -8.888 5.970 1.00 0.00 126 SER B N 17
ATOM 23879 C CA . SER B 1 26 ? -1.837 -9.639 5.319 1.00 0.00 126 SER B CA 17
ATOM 23880 C C . SER B 1 26 ? -2.637 -8.766 4.333 1.00 0.00 126 SER B C 17
ATOM 23881 O O . SER B 1 26 ? -2.518 -7.539 4.348 1.00 0.00 126 SER B O 17
ATOM 23889 N N . LYS B 1 27 ? -3.481 -9.379 3.488 1.00 0.00 127 LYS B N 17
ATOM 23890 C CA . LYS B 1 27 ? -4.187 -8.722 2.372 1.00 0.00 127 LYS B CA 17
ATOM 23891 C C . LYS B 1 27 ? -4.986 -7.476 2.773 1.00 0.00 127 LYS B C 17
ATOM 23892 O O . LYS B 1 27 ? -4.904 -6.445 2.112 1.00 0.00 127 LYS B O 17
ATOM 23911 N N . ASN B 1 28 ? -5.737 -7.560 3.862 1.00 0.00 128 ASN B N 17
ATOM 23912 C CA . ASN B 1 28 ? -6.534 -6.453 4.394 1.00 0.00 128 ASN B CA 17
ATOM 23913 C C . ASN B 1 28 ? -5.667 -5.361 5.062 1.00 0.00 128 ASN B C 17
ATOM 23914 O O . ASN B 1 28 ? -5.988 -4.174 4.987 1.00 0.00 128 ASN B O 17
ATOM 23925 N N . GLN B 1 29 ? -4.549 -5.749 5.680 1.00 0.00 129 GLN B N 17
ATOM 23926 C CA . GLN B 1 29 ? -3.614 -4.843 6.361 1.00 0.00 129 GLN B CA 17
ATOM 23927 C C . GLN B 1 29 ? -2.773 -4.021 5.374 1.00 0.00 129 GLN B C 17
ATOM 23928 O O . GLN B 1 29 ? -2.580 -2.822 5.580 1.00 0.00 129 GLN B O 17
ATOM 23942 N N . LEU B 1 30 ? -2.295 -4.622 4.272 1.00 0.00 130 LEU B N 17
ATOM 23943 C CA . LEU B 1 30 ? -1.533 -3.915 3.233 1.00 0.00 130 LEU B CA 17
ATOM 23944 C C . LEU B 1 30 ? -2.388 -2.896 2.460 1.00 0.00 130 LEU B C 17
ATOM 23945 O O . LEU B 1 30 ? -1.868 -1.854 2.048 1.00 0.00 130 LEU B O 17
ATOM 23961 N N . MET B 1 31 ? -3.703 -3.124 2.331 1.00 0.00 131 MET B N 17
ATOM 23962 C CA . MET B 1 31 ? -4.629 -2.104 1.822 1.00 0.00 131 MET B CA 17
ATOM 23963 C C . MET B 1 31 ? -4.751 -0.931 2.802 1.00 0.00 131 MET B C 17
ATOM 23964 O O . MET B 1 31 ? -4.623 0.221 2.396 1.00 0.00 131 MET B O 17
ATOM 23978 N N . ALA B 1 32 ? -4.945 -1.216 4.091 1.00 0.00 132 ALA B N 17
ATOM 23979 C CA . ALA B 1 32 ? -5.057 -0.195 5.135 1.00 0.00 132 ALA B CA 17
ATOM 23980 C C . ALA B 1 32 ? -3.783 0.663 5.268 1.00 0.00 132 ALA B C 17
ATOM 23981 O O . ALA B 1 32 ? -3.884 1.873 5.471 1.00 0.00 132 ALA B O 17
ATOM 23988 N N . LEU B 1 33 ? -2.592 0.076 5.098 1.00 0.00 133 LEU B N 17
ATOM 23989 C CA . LEU B 1 33 ? -1.311 0.789 5.075 1.00 0.00 133 LEU B CA 17
ATOM 23990 C C . LEU B 1 33 ? -1.238 1.775 3.898 1.00 0.00 133 LEU B C 17
ATOM 23991 O O . LEU B 1 33 ? -0.982 2.962 4.101 1.00 0.00 133 LEU B O 17
ATOM 24007 N N . ALA B 1 34 ? -1.506 1.314 2.670 1.00 0.00 134 ALA B N 17
ATOM 24008 C CA . ALA B 1 34 ? -1.512 2.177 1.485 1.00 0.00 134 ALA B CA 17
ATOM 24009 C C . ALA B 1 34 ? -2.596 3.274 1.570 1.00 0.00 134 ALA B C 17
ATOM 24010 O O . ALA B 1 34 ? -2.340 4.423 1.204 1.00 0.00 134 ALA B O 17
ATOM 24017 N N . LEU B 1 35 ? -3.774 2.967 2.123 1.00 0.00 135 LEU B N 17
ATOM 24018 C CA . LEU B 1 35 ? -4.856 3.927 2.362 1.00 0.00 135 LEU B CA 17
ATOM 24019 C C . LEU B 1 35 ? -4.439 4.997 3.392 1.00 0.00 135 LEU B C 17
ATOM 24020 O O . LEU B 1 35 ? -4.617 6.192 3.149 1.00 0.00 135 LEU B O 17
ATOM 24036 N N . LYS B 1 36 ? -3.810 4.591 4.508 1.00 0.00 136 LYS B N 17
ATOM 24037 C CA . LYS B 1 36 ? -3.242 5.485 5.536 1.00 0.00 136 LYS B CA 17
ATOM 24038 C C . LYS B 1 36 ? -2.175 6.428 4.963 1.00 0.00 136 LYS B C 17
ATOM 24039 O O . LYS B 1 36 ? -2.161 7.613 5.306 1.00 0.00 136 LYS B O 17
ATOM 24058 N N . LEU B 1 37 ? -1.319 5.951 4.062 1.00 0.00 137 LEU B N 17
ATOM 24059 C CA . LEU B 1 37 ? -0.381 6.792 3.307 1.00 0.00 137 LEU B CA 17
ATOM 24060 C C . LEU B 1 37 ? -1.111 7.768 2.371 1.00 0.00 137 LEU B C 17
ATOM 24061 O O . LEU B 1 37 ? -0.739 8.939 2.309 1.00 0.00 137 LEU B O 17
ATOM 24077 N N . LYS B 1 38 ? -2.160 7.319 1.671 1.00 0.00 138 LYS B N 17
ATOM 24078 C CA . LYS B 1 38 ? -2.898 8.142 0.703 1.00 0.00 138 LYS B CA 17
ATOM 24079 C C . LYS B 1 38 ? -3.692 9.273 1.359 1.00 0.00 138 LYS B C 17
ATOM 24080 O O . LYS B 1 38 ? -3.590 10.412 0.911 1.00 0.00 138 LYS B O 17
ATOM 24099 N N . GLN B 1 39 ? -4.423 9.001 2.441 1.00 0.00 139 GLN B N 17
ATOM 24100 C CA . GLN B 1 39 ? -5.187 10.044 3.144 1.00 0.00 139 GLN B CA 17
ATOM 24101 C C . GLN B 1 39 ? -4.266 11.115 3.761 1.00 0.00 139 GLN B C 17
ATOM 24102 O O . GLN B 1 39 ? -4.631 12.289 3.774 1.00 0.00 139 GLN B O 17
ATOM 24116 N N . GLN B 1 40 ? -3.051 10.756 4.203 1.00 0.00 140 GLN B N 17
ATOM 24117 C CA . GLN B 1 40 ? -2.071 11.720 4.726 1.00 0.00 140 GLN B CA 17
ATOM 24118 C C . GLN B 1 40 ? -1.598 12.738 3.675 1.00 0.00 140 GLN B C 17
ATOM 24119 O O . GLN B 1 40 ? -1.546 13.933 3.968 1.00 0.00 140 GLN B O 17
ATOM 24133 N N . GLN B 1 41 ? -1.275 12.299 2.452 1.00 0.00 141 GLN B N 17
ATOM 24134 C CA . GLN B 1 41 ? -0.889 13.216 1.364 1.00 0.00 141 GLN B CA 17
ATOM 24135 C C . GLN B 1 41 ? -2.076 14.037 0.798 1.00 0.00 141 GLN B C 17
ATOM 24136 O O . GLN B 1 41 ? -1.867 15.142 0.288 1.00 0.00 141 GLN B O 17
ATOM 24150 N N . LEU B 1 42 ? -3.314 13.543 0.925 1.00 0.00 142 LEU B N 17
ATOM 24151 C CA . LEU B 1 42 ? -4.529 14.278 0.543 1.00 0.00 142 LEU B CA 17
ATOM 24152 C C . LEU B 1 42 ? -4.930 15.348 1.574 1.00 0.00 142 LEU B C 17
ATOM 24153 O O . LEU B 1 42 ? -5.340 16.446 1.190 1.00 0.00 142 LEU B O 17
ATOM 24169 N N . GLU B 1 43 ? -4.834 15.058 2.876 1.00 0.00 143 GLU B N 17
ATOM 24170 C CA . GLU B 1 43 ? -5.273 15.960 3.958 1.00 0.00 143 GLU B CA 17
ATOM 24171 C C . GLU B 1 43 ? -4.262 17.077 4.302 1.00 0.00 143 GLU B C 17
ATOM 24172 O O . GLU B 1 43 ? -4.669 18.152 4.749 1.00 0.00 143 GLU B O 17
ATOM 24184 N N . GLN B 1 44 ? -2.953 16.859 4.100 1.00 0.00 144 GLN B N 17
ATOM 24185 C CA . GLN B 1 44 ? -1.910 17.862 4.377 1.00 0.00 144 GLN B CA 17
ATOM 24186 C C . GLN B 1 44 ? -1.919 19.046 3.389 1.00 0.00 144 GLN B C 17
ATOM 24187 O O . GLN B 1 44 ? -2.381 18.927 2.245 1.00 0.00 144 GLN B O 17
ATOM 24201 N N . GLY B 1 45 ? -1.374 20.196 3.818 1.00 0.00 145 GLY B N 17
ATOM 24202 C CA . GLY B 1 45 ? -1.276 21.431 3.026 1.00 0.00 145 GLY B CA 17
ATOM 24203 C C . GLY B 1 45 ? -0.531 22.538 3.765 1.00 0.00 145 GLY B C 17
ATOM 24204 O O . GLY B 1 45 ? 0.701 22.655 3.572 1.00 0.00 145 GLY B O 17
ATOM 24209 N N . GLY A 1 1 ? -11.551 2.835 13.116 1.00 0.00 1 GLY A N 18
ATOM 24210 C CA . GLY A 1 1 ? -12.578 1.816 13.415 1.00 0.00 1 GLY A CA 18
ATOM 24211 C C . GLY A 1 1 ? -13.989 2.374 13.259 1.00 0.00 1 GLY A C 18
ATOM 24212 O O . GLY A 1 1 ? -14.183 3.317 12.480 1.00 0.00 1 GLY A O 18
ATOM 24218 N N . PRO A 1 2 ? -14.986 1.816 13.978 1.00 0.00 2 PRO A N 18
ATOM 24219 C CA . PRO A 1 2 ? -16.386 2.261 13.912 1.00 0.00 2 PRO A CA 18
ATOM 24220 C C . PRO A 1 2 ? -16.618 3.708 14.390 1.00 0.00 2 PRO A C 18
ATOM 24221 O O . PRO A 1 2 ? -17.491 4.392 13.858 1.00 0.00 2 PRO A O 18
ATOM 24232 N N . GLY A 1 3 ? -15.841 4.175 15.375 1.00 0.00 3 GLY A N 18
ATOM 24233 C CA . GLY A 1 3 ? -15.891 5.548 15.899 1.00 0.00 3 GLY A CA 18
ATOM 24234 C C . GLY A 1 3 ? -15.074 6.547 15.072 1.00 0.00 3 GLY A C 18
ATOM 24235 O O . GLY A 1 3 ? -14.027 6.197 14.520 1.00 0.00 3 GLY A O 18
ATOM 24239 N N . SER A 1 4 ? -15.538 7.800 14.993 1.00 0.00 4 SER A N 18
ATOM 24240 C CA . SER A 1 4 ? -14.886 8.917 14.285 1.00 0.00 4 SER A CA 18
ATOM 24241 C C . SER A 1 4 ? -15.296 10.290 14.853 1.00 0.00 4 SER A C 18
ATOM 24242 O O . SER A 1 4 ? -16.292 10.403 15.575 1.00 0.00 4 SER A O 18
ATOM 24250 N N . MET A 1 5 ? -14.520 11.332 14.525 1.00 0.00 5 MET A N 18
ATOM 24251 C CA . MET A 1 5 ? -14.723 12.728 14.976 1.00 0.00 5 MET A CA 18
ATOM 24252 C C . MET A 1 5 ? -14.729 13.759 13.823 1.00 0.00 5 MET A C 18
ATOM 24253 O O . MET A 1 5 ? -14.848 14.965 14.045 1.00 0.00 5 MET A O 18
ATOM 24267 N N . ASN A 1 6 ? -14.616 13.300 12.569 1.00 0.00 6 ASN A N 18
ATOM 24268 C CA . ASN A 1 6 ? -14.579 14.131 11.360 1.00 0.00 6 ASN A CA 18
ATOM 24269 C C . ASN A 1 6 ? -15.933 14.811 11.072 1.00 0.00 6 ASN A C 18
ATOM 24270 O O . ASN A 1 6 ? -17.004 14.220 11.272 1.00 0.00 6 ASN A O 18
ATOM 24281 N N . LYS A 1 7 ? -15.894 16.049 10.555 1.00 0.00 7 LYS A N 18
ATOM 24282 C CA . LYS A 1 7 ? -17.067 16.779 10.039 1.00 0.00 7 LYS A CA 18
ATOM 24283 C C . LYS A 1 7 ? -17.463 16.264 8.635 1.00 0.00 7 LYS A C 18
ATOM 24284 O O . LYS A 1 7 ? -16.580 15.813 7.899 1.00 0.00 7 LYS A O 18
ATOM 24303 N N . PRO A 1 8 ? -18.751 16.330 8.238 1.00 0.00 8 PRO A N 18
ATOM 24304 C CA . PRO A 1 8 ? -19.215 15.863 6.928 1.00 0.00 8 PRO A CA 18
ATOM 24305 C C . PRO A 1 8 ? -18.609 16.685 5.783 1.00 0.00 8 PRO A C 18
ATOM 24306 O O . PRO A 1 8 ? -18.787 17.903 5.704 1.00 0.00 8 PRO A O 18
ATOM 24317 N N . THR A 1 9 ? -17.874 16.014 4.893 1.00 0.00 9 THR A N 18
ATOM 24318 C CA . THR A 1 9 ? -17.168 16.603 3.738 1.00 0.00 9 THR A CA 18
ATOM 24319 C C . THR A 1 9 ? -16.806 15.539 2.683 1.00 0.00 9 THR A C 18
ATOM 24320 O O . THR A 1 9 ? -16.851 14.332 2.955 1.00 0.00 9 THR A O 18
ATOM 24331 N N . SER A 1 10 ? -16.411 15.966 1.481 1.00 0.00 10 SER A N 18
ATOM 24332 C CA . SER A 1 10 ? -16.132 15.132 0.289 1.00 0.00 10 SER A CA 18
ATOM 24333 C C . SER A 1 10 ? -14.822 14.314 0.345 1.00 0.00 10 SER A C 18
ATOM 24334 O O . SER A 1 10 ? -14.336 13.835 -0.685 1.00 0.00 10 SER A O 18
ATOM 24342 N N . SER A 1 11 ? -14.219 14.138 1.525 1.00 0.00 11 SER A N 18
ATOM 24343 C CA . SER A 1 11 ? -12.950 13.412 1.740 1.00 0.00 11 SER A CA 18
ATOM 24344 C C . SER A 1 11 ? -13.092 11.868 1.725 1.00 0.00 11 SER A C 18
ATOM 24345 O O . SER A 1 11 ? -12.090 11.154 1.709 1.00 0.00 11 SER A O 18
ATOM 24353 N N . ASP A 1 12 ? -14.320 11.342 1.698 1.00 0.00 12 ASP A N 18
ATOM 24354 C CA . ASP A 1 12 ? -14.649 9.902 1.668 1.00 0.00 12 ASP A CA 18
ATOM 24355 C C . ASP A 1 12 ? -15.221 9.435 0.308 1.00 0.00 12 ASP A C 18
ATOM 24356 O O . ASP A 1 12 ? -15.298 10.198 -0.660 1.00 0.00 12 ASP A O 18
ATOM 24365 N N . GLY A 1 13 ? -15.632 8.159 0.225 1.00 0.00 13 GLY A N 18
ATOM 24366 C CA . GLY A 1 13 ? -16.301 7.541 -0.934 1.00 0.00 13 GLY A CA 18
ATOM 24367 C C . GLY A 1 13 ? -15.333 6.876 -1.916 1.00 0.00 13 GLY A C 18
ATOM 24368 O O . GLY A 1 13 ? -15.498 5.696 -2.244 1.00 0.00 13 GLY A O 18
ATOM 24372 N N . TRP A 1 14 ? -14.269 7.578 -2.315 1.00 0.00 14 TRP A N 18
ATOM 24373 C CA . TRP A 1 14 ? -13.187 7.045 -3.158 1.00 0.00 14 TRP A CA 18
ATOM 24374 C C . TRP A 1 14 ? -12.393 5.916 -2.476 1.00 0.00 14 TRP A C 18
ATOM 24375 O O . TRP A 1 14 ? -11.779 5.089 -3.154 1.00 0.00 14 TRP A O 18
ATOM 24396 N N . LYS A 1 15 ? -12.408 5.878 -1.141 1.00 0.00 15 LYS A N 18
ATOM 24397 C CA . LYS A 1 15 ? -11.626 4.957 -0.301 1.00 0.00 15 LYS A CA 18
ATOM 24398 C C . LYS A 1 15 ? -11.995 3.485 -0.516 1.00 0.00 15 LYS A C 18
ATOM 24399 O O . LYS A 1 15 ? -11.109 2.633 -0.539 1.00 0.00 15 LYS A O 18
ATOM 24418 N N . ASP A 1 16 ? -13.279 3.188 -0.743 1.00 0.00 16 ASP A N 18
ATOM 24419 C CA . ASP A 1 16 ? -13.754 1.826 -1.025 1.00 0.00 16 ASP A CA 18
ATOM 24420 C C . ASP A 1 16 ? -13.246 1.310 -2.385 1.00 0.00 16 ASP A C 18
ATOM 24421 O O . ASP A 1 16 ? -12.841 0.149 -2.505 1.00 0.00 16 ASP A O 18
ATOM 24430 N N . ASP A 1 17 ? -13.209 2.178 -3.403 1.00 0.00 17 ASP A N 18
ATOM 24431 C CA . ASP A 1 17 ? -12.619 1.868 -4.714 1.00 0.00 17 ASP A CA 18
ATOM 24432 C C . ASP A 1 17 ? -11.090 1.730 -4.634 1.00 0.00 17 ASP A C 18
ATOM 24433 O O . ASP A 1 17 ? -10.513 0.897 -5.338 1.00 0.00 17 ASP A O 18
ATOM 24442 N N . TYR A 1 18 ? -10.428 2.487 -3.753 1.00 0.00 18 TYR A N 18
ATOM 24443 C CA . TYR A 1 18 ? -8.985 2.380 -3.532 1.00 0.00 18 TYR A CA 18
ATOM 24444 C C . TYR A 1 18 ? -8.603 1.025 -2.907 1.00 0.00 18 TYR A C 18
ATOM 24445 O O . TYR A 1 18 ? -7.723 0.331 -3.410 1.00 0.00 18 TYR A O 18
ATOM 24463 N N . LEU A 1 19 ? -9.340 0.572 -1.884 1.00 0.00 19 LEU A N 18
ATOM 24464 C CA . LEU A 1 19 ? -9.213 -0.787 -1.334 1.00 0.00 19 LEU A CA 18
ATOM 24465 C C . LEU A 1 19 ? -9.486 -1.867 -2.395 1.00 0.00 19 LEU A C 18
ATOM 24466 O O . LEU A 1 19 ? -8.751 -2.857 -2.471 1.00 0.00 19 LEU A O 18
ATOM 24482 N N . SER A 1 20 ? -10.494 -1.668 -3.252 1.00 0.00 20 SER A N 18
ATOM 24483 C CA . SER A 1 20 ? -10.820 -2.601 -4.340 1.00 0.00 20 SER A CA 18
ATOM 24484 C C . SER A 1 20 ? -9.685 -2.742 -5.364 1.00 0.00 20 SER A C 18
ATOM 24485 O O . SER A 1 20 ? -9.336 -3.871 -5.722 1.00 0.00 20 SER A O 18
ATOM 24493 N N . ARG A 1 21 ? -9.070 -1.637 -5.820 1.00 0.00 21 ARG A N 18
ATOM 24494 C CA . ARG A 1 21 ? -7.969 -1.679 -6.805 1.00 0.00 21 ARG A CA 18
ATOM 24495 C C . ARG A 1 21 ? -6.655 -2.203 -6.220 1.00 0.00 21 ARG A C 18
ATOM 24496 O O . ARG A 1 21 ? -5.968 -2.981 -6.882 1.00 0.00 21 ARG A O 18
ATOM 24517 N N . LEU A 1 22 ? -6.335 -1.856 -4.971 1.00 0.00 22 LEU A N 18
ATOM 24518 C CA . LEU A 1 22 ? -5.140 -2.342 -4.258 1.00 0.00 22 LEU A CA 18
ATOM 24519 C C . LEU A 1 22 ? -5.112 -3.879 -4.135 1.00 0.00 22 LEU A C 18
ATOM 24520 O O . LEU A 1 22 ? -4.038 -4.483 -4.162 1.00 0.00 22 LEU A O 18
ATOM 24536 N N . SER A 1 23 ? -6.280 -4.526 -4.072 1.00 0.00 23 SER A N 18
ATOM 24537 C CA . SER A 1 23 ? -6.415 -5.987 -4.050 1.00 0.00 23 SER A CA 18
ATOM 24538 C C . SER A 1 23 ? -5.938 -6.692 -5.335 1.00 0.00 23 SER A C 18
ATOM 24539 O O . SER A 1 23 ? -5.574 -7.873 -5.294 1.00 0.00 23 SER A O 18
ATOM 24547 N N . ARG A 1 24 ? -5.945 -5.998 -6.485 1.00 0.00 24 ARG A N 18
ATOM 24548 C CA . ARG A 1 24 ? -5.736 -6.606 -7.822 1.00 0.00 24 ARG A CA 18
ATOM 24549 C C . ARG A 1 24 ? -4.262 -6.787 -8.193 1.00 0.00 24 ARG A C 18
ATOM 24550 O O . ARG A 1 24 ? -3.928 -7.616 -9.041 1.00 0.00 24 ARG A O 18
ATOM 24571 N N . LEU A 1 25 ? -3.390 -5.998 -7.567 1.00 0.00 25 LEU A N 18
ATOM 24572 C CA . LEU A 1 25 ? -1.935 -5.989 -7.772 1.00 0.00 25 LEU A CA 18
ATOM 24573 C C . LEU A 1 25 ? -1.250 -7.236 -7.179 1.00 0.00 25 LEU A C 18
ATOM 24574 O O . LEU A 1 25 ? -1.669 -7.775 -6.150 1.00 0.00 25 LEU A O 18
ATOM 24590 N N . SER A 1 26 ? -0.156 -7.674 -7.813 1.00 0.00 26 SER A N 18
ATOM 24591 C CA . SER A 1 26 ? 0.768 -8.689 -7.280 1.00 0.00 26 SER A CA 18
ATOM 24592 C C . SER A 1 26 ? 1.542 -8.173 -6.052 1.00 0.00 26 SER A C 18
ATOM 24593 O O . SER A 1 26 ? 1.571 -6.965 -5.797 1.00 0.00 26 SER A O 18
ATOM 24601 N N . LYS A 1 27 ? 2.200 -9.066 -5.296 1.00 0.00 27 LYS A N 18
ATOM 24602 C CA . LYS A 1 27 ? 2.909 -8.742 -4.038 1.00 0.00 27 LYS A CA 18
ATOM 24603 C C . LYS A 1 27 ? 3.985 -7.666 -4.216 1.00 0.00 27 LYS A C 18
ATOM 24604 O O . LYS A 1 27 ? 4.097 -6.746 -3.408 1.00 0.00 27 LYS A O 18
ATOM 24623 N N . ASN A 1 28 ? 4.751 -7.747 -5.299 1.00 0.00 28 ASN A N 18
ATOM 24624 C CA . ASN A 1 28 ? 5.765 -6.748 -5.655 1.00 0.00 28 ASN A CA 18
ATOM 24625 C C . ASN A 1 28 ? 5.144 -5.406 -6.103 1.00 0.00 28 ASN A C 18
ATOM 24626 O O . ASN A 1 28 ? 5.658 -4.335 -5.777 1.00 0.00 28 ASN A O 18
ATOM 24637 N N . GLN A 1 29 ? 4.021 -5.451 -6.828 1.00 0.00 29 GLN A N 18
ATOM 24638 C CA . GLN A 1 29 ? 3.326 -4.285 -7.389 1.00 0.00 29 GLN A CA 18
ATOM 24639 C C . GLN A 1 29 ? 2.588 -3.458 -6.325 1.00 0.00 29 GLN A C 18
ATOM 24640 O O . GLN A 1 29 ? 2.675 -2.230 -6.339 1.00 0.00 29 GLN A O 18
ATOM 24654 N N . LEU A 1 30 ? 1.913 -4.103 -5.362 1.00 0.00 30 LEU A N 18
ATOM 24655 C CA . LEU A 1 30 ? 1.282 -3.405 -4.229 1.00 0.00 30 LEU A CA 18
ATOM 24656 C C . LEU A 1 30 ? 2.322 -2.702 -3.341 1.00 0.00 30 LEU A C 18
ATOM 24657 O O . LEU A 1 30 ? 2.050 -1.622 -2.808 1.00 0.00 30 LEU A O 18
ATOM 24673 N N . MET A 1 31 ? 3.535 -3.261 -3.223 1.00 0.00 31 MET A N 18
ATOM 24674 C CA . MET A 1 31 ? 4.621 -2.622 -2.479 1.00 0.00 31 MET A CA 18
ATOM 24675 C C . MET A 1 31 ? 5.275 -1.477 -3.253 1.00 0.00 31 MET A C 18
ATOM 24676 O O . MET A 1 31 ? 5.605 -0.461 -2.646 1.00 0.00 31 MET A O 18
ATOM 24690 N N . ALA A 1 32 ? 5.398 -1.576 -4.583 1.00 0.00 32 ALA A N 18
ATOM 24691 C CA . ALA A 1 32 ? 5.831 -0.459 -5.427 1.00 0.00 32 ALA A CA 18
ATOM 24692 C C . ALA A 1 32 ? 4.851 0.736 -5.356 1.00 0.00 32 ALA A C 18
ATOM 24693 O O . ALA A 1 32 ? 5.277 1.893 -5.268 1.00 0.00 32 ALA A O 18
ATOM 24700 N N . LEU A 1 33 ? 3.540 0.458 -5.320 1.00 0.00 33 LEU A N 18
ATOM 24701 C CA . LEU A 1 33 ? 2.488 1.459 -5.110 1.00 0.00 33 LEU A CA 18
ATOM 24702 C C . LEU A 1 33 ? 2.613 2.113 -3.720 1.00 0.00 33 LEU A C 18
ATOM 24703 O O . LEU A 1 33 ? 2.655 3.339 -3.614 1.00 0.00 33 LEU A O 18
ATOM 24719 N N . ALA A 1 34 ? 2.737 1.323 -2.652 1.00 0.00 34 ALA A N 18
ATOM 24720 C CA . ALA A 1 34 ? 2.917 1.828 -1.293 1.00 0.00 34 ALA A CA 18
ATOM 24721 C C . ALA A 1 34 ? 4.227 2.626 -1.111 1.00 0.00 34 ALA A C 18
ATOM 24722 O O . ALA A 1 34 ? 4.241 3.628 -0.397 1.00 0.00 34 ALA A O 18
ATOM 24729 N N . LEU A 1 35 ? 5.317 2.236 -1.787 1.00 0.00 35 LEU A N 18
ATOM 24730 C CA . LEU A 1 35 ? 6.599 2.957 -1.820 1.00 0.00 35 LEU A CA 18
ATOM 24731 C C . LEU A 1 35 ? 6.446 4.324 -2.505 1.00 0.00 35 LEU A C 18
ATOM 24732 O O . LEU A 1 35 ? 6.853 5.343 -1.939 1.00 0.00 35 LEU A O 18
ATOM 24748 N N . LYS A 1 36 ? 5.779 4.382 -3.669 1.00 0.00 36 LYS A N 18
ATOM 24749 C CA . LYS A 1 36 ? 5.412 5.629 -4.375 1.00 0.00 36 LYS A CA 18
ATOM 24750 C C . LYS A 1 36 ? 4.616 6.585 -3.482 1.00 0.00 36 LYS A C 18
ATOM 24751 O O . LYS A 1 36 ? 4.950 7.765 -3.393 1.00 0.00 36 LYS A O 18
ATOM 24770 N N . LEU A 1 37 ? 3.614 6.073 -2.763 1.00 0.00 37 LEU A N 18
ATOM 24771 C CA . LEU A 1 37 ? 2.860 6.825 -1.755 1.00 0.00 37 LEU A CA 18
ATOM 24772 C C . LEU A 1 37 ? 3.750 7.304 -0.595 1.00 0.00 37 LEU A C 18
ATOM 24773 O O . LEU A 1 37 ? 3.594 8.444 -0.158 1.00 0.00 37 LEU A O 18
ATOM 24789 N N . LYS A 1 38 ? 4.675 6.478 -0.094 1.00 0.00 38 LYS A N 18
ATOM 24790 C CA . LYS A 1 38 ? 5.543 6.847 1.038 1.00 0.00 38 LYS A CA 18
ATOM 24791 C C . LYS A 1 38 ? 6.524 7.964 0.674 1.00 0.00 38 LYS A C 18
ATOM 24792 O O . LYS A 1 38 ? 6.601 8.954 1.403 1.00 0.00 38 LYS A O 18
ATOM 24811 N N . GLN A 1 39 ? 7.213 7.869 -0.467 1.00 0.00 39 GLN A N 18
ATOM 24812 C CA . GLN A 1 39 ? 8.137 8.930 -0.908 1.00 0.00 39 GLN A CA 18
ATOM 24813 C C . GLN A 1 39 ? 7.406 10.256 -1.198 1.00 0.00 39 GLN A C 18
ATOM 24814 O O . GLN A 1 39 ? 7.944 11.329 -0.921 1.00 0.00 39 GLN A O 18
ATOM 24828 N N . GLN A 1 40 ? 6.155 10.199 -1.671 1.00 0.00 40 GLN A N 18
ATOM 24829 C CA . GLN A 1 40 ? 5.329 11.381 -1.932 1.00 0.00 40 GLN A CA 18
ATOM 24830 C C . GLN A 1 40 ? 4.974 12.147 -0.646 1.00 0.00 40 GLN A C 18
ATOM 24831 O O . GLN A 1 40 ? 5.164 13.364 -0.596 1.00 0.00 40 GLN A O 18
ATOM 24845 N N . GLN A 1 41 ? 4.537 11.468 0.419 1.00 0.00 41 GLN A N 18
ATOM 24846 C CA . GLN A 1 41 ? 4.311 12.144 1.706 1.00 0.00 41 GLN A CA 18
ATOM 24847 C C . GLN A 1 41 ? 5.618 12.629 2.375 1.00 0.00 41 GLN A C 18
ATOM 24848 O O . GLN A 1 41 ? 5.614 13.670 3.036 1.00 0.00 41 GLN A O 18
ATOM 24862 N N . LEU A 1 42 ? 6.747 11.939 2.167 1.00 0.00 42 LEU A N 18
ATOM 24863 C CA . LEU A 1 42 ? 8.068 12.369 2.657 1.00 0.00 42 LEU A CA 18
ATOM 24864 C C . LEU A 1 42 ? 8.594 13.628 1.934 1.00 0.00 42 LEU A C 18
ATOM 24865 O O . LEU A 1 42 ? 9.275 14.447 2.553 1.00 0.00 42 LEU A O 18
ATOM 24881 N N . GLU A 1 43 ? 8.266 13.822 0.652 1.00 0.00 43 GLU A N 18
ATOM 24882 C CA . GLU A 1 43 ? 8.542 15.076 -0.072 1.00 0.00 43 GLU A CA 18
ATOM 24883 C C . GLU A 1 43 ? 7.663 16.247 0.410 1.00 0.00 43 GLU A C 18
ATOM 24884 O O . GLU A 1 43 ? 8.104 17.401 0.400 1.00 0.00 43 GLU A O 18
ATOM 24896 N N . GLN A 1 44 ? 6.432 15.977 0.868 1.00 0.00 44 GLN A N 18
ATOM 24897 C CA . GLN A 1 44 ? 5.522 16.991 1.423 1.00 0.00 44 GLN A CA 18
ATOM 24898 C C . GLN A 1 44 ? 5.887 17.436 2.856 1.00 0.00 44 GLN A C 18
ATOM 24899 O O . GLN A 1 44 ? 5.677 18.608 3.201 1.00 0.00 44 GLN A O 18
ATOM 24913 N N . GLY A 1 45 ? 6.451 16.541 3.680 1.00 0.00 45 GLY A N 18
ATOM 24914 C CA . GLY A 1 45 ? 6.860 16.828 5.066 1.00 0.00 45 GLY A CA 18
ATOM 24915 C C . GLY A 1 45 ? 7.530 15.648 5.771 1.00 0.00 45 GLY A C 18
ATOM 24916 O O . GLY A 1 45 ? 8.779 15.629 5.844 1.00 0.00 45 GLY A O 18
ATOM 24921 N N . GLY B 1 1 ? 38.910 -1.688 6.223 1.00 0.00 101 GLY B N 18
ATOM 24922 C CA . GLY B 1 1 ? 38.007 -0.529 6.032 1.00 0.00 101 GLY B CA 18
ATOM 24923 C C . GLY B 1 1 ? 38.486 0.702 6.794 1.00 0.00 101 GLY B C 18
ATOM 24924 O O . GLY B 1 1 ? 39.483 0.636 7.525 1.00 0.00 101 GLY B O 18
ATOM 24930 N N . PRO B 1 2 ? 37.801 1.856 6.635 1.00 0.00 102 PRO B N 18
ATOM 24931 C CA . PRO B 1 2 ? 38.106 3.098 7.352 1.00 0.00 102 PRO B CA 18
ATOM 24932 C C . PRO B 1 2 ? 37.791 3.004 8.861 1.00 0.00 102 PRO B C 18
ATOM 24933 O O . PRO B 1 2 ? 37.067 2.117 9.313 1.00 0.00 102 PRO B O 18
ATOM 24944 N N . GLY B 1 3 ? 38.322 3.954 9.641 1.00 0.00 103 GLY B N 18
ATOM 24945 C CA . GLY B 1 3 ? 38.131 4.014 11.101 1.00 0.00 103 GLY B CA 18
ATOM 24946 C C . GLY B 1 3 ? 36.652 4.089 11.501 1.00 0.00 103 GLY B C 18
ATOM 24947 O O . GLY B 1 3 ? 35.882 4.876 10.945 1.00 0.00 103 GLY B O 18
ATOM 24951 N N . SER B 1 4 ? 36.238 3.215 12.429 1.00 0.00 104 SER B N 18
ATOM 24952 C CA . SER B 1 4 ? 34.846 3.035 12.888 1.00 0.00 104 SER B CA 18
ATOM 24953 C C . SER B 1 4 ? 33.829 2.783 11.753 1.00 0.00 104 SER B C 18
ATOM 24954 O O . SER B 1 4 ? 32.649 3.098 11.896 1.00 0.00 104 SER B O 18
ATOM 24962 N N . MET B 1 5 ? 34.288 2.259 10.604 1.00 0.00 105 MET B N 18
ATOM 24963 C CA . MET B 1 5 ? 33.551 2.109 9.337 1.00 0.00 105 MET B CA 18
ATOM 24964 C C . MET B 1 5 ? 32.766 3.374 8.908 1.00 0.00 105 MET B C 18
ATOM 24965 O O . MET B 1 5 ? 31.690 3.280 8.312 1.00 0.00 105 MET B O 18
ATOM 24979 N N . ASN B 1 6 ? 33.296 4.563 9.219 1.00 0.00 106 ASN B N 18
ATOM 24980 C CA . ASN B 1 6 ? 32.592 5.845 9.089 1.00 0.00 106 ASN B CA 18
ATOM 24981 C C . ASN B 1 6 ? 32.223 6.184 7.632 1.00 0.00 106 ASN B C 18
ATOM 24982 O O . ASN B 1 6 ? 33.089 6.237 6.750 1.00 0.00 106 ASN B O 18
ATOM 24993 N N . LYS B 1 7 ? 30.930 6.456 7.403 1.00 0.00 107 LYS B N 18
ATOM 24994 C CA . LYS B 1 7 ? 30.316 6.878 6.123 1.00 0.00 107 LYS B CA 18
ATOM 24995 C C . LYS B 1 7 ? 29.122 7.821 6.378 1.00 0.00 107 LYS B C 18
ATOM 24996 O O . LYS B 1 7 ? 28.557 7.785 7.480 1.00 0.00 107 LYS B O 18
ATOM 25015 N N . PRO B 1 8 ? 28.681 8.633 5.392 1.00 0.00 108 PRO B N 18
ATOM 25016 C CA . PRO B 1 8 ? 27.495 9.489 5.504 1.00 0.00 108 PRO B CA 18
ATOM 25017 C C . PRO B 1 8 ? 26.203 8.720 5.827 1.00 0.00 108 PRO B C 18
ATOM 25018 O O . PRO B 1 8 ? 26.039 7.562 5.438 1.00 0.00 108 PRO B O 18
ATOM 25029 N N . THR B 1 9 ? 25.252 9.387 6.493 1.00 0.00 109 THR B N 18
ATOM 25030 C CA . THR B 1 9 ? 23.943 8.818 6.889 1.00 0.00 109 THR B CA 18
ATOM 25031 C C . THR B 1 9 ? 22.937 8.719 5.733 1.00 0.00 109 THR B C 18
ATOM 25032 O O . THR B 1 9 ? 22.008 7.908 5.800 1.00 0.00 109 THR B O 18
ATOM 25043 N N . SER B 1 10 ? 23.113 9.504 4.664 1.00 0.00 110 SER B N 18
ATOM 25044 C CA . SER B 1 10 ? 22.246 9.500 3.474 1.00 0.00 110 SER B CA 18
ATOM 25045 C C . SER B 1 10 ? 22.402 8.208 2.662 1.00 0.00 110 SER B C 18
ATOM 25046 O O . SER B 1 10 ? 23.528 7.794 2.360 1.00 0.00 110 SER B O 18
ATOM 25054 N N . SER B 1 11 ? 21.285 7.583 2.273 1.00 0.00 111 SER B N 18
ATOM 25055 C CA . SER B 1 11 ? 21.247 6.353 1.458 1.00 0.00 111 SER B CA 18
ATOM 25056 C C . SER B 1 11 ? 19.885 6.155 0.783 1.00 0.00 111 SER B C 18
ATOM 25057 O O . SER B 1 11 ? 18.839 6.438 1.376 1.00 0.00 111 SER B O 18
ATOM 25065 N N . ASP B 1 12 ? 19.884 5.611 -0.441 1.00 0.00 112 ASP B N 18
ATOM 25066 C CA . ASP B 1 12 ? 18.668 5.171 -1.150 1.00 0.00 112 ASP B CA 18
ATOM 25067 C C . ASP B 1 12 ? 18.176 3.773 -0.698 1.00 0.00 112 ASP B C 18
ATOM 25068 O O . ASP B 1 12 ? 17.103 3.324 -1.112 1.00 0.00 112 ASP B O 18
ATOM 25077 N N . GLY B 1 13 ? 18.945 3.073 0.148 1.00 0.00 113 GLY B N 18
ATOM 25078 C CA . GLY B 1 13 ? 18.683 1.687 0.572 1.00 0.00 113 GLY B CA 18
ATOM 25079 C C . GLY B 1 13 ? 17.475 1.476 1.498 1.00 0.00 113 GLY B C 18
ATOM 25080 O O . GLY B 1 13 ? 17.079 0.330 1.726 1.00 0.00 113 GLY B O 18
ATOM 25084 N N . TRP B 1 14 ? 16.839 2.546 1.997 1.00 0.00 114 TRP B N 18
ATOM 25085 C CA . TRP B 1 14 ? 15.620 2.466 2.823 1.00 0.00 114 TRP B CA 18
ATOM 25086 C C . TRP B 1 14 ? 14.458 1.774 2.091 1.00 0.00 114 TRP B C 18
ATOM 25087 O O . TRP B 1 14 ? 13.631 1.114 2.721 1.00 0.00 114 TRP B O 18
ATOM 25108 N N . LYS B 1 15 ? 14.423 1.876 0.758 1.00 0.00 115 LYS B N 18
ATOM 25109 C CA . LYS B 1 15 ? 13.409 1.263 -0.108 1.00 0.00 115 LYS B CA 18
ATOM 25110 C C . LYS B 1 15 ? 13.426 -0.272 -0.037 1.00 0.00 115 LYS B C 18
ATOM 25111 O O . LYS B 1 15 ? 12.370 -0.898 -0.066 1.00 0.00 115 LYS B O 18
ATOM 25130 N N . ASP B 1 16 ? 14.609 -0.872 0.099 1.00 0.00 116 ASP B N 18
ATOM 25131 C CA . ASP B 1 16 ? 14.780 -2.327 0.225 1.00 0.00 116 ASP B CA 18
ATOM 25132 C C . ASP B 1 16 ? 14.270 -2.847 1.581 1.00 0.00 116 ASP B C 18
ATOM 25133 O O . ASP B 1 16 ? 13.654 -3.915 1.644 1.00 0.00 116 ASP B O 18
ATOM 25142 N N . ASP B 1 17 ? 14.463 -2.082 2.665 1.00 0.00 117 ASP B N 18
ATOM 25143 C CA . ASP B 1 17 ? 13.858 -2.387 3.971 1.00 0.00 117 ASP B CA 18
ATOM 25144 C C . ASP B 1 17 ? 12.326 -2.230 3.936 1.00 0.00 117 ASP B C 18
ATOM 25145 O O . ASP B 1 17 ? 11.602 -3.054 4.497 1.00 0.00 117 ASP B O 18
ATOM 25154 N N . TYR B 1 18 ? 11.817 -1.227 3.209 1.00 0.00 118 TYR B N 18
ATOM 25155 C CA . TYR B 1 18 ? 10.382 -0.984 3.071 1.00 0.00 118 TYR B CA 18
ATOM 25156 C C . TYR B 1 18 ? 9.690 -2.137 2.326 1.00 0.00 118 TYR B C 18
ATOM 25157 O O . TYR B 1 18 ? 8.720 -2.714 2.823 1.00 0.00 118 TYR B O 18
ATOM 25175 N N . LEU B 1 19 ? 10.239 -2.574 1.186 1.00 0.00 119 LEU B N 18
ATOM 25176 C CA . LEU B 1 19 ? 9.745 -3.741 0.437 1.00 0.00 119 LEU B CA 18
ATOM 25177 C C . LEU B 1 19 ? 9.992 -5.088 1.151 1.00 0.00 119 LEU B C 18
ATOM 25178 O O . LEU B 1 19 ? 9.323 -6.075 0.844 1.00 0.00 119 LEU B O 18
ATOM 25194 N N . SER B 1 20 ? 10.908 -5.158 2.121 1.00 0.00 120 SER B N 18
ATOM 25195 C CA . SER B 1 20 ? 11.043 -6.326 3.010 1.00 0.00 120 SER B CA 18
ATOM 25196 C C . SER B 1 20 ? 9.915 -6.390 4.048 1.00 0.00 120 SER B C 18
ATOM 25197 O O . SER B 1 20 ? 9.242 -7.418 4.173 1.00 0.00 120 SER B O 18
ATOM 25205 N N . ARG B 1 21 ? 9.675 -5.289 4.777 1.00 0.00 121 ARG B N 18
ATOM 25206 C CA . ARG B 1 21 ? 8.718 -5.226 5.900 1.00 0.00 121 ARG B CA 18
ATOM 25207 C C . ARG B 1 21 ? 7.248 -5.203 5.472 1.00 0.00 121 ARG B C 18
ATOM 25208 O O . ARG B 1 21 ? 6.424 -5.832 6.128 1.00 0.00 121 ARG B O 18
ATOM 25229 N N . LEU B 1 22 ? 6.911 -4.553 4.352 1.00 0.00 122 LEU B N 18
ATOM 25230 C CA . LEU B 1 22 ? 5.539 -4.498 3.816 1.00 0.00 122 LEU B CA 18
ATOM 25231 C C . LEU B 1 22 ? 4.972 -5.891 3.478 1.00 0.00 122 LEU B C 18
ATOM 25232 O O . LEU B 1 22 ? 3.796 -6.153 3.725 1.00 0.00 122 LEU B O 18
ATOM 25248 N N . SER B 1 23 ? 5.802 -6.800 2.959 1.00 0.00 123 SER B N 18
ATOM 25249 C CA . SER B 1 23 ? 5.400 -8.165 2.590 1.00 0.00 123 SER B CA 18
ATOM 25250 C C . SER B 1 23 ? 4.883 -8.992 3.785 1.00 0.00 123 SER B C 18
ATOM 25251 O O . SER B 1 23 ? 4.119 -9.947 3.602 1.00 0.00 123 SER B O 18
ATOM 25259 N N . ARG B 1 24 ? 5.257 -8.615 5.019 1.00 0.00 124 ARG B N 18
ATOM 25260 C CA . ARG B 1 24 ? 4.858 -9.290 6.268 1.00 0.00 124 ARG B CA 18
ATOM 25261 C C . ARG B 1 24 ? 3.409 -9.005 6.698 1.00 0.00 124 ARG B C 18
ATOM 25262 O O . ARG B 1 24 ? 2.840 -9.784 7.466 1.00 0.00 124 ARG B O 18
ATOM 25283 N N . LEU B 1 25 ? 2.803 -7.914 6.216 1.00 0.00 125 LEU B N 18
ATOM 25284 C CA . LEU B 1 25 ? 1.418 -7.523 6.518 1.00 0.00 125 LEU B CA 18
ATOM 25285 C C . LEU B 1 25 ? 0.400 -8.391 5.753 1.00 0.00 125 LEU B C 18
ATOM 25286 O O . LEU B 1 25 ? 0.624 -8.789 4.606 1.00 0.00 125 LEU B O 18
ATOM 25302 N N . SER B 1 26 ? -0.738 -8.671 6.396 1.00 0.00 126 SER B N 18
ATOM 25303 C CA . SER B 1 26 ? -1.890 -9.377 5.812 1.00 0.00 126 SER B CA 18
ATOM 25304 C C . SER B 1 26 ? -2.570 -8.573 4.686 1.00 0.00 126 SER B C 18
ATOM 25305 O O . SER B 1 26 ? -2.354 -7.365 4.550 1.00 0.00 126 SER B O 18
ATOM 25313 N N . LYS B 1 27 ? -3.418 -9.229 3.881 1.00 0.00 127 LYS B N 18
ATOM 25314 C CA . LYS B 1 27 ? -4.099 -8.648 2.707 1.00 0.00 127 LYS B CA 18
ATOM 25315 C C . LYS B 1 27 ? -4.949 -7.417 3.051 1.00 0.00 127 LYS B C 18
ATOM 25316 O O . LYS B 1 27 ? -4.989 -6.467 2.272 1.00 0.00 127 LYS B O 18
ATOM 25335 N N . ASN B 1 28 ? -5.598 -7.386 4.220 1.00 0.00 128 ASN B N 18
ATOM 25336 C CA . ASN B 1 28 ? -6.326 -6.208 4.712 1.00 0.00 128 ASN B CA 18
ATOM 25337 C C . ASN B 1 28 ? -5.389 -5.130 5.306 1.00 0.00 128 ASN B C 18
ATOM 25338 O O . ASN B 1 28 ? -5.622 -3.934 5.126 1.00 0.00 128 ASN B O 18
ATOM 25349 N N . GLN B 1 29 ? -4.313 -5.538 5.987 1.00 0.00 129 GLN B N 18
ATOM 25350 C CA . GLN B 1 29 ? -3.365 -4.632 6.647 1.00 0.00 129 GLN B CA 18
ATOM 25351 C C . GLN B 1 29 ? -2.528 -3.812 5.650 1.00 0.00 129 GLN B C 18
ATOM 25352 O O . GLN B 1 29 ? -2.374 -2.602 5.824 1.00 0.00 129 GLN B O 18
ATOM 25366 N N . LEU B 1 30 ? -2.036 -4.434 4.571 1.00 0.00 130 LEU B N 18
ATOM 25367 C CA . LEU B 1 30 ? -1.349 -3.721 3.481 1.00 0.00 130 LEU B CA 18
ATOM 25368 C C . LEU B 1 30 ? -2.250 -2.671 2.795 1.00 0.00 130 LEU B C 18
ATOM 25369 O O . LEU B 1 30 ? -1.751 -1.628 2.373 1.00 0.00 130 LEU B O 18
ATOM 25385 N N . MET B 1 31 ? -3.573 -2.892 2.733 1.00 0.00 131 MET B N 18
ATOM 25386 C CA . MET B 1 31 ? -4.520 -1.892 2.222 1.00 0.00 131 MET B CA 18
ATOM 25387 C C . MET B 1 31 ? -4.705 -0.736 3.204 1.00 0.00 131 MET B C 18
ATOM 25388 O O . MET B 1 31 ? -4.651 0.423 2.794 1.00 0.00 131 MET B O 18
ATOM 25402 N N . ALA B 1 32 ? -4.881 -1.027 4.494 1.00 0.00 132 ALA B N 18
ATOM 25403 C CA . ALA B 1 32 ? -5.053 -0.009 5.528 1.00 0.00 132 ALA B CA 18
ATOM 25404 C C . ALA B 1 32 ? -3.833 0.931 5.628 1.00 0.00 132 ALA B C 18
ATOM 25405 O O . ALA B 1 32 ? -3.999 2.148 5.743 1.00 0.00 132 ALA B O 18
ATOM 25412 N N . LEU B 1 33 ? -2.613 0.389 5.499 1.00 0.00 133 LEU B N 18
ATOM 25413 C CA . LEU B 1 33 ? -1.364 1.160 5.445 1.00 0.00 133 LEU B CA 18
ATOM 25414 C C . LEU B 1 33 ? -1.329 2.115 4.236 1.00 0.00 133 LEU B C 18
ATOM 25415 O O . LEU B 1 33 ? -1.092 3.309 4.409 1.00 0.00 133 LEU B O 18
ATOM 25431 N N . ALA B 1 34 ? -1.607 1.612 3.029 1.00 0.00 134 ALA B N 18
ATOM 25432 C CA . ALA B 1 34 ? -1.621 2.422 1.808 1.00 0.00 134 ALA B CA 18
ATOM 25433 C C . ALA B 1 34 ? -2.736 3.487 1.816 1.00 0.00 134 ALA B C 18
ATOM 25434 O O . ALA B 1 34 ? -2.489 4.644 1.477 1.00 0.00 134 ALA B O 18
ATOM 25441 N N . LEU B 1 35 ? -3.942 3.142 2.280 1.00 0.00 135 LEU B N 18
ATOM 25442 C CA . LEU B 1 35 ? -5.074 4.063 2.399 1.00 0.00 135 LEU B CA 18
ATOM 25443 C C . LEU B 1 35 ? -4.790 5.198 3.401 1.00 0.00 135 LEU B C 18
ATOM 25444 O O . LEU B 1 35 ? -5.061 6.365 3.116 1.00 0.00 135 LEU B O 18
ATOM 25460 N N . LYS B 1 36 ? -4.161 4.886 4.544 1.00 0.00 136 LYS B N 18
ATOM 25461 C CA . LYS B 1 36 ? -3.678 5.878 5.521 1.00 0.00 136 LYS B CA 18
ATOM 25462 C C . LYS B 1 36 ? -2.665 6.851 4.902 1.00 0.00 136 LYS B C 18
ATOM 25463 O O . LYS B 1 36 ? -2.856 8.064 4.997 1.00 0.00 136 LYS B O 18
ATOM 25482 N N . LEU B 1 37 ? -1.647 6.342 4.207 1.00 0.00 137 LEU B N 18
ATOM 25483 C CA . LEU B 1 37 ? -0.672 7.156 3.469 1.00 0.00 137 LEU B CA 18
ATOM 25484 C C . LEU B 1 37 ? -1.343 8.030 2.390 1.00 0.00 137 LEU B C 18
ATOM 25485 O O . LEU B 1 37 ? -0.954 9.188 2.212 1.00 0.00 137 LEU B O 18
ATOM 25501 N N . LYS B 1 38 ? -2.341 7.487 1.677 1.00 0.00 138 LYS B N 18
ATOM 25502 C CA . LYS B 1 38 ? -3.065 8.170 0.594 1.00 0.00 138 LYS B CA 18
ATOM 25503 C C . LYS B 1 38 ? -3.912 9.328 1.124 1.00 0.00 138 LYS B C 18
ATOM 25504 O O . LYS B 1 38 ? -3.767 10.451 0.650 1.00 0.00 138 LYS B O 18
ATOM 25523 N N . GLN B 1 39 ? -4.759 9.096 2.129 1.00 0.00 139 GLN B N 18
ATOM 25524 C CA . GLN B 1 39 ? -5.600 10.168 2.680 1.00 0.00 139 GLN B CA 18
ATOM 25525 C C . GLN B 1 39 ? -4.765 11.261 3.370 1.00 0.00 139 GLN B C 18
ATOM 25526 O O . GLN B 1 39 ? -5.112 12.438 3.279 1.00 0.00 139 GLN B O 18
ATOM 25540 N N . GLN B 1 40 ? -3.614 10.918 3.966 1.00 0.00 140 GLN B N 18
ATOM 25541 C CA . GLN B 1 40 ? -2.655 11.888 4.513 1.00 0.00 140 GLN B CA 18
ATOM 25542 C C . GLN B 1 40 ? -2.102 12.837 3.436 1.00 0.00 140 GLN B C 18
ATOM 25543 O O . GLN B 1 40 ? -2.087 14.051 3.640 1.00 0.00 140 GLN B O 18
ATOM 25557 N N . GLN B 1 41 ? -1.628 12.310 2.301 1.00 0.00 141 GLN B N 18
ATOM 25558 C CA . GLN B 1 41 ? -1.015 13.123 1.238 1.00 0.00 141 GLN B CA 18
ATOM 25559 C C . GLN B 1 41 ? -2.022 13.848 0.326 1.00 0.00 141 GLN B C 18
ATOM 25560 O O . GLN B 1 41 ? -1.645 14.799 -0.359 1.00 0.00 141 GLN B O 18
ATOM 25574 N N . LEU B 1 42 ? -3.297 13.431 0.330 1.00 0.00 142 LEU B N 18
ATOM 25575 C CA . LEU B 1 42 ? -4.416 14.163 -0.289 1.00 0.00 142 LEU B CA 18
ATOM 25576 C C . LEU B 1 42 ? -4.900 15.336 0.589 1.00 0.00 142 LEU B C 18
ATOM 25577 O O . LEU B 1 42 ? -5.258 16.386 0.051 1.00 0.00 142 LEU B O 18
ATOM 25593 N N . GLU B 1 43 ? -4.917 15.182 1.921 1.00 0.00 143 GLU B N 18
ATOM 25594 C CA . GLU B 1 43 ? -5.399 16.226 2.848 1.00 0.00 143 GLU B CA 18
ATOM 25595 C C . GLU B 1 43 ? -4.401 17.376 3.075 1.00 0.00 143 GLU B C 18
ATOM 25596 O O . GLU B 1 43 ? -4.814 18.538 3.121 1.00 0.00 143 GLU B O 18
ATOM 25608 N N . GLN B 1 44 ? -3.101 17.085 3.227 1.00 0.00 144 GLN B N 18
ATOM 25609 C CA . GLN B 1 44 ? -2.074 18.105 3.504 1.00 0.00 144 GLN B CA 18
ATOM 25610 C C . GLN B 1 44 ? -1.669 18.925 2.261 1.00 0.00 144 GLN B C 18
ATOM 25611 O O . GLN B 1 44 ? -1.889 18.511 1.116 1.00 0.00 144 GLN B O 18
ATOM 25625 N N . GLY B 1 45 ? -1.047 20.091 2.490 1.00 0.00 145 GLY B N 18
ATOM 25626 C CA . GLY B 1 45 ? -0.599 21.046 1.459 1.00 0.00 145 GLY B CA 18
ATOM 25627 C C . GLY B 1 45 ? -1.736 21.875 0.851 1.00 0.00 145 GLY B C 18
ATOM 25628 O O . GLY B 1 45 ? -2.478 22.522 1.628 1.00 0.00 145 GLY B O 18
ATOM 25633 N N . GLY A 1 1 ? -28.683 14.591 6.006 1.00 0.00 1 GLY A N 19
ATOM 25634 C CA . GLY A 1 1 ? -27.601 14.402 5.018 1.00 0.00 1 GLY A CA 19
ATOM 25635 C C . GLY A 1 1 ? -27.259 15.718 4.328 1.00 0.00 1 GLY A C 19
ATOM 25636 O O . GLY A 1 1 ? -28.114 16.249 3.612 1.00 0.00 1 GLY A O 19
ATOM 25642 N N . PRO A 1 2 ? -26.043 16.269 4.528 1.00 0.00 2 PRO A N 19
ATOM 25643 C CA . PRO A 1 2 ? -25.625 17.551 3.946 1.00 0.00 2 PRO A CA 19
ATOM 25644 C C . PRO A 1 2 ? -25.595 17.562 2.406 1.00 0.00 2 PRO A C 19
ATOM 25645 O O . PRO A 1 2 ? -25.220 16.573 1.769 1.00 0.00 2 PRO A O 19
ATOM 25656 N N . GLY A 1 3 ? -25.953 18.701 1.802 1.00 0.00 3 GLY A N 19
ATOM 25657 C CA . GLY A 1 3 ? -25.972 18.897 0.342 1.00 0.00 3 GLY A CA 19
ATOM 25658 C C . GLY A 1 3 ? -26.901 17.915 -0.393 1.00 0.00 3 GLY A C 19
ATOM 25659 O O . GLY A 1 3 ? -27.959 17.535 0.113 1.00 0.00 3 GLY A O 19
ATOM 25663 N N . SER A 1 4 ? -26.483 17.474 -1.588 1.00 0.00 4 SER A N 19
ATOM 25664 C CA . SER A 1 4 ? -27.180 16.427 -2.373 1.00 0.00 4 SER A CA 19
ATOM 25665 C C . SER A 1 4 ? -27.066 15.019 -1.761 1.00 0.00 4 SER A C 19
ATOM 25666 O O . SER A 1 4 ? -27.888 14.155 -2.073 1.00 0.00 4 SER A O 19
ATOM 25674 N N . MET A 1 5 ? -26.070 14.795 -0.888 1.00 0.00 5 MET A N 19
ATOM 25675 C CA . MET A 1 5 ? -25.727 13.556 -0.157 1.00 0.00 5 MET A CA 19
ATOM 25676 C C . MET A 1 5 ? -25.374 12.337 -1.037 1.00 0.00 5 MET A C 19
ATOM 25677 O O . MET A 1 5 ? -24.251 11.830 -0.971 1.00 0.00 5 MET A O 19
ATOM 25691 N N . ASN A 1 6 ? -26.298 11.879 -1.885 1.00 0.00 6 ASN A N 19
ATOM 25692 C CA . ASN A 1 6 ? -26.184 10.666 -2.707 1.00 0.00 6 ASN A CA 19
ATOM 25693 C C . ASN A 1 6 ? -25.357 10.852 -4.010 1.00 0.00 6 ASN A C 19
ATOM 25694 O O . ASN A 1 6 ? -25.367 9.983 -4.887 1.00 0.00 6 ASN A O 19
ATOM 25705 N N . LYS A 1 7 ? -24.659 11.986 -4.172 1.00 0.00 7 LYS A N 19
ATOM 25706 C CA . LYS A 1 7 ? -23.854 12.323 -5.362 1.00 0.00 7 LYS A CA 19
ATOM 25707 C C . LYS A 1 7 ? -22.712 11.305 -5.589 1.00 0.00 7 LYS A C 19
ATOM 25708 O O . LYS A 1 7 ? -22.056 10.929 -4.611 1.00 0.00 7 LYS A O 19
ATOM 25727 N N . PRO A 1 8 ? -22.430 10.876 -6.840 1.00 0.00 8 PRO A N 19
ATOM 25728 C CA . PRO A 1 8 ? -21.339 9.944 -7.149 1.00 0.00 8 PRO A CA 19
ATOM 25729 C C . PRO A 1 8 ? -19.947 10.432 -6.709 1.00 0.00 8 PRO A C 19
ATOM 25730 O O . PRO A 1 8 ? -19.673 11.637 -6.667 1.00 0.00 8 PRO A O 19
ATOM 25741 N N . THR A 1 9 ? -19.056 9.482 -6.398 1.00 0.00 9 THR A N 19
ATOM 25742 C CA . THR A 1 9 ? -17.656 9.716 -5.976 1.00 0.00 9 THR A CA 19
ATOM 25743 C C . THR A 1 9 ? -17.569 10.663 -4.764 1.00 0.00 9 THR A C 19
ATOM 25744 O O . THR A 1 9 ? -16.893 11.693 -4.782 1.00 0.00 9 THR A O 19
ATOM 25755 N N . SER A 1 10 ? -18.331 10.348 -3.711 1.00 0.00 10 SER A N 19
ATOM 25756 C CA . SER A 1 10 ? -18.434 11.131 -2.471 1.00 0.00 10 SER A CA 19
ATOM 25757 C C . SER A 1 10 ? -17.146 11.115 -1.624 1.00 0.00 10 SER A C 19
ATOM 25758 O O . SER A 1 10 ? -16.237 10.305 -1.837 1.00 0.00 10 SER A O 19
ATOM 25766 N N . SER A 1 11 ? -17.074 12.018 -0.640 1.00 0.00 11 SER A N 19
ATOM 25767 C CA . SER A 1 11 ? -15.900 12.235 0.226 1.00 0.00 11 SER A CA 19
ATOM 25768 C C . SER A 1 11 ? -15.529 11.049 1.131 1.00 0.00 11 SER A C 19
ATOM 25769 O O . SER A 1 11 ? -14.414 11.016 1.662 1.00 0.00 11 SER A O 19
ATOM 25777 N N . ASP A 1 12 ? -16.405 10.049 1.280 1.00 0.00 12 ASP A N 19
ATOM 25778 C CA . ASP A 1 12 ? -16.136 8.776 1.975 1.00 0.00 12 ASP A CA 19
ATOM 25779 C C . ASP A 1 12 ? -16.435 7.516 1.128 1.00 0.00 12 ASP A C 19
ATOM 25780 O O . ASP A 1 12 ? -16.066 6.410 1.529 1.00 0.00 12 ASP A O 19
ATOM 25789 N N . GLY A 1 13 ? -17.044 7.654 -0.057 1.00 0.00 13 GLY A N 19
ATOM 25790 C CA . GLY A 1 13 ? -17.292 6.549 -0.996 1.00 0.00 13 GLY A CA 19
ATOM 25791 C C . GLY A 1 13 ? -16.037 6.075 -1.737 1.00 0.00 13 GLY A C 19
ATOM 25792 O O . GLY A 1 13 ? -15.925 4.895 -2.074 1.00 0.00 13 GLY A O 19
ATOM 25796 N N . TRP A 1 14 ? -15.057 6.971 -1.935 1.00 0.00 14 TRP A N 19
ATOM 25797 C CA . TRP A 1 14 ? -13.769 6.657 -2.575 1.00 0.00 14 TRP A CA 19
ATOM 25798 C C . TRP A 1 14 ? -12.925 5.647 -1.774 1.00 0.00 14 TRP A C 19
ATOM 25799 O O . TRP A 1 14 ? -12.111 4.926 -2.352 1.00 0.00 14 TRP A O 19
ATOM 25820 N N . LYS A 1 15 ? -13.135 5.564 -0.451 1.00 0.00 15 LYS A N 19
ATOM 25821 C CA . LYS A 1 15 ? -12.381 4.715 0.491 1.00 0.00 15 LYS A CA 19
ATOM 25822 C C . LYS A 1 15 ? -12.501 3.231 0.128 1.00 0.00 15 LYS A C 19
ATOM 25823 O O . LYS A 1 15 ? -11.495 2.531 0.027 1.00 0.00 15 LYS A O 19
ATOM 25842 N N . ASP A 1 16 ? -13.725 2.773 -0.126 1.00 0.00 16 ASP A N 19
ATOM 25843 C CA . ASP A 1 16 ? -14.022 1.383 -0.515 1.00 0.00 16 ASP A CA 19
ATOM 25844 C C . ASP A 1 16 ? -13.582 1.074 -1.957 1.00 0.00 16 ASP A C 19
ATOM 25845 O O . ASP A 1 16 ? -13.116 -0.030 -2.239 1.00 0.00 16 ASP A O 19
ATOM 25854 N N . ASP A 1 17 ? -13.687 2.047 -2.867 1.00 0.00 17 ASP A N 19
ATOM 25855 C CA . ASP A 1 17 ? -13.226 1.909 -4.258 1.00 0.00 17 ASP A CA 19
ATOM 25856 C C . ASP A 1 17 ? -11.693 1.787 -4.350 1.00 0.00 17 ASP A C 19
ATOM 25857 O O . ASP A 1 17 ? -11.167 0.961 -5.105 1.00 0.00 17 ASP A O 19
ATOM 25866 N N . TYR A 1 18 ? -10.966 2.553 -3.532 1.00 0.00 18 TYR A N 19
ATOM 25867 C CA . TYR A 1 18 ? -9.508 2.474 -3.429 1.00 0.00 18 TYR A CA 19
ATOM 25868 C C . TYR A 1 18 ? -9.058 1.109 -2.879 1.00 0.00 18 TYR A C 19
ATOM 25869 O O . TYR A 1 18 ? -8.213 0.447 -3.477 1.00 0.00 18 TYR A O 19
ATOM 25887 N N . LEU A 1 19 ? -9.694 0.609 -1.815 1.00 0.00 19 LEU A N 19
ATOM 25888 C CA . LEU A 1 19 ? -9.478 -0.762 -1.321 1.00 0.00 19 LEU A CA 19
ATOM 25889 C C . LEU A 1 19 ? -9.798 -1.819 -2.393 1.00 0.00 19 LEU A C 19
ATOM 25890 O O . LEU A 1 19 ? -9.001 -2.734 -2.611 1.00 0.00 19 LEU A O 19
ATOM 25906 N N . SER A 1 20 ? -10.907 -1.680 -3.128 1.00 0.00 20 SER A N 19
ATOM 25907 C CA . SER A 1 20 ? -11.273 -2.609 -4.205 1.00 0.00 20 SER A CA 19
ATOM 25908 C C . SER A 1 20 ? -10.196 -2.692 -5.294 1.00 0.00 20 SER A C 19
ATOM 25909 O O . SER A 1 20 ? -9.823 -3.800 -5.681 1.00 0.00 20 SER A O 19
ATOM 25917 N N . ARG A 1 21 ? -9.643 -1.560 -5.755 1.00 0.00 21 ARG A N 19
ATOM 25918 C CA . ARG A 1 21 ? -8.579 -1.551 -6.780 1.00 0.00 21 ARG A CA 19
ATOM 25919 C C . ARG A 1 21 ? -7.207 -1.980 -6.251 1.00 0.00 21 ARG A C 19
ATOM 25920 O O . ARG A 1 21 ? -6.469 -2.649 -6.972 1.00 0.00 21 ARG A O 19
ATOM 25941 N N . LEU A 1 22 ? -6.871 -1.655 -5.001 1.00 0.00 22 LEU A N 19
ATOM 25942 C CA . LEU A 1 22 ? -5.611 -2.051 -4.354 1.00 0.00 22 LEU A CA 19
ATOM 25943 C C . LEU A 1 22 ? -5.484 -3.578 -4.202 1.00 0.00 22 LEU A C 19
ATOM 25944 O O . LEU A 1 22 ? -4.402 -4.128 -4.414 1.00 0.00 22 LEU A O 19
ATOM 25960 N N . SER A 1 23 ? -6.585 -4.266 -3.897 1.00 0.00 23 SER A N 19
ATOM 25961 C CA . SER A 1 23 ? -6.624 -5.730 -3.767 1.00 0.00 23 SER A CA 19
ATOM 25962 C C . SER A 1 23 ? -6.202 -6.481 -5.050 1.00 0.00 23 SER A C 19
ATOM 25963 O O . SER A 1 23 ? -5.742 -7.624 -4.971 1.00 0.00 23 SER A O 19
ATOM 25971 N N . ARG A 1 24 ? -6.316 -5.857 -6.230 1.00 0.00 24 ARG A N 19
ATOM 25972 C CA . ARG A 1 24 ? -6.058 -6.484 -7.545 1.00 0.00 24 ARG A CA 19
ATOM 25973 C C . ARG A 1 24 ? -4.569 -6.644 -7.872 1.00 0.00 24 ARG A C 19
ATOM 25974 O O . ARG A 1 24 ? -4.207 -7.475 -8.705 1.00 0.00 24 ARG A O 19
ATOM 25995 N N . LEU A 1 25 ? -3.714 -5.846 -7.238 1.00 0.00 25 LEU A N 19
ATOM 25996 C CA . LEU A 1 25 ? -2.257 -5.852 -7.430 1.00 0.00 25 LEU A CA 19
ATOM 25997 C C . LEU A 1 25 ? -1.592 -7.130 -6.875 1.00 0.00 25 LEU A C 19
ATOM 25998 O O . LEU A 1 25 ? -1.961 -7.645 -5.818 1.00 0.00 25 LEU A O 19
ATOM 26014 N N . SER A 1 26 ? -0.561 -7.597 -7.585 1.00 0.00 26 SER A N 19
ATOM 26015 C CA . SER A 1 26 ? 0.366 -8.646 -7.128 1.00 0.00 26 SER A CA 19
ATOM 26016 C C . SER A 1 26 ? 1.293 -8.141 -6.001 1.00 0.00 26 SER A C 19
ATOM 26017 O O . SER A 1 26 ? 1.395 -6.936 -5.755 1.00 0.00 26 SER A O 19
ATOM 26025 N N . LYS A 1 27 ? 2.003 -9.049 -5.316 1.00 0.00 27 LYS A N 19
ATOM 26026 C CA . LYS A 1 27 ? 2.828 -8.761 -4.127 1.00 0.00 27 LYS A CA 19
ATOM 26027 C C . LYS A 1 27 ? 3.943 -7.733 -4.382 1.00 0.00 27 LYS A C 19
ATOM 26028 O O . LYS A 1 27 ? 4.190 -6.876 -3.535 1.00 0.00 27 LYS A O 19
ATOM 26047 N N . ASN A 1 28 ? 4.574 -7.766 -5.557 1.00 0.00 28 ASN A N 19
ATOM 26048 C CA . ASN A 1 28 ? 5.556 -6.764 -5.989 1.00 0.00 28 ASN A CA 19
ATOM 26049 C C . ASN A 1 28 ? 4.907 -5.405 -6.328 1.00 0.00 28 ASN A C 19
ATOM 26050 O O . ASN A 1 28 ? 5.425 -4.352 -5.960 1.00 0.00 28 ASN A O 19
ATOM 26061 N N . GLN A 1 29 ? 3.749 -5.429 -6.996 1.00 0.00 29 GLN A N 19
ATOM 26062 C CA . GLN A 1 29 ? 3.029 -4.233 -7.457 1.00 0.00 29 GLN A CA 19
ATOM 26063 C C . GLN A 1 29 ? 2.443 -3.409 -6.302 1.00 0.00 29 GLN A C 19
ATOM 26064 O O . GLN A 1 29 ? 2.586 -2.185 -6.295 1.00 0.00 29 GLN A O 19
ATOM 26078 N N . LEU A 1 30 ? 1.851 -4.056 -5.292 1.00 0.00 30 LEU A N 19
ATOM 26079 C CA . LEU A 1 30 ? 1.358 -3.376 -4.079 1.00 0.00 30 LEU A CA 19
ATOM 26080 C C . LEU A 1 30 ? 2.497 -2.741 -3.261 1.00 0.00 30 LEU A C 19
ATOM 26081 O O . LEU A 1 30 ? 2.316 -1.663 -2.693 1.00 0.00 30 LEU A O 19
ATOM 26097 N N . MET A 1 31 ? 3.687 -3.358 -3.254 1.00 0.00 31 MET A N 19
ATOM 26098 C CA . MET A 1 31 ? 4.882 -2.773 -2.637 1.00 0.00 31 MET A CA 19
ATOM 26099 C C . MET A 1 31 ? 5.389 -1.552 -3.411 1.00 0.00 31 MET A C 19
ATOM 26100 O O . MET A 1 31 ? 5.659 -0.523 -2.796 1.00 0.00 31 MET A O 19
ATOM 26114 N N . ALA A 1 32 ? 5.472 -1.629 -4.741 1.00 0.00 32 ALA A N 19
ATOM 26115 C CA . ALA A 1 32 ? 5.869 -0.506 -5.589 1.00 0.00 32 ALA A CA 19
ATOM 26116 C C . ALA A 1 32 ? 4.916 0.700 -5.450 1.00 0.00 32 ALA A C 19
ATOM 26117 O O . ALA A 1 32 ? 5.375 1.841 -5.352 1.00 0.00 32 ALA A O 19
ATOM 26124 N N . LEU A 1 33 ? 3.602 0.451 -5.357 1.00 0.00 33 LEU A N 19
ATOM 26125 C CA . LEU A 1 33 ? 2.579 1.473 -5.118 1.00 0.00 33 LEU A CA 19
ATOM 26126 C C . LEU A 1 33 ? 2.731 2.142 -3.740 1.00 0.00 33 LEU A C 19
ATOM 26127 O O . LEU A 1 33 ? 2.784 3.371 -3.660 1.00 0.00 33 LEU A O 19
ATOM 26143 N N . ALA A 1 34 ? 2.844 1.353 -2.663 1.00 0.00 34 ALA A N 19
ATOM 26144 C CA . ALA A 1 34 ? 3.002 1.885 -1.307 1.00 0.00 34 ALA A CA 19
ATOM 26145 C C . ALA A 1 34 ? 4.340 2.638 -1.115 1.00 0.00 34 ALA A C 19
ATOM 26146 O O . ALA A 1 34 ? 4.358 3.681 -0.469 1.00 0.00 34 ALA A O 19
ATOM 26153 N N . LEU A 1 35 ? 5.431 2.177 -1.737 1.00 0.00 35 LEU A N 19
ATOM 26154 C CA . LEU A 1 35 ? 6.730 2.864 -1.751 1.00 0.00 35 LEU A CA 19
ATOM 26155 C C . LEU A 1 35 ? 6.649 4.211 -2.498 1.00 0.00 35 LEU A C 19
ATOM 26156 O O . LEU A 1 35 ? 7.120 5.229 -1.989 1.00 0.00 35 LEU A O 19
ATOM 26172 N N . LYS A 1 36 ? 5.985 4.253 -3.663 1.00 0.00 36 LYS A N 19
ATOM 26173 C CA . LYS A 1 36 ? 5.734 5.489 -4.433 1.00 0.00 36 LYS A CA 19
ATOM 26174 C C . LYS A 1 36 ? 4.896 6.512 -3.664 1.00 0.00 36 LYS A C 19
ATOM 26175 O O . LYS A 1 36 ? 5.165 7.715 -3.736 1.00 0.00 36 LYS A O 19
ATOM 26194 N N . LEU A 1 37 ? 3.909 6.059 -2.891 1.00 0.00 37 LEU A N 19
ATOM 26195 C CA . LEU A 1 37 ? 3.154 6.889 -1.946 1.00 0.00 37 LEU A CA 19
ATOM 26196 C C . LEU A 1 37 ? 4.022 7.375 -0.771 1.00 0.00 37 LEU A C 19
ATOM 26197 O O . LEU A 1 37 ? 3.926 8.543 -0.388 1.00 0.00 37 LEU A O 19
ATOM 26213 N N . LYS A 1 38 ? 4.884 6.511 -0.214 1.00 0.00 38 LYS A N 19
ATOM 26214 C CA . LYS A 1 38 ? 5.722 6.851 0.949 1.00 0.00 38 LYS A CA 19
ATOM 26215 C C . LYS A 1 38 ? 6.784 7.898 0.628 1.00 0.00 38 LYS A C 19
ATOM 26216 O O . LYS A 1 38 ? 6.928 8.851 1.388 1.00 0.00 38 LYS A O 19
ATOM 26235 N N . GLN A 1 39 ? 7.501 7.770 -0.491 1.00 0.00 39 GLN A N 19
ATOM 26236 C CA . GLN A 1 39 ? 8.553 8.737 -0.855 1.00 0.00 39 GLN A CA 19
ATOM 26237 C C . GLN A 1 39 ? 7.991 10.150 -1.090 1.00 0.00 39 GLN A C 19
ATOM 26238 O O . GLN A 1 39 ? 8.64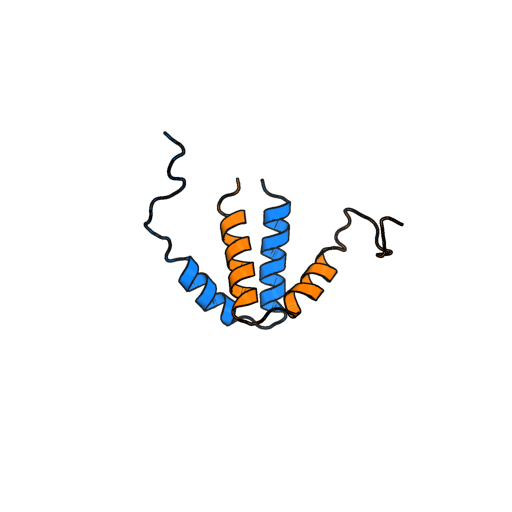4 11.136 -0.751 1.00 0.00 39 GLN A O 19
ATOM 26252 N N . GLN A 1 40 ? 6.751 10.261 -1.594 1.00 0.00 40 GLN A N 19
ATOM 26253 C CA . GLN A 1 40 ? 6.073 11.543 -1.815 1.00 0.00 40 GLN A CA 19
ATOM 26254 C C . GLN A 1 40 ? 5.826 12.320 -0.512 1.00 0.00 40 GLN A C 19
ATOM 26255 O O . GLN A 1 40 ? 6.059 13.526 -0.469 1.00 0.00 40 GLN A O 19
ATOM 26269 N N . GLN A 1 41 ? 5.394 11.642 0.553 1.00 0.00 41 GLN A N 19
ATOM 26270 C CA . GLN A 1 41 ? 5.270 12.267 1.876 1.00 0.00 41 GLN A CA 19
ATOM 26271 C C . GLN A 1 41 ? 6.634 12.445 2.576 1.00 0.00 41 GLN A C 19
ATOM 26272 O O . GLN A 1 41 ? 6.870 13.487 3.189 1.00 0.00 41 GLN A O 19
ATOM 26286 N N . LEU A 1 42 ? 7.555 11.480 2.471 1.00 0.00 42 LEU A N 19
ATOM 26287 C CA . LEU A 1 42 ? 8.834 11.477 3.185 1.00 0.00 42 LEU A CA 19
ATOM 26288 C C . LEU A 1 42 ? 9.798 12.594 2.738 1.00 0.00 42 LEU A C 19
ATOM 26289 O O . LEU A 1 42 ? 10.450 13.224 3.574 1.00 0.00 42 LEU A O 19
ATOM 26305 N N . GLU A 1 43 ? 9.846 12.897 1.439 1.00 0.00 43 GLU A N 19
ATOM 26306 C CA . GLU A 1 43 ? 10.615 14.030 0.882 1.00 0.00 43 GLU A CA 19
ATOM 26307 C C . GLU A 1 43 ? 10.068 15.417 1.299 1.00 0.00 43 GLU A C 19
ATOM 26308 O O . GLU A 1 43 ? 10.747 16.434 1.119 1.00 0.00 43 GLU A O 19
ATOM 26320 N N . GLN A 1 44 ? 8.859 15.466 1.872 1.00 0.00 44 GLN A N 19
ATOM 26321 C CA . GLN A 1 44 ? 8.166 16.678 2.333 1.00 0.00 44 GLN A CA 19
ATOM 26322 C C . GLN A 1 44 ? 7.986 16.738 3.869 1.00 0.00 44 GLN A C 19
ATOM 26323 O O . GLN A 1 44 ? 7.299 17.626 4.390 1.00 0.00 44 GLN A O 19
ATOM 26337 N N . GLY A 1 45 ? 8.604 15.804 4.612 1.00 0.00 45 GLY A N 19
ATOM 26338 C CA . GLY A 1 45 ? 8.569 15.714 6.083 1.00 0.00 45 GLY A CA 19
ATOM 26339 C C . GLY A 1 45 ? 9.313 16.846 6.797 1.00 0.00 45 GLY A C 19
ATOM 26340 O O . GLY A 1 45 ? 10.498 17.083 6.472 1.00 0.00 45 GLY A O 19
ATOM 26345 N N . GLY B 1 1 ? 21.609 15.756 25.108 1.00 0.00 101 GLY B N 19
ATOM 26346 C CA . GLY B 1 1 ? 22.320 16.392 23.975 1.00 0.00 101 GLY B CA 19
ATOM 26347 C C . GLY B 1 1 ? 21.754 15.970 22.625 1.00 0.00 101 GLY B C 19
ATOM 26348 O O . GLY B 1 1 ? 21.106 14.923 22.524 1.00 0.00 101 GLY B O 19
ATOM 26354 N N . PRO B 1 2 ? 21.984 16.766 21.564 1.00 0.00 102 PRO B N 19
ATOM 26355 C CA . PRO B 1 2 ? 21.440 16.526 20.219 1.00 0.00 102 PRO B CA 19
ATOM 26356 C C . PRO B 1 2 ? 22.132 15.393 19.434 1.00 0.00 102 PRO B C 19
ATOM 26357 O O . PRO B 1 2 ? 21.615 14.962 18.396 1.00 0.00 102 PRO B O 19
ATOM 26368 N N . GLY B 1 3 ? 23.288 14.901 19.892 1.00 0.00 103 GLY B N 19
ATOM 26369 C CA . GLY B 1 3 ? 24.111 13.930 19.161 1.00 0.00 103 GLY B CA 19
ATOM 26370 C C . GLY B 1 3 ? 24.833 14.593 17.980 1.00 0.00 103 GLY B C 19
ATOM 26371 O O . GLY B 1 3 ? 25.716 15.430 18.175 1.00 0.00 103 GLY B O 19
ATOM 26375 N N . SER B 1 4 ? 24.446 14.231 16.751 1.00 0.00 104 SER B N 19
ATOM 26376 C CA . SER B 1 4 ? 24.950 14.835 15.509 1.00 0.00 104 SER B CA 19
ATOM 26377 C C . SER B 1 4 ? 23.889 14.836 14.401 1.00 0.00 104 SER B C 19
ATOM 26378 O O . SER B 1 4 ? 23.087 13.907 14.279 1.00 0.00 104 SER B O 19
ATOM 26386 N N . MET B 1 5 ? 23.894 15.893 13.576 1.00 0.00 105 MET B N 19
ATOM 26387 C CA . MET B 1 5 ? 23.023 16.052 12.400 1.00 0.00 105 MET B CA 19
ATOM 26388 C C . MET B 1 5 ? 23.571 15.373 11.128 1.00 0.00 105 MET B C 19
ATOM 26389 O O . MET B 1 5 ? 22.983 15.509 10.049 1.00 0.00 105 MET B O 19
ATOM 26403 N N . ASN B 1 6 ? 24.693 14.651 11.226 1.00 0.00 106 ASN B N 19
ATOM 26404 C CA . ASN B 1 6 ? 25.298 13.880 10.128 1.00 0.00 106 ASN B CA 19
ATOM 26405 C C . ASN B 1 6 ? 24.354 12.782 9.587 1.00 0.00 106 ASN B C 19
ATOM 26406 O O . ASN B 1 6 ? 23.563 12.197 10.332 1.00 0.00 106 ASN B O 19
ATOM 26417 N N . LYS B 1 7 ? 24.458 12.492 8.284 1.00 0.00 107 LYS B N 19
ATOM 26418 C CA . LYS B 1 7 ? 23.577 11.590 7.508 1.00 0.00 107 LYS B CA 19
ATOM 26419 C C . LYS B 1 7 ? 24.395 10.630 6.621 1.00 0.00 107 LYS B C 19
ATOM 26420 O O . LYS B 1 7 ? 25.534 10.955 6.269 1.00 0.00 107 LYS B O 19
ATOM 26439 N N . PRO B 1 8 ? 23.854 9.443 6.253 1.00 0.00 108 PRO B N 19
ATOM 26440 C CA . PRO B 1 8 ? 24.577 8.432 5.473 1.00 0.00 108 PRO B CA 19
ATOM 26441 C C . PRO B 1 8 ? 24.886 8.890 4.036 1.00 0.00 108 PRO B C 19
ATOM 26442 O O . PRO B 1 8 ? 24.165 9.705 3.454 1.00 0.00 108 PRO B O 19
ATOM 26453 N N . THR B 1 9 ? 25.960 8.342 3.454 1.00 0.00 109 THR B N 19
ATOM 26454 C CA . THR B 1 9 ? 26.436 8.667 2.091 1.00 0.00 109 THR B CA 19
ATOM 26455 C C . THR B 1 9 ? 25.445 8.243 0.991 1.00 0.00 109 THR B C 19
ATOM 26456 O O . THR B 1 9 ? 25.329 8.927 -0.029 1.00 0.00 109 THR B O 19
ATOM 26467 N N . SER B 1 10 ? 24.672 7.175 1.222 1.00 0.00 110 SER B N 19
ATOM 26468 C CA . SER B 1 10 ? 23.517 6.784 0.400 1.00 0.00 110 SER B CA 19
ATOM 26469 C C . SER B 1 10 ? 22.212 7.034 1.167 1.00 0.00 110 SER B C 19
ATOM 26470 O O . SER B 1 10 ? 21.987 6.456 2.235 1.00 0.00 110 SER B O 19
ATOM 26478 N N . SER B 1 11 ? 21.355 7.909 0.633 1.00 0.00 111 SER B N 19
ATOM 26479 C CA . SER B 1 11 ? 20.054 8.265 1.228 1.00 0.00 111 SER B CA 19
ATOM 26480 C C . SER B 1 11 ? 18.964 7.206 1.005 1.00 0.00 111 SER B C 19
ATOM 26481 O O . SER B 1 11 ? 17.953 7.209 1.710 1.00 0.00 111 SER B O 19
ATOM 26489 N N . ASP B 1 12 ? 19.153 6.271 0.069 1.00 0.00 112 ASP B N 19
ATOM 26490 C CA . ASP B 1 12 ? 18.186 5.217 -0.287 1.00 0.00 112 ASP B CA 19
ATOM 26491 C C . ASP B 1 12 ? 18.146 3.997 0.660 1.00 0.00 112 ASP B C 19
ATOM 26492 O O . ASP B 1 12 ? 17.396 3.052 0.412 1.00 0.00 112 ASP B O 19
ATOM 26501 N N . GLY B 1 13 ? 18.906 3.992 1.759 1.00 0.00 113 GLY B N 19
ATOM 26502 C CA . GLY B 1 13 ? 18.979 2.846 2.682 1.00 0.00 113 GLY B CA 19
ATOM 26503 C C . GLY B 1 13 ? 17.629 2.421 3.297 1.00 0.00 113 GLY B C 19
ATOM 26504 O O . GLY B 1 13 ? 17.448 1.245 3.635 1.00 0.00 113 GLY B O 19
ATOM 26508 N N . TRP B 1 14 ? 16.658 3.334 3.389 1.00 0.00 114 TRP B N 19
ATOM 26509 C CA . TRP B 1 14 ? 15.298 3.050 3.875 1.00 0.00 114 TRP B CA 19
ATOM 26510 C C . TRP B 1 14 ? 14.425 2.279 2.870 1.00 0.00 114 TRP B C 19
ATOM 26511 O O . TRP B 1 14 ? 13.482 1.601 3.282 1.00 0.00 114 TRP B O 19
ATOM 26532 N N . LYS B 1 15 ? 14.731 2.347 1.562 1.00 0.00 115 LYS B N 19
ATOM 26533 C CA . LYS B 1 15 ? 13.887 1.811 0.474 1.00 0.00 115 LYS B CA 19
ATOM 26534 C C . LYS B 1 15 ? 13.718 0.294 0.589 1.00 0.00 115 LYS B C 19
ATOM 26535 O O . LYS B 1 15 ? 12.597 -0.211 0.563 1.00 0.00 115 LYS B O 19
ATOM 26554 N N . ASP B 1 16 ? 14.825 -0.424 0.761 1.00 0.00 116 ASP B N 19
ATOM 26555 C CA . ASP B 1 16 ? 14.841 -1.888 0.890 1.00 0.00 116 ASP B CA 19
ATOM 26556 C C . ASP B 1 16 ? 14.217 -2.370 2.214 1.00 0.00 116 ASP B C 19
ATOM 26557 O O . ASP B 1 16 ? 13.502 -3.372 2.234 1.00 0.00 116 ASP B O 19
ATOM 26566 N N . ASP B 1 17 ? 14.424 -1.633 3.310 1.00 0.00 117 ASP B N 19
ATOM 26567 C CA . ASP B 1 17 ? 13.817 -1.934 4.614 1.00 0.00 117 ASP B CA 19
ATOM 26568 C C . ASP B 1 17 ? 12.290 -1.736 4.593 1.00 0.00 117 ASP B C 19
ATOM 26569 O O . ASP B 1 17 ? 11.557 -2.526 5.192 1.00 0.00 117 ASP B O 19
ATOM 26578 N N . TYR B 1 18 ? 11.799 -0.720 3.880 1.00 0.00 118 TYR B N 19
ATOM 26579 C CA . TYR B 1 18 ? 10.371 -0.458 3.722 1.00 0.00 118 TYR B CA 19
ATOM 26580 C C . TYR B 1 18 ? 9.672 -1.557 2.908 1.00 0.00 118 TYR B C 19
ATOM 26581 O O . TYR B 1 18 ? 8.640 -2.073 3.337 1.00 0.00 118 TYR B O 19
ATOM 26599 N N . LEU B 1 19 ? 10.267 -2.021 1.805 1.00 0.00 119 LEU B N 19
ATOM 26600 C CA . LEU B 1 19 ? 9.784 -3.201 1.073 1.00 0.00 119 LEU B CA 19
ATOM 26601 C C . LEU B 1 19 ? 9.815 -4.464 1.953 1.00 0.00 119 LEU B C 19
ATOM 26602 O O . LEU B 1 19 ? 8.838 -5.219 1.995 1.00 0.00 119 LEU B O 19
ATOM 26618 N N . SER B 1 20 ? 10.894 -4.678 2.712 1.00 0.00 120 SER B N 19
ATOM 26619 C CA . SER B 1 20 ? 11.046 -5.835 3.603 1.00 0.00 120 SER B CA 19
ATOM 26620 C C . SER B 1 20 ? 9.932 -5.900 4.660 1.00 0.00 120 SER B C 19
ATOM 26621 O O . SER B 1 20 ? 9.339 -6.965 4.852 1.00 0.00 120 SER B O 19
ATOM 26629 N N . ARG B 1 21 ? 9.581 -4.769 5.299 1.00 0.00 121 ARG B N 19
ATOM 26630 C CA . ARG B 1 21 ? 8.477 -4.714 6.280 1.00 0.00 121 ARG B CA 19
ATOM 26631 C C . ARG B 1 21 ? 7.085 -4.797 5.638 1.00 0.00 121 ARG B C 19
ATOM 26632 O O . ARG B 1 21 ? 6.217 -5.488 6.173 1.00 0.00 121 ARG B O 19
ATOM 26653 N N . LEU B 1 22 ? 6.873 -4.165 4.477 1.00 0.00 122 LEU B N 19
ATOM 26654 C CA . LEU B 1 22 ? 5.586 -4.175 3.758 1.00 0.00 122 LEU B CA 19
ATOM 26655 C C . LEU B 1 22 ? 5.159 -5.589 3.338 1.00 0.00 122 LEU B C 19
ATOM 26656 O O . LEU B 1 22 ? 3.982 -5.939 3.467 1.00 0.00 122 LEU B O 19
ATOM 26672 N N . SER B 1 23 ? 6.107 -6.424 2.904 1.00 0.00 123 SER B N 19
ATOM 26673 C CA . SER B 1 23 ? 5.861 -7.828 2.543 1.00 0.00 123 SER B CA 19
ATOM 26674 C C . SER B 1 23 ? 5.302 -8.686 3.700 1.00 0.00 123 SER B C 19
ATOM 26675 O O . SER B 1 23 ? 4.672 -9.717 3.445 1.00 0.00 123 SER B O 19
ATOM 26683 N N . ARG B 1 24 ? 5.475 -8.272 4.970 1.00 0.00 124 ARG B N 19
ATOM 26684 C CA . ARG B 1 24 ? 4.982 -9.001 6.161 1.00 0.00 124 ARG B CA 19
ATOM 26685 C C . ARG B 1 24 ? 3.480 -8.819 6.450 1.00 0.00 124 ARG B C 19
ATOM 26686 O O . ARG B 1 24 ? 2.908 -9.652 7.155 1.00 0.00 124 ARG B O 19
ATOM 26707 N N . LEU B 1 25 ? 2.843 -7.759 5.942 1.00 0.00 125 LEU B N 19
ATOM 26708 C CA . LEU B 1 25 ? 1.423 -7.472 6.201 1.00 0.00 125 LEU B CA 19
ATOM 26709 C C . LEU B 1 25 ? 0.479 -8.468 5.507 1.00 0.00 125 LEU B C 19
ATOM 26710 O O . LEU B 1 25 ? 0.738 -8.923 4.387 1.00 0.00 125 LEU B O 19
ATOM 26726 N N . SER B 1 26 ? -0.645 -8.754 6.162 1.00 0.00 126 SER B N 19
ATOM 26727 C CA . SER B 1 26 ? -1.802 -9.460 5.592 1.00 0.00 126 SER B CA 19
ATOM 26728 C C . SER B 1 26 ? -2.513 -8.617 4.517 1.00 0.00 126 SER B C 19
ATOM 26729 O O . SER B 1 26 ? -2.300 -7.403 4.421 1.00 0.00 126 SER B O 19
ATOM 26737 N N . LYS B 1 27 ? -3.393 -9.235 3.714 1.00 0.00 127 LYS B N 19
ATOM 26738 C CA . LYS B 1 27 ? -4.095 -8.610 2.575 1.00 0.00 127 LYS B CA 19
ATOM 26739 C C . LYS B 1 27 ? -4.901 -7.368 2.965 1.00 0.00 127 LYS B C 19
ATOM 26740 O O . LYS B 1 27 ? -4.899 -6.367 2.256 1.00 0.00 127 LYS B O 19
ATOM 26759 N N . ASN B 1 28 ? -5.571 -7.417 4.111 1.00 0.00 128 ASN B N 19
ATOM 26760 C CA . ASN B 1 28 ? -6.326 -6.302 4.682 1.00 0.00 128 ASN B CA 19
ATOM 26761 C C . ASN B 1 28 ? -5.410 -5.210 5.272 1.00 0.00 128 ASN B C 19
ATOM 26762 O O . ASN B 1 28 ? -5.685 -4.017 5.137 1.00 0.00 128 ASN B O 19
ATOM 26773 N N . GLN B 1 29 ? -4.292 -5.610 5.888 1.00 0.00 129 GLN B N 19
ATOM 26774 C CA . GLN B 1 29 ? -3.335 -4.707 6.543 1.00 0.00 129 GLN B CA 19
ATOM 26775 C C . GLN B 1 29 ? -2.515 -3.876 5.540 1.00 0.00 129 GLN B C 19
ATOM 26776 O O . GLN B 1 29 ? -2.343 -2.674 5.746 1.00 0.00 129 GLN B O 19
ATOM 26790 N N . LEU B 1 30 ? -2.055 -4.476 4.433 1.00 0.00 130 LEU B N 19
ATOM 26791 C CA . LEU B 1 30 ? -1.348 -3.759 3.362 1.00 0.00 130 LEU B CA 19
ATOM 26792 C C . LEU B 1 30 ? -2.246 -2.717 2.674 1.00 0.00 130 LEU B C 19
ATOM 26793 O O . LEU B 1 30 ? -1.771 -1.648 2.285 1.00 0.00 130 LEU B O 19
ATOM 26809 N N . MET B 1 31 ? -3.559 -2.979 2.592 1.00 0.00 131 MET B N 19
ATOM 26810 C CA . MET B 1 31 ? -4.523 -2.022 2.051 1.00 0.00 131 MET B CA 19
ATOM 26811 C C . MET B 1 31 ? -4.807 -0.878 3.023 1.00 0.00 131 MET B C 19
ATOM 26812 O O . MET B 1 31 ? -4.832 0.276 2.601 1.00 0.00 131 MET B O 19
ATOM 26826 N N . ALA B 1 32 ? -4.941 -1.166 4.320 1.00 0.00 132 ALA B N 19
ATOM 26827 C CA . ALA B 1 32 ? -5.061 -0.140 5.356 1.00 0.00 132 ALA B CA 19
ATOM 26828 C C . ALA B 1 32 ? -3.827 0.787 5.389 1.00 0.00 132 ALA B C 19
ATOM 26829 O O . ALA B 1 32 ? -3.970 2.006 5.490 1.00 0.00 132 ALA B O 19
ATOM 26836 N N . LEU B 1 33 ? -2.621 0.233 5.236 1.00 0.00 133 LEU B N 19
ATOM 26837 C CA . LEU B 1 33 ? -1.360 0.974 5.133 1.00 0.00 133 LEU B CA 19
ATOM 26838 C C . LEU B 1 33 ? -1.351 1.900 3.905 1.00 0.00 133 LEU B C 19
ATOM 26839 O O . LEU B 1 33 ? -1.122 3.102 4.046 1.00 0.00 133 LEU B O 19
ATOM 26855 N N . ALA B 1 34 ? -1.655 1.375 2.714 1.00 0.00 134 ALA B N 19
ATOM 26856 C CA . ALA B 1 34 ? -1.686 2.155 1.472 1.00 0.00 134 ALA B CA 19
ATOM 26857 C C . ALA B 1 34 ? -2.780 3.246 1.475 1.00 0.00 134 ALA B C 19
ATOM 26858 O O . ALA B 1 34 ? -2.535 4.369 1.035 1.00 0.00 134 ALA B O 19
ATOM 26865 N N . LEU B 1 35 ? -3.960 2.956 2.028 1.00 0.00 135 LEU B N 19
ATOM 26866 C CA . LEU B 1 35 ? -5.068 3.902 2.220 1.00 0.00 135 LEU B CA 19
ATOM 26867 C C . LEU B 1 35 ? -4.679 5.042 3.179 1.00 0.00 135 LEU B C 19
ATOM 26868 O O . LEU B 1 35 ? -4.883 6.212 2.853 1.00 0.00 135 LEU B O 19
ATOM 26884 N N . LYS B 1 36 ? -4.055 4.711 4.319 1.00 0.00 136 LYS B N 19
ATOM 26885 C CA . LYS B 1 36 ? -3.520 5.672 5.298 1.00 0.00 136 LYS B CA 19
ATOM 26886 C C . LYS B 1 36 ? -2.481 6.608 4.670 1.00 0.00 136 LYS B C 19
ATOM 26887 O O . LYS B 1 36 ? -2.601 7.826 4.801 1.00 0.00 136 LYS B O 19
ATOM 26906 N N . LEU B 1 37 ? -1.529 6.065 3.907 1.00 0.00 137 LEU B N 19
ATOM 26907 C CA . LEU B 1 37 ? -0.554 6.845 3.138 1.00 0.00 137 LEU B CA 19
ATOM 26908 C C . LEU B 1 37 ? -1.226 7.756 2.090 1.00 0.00 137 LEU B C 19
ATOM 26909 O O . LEU B 1 37 ? -0.817 8.910 1.933 1.00 0.00 137 LEU B O 19
ATOM 26925 N N . LYS B 1 38 ? -2.264 7.272 1.394 1.00 0.00 138 LYS B N 19
ATOM 26926 C CA . LYS B 1 38 ? -2.972 8.041 0.358 1.00 0.00 138 LYS B CA 19
ATOM 26927 C C . LYS B 1 38 ? -3.716 9.250 0.926 1.00 0.00 138 LYS B C 19
ATOM 26928 O O . LYS B 1 38 ? -3.510 10.364 0.444 1.00 0.00 138 LYS B O 19
ATOM 26947 N N . GLN B 1 39 ? -4.516 9.070 1.979 1.00 0.00 139 GLN B N 19
ATOM 26948 C CA . GLN B 1 39 ? -5.216 10.197 2.606 1.00 0.00 139 GLN B CA 19
ATOM 26949 C C . GLN B 1 39 ? -4.234 11.216 3.223 1.00 0.00 139 GLN B C 19
ATOM 26950 O O . GLN B 1 39 ? -4.506 12.415 3.188 1.00 0.00 139 GLN B O 19
ATOM 26964 N N . GLN B 1 40 ? -3.063 10.773 3.705 1.00 0.00 140 GLN B N 19
ATOM 26965 C CA . GLN B 1 40 ? -1.998 11.664 4.180 1.00 0.00 140 GLN B CA 19
ATOM 26966 C C . GLN B 1 40 ? -1.444 12.569 3.065 1.00 0.00 140 GLN B C 19
ATOM 26967 O O . GLN B 1 40 ? -1.427 13.788 3.230 1.00 0.00 140 GLN B O 19
ATOM 26981 N N . GLN B 1 41 ? -1.041 12.011 1.910 1.00 0.00 141 GLN B N 19
ATOM 26982 C CA . GLN B 1 41 ? -0.510 12.829 0.805 1.00 0.00 141 GLN B CA 19
ATOM 26983 C C . GLN B 1 41 ? -1.580 13.732 0.146 1.00 0.00 141 GLN B C 19
ATOM 26984 O O . GLN B 1 41 ? -1.227 14.752 -0.454 1.00 0.00 141 GLN B O 19
ATOM 26998 N N . LEU B 1 42 ? -2.875 13.409 0.273 1.00 0.00 142 LEU B N 19
ATOM 26999 C CA . LEU B 1 42 ? -3.994 14.276 -0.129 1.00 0.00 142 LEU B CA 19
ATOM 27000 C C . LEU B 1 42 ? -4.240 15.427 0.868 1.00 0.00 142 LEU B C 19
ATOM 27001 O O . LEU B 1 42 ? -4.508 16.551 0.444 1.00 0.00 142 LEU B O 19
ATOM 27017 N N . GLU B 1 43 ? -4.152 15.171 2.180 1.00 0.00 143 GLU B N 19
ATOM 27018 C CA . GLU B 1 43 ? -4.347 16.185 3.232 1.00 0.00 143 GLU B CA 19
ATOM 27019 C C . GLU B 1 43 ? -3.155 17.150 3.384 1.00 0.00 143 GLU B C 19
ATOM 27020 O O . GLU B 1 43 ? -3.348 18.323 3.725 1.00 0.00 143 GLU B O 19
ATOM 27032 N N . GLN B 1 44 ? -1.923 16.685 3.137 1.00 0.00 144 GLN B N 19
ATOM 27033 C CA . GLN B 1 44 ? -0.694 17.494 3.190 1.00 0.00 144 GLN B CA 19
ATOM 27034 C C . GLN B 1 44 ? -0.662 18.588 2.100 1.00 0.00 144 GLN B C 19
ATOM 27035 O O . GLN B 1 44 ? -1.115 18.386 0.966 1.00 0.00 144 GLN B O 19
ATOM 27049 N N . GLY B 1 45 ? -0.087 19.751 2.434 1.00 0.00 145 GLY B N 19
ATOM 27050 C CA . GLY B 1 45 ? 0.087 20.913 1.545 1.00 0.00 145 GLY B CA 19
ATOM 27051 C C . GLY B 1 45 ? 0.465 22.192 2.294 1.00 0.00 145 GLY B C 19
ATOM 27052 O O . GLY B 1 45 ? -0.337 23.153 2.283 1.00 0.00 145 GLY B O 19
ATOM 27057 N N . GLY A 1 1 ? -25.886 -2.096 -4.781 1.00 0.00 1 GLY A N 20
ATOM 27058 C CA . GLY A 1 1 ? -25.369 -2.152 -6.161 1.00 0.00 1 GLY A CA 20
ATOM 27059 C C . GLY A 1 1 ? -25.112 -0.761 -6.742 1.00 0.00 1 GLY A C 20
ATOM 27060 O O . GLY A 1 1 ? -25.155 0.230 -6.001 1.00 0.00 1 GLY A O 20
ATOM 27066 N N . PRO A 1 2 ? -24.834 -0.657 -8.057 1.00 0.00 2 PRO A N 20
ATOM 27067 C CA . PRO A 1 2 ? -24.549 0.613 -8.739 1.00 0.00 2 PRO A CA 20
ATOM 27068 C C . PRO A 1 2 ? -25.699 1.642 -8.666 1.00 0.00 2 PRO A C 20
ATOM 27069 O O . PRO A 1 2 ? -26.879 1.285 -8.741 1.00 0.00 2 PRO A O 20
ATOM 27080 N N . GLY A 1 3 ? -25.349 2.927 -8.544 1.00 0.00 3 GLY A N 20
ATOM 27081 C CA . GLY A 1 3 ? -26.298 4.053 -8.498 1.00 0.00 3 GLY A CA 20
ATOM 27082 C C . GLY A 1 3 ? -26.730 4.556 -9.888 1.00 0.00 3 GLY A C 20
ATOM 27083 O O . GLY A 1 3 ? -25.905 4.664 -10.804 1.00 0.00 3 GLY A O 20
ATOM 27087 N N . SER A 1 4 ? -28.015 4.890 -10.038 1.00 0.00 4 SER A N 20
ATOM 27088 C CA . SER A 1 4 ? -28.628 5.364 -11.296 1.00 0.00 4 SER A CA 20
ATOM 27089 C C . SER A 1 4 ? -28.446 6.869 -11.566 1.00 0.00 4 SER A C 20
ATOM 27090 O O . SER A 1 4 ? -28.696 7.329 -12.684 1.00 0.00 4 SER A O 20
ATOM 27098 N N . MET A 1 5 ? -28.022 7.643 -10.558 1.00 0.00 5 MET A N 20
ATOM 27099 C CA . MET A 1 5 ? -27.810 9.099 -10.625 1.00 0.00 5 MET A CA 20
ATOM 27100 C C . MET A 1 5 ? -26.587 9.508 -11.470 1.00 0.00 5 MET A C 20
ATOM 27101 O O . MET A 1 5 ? -25.763 8.676 -11.859 1.00 0.00 5 MET A O 20
ATOM 27115 N N . ASN A 1 6 ? -26.447 10.813 -11.727 1.00 0.00 6 ASN A N 20
ATOM 27116 C CA . ASN A 1 6 ? -25.334 11.417 -12.479 1.00 0.00 6 ASN A CA 20
ATOM 27117 C C . ASN A 1 6 ? -23.966 11.337 -11.760 1.00 0.00 6 ASN A C 20
ATOM 27118 O O . ASN A 1 6 ? -22.931 11.551 -12.395 1.00 0.00 6 ASN A O 20
ATOM 27129 N N . LYS A 1 7 ? -23.974 10.999 -10.456 1.00 0.00 7 LYS A N 20
ATOM 27130 C CA . LYS A 1 7 ? -22.842 10.863 -9.509 1.00 0.00 7 LYS A CA 20
ATOM 27131 C C . LYS A 1 7 ? -22.097 12.177 -9.164 1.00 0.00 7 LYS A C 20
ATOM 27132 O O . LYS A 1 7 ? -22.017 13.076 -10.008 1.00 0.00 7 LYS A O 20
ATOM 27151 N N . PRO A 1 8 ? -21.534 12.319 -7.940 1.00 0.00 8 PRO A N 20
ATOM 27152 C CA . PRO A 1 8 ? -20.729 13.485 -7.556 1.00 0.00 8 PRO A CA 20
ATOM 27153 C C . PRO A 1 8 ? -19.442 13.639 -8.380 1.00 0.00 8 PRO A C 20
ATOM 27154 O O . PRO A 1 8 ? -18.881 12.664 -8.883 1.00 0.00 8 PRO A O 20
ATOM 27165 N N . THR A 1 9 ? -18.915 14.868 -8.449 1.00 0.00 9 THR A N 20
ATOM 27166 C CA . THR A 1 9 ? -17.562 15.153 -8.986 1.00 0.00 9 THR A CA 20
ATOM 27167 C C . THR A 1 9 ? -16.436 14.714 -8.028 1.00 0.00 9 THR A C 20
ATOM 27168 O O . THR A 1 9 ? -15.324 14.420 -8.469 1.00 0.00 9 THR A O 20
ATOM 27179 N N . SER A 1 10 ? -16.728 14.642 -6.723 1.00 0.00 10 SER A N 20
ATOM 27180 C CA . SER A 1 10 ? -15.857 14.147 -5.651 1.00 0.00 10 SER A CA 20
ATOM 27181 C C . SER A 1 10 ? -16.695 13.685 -4.447 1.00 0.00 10 SER A C 20
ATOM 27182 O O . SER A 1 10 ? -17.753 14.260 -4.167 1.00 0.00 10 SER A O 20
ATOM 27190 N N . SER A 1 11 ? -16.241 12.649 -3.736 1.00 0.00 11 SER A N 20
ATOM 27191 C CA . SER A 1 11 ? -16.931 12.028 -2.594 1.00 0.00 11 SER A CA 20
ATOM 27192 C C . SER A 1 11 ? -15.944 11.310 -1.662 1.00 0.00 11 SER A C 20
ATOM 27193 O O . SER A 1 11 ? -14.951 10.742 -2.125 1.00 0.00 11 SER A O 20
ATOM 27201 N N . ASP A 1 12 ? -16.242 11.274 -0.357 1.00 0.00 12 ASP A N 20
ATOM 27202 C CA . ASP A 1 12 ? -15.472 10.532 0.660 1.00 0.00 12 ASP A CA 20
ATOM 27203 C C . ASP A 1 12 ? -15.488 9.004 0.437 1.00 0.00 12 ASP A C 20
ATOM 27204 O O . ASP A 1 12 ? -14.657 8.284 0.993 1.00 0.00 12 ASP A O 20
ATOM 27213 N N . GLY A 1 13 ? -16.399 8.503 -0.410 1.00 0.00 13 GLY A N 20
ATOM 27214 C CA . GLY A 1 13 ? -16.474 7.097 -0.840 1.00 0.00 13 GLY A CA 20
ATOM 27215 C C . GLY A 1 13 ? -15.299 6.604 -1.699 1.00 0.00 13 GLY A C 20
ATOM 27216 O O . GLY A 1 13 ? -15.238 5.411 -2.009 1.00 0.00 13 GLY A O 20
ATOM 27220 N N . TRP A 1 14 ? -14.339 7.472 -2.054 1.00 0.00 14 TRP A N 20
ATOM 27221 C CA . TRP A 1 14 ? -13.125 7.116 -2.807 1.00 0.00 14 TRP A CA 20
ATOM 27222 C C . TRP A 1 14 ? -12.319 5.987 -2.146 1.00 0.00 14 TRP A C 20
ATOM 27223 O O . TRP A 1 14 ? -11.707 5.181 -2.844 1.00 0.00 14 TRP A O 20
ATOM 27244 N N . LYS A 1 15 ? -12.358 5.897 -0.811 1.00 0.00 15 LYS A N 20
ATOM 27245 C CA . LYS A 1 15 ? -11.619 4.920 0.010 1.00 0.00 15 LYS A CA 20
ATOM 27246 C C . LYS A 1 15 ? -12.035 3.473 -0.265 1.00 0.00 15 LYS A C 20
ATOM 27247 O O . LYS A 1 15 ? -11.181 2.589 -0.349 1.00 0.00 15 LYS A O 20
ATOM 27266 N N . ASP A 1 16 ? -13.329 3.229 -0.463 1.00 0.00 16 ASP A N 20
ATOM 27267 C CA . ASP A 1 16 ? -13.869 1.896 -0.772 1.00 0.00 16 ASP A CA 20
ATOM 27268 C C . ASP A 1 16 ? -13.454 1.434 -2.182 1.00 0.00 16 ASP A C 20
ATOM 27269 O O . ASP A 1 16 ? -13.079 0.276 -2.374 1.00 0.00 16 ASP A O 20
ATOM 27278 N N . ASP A 1 17 ? -13.447 2.342 -3.160 1.00 0.00 17 ASP A N 20
ATOM 27279 C CA . ASP A 1 17 ? -12.922 2.086 -4.506 1.00 0.00 17 ASP A CA 20
ATOM 27280 C C . ASP A 1 17 ? -11.393 1.872 -4.498 1.00 0.00 17 ASP A C 20
ATOM 27281 O O . ASP A 1 17 ? -10.874 1.031 -5.234 1.00 0.00 17 ASP A O 20
ATOM 27290 N N . TYR A 1 18 ? -10.664 2.584 -3.624 1.00 0.00 18 TYR A N 20
ATOM 27291 C CA . TYR A 1 18 ? -9.218 2.441 -3.468 1.00 0.00 18 TYR A CA 20
ATOM 27292 C C . TYR A 1 18 ? -8.852 1.066 -2.900 1.00 0.00 18 TYR A C 20
ATOM 27293 O O . TYR A 1 18 ? -8.014 0.374 -3.475 1.00 0.00 18 TYR A O 20
ATOM 27311 N N . LEU A 1 19 ? -9.542 0.596 -1.854 1.00 0.00 19 LEU A N 20
ATOM 27312 C CA . LEU A 1 19 ? -9.416 -0.787 -1.371 1.00 0.00 19 LEU A CA 20
ATOM 27313 C C . LEU A 1 19 ? -9.791 -1.821 -2.448 1.00 0.00 19 LEU A C 20
ATOM 27314 O O . LEU A 1 19 ? -9.070 -2.803 -2.640 1.00 0.00 19 LEU A O 20
ATOM 27330 N N . SER A 1 20 ? -10.870 -1.584 -3.203 1.00 0.00 20 SER A N 20
ATOM 27331 C CA . SER A 1 20 ? -11.320 -2.497 -4.269 1.00 0.00 20 SER A CA 20
ATOM 27332 C C . SER A 1 20 ? -10.270 -2.673 -5.378 1.00 0.00 20 SER A C 20
ATOM 27333 O O . SER A 1 20 ? -10.063 -3.799 -5.839 1.00 0.00 20 SER A O 20
ATOM 27341 N N . ARG A 1 21 ? -9.575 -1.601 -5.783 1.00 0.00 21 ARG A N 20
ATOM 27342 C CA . ARG A 1 21 ? -8.493 -1.659 -6.790 1.00 0.00 21 ARG A CA 20
ATOM 27343 C C . ARG A 1 21 ? -7.161 -2.178 -6.230 1.00 0.00 21 ARG A C 20
ATOM 27344 O O . ARG A 1 21 ? -6.505 -2.977 -6.890 1.00 0.00 21 ARG A O 20
ATOM 27365 N N . LEU A 1 22 ? -6.783 -1.795 -5.005 1.00 0.00 22 LEU A N 20
ATOM 27366 C CA . LEU A 1 22 ? -5.544 -2.238 -4.335 1.00 0.00 22 LEU A CA 20
ATOM 27367 C C . LEU A 1 22 ? -5.483 -3.764 -4.155 1.00 0.00 22 LEU A C 20
ATOM 27368 O O . LEU A 1 22 ? -4.423 -4.363 -4.340 1.00 0.00 22 LEU A O 20
ATOM 27384 N N . SER A 1 23 ? -6.619 -4.404 -3.855 1.00 0.00 23 SER A N 20
ATOM 27385 C CA . SER A 1 23 ? -6.735 -5.867 -3.734 1.00 0.00 23 SER A CA 20
ATOM 27386 C C . SER A 1 23 ? -6.313 -6.631 -5.006 1.00 0.00 23 SER A C 20
ATOM 27387 O O . SER A 1 23 ? -5.869 -7.781 -4.916 1.00 0.00 23 SER A O 20
ATOM 27395 N N . ARG A 1 24 ? -6.405 -6.011 -6.194 1.00 0.00 24 ARG A N 20
ATOM 27396 C CA . ARG A 1 24 ? -6.099 -6.641 -7.493 1.00 0.00 24 ARG A CA 20
ATOM 27397 C C . ARG A 1 24 ? -4.600 -6.799 -7.785 1.00 0.00 24 ARG A C 20
ATOM 27398 O O . ARG A 1 24 ? -4.231 -7.632 -8.618 1.00 0.00 24 ARG A O 20
ATOM 27419 N N . LEU A 1 25 ? -3.729 -6.023 -7.130 1.00 0.00 25 LEU A N 20
ATOM 27420 C CA . LEU A 1 25 ? -2.284 -6.043 -7.367 1.00 0.00 25 LEU A CA 20
ATOM 27421 C C . LEU A 1 25 ? -1.597 -7.280 -6.763 1.00 0.00 25 LEU A C 20
ATOM 27422 O O . LEU A 1 25 ? -1.983 -7.784 -5.701 1.00 0.00 25 LEU A O 20
ATOM 27438 N N . SER A 1 26 ? -0.535 -7.730 -7.436 1.00 0.00 26 SER A N 20
ATOM 27439 C CA . SER A 1 26 ? 0.437 -8.717 -6.935 1.00 0.00 26 SER A CA 20
ATOM 27440 C C . SER A 1 26 ? 1.370 -8.098 -5.878 1.00 0.00 26 SER A C 20
ATOM 27441 O O . SER A 1 26 ? 1.466 -6.872 -5.765 1.00 0.00 26 SER A O 20
ATOM 27449 N N . LYS A 1 27 ? 2.086 -8.940 -5.118 1.00 0.00 27 LYS A N 20
ATOM 27450 C CA . LYS A 1 27 ? 2.922 -8.560 -3.956 1.00 0.00 27 LYS A CA 20
ATOM 27451 C C . LYS A 1 27 ? 3.962 -7.478 -4.274 1.00 0.00 27 LYS A C 20
ATOM 27452 O O . LYS A 1 27 ? 4.152 -6.540 -3.504 1.00 0.00 27 LYS A O 20
ATOM 27471 N N . ASN A 1 28 ? 4.606 -7.583 -5.434 1.00 0.00 28 ASN A N 20
ATOM 27472 C CA . ASN A 1 28 ? 5.590 -6.606 -5.916 1.00 0.00 28 ASN A CA 20
ATOM 27473 C C . ASN A 1 28 ? 4.943 -5.285 -6.377 1.00 0.00 28 ASN A C 20
ATOM 27474 O O . ASN A 1 28 ? 5.505 -4.211 -6.151 1.00 0.00 28 ASN A O 20
ATOM 27485 N N . GLN A 1 29 ? 3.757 -5.345 -6.983 1.00 0.00 29 GLN A N 20
ATOM 27486 C CA . GLN A 1 29 ? 3.038 -4.173 -7.498 1.00 0.00 29 GLN A CA 20
ATOM 27487 C C . GLN A 1 29 ? 2.401 -3.326 -6.385 1.00 0.00 29 GLN A C 20
ATOM 27488 O O . GLN A 1 29 ? 2.525 -2.098 -6.406 1.00 0.00 29 GLN A O 20
ATOM 27502 N N . LEU A 1 30 ? 1.790 -3.963 -5.372 1.00 0.00 30 LEU A N 20
ATOM 27503 C CA . LEU A 1 30 ? 1.295 -3.253 -4.175 1.00 0.00 30 LEU A CA 20
ATOM 27504 C C . LEU A 1 30 ? 2.441 -2.603 -3.374 1.00 0.00 30 LEU A C 20
ATOM 27505 O O . LEU A 1 30 ? 2.272 -1.504 -2.843 1.00 0.00 30 LEU A O 20
ATOM 27521 N N . MET A 1 31 ? 3.626 -3.229 -3.335 1.00 0.00 31 MET A N 20
ATOM 27522 C CA . MET A 1 31 ? 4.816 -2.642 -2.713 1.00 0.00 31 MET A CA 20
ATOM 27523 C C . MET A 1 31 ? 5.362 -1.452 -3.506 1.00 0.00 31 MET A C 20
ATOM 27524 O O . MET A 1 31 ? 5.680 -0.426 -2.903 1.00 0.00 31 MET A O 20
ATOM 27538 N N . ALA A 1 32 ? 5.432 -1.538 -4.839 1.00 0.00 32 ALA A N 20
ATOM 27539 C CA . ALA A 1 32 ? 5.852 -0.419 -5.681 1.00 0.00 32 ALA A CA 20
ATOM 27540 C C . ALA A 1 32 ? 4.906 0.793 -5.538 1.00 0.00 32 ALA A C 20
ATOM 27541 O O . ALA A 1 32 ? 5.368 1.929 -5.414 1.00 0.00 32 ALA A O 20
ATOM 27548 N N . LEU A 1 33 ? 3.589 0.549 -5.488 1.00 0.00 33 LEU A N 20
ATOM 27549 C CA . LEU A 1 33 ? 2.564 1.573 -5.252 1.00 0.00 33 LEU A CA 20
ATOM 27550 C C . LEU A 1 33 ? 2.733 2.233 -3.869 1.00 0.00 33 LEU A C 20
ATOM 27551 O O . LEU A 1 33 ? 2.802 3.458 -3.772 1.00 0.00 33 LEU A O 20
ATOM 27567 N N . ALA A 1 34 ? 2.846 1.436 -2.802 1.00 0.00 34 ALA A N 20
ATOM 27568 C CA . ALA A 1 34 ? 3.010 1.953 -1.444 1.00 0.00 34 ALA A CA 20
ATOM 27569 C C . ALA A 1 34 ? 4.338 2.715 -1.252 1.00 0.00 34 ALA A C 20
ATOM 27570 O O . ALA A 1 34 ? 4.353 3.763 -0.610 1.00 0.00 34 ALA A O 20
ATOM 27577 N N . LEU A 1 35 ? 5.440 2.256 -1.859 1.00 0.00 35 LEU A N 20
ATOM 27578 C CA . LEU A 1 35 ? 6.738 2.953 -1.851 1.00 0.00 35 LEU A CA 20
ATOM 27579 C C . LEU A 1 35 ? 6.669 4.298 -2.599 1.00 0.00 35 LEU A C 20
ATOM 27580 O O . LEU A 1 35 ? 7.173 5.302 -2.097 1.00 0.00 35 LEU A O 20
ATOM 27596 N N . LYS A 1 36 ? 5.982 4.348 -3.750 1.00 0.00 36 LYS A N 20
ATOM 27597 C CA . LYS A 1 36 ? 5.718 5.579 -4.516 1.00 0.00 36 LYS A CA 20
ATOM 27598 C C . LYS A 1 36 ? 4.924 6.605 -3.693 1.00 0.00 36 LYS A C 20
ATOM 27599 O O . LYS A 1 36 ? 5.314 7.776 -3.632 1.00 0.00 36 LYS A O 20
ATOM 27618 N N . LEU A 1 37 ? 3.881 6.169 -2.987 1.00 0.00 37 LEU A N 20
ATOM 27619 C CA . LEU A 1 37 ? 3.145 6.997 -2.019 1.00 0.00 37 LEU A CA 20
ATOM 27620 C C . LEU A 1 37 ? 4.043 7.460 -0.856 1.00 0.00 37 LEU A C 20
ATOM 27621 O O . LEU A 1 37 ? 3.945 8.610 -0.419 1.00 0.00 37 LEU A O 20
ATOM 27637 N N . LYS A 1 38 ? 4.934 6.591 -0.352 1.00 0.00 38 LYS A N 20
ATOM 27638 C CA . LYS A 1 38 ? 5.804 6.893 0.793 1.00 0.00 38 LYS A CA 20
ATOM 27639 C C . LYS A 1 38 ? 6.853 7.957 0.468 1.00 0.00 38 LYS A C 20
ATOM 27640 O O . LYS A 1 38 ? 6.974 8.924 1.215 1.00 0.00 38 LYS A O 20
ATOM 27659 N N . GLN A 1 39 ? 7.570 7.845 -0.655 1.00 0.00 39 GLN A N 20
ATOM 27660 C CA . GLN A 1 39 ? 8.581 8.842 -1.045 1.00 0.00 39 GLN A CA 20
ATOM 27661 C C . GLN A 1 39 ? 7.953 10.219 -1.322 1.00 0.00 39 GLN A C 20
ATOM 27662 O O . GLN A 1 39 ? 8.561 11.242 -1.006 1.00 0.00 39 GLN A O 20
ATOM 27676 N N . GLN A 1 40 ? 6.715 10.260 -1.829 1.00 0.00 40 GLN A N 20
ATOM 27677 C CA . GLN A 1 40 ? 5.961 11.497 -2.060 1.00 0.00 40 GLN A CA 20
ATOM 27678 C C . GLN A 1 40 ? 5.682 12.277 -0.762 1.00 0.00 40 GLN A C 20
ATOM 27679 O O . GLN A 1 40 ? 5.910 13.489 -0.712 1.00 0.00 40 GLN A O 20
ATOM 27693 N N . GLN A 1 41 ? 5.232 11.610 0.305 1.00 0.00 41 GLN A N 20
ATOM 27694 C CA . GLN A 1 41 ? 5.050 12.249 1.621 1.00 0.00 41 GLN A CA 20
ATOM 27695 C C . GLN A 1 41 ? 6.383 12.548 2.347 1.00 0.00 41 GLN A C 20
ATOM 27696 O O . GLN A 1 41 ? 6.460 13.531 3.089 1.00 0.00 41 GLN A O 20
ATOM 27710 N N . LEU A 1 42 ? 7.447 11.758 2.124 1.00 0.00 42 LEU A N 20
ATOM 27711 C CA . LEU A 1 42 ? 8.771 11.987 2.721 1.00 0.00 42 LEU A CA 20
ATOM 27712 C C . LEU A 1 42 ? 9.498 13.210 2.126 1.00 0.00 42 LEU A C 20
ATOM 27713 O O . LEU A 1 42 ? 10.155 13.953 2.860 1.00 0.00 42 LEU A O 20
ATOM 27729 N N . GLU A 1 43 ? 9.368 13.453 0.818 1.00 0.00 43 GLU A N 20
ATOM 27730 C CA . GLU A 1 43 ? 9.937 14.644 0.163 1.00 0.00 43 GLU A CA 20
ATOM 27731 C C . GLU A 1 43 ? 9.209 15.951 0.537 1.00 0.00 43 GLU A C 20
ATOM 27732 O O . GLU A 1 43 ? 9.832 17.012 0.599 1.00 0.00 43 GLU A O 20
ATOM 27744 N N . GLN A 1 44 ? 7.894 15.890 0.785 1.00 0.00 44 GLN A N 20
ATOM 27745 C CA . GLN A 1 44 ? 7.049 17.059 1.078 1.00 0.00 44 GLN A CA 20
ATOM 27746 C C . GLN A 1 44 ? 6.877 17.364 2.585 1.00 0.00 44 GLN A C 20
ATOM 27747 O O . GLN A 1 44 ? 6.528 18.496 2.936 1.00 0.00 44 GLN A O 20
ATOM 27761 N N . GLY A 1 45 ? 7.126 16.389 3.473 1.00 0.00 45 GLY A N 20
ATOM 27762 C CA . GLY A 1 45 ? 7.056 16.518 4.942 1.00 0.00 45 GLY A CA 20
ATOM 27763 C C . GLY A 1 45 ? 8.362 16.985 5.587 1.00 0.00 45 GLY A C 20
ATOM 27764 O O . GLY A 1 45 ? 8.645 18.206 5.557 1.00 0.00 45 GLY A O 20
ATOM 27769 N N . GLY B 1 1 ? 37.048 17.838 2.214 1.00 0.00 101 GLY B N 20
ATOM 27770 C CA . GLY B 1 1 ? 38.161 18.701 2.670 1.00 0.00 101 GLY B CA 20
ATOM 27771 C C . GLY B 1 1 ? 38.660 18.311 4.060 1.00 0.00 101 GLY B C 20
ATOM 27772 O O . GLY B 1 1 ? 38.090 17.415 4.686 1.00 0.00 101 GLY B O 20
ATOM 27778 N N . PRO B 1 2 ? 39.704 18.979 4.592 1.00 0.00 102 PRO B N 20
ATOM 27779 C CA . PRO B 1 2 ? 40.316 18.639 5.888 1.00 0.00 102 PRO B CA 20
ATOM 27780 C C . PRO B 1 2 ? 39.366 18.731 7.098 1.00 0.00 102 PRO B C 20
ATOM 27781 O O . PRO B 1 2 ? 39.530 17.979 8.066 1.00 0.00 102 PRO B O 20
ATOM 27792 N N . GLY B 1 3 ? 38.364 19.620 7.052 1.00 0.00 103 GLY B N 20
ATOM 27793 C CA . GLY B 1 3 ? 37.356 19.830 8.104 1.00 0.00 103 GLY B CA 20
ATOM 27794 C C . GLY B 1 3 ? 36.099 18.952 8.009 1.00 0.00 103 GLY B C 20
ATOM 27795 O O . GLY B 1 3 ? 35.240 19.022 8.894 1.00 0.00 103 GLY B O 20
ATOM 27799 N N . SER B 1 4 ? 35.961 18.141 6.949 1.00 0.00 104 SER B N 20
ATOM 27800 C CA . SER B 1 4 ? 34.752 17.344 6.681 1.00 0.00 104 SER B CA 20
ATOM 27801 C C . SER B 1 4 ? 34.539 16.211 7.698 1.00 0.00 104 SER B C 20
ATOM 27802 O O . SER B 1 4 ? 35.451 15.427 7.982 1.00 0.00 104 SER B O 20
ATOM 27810 N N . MET B 1 5 ? 33.321 16.116 8.232 1.00 0.00 105 MET B N 20
ATOM 27811 C CA . MET B 1 5 ? 32.867 15.039 9.128 1.00 0.00 105 MET B CA 20
ATOM 27812 C C . MET B 1 5 ? 32.518 13.744 8.363 1.00 0.00 105 MET B C 20
ATOM 27813 O O . MET B 1 5 ? 32.486 13.720 7.128 1.00 0.00 105 MET B O 20
ATOM 27827 N N . ASN B 1 6 ? 32.205 12.674 9.105 1.00 0.00 106 ASN B N 20
ATOM 27828 C CA . ASN B 1 6 ? 31.629 11.432 8.572 1.00 0.00 106 ASN B CA 20
ATOM 27829 C C . ASN B 1 6 ? 30.270 11.663 7.874 1.00 0.00 106 ASN B C 20
ATOM 27830 O O . ASN B 1 6 ? 29.580 12.655 8.136 1.00 0.00 106 ASN B O 20
ATOM 27841 N N . LYS B 1 7 ? 29.873 10.726 7.001 1.00 0.00 107 LYS B N 20
ATOM 27842 C CA . LYS B 1 7 ? 28.621 10.791 6.222 1.00 0.00 107 LYS B CA 20
ATOM 27843 C C . LYS B 1 7 ? 27.370 10.757 7.130 1.00 0.00 107 LYS B C 20
ATOM 27844 O O . LYS B 1 7 ? 27.361 10.004 8.110 1.00 0.00 107 LYS B O 20
ATOM 27863 N N . PRO B 1 8 ? 26.303 11.518 6.803 1.00 0.00 108 PRO B N 20
ATOM 27864 C CA . PRO B 1 8 ? 25.017 11.479 7.505 1.00 0.00 108 PRO B CA 20
ATOM 27865 C C . PRO B 1 8 ? 24.218 10.201 7.185 1.00 0.00 108 PRO B C 20
ATOM 27866 O O . PRO B 1 8 ? 24.492 9.495 6.205 1.00 0.00 108 PRO B O 20
ATOM 27877 N N . THR B 1 9 ? 23.200 9.909 7.995 1.00 0.00 109 THR B N 20
ATOM 27878 C CA . THR B 1 9 ? 22.234 8.816 7.758 1.00 0.00 109 THR B CA 20
ATOM 27879 C C . THR B 1 9 ? 21.190 9.248 6.716 1.00 0.00 109 THR B C 20
ATOM 27880 O O . THR B 1 9 ? 20.104 9.725 7.060 1.00 0.00 109 THR B O 20
ATOM 27891 N N . SER B 1 10 ? 21.545 9.130 5.433 1.00 0.00 110 SER B N 20
ATOM 27892 C CA . SER B 1 10 ? 20.782 9.664 4.285 1.00 0.00 110 SER B CA 20
ATOM 27893 C C . SER B 1 10 ? 20.684 8.691 3.091 1.00 0.00 110 SER B C 20
ATOM 27894 O O . SER B 1 10 ? 20.266 9.075 1.996 1.00 0.00 110 SER B O 20
ATOM 27902 N N . SER B 1 11 ? 21.089 7.427 3.273 1.00 0.00 111 SER B N 20
ATOM 27903 C CA . SER B 1 11 ? 21.161 6.391 2.231 1.00 0.00 111 SER B CA 20
ATOM 27904 C C . SER B 1 11 ? 19.780 5.957 1.703 1.00 0.00 111 SER B C 20
ATOM 27905 O O . SER B 1 11 ? 18.782 5.986 2.425 1.00 0.00 111 SER B O 20
ATOM 27913 N N . ASP B 1 12 ? 19.737 5.471 0.463 1.00 0.00 112 ASP B N 20
ATOM 27914 C CA . ASP B 1 12 ? 18.550 4.878 -0.186 1.00 0.00 112 ASP B CA 20
ATOM 27915 C C . ASP B 1 12 ? 18.043 3.565 0.458 1.00 0.00 112 ASP B C 20
ATOM 27916 O O . ASP B 1 12 ? 16.935 3.117 0.152 1.00 0.00 112 ASP B O 20
ATOM 27925 N N . GLY B 1 13 ? 18.810 2.958 1.368 1.00 0.00 113 GLY B N 20
ATOM 27926 C CA . GLY B 1 13 ? 18.481 1.697 2.045 1.00 0.00 113 GLY B CA 20
ATOM 27927 C C . GLY B 1 13 ? 17.155 1.694 2.819 1.00 0.00 113 GLY B C 20
ATOM 27928 O O . GLY B 1 13 ? 16.601 0.616 3.052 1.00 0.00 113 GLY B O 20
ATOM 27932 N N . TRP B 1 14 ? 16.591 2.865 3.151 1.00 0.00 114 TRP B N 20
ATOM 27933 C CA . TRP B 1 14 ? 15.245 2.966 3.740 1.00 0.00 114 TRP B CA 20
ATOM 27934 C C . TRP B 1 14 ? 14.173 2.338 2.834 1.00 0.00 114 TRP B C 20
ATOM 27935 O O . TRP B 1 14 ? 13.224 1.745 3.344 1.00 0.00 114 TRP B O 20
ATOM 27956 N N . LYS B 1 15 ? 14.342 2.407 1.506 1.00 0.00 115 LYS B N 20
ATOM 27957 C CA . LYS B 1 15 ? 13.414 1.859 0.505 1.00 0.00 115 LYS B CA 20
ATOM 27958 C C . LYS B 1 15 ? 13.358 0.331 0.569 1.00 0.00 115 LYS B C 20
ATOM 27959 O O . LYS B 1 15 ? 12.275 -0.251 0.575 1.00 0.00 115 LYS B O 20
ATOM 27978 N N . ASP B 1 16 ? 14.517 -0.313 0.702 1.00 0.00 116 ASP B N 20
ATOM 27979 C CA . ASP B 1 16 ? 14.626 -1.771 0.873 1.00 0.00 116 ASP B CA 20
ATOM 27980 C C . ASP B 1 16 ? 14.050 -2.229 2.220 1.00 0.00 116 ASP B C 20
ATOM 27981 O O . ASP B 1 16 ? 13.344 -3.237 2.278 1.00 0.00 116 ASP B O 20
ATOM 27990 N N . ASP B 1 17 ? 14.286 -1.466 3.295 1.00 0.00 117 ASP B N 20
ATOM 27991 C CA . ASP B 1 17 ? 13.687 -1.716 4.613 1.00 0.00 117 ASP B CA 20
ATOM 27992 C C . ASP B 1 17 ? 12.163 -1.470 4.650 1.00 0.00 117 ASP B C 20
ATOM 27993 O O . ASP B 1 17 ? 11.460 -2.067 5.471 1.00 0.00 117 ASP B O 20
ATOM 28002 N N . TYR B 1 18 ? 11.627 -0.614 3.768 1.00 0.00 118 TYR B N 20
ATOM 28003 C CA . TYR B 1 18 ? 10.182 -0.408 3.619 1.00 0.00 118 TYR B CA 20
ATOM 28004 C C . TYR B 1 18 ? 9.535 -1.558 2.834 1.00 0.00 118 TYR B C 20
ATOM 28005 O O . TYR B 1 18 ? 8.557 -2.140 3.298 1.00 0.00 118 TYR B O 20
ATOM 28023 N N . LEU B 1 19 ? 10.124 -1.994 1.715 1.00 0.00 119 LEU B N 20
ATOM 28024 C CA . LEU B 1 19 ? 9.686 -3.202 0.999 1.00 0.00 119 LEU B CA 20
ATOM 28025 C C . LEU B 1 19 ? 9.759 -4.450 1.903 1.00 0.00 119 LEU B C 20
ATOM 28026 O O . LEU B 1 19 ? 8.817 -5.243 1.939 1.00 0.00 119 LEU B O 20
ATOM 28042 N N . SER B 1 20 ? 10.825 -4.586 2.699 1.00 0.00 120 SER B N 20
ATOM 28043 C CA . SER B 1 20 ? 10.996 -5.692 3.647 1.00 0.00 120 SER B CA 20
ATOM 28044 C C . SER B 1 20 ? 9.850 -5.785 4.663 1.00 0.00 120 SER B C 20
ATOM 28045 O O . SER B 1 20 ? 9.292 -6.869 4.861 1.00 0.00 120 SER B O 20
ATOM 28053 N N . ARG B 1 21 ? 9.449 -4.655 5.273 1.00 0.00 121 ARG B N 20
ATOM 28054 C CA . ARG B 1 21 ? 8.349 -4.611 6.252 1.00 0.00 121 ARG B CA 20
ATOM 28055 C C . ARG B 1 21 ? 6.956 -4.728 5.625 1.00 0.00 121 ARG B C 20
ATOM 28056 O O . ARG B 1 21 ? 6.111 -5.433 6.173 1.00 0.00 121 ARG B O 20
ATOM 28077 N N . LEU B 1 22 ? 6.718 -4.114 4.463 1.00 0.00 122 LEU B N 20
ATOM 28078 C CA . LEU B 1 22 ? 5.427 -4.134 3.755 1.00 0.00 122 LEU B CA 20
ATOM 28079 C C . LEU B 1 22 ? 4.982 -5.555 3.378 1.00 0.00 122 LEU B C 20
ATOM 28080 O O . LEU B 1 22 ? 3.805 -5.886 3.525 1.00 0.00 122 LEU B O 20
ATOM 28096 N N . SER B 1 23 ? 5.912 -6.410 2.941 1.00 0.00 123 SER B N 20
ATOM 28097 C CA . SER B 1 23 ? 5.622 -7.806 2.576 1.00 0.00 123 SER B CA 20
ATOM 28098 C C . SER B 1 23 ? 5.111 -8.661 3.759 1.00 0.00 123 SER B C 20
ATOM 28099 O O . SER B 1 23 ? 4.457 -9.687 3.541 1.00 0.00 123 SER B O 20
ATOM 28107 N N . ARG B 1 24 ? 5.369 -8.261 5.015 1.00 0.00 124 ARG B N 20
ATOM 28108 C CA . ARG B 1 24 ? 4.941 -8.994 6.226 1.00 0.00 124 ARG B CA 20
ATOM 28109 C C . ARG B 1 24 ? 3.452 -8.830 6.568 1.00 0.00 124 ARG B C 20
ATOM 28110 O O . ARG B 1 24 ? 2.901 -9.684 7.272 1.00 0.00 124 ARG B O 20
ATOM 28131 N N . LEU B 1 25 ? 2.796 -7.765 6.102 1.00 0.00 125 LEU B N 20
ATOM 28132 C CA . LEU B 1 25 ? 1.381 -7.483 6.381 1.00 0.00 125 LEU B CA 20
ATOM 28133 C C . LEU B 1 25 ? 0.438 -8.442 5.630 1.00 0.00 125 LEU B C 20
ATOM 28134 O O . LEU B 1 25 ? 0.691 -8.829 4.486 1.00 0.00 125 LEU B O 20
ATOM 28150 N N . SER B 1 26 ? -0.680 -8.787 6.276 1.00 0.00 126 SER B N 20
ATOM 28151 C CA . SER B 1 26 ? -1.817 -9.506 5.674 1.00 0.00 126 SER B CA 20
ATOM 28152 C C . SER B 1 26 ? -2.498 -8.685 4.563 1.00 0.00 126 SER B C 20
ATOM 28153 O O . SER B 1 26 ? -2.320 -7.468 4.476 1.00 0.00 126 SER B O 20
ATOM 28161 N N . LYS B 1 27 ? -3.313 -9.329 3.714 1.00 0.00 127 LYS B N 20
ATOM 28162 C CA . LYS B 1 27 ? -3.988 -8.710 2.559 1.00 0.00 127 LYS B CA 20
ATOM 28163 C C . LYS B 1 27 ? -4.879 -7.520 2.956 1.00 0.00 127 LYS B C 20
ATOM 28164 O O . LYS B 1 27 ? -4.901 -6.517 2.255 1.00 0.00 127 LYS B O 20
ATOM 28183 N N . ASN B 1 28 ? -5.565 -7.595 4.096 1.00 0.00 128 ASN B N 20
ATOM 28184 C CA . ASN B 1 28 ? -6.333 -6.477 4.657 1.00 0.00 128 ASN B CA 20
ATOM 28185 C C . ASN B 1 28 ? -5.426 -5.365 5.231 1.00 0.00 128 ASN B C 20
ATOM 28186 O O . ASN B 1 28 ? -5.681 -4.175 5.028 1.00 0.00 128 ASN B O 20
ATOM 28197 N N . GLN B 1 29 ? -4.349 -5.743 5.923 1.00 0.00 129 GLN B N 20
ATOM 28198 C CA . GLN B 1 29 ? -3.446 -4.809 6.610 1.00 0.00 129 GLN B CA 20
ATOM 28199 C C . GLN B 1 29 ? -2.599 -3.974 5.631 1.00 0.00 129 GLN B C 20
ATOM 28200 O O . GLN B 1 29 ? -2.446 -2.769 5.840 1.00 0.00 129 GLN B O 20
ATOM 28214 N N . LEU B 1 30 ? -2.105 -4.571 4.534 1.00 0.00 130 LEU B N 20
ATOM 28215 C CA . LEU B 1 30 ? -1.390 -3.822 3.483 1.00 0.00 130 LEU B CA 20
ATOM 28216 C C . LEU B 1 30 ? -2.294 -2.787 2.794 1.00 0.00 130 LEU B C 20
ATOM 28217 O O . LEU B 1 30 ? -1.824 -1.711 2.419 1.00 0.00 130 LEU B O 20
ATOM 28233 N N . MET B 1 31 ? -3.596 -3.073 2.670 1.00 0.00 131 MET B N 20
ATOM 28234 C CA . MET B 1 31 ? -4.576 -2.129 2.117 1.00 0.00 131 MET B CA 20
ATOM 28235 C C . MET B 1 31 ? -4.887 -0.993 3.092 1.00 0.00 131 MET B C 20
ATOM 28236 O O . MET B 1 31 ? -4.887 0.167 2.677 1.00 0.00 131 MET B O 20
ATOM 28250 N N . ALA B 1 32 ? -5.064 -1.290 4.381 1.00 0.00 132 ALA B N 20
ATOM 28251 C CA . ALA B 1 32 ? -5.213 -0.269 5.418 1.00 0.00 132 ALA B CA 20
ATOM 28252 C C . ALA B 1 32 ? -3.988 0.663 5.493 1.00 0.00 132 ALA B C 20
ATOM 28253 O O . ALA B 1 32 ? -4.143 1.882 5.606 1.00 0.00 132 ALA B O 20
ATOM 28260 N N . LEU B 1 33 ? -2.770 0.115 5.368 1.00 0.00 133 LEU B N 20
ATOM 28261 C CA . LEU B 1 33 ? -1.521 0.880 5.332 1.00 0.00 133 LEU B CA 20
ATOM 28262 C C . LEU B 1 33 ? -1.425 1.779 4.085 1.00 0.00 133 LEU B C 20
ATOM 28263 O O . LEU B 1 33 ? -1.137 2.970 4.211 1.00 0.00 133 LEU B O 20
ATOM 28279 N N . ALA B 1 34 ? -1.689 1.243 2.893 1.00 0.00 134 ALA B N 20
ATOM 28280 C CA . ALA B 1 34 ? -1.652 2.011 1.650 1.00 0.00 134 ALA B CA 20
ATOM 28281 C C . ALA B 1 34 ? -2.727 3.120 1.615 1.00 0.00 134 ALA B C 20
ATOM 28282 O O . ALA B 1 34 ? -2.457 4.229 1.155 1.00 0.00 134 ALA B O 20
ATOM 28289 N N . LEU B 1 35 ? -3.923 2.847 2.159 1.00 0.00 135 LEU B N 20
ATOM 28290 C CA . LEU B 1 35 ? -4.999 3.825 2.332 1.00 0.00 135 LEU B CA 20
ATOM 28291 C C . LEU B 1 35 ? -4.598 4.936 3.318 1.00 0.00 135 LEU B C 20
ATOM 28292 O O . LEU B 1 35 ? -4.786 6.117 3.018 1.00 0.00 135 LEU B O 20
ATOM 28308 N N . LYS B 1 36 ? -3.975 4.585 4.454 1.00 0.00 136 LYS B N 20
ATOM 28309 C CA . LYS B 1 36 ? -3.414 5.539 5.430 1.00 0.00 136 LYS B CA 20
ATOM 28310 C C . LYS B 1 36 ? -2.370 6.463 4.783 1.00 0.00 136 LYS B C 20
ATOM 28311 O O . LYS B 1 36 ? -2.471 7.684 4.915 1.00 0.00 136 LYS B O 20
ATOM 28330 N N . LEU B 1 37 ? -1.437 5.906 4.012 1.00 0.00 137 LEU B N 20
ATOM 28331 C CA . LEU B 1 37 ? -0.462 6.674 3.224 1.00 0.00 137 LEU B CA 20
ATOM 28332 C C . LEU B 1 37 ? -1.152 7.609 2.218 1.00 0.00 137 LEU B C 20
ATOM 28333 O O . LEU B 1 37 ? -0.720 8.756 2.059 1.00 0.00 137 LEU B O 20
ATOM 28349 N N . LYS B 1 38 ? -2.223 7.149 1.552 1.00 0.00 138 LYS B N 20
ATOM 28350 C CA . LYS B 1 38 ? -2.930 7.940 0.530 1.00 0.00 138 LYS B CA 20
ATOM 28351 C C . LYS B 1 38 ? -3.684 9.125 1.138 1.00 0.00 138 LYS B C 20
ATOM 28352 O O . LYS B 1 38 ? -3.520 10.246 0.665 1.00 0.00 138 LYS B O 20
ATOM 28371 N N . GLN B 1 39 ? -4.443 8.921 2.217 1.00 0.00 139 GLN B N 20
ATOM 28372 C CA . GLN B 1 39 ? -5.138 10.020 2.897 1.00 0.00 139 GLN B CA 20
ATOM 28373 C C . GLN B 1 39 ? -4.154 11.030 3.529 1.00 0.00 139 GLN B C 20
ATOM 28374 O O . GLN B 1 39 ? -4.438 12.229 3.535 1.00 0.00 139 GLN B O 20
ATOM 28388 N N . GLN B 1 40 ? -2.971 10.586 3.985 1.00 0.00 140 GLN B N 20
ATOM 28389 C CA . GLN B 1 40 ? -1.908 11.478 4.471 1.00 0.00 140 GLN B CA 20
ATOM 28390 C C . GLN B 1 40 ? -1.418 12.442 3.381 1.00 0.00 140 GLN B C 20
ATOM 28391 O O . GLN B 1 40 ? -1.412 13.651 3.608 1.00 0.00 140 GLN B O 20
ATOM 28405 N N . GLN B 1 41 ? -1.052 11.955 2.185 1.00 0.00 141 GLN B N 20
ATOM 28406 C CA . GLN B 1 41 ? -0.591 12.835 1.096 1.00 0.00 141 GLN B CA 20
ATOM 28407 C C . GLN B 1 41 ? -1.712 13.723 0.504 1.00 0.00 141 GLN B C 20
ATOM 28408 O O . GLN B 1 41 ? -1.425 14.807 -0.012 1.00 0.00 141 GLN B O 20
ATOM 28422 N N . LEU B 1 42 ? -2.980 13.308 0.607 1.00 0.00 142 LEU B N 20
ATOM 28423 C CA . LEU B 1 42 ? -4.149 14.127 0.238 1.00 0.00 142 LEU B CA 20
ATOM 28424 C C . LEU B 1 42 ? -4.402 15.270 1.251 1.00 0.00 142 LEU B C 20
ATOM 28425 O O . LEU B 1 42 ? -4.729 16.387 0.838 1.00 0.00 142 LEU B O 20
ATOM 28441 N N . GLU B 1 43 ? -4.244 15.023 2.556 1.00 0.00 143 GLU B N 20
ATOM 28442 C CA . GLU B 1 43 ? -4.414 16.042 3.609 1.00 0.00 143 GLU B CA 20
ATOM 28443 C C . GLU B 1 43 ? -3.211 16.999 3.732 1.00 0.00 143 GLU B C 20
ATOM 28444 O O . GLU B 1 43 ? -3.381 18.179 4.058 1.00 0.00 143 GLU B O 20
ATOM 28456 N N . GLN B 1 44 ? -1.993 16.508 3.479 1.00 0.00 144 GLN B N 20
ATOM 28457 C CA . GLN B 1 44 ? -0.734 17.267 3.569 1.00 0.00 144 GLN B CA 20
ATOM 28458 C C . GLN B 1 44 ? -0.641 18.393 2.514 1.00 0.00 144 GLN B C 20
ATOM 28459 O O . GLN B 1 44 ? -1.054 18.219 1.360 1.00 0.00 144 GLN B O 20
ATOM 28473 N N . GLY B 1 45 ? -0.071 19.544 2.905 1.00 0.00 145 GLY B N 20
ATOM 28474 C CA . GLY B 1 45 ? 0.111 20.733 2.056 1.00 0.00 145 GLY B CA 20
ATOM 28475 C C . GLY B 1 45 ? 0.872 21.854 2.762 1.00 0.00 145 GLY B C 20
ATOM 28476 O O . GLY B 1 45 ? 0.475 22.228 3.890 1.00 0.00 145 GLY B O 20
ATOM 28481 N N . GLY A 1 1 ? -20.431 25.112 -6.098 1.00 0.00 1 GLY A N 21
ATOM 28482 C CA . GLY A 1 1 ? -21.149 24.964 -7.382 1.00 0.00 1 GLY A CA 21
ATOM 28483 C C . GLY A 1 1 ? -22.507 24.292 -7.200 1.00 0.00 1 GLY A C 21
ATOM 28484 O O . GLY A 1 1 ? -22.681 23.520 -6.250 1.00 0.00 1 GLY A O 21
ATOM 28490 N N . PRO A 1 2 ? -23.483 24.559 -8.088 1.00 0.00 2 PRO A N 21
ATOM 28491 C CA . PRO A 1 2 ? -24.832 23.986 -8.027 1.00 0.00 2 PRO A CA 21
ATOM 28492 C C . PRO A 1 2 ? -24.863 22.483 -8.352 1.00 0.00 2 PRO A C 21
ATOM 28493 O O . PRO A 1 2 ? -24.032 21.980 -9.111 1.00 0.00 2 PRO A O 21
ATOM 28504 N N . GLY A 1 3 ? -25.857 21.770 -7.809 1.00 0.00 3 GLY A N 21
ATOM 28505 C CA . GLY A 1 3 ? -26.081 20.338 -8.052 1.00 0.00 3 GLY A CA 21
ATOM 28506 C C . GLY A 1 3 ? -25.000 19.416 -7.470 1.00 0.00 3 GLY A C 21
ATOM 28507 O O . GLY A 1 3 ? -24.264 19.798 -6.554 1.00 0.00 3 GLY A O 21
ATOM 28511 N N . SER A 1 4 ? -24.925 18.188 -8.002 1.00 0.00 4 SER A N 21
ATOM 28512 C CA . SER A 1 4 ? -23.937 17.120 -7.711 1.00 0.00 4 SER A CA 21
ATOM 28513 C C . SER A 1 4 ? -23.871 16.564 -6.274 1.00 0.00 4 SER A C 21
ATOM 28514 O O . SER A 1 4 ? -23.323 15.471 -6.078 1.00 0.00 4 SER A O 21
ATOM 28522 N N . MET A 1 5 ? -24.426 17.253 -5.271 1.00 0.00 5 MET A N 21
ATOM 28523 C CA . MET A 1 5 ? -24.465 16.793 -3.878 1.00 0.00 5 MET A CA 21
ATOM 28524 C C . MET A 1 5 ? -25.325 15.524 -3.711 1.00 0.00 5 MET A C 21
ATOM 28525 O O . MET A 1 5 ? -26.448 15.453 -4.225 1.00 0.00 5 MET A O 21
ATOM 28539 N N . ASN A 1 6 ? -24.794 14.525 -2.995 1.00 0.00 6 ASN A N 21
ATOM 28540 C CA . ASN A 1 6 ? -25.449 13.234 -2.739 1.00 0.00 6 ASN A CA 21
ATOM 28541 C C . ASN A 1 6 ? -25.046 12.555 -1.401 1.00 0.00 6 ASN A C 21
ATOM 28542 O O . ASN A 1 6 ? -25.386 11.391 -1.169 1.00 0.00 6 ASN A O 21
ATOM 28553 N N . LYS A 1 7 ? -24.336 13.269 -0.515 1.00 0.00 7 LYS A N 21
ATOM 28554 C CA . LYS A 1 7 ? -23.841 12.780 0.790 1.00 0.00 7 LYS A CA 21
ATOM 28555 C C . LYS A 1 7 ? -23.827 13.927 1.827 1.00 0.00 7 LYS A C 21
ATOM 28556 O O . LYS A 1 7 ? -23.429 15.038 1.452 1.00 0.00 7 LYS A O 21
ATOM 28575 N N . PRO A 1 8 ? -24.224 13.709 3.098 1.00 0.00 8 PRO A N 21
ATOM 28576 C CA . PRO A 1 8 ? -24.216 14.749 4.133 1.00 0.00 8 PRO A CA 21
ATOM 28577 C C . PRO A 1 8 ? -22.826 15.365 4.372 1.00 0.00 8 PRO A C 21
ATOM 28578 O O . PRO A 1 8 ? -21.812 14.667 4.337 1.00 0.00 8 PRO A O 21
ATOM 28589 N N . THR A 1 9 ? -22.796 16.672 4.631 1.00 0.00 9 THR A N 21
ATOM 28590 C CA . THR A 1 9 ? -21.597 17.538 4.749 1.00 0.00 9 THR A CA 21
ATOM 28591 C C . THR A 1 9 ? -20.731 17.608 3.478 1.00 0.00 9 THR A C 21
ATOM 28592 O O . THR A 1 9 ? -20.615 18.681 2.879 1.00 0.00 9 THR A O 21
ATOM 28603 N N . SER A 1 10 ? -20.114 16.496 3.061 1.00 0.00 10 SER A N 21
ATOM 28604 C CA . SER A 1 10 ? -19.254 16.383 1.871 1.00 0.00 10 SER A CA 21
ATOM 28605 C C . SER A 1 10 ? -19.080 14.916 1.433 1.00 0.00 10 SER A C 21
ATOM 28606 O O . SER A 1 10 ? -19.128 14.002 2.264 1.00 0.00 10 SER A O 21
ATOM 28614 N N . SER A 1 11 ? -18.863 14.679 0.132 1.00 0.00 11 SER A N 21
ATOM 28615 C CA . SER A 1 11 ? -18.607 13.351 -0.454 1.00 0.00 11 SER A CA 21
ATOM 28616 C C . SER A 1 11 ? -17.257 12.762 -0.008 1.00 0.00 11 SER A C 21
ATOM 28617 O O . SER A 1 11 ? -16.250 13.469 0.052 1.00 0.00 11 SER A O 21
ATOM 28625 N N . ASP A 1 12 ? -17.229 11.456 0.280 1.00 0.00 12 ASP A N 21
ATOM 28626 C CA . ASP A 1 12 ? -16.088 10.758 0.905 1.00 0.00 12 ASP A CA 21
ATOM 28627 C C . ASP A 1 12 ? -15.891 9.298 0.423 1.00 0.00 12 ASP A C 21
ATOM 28628 O O . ASP A 1 12 ? -15.087 8.554 0.996 1.00 0.00 12 ASP A O 21
ATOM 28637 N N . GLY A 1 13 ? -16.596 8.878 -0.633 1.00 0.00 13 GLY A N 21
ATOM 28638 C CA . GLY A 1 13 ? -16.669 7.482 -1.089 1.00 0.00 13 GLY A CA 21
ATOM 28639 C C . GLY A 1 13 ? -15.414 6.922 -1.782 1.00 0.00 13 GLY A C 21
ATOM 28640 O O . GLY A 1 13 ? -15.364 5.723 -2.071 1.00 0.00 13 GLY A O 21
ATOM 28644 N N . TRP A 1 14 ? -14.399 7.757 -2.058 1.00 0.00 14 TRP A N 21
ATOM 28645 C CA . TRP A 1 14 ? -13.200 7.376 -2.822 1.00 0.00 14 TRP A CA 21
ATOM 28646 C C . TRP A 1 14 ? -12.386 6.243 -2.171 1.00 0.00 14 TRP A C 21
ATOM 28647 O O . TRP A 1 14 ? -11.766 5.442 -2.876 1.00 0.00 14 TRP A O 21
ATOM 28668 N N . LYS A 1 15 ? -12.414 6.139 -0.835 1.00 0.00 15 LYS A N 21
ATOM 28669 C CA . LYS A 1 15 ? -11.618 5.183 -0.042 1.00 0.00 15 LYS A CA 21
ATOM 28670 C C . LYS A 1 15 ? -12.022 3.726 -0.279 1.00 0.00 15 LYS A C 21
ATOM 28671 O O . LYS A 1 15 ? -11.158 2.851 -0.340 1.00 0.00 15 LYS A O 21
ATOM 28690 N N . ASP A 1 16 ? -13.314 3.465 -0.487 1.00 0.00 16 ASP A N 21
ATOM 28691 C CA . ASP A 1 16 ? -13.836 2.127 -0.811 1.00 0.00 16 ASP A CA 21
ATOM 28692 C C . ASP A 1 16 ? -13.408 1.667 -2.212 1.00 0.00 16 ASP A C 21
ATOM 28693 O O . ASP A 1 16 ? -13.035 0.510 -2.402 1.00 0.00 16 ASP A O 21
ATOM 28702 N N . ASP A 1 17 ? -13.399 2.581 -3.187 1.00 0.00 17 ASP A N 21
ATOM 28703 C CA . ASP A 1 17 ? -12.885 2.329 -4.539 1.00 0.00 17 ASP A CA 21
ATOM 28704 C C . ASP A 1 17 ? -11.362 2.122 -4.546 1.00 0.00 17 ASP A C 21
ATOM 28705 O O . ASP A 1 17 ? -10.848 1.303 -5.318 1.00 0.00 17 ASP A O 21
ATOM 28714 N N . TYR A 1 18 ? -10.631 2.807 -3.655 1.00 0.00 18 TYR A N 21
ATOM 28715 C CA . TYR A 1 18 ? -9.185 2.637 -3.512 1.00 0.00 18 TYR A CA 21
ATOM 28716 C C . TYR A 1 18 ? -8.843 1.251 -2.933 1.00 0.00 18 TYR A C 21
ATOM 28717 O O . TYR A 1 18 ? -8.012 0.548 -3.495 1.00 0.00 18 TYR A O 21
ATOM 28735 N N . LEU A 1 19 ? -9.551 0.782 -1.898 1.00 0.00 19 LEU A N 21
ATOM 28736 C CA . LEU A 1 19 ? -9.440 -0.605 -1.419 1.00 0.00 19 LEU A CA 21
ATOM 28737 C C . LEU A 1 19 ? -9.805 -1.622 -2.517 1.00 0.00 19 LEU A C 21
ATOM 28738 O O . LEU A 1 19 ? -9.100 -2.621 -2.679 1.00 0.00 19 LEU A O 21
ATOM 28754 N N . SER A 1 20 ? -10.857 -1.357 -3.303 1.00 0.00 20 SER A N 21
ATOM 28755 C CA . SER A 1 20 ? -11.290 -2.238 -4.393 1.00 0.00 20 SER A CA 21
ATOM 28756 C C . SER A 1 20 ? -10.192 -2.438 -5.453 1.00 0.00 20 SER A C 21
ATOM 28757 O O . SER A 1 20 ? -9.929 -3.579 -5.855 1.00 0.00 20 SER A O 21
ATOM 28765 N N . ARG A 1 21 ? -9.487 -1.366 -5.857 1.00 0.00 21 ARG A N 21
ATOM 28766 C CA . ARG A 1 21 ? -8.360 -1.463 -6.809 1.00 0.00 21 ARG A CA 21
ATOM 28767 C C . ARG A 1 21 ? -7.083 -2.045 -6.185 1.00 0.00 21 ARG A C 21
ATOM 28768 O O . ARG A 1 21 ? -6.420 -2.865 -6.820 1.00 0.00 21 ARG A O 21
ATOM 28789 N N . LEU A 1 22 ? -6.747 -1.682 -4.941 1.00 0.00 22 LEU A N 21
ATOM 28790 C CA . LEU A 1 22 ? -5.522 -2.123 -4.255 1.00 0.00 22 LEU A CA 21
ATOM 28791 C C . LEU A 1 22 ? -5.480 -3.652 -4.077 1.00 0.00 22 LEU A C 21
ATOM 28792 O O . LEU A 1 22 ? -4.421 -4.260 -4.231 1.00 0.00 22 LEU A O 21
ATOM 28808 N N . SER A 1 23 ? -6.633 -4.284 -3.824 1.00 0.00 23 SER A N 21
ATOM 28809 C CA . SER A 1 23 ? -6.782 -5.742 -3.724 1.00 0.00 23 SER A CA 21
ATOM 28810 C C . SER A 1 23 ? -6.295 -6.511 -4.970 1.00 0.00 23 SER A C 21
ATOM 28811 O O . SER A 1 23 ? -5.902 -7.677 -4.860 1.00 0.00 23 SER A O 21
ATOM 28819 N N . ARG A 1 24 ? -6.307 -5.882 -6.156 1.00 0.00 24 ARG A N 21
ATOM 28820 C CA . ARG A 1 24 ? -6.006 -6.530 -7.444 1.00 0.00 24 ARG A CA 21
ATOM 28821 C C . ARG A 1 24 ? -4.509 -6.670 -7.760 1.00 0.00 24 ARG A C 21
ATOM 28822 O O . ARG A 1 24 ? -4.145 -7.519 -8.575 1.00 0.00 24 ARG A O 21
ATOM 28843 N N . LEU A 1 25 ? -3.639 -5.865 -7.143 1.00 0.00 25 LEU A N 21
ATOM 28844 C CA . LEU A 1 25 ? -2.188 -5.885 -7.382 1.00 0.00 25 LEU A CA 21
ATOM 28845 C C . LEU A 1 25 ? -1.508 -7.134 -6.788 1.00 0.00 25 LEU A C 21
ATOM 28846 O O . LEU A 1 25 ? -1.872 -7.613 -5.709 1.00 0.00 25 LEU A O 21
ATOM 28862 N N . SER A 1 26 ? -0.492 -7.642 -7.491 1.00 0.00 26 SER A N 21
ATOM 28863 C CA . SER A 1 26 ? 0.395 -8.720 -7.021 1.00 0.00 26 SER A CA 21
ATOM 28864 C C . SER A 1 26 ? 1.327 -8.259 -5.885 1.00 0.00 26 SER A C 21
ATOM 28865 O O . SER A 1 26 ? 1.487 -7.059 -5.647 1.00 0.00 26 SER A O 21
ATOM 28873 N N . LYS A 1 27 ? 1.961 -9.208 -5.182 1.00 0.00 27 LYS A N 21
ATOM 28874 C CA . LYS A 1 27 ? 2.774 -8.968 -3.968 1.00 0.00 27 LYS A CA 21
ATOM 28875 C C . LYS A 1 27 ? 3.912 -7.959 -4.171 1.00 0.00 27 LYS A C 21
ATOM 28876 O O . LYS A 1 27 ? 4.187 -7.156 -3.286 1.00 0.00 27 LYS A O 21
ATOM 28895 N N . ASN A 1 28 ? 4.547 -7.967 -5.342 1.00 0.00 28 ASN A N 21
ATOM 28896 C CA . ASN A 1 28 ? 5.598 -7.016 -5.725 1.00 0.00 28 ASN A CA 21
ATOM 28897 C C . ASN A 1 28 ? 5.047 -5.664 -6.230 1.00 0.00 28 ASN A C 21
ATOM 28898 O O . ASN A 1 28 ? 5.691 -4.625 -6.071 1.00 0.00 28 ASN A O 21
ATOM 28909 N N . GLN A 1 29 ? 3.846 -5.655 -6.822 1.00 0.00 29 GLN A N 21
ATOM 28910 C CA . GLN A 1 29 ? 3.190 -4.453 -7.361 1.00 0.00 29 GLN A CA 21
ATOM 28911 C C . GLN A 1 29 ? 2.604 -3.564 -6.253 1.00 0.00 29 GLN A C 21
ATOM 28912 O O . GLN A 1 29 ? 2.783 -2.343 -6.286 1.00 0.00 29 GLN A O 21
ATOM 28926 N N . LEU A 1 30 ? 1.958 -4.160 -5.235 1.00 0.00 30 LEU A N 21
ATOM 28927 C CA . LEU A 1 30 ? 1.454 -3.428 -4.061 1.00 0.00 30 LEU A CA 21
ATOM 28928 C C . LEU A 1 30 ? 2.587 -2.768 -3.251 1.00 0.00 30 LEU A C 21
ATOM 28929 O O . LEU A 1 30 ? 2.392 -1.686 -2.696 1.00 0.00 30 LEU A O 21
ATOM 28945 N N . MET A 1 31 ? 3.785 -3.368 -3.243 1.00 0.00 31 MET A N 21
ATOM 28946 C CA . MET A 1 31 ? 4.975 -2.754 -2.640 1.00 0.00 31 MET A CA 21
ATOM 28947 C C . MET A 1 31 ? 5.418 -1.498 -3.398 1.00 0.00 31 MET A C 21
ATOM 28948 O O . MET A 1 31 ? 5.632 -0.456 -2.784 1.00 0.00 31 MET A O 21
ATOM 28962 N N . ALA A 1 32 ? 5.520 -1.574 -4.728 1.00 0.00 32 ALA A N 21
ATOM 28963 C CA . ALA A 1 32 ? 5.911 -0.439 -5.564 1.00 0.00 32 ALA A CA 21
ATOM 28964 C C . ALA A 1 32 ? 4.914 0.732 -5.440 1.00 0.00 32 ALA A C 21
ATOM 28965 O O . ALA A 1 32 ? 5.322 1.894 -5.360 1.00 0.00 32 ALA A O 21
ATOM 28972 N N . LEU A 1 33 ? 3.610 0.427 -5.351 1.00 0.00 33 LEU A N 21
ATOM 28973 C CA . LEU A 1 33 ? 2.542 1.400 -5.090 1.00 0.00 33 LEU A CA 21
ATOM 28974 C C . LEU A 1 33 ? 2.731 2.080 -3.724 1.00 0.00 33 LEU A C 21
ATOM 28975 O O . LEU A 1 33 ? 2.806 3.307 -3.653 1.00 0.00 33 LEU A O 21
ATOM 28991 N N . ALA A 1 34 ? 2.847 1.308 -2.641 1.00 0.00 34 ALA A N 21
ATOM 28992 C CA . ALA A 1 34 ? 2.995 1.852 -1.287 1.00 0.00 34 ALA A CA 21
ATOM 28993 C C . ALA A 1 34 ? 4.317 2.629 -1.097 1.00 0.00 34 ALA A C 21
ATOM 28994 O O . ALA A 1 34 ? 4.324 3.661 -0.431 1.00 0.00 34 ALA A O 21
ATOM 29001 N N . LEU A 1 35 ? 5.418 2.198 -1.728 1.00 0.00 35 LEU A N 21
ATOM 29002 C CA . LEU A 1 35 ? 6.712 2.899 -1.728 1.00 0.00 35 LEU A CA 21
ATOM 29003 C C . LEU A 1 35 ? 6.601 4.262 -2.439 1.00 0.00 35 LEU A C 21
ATOM 29004 O O . LEU A 1 35 ? 7.046 5.279 -1.897 1.00 0.00 35 LEU A O 21
ATOM 29020 N N . LYS A 1 36 ? 5.949 4.311 -3.611 1.00 0.00 36 LYS A N 21
ATOM 29021 C CA . LYS A 1 36 ? 5.672 5.547 -4.357 1.00 0.00 36 LYS A CA 21
ATOM 29022 C C . LYS A 1 36 ? 4.841 6.534 -3.526 1.00 0.00 36 LYS A C 21
ATOM 29023 O O . LYS A 1 36 ? 5.211 7.705 -3.418 1.00 0.00 36 LYS A O 21
ATOM 29042 N N . LEU A 1 37 ? 3.785 6.057 -2.866 1.00 0.00 37 LEU A N 21
ATOM 29043 C CA . LEU A 1 37 ? 2.992 6.860 -1.924 1.00 0.00 37 LEU A CA 21
ATOM 29044 C C . LEU A 1 37 ? 3.828 7.341 -0.722 1.00 0.00 37 LEU A C 21
ATOM 29045 O O . LEU A 1 37 ? 3.637 8.476 -0.278 1.00 0.00 37 LEU A O 21
ATOM 29061 N N . LYS A 1 38 ? 4.765 6.529 -0.205 1.00 0.00 38 LYS A N 21
ATOM 29062 C CA . LYS A 1 38 ? 5.611 6.911 0.937 1.00 0.00 38 LYS A CA 21
ATOM 29063 C C . LYS A 1 38 ? 6.574 8.041 0.584 1.00 0.00 38 LYS A C 21
ATOM 29064 O O . LYS A 1 38 ? 6.595 9.047 1.291 1.00 0.00 38 LYS A O 21
ATOM 29083 N N . GLN A 1 39 ? 7.320 7.926 -0.517 1.00 0.00 39 GLN A N 21
ATOM 29084 C CA . GLN A 1 39 ? 8.267 8.973 -0.926 1.00 0.00 39 GLN A CA 21
ATOM 29085 C C . GLN A 1 39 ? 7.564 10.297 -1.293 1.00 0.00 39 GLN A C 21
ATOM 29086 O O . GLN A 1 39 ? 8.135 11.365 -1.082 1.00 0.00 39 GLN A O 21
ATOM 29100 N N . GLN A 1 40 ? 6.314 10.245 -1.767 1.00 0.00 40 GLN A N 21
ATOM 29101 C CA . GLN A 1 40 ? 5.490 11.440 -1.989 1.00 0.00 40 GLN A CA 21
ATOM 29102 C C . GLN A 1 40 ? 5.217 12.199 -0.680 1.00 0.00 40 GLN A C 21
ATOM 29103 O O . GLN A 1 40 ? 5.482 13.403 -0.613 1.00 0.00 40 GLN A O 21
ATOM 29117 N N . GLN A 1 41 ? 4.709 11.529 0.362 1.00 0.00 41 GLN A N 21
ATOM 29118 C CA . GLN A 1 41 ? 4.411 12.185 1.650 1.00 0.00 41 GLN A CA 21
ATOM 29119 C C . GLN A 1 41 ? 5.683 12.606 2.419 1.00 0.00 41 GLN A C 21
ATOM 29120 O O . GLN A 1 41 ? 5.656 13.600 3.149 1.00 0.00 41 GLN A O 21
ATOM 29134 N N . LEU A 1 42 ? 6.796 11.889 2.238 1.00 0.00 42 LEU A N 21
ATOM 29135 C CA . LEU A 1 42 ? 8.078 12.160 2.884 1.00 0.00 42 LEU A CA 21
ATOM 29136 C C . LEU A 1 42 ? 8.761 13.453 2.397 1.00 0.00 42 LEU A C 21
ATOM 29137 O O . LEU A 1 42 ? 9.413 14.138 3.187 1.00 0.00 42 LEU A O 21
ATOM 29153 N N . GLU A 1 43 ? 8.622 13.794 1.109 1.00 0.00 43 GLU A N 21
ATOM 29154 C CA . GLU A 1 43 ? 9.342 14.910 0.470 1.00 0.00 43 GLU A CA 21
ATOM 29155 C C . GLU A 1 43 ? 8.493 16.164 0.197 1.00 0.00 43 GLU A C 21
ATOM 29156 O O . GLU A 1 43 ? 9.066 17.246 0.005 1.00 0.00 43 GLU A O 21
ATOM 29168 N N . GLN A 1 44 ? 7.159 16.076 0.176 1.00 0.00 44 GLN A N 21
ATOM 29169 C CA . GLN A 1 44 ? 6.280 17.233 -0.071 1.00 0.00 44 GLN A CA 21
ATOM 29170 C C . GLN A 1 44 ? 6.231 18.233 1.107 1.00 0.00 44 GLN A C 21
ATOM 29171 O O . GLN A 1 44 ? 6.498 17.880 2.263 1.00 0.00 44 GLN A O 21
ATOM 29185 N N . GLY A 1 45 ? 5.862 19.490 0.818 1.00 0.00 45 GLY A N 21
ATOM 29186 C CA . GLY A 1 45 ? 5.755 20.594 1.786 1.00 0.00 45 GLY A CA 21
ATOM 29187 C C . GLY A 1 45 ? 5.103 21.845 1.189 1.00 0.00 45 GLY A C 21
ATOM 29188 O O . GLY A 1 45 ? 4.100 22.317 1.763 1.00 0.00 45 GLY A O 21
ATOM 29193 N N . GLY B 1 1 ? 27.561 7.393 24.580 1.00 0.00 101 GLY B N 21
ATOM 29194 C CA . GLY B 1 1 ? 27.643 6.779 23.234 1.00 0.00 101 GLY B CA 21
ATOM 29195 C C . GLY B 1 1 ? 29.037 6.927 22.629 1.00 0.00 101 GLY B C 21
ATOM 29196 O O . GLY B 1 1 ? 29.817 7.779 23.075 1.00 0.00 101 GLY B O 21
ATOM 29202 N N . PRO B 1 2 ? 29.382 6.097 21.625 1.00 0.00 102 PRO B N 21
ATOM 29203 C CA . PRO B 1 2 ? 30.691 6.118 20.966 1.00 0.00 102 PRO B CA 21
ATOM 29204 C C . PRO B 1 2 ? 30.923 7.399 20.150 1.00 0.00 102 PRO B C 21
ATOM 29205 O O . PRO B 1 2 ? 29.991 7.955 19.560 1.00 0.00 102 PRO B O 21
ATOM 29216 N N . GLY B 1 3 ? 32.185 7.832 20.047 1.00 0.00 103 GLY B N 21
ATOM 29217 C CA . GLY B 1 3 ? 32.583 9.048 19.317 1.00 0.00 103 GLY B CA 21
ATOM 29218 C C . GLY B 1 3 ? 32.412 8.980 17.794 1.00 0.00 103 GLY B C 21
ATOM 29219 O O . GLY B 1 3 ? 32.353 10.020 17.137 1.00 0.00 103 GLY B O 21
ATOM 29223 N N . SER B 1 4 ? 32.284 7.771 17.230 1.00 0.00 104 SER B N 21
ATOM 29224 C CA . SER B 1 4 ? 31.950 7.549 15.814 1.00 0.00 104 SER B CA 21
ATOM 29225 C C . SER B 1 4 ? 30.499 7.946 15.472 1.00 0.00 104 SER B C 21
ATOM 29226 O O . SER B 1 4 ? 30.241 8.444 14.372 1.00 0.00 104 SER B O 21
ATOM 29234 N N . MET B 1 5 ? 29.579 7.788 16.435 1.00 0.00 105 MET B N 21
ATOM 29235 C CA . MET B 1 5 ? 28.136 8.106 16.370 1.00 0.00 105 MET B CA 21
ATOM 29236 C C . MET B 1 5 ? 27.338 7.373 15.267 1.00 0.00 105 MET B C 21
ATOM 29237 O O . MET B 1 5 ? 27.892 6.797 14.327 1.00 0.00 105 MET B O 21
ATOM 29251 N N . ASN B 1 6 ? 26.002 7.383 15.382 1.00 0.00 106 ASN B N 21
ATOM 29252 C CA . ASN B 1 6 ? 25.085 6.809 14.387 1.00 0.00 106 ASN B CA 21
ATOM 29253 C C . ASN B 1 6 ? 25.104 7.619 13.071 1.00 0.00 106 ASN B C 21
ATOM 29254 O O . ASN B 1 6 ? 25.005 8.851 13.091 1.00 0.00 106 ASN B O 21
ATOM 29265 N N . LYS B 1 7 ? 25.227 6.935 11.928 1.00 0.00 107 LYS B N 21
ATOM 29266 C CA . LYS B 1 7 ? 25.327 7.548 10.588 1.00 0.00 107 LYS B CA 21
ATOM 29267 C C . LYS B 1 7 ? 23.942 7.831 9.975 1.00 0.00 107 LYS B C 21
ATOM 29268 O O . LYS B 1 7 ? 22.998 7.082 10.247 1.00 0.00 107 LYS B O 21
ATOM 29287 N N . PRO B 1 8 ? 23.785 8.870 9.127 1.00 0.00 108 PRO B N 21
ATOM 29288 C CA . PRO B 1 8 ? 22.541 9.126 8.405 1.00 0.00 108 PRO B CA 21
ATOM 29289 C C . PRO B 1 8 ? 22.228 8.015 7.380 1.00 0.00 108 PRO B C 21
ATOM 29290 O O . PRO B 1 8 ? 23.133 7.432 6.777 1.00 0.00 108 PRO B O 21
ATOM 29301 N N . THR B 1 9 ? 20.941 7.717 7.178 1.00 0.00 109 THR B N 21
ATOM 29302 C CA . THR B 1 9 ? 20.480 6.680 6.231 1.00 0.00 109 THR B CA 21
ATOM 29303 C C . THR B 1 9 ? 20.555 7.187 4.785 1.00 0.00 109 THR B C 21
ATOM 29304 O O . THR B 1 9 ? 20.153 8.320 4.493 1.00 0.00 109 THR B O 21
ATOM 29315 N N . SER B 1 10 ? 21.058 6.357 3.866 1.00 0.00 110 SER B N 21
ATOM 29316 C CA . SER B 1 10 ? 21.181 6.674 2.434 1.00 0.00 110 SER B CA 21
ATOM 29317 C C . SER B 1 10 ? 19.824 6.910 1.749 1.00 0.00 110 SER B C 21
ATOM 29318 O O . SER B 1 10 ? 18.816 6.294 2.114 1.00 0.00 110 SER B O 21
ATOM 29326 N N . SER B 1 11 ? 19.799 7.766 0.723 1.00 0.00 111 SER B N 21
ATOM 29327 C CA . SER B 1 11 ? 18.578 8.220 0.029 1.00 0.00 111 SER B CA 21
ATOM 29328 C C . SER B 1 11 ? 17.791 7.112 -0.702 1.00 0.00 111 SER B C 21
ATOM 29329 O O . SER B 1 11 ? 16.592 7.278 -0.940 1.00 0.00 111 SER B O 21
ATOM 29337 N N . ASP B 1 12 ? 18.433 5.984 -1.010 1.00 0.00 112 ASP B N 21
ATOM 29338 C CA . ASP B 1 12 ? 17.801 4.756 -1.524 1.00 0.00 112 ASP B CA 21
ATOM 29339 C C . ASP B 1 12 ? 17.841 3.571 -0.540 1.00 0.00 112 ASP B C 21
ATOM 29340 O O . ASP B 1 12 ? 17.068 2.627 -0.690 1.00 0.00 112 ASP B O 21
ATOM 29349 N N . GLY B 1 13 ? 18.717 3.588 0.471 1.00 0.00 113 GLY B N 21
ATOM 29350 C CA . GLY B 1 13 ? 18.956 2.439 1.366 1.00 0.00 113 GLY B CA 21
ATOM 29351 C C . GLY B 1 13 ? 17.740 2.058 2.222 1.00 0.00 113 GLY B C 21
ATOM 29352 O O . GLY B 1 13 ? 17.524 0.880 2.511 1.00 0.00 113 GLY B O 21
ATOM 29356 N N . TRP B 1 14 ? 16.901 3.042 2.564 1.00 0.00 114 TRP B N 21
ATOM 29357 C CA . TRP B 1 14 ? 15.635 2.850 3.278 1.00 0.00 114 TRP B CA 21
ATOM 29358 C C . TRP B 1 14 ? 14.574 2.091 2.456 1.00 0.00 114 TRP B C 21
ATOM 29359 O O . TRP B 1 14 ? 13.700 1.452 3.041 1.00 0.00 114 TRP B O 21
ATOM 29380 N N . LYS B 1 15 ? 14.632 2.145 1.115 1.00 0.00 115 LYS B N 21
ATOM 29381 C CA . LYS B 1 15 ? 13.592 1.594 0.223 1.00 0.00 115 LYS B CA 21
ATOM 29382 C C . LYS B 1 15 ? 13.556 0.069 0.268 1.00 0.00 115 LYS B C 21
ATOM 29383 O O . LYS B 1 15 ? 12.476 -0.516 0.300 1.00 0.00 115 LYS B O 21
ATOM 29402 N N . ASP B 1 16 ? 14.721 -0.578 0.336 1.00 0.00 116 ASP B N 21
ATOM 29403 C CA . ASP B 1 16 ? 14.842 -2.037 0.487 1.00 0.00 116 ASP B CA 21
ATOM 29404 C C . ASP B 1 16 ? 14.277 -2.531 1.832 1.00 0.00 116 ASP B C 21
ATOM 29405 O O . ASP B 1 16 ? 13.577 -3.546 1.877 1.00 0.00 116 ASP B O 21
ATOM 29414 N N . ASP B 1 17 ? 14.505 -1.782 2.917 1.00 0.00 117 ASP B N 21
ATOM 29415 C CA . ASP B 1 17 ? 13.907 -2.049 4.233 1.00 0.00 117 ASP B CA 21
ATOM 29416 C C . ASP B 1 17 ? 12.388 -1.803 4.239 1.00 0.00 117 ASP B C 21
ATOM 29417 O O . ASP B 1 17 ? 11.644 -2.547 4.881 1.00 0.00 117 ASP B O 21
ATOM 29426 N N . TYR B 1 18 ? 11.903 -0.801 3.494 1.00 0.00 118 TYR B N 21
ATOM 29427 C CA . TYR B 1 18 ? 10.477 -0.497 3.383 1.00 0.00 118 TYR B CA 21
ATOM 29428 C C . TYR B 1 18 ? 9.731 -1.589 2.595 1.00 0.00 118 TYR B C 21
ATOM 29429 O O . TYR B 1 18 ? 8.705 -2.087 3.055 1.00 0.00 118 TYR B O 21
ATOM 29447 N N . LEU B 1 19 ? 10.285 -2.050 1.470 1.00 0.00 119 LEU B N 21
ATOM 29448 C CA . LEU B 1 19 ? 9.787 -3.229 0.741 1.00 0.00 119 LEU B CA 21
ATOM 29449 C C . LEU B 1 19 ? 9.786 -4.496 1.619 1.00 0.00 119 LEU B C 21
ATOM 29450 O O . LEU B 1 19 ? 8.821 -5.263 1.594 1.00 0.00 119 LEU B O 21
ATOM 29466 N N . SER B 1 20 ? 10.828 -4.685 2.440 1.00 0.00 120 SER B N 21
ATOM 29467 C CA . SER B 1 20 ? 10.931 -5.807 3.386 1.00 0.00 120 SER B CA 21
ATOM 29468 C C . SER B 1 20 ? 9.826 -5.782 4.449 1.00 0.00 120 SER B C 21
ATOM 29469 O O . SER B 1 20 ? 9.160 -6.798 4.659 1.00 0.00 120 SER B O 21
ATOM 29477 N N . ARG B 1 21 ? 9.553 -4.622 5.073 1.00 0.00 121 ARG B N 21
ATOM 29478 C CA . ARG B 1 21 ? 8.478 -4.494 6.081 1.00 0.00 121 ARG B CA 21
ATOM 29479 C C . ARG B 1 21 ? 7.071 -4.636 5.475 1.00 0.00 121 ARG B C 21
ATOM 29480 O O . ARG B 1 21 ? 6.223 -5.291 6.075 1.00 0.00 121 ARG B O 21
ATOM 29501 N N . LEU B 1 22 ? 6.843 -4.095 4.272 1.00 0.00 122 LEU B N 21
ATOM 29502 C CA . LEU B 1 22 ? 5.561 -4.181 3.543 1.00 0.00 122 LEU B CA 21
ATOM 29503 C C . LEU B 1 22 ? 5.163 -5.632 3.212 1.00 0.00 122 LEU B C 21
ATOM 29504 O O . LEU B 1 22 ? 3.977 -5.973 3.232 1.00 0.00 122 LEU B O 21
ATOM 29520 N N . SER B 1 23 ? 6.142 -6.512 2.984 1.00 0.00 123 SER B N 21
ATOM 29521 C CA . SER B 1 23 ? 5.934 -7.952 2.777 1.00 0.00 123 SER B CA 21
ATOM 29522 C C . SER B 1 23 ? 5.247 -8.657 3.962 1.00 0.00 123 SER B C 21
ATOM 29523 O O . SER B 1 23 ? 4.482 -9.610 3.763 1.00 0.00 123 SER B O 21
ATOM 29531 N N . ARG B 1 24 ? 5.472 -8.179 5.197 1.00 0.00 124 ARG B N 21
ATOM 29532 C CA . ARG B 1 24 ? 5.011 -8.831 6.439 1.00 0.00 124 ARG B CA 21
ATOM 29533 C C . ARG B 1 24 ? 3.504 -8.673 6.703 1.00 0.00 124 ARG B C 21
ATOM 29534 O O . ARG B 1 24 ? 2.944 -9.463 7.466 1.00 0.00 124 ARG B O 21
ATOM 29555 N N . LEU B 1 25 ? 2.854 -7.671 6.103 1.00 0.00 125 LEU B N 21
ATOM 29556 C CA . LEU B 1 25 ? 1.421 -7.408 6.284 1.00 0.00 125 LEU B CA 21
ATOM 29557 C C . LEU B 1 25 ? 0.532 -8.457 5.590 1.00 0.00 125 LEU B C 21
ATOM 29558 O O . LEU B 1 25 ? 0.821 -8.920 4.482 1.00 0.00 125 LEU B O 21
ATOM 29574 N N . SER B 1 26 ? -0.595 -8.772 6.232 1.00 0.00 126 SER B N 21
ATOM 29575 C CA . SER B 1 26 ? -1.726 -9.520 5.654 1.00 0.00 126 SER B CA 21
ATOM 29576 C C . SER B 1 26 ? -2.481 -8.699 4.591 1.00 0.00 126 SER B C 21
ATOM 29577 O O . SER B 1 26 ? -2.302 -7.485 4.481 1.00 0.00 126 SER B O 21
ATOM 29585 N N . LYS B 1 27 ? -3.354 -9.339 3.806 1.00 0.00 127 LYS B N 21
ATOM 29586 C CA . LYS B 1 27 ? -4.088 -8.734 2.673 1.00 0.00 127 LYS B CA 21
ATOM 29587 C C . LYS B 1 27 ? -4.925 -7.505 3.063 1.00 0.00 127 LYS B C 21
ATOM 29588 O O . LYS B 1 27 ? -4.932 -6.512 2.339 1.00 0.00 127 LYS B O 21
ATOM 29607 N N . ASN B 1 28 ? -5.599 -7.545 4.215 1.00 0.00 128 ASN B N 21
ATOM 29608 C CA . ASN B 1 28 ? -6.351 -6.398 4.744 1.00 0.00 128 ASN B CA 21
ATOM 29609 C C . ASN B 1 28 ? -5.415 -5.290 5.280 1.00 0.00 128 ASN B C 21
ATOM 29610 O O . ASN B 1 28 ? -5.655 -4.100 5.075 1.00 0.00 128 ASN B O 21
ATOM 29621 N N . GLN B 1 29 ? -4.323 -5.680 5.944 1.00 0.00 129 GLN B N 21
ATOM 29622 C CA . GLN B 1 29 ? -3.359 -4.766 6.572 1.00 0.00 129 GLN B CA 21
ATOM 29623 C C . GLN B 1 29 ? -2.556 -3.953 5.543 1.00 0.00 129 GLN B C 21
ATOM 29624 O O . GLN B 1 29 ? -2.365 -2.754 5.740 1.00 0.00 129 GLN B O 21
ATOM 29638 N N . LEU B 1 30 ? -2.126 -4.554 4.425 1.00 0.00 130 LEU B N 21
ATOM 29639 C CA . LEU B 1 30 ? -1.422 -3.835 3.352 1.00 0.00 130 LEU B CA 21
ATOM 29640 C C . LEU B 1 30 ? -2.322 -2.808 2.650 1.00 0.00 130 LEU B C 21
ATOM 29641 O O . LEU B 1 30 ? -1.845 -1.744 2.248 1.00 0.00 130 LEU B O 21
ATOM 29657 N N . MET B 1 31 ? -3.630 -3.076 2.558 1.00 0.00 131 MET B N 21
ATOM 29658 C CA . MET B 1 31 ? -4.596 -2.108 2.020 1.00 0.00 131 MET B CA 21
ATOM 29659 C C . MET B 1 31 ? -4.848 -0.959 2.991 1.00 0.00 131 MET B C 21
ATOM 29660 O O . MET B 1 31 ? -4.871 0.196 2.569 1.00 0.00 131 MET B O 21
ATOM 29674 N N . ALA B 1 32 ? -4.973 -1.244 4.294 1.00 0.00 132 ALA B N 21
ATOM 29675 C CA . ALA B 1 32 ? -5.075 -0.218 5.331 1.00 0.00 132 ALA B CA 21
ATOM 29676 C C . ALA B 1 32 ? -3.828 0.687 5.380 1.00 0.00 132 ALA B C 21
ATOM 29677 O O . ALA B 1 32 ? -3.960 1.908 5.471 1.00 0.00 132 ALA B O 21
ATOM 29684 N N . LEU B 1 33 ? -2.626 0.116 5.242 1.00 0.00 133 LEU B N 21
ATOM 29685 C CA . LEU B 1 33 ? -1.352 0.846 5.164 1.00 0.00 133 LEU B CA 21
ATOM 29686 C C . LEU B 1 33 ? -1.306 1.794 3.957 1.00 0.00 133 LEU B C 21
ATOM 29687 O O . LEU B 1 33 ? -1.051 2.989 4.118 1.00 0.00 133 LEU B O 21
ATOM 29703 N N . ALA B 1 34 ? -1.593 1.293 2.748 1.00 0.00 134 ALA B N 21
ATOM 29704 C CA . ALA B 1 34 ? -1.593 2.110 1.530 1.00 0.00 134 ALA B CA 21
ATOM 29705 C C . ALA B 1 34 ? -2.680 3.209 1.548 1.00 0.00 134 ALA B C 21
ATOM 29706 O O . ALA B 1 34 ? -2.406 4.354 1.188 1.00 0.00 134 ALA B O 21
ATOM 29713 N N . LEU B 1 35 ? -3.884 2.899 2.034 1.00 0.00 135 LEU B N 21
ATOM 29714 C CA . LEU B 1 35 ? -4.973 3.867 2.185 1.00 0.00 135 LEU B CA 21
ATOM 29715 C C . LEU B 1 35 ? -4.646 4.957 3.224 1.00 0.00 135 LEU B C 21
ATOM 29716 O O . LEU B 1 35 ? -4.884 6.139 2.971 1.00 0.00 135 LEU B O 21
ATOM 29732 N N . LYS B 1 36 ? -4.016 4.589 4.351 1.00 0.00 136 LYS B N 21
ATOM 29733 C CA . LYS B 1 36 ? -3.495 5.525 5.360 1.00 0.00 136 LYS B CA 21
ATOM 29734 C C . LYS B 1 36 ? -2.478 6.494 4.748 1.00 0.00 136 LYS B C 21
ATOM 29735 O O . LYS B 1 36 ? -2.645 7.703 4.874 1.00 0.00 136 LYS B O 21
ATOM 29754 N N . LEU B 1 37 ? -1.480 5.984 4.022 1.00 0.00 137 LEU B N 21
ATOM 29755 C CA . LEU B 1 37 ? -0.490 6.803 3.310 1.00 0.00 137 LEU B CA 21
ATOM 29756 C C . LEU B 1 37 ? -1.150 7.755 2.293 1.00 0.00 137 LEU B C 21
ATOM 29757 O O . LEU B 1 37 ? -0.772 8.928 2.207 1.00 0.00 137 LEU B O 21
ATOM 29773 N N . LYS B 1 38 ? -2.155 7.270 1.551 1.00 0.00 138 LYS B N 21
ATOM 29774 C CA . LYS B 1 38 ? -2.901 8.045 0.548 1.00 0.00 138 LYS B CA 21
ATOM 29775 C C . LYS B 1 38 ? -3.714 9.175 1.191 1.00 0.00 138 LYS B C 21
ATOM 29776 O O . LYS B 1 38 ? -3.567 10.325 0.785 1.00 0.00 138 LYS B O 21
ATOM 29795 N N . GLN B 1 39 ? -4.541 8.880 2.201 1.00 0.00 139 GLN B N 21
ATOM 29796 C CA . GLN B 1 39 ? -5.392 9.892 2.837 1.00 0.00 139 GLN B CA 21
ATOM 29797 C C . GLN B 1 39 ? -4.588 10.931 3.645 1.00 0.00 139 GLN B C 21
ATOM 29798 O O . GLN B 1 39 ? -4.999 12.087 3.725 1.00 0.00 139 GLN B O 21
ATOM 29812 N N . GLN B 1 40 ? -3.419 10.561 4.185 1.00 0.00 140 GLN B N 21
ATOM 29813 C CA . GLN B 1 40 ? -2.516 11.483 4.890 1.00 0.00 140 GLN B CA 21
ATOM 29814 C C . GLN B 1 40 ? -2.067 12.652 4.007 1.00 0.00 140 GLN B C 21
ATOM 29815 O O . GLN B 1 40 ? -2.076 13.799 4.460 1.00 0.00 140 GLN B O 21
ATOM 29829 N N . GLN B 1 41 ? -1.703 12.395 2.746 1.00 0.00 141 GLN B N 21
ATOM 29830 C CA . GLN B 1 41 ? -1.380 13.467 1.790 1.00 0.00 141 GLN B CA 21
ATOM 29831 C C . GLN B 1 41 ? -2.621 14.121 1.147 1.00 0.00 141 GLN B C 21
ATOM 29832 O O . GLN B 1 41 ? -2.614 15.330 0.906 1.00 0.00 141 GLN B O 21
ATOM 29846 N N . LEU B 1 42 ? -3.697 13.362 0.887 1.00 0.00 142 LEU B N 21
ATOM 29847 C CA . LEU B 1 42 ? -4.878 13.861 0.172 1.00 0.00 142 LEU B CA 21
ATOM 29848 C C . LEU B 1 42 ? -5.807 14.766 1.007 1.00 0.00 142 LEU B C 21
ATOM 29849 O O . LEU B 1 42 ? -6.302 15.774 0.503 1.00 0.00 142 LEU B O 21
ATOM 29865 N N . GLU B 1 43 ? -6.076 14.404 2.267 1.00 0.00 143 GLU B N 21
ATOM 29866 C CA . GLU B 1 43 ? -7.129 15.034 3.086 1.00 0.00 143 GLU B CA 21
ATOM 29867 C C . GLU B 1 43 ? -6.641 16.255 3.887 1.00 0.00 143 GLU B C 21
ATOM 29868 O O . GLU B 1 43 ? -7.448 17.116 4.244 1.00 0.00 143 GLU B O 21
ATOM 29880 N N . GLN B 1 44 ? -5.336 16.346 4.178 1.00 0.00 144 GLN B N 21
ATOM 29881 C CA . GLN B 1 44 ? -4.732 17.476 4.897 1.00 0.00 144 GLN B CA 21
ATOM 29882 C C . GLN B 1 44 ? -4.560 18.722 4.010 1.00 0.00 144 GLN B C 21
ATOM 29883 O O . GLN B 1 44 ? -4.243 18.616 2.818 1.00 0.00 144 GLN B O 21
ATOM 29897 N N . GLY B 1 45 ? -4.752 19.907 4.602 1.00 0.00 145 GLY B N 21
ATOM 29898 C CA . GLY B 1 45 ? -4.605 21.229 3.971 1.00 0.00 145 GLY B CA 21
ATOM 29899 C C . GLY B 1 45 ? -3.204 21.819 4.160 1.00 0.00 145 GLY B C 21
ATOM 29900 O O . GLY B 1 45 ? -2.380 21.721 3.224 1.00 0.00 145 GLY B O 21
ATOM 29905 N N . GLY A 1 1 ? -13.244 36.153 10.308 1.00 0.00 1 GLY A N 22
ATOM 29906 C CA . GLY A 1 1 ? -13.905 36.093 8.993 1.00 0.00 1 GLY A CA 22
ATOM 29907 C C . GLY A 1 1 ? -15.049 37.099 8.879 1.00 0.00 1 GLY A C 22
ATOM 29908 O O . GLY A 1 1 ? -15.058 38.085 9.627 1.00 0.00 1 GLY A O 22
ATOM 29914 N N . PRO A 1 2 ? -16.036 36.889 7.976 1.00 0.00 2 PRO A N 22
ATOM 29915 C CA . PRO A 1 2 ? -16.157 35.765 7.029 1.00 0.00 2 PRO A CA 22
ATOM 29916 C C . PRO A 1 2 ? -15.017 35.659 5.999 1.00 0.00 2 PRO A C 22
ATOM 29917 O O . PRO A 1 2 ? -14.199 36.574 5.851 1.00 0.00 2 PRO A O 22
ATOM 29928 N N . GLY A 1 3 ? -14.965 34.533 5.280 1.00 0.00 3 GLY A N 22
ATOM 29929 C CA . GLY A 1 3 ? -13.979 34.253 4.230 1.00 0.00 3 GLY A CA 22
ATOM 29930 C C . GLY A 1 3 ? -14.285 32.969 3.452 1.00 0.00 3 GLY A C 22
ATOM 29931 O O . GLY A 1 3 ? -15.036 32.106 3.921 1.00 0.00 3 GLY A O 22
ATOM 29935 N N . SER A 1 4 ? -13.692 32.828 2.259 1.00 0.00 4 SER A N 22
ATOM 29936 C CA . SER A 1 4 ? -13.890 31.689 1.344 1.00 0.00 4 SER A CA 22
ATOM 29937 C C . SER A 1 4 ? -13.034 30.461 1.734 1.00 0.00 4 SER A C 22
ATOM 29938 O O . SER A 1 4 ? -12.104 30.076 1.019 1.00 0.00 4 SER A O 22
ATOM 29946 N N . MET A 1 5 ? -13.332 29.859 2.889 1.00 0.00 5 MET A N 22
ATOM 29947 C CA . MET A 1 5 ? -12.629 28.676 3.406 1.00 0.00 5 MET A CA 22
ATOM 29948 C C . MET A 1 5 ? -12.804 27.466 2.471 1.00 0.00 5 MET A C 22
ATOM 29949 O O . MET A 1 5 ? -13.926 27.070 2.141 1.00 0.00 5 MET A O 22
ATOM 29963 N N . ASN A 1 6 ? -11.688 26.856 2.070 1.00 0.00 6 ASN A N 22
ATOM 29964 C CA . ASN A 1 6 ? -11.630 25.690 1.172 1.00 0.00 6 ASN A CA 22
ATOM 29965 C C . ASN A 1 6 ? -11.853 24.347 1.912 1.00 0.00 6 ASN A C 22
ATOM 29966 O O . ASN A 1 6 ? -11.024 23.431 1.853 1.00 0.00 6 ASN A O 22
ATOM 29977 N N . LYS A 1 7 ? -12.968 24.236 2.647 1.00 0.00 7 LYS A N 22
ATOM 29978 C CA . LYS A 1 7 ? -13.365 23.032 3.398 1.00 0.00 7 LYS A CA 22
ATOM 29979 C C . LYS A 1 7 ? -13.590 21.836 2.444 1.00 0.00 7 LYS A C 22
ATOM 29980 O O . LYS A 1 7 ? -14.260 22.009 1.419 1.00 0.00 7 LYS A O 22
ATOM 29999 N N . PRO A 1 8 ? -13.071 20.624 2.746 1.00 0.00 8 PRO A N 22
ATOM 30000 C CA . PRO A 1 8 ? -13.254 19.438 1.910 1.00 0.00 8 PRO A CA 22
ATOM 30001 C C . PRO A 1 8 ? -14.706 18.937 1.937 1.00 0.00 8 PRO A C 22
ATOM 30002 O O . PRO A 1 8 ? -15.145 18.271 2.881 1.00 0.00 8 PRO A O 22
ATOM 30013 N N . THR A 1 9 ? -15.459 19.246 0.881 1.00 0.00 9 THR A N 22
ATOM 30014 C CA . THR A 1 9 ? -16.874 18.843 0.718 1.00 0.00 9 THR A CA 22
ATOM 30015 C C . THR A 1 9 ? -17.058 17.399 0.216 1.00 0.00 9 THR A C 22
ATOM 30016 O O . THR A 1 9 ? -18.118 16.795 0.422 1.00 0.00 9 THR A O 22
ATOM 30027 N N . SER A 1 10 ? -16.022 16.815 -0.403 1.00 0.00 10 SER A N 22
ATOM 30028 C CA . SER A 1 10 ? -16.030 15.466 -1.005 1.00 0.00 10 SER A CA 22
ATOM 30029 C C . SER A 1 10 ? -16.315 14.342 -0.000 1.00 0.00 10 SER A C 22
ATOM 30030 O O . SER A 1 10 ? -15.876 14.386 1.155 1.00 0.00 10 SER A O 22
ATOM 30038 N N . SER A 1 11 ? -17.044 13.314 -0.448 1.00 0.00 11 SER A N 22
ATOM 30039 C CA . SER A 1 11 ? -17.409 12.143 0.363 1.00 0.00 11 SER A CA 22
ATOM 30040 C C . SER A 1 11 ? -16.238 11.165 0.569 1.00 0.00 11 SER A C 22
ATOM 30041 O O . SER A 1 11 ? -15.222 11.207 -0.134 1.00 0.00 11 SER A O 22
ATOM 30049 N N . ASP A 1 12 ? -16.393 10.232 1.517 1.00 0.00 12 ASP A N 22
ATOM 30050 C CA . ASP A 1 12 ? -15.463 9.119 1.774 1.00 0.00 12 ASP A CA 22
ATOM 30051 C C . ASP A 1 12 ? -15.501 7.998 0.711 1.00 0.00 12 ASP A C 22
ATOM 30052 O O . ASP A 1 12 ? -14.739 7.033 0.802 1.00 0.00 12 ASP A O 22
ATOM 30061 N N . GLY A 1 13 ? -16.378 8.089 -0.299 1.00 0.00 13 GLY A N 22
ATOM 30062 C CA . GLY A 1 13 ? -16.632 7.013 -1.272 1.00 0.00 13 GLY A CA 22
ATOM 30063 C C . GLY A 1 13 ? -15.409 6.564 -2.086 1.00 0.00 13 GLY A C 22
ATOM 30064 O O . GLY A 1 13 ? -15.370 5.421 -2.547 1.00 0.00 13 GLY A O 22
ATOM 30068 N N . TRP A 1 14 ? -14.382 7.414 -2.209 1.00 0.00 14 TRP A N 22
ATOM 30069 C CA . TRP A 1 14 ? -13.106 7.065 -2.849 1.00 0.00 14 TRP A CA 22
ATOM 30070 C C . TRP A 1 14 ? -12.346 5.943 -2.116 1.00 0.00 14 TRP A C 22
ATOM 30071 O O . TRP A 1 14 ? -11.631 5.176 -2.756 1.00 0.00 14 TRP A O 22
ATOM 30092 N N . LYS A 1 15 ? -12.512 5.824 -0.792 1.00 0.00 15 LYS A N 22
ATOM 30093 C CA . LYS A 1 15 ? -11.776 4.865 0.055 1.00 0.00 15 LYS A CA 22
ATOM 30094 C C . LYS A 1 15 ? -12.172 3.416 -0.220 1.00 0.00 15 LYS A C 22
ATOM 30095 O O . LYS A 1 15 ? -11.312 2.541 -0.271 1.00 0.00 15 LYS A O 22
ATOM 30114 N N . ASP A 1 16 ? -13.460 3.165 -0.466 1.00 0.00 16 ASP A N 22
ATOM 30115 C CA . ASP A 1 16 ? -13.978 1.836 -0.836 1.00 0.00 16 ASP A CA 22
ATOM 30116 C C . ASP A 1 16 ? -13.475 1.389 -2.223 1.00 0.00 16 ASP A C 22
ATOM 30117 O O . ASP A 1 16 ? -13.065 0.240 -2.396 1.00 0.00 16 ASP A O 22
ATOM 30126 N N . ASP A 1 17 ? -13.435 2.306 -3.192 1.00 0.00 17 ASP A N 22
ATOM 30127 C CA . ASP A 1 17 ? -12.841 2.057 -4.511 1.00 0.00 17 ASP A CA 22
ATOM 30128 C C . ASP A 1 17 ? -11.321 1.849 -4.430 1.00 0.00 17 ASP A C 22
ATOM 30129 O O . ASP A 1 17 ? -10.779 1.024 -5.168 1.00 0.00 17 ASP A O 22
ATOM 30138 N N . TYR A 1 18 ? -10.633 2.538 -3.513 1.00 0.00 18 TYR A N 22
ATOM 30139 C CA . TYR A 1 18 ? -9.193 2.374 -3.304 1.00 0.00 18 TYR A CA 22
ATOM 30140 C C . TYR A 1 18 ? -8.870 1.003 -2.688 1.00 0.00 18 TYR A C 22
ATOM 30141 O O . TYR A 1 18 ? -8.025 0.280 -3.216 1.00 0.00 18 TYR A O 22
ATOM 30159 N N . LEU A 1 19 ? -9.603 0.569 -1.653 1.00 0.00 19 LEU A N 22
ATOM 30160 C CA . LEU A 1 19 ? -9.492 -0.787 -1.096 1.00 0.00 19 LEU A CA 22
ATOM 30161 C C . LEU A 1 19 ? -9.816 -1.866 -2.148 1.00 0.00 19 LEU A C 22
ATOM 30162 O O . LEU A 1 19 ? -9.145 -2.900 -2.189 1.00 0.00 19 LEU A O 22
ATOM 30178 N N . SER A 1 20 ? -10.786 -1.622 -3.037 1.00 0.00 20 SER A N 22
ATOM 30179 C CA . SER A 1 20 ? -11.120 -2.534 -4.138 1.00 0.00 20 SER A CA 22
ATOM 30180 C C . SER A 1 20 ? -9.977 -2.683 -5.149 1.00 0.00 20 SER A C 22
ATOM 30181 O O . SER A 1 20 ? -9.628 -3.816 -5.497 1.00 0.00 20 SER A O 22
ATOM 30189 N N . ARG A 1 21 ? -9.355 -1.582 -5.599 1.00 0.00 21 ARG A N 22
ATOM 30190 C CA . ARG A 1 21 ? -8.244 -1.642 -6.578 1.00 0.00 21 ARG A CA 22
ATOM 30191 C C . ARG A 1 21 ? -6.934 -2.178 -5.984 1.00 0.00 21 ARG A C 22
ATOM 30192 O O . ARG A 1 21 ? -6.241 -2.939 -6.654 1.00 0.00 21 ARG A O 22
ATOM 30213 N N . LEU A 1 22 ? -6.633 -1.875 -4.717 1.00 0.00 22 LEU A N 22
ATOM 30214 C CA . LEU A 1 22 ? -5.471 -2.404 -3.979 1.00 0.00 22 LEU A CA 22
ATOM 30215 C C . LEU A 1 22 ? -5.465 -3.941 -3.893 1.00 0.00 22 LEU A C 22
ATOM 30216 O O . LEU A 1 22 ? -4.395 -4.548 -3.873 1.00 0.00 22 LEU A O 22
ATOM 30232 N N . SER A 1 23 ? -6.641 -4.577 -3.894 1.00 0.00 23 SER A N 22
ATOM 30233 C CA . SER A 1 23 ? -6.795 -6.038 -3.878 1.00 0.00 23 SER A CA 22
ATOM 30234 C C . SER A 1 23 ? -6.254 -6.742 -5.134 1.00 0.00 23 SER A C 22
ATOM 30235 O O . SER A 1 23 ? -5.880 -7.915 -5.074 1.00 0.00 23 SER A O 22
ATOM 30243 N N . ARG A 1 24 ? -6.208 -6.039 -6.279 1.00 0.00 24 ARG A N 22
ATOM 30244 C CA . ARG A 1 24 ? -5.975 -6.633 -7.615 1.00 0.00 24 ARG A CA 22
ATOM 30245 C C . ARG A 1 24 ? -4.498 -6.836 -7.971 1.00 0.00 24 ARG A C 22
ATOM 30246 O O . ARG A 1 24 ? -4.171 -7.669 -8.817 1.00 0.00 24 ARG A O 22
ATOM 30267 N N . LEU A 1 25 ? -3.622 -6.065 -7.334 1.00 0.00 25 LEU A N 22
ATOM 30268 C CA . LEU A 1 25 ? -2.175 -6.040 -7.579 1.00 0.00 25 LEU A CA 22
ATOM 30269 C C . LEU A 1 25 ? -1.450 -7.283 -7.031 1.00 0.00 25 LEU A C 22
ATOM 30270 O O . LEU A 1 25 ? -1.811 -7.832 -5.986 1.00 0.00 25 LEU A O 22
ATOM 30286 N N . SER A 1 26 ? -0.381 -7.684 -7.724 1.00 0.00 26 SER A N 22
ATOM 30287 C CA . SER A 1 26 ? 0.628 -8.626 -7.217 1.00 0.00 26 SER A CA 22
ATOM 30288 C C . SER A 1 26 ? 1.508 -7.979 -6.136 1.00 0.00 26 SER A C 22
ATOM 30289 O O . SER A 1 26 ? 1.497 -6.757 -5.954 1.00 0.00 26 SER A O 22
ATOM 30297 N N . LYS A 1 27 ? 2.261 -8.788 -5.384 1.00 0.00 27 LYS A N 22
ATOM 30298 C CA . LYS A 1 27 ? 2.950 -8.347 -4.162 1.00 0.00 27 LYS A CA 22
ATOM 30299 C C . LYS A 1 27 ? 4.048 -7.310 -4.412 1.00 0.00 27 LYS A C 22
ATOM 30300 O O . LYS A 1 27 ? 4.213 -6.380 -3.627 1.00 0.00 27 LYS A O 22
ATOM 30319 N N . ASN A 1 28 ? 4.769 -7.414 -5.523 1.00 0.00 28 ASN A N 22
ATOM 30320 C CA . ASN A 1 28 ? 5.738 -6.394 -5.947 1.00 0.00 28 ASN A CA 22
ATOM 30321 C C . ASN A 1 28 ? 5.047 -5.069 -6.343 1.00 0.00 28 ASN A C 22
ATOM 30322 O O . ASN A 1 28 ? 5.559 -3.995 -6.035 1.00 0.00 28 ASN A O 22
ATOM 30333 N N . GLN A 1 29 ? 3.872 -5.141 -6.975 1.00 0.00 29 GLN A N 22
ATOM 30334 C CA . GLN A 1 29 ? 3.104 -3.980 -7.433 1.00 0.00 29 GLN A CA 22
ATOM 30335 C C . GLN A 1 29 ? 2.440 -3.212 -6.280 1.00 0.00 29 GLN A C 22
ATOM 30336 O O . GLN A 1 29 ? 2.553 -1.988 -6.227 1.00 0.00 29 GLN A O 22
ATOM 30350 N N . LEU A 1 30 ? 1.790 -3.896 -5.325 1.00 0.00 30 LEU A N 22
ATOM 30351 C CA . LEU A 1 30 ? 1.202 -3.245 -4.138 1.00 0.00 30 LEU A CA 22
ATOM 30352 C C . LEU A 1 30 ? 2.261 -2.555 -3.259 1.00 0.00 30 LEU A C 22
ATOM 30353 O O . LEU A 1 30 ? 2.003 -1.483 -2.708 1.00 0.00 30 LEU A O 22
ATOM 30369 N N . MET A 1 31 ? 3.472 -3.120 -3.180 1.00 0.00 31 MET A N 22
ATOM 30370 C CA . MET A 1 31 ? 4.583 -2.509 -2.447 1.00 0.00 31 MET A CA 22
ATOM 30371 C C . MET A 1 31 ? 5.204 -1.330 -3.200 1.00 0.00 31 MET A C 22
ATOM 30372 O O . MET A 1 31 ? 5.484 -0.308 -2.576 1.00 0.00 31 MET A O 22
ATOM 30386 N N . ALA A 1 32 ? 5.356 -1.411 -4.526 1.00 0.00 32 ALA A N 22
ATOM 30387 C CA . ALA A 1 32 ? 5.791 -0.280 -5.351 1.00 0.00 32 ALA A CA 22
ATOM 30388 C C . ALA A 1 32 ? 4.805 0.905 -5.277 1.00 0.00 32 ALA A C 22
ATOM 30389 O O . ALA A 1 32 ? 5.232 2.054 -5.173 1.00 0.00 32 ALA A O 22
ATOM 30396 N N . LEU A 1 33 ? 3.494 0.631 -5.257 1.00 0.00 33 LEU A N 22
ATOM 30397 C CA . LEU A 1 33 ? 2.422 1.613 -5.044 1.00 0.00 33 LEU A CA 22
ATOM 30398 C C . LEU A 1 33 ? 2.557 2.322 -3.681 1.00 0.00 33 LEU A C 22
ATOM 30399 O O . LEU A 1 33 ? 2.594 3.555 -3.630 1.00 0.00 33 LEU A O 22
ATOM 30415 N N . ALA A 1 34 ? 2.699 1.568 -2.590 1.00 0.00 34 ALA A N 22
ATOM 30416 C CA . ALA A 1 34 ? 2.911 2.136 -1.257 1.00 0.00 34 ALA A CA 22
ATOM 30417 C C . ALA A 1 34 ? 4.226 2.944 -1.159 1.00 0.00 34 ALA A C 22
ATOM 30418 O O . ALA A 1 34 ? 4.232 4.059 -0.638 1.00 0.00 34 ALA A O 22
ATOM 30425 N N . LEU A 1 35 ? 5.326 2.432 -1.722 1.00 0.00 35 LEU A N 22
ATOM 30426 C CA . LEU A 1 35 ? 6.638 3.092 -1.739 1.00 0.00 35 LEU A CA 22
ATOM 30427 C C . LEU A 1 35 ? 6.606 4.428 -2.515 1.00 0.00 35 LEU A C 22
ATOM 30428 O O . LEU A 1 35 ? 7.138 5.433 -2.034 1.00 0.00 35 LEU A O 22
ATOM 30444 N N . LYS A 1 36 ? 5.910 4.475 -3.660 1.00 0.00 36 LYS A N 22
ATOM 30445 C CA . LYS A 1 36 ? 5.682 5.693 -4.467 1.00 0.00 36 LYS A CA 22
ATOM 30446 C C . LYS A 1 36 ? 4.903 6.781 -3.713 1.00 0.00 36 LYS A C 22
ATOM 30447 O O . LYS A 1 36 ? 5.247 7.957 -3.816 1.00 0.00 36 LYS A O 22
ATOM 30466 N N . LEU A 1 37 ? 3.905 6.408 -2.913 1.00 0.00 37 LEU A N 22
ATOM 30467 C CA . LEU A 1 37 ? 3.220 7.323 -1.988 1.00 0.00 37 LEU A CA 22
ATOM 30468 C C . LEU A 1 37 ? 4.136 7.758 -0.830 1.00 0.00 37 LEU A C 22
ATOM 30469 O O . LEU A 1 37 ? 4.144 8.939 -0.464 1.00 0.00 37 LEU A O 22
ATOM 30485 N N . LYS A 1 38 ? 4.902 6.823 -0.252 1.00 0.00 38 LYS A N 22
ATOM 30486 C CA . LYS A 1 38 ? 5.761 7.056 0.918 1.00 0.00 38 LYS A CA 22
ATOM 30487 C C . LYS A 1 38 ? 6.887 8.049 0.625 1.00 0.00 38 LYS A C 22
ATOM 30488 O O . LYS A 1 38 ? 7.077 8.987 1.394 1.00 0.00 38 LYS A O 22
ATOM 30507 N N . GLN A 1 39 ? 7.585 7.909 -0.508 1.00 0.00 39 GLN A N 22
ATOM 30508 C CA . GLN A 1 39 ? 8.653 8.850 -0.878 1.00 0.00 39 GLN A CA 22
ATOM 30509 C C . GLN A 1 39 ? 8.112 10.269 -1.143 1.00 0.00 39 GLN A C 22
ATOM 30510 O O . GLN A 1 39 ? 8.749 11.248 -0.763 1.00 0.00 39 GLN A O 22
ATOM 30524 N N . GLN A 1 40 ? 6.910 10.396 -1.722 1.00 0.00 40 GLN A N 22
ATOM 30525 C CA . GLN A 1 40 ? 6.275 11.696 -1.983 1.00 0.00 40 GLN A CA 22
ATOM 30526 C C . GLN A 1 40 ? 5.911 12.455 -0.698 1.00 0.00 40 GLN A C 22
ATOM 30527 O O . GLN A 1 40 ? 6.185 13.653 -0.603 1.00 0.00 40 GLN A O 22
ATOM 30541 N N . GLN A 1 41 ? 5.328 11.777 0.301 1.00 0.00 41 GLN A N 22
ATOM 30542 C CA . GLN A 1 41 ? 4.977 12.404 1.588 1.00 0.00 41 GLN A CA 22
ATOM 30543 C C . GLN A 1 41 ? 6.195 12.649 2.506 1.00 0.00 41 GLN A C 22
ATOM 30544 O O . GLN A 1 41 ? 6.195 13.623 3.258 1.00 0.00 41 GLN A O 22
ATOM 30558 N N . LEU A 1 42 ? 7.260 11.839 2.422 1.00 0.00 42 LEU A N 22
ATOM 30559 C CA . LEU A 1 42 ? 8.534 12.089 3.133 1.00 0.00 42 LEU A CA 22
ATOM 30560 C C . LEU A 1 42 ? 9.285 13.324 2.615 1.00 0.00 42 LEU A C 22
ATOM 30561 O O . LEU A 1 42 ? 9.917 14.031 3.400 1.00 0.00 42 LEU A O 22
ATOM 30577 N N . GLU A 1 43 ? 9.186 13.642 1.320 1.00 0.00 43 GLU A N 22
ATOM 30578 C CA . GLU A 1 43 ? 9.794 14.849 0.724 1.00 0.00 43 GLU A CA 22
ATOM 30579 C C . GLU A 1 43 ? 9.159 16.174 1.206 1.00 0.00 43 GLU A C 22
ATOM 30580 O O . GLU A 1 43 ? 9.724 17.246 0.995 1.00 0.00 43 GLU A O 22
ATOM 30592 N N . GLN A 1 44 ? 7.996 16.122 1.868 1.00 0.00 44 GLN A N 22
ATOM 30593 C CA . GLN A 1 44 ? 7.320 17.292 2.457 1.00 0.00 44 GLN A CA 22
ATOM 30594 C C . GLN A 1 44 ? 7.873 17.693 3.845 1.00 0.00 44 GLN A C 22
ATOM 30595 O O . GLN A 1 44 ? 7.482 18.734 4.384 1.00 0.00 44 GLN A O 22
ATOM 30609 N N . GLY A 1 45 ? 8.764 16.882 4.437 1.00 0.00 45 GLY A N 22
ATOM 30610 C CA . GLY A 1 45 ? 9.371 17.099 5.764 1.00 0.00 45 GLY A CA 22
ATOM 30611 C C . GLY A 1 45 ? 10.285 18.326 5.832 1.00 0.00 45 GLY A C 22
ATOM 30612 O O . GLY A 1 45 ? 10.051 19.208 6.692 1.00 0.00 45 GLY A O 22
ATOM 30617 N N . GLY B 1 1 ? 14.349 -14.054 -14.472 1.00 0.00 101 GLY B N 22
ATOM 30618 C CA . GLY B 1 1 ? 13.642 -13.588 -13.262 1.00 0.00 101 GLY B CA 22
ATOM 30619 C C . GLY B 1 1 ? 14.179 -12.244 -12.781 1.00 0.00 101 GLY B C 22
ATOM 30620 O O . GLY B 1 1 ? 15.362 -11.958 -12.982 1.00 0.00 101 GLY B O 22
ATOM 30626 N N . PRO B 1 2 ? 13.352 -11.408 -12.125 1.00 0.00 102 PRO B N 22
ATOM 30627 C CA . PRO B 1 2 ? 13.713 -10.038 -11.727 1.00 0.00 102 PRO B CA 22
ATOM 30628 C C . PRO B 1 2 ? 14.792 -9.951 -10.630 1.00 0.00 102 PRO B C 22
ATOM 30629 O O . PRO B 1 2 ? 15.421 -8.901 -10.472 1.00 0.00 102 PRO B O 22
ATOM 30640 N N . GLY B 1 3 ? 15.041 -11.032 -9.887 1.00 0.00 103 GLY B N 22
ATOM 30641 C CA . GLY B 1 3 ? 16.110 -11.126 -8.888 1.00 0.00 103 GLY B CA 22
ATOM 30642 C C . GLY B 1 3 ? 17.521 -11.341 -9.453 1.00 0.00 103 GLY B C 22
ATOM 30643 O O . GLY B 1 3 ? 18.486 -11.328 -8.685 1.00 0.00 103 GLY B O 22
ATOM 30647 N N . SER B 1 4 ? 17.668 -11.561 -10.766 1.00 0.00 104 SER B N 22
ATOM 30648 C CA . SER B 1 4 ? 18.965 -11.781 -11.441 1.00 0.00 104 SER B CA 22
ATOM 30649 C C . SER B 1 4 ? 19.795 -10.490 -11.591 1.00 0.00 104 SER B C 22
ATOM 30650 O O . SER B 1 4 ? 19.275 -9.373 -11.484 1.00 0.00 104 SER B O 22
ATOM 30658 N N . MET B 1 5 ? 21.097 -10.666 -11.868 1.00 0.00 105 MET B N 22
ATOM 30659 C CA . MET B 1 5 ? 22.142 -9.633 -12.035 1.00 0.00 105 MET B CA 22
ATOM 30660 C C . MET B 1 5 ? 22.444 -8.779 -10.781 1.00 0.00 105 MET B C 22
ATOM 30661 O O . MET B 1 5 ? 21.636 -8.658 -9.853 1.00 0.00 105 MET B O 22
ATOM 30675 N N . ASN B 1 6 ? 23.642 -8.181 -10.742 1.00 0.00 106 ASN B N 22
ATOM 30676 C CA . ASN B 1 6 ? 24.041 -7.214 -9.713 1.00 0.00 106 ASN B CA 22
ATOM 30677 C C . ASN B 1 6 ? 23.306 -5.875 -9.911 1.00 0.00 106 ASN B C 22
ATOM 30678 O O . ASN B 1 6 ? 23.176 -5.396 -11.044 1.00 0.00 106 ASN B O 22
ATOM 30689 N N . LYS B 1 7 ? 22.835 -5.268 -8.809 1.00 0.00 107 LYS B N 22
ATOM 30690 C CA . LYS B 1 7 ? 22.036 -4.026 -8.793 1.00 0.00 107 LYS B CA 22
ATOM 30691 C C . LYS B 1 7 ? 22.462 -3.105 -7.627 1.00 0.00 107 LYS B C 22
ATOM 30692 O O . LYS B 1 7 ? 22.808 -3.622 -6.558 1.00 0.00 107 LYS B O 22
ATOM 30711 N N . PRO B 1 8 ? 22.456 -1.768 -7.804 1.00 0.00 108 PRO B N 22
ATOM 30712 C CA . PRO B 1 8 ? 22.892 -0.813 -6.781 1.00 0.00 108 PRO B CA 22
ATOM 30713 C C . PRO B 1 8 ? 21.918 -0.742 -5.593 1.00 0.00 108 PRO B C 22
ATOM 30714 O O . PRO B 1 8 ? 20.697 -0.819 -5.764 1.00 0.00 108 PRO B O 22
ATOM 30725 N N . THR B 1 9 ? 22.449 -0.540 -4.384 1.00 0.00 109 THR B N 22
ATOM 30726 C CA . THR B 1 9 ? 21.652 -0.320 -3.156 1.00 0.00 109 THR B CA 22
ATOM 30727 C C . THR B 1 9 ? 21.119 1.117 -3.023 1.00 0.00 109 THR B C 22
ATOM 30728 O O . THR B 1 9 ? 20.115 1.335 -2.343 1.00 0.00 109 THR B O 22
ATOM 30739 N N . SER B 1 10 ? 21.758 2.084 -3.700 1.00 0.00 110 SER B N 22
ATOM 30740 C CA . SER B 1 10 ? 21.491 3.540 -3.659 1.00 0.00 110 SER B CA 22
ATOM 30741 C C . SER B 1 10 ? 21.670 4.216 -2.283 1.00 0.00 110 SER B C 22
ATOM 30742 O O . SER B 1 10 ? 21.647 3.577 -1.228 1.00 0.00 110 SER B O 22
ATOM 30750 N N . SER B 1 11 ? 21.863 5.540 -2.299 1.00 0.00 111 SER B N 22
ATOM 30751 C CA . SER B 1 11 ? 22.130 6.364 -1.107 1.00 0.00 111 SER B CA 22
ATOM 30752 C C . SER B 1 11 ? 20.942 6.493 -0.138 1.00 0.00 111 SER B C 22
ATOM 30753 O O . SER B 1 11 ? 21.136 6.850 1.029 1.00 0.00 111 SER B O 22
ATOM 30761 N N . ASP B 1 12 ? 19.715 6.208 -0.591 1.00 0.00 112 ASP B N 22
ATOM 30762 C CA . ASP B 1 12 ? 18.493 6.329 0.220 1.00 0.00 112 ASP B CA 22
ATOM 30763 C C . ASP B 1 12 ? 18.410 5.269 1.337 1.00 0.00 112 ASP B C 22
ATOM 30764 O O . ASP B 1 12 ? 18.102 5.597 2.485 1.00 0.00 112 ASP B O 22
ATOM 30773 N N . GLY B 1 13 ? 18.709 4.005 1.015 1.00 0.00 113 GLY B N 22
ATOM 30774 C CA . GLY B 1 13 ? 18.776 2.854 1.930 1.00 0.00 113 GLY B CA 22
ATOM 30775 C C . GLY B 1 13 ? 17.431 2.347 2.482 1.00 0.00 113 GLY B C 22
ATOM 30776 O O . GLY B 1 13 ? 17.174 1.143 2.484 1.00 0.00 113 GLY B O 22
ATOM 30780 N N . TRP B 1 14 ? 16.554 3.252 2.929 1.00 0.00 114 TRP B N 22
ATOM 30781 C CA . TRP B 1 14 ? 15.309 2.933 3.643 1.00 0.00 114 TRP B CA 22
ATOM 30782 C C . TRP B 1 14 ? 14.273 2.188 2.781 1.00 0.00 114 TRP B C 22
ATOM 30783 O O . TRP B 1 14 ? 13.456 1.439 3.315 1.00 0.00 114 TRP B O 22
ATOM 30804 N N . LYS B 1 15 ? 14.306 2.374 1.457 1.00 0.00 115 LYS B N 22
ATOM 30805 C CA . LYS B 1 15 ? 13.299 1.851 0.518 1.00 0.00 115 LYS B CA 22
ATOM 30806 C C . LYS B 1 15 ? 13.267 0.321 0.450 1.00 0.00 115 LYS B C 22
ATOM 30807 O O . LYS B 1 15 ? 12.190 -0.275 0.412 1.00 0.00 115 LYS B O 22
ATOM 30826 N N . ASP B 1 16 ? 14.434 -0.325 0.497 1.00 0.00 116 ASP B N 22
ATOM 30827 C CA . ASP B 1 16 ? 14.554 -1.790 0.525 1.00 0.00 116 ASP B CA 22
ATOM 30828 C C . ASP B 1 16 ? 14.034 -2.379 1.847 1.00 0.00 116 ASP B C 22
ATOM 30829 O O . ASP B 1 16 ? 13.342 -3.402 1.848 1.00 0.00 116 ASP B O 22
ATOM 30838 N N . ASP B 1 17 ? 14.292 -1.713 2.976 1.00 0.00 117 ASP B N 22
ATOM 30839 C CA . ASP B 1 17 ? 13.736 -2.082 4.288 1.00 0.00 117 ASP B CA 22
ATOM 30840 C C . ASP B 1 17 ? 12.214 -1.882 4.354 1.00 0.00 117 ASP B C 22
ATOM 30841 O O . ASP B 1 17 ? 11.502 -2.671 4.981 1.00 0.00 117 ASP B O 22
ATOM 30850 N N . TYR B 1 18 ? 11.685 -0.864 3.663 1.00 0.00 118 TYR B N 22
ATOM 30851 C CA . TYR B 1 18 ? 10.246 -0.622 3.575 1.00 0.00 118 TYR B CA 22
ATOM 30852 C C . TYR B 1 18 ? 9.538 -1.734 2.787 1.00 0.00 118 TYR B C 22
ATOM 30853 O O . TYR B 1 18 ? 8.563 -2.302 3.276 1.00 0.00 118 TYR B O 22
ATOM 30871 N N . LEU B 1 19 ? 10.078 -2.151 1.639 1.00 0.00 119 LEU B N 22
ATOM 30872 C CA . LEU B 1 19 ? 9.589 -3.336 0.915 1.00 0.00 119 LEU B CA 22
ATOM 30873 C C . LEU B 1 19 ? 9.722 -4.624 1.756 1.00 0.00 119 LEU B C 22
ATOM 30874 O O . LEU B 1 19 ? 8.805 -5.452 1.759 1.00 0.00 119 LEU B O 22
ATOM 30890 N N . SER B 1 20 ? 10.812 -4.787 2.516 1.00 0.00 120 SER B N 22
ATOM 30891 C CA . SER B 1 20 ? 11.003 -5.941 3.406 1.00 0.00 120 SER B CA 22
ATOM 30892 C C . SER B 1 20 ? 9.903 -6.042 4.481 1.00 0.00 120 SER B C 22
ATOM 30893 O O . SER B 1 20 ? 9.325 -7.119 4.670 1.00 0.00 120 SER B O 22
ATOM 30901 N N . ARG B 1 21 ? 9.548 -4.926 5.147 1.00 0.00 121 ARG B N 22
ATOM 30902 C CA . ARG B 1 21 ? 8.507 -4.899 6.191 1.00 0.00 121 ARG B CA 22
ATOM 30903 C C . ARG B 1 21 ? 7.071 -4.929 5.646 1.00 0.00 121 ARG B C 22
ATOM 30904 O O . ARG B 1 21 ? 6.226 -5.606 6.228 1.00 0.00 121 ARG B O 22
ATOM 30925 N N . LEU B 1 22 ? 6.792 -4.277 4.511 1.00 0.00 122 LEU B N 22
ATOM 30926 C CA . LEU B 1 22 ? 5.461 -4.267 3.873 1.00 0.00 122 LEU B CA 22
ATOM 30927 C C . LEU B 1 22 ? 4.985 -5.675 3.474 1.00 0.00 122 LEU B C 22
ATOM 30928 O O . LEU B 1 22 ? 3.812 -6.004 3.654 1.00 0.00 122 LEU B O 22
ATOM 30944 N N . SER B 1 23 ? 5.898 -6.533 3.009 1.00 0.00 123 SER B N 22
ATOM 30945 C CA . SER B 1 23 ? 5.626 -7.941 2.672 1.00 0.00 123 SER B CA 22
ATOM 30946 C C . SER B 1 23 ? 5.065 -8.770 3.846 1.00 0.00 123 SER B C 22
ATOM 30947 O O . SER B 1 23 ? 4.394 -9.782 3.622 1.00 0.00 123 SER B O 22
ATOM 30955 N N . ARG B 1 24 ? 5.297 -8.353 5.099 1.00 0.00 124 ARG B N 22
ATOM 30956 C CA . ARG B 1 24 ? 4.839 -9.054 6.316 1.00 0.00 124 ARG B CA 22
ATOM 30957 C C . ARG B 1 24 ? 3.353 -8.849 6.636 1.00 0.00 124 ARG B C 22
ATOM 30958 O O . ARG B 1 24 ? 2.790 -9.654 7.384 1.00 0.00 124 ARG B O 22
ATOM 30979 N N . LEU B 1 25 ? 2.703 -7.810 6.095 1.00 0.00 125 LEU B N 22
ATOM 30980 C CA . LEU B 1 25 ? 1.278 -7.533 6.336 1.00 0.00 125 LEU B CA 22
ATOM 30981 C C . LEU B 1 25 ? 0.342 -8.514 5.602 1.00 0.00 125 LEU B C 22
ATOM 30982 O O . LEU B 1 25 ? 0.609 -8.933 4.471 1.00 0.00 125 LEU B O 22
ATOM 30998 N N . SER B 1 26 ? -0.780 -8.843 6.248 1.00 0.00 126 SER B N 22
ATOM 30999 C CA . SER B 1 26 ? -1.900 -9.601 5.662 1.00 0.00 126 SER B CA 22
ATOM 31000 C C . SER B 1 26 ? -2.684 -8.779 4.619 1.00 0.00 126 SER B C 22
ATOM 31001 O O . SER B 1 26 ? -2.504 -7.562 4.507 1.00 0.00 126 SER B O 22
ATOM 31009 N N . LYS B 1 27 ? -3.576 -9.422 3.853 1.00 0.00 127 LYS B N 22
ATOM 31010 C CA . LYS B 1 27 ? -4.311 -8.829 2.719 1.00 0.00 127 LYS B CA 22
ATOM 31011 C C . LYS B 1 27 ? -5.130 -7.585 3.085 1.00 0.00 127 LYS B C 22
ATOM 31012 O O . LYS B 1 27 ? -5.178 -6.633 2.309 1.00 0.00 127 LYS B O 22
ATOM 31031 N N . ASN B 1 28 ? -5.747 -7.571 4.268 1.00 0.00 128 ASN B N 22
ATOM 31032 C CA . ASN B 1 28 ? -6.500 -6.418 4.779 1.00 0.00 128 ASN B CA 22
ATOM 31033 C C . ASN B 1 28 ? -5.592 -5.351 5.439 1.00 0.00 128 ASN B C 22
ATOM 31034 O O . ASN B 1 28 ? -5.895 -4.157 5.388 1.00 0.00 128 ASN B O 22
ATOM 31045 N N . GLN B 1 29 ? -4.461 -5.763 6.019 1.00 0.00 129 GLN B N 22
ATOM 31046 C CA . GLN B 1 29 ? -3.485 -4.875 6.666 1.00 0.00 129 GLN B CA 22
ATOM 31047 C C . GLN B 1 29 ? -2.684 -4.052 5.641 1.00 0.00 129 GLN B C 22
ATOM 31048 O O . GLN B 1 29 ? -2.494 -2.851 5.836 1.00 0.00 129 GLN B O 22
ATOM 31062 N N . LEU B 1 30 ? -2.263 -4.660 4.523 1.00 0.00 130 LEU B N 22
ATOM 31063 C CA . LEU B 1 30 ? -1.584 -3.950 3.426 1.00 0.00 130 LEU B CA 22
ATOM 31064 C C . LEU B 1 30 ? -2.504 -2.925 2.746 1.00 0.00 130 LEU B C 22
ATOM 31065 O O . LEU B 1 30 ? -2.027 -1.883 2.293 1.00 0.00 130 LEU B O 22
ATOM 31081 N N . MET B 1 31 ? -3.824 -3.169 2.732 1.00 0.00 131 MET B N 22
ATOM 31082 C CA . MET B 1 31 ? -4.804 -2.185 2.258 1.00 0.00 131 MET B CA 22
ATOM 31083 C C . MET B 1 31 ? -4.888 -0.980 3.194 1.00 0.00 131 MET B C 22
ATOM 31084 O O . MET B 1 31 ? -4.819 0.156 2.730 1.00 0.00 131 MET B O 22
ATOM 31098 N N . ALA B 1 32 ? -4.993 -1.208 4.511 1.00 0.00 132 ALA B N 22
ATOM 31099 C CA . ALA B 1 32 ? -5.041 -0.132 5.501 1.00 0.00 132 ALA B CA 22
ATOM 31100 C C . ALA B 1 32 ? -3.753 0.718 5.494 1.00 0.00 132 ALA B C 22
ATOM 31101 O O . ALA B 1 32 ? -3.826 1.946 5.583 1.00 0.00 132 ALA B O 22
ATOM 31108 N N . LEU B 1 33 ? -2.588 0.086 5.311 1.00 0.00 133 LEU B N 22
ATOM 31109 C CA . LEU B 1 33 ? -1.288 0.745 5.147 1.00 0.00 133 LEU B CA 22
ATOM 31110 C C . LEU B 1 33 ? -1.265 1.638 3.891 1.00 0.00 133 LEU B C 22
ATOM 31111 O O . LEU B 1 33 ? -0.955 2.830 3.981 1.00 0.00 133 LEU B O 22
ATOM 31127 N N . ALA B 1 34 ? -1.630 1.101 2.724 1.00 0.00 134 ALA B N 22
ATOM 31128 C CA . ALA B 1 34 ? -1.652 1.859 1.473 1.00 0.00 134 ALA B CA 22
ATOM 31129 C C . ALA B 1 34 ? -2.709 2.991 1.467 1.00 0.00 134 ALA B C 22
ATOM 31130 O O . ALA B 1 34 ? -2.444 4.071 0.943 1.00 0.00 134 ALA B O 22
ATOM 31137 N N . LEU B 1 35 ? -3.871 2.778 2.097 1.00 0.00 135 LEU B N 22
ATOM 31138 C CA . LEU B 1 35 ? -4.921 3.793 2.289 1.00 0.00 135 LEU B CA 22
ATOM 31139 C C . LEU B 1 35 ? -4.432 4.938 3.191 1.00 0.00 135 LEU B C 22
ATOM 31140 O O . LEU B 1 35 ? -4.576 6.106 2.826 1.00 0.00 135 LEU B O 22
ATOM 31156 N N . LYS B 1 36 ? -3.776 4.615 4.319 1.00 0.00 136 LYS B N 22
ATOM 31157 C CA . LYS B 1 36 ? -3.151 5.597 5.222 1.00 0.00 136 LYS B CA 22
ATOM 31158 C C . LYS B 1 36 ? -2.110 6.446 4.491 1.00 0.00 136 LYS B C 22
ATOM 31159 O O . LYS B 1 36 ? -2.112 7.670 4.614 1.00 0.00 136 LYS B O 22
ATOM 31178 N N . LEU B 1 37 ? -1.260 5.825 3.680 1.00 0.00 137 LEU B N 22
ATOM 31179 C CA . LEU B 1 37 ? -0.282 6.534 2.847 1.00 0.00 137 LEU B CA 22
ATOM 31180 C C . LEU B 1 37 ? -0.947 7.368 1.736 1.00 0.00 137 LEU B C 22
ATOM 31181 O O . LEU B 1 37 ? -0.422 8.435 1.413 1.00 0.00 137 LEU B O 22
ATOM 31197 N N . LYS B 1 38 ? -2.094 6.947 1.177 1.00 0.00 138 LYS B N 22
ATOM 31198 C CA . LYS B 1 38 ? -2.821 7.728 0.163 1.00 0.00 138 LYS B CA 22
ATOM 31199 C C . LYS B 1 38 ? -3.471 8.981 0.752 1.00 0.00 138 LYS B C 22
ATOM 31200 O O . LYS B 1 38 ? -3.278 10.062 0.197 1.00 0.00 138 LYS B O 22
ATOM 31219 N N . GLN B 1 39 ? -4.191 8.878 1.874 1.00 0.00 139 GLN B N 22
ATOM 31220 C CA . GLN B 1 39 ? -4.832 10.050 2.496 1.00 0.00 139 GLN B CA 22
ATOM 31221 C C . GLN B 1 39 ? -3.799 11.099 2.951 1.00 0.00 139 GLN B C 22
ATOM 31222 O O . GLN B 1 39 ? -4.051 12.299 2.847 1.00 0.00 139 GLN B O 22
ATOM 31236 N N . GLN B 1 40 ? -2.601 10.672 3.372 1.00 0.00 140 GLN B N 22
ATOM 31237 C CA . GLN B 1 40 ? -1.483 11.551 3.734 1.00 0.00 140 GLN B CA 22
ATOM 31238 C C . GLN B 1 40 ? -1.040 12.489 2.591 1.00 0.00 140 GLN B C 22
ATOM 31239 O O . GLN B 1 40 ? -0.657 13.626 2.872 1.00 0.00 140 GLN B O 22
ATOM 31253 N N . GLN B 1 41 ? -1.087 12.046 1.324 1.00 0.00 141 GLN B N 22
ATOM 31254 C CA . GLN B 1 41 ? -0.871 12.919 0.158 1.00 0.00 141 GLN B CA 22
ATOM 31255 C C . GLN B 1 41 ? -2.158 13.615 -0.332 1.00 0.00 141 GLN B C 22
ATOM 31256 O O . GLN B 1 41 ? -2.105 14.781 -0.720 1.00 0.00 141 GLN B O 22
ATOM 31270 N N . LEU B 1 42 ? -3.318 12.946 -0.292 1.00 0.00 142 LEU B N 22
ATOM 31271 C CA . LEU B 1 42 ? -4.586 13.460 -0.824 1.00 0.00 142 LEU B CA 22
ATOM 31272 C C . LEU B 1 42 ? -5.145 14.666 -0.046 1.00 0.00 142 LEU B C 22
ATOM 31273 O O . LEU B 1 42 ? -5.723 15.573 -0.642 1.00 0.00 142 LEU B O 22
ATOM 31289 N N . GLU B 1 43 ? -4.952 14.710 1.273 1.00 0.00 143 GLU B N 22
ATOM 31290 C CA . GLU B 1 43 ? -5.403 15.809 2.157 1.00 0.00 143 GLU B CA 22
ATOM 31291 C C . GLU B 1 43 ? -4.634 17.133 1.940 1.00 0.00 143 GLU B C 22
ATOM 31292 O O . GLU B 1 43 ? -5.061 18.186 2.423 1.00 0.00 143 GLU B O 22
ATOM 31304 N N . GLN B 1 44 ? -3.516 17.107 1.204 1.00 0.00 144 GLN B N 22
ATOM 31305 C CA . GLN B 1 44 ? -2.676 18.285 0.933 1.00 0.00 144 GLN B CA 22
ATOM 31306 C C . GLN B 1 44 ? -3.247 19.227 -0.150 1.00 0.00 144 GLN B C 22
ATOM 31307 O O . GLN B 1 44 ? -2.802 20.374 -0.259 1.00 0.00 144 GLN B O 22
ATOM 31321 N N . GLY B 1 45 ? -4.221 18.772 -0.955 1.00 0.00 145 GLY B N 22
ATOM 31322 C CA . GLY B 1 45 ? -4.851 19.541 -2.042 1.00 0.00 145 GLY B CA 22
ATOM 31323 C C . GLY B 1 45 ? -5.811 18.710 -2.893 1.00 0.00 145 GLY B C 22
ATOM 31324 O O . GLY B 1 45 ? -7.035 18.766 -2.635 1.00 0.00 145 GLY B O 22
ATOM 31329 N N . GLY A 1 1 ? -25.530 31.930 -6.436 1.00 0.00 1 GLY A N 23
ATOM 31330 C CA . GLY A 1 1 ? -24.297 31.380 -5.832 1.00 0.00 1 GLY A CA 23
ATOM 31331 C C . GLY A 1 1 ? -23.291 30.928 -6.883 1.00 0.00 1 GLY A C 23
ATOM 31332 O O . GLY A 1 1 ? -23.390 31.337 -8.046 1.00 0.00 1 GLY A O 23
ATOM 31338 N N . PRO A 1 2 ? -22.294 30.106 -6.504 1.00 0.00 2 PRO A N 23
ATOM 31339 C CA . PRO A 1 2 ? -21.238 29.618 -7.401 1.00 0.00 2 PRO A CA 23
ATOM 31340 C C . PRO A 1 2 ? -21.752 28.763 -8.572 1.00 0.00 2 PRO A C 23
ATOM 31341 O O . PRO A 1 2 ? -22.810 28.129 -8.485 1.00 0.00 2 PRO A O 23
ATOM 31352 N N . GLY A 1 3 ? -20.980 28.709 -9.664 1.00 0.00 3 GLY A N 23
ATOM 31353 C CA . GLY A 1 3 ? -21.237 27.846 -10.824 1.00 0.00 3 GLY A CA 23
ATOM 31354 C C . GLY A 1 3 ? -20.812 26.386 -10.608 1.00 0.00 3 GLY A C 23
ATOM 31355 O O . GLY A 1 3 ? -19.960 26.085 -9.765 1.00 0.00 3 GLY A O 23
ATOM 31359 N N . SER A 1 4 ? -21.389 25.471 -11.394 1.00 0.00 4 SER A N 23
ATOM 31360 C CA . SER A 1 4 ? -21.059 24.032 -11.420 1.00 0.00 4 SER A CA 23
ATOM 31361 C C . SER A 1 4 ? -21.196 23.307 -10.062 1.00 0.00 4 SER A C 23
ATOM 31362 O O . SER A 1 4 ? -20.461 22.366 -9.743 1.00 0.00 4 SER A O 23
ATOM 31370 N N . MET A 1 5 ? -22.150 23.744 -9.233 1.00 0.00 5 MET A N 23
ATOM 31371 C CA . MET A 1 5 ? -22.524 23.086 -7.973 1.00 0.00 5 MET A CA 23
ATOM 31372 C C . MET A 1 5 ? -23.349 21.801 -8.205 1.00 0.00 5 MET A C 23
ATOM 31373 O O . MET A 1 5 ? -24.017 21.653 -9.235 1.00 0.00 5 MET A O 23
ATOM 31387 N N . ASN A 1 6 ? -23.319 20.883 -7.234 1.00 0.00 6 ASN A N 23
ATOM 31388 C CA . ASN A 1 6 ? -23.971 19.566 -7.275 1.00 0.00 6 ASN A CA 23
ATOM 31389 C C . ASN A 1 6 ? -24.653 19.204 -5.940 1.00 0.00 6 ASN A C 23
ATOM 31390 O O . ASN A 1 6 ? -24.347 19.777 -4.889 1.00 0.00 6 ASN A O 23
ATOM 31401 N N . LYS A 1 7 ? -25.571 18.228 -5.983 1.00 0.00 7 LYS A N 23
ATOM 31402 C CA . LYS A 1 7 ? -26.281 17.685 -4.809 1.00 0.00 7 LYS A CA 23
ATOM 31403 C C . LYS A 1 7 ? -25.351 16.955 -3.814 1.00 0.00 7 LYS A C 23
ATOM 31404 O O . LYS A 1 7 ? -24.276 16.489 -4.221 1.00 0.00 7 LYS A O 23
ATOM 31423 N N . PRO A 1 8 ? -25.740 16.804 -2.528 1.00 0.00 8 PRO A N 23
ATOM 31424 C CA . PRO A 1 8 ? -24.954 16.082 -1.523 1.00 0.00 8 PRO A CA 23
ATOM 31425 C C . PRO A 1 8 ? -24.672 14.614 -1.884 1.00 0.00 8 PRO A C 23
ATOM 31426 O O . PRO A 1 8 ? -25.484 13.942 -2.527 1.00 0.00 8 PRO A O 23
ATOM 31437 N N . THR A 1 9 ? -23.514 14.108 -1.454 1.00 0.00 9 THR A N 23
ATOM 31438 C CA . THR A 1 9 ? -23.035 12.726 -1.658 1.00 0.00 9 THR A CA 23
ATOM 31439 C C . THR A 1 9 ? -22.002 12.339 -0.580 1.00 0.00 9 THR A C 23
ATOM 31440 O O . THR A 1 9 ? -21.523 13.201 0.165 1.00 0.00 9 THR A O 23
ATOM 31451 N N . SER A 1 10 ? -21.649 11.053 -0.481 1.00 0.00 10 SER A N 23
ATOM 31452 C CA . SER A 1 10 ? -20.639 10.544 0.460 1.00 0.00 10 SER A CA 23
ATOM 31453 C C . SER A 1 10 ? -19.249 11.115 0.156 1.00 0.00 10 SER A C 23
ATOM 31454 O O . SER A 1 10 ? -18.693 10.894 -0.929 1.00 0.00 10 SER A O 23
ATOM 31462 N N . SER A 1 11 ? -18.686 11.879 1.098 1.00 0.00 11 SER A N 23
ATOM 31463 C CA . SER A 1 11 ? -17.448 12.657 0.893 1.00 0.00 11 SER A CA 23
ATOM 31464 C C . SER A 1 11 ? -16.188 11.781 0.826 1.00 0.00 11 SER A C 23
ATOM 31465 O O . SER A 1 11 ? -15.314 12.011 -0.017 1.00 0.00 11 SER A O 23
ATOM 31473 N N . ASP A 1 12 ? -16.100 10.737 1.660 1.00 0.00 12 ASP A N 23
ATOM 31474 C CA . ASP A 1 12 ? -14.947 9.826 1.748 1.00 0.00 12 ASP A CA 23
ATOM 31475 C C . ASP A 1 12 ? -15.211 8.427 1.143 1.00 0.00 12 ASP A C 23
ATOM 31476 O O . ASP A 1 12 ? -14.446 7.487 1.384 1.00 0.00 12 ASP A O 23
ATOM 31485 N N . GLY A 1 13 ? -16.244 8.298 0.299 1.00 0.00 13 GLY A N 23
ATOM 31486 C CA . GLY A 1 13 ? -16.582 7.055 -0.407 1.00 0.00 13 GLY A CA 23
ATOM 31487 C C . GLY A 1 13 ? -15.474 6.515 -1.331 1.00 0.00 13 GLY A C 23
ATOM 31488 O O . GLY A 1 13 ? -15.477 5.328 -1.672 1.00 0.00 13 GLY A O 23
ATOM 31492 N N . TRP A 1 14 ? -14.482 7.350 -1.669 1.00 0.00 14 TRP A N 23
ATOM 31493 C CA . TRP A 1 14 ? -13.291 6.963 -2.437 1.00 0.00 14 TRP A CA 23
ATOM 31494 C C . TRP A 1 14 ? -12.456 5.867 -1.749 1.00 0.00 14 TRP A C 23
ATOM 31495 O O . TRP A 1 14 ? -11.791 5.084 -2.428 1.00 0.00 14 TRP A O 23
ATOM 31516 N N . LYS A 1 15 ? -12.510 5.774 -0.411 1.00 0.00 15 LYS A N 23
ATOM 31517 C CA . LYS A 1 15 ? -11.724 4.815 0.383 1.00 0.00 15 LYS A CA 23
ATOM 31518 C C . LYS A 1 15 ? -12.056 3.360 0.040 1.00 0.00 15 LYS A C 23
ATOM 31519 O O . LYS A 1 15 ? -11.152 2.534 -0.084 1.00 0.00 15 LYS A O 23
ATOM 31538 N N . ASP A 1 16 ? -13.338 3.057 -0.146 1.00 0.00 16 ASP A N 23
ATOM 31539 C CA . ASP A 1 16 ? -13.821 1.720 -0.512 1.00 0.00 16 ASP A CA 23
ATOM 31540 C C . ASP A 1 16 ? -13.369 1.318 -1.928 1.00 0.00 16 ASP A C 23
ATOM 31541 O O . ASP A 1 16 ? -12.940 0.187 -2.161 1.00 0.00 16 ASP A O 23
ATOM 31550 N N . ASP A 1 17 ? -13.390 2.266 -2.868 1.00 0.00 17 ASP A N 23
ATOM 31551 C CA . ASP A 1 17 ? -12.864 2.076 -4.226 1.00 0.00 17 ASP A CA 23
ATOM 31552 C C . ASP A 1 17 ? -11.334 1.910 -4.230 1.00 0.00 17 ASP A C 23
ATOM 31553 O O . ASP A 1 17 ? -10.796 1.135 -5.024 1.00 0.00 17 ASP A O 23
ATOM 31562 N N . TYR A 1 18 ? -10.622 2.580 -3.316 1.00 0.00 18 TYR A N 23
ATOM 31563 C CA . TYR A 1 18 ? -9.171 2.451 -3.174 1.00 0.00 18 TYR A CA 23
ATOM 31564 C C . TYR A 1 18 ? -8.779 1.075 -2.598 1.00 0.00 18 TYR A C 23
ATOM 31565 O O . TYR A 1 18 ? -7.943 0.387 -3.182 1.00 0.00 18 TYR A O 23
ATOM 31583 N N . LEU A 1 19 ? -9.449 0.607 -1.541 1.00 0.00 19 LEU A N 23
ATOM 31584 C CA . LEU A 1 19 ? -9.316 -0.769 -1.037 1.00 0.00 19 LEU A CA 23
ATOM 31585 C C . LEU A 1 19 ? -9.633 -1.813 -2.129 1.00 0.00 19 LEU A C 23
ATOM 31586 O O . LEU A 1 19 ? -8.911 -2.803 -2.260 1.00 0.00 19 LEU A O 23
ATOM 31602 N N . SER A 1 20 ? -10.649 -1.565 -2.960 1.00 0.00 20 SER A N 23
ATOM 31603 C CA . SER A 1 20 ? -11.020 -2.433 -4.085 1.00 0.00 20 SER A CA 23
ATOM 31604 C C . SER A 1 20 ? -9.912 -2.539 -5.150 1.00 0.00 20 SER A C 23
ATOM 31605 O O . SER A 1 20 ? -9.524 -3.652 -5.519 1.00 0.00 20 SER A O 23
ATOM 31613 N N . ARG A 1 21 ? -9.344 -1.411 -5.609 1.00 0.00 21 ARG A N 23
ATOM 31614 C CA . ARG A 1 21 ? -8.266 -1.411 -6.621 1.00 0.00 21 ARG A CA 23
ATOM 31615 C C . ARG A 1 21 ? -6.931 -1.939 -6.088 1.00 0.00 21 ARG A C 23
ATOM 31616 O O . ARG A 1 21 ? -6.231 -2.646 -6.807 1.00 0.00 21 ARG A O 23
ATOM 31637 N N . LEU A 1 22 ? -6.605 -1.683 -4.817 1.00 0.00 22 LEU A N 23
ATOM 31638 C CA . LEU A 1 22 ? -5.400 -2.195 -4.141 1.00 0.00 22 LEU A CA 23
ATOM 31639 C C . LEU A 1 22 ? -5.363 -3.734 -4.089 1.00 0.00 22 LEU A C 23
ATOM 31640 O O . LEU A 1 22 ? -4.287 -4.325 -4.186 1.00 0.00 22 LEU A O 23
ATOM 31656 N N . SER A 1 23 ? -6.526 -4.391 -4.016 1.00 0.00 23 SER A N 23
ATOM 31657 C CA . SER A 1 23 ? -6.671 -5.855 -4.089 1.00 0.00 23 SER A CA 23
ATOM 31658 C C . SER A 1 23 ? -6.172 -6.473 -5.408 1.00 0.00 23 SER A C 23
ATOM 31659 O O . SER A 1 23 ? -5.781 -7.647 -5.430 1.00 0.00 23 SER A O 23
ATOM 31667 N N . ARG A 1 24 ? -6.162 -5.711 -6.513 1.00 0.00 24 ARG A N 23
ATOM 31668 C CA . ARG A 1 24 ? -5.825 -6.195 -7.866 1.00 0.00 24 ARG A CA 23
ATOM 31669 C C . ARG A 1 24 ? -4.321 -6.389 -8.116 1.00 0.00 24 ARG A C 23
ATOM 31670 O O . ARG A 1 24 ? -3.951 -7.139 -9.022 1.00 0.00 24 ARG A O 23
ATOM 31691 N N . LEU A 1 25 ? -3.462 -5.716 -7.344 1.00 0.00 25 LEU A N 23
ATOM 31692 C CA . LEU A 1 25 ? -2.004 -5.757 -7.517 1.00 0.00 25 LEU A CA 23
ATOM 31693 C C . LEU A 1 25 ? -1.386 -7.070 -7.009 1.00 0.00 25 LEU A C 23
ATOM 31694 O O . LEU A 1 25 ? -1.817 -7.643 -6.002 1.00 0.00 25 LEU A O 23
ATOM 31710 N N . SER A 1 26 ? -0.321 -7.514 -7.683 1.00 0.00 26 SER A N 23
ATOM 31711 C CA . SER A 1 26 ? 0.590 -8.576 -7.220 1.00 0.00 26 SER A CA 23
ATOM 31712 C C . SER A 1 26 ? 1.431 -8.124 -6.013 1.00 0.00 26 SER A C 23
ATOM 31713 O O . SER A 1 26 ? 1.515 -6.931 -5.709 1.00 0.00 26 SER A O 23
ATOM 31721 N N . LYS A 1 27 ? 2.098 -9.065 -5.322 1.00 0.00 27 LYS A N 23
ATOM 31722 C CA . LYS A 1 27 ? 2.899 -8.833 -4.098 1.00 0.00 27 LYS A CA 23
ATOM 31723 C C . LYS A 1 27 ? 3.994 -7.778 -4.281 1.00 0.00 27 LYS A C 23
ATOM 31724 O O . LYS A 1 27 ? 4.185 -6.912 -3.431 1.00 0.00 27 LYS A O 23
ATOM 31743 N N . ASN A 1 28 ? 4.682 -7.828 -5.412 1.00 0.00 28 ASN A N 23
ATOM 31744 C CA . ASN A 1 28 ? 5.693 -6.851 -5.808 1.00 0.00 28 ASN A CA 23
ATOM 31745 C C . ASN A 1 28 ? 5.075 -5.479 -6.151 1.00 0.00 28 ASN A C 23
ATOM 31746 O O . ASN A 1 28 ? 5.603 -4.438 -5.756 1.00 0.00 28 ASN A O 23
ATOM 31757 N N . GLN A 1 29 ? 3.931 -5.478 -6.845 1.00 0.00 29 GLN A N 23
ATOM 31758 C CA . GLN A 1 29 ? 3.246 -4.275 -7.328 1.00 0.00 29 GLN A CA 23
ATOM 31759 C C . GLN A 1 29 ? 2.590 -3.454 -6.207 1.00 0.00 29 GLN A C 23
ATOM 31760 O O . GLN A 1 29 ? 2.693 -2.226 -6.217 1.00 0.00 29 GLN A O 23
ATOM 31774 N N . LEU A 1 30 ? 1.955 -4.096 -5.217 1.00 0.00 30 LEU A N 23
ATOM 31775 C CA . LEU A 1 30 ? 1.354 -3.405 -4.065 1.00 0.00 30 LEU A CA 23
ATOM 31776 C C . LEU A 1 30 ? 2.411 -2.708 -3.201 1.00 0.00 30 LEU A C 23
ATOM 31777 O O . LEU A 1 30 ? 2.162 -1.615 -2.689 1.00 0.00 30 LEU A O 23
ATOM 31793 N N . MET A 1 31 ? 3.612 -3.287 -3.092 1.00 0.00 31 MET A N 23
ATOM 31794 C CA . MET A 1 31 ? 4.728 -2.672 -2.370 1.00 0.00 31 MET A CA 23
ATOM 31795 C C . MET A 1 31 ? 5.342 -1.509 -3.156 1.00 0.00 31 MET A C 23
ATOM 31796 O O . MET A 1 31 ? 5.606 -0.466 -2.567 1.00 0.00 31 MET A O 23
ATOM 31810 N N . ALA A 1 32 ? 5.516 -1.644 -4.476 1.00 0.00 32 ALA A N 23
ATOM 31811 C CA . ALA A 1 32 ? 5.959 -0.542 -5.325 1.00 0.00 32 ALA A CA 23
ATOM 31812 C C . ALA A 1 32 ? 4.989 0.657 -5.276 1.00 0.00 32 ALA A C 23
ATOM 31813 O O . ALA A 1 32 ? 5.430 1.803 -5.180 1.00 0.00 32 ALA A O 23
ATOM 31820 N N . LEU A 1 33 ? 3.671 0.403 -5.276 1.00 0.00 33 LEU A N 23
ATOM 31821 C CA . LEU A 1 33 ? 2.636 1.430 -5.125 1.00 0.00 33 LEU A CA 23
ATOM 31822 C C . LEU A 1 33 ? 2.718 2.129 -3.757 1.00 0.00 33 LEU A C 23
ATOM 31823 O O . LEU A 1 33 ? 2.763 3.358 -3.700 1.00 0.00 33 LEU A O 23
ATOM 31839 N N . ALA A 1 34 ? 2.784 1.373 -2.657 1.00 0.00 34 ALA A N 23
ATOM 31840 C CA . ALA A 1 34 ? 2.903 1.939 -1.307 1.00 0.00 34 ALA A CA 23
ATOM 31841 C C . ALA A 1 34 ? 4.214 2.740 -1.109 1.00 0.00 34 ALA A C 23
ATOM 31842 O O . ALA A 1 34 ? 4.202 3.809 -0.502 1.00 0.00 34 ALA A O 23
ATOM 31849 N N . LEU A 1 35 ? 5.330 2.272 -1.676 1.00 0.00 35 LEU A N 23
ATOM 31850 C CA . LEU A 1 35 ? 6.625 2.960 -1.668 1.00 0.00 35 LEU A CA 23
ATOM 31851 C C . LEU A 1 35 ? 6.577 4.275 -2.470 1.00 0.00 35 LEU A C 23
ATOM 31852 O O . LEU A 1 35 ? 7.043 5.312 -1.995 1.00 0.00 35 LEU A O 23
ATOM 31868 N N . LYS A 1 36 ? 5.938 4.264 -3.648 1.00 0.00 36 LYS A N 23
ATOM 31869 C CA . LYS A 1 36 ? 5.659 5.459 -4.471 1.00 0.00 36 LYS A CA 23
ATOM 31870 C C . LYS A 1 36 ? 4.814 6.487 -3.704 1.00 0.00 36 LYS A C 23
ATOM 31871 O O . LYS A 1 36 ? 5.180 7.662 -3.646 1.00 0.00 36 LYS A O 23
ATOM 31890 N N . LEU A 1 37 ? 3.750 6.035 -3.031 1.00 0.00 37 LEU A N 23
ATOM 31891 C CA . LEU A 1 37 ? 2.934 6.861 -2.125 1.00 0.00 37 LEU A CA 23
ATOM 31892 C C . LEU A 1 37 ? 3.760 7.445 -0.962 1.00 0.00 37 LEU A C 23
ATOM 31893 O O . LEU A 1 37 ? 3.546 8.602 -0.588 1.00 0.00 37 LEU A O 23
ATOM 31909 N N . LYS A 1 38 ? 4.704 6.677 -0.403 1.00 0.00 38 LYS A N 23
ATOM 31910 C CA . LYS A 1 38 ? 5.546 7.115 0.718 1.00 0.00 38 LYS A CA 23
ATOM 31911 C C . LYS A 1 38 ? 6.535 8.211 0.324 1.00 0.00 38 LYS A C 23
ATOM 31912 O O . LYS A 1 38 ? 6.563 9.258 0.972 1.00 0.00 38 LYS A O 23
ATOM 31931 N N . GLN A 1 39 ? 7.311 8.030 -0.750 1.00 0.00 39 GLN A N 23
ATOM 31932 C CA . GLN A 1 39 ? 8.253 9.065 -1.200 1.00 0.00 39 GLN A CA 23
ATOM 31933 C C . GLN A 1 39 ? 7.534 10.347 -1.669 1.00 0.00 39 GLN A C 23
ATOM 31934 O O . GLN A 1 39 ? 8.057 11.443 -1.467 1.00 0.00 39 GLN A O 23
ATOM 31948 N N . GLN A 1 40 ? 6.301 10.248 -2.181 1.00 0.00 40 GLN A N 23
ATOM 31949 C CA . GLN A 1 40 ? 5.441 11.405 -2.471 1.00 0.00 40 GLN A CA 23
ATOM 31950 C C . GLN A 1 40 ? 5.115 12.242 -1.220 1.00 0.00 40 GLN A C 23
ATOM 31951 O O . GLN A 1 40 ? 5.344 13.454 -1.227 1.00 0.00 40 GLN A O 23
ATOM 31965 N N . GLN A 1 41 ? 4.637 11.637 -0.123 1.00 0.00 41 GLN A N 23
ATOM 31966 C CA . GLN A 1 41 ? 4.376 12.381 1.129 1.00 0.00 41 GLN A CA 23
ATOM 31967 C C . GLN A 1 41 ? 5.655 12.902 1.822 1.00 0.00 41 GLN A C 23
ATOM 31968 O O . GLN A 1 41 ? 5.574 13.882 2.565 1.00 0.00 41 GLN A O 23
ATOM 31982 N N . LEU A 1 42 ? 6.829 12.306 1.564 1.00 0.00 42 LEU A N 23
ATOM 31983 C CA . LEU A 1 42 ? 8.131 12.821 2.018 1.00 0.00 42 LEU A CA 23
ATOM 31984 C C . LEU A 1 42 ? 8.569 14.054 1.205 1.00 0.00 42 LEU A C 23
ATOM 31985 O O . LEU A 1 42 ? 9.056 15.027 1.783 1.00 0.00 42 LEU A O 23
ATOM 32001 N N . GLU A 1 43 ? 8.361 14.057 -0.117 1.00 0.00 43 GLU A N 23
ATOM 32002 C CA . GLU A 1 43 ? 8.656 15.210 -0.992 1.00 0.00 43 GLU A CA 23
ATOM 32003 C C . GLU A 1 43 ? 7.696 16.407 -0.804 1.00 0.00 43 GLU A C 23
ATOM 32004 O O . GLU A 1 43 ? 8.029 17.532 -1.195 1.00 0.00 43 GLU A O 23
ATOM 32016 N N . GLN A 1 44 ? 6.542 16.211 -0.155 1.00 0.00 44 GLN A N 23
ATOM 32017 C CA . GLN A 1 44 ? 5.668 17.292 0.322 1.00 0.00 44 GLN A CA 23
ATOM 32018 C C . GLN A 1 44 ? 6.232 18.064 1.541 1.00 0.00 44 GLN A C 23
ATOM 32019 O O . GLN A 1 44 ? 5.691 19.118 1.901 1.00 0.00 44 GLN A O 23
ATOM 32033 N N . GLY A 1 45 ? 7.302 17.560 2.184 1.00 0.00 45 GLY A N 23
ATOM 32034 C CA . GLY A 1 45 ? 7.985 18.184 3.331 1.00 0.00 45 GLY A CA 23
ATOM 32035 C C . GLY A 1 45 ? 8.728 19.476 2.987 1.00 0.00 45 GLY A C 23
ATOM 32036 O O . GLY A 1 45 ? 9.604 19.447 2.089 1.00 0.00 45 GLY A O 23
ATOM 32041 N N . GLY B 1 1 ? 37.880 -3.198 10.041 1.00 0.00 101 GLY B N 23
ATOM 32042 C CA . GLY B 1 1 ? 38.086 -1.985 9.216 1.00 0.00 101 GLY B CA 23
ATOM 32043 C C . GLY B 1 1 ? 39.085 -1.014 9.846 1.00 0.00 101 GLY B C 23
ATOM 32044 O O . GLY B 1 1 ? 39.532 -1.234 10.975 1.00 0.00 101 GLY B O 23
ATOM 32050 N N . PRO B 1 2 ? 39.450 0.074 9.140 1.00 0.00 102 PRO B N 23
ATOM 32051 C CA . PRO B 1 2 ? 40.444 1.061 9.597 1.00 0.00 102 PRO B CA 23
ATOM 32052 C C . PRO B 1 2 ? 39.965 2.019 10.707 1.00 0.00 102 PRO B C 23
ATOM 32053 O O . PRO B 1 2 ? 40.775 2.748 11.284 1.00 0.00 102 PRO B O 23
ATOM 32064 N N . GLY B 1 3 ? 38.663 2.044 11.023 1.00 0.00 103 GLY B N 23
ATOM 32065 C CA . GLY B 1 3 ? 38.069 2.956 12.011 1.00 0.00 103 GLY B CA 23
ATOM 32066 C C . GLY B 1 3 ? 37.747 4.330 11.412 1.00 0.00 103 GLY B C 23
ATOM 32067 O O . GLY B 1 3 ? 36.720 4.482 10.745 1.00 0.00 103 GLY B O 23
ATOM 32071 N N . SER B 1 4 ? 38.624 5.317 11.633 1.00 0.00 104 SER B N 23
ATOM 32072 C CA . SER B 1 4 ? 38.427 6.746 11.301 1.00 0.00 104 SER B CA 23
ATOM 32073 C C . SER B 1 4 ? 37.236 7.402 12.041 1.00 0.00 104 SER B C 23
ATOM 32074 O O . SER B 1 4 ? 36.500 6.753 12.793 1.00 0.00 104 SER B O 23
ATOM 32082 N N . MET B 1 5 ? 37.058 8.715 11.863 1.00 0.00 105 MET B N 23
ATOM 32083 C CA . MET B 1 5 ? 35.916 9.486 12.388 1.00 0.00 105 MET B CA 23
ATOM 32084 C C . MET B 1 5 ? 34.588 9.000 11.776 1.00 0.00 105 MET B C 23
ATOM 32085 O O . MET B 1 5 ? 34.534 8.664 10.588 1.00 0.00 105 MET B O 23
ATOM 32099 N N . ASN B 1 6 ? 33.517 8.975 12.580 1.00 0.00 106 ASN B N 23
ATOM 32100 C CA . ASN B 1 6 ? 32.173 8.545 12.175 1.00 0.00 106 ASN B CA 23
ATOM 32101 C C . ASN B 1 6 ? 31.540 9.480 11.117 1.00 0.00 106 ASN B C 23
ATOM 32102 O O . ASN B 1 6 ? 31.770 10.692 11.132 1.00 0.00 106 ASN B O 23
ATOM 32113 N N . LYS B 1 7 ? 30.742 8.907 10.205 1.00 0.00 107 LYS B N 23
ATOM 32114 C CA . LYS B 1 7 ? 30.158 9.568 9.018 1.00 0.00 107 LYS B CA 23
ATOM 32115 C C . LYS B 1 7 ? 28.712 9.092 8.770 1.00 0.00 107 LYS B C 23
ATOM 32116 O O . LYS B 1 7 ? 28.400 7.943 9.100 1.00 0.00 107 LYS B O 23
ATOM 32135 N N . PRO B 1 8 ? 27.825 9.931 8.193 1.00 0.00 108 PRO B N 23
ATOM 32136 C CA . PRO B 1 8 ? 26.443 9.549 7.870 1.00 0.00 108 PRO B CA 23
ATOM 32137 C C .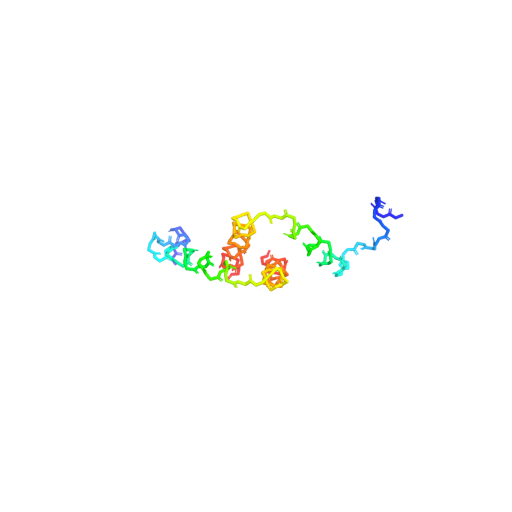 PRO B 1 8 ? 26.356 8.491 6.753 1.00 0.00 108 PRO B C 23
ATOM 32138 O O . PRO B 1 8 ? 27.269 8.346 5.937 1.00 0.00 108 PRO B O 23
ATOM 32149 N N . THR B 1 9 ? 25.243 7.751 6.708 1.00 0.00 109 THR B N 23
ATOM 32150 C CA . THR B 1 9 ? 25.003 6.683 5.710 1.00 0.00 109 THR B CA 23
ATOM 32151 C C . THR B 1 9 ? 24.733 7.241 4.307 1.00 0.00 109 THR B C 23
ATOM 32152 O O . THR B 1 9 ? 25.247 6.697 3.324 1.00 0.00 109 THR B O 23
ATOM 32163 N N . SER B 1 10 ? 23.959 8.329 4.203 1.00 0.00 110 SER B N 23
ATOM 32164 C CA . SER B 1 10 ? 23.734 9.117 2.974 1.00 0.00 110 SER B CA 23
ATOM 32165 C C . SER B 1 10 ? 23.352 8.275 1.738 1.00 0.00 110 SER B C 23
ATOM 32166 O O . SER B 1 10 ? 23.958 8.396 0.668 1.00 0.00 110 SER B O 23
ATOM 32174 N N . SER B 1 11 ? 22.346 7.405 1.885 1.00 0.00 111 SER B N 23
ATOM 32175 C CA . SER B 1 11 ? 21.897 6.444 0.860 1.00 0.00 111 SER B CA 23
ATOM 32176 C C . SER B 1 11 ? 20.372 6.331 0.781 1.00 0.00 111 SER B C 23
ATOM 32177 O O . SER B 1 11 ? 19.669 6.413 1.791 1.00 0.00 111 SER B O 23
ATOM 32185 N N . ASP B 1 12 ? 19.856 6.111 -0.429 1.00 0.00 112 ASP B N 23
ATOM 32186 C CA . ASP B 1 12 ? 18.434 5.867 -0.720 1.00 0.00 112 ASP B CA 23
ATOM 32187 C C . ASP B 1 12 ? 17.985 4.413 -0.410 1.00 0.00 112 ASP B C 23
ATOM 32188 O O . ASP B 1 12 ? 16.860 4.010 -0.716 1.00 0.00 112 ASP B O 23
ATOM 32197 N N . GLY B 1 13 ? 18.862 3.604 0.201 1.00 0.00 113 GLY B N 23
ATOM 32198 C CA . GLY B 1 13 ? 18.641 2.182 0.512 1.00 0.00 113 GLY B CA 23
ATOM 32199 C C . GLY B 1 13 ? 17.555 1.874 1.555 1.00 0.00 113 GLY B C 23
ATOM 32200 O O . GLY B 1 13 ? 17.219 0.706 1.758 1.00 0.00 113 GLY B O 23
ATOM 32204 N N . TRP B 1 14 ? 16.961 2.894 2.187 1.00 0.00 114 TRP B N 23
ATOM 32205 C CA . TRP B 1 14 ? 15.810 2.762 3.099 1.00 0.00 114 TRP B CA 23
ATOM 32206 C C . TRP B 1 14 ? 14.603 2.054 2.453 1.00 0.00 114 TRP B C 23
ATOM 32207 O O . TRP B 1 14 ? 13.820 1.396 3.141 1.00 0.00 114 TRP B O 23
ATOM 32228 N N . LYS B 1 15 ? 14.477 2.147 1.122 1.00 0.00 115 LYS B N 23
ATOM 32229 C CA . LYS B 1 15 ? 13.406 1.540 0.317 1.00 0.00 115 LYS B CA 23
ATOM 32230 C C . LYS B 1 15 ? 13.374 0.014 0.415 1.00 0.00 115 LYS B C 23
ATOM 32231 O O . LYS B 1 15 ? 12.291 -0.567 0.430 1.00 0.00 115 LYS B O 23
ATOM 32250 N N . ASP B 1 16 ? 14.533 -0.636 0.536 1.00 0.00 116 ASP B N 23
ATOM 32251 C CA . ASP B 1 16 ? 14.638 -2.094 0.702 1.00 0.00 116 ASP B CA 23
ATOM 32252 C C . ASP B 1 16 ? 14.102 -2.561 2.071 1.00 0.00 116 ASP B C 23
ATOM 32253 O O . ASP B 1 16 ? 13.396 -3.570 2.159 1.00 0.00 116 ASP B O 23
ATOM 32262 N N . ASP B 1 17 ? 14.372 -1.800 3.135 1.00 0.00 117 ASP B N 23
ATOM 32263 C CA . ASP B 1 17 ? 13.798 -2.037 4.471 1.00 0.00 117 ASP B CA 23
ATOM 32264 C C . ASP B 1 17 ? 12.286 -1.745 4.507 1.00 0.00 117 ASP B C 23
ATOM 32265 O O . ASP B 1 17 ? 11.537 -2.450 5.186 1.00 0.00 117 ASP B O 23
ATOM 32274 N N . TYR B 1 18 ? 11.821 -0.752 3.735 1.00 0.00 118 TYR B N 23
ATOM 32275 C CA . TYR B 1 18 ? 10.398 -0.429 3.637 1.00 0.00 118 TYR B CA 23
ATOM 32276 C C . TYR B 1 18 ? 9.617 -1.530 2.899 1.00 0.00 118 TYR B C 23
ATOM 32277 O O . TYR B 1 18 ? 8.586 -1.978 3.385 1.00 0.00 118 TYR B O 23
ATOM 32295 N N . LEU B 1 19 ? 10.144 -2.055 1.787 1.00 0.00 119 LEU B N 23
ATOM 32296 C CA . LEU B 1 19 ? 9.602 -3.252 1.128 1.00 0.00 119 LEU B CA 23
ATOM 32297 C C . LEU B 1 19 ? 9.648 -4.483 2.053 1.00 0.00 119 LEU B C 23
ATOM 32298 O O . LEU B 1 19 ? 8.669 -5.228 2.124 1.00 0.00 119 LEU B O 23
ATOM 32314 N N . SER B 1 20 ? 10.726 -4.675 2.824 1.00 0.00 120 SER B N 23
ATOM 32315 C CA . SER B 1 20 ? 10.834 -5.779 3.791 1.00 0.00 120 SER B CA 23
ATOM 32316 C C . SER B 1 20 ? 9.707 -5.751 4.836 1.00 0.00 120 SER B C 23
ATOM 32317 O O . SER B 1 20 ? 9.082 -6.791 5.069 1.00 0.00 120 SER B O 23
ATOM 32325 N N . ARG B 1 21 ? 9.384 -4.588 5.427 1.00 0.00 121 ARG B N 23
ATOM 32326 C CA . ARG B 1 21 ? 8.299 -4.472 6.422 1.00 0.00 121 ARG B CA 23
ATOM 32327 C C . ARG B 1 21 ? 6.897 -4.531 5.803 1.00 0.00 121 ARG B C 23
ATOM 32328 O O . ARG B 1 21 ? 5.996 -5.100 6.413 1.00 0.00 121 ARG B O 23
ATOM 32349 N N . LEU B 1 22 ? 6.697 -3.984 4.599 1.00 0.00 122 LEU B N 23
ATOM 32350 C CA . LEU B 1 22 ? 5.406 -3.999 3.891 1.00 0.00 122 LEU B CA 23
ATOM 32351 C C . LEU B 1 22 ? 4.971 -5.427 3.507 1.00 0.00 122 LEU B C 23
ATOM 32352 O O . LEU B 1 22 ? 3.784 -5.745 3.579 1.00 0.00 122 LEU B O 23
ATOM 32368 N N . SER B 1 23 ? 5.920 -6.298 3.150 1.00 0.00 123 SER B N 23
ATOM 32369 C CA . SER B 1 23 ? 5.667 -7.700 2.798 1.00 0.00 123 SER B CA 23
ATOM 32370 C C . SER B 1 23 ? 5.020 -8.522 3.933 1.00 0.00 123 SER B C 23
ATOM 32371 O O . SER B 1 23 ? 4.316 -9.502 3.668 1.00 0.00 123 SER B O 23
ATOM 32379 N N . ARG B 1 24 ? 5.210 -8.120 5.200 1.00 0.00 124 ARG B N 23
ATOM 32380 C CA . ARG B 1 24 ? 4.766 -8.878 6.390 1.00 0.00 124 ARG B CA 23
ATOM 32381 C C . ARG B 1 24 ? 3.257 -8.806 6.646 1.00 0.00 124 ARG B C 23
ATOM 32382 O O . ARG B 1 24 ? 2.708 -9.678 7.322 1.00 0.00 124 ARG B O 23
ATOM 32403 N N . LEU B 1 25 ? 2.598 -7.777 6.117 1.00 0.00 125 LEU B N 23
ATOM 32404 C CA . LEU B 1 25 ? 1.160 -7.525 6.274 1.00 0.00 125 LEU B CA 23
ATOM 32405 C C . LEU B 1 25 ? 0.288 -8.530 5.493 1.00 0.00 125 LEU B C 23
ATOM 32406 O O . LEU B 1 25 ? 0.614 -8.936 4.372 1.00 0.00 125 LEU B O 23
ATOM 32422 N N . SER B 1 26 ? -0.859 -8.890 6.082 1.00 0.00 126 SER B N 23
ATOM 32423 C CA . SER B 1 26 ? -1.941 -9.649 5.442 1.00 0.00 126 SER B CA 23
ATOM 32424 C C . SER B 1 26 ? -2.691 -8.820 4.376 1.00 0.00 126 SER B C 23
ATOM 32425 O O . SER B 1 26 ? -2.525 -7.599 4.297 1.00 0.00 126 SER B O 23
ATOM 32433 N N . LYS B 1 27 ? -3.539 -9.462 3.561 1.00 0.00 127 LYS B N 23
ATOM 32434 C CA . LYS B 1 27 ? -4.233 -8.869 2.397 1.00 0.00 127 LYS B CA 23
ATOM 32435 C C . LYS B 1 27 ? -5.034 -7.607 2.728 1.00 0.00 127 LYS B C 23
ATOM 32436 O O . LYS B 1 27 ? -5.019 -6.647 1.961 1.00 0.00 127 LYS B O 23
ATOM 32455 N N . ASN B 1 28 ? -5.724 -7.598 3.864 1.00 0.00 128 ASN B N 23
ATOM 32456 C CA . ASN B 1 28 ? -6.518 -6.467 4.346 1.00 0.00 128 ASN B CA 23
ATOM 32457 C C . ASN B 1 28 ? -5.660 -5.393 5.043 1.00 0.00 128 ASN B C 23
ATOM 32458 O O . ASN B 1 28 ? -5.962 -4.198 4.977 1.00 0.00 128 ASN B O 23
ATOM 32469 N N . GLN B 1 29 ? -4.556 -5.798 5.676 1.00 0.00 129 GLN B N 23
ATOM 32470 C CA . GLN B 1 29 ? -3.626 -4.904 6.383 1.00 0.00 129 GLN B CA 23
ATOM 32471 C C . GLN B 1 29 ? -2.744 -4.087 5.423 1.00 0.00 129 GLN B C 23
ATOM 32472 O O . GLN B 1 29 ? -2.518 -2.901 5.659 1.00 0.00 129 GLN B O 23
ATOM 32486 N N . LEU B 1 30 ? -2.280 -4.685 4.316 1.00 0.00 130 LEU B N 23
ATOM 32487 C CA . LEU B 1 30 ? -1.528 -3.969 3.274 1.00 0.00 130 LEU B CA 23
ATOM 32488 C C . LEU B 1 30 ? -2.388 -2.913 2.551 1.00 0.00 130 LEU B C 23
ATOM 32489 O O . LEU B 1 30 ? -1.857 -1.886 2.112 1.00 0.00 130 LEU B O 23
ATOM 32505 N N . MET B 1 31 ? -3.715 -3.102 2.497 1.00 0.00 131 MET B N 23
ATOM 32506 C CA . MET B 1 31 ? -4.632 -2.067 2.013 1.00 0.00 131 MET B CA 23
ATOM 32507 C C . MET B 1 31 ? -4.710 -0.893 2.996 1.00 0.00 131 MET B C 23
ATOM 32508 O O . MET B 1 31 ? -4.582 0.254 2.578 1.00 0.00 131 MET B O 23
ATOM 32522 N N . ALA B 1 32 ? -4.880 -1.170 4.295 1.00 0.00 132 ALA B N 23
ATOM 32523 C CA . ALA B 1 32 ? -4.938 -0.144 5.335 1.00 0.00 132 ALA B CA 23
ATOM 32524 C C . ALA B 1 32 ? -3.640 0.691 5.417 1.00 0.00 132 ALA B C 23
ATOM 32525 O O . ALA B 1 32 ? -3.714 1.913 5.578 1.00 0.00 132 ALA B O 23
ATOM 32532 N N . LEU B 1 33 ? -2.473 0.064 5.226 1.00 0.00 133 LEU B N 23
ATOM 32533 C CA . LEU B 1 33 ? -1.169 0.734 5.103 1.00 0.00 133 LEU B CA 23
ATOM 32534 C C . LEU B 1 33 ? -1.153 1.737 3.936 1.00 0.00 133 LEU B C 23
ATOM 32535 O O . LEU B 1 33 ? -0.852 2.918 4.129 1.00 0.00 133 LEU B O 23
ATOM 32551 N N . ALA B 1 34 ? -1.521 1.287 2.731 1.00 0.00 134 ALA B N 23
ATOM 32552 C CA . ALA B 1 34 ? -1.550 2.139 1.540 1.00 0.00 134 ALA B CA 23
ATOM 32553 C C . ALA B 1 34 ? -2.628 3.242 1.625 1.00 0.00 134 ALA B C 23
ATOM 32554 O O . ALA B 1 34 ? -2.364 4.379 1.245 1.00 0.00 134 ALA B O 23
ATOM 32561 N N . LEU B 1 35 ? -3.802 2.947 2.191 1.00 0.00 135 LEU B N 23
ATOM 32562 C CA . LEU B 1 35 ? -4.892 3.908 2.426 1.00 0.00 135 LEU B CA 23
ATOM 32563 C C . LEU B 1 35 ? -4.447 5.020 3.387 1.00 0.00 135 LEU B C 23
ATOM 32564 O O . LEU B 1 35 ? -4.643 6.200 3.088 1.00 0.00 135 LEU B O 23
ATOM 32580 N N . LYS B 1 36 ? -3.782 4.673 4.499 1.00 0.00 136 LYS B N 23
ATOM 32581 C CA . LYS B 1 36 ? -3.228 5.630 5.476 1.00 0.00 136 LYS B CA 23
ATOM 32582 C C . LYS B 1 36 ? -2.210 6.578 4.830 1.00 0.00 136 LYS B C 23
ATOM 32583 O O . LYS B 1 36 ? -2.315 7.791 4.989 1.00 0.00 136 LYS B O 23
ATOM 32602 N N . LEU B 1 37 ? -1.281 6.048 4.027 1.00 0.00 137 LEU B N 23
ATOM 32603 C CA . LEU B 1 37 ? -0.337 6.844 3.234 1.00 0.00 137 LEU B CA 23
ATOM 32604 C C . LEU B 1 37 ? -1.047 7.724 2.184 1.00 0.00 137 LEU B C 23
ATOM 32605 O O . LEU B 1 37 ? -0.626 8.861 1.968 1.00 0.00 137 LEU B O 23
ATOM 32621 N N . LYS B 1 38 ? -2.125 7.228 1.551 1.00 0.00 138 LYS B N 23
ATOM 32622 C CA . LYS B 1 38 ? -2.884 7.951 0.517 1.00 0.00 138 LYS B CA 23
ATOM 32623 C C . LYS B 1 38 ? -3.661 9.142 1.077 1.00 0.00 138 LYS B C 23
ATOM 32624 O O . LYS B 1 38 ? -3.532 10.246 0.551 1.00 0.00 138 LYS B O 23
ATOM 32643 N N . GLN B 1 39 ? -4.413 8.973 2.169 1.00 0.00 139 GLN B N 23
ATOM 32644 C CA . GLN B 1 39 ? -5.153 10.081 2.790 1.00 0.00 139 GLN B CA 23
ATOM 32645 C C . GLN B 1 39 ? -4.207 11.182 3.312 1.00 0.00 139 GLN B C 23
ATOM 32646 O O . GLN B 1 39 ? -4.534 12.363 3.199 1.00 0.00 139 GLN B O 23
ATOM 32660 N N . GLN B 1 40 ? -3.007 10.827 3.783 1.00 0.00 140 GLN B N 23
ATOM 32661 C CA . GLN B 1 40 ? -1.975 11.783 4.204 1.00 0.00 140 GLN B CA 23
ATOM 32662 C C . GLN B 1 40 ? -1.496 12.679 3.049 1.00 0.00 140 GLN B C 23
ATOM 32663 O O . GLN B 1 40 ? -1.517 13.901 3.188 1.00 0.00 140 GLN B O 23
ATOM 32677 N N . GLN B 1 41 ? -1.137 12.105 1.893 1.00 0.00 141 GLN B N 23
ATOM 32678 C CA . GLN B 1 41 ? -0.710 12.902 0.731 1.00 0.00 141 GLN B CA 23
ATOM 32679 C C . GLN B 1 41 ? -1.842 13.726 0.085 1.00 0.00 141 GLN B C 23
ATOM 32680 O O . GLN B 1 41 ? -1.553 14.729 -0.578 1.00 0.00 141 GLN B O 23
ATOM 32694 N N . LEU B 1 42 ? -3.113 13.332 0.274 1.00 0.00 142 LEU B N 23
ATOM 32695 C CA . LEU B 1 42 ? -4.294 14.066 -0.206 1.00 0.00 142 LEU B CA 23
ATOM 32696 C C . LEU B 1 42 ? -4.696 15.232 0.714 1.00 0.00 142 LEU B C 23
ATOM 32697 O O . LEU B 1 42 ? -5.042 16.309 0.219 1.00 0.00 142 LEU B O 23
ATOM 32713 N N . GLU B 1 43 ? -4.658 15.047 2.037 1.00 0.00 143 GLU B N 23
ATOM 32714 C CA . GLU B 1 43 ? -5.043 16.071 3.028 1.00 0.00 143 GLU B CA 23
ATOM 32715 C C . GLU B 1 43 ? -3.945 17.123 3.271 1.00 0.00 143 GLU B C 23
ATOM 32716 O O . GLU B 1 43 ? -4.253 18.281 3.561 1.00 0.00 143 GLU B O 23
ATOM 32728 N N . GLN B 1 44 ? -2.667 16.742 3.152 1.00 0.00 144 GLN B N 23
ATOM 32729 C CA . GLN B 1 44 ? -1.523 17.645 3.323 1.00 0.00 144 GLN B CA 23
ATOM 32730 C C . GLN B 1 44 ? -1.421 18.688 2.191 1.00 0.00 144 GLN B C 23
ATOM 32731 O O . GLN B 1 44 ? -1.668 18.380 1.018 1.00 0.00 144 GLN B O 23
ATOM 32745 N N . GLY B 1 45 ? -1.033 19.925 2.542 1.00 0.00 145 GLY B N 23
ATOM 32746 C CA . GLY B 1 45 ? -0.923 21.076 1.631 1.00 0.00 145 GLY B CA 23
ATOM 32747 C C . GLY B 1 45 ? -2.275 21.729 1.312 1.00 0.00 145 GLY B C 23
ATOM 32748 O O . GLY B 1 45 ? -2.662 21.747 0.123 1.00 0.00 145 GLY B O 23
ATOM 32753 N N . GLY A 1 1 ? -11.343 26.069 16.492 1.00 0.00 1 GLY A N 24
ATOM 32754 C CA . GLY A 1 1 ? -11.778 25.098 15.462 1.00 0.00 1 GLY A CA 24
ATOM 32755 C C . GLY A 1 1 ? -13.045 25.546 14.729 1.00 0.00 1 GLY A C 24
ATOM 32756 O O . GLY A 1 1 ? -13.436 26.717 14.828 1.00 0.00 1 GLY A O 24
ATOM 32762 N N . PRO A 1 2 ? -13.716 24.639 13.991 1.00 0.00 2 PRO A N 24
ATOM 32763 C CA . PRO A 1 2 ? -14.883 24.957 13.157 1.00 0.00 2 PRO A CA 24
ATOM 32764 C C . PRO A 1 2 ? -16.155 25.389 13.920 1.00 0.00 2 PRO A C 24
ATOM 32765 O O . PRO A 1 2 ? -17.072 25.937 13.313 1.00 0.00 2 PRO A O 24
ATOM 32776 N N . GLY A 1 3 ? -16.241 25.115 15.228 1.00 0.00 3 GLY A N 24
ATOM 32777 C CA . GLY A 1 3 ? -17.445 25.359 16.048 1.00 0.00 3 GLY A CA 24
ATOM 32778 C C . GLY A 1 3 ? -18.554 24.305 15.868 1.00 0.00 3 GLY A C 24
ATOM 32779 O O . GLY A 1 3 ? -19.672 24.492 16.355 1.00 0.00 3 GLY A O 24
ATOM 32783 N N . SER A 1 4 ? -18.250 23.208 15.171 1.00 0.00 4 SER A N 24
ATOM 32784 C CA . SER A 1 4 ? -19.141 22.073 14.872 1.00 0.00 4 SER A CA 24
ATOM 32785 C C . SER A 1 4 ? -18.325 20.786 14.651 1.00 0.00 4 SER A C 24
ATOM 32786 O O . SER A 1 4 ? -17.102 20.837 14.490 1.00 0.00 4 SER A O 24
ATOM 32794 N N . MET A 1 5 ? -18.992 19.625 14.648 1.00 0.00 5 MET A N 24
ATOM 32795 C CA . MET A 1 5 ? -18.373 18.310 14.416 1.00 0.00 5 MET A CA 24
ATOM 32796 C C . MET A 1 5 ? -17.713 18.211 13.027 1.00 0.00 5 MET A C 24
ATOM 32797 O O . MET A 1 5 ? -18.160 18.848 12.067 1.00 0.00 5 MET A O 24
ATOM 32811 N N . ASN A 1 6 ? -16.672 17.377 12.905 1.00 0.00 6 ASN A N 24
ATOM 32812 C CA . ASN A 1 6 ? -15.925 17.161 11.657 1.00 0.00 6 ASN A CA 24
ATOM 32813 C C . ASN A 1 6 ? -15.469 15.698 11.502 1.00 0.00 6 ASN A C 24
ATOM 32814 O O . ASN A 1 6 ? -15.229 14.986 12.484 1.00 0.00 6 ASN A O 24
ATOM 32825 N N . LYS A 1 7 ? -15.305 15.271 10.244 1.00 0.00 7 LYS A N 24
ATOM 32826 C CA . LYS A 1 7 ? -14.755 13.963 9.845 1.00 0.00 7 LYS A CA 24
ATOM 32827 C C . LYS A 1 7 ? -13.210 13.967 9.784 1.00 0.00 7 LYS A C 24
ATOM 32828 O O . LYS A 1 7 ? -12.620 15.052 9.773 1.00 0.00 7 LYS A O 24
ATOM 32847 N N . PRO A 1 8 ? -12.530 12.796 9.753 1.00 0.00 8 PRO A N 24
ATOM 32848 C CA . PRO A 1 8 ? -11.062 12.727 9.857 1.00 0.00 8 PRO A CA 24
ATOM 32849 C C . PRO A 1 8 ? -10.278 13.212 8.626 1.00 0.00 8 PRO A C 24
ATOM 32850 O O . PRO A 1 8 ? -9.096 13.535 8.756 1.00 0.00 8 PRO A O 24
ATOM 32861 N N . THR A 1 9 ? -10.901 13.244 7.443 1.00 0.00 9 THR A N 24
ATOM 32862 C CA . THR A 1 9 ? -10.246 13.479 6.132 1.00 0.00 9 THR A CA 24
ATOM 32863 C C . THR A 1 9 ? -11.030 14.460 5.254 1.00 0.00 9 THR A C 24
ATOM 32864 O O . THR A 1 9 ? -12.232 14.660 5.434 1.00 0.00 9 THR A O 24
ATOM 32875 N N . SER A 1 10 ? -10.359 15.088 4.281 1.00 0.00 10 SER A N 24
ATOM 32876 C CA . SER A 1 10 ? -10.943 16.108 3.383 1.00 0.00 10 SER A CA 24
ATOM 32877 C C . SER A 1 10 ? -12.020 15.574 2.420 1.00 0.00 10 SER A C 24
ATOM 32878 O O . SER A 1 10 ? -12.829 16.350 1.910 1.00 0.00 10 SER A O 24
ATOM 32886 N N . SER A 1 11 ? -12.046 14.259 2.178 1.00 0.00 11 SER A N 24
ATOM 32887 C CA . SER A 1 11 ? -13.018 13.564 1.320 1.00 0.00 11 SER A CA 24
ATOM 32888 C C . SER A 1 11 ? -13.202 12.106 1.781 1.00 0.00 11 SER A C 24
ATOM 32889 O O . SER A 1 11 ? -12.310 11.536 2.416 1.00 0.00 11 SER A O 24
ATOM 32897 N N . ASP A 1 12 ? -14.342 11.495 1.461 1.00 0.00 12 ASP A N 24
ATOM 32898 C CA . ASP A 1 12 ? -14.720 10.122 1.842 1.00 0.00 12 ASP A CA 24
ATOM 32899 C C . ASP A 1 12 ? -15.498 9.393 0.717 1.00 0.00 12 ASP A C 24
ATOM 32900 O O . ASP A 1 12 ? -15.726 9.930 -0.372 1.00 0.00 12 ASP A O 24
ATOM 32909 N N . GLY A 1 13 ? -15.838 8.116 0.943 1.00 0.00 13 GLY A N 24
ATOM 32910 C CA . GLY A 1 13 ? -16.515 7.233 -0.024 1.00 0.00 13 GLY A CA 24
ATOM 32911 C C . GLY A 1 13 ? -15.588 6.643 -1.096 1.00 0.00 13 GLY A C 24
ATOM 32912 O O . GLY A 1 13 ? -15.724 5.469 -1.452 1.00 0.00 13 GLY A O 24
ATOM 32916 N N . TRP A 1 14 ? -14.582 7.401 -1.540 1.00 0.00 14 TRP A N 24
ATOM 32917 C CA . TRP A 1 14 ? -13.506 6.945 -2.435 1.00 0.00 14 TRP A CA 24
ATOM 32918 C C . TRP A 1 14 ? -12.675 5.801 -1.821 1.00 0.00 14 TRP A C 24
ATOM 32919 O O . TRP A 1 14 ? -12.099 4.985 -2.544 1.00 0.00 14 TRP A O 24
ATOM 32940 N N . LYS A 1 15 ? -12.635 5.717 -0.484 1.00 0.00 15 LYS A N 24
ATOM 32941 C CA . LYS A 1 15 ? -11.824 4.776 0.307 1.00 0.00 15 LYS A CA 24
ATOM 32942 C C . LYS A 1 15 ? -12.194 3.310 0.053 1.00 0.00 15 LYS A C 24
ATOM 32943 O O . LYS A 1 15 ? -11.306 2.467 -0.053 1.00 0.00 15 LYS A O 24
ATOM 32962 N N . ASP A 1 16 ? -13.486 3.006 -0.092 1.00 0.00 16 ASP A N 24
ATOM 32963 C CA . ASP A 1 16 ? -13.988 1.650 -0.361 1.00 0.00 16 ASP A CA 24
ATOM 32964 C C . ASP A 1 16 ? -13.567 1.159 -1.756 1.00 0.00 16 ASP A C 24
ATOM 32965 O O . ASP A 1 16 ? -13.123 0.025 -1.923 1.00 0.00 16 ASP A O 24
ATOM 32974 N N . ASP A 1 17 ? -13.631 2.043 -2.760 1.00 0.00 17 ASP A N 24
ATOM 32975 C CA . ASP A 1 17 ? -13.128 1.765 -4.110 1.00 0.00 17 ASP A CA 24
ATOM 32976 C C . ASP A 1 17 ? -11.592 1.677 -4.161 1.00 0.00 17 ASP A C 24
ATOM 32977 O O . ASP A 1 17 ? -11.038 0.900 -4.943 1.00 0.00 17 ASP A O 24
ATOM 32986 N N . TYR A 1 18 ? -10.887 2.421 -3.293 1.00 0.00 18 TYR A N 24
ATOM 32987 C CA . TYR A 1 18 ? -9.433 2.334 -3.176 1.00 0.00 18 TYR A CA 24
ATOM 32988 C C . TYR A 1 18 ? -8.999 0.986 -2.565 1.00 0.00 18 TYR A C 24
ATOM 32989 O O . TYR A 1 18 ? -8.139 0.307 -3.126 1.00 0.00 18 TYR A O 24
ATOM 33007 N N . LEU A 1 19 ? -9.656 0.522 -1.492 1.00 0.00 19 LEU A N 24
ATOM 33008 C CA . LEU A 1 19 ? -9.481 -0.839 -0.954 1.00 0.00 19 LEU A CA 24
ATOM 33009 C C . LEU A 1 19 ? -9.771 -1.914 -2.020 1.00 0.00 19 LEU A C 24
ATOM 33010 O O . LEU A 1 19 ? -9.030 -2.890 -2.130 1.00 0.00 19 LEU A O 24
ATOM 33026 N N . SER A 1 20 ? -10.807 -1.712 -2.838 1.00 0.00 20 SER A N 24
ATOM 33027 C CA . SER A 1 20 ? -11.170 -2.627 -3.931 1.00 0.00 20 SER A CA 24
ATOM 33028 C C . SER A 1 20 ? -10.082 -2.712 -5.015 1.00 0.00 20 SER A C 24
ATOM 33029 O O . SER A 1 20 ? -9.643 -3.819 -5.346 1.00 0.00 20 SER A O 24
ATOM 33037 N N . ARG A 1 21 ? -9.573 -1.576 -5.523 1.00 0.00 21 ARG A N 24
ATOM 33038 C CA . ARG A 1 21 ? -8.495 -1.561 -6.536 1.00 0.00 21 ARG A CA 24
ATOM 33039 C C . ARG A 1 21 ? -7.150 -2.083 -6.010 1.00 0.00 21 ARG A C 24
ATOM 33040 O O . ARG A 1 21 ? -6.446 -2.777 -6.736 1.00 0.00 21 ARG A O 24
ATOM 33061 N N . LEU A 1 22 ? -6.828 -1.820 -4.740 1.00 0.00 22 LEU A N 24
ATOM 33062 C CA . LEU A 1 22 ? -5.601 -2.302 -4.080 1.00 0.00 22 LEU A CA 24
ATOM 33063 C C . LEU A 1 22 ? -5.510 -3.836 -4.008 1.00 0.00 22 LEU A C 24
ATOM 33064 O O . LEU A 1 22 ? -4.405 -4.380 -4.047 1.00 0.00 22 LEU A O 24
ATOM 33080 N N . SER A 1 23 ? -6.642 -4.547 -3.973 1.00 0.00 23 SER A N 24
ATOM 33081 C CA . SER A 1 23 ? -6.673 -6.018 -4.034 1.00 0.00 23 SER A CA 24
ATOM 33082 C C . SER A 1 23 ? -6.110 -6.602 -5.344 1.00 0.00 23 SER A C 24
ATOM 33083 O O . SER A 1 23 ? -5.601 -7.728 -5.346 1.00 0.00 23 SER A O 24
ATOM 33091 N N . ARG A 1 24 ? -6.175 -5.845 -6.452 1.00 0.00 24 ARG A N 24
ATOM 33092 C CA . ARG A 1 24 ? -5.861 -6.316 -7.816 1.00 0.00 24 ARG A CA 24
ATOM 33093 C C . ARG A 1 24 ? -4.359 -6.368 -8.130 1.00 0.00 24 ARG A C 24
ATOM 33094 O O . ARG A 1 24 ? -3.954 -7.084 -9.047 1.00 0.00 24 ARG A O 24
ATOM 33115 N N . LEU A 1 25 ? -3.529 -5.634 -7.383 1.00 0.00 25 LEU A N 24
ATOM 33116 C CA . LEU A 1 25 ? -2.074 -5.617 -7.560 1.00 0.00 25 LEU A CA 24
ATOM 33117 C C . LEU A 1 25 ? -1.426 -6.933 -7.097 1.00 0.00 25 LEU A C 24
ATOM 33118 O O . LEU A 1 25 ? -1.828 -7.524 -6.088 1.00 0.00 25 LEU A O 24
ATOM 33134 N N . SER A 1 26 ? -0.380 -7.359 -7.814 1.00 0.00 26 SER A N 24
ATOM 33135 C CA . SER A 1 26 ? 0.529 -8.437 -7.394 1.00 0.00 26 SER A CA 24
ATOM 33136 C C . SER A 1 26 ? 1.336 -8.043 -6.143 1.00 0.00 26 SER A C 24
ATOM 33137 O O . SER A 1 26 ? 1.445 -6.860 -5.809 1.00 0.00 26 SER A O 24
ATOM 33145 N N . LYS A 1 27 ? 1.940 -9.023 -5.455 1.00 0.00 27 LYS A N 24
ATOM 33146 C CA . LYS A 1 27 ? 2.685 -8.832 -4.198 1.00 0.00 27 LYS A CA 24
ATOM 33147 C C . LYS A 1 27 ? 3.858 -7.845 -4.331 1.00 0.00 27 LYS A C 24
ATOM 33148 O O . LYS A 1 27 ? 4.098 -7.060 -3.416 1.00 0.00 27 LYS A O 24
ATOM 33167 N N . ASN A 1 28 ? 4.549 -7.832 -5.472 1.00 0.00 28 ASN A N 24
ATOM 33168 C CA . ASN A 1 28 ? 5.592 -6.844 -5.793 1.00 0.00 28 ASN A CA 24
ATOM 33169 C C . ASN A 1 28 ? 5.016 -5.449 -6.127 1.00 0.00 28 ASN A C 24
ATOM 33170 O O . ASN A 1 28 ? 5.554 -4.428 -5.693 1.00 0.00 28 ASN A O 24
ATOM 33181 N N . GLN A 1 29 ? 3.900 -5.404 -6.858 1.00 0.00 29 GLN A N 24
ATOM 33182 C CA . GLN A 1 29 ? 3.263 -4.162 -7.310 1.00 0.00 29 GLN A CA 24
ATOM 33183 C C . GLN A 1 29 ? 2.644 -3.356 -6.158 1.00 0.00 29 GLN A C 24
ATOM 33184 O O . GLN A 1 29 ? 2.797 -2.137 -6.120 1.00 0.00 29 GLN A O 24
ATOM 33198 N N . LEU A 1 30 ? 1.990 -4.012 -5.190 1.00 0.00 30 LEU A N 24
ATOM 33199 C CA . LEU A 1 30 ? 1.447 -3.342 -3.997 1.00 0.00 30 LEU A CA 24
ATOM 33200 C C . LEU A 1 30 ? 2.544 -2.738 -3.104 1.00 0.00 30 LEU A C 24
ATOM 33201 O O . LEU A 1 30 ? 2.327 -1.694 -2.487 1.00 0.00 30 LEU A O 24
ATOM 33217 N N . MET A 1 31 ? 3.744 -3.337 -3.085 1.00 0.00 31 MET A N 24
ATOM 33218 C CA . MET A 1 31 ? 4.909 -2.769 -2.392 1.00 0.00 31 MET A CA 24
ATOM 33219 C C . MET A 1 31 ? 5.454 -1.538 -3.119 1.00 0.00 31 MET A C 24
ATOM 33220 O O . MET A 1 31 ? 5.687 -0.513 -2.482 1.00 0.00 31 MET A O 24
ATOM 33234 N N . ALA A 1 32 ? 5.592 -1.596 -4.449 1.00 0.00 32 ALA A N 24
ATOM 33235 C CA . ALA A 1 32 ? 6.021 -0.458 -5.263 1.00 0.00 32 ALA A CA 24
ATOM 33236 C C . ALA A 1 32 ? 5.035 0.726 -5.186 1.00 0.00 32 ALA A C 24
ATOM 33237 O O . ALA A 1 32 ? 5.464 1.880 -5.104 1.00 0.00 32 ALA A O 24
ATOM 33244 N N . LEU A 1 33 ? 3.725 0.455 -5.129 1.00 0.00 33 LEU A N 24
ATOM 33245 C CA . LEU A 1 33 ? 2.659 1.451 -4.934 1.00 0.00 33 LEU A CA 24
ATOM 33246 C C . LEU A 1 33 ? 2.805 2.166 -3.579 1.00 0.00 33 LEU A C 24
ATOM 33247 O O . LEU A 1 33 ? 2.874 3.393 -3.543 1.00 0.00 33 LEU A O 24
ATOM 33263 N N . ALA A 1 34 ? 2.925 1.418 -2.481 1.00 0.00 34 ALA A N 24
ATOM 33264 C CA . ALA A 1 34 ? 3.129 1.994 -1.152 1.00 0.00 34 ALA A CA 24
ATOM 33265 C C . ALA A 1 34 ? 4.461 2.770 -1.035 1.00 0.00 34 ALA A C 24
ATOM 33266 O O . ALA A 1 34 ? 4.479 3.876 -0.490 1.00 0.00 34 ALA A O 24
ATOM 33273 N N . LEU A 1 35 ? 5.558 2.255 -1.604 1.00 0.00 35 LEU A N 24
ATOM 33274 C CA . LEU A 1 35 ? 6.864 2.931 -1.652 1.00 0.00 35 LEU A CA 24
ATOM 33275 C C . LEU A 1 35 ? 6.769 4.281 -2.387 1.00 0.00 35 LEU A C 24
ATOM 33276 O O . LEU A 1 35 ? 7.227 5.301 -1.866 1.00 0.00 35 LEU A O 24
ATOM 33292 N N . LYS A 1 36 ? 6.112 4.315 -3.558 1.00 0.00 36 LYS A N 24
ATOM 33293 C CA . LYS A 1 36 ? 5.864 5.528 -4.356 1.00 0.00 36 LYS A CA 24
ATOM 33294 C C . LYS A 1 36 ? 5.093 6.588 -3.562 1.00 0.00 36 LYS A C 24
ATOM 33295 O O . LYS A 1 36 ? 5.547 7.729 -3.475 1.00 0.00 36 LYS A O 24
ATOM 33314 N N . LEU A 1 37 ? 3.973 6.222 -2.939 1.00 0.00 37 LEU A N 24
ATOM 33315 C CA . LEU A 1 37 ? 3.175 7.132 -2.104 1.00 0.00 37 LEU A CA 24
ATOM 33316 C C . LEU A 1 37 ? 3.965 7.648 -0.886 1.00 0.00 37 LEU A C 24
ATOM 33317 O O . LEU A 1 37 ? 3.806 8.812 -0.501 1.00 0.00 37 LEU A O 24
ATOM 33333 N N . LYS A 1 38 ? 4.821 6.809 -0.290 1.00 0.00 38 LYS A N 24
ATOM 33334 C CA . LYS A 1 38 ? 5.663 7.169 0.861 1.00 0.00 38 LYS A CA 24
ATOM 33335 C C . LYS A 1 38 ? 6.732 8.200 0.487 1.00 0.00 38 LYS A C 24
ATOM 33336 O O . LYS A 1 38 ? 6.797 9.249 1.126 1.00 0.00 38 LYS A O 24
ATOM 33355 N N . GLN A 1 39 ? 7.525 7.960 -0.564 1.00 0.00 39 GLN A N 24
ATOM 33356 C CA . GLN A 1 39 ? 8.558 8.924 -0.974 1.00 0.00 39 GLN A CA 24
ATOM 33357 C C . GLN A 1 39 ? 7.947 10.259 -1.434 1.00 0.00 39 GLN A C 24
ATOM 33358 O O . GLN A 1 39 ? 8.513 11.318 -1.162 1.00 0.00 39 GLN A O 24
ATOM 33372 N N . GLN A 1 40 ? 6.757 10.248 -2.051 1.00 0.00 40 GLN A N 24
ATOM 33373 C CA . GLN A 1 40 ? 6.051 11.465 -2.478 1.00 0.00 40 GLN A CA 24
ATOM 33374 C C . GLN A 1 40 ? 5.719 12.393 -1.299 1.00 0.00 40 GLN A C 24
ATOM 33375 O O . GLN A 1 40 ? 5.979 13.596 -1.374 1.00 0.00 40 GLN A O 24
ATOM 33389 N N . GLN A 1 41 ? 5.151 11.860 -0.214 1.00 0.00 41 GLN A N 24
ATOM 33390 C CA . GLN A 1 41 ? 4.761 12.662 0.959 1.00 0.00 41 GLN A CA 24
ATOM 33391 C C . GLN A 1 41 ? 5.925 13.003 1.905 1.00 0.00 41 GLN A C 24
ATOM 33392 O O . GLN A 1 41 ? 5.843 13.997 2.631 1.00 0.00 41 GLN A O 24
ATOM 33406 N N . LEU A 1 42 ? 7.024 12.240 1.876 1.00 0.00 42 LEU A N 24
ATOM 33407 C CA . LEU A 1 42 ? 8.263 12.559 2.598 1.00 0.00 42 LEU A CA 24
ATOM 33408 C C . LEU A 1 42 ? 9.079 13.670 1.907 1.00 0.00 42 LEU A C 24
ATOM 33409 O O . LEU A 1 42 ? 9.640 14.527 2.589 1.00 0.00 42 LEU A O 24
ATOM 33425 N N . GLU A 1 43 ? 9.158 13.678 0.570 1.00 0.00 43 GLU A N 24
ATOM 33426 C CA . GLU A 1 43 ? 9.994 14.633 -0.187 1.00 0.00 43 GLU A CA 24
ATOM 33427 C C . GLU A 1 43 ? 9.342 16.015 -0.415 1.00 0.00 43 GLU A C 24
ATOM 33428 O O . GLU A 1 43 ? 10.062 17.016 -0.495 1.00 0.00 43 GLU A O 24
ATOM 33440 N N . GLN A 1 44 ? 8.008 16.102 -0.533 1.00 0.00 44 GLN A N 24
ATOM 33441 C CA . GLN A 1 44 ? 7.315 17.370 -0.812 1.00 0.00 44 GLN A CA 24
ATOM 33442 C C . GLN A 1 44 ? 7.299 18.335 0.393 1.00 0.00 44 GLN A C 24
ATOM 33443 O O . GLN A 1 44 ? 7.238 17.909 1.553 1.00 0.00 44 GLN A O 24
ATOM 33457 N N . GLY A 1 45 ? 7.339 19.643 0.111 1.00 0.00 45 GLY A N 24
ATOM 33458 C CA . GLY A 1 45 ? 7.317 20.739 1.102 1.00 0.00 45 GLY A CA 24
ATOM 33459 C C . GLY A 1 45 ? 5.933 21.015 1.687 1.00 0.00 45 GLY A C 24
ATOM 33460 O O . GLY A 1 45 ? 5.003 21.311 0.902 1.00 0.00 45 GLY A O 24
ATOM 33465 N N . GLY B 1 1 ? 48.438 14.357 5.436 1.00 0.00 101 GLY B N 24
ATOM 33466 C CA . GLY B 1 1 ? 47.484 14.766 4.383 1.00 0.00 101 GLY B CA 24
ATOM 33467 C C . GLY B 1 1 ? 46.038 14.729 4.871 1.00 0.00 101 GLY B C 24
ATOM 33468 O O . GLY B 1 1 ? 45.738 14.034 5.850 1.00 0.00 101 GLY B O 24
ATOM 33474 N N . PRO B 1 2 ? 45.124 15.477 4.220 1.00 0.00 102 PRO B N 24
ATOM 33475 C CA . PRO B 1 2 ? 43.699 15.535 4.580 1.00 0.00 102 PRO B CA 24
ATOM 33476 C C . PRO B 1 2 ? 42.946 14.218 4.298 1.00 0.00 102 PRO B C 24
ATOM 33477 O O . PRO B 1 2 ? 43.376 13.386 3.493 1.00 0.00 102 PRO B O 24
ATOM 33488 N N . GLY B 1 3 ? 41.798 14.039 4.961 1.00 0.00 103 GLY B N 24
ATOM 33489 C CA . GLY B 1 3 ? 40.926 12.866 4.828 1.00 0.00 103 GLY B CA 24
ATOM 33490 C C . GLY B 1 3 ? 39.703 12.904 5.760 1.00 0.00 103 GLY B C 24
ATOM 33491 O O . GLY B 1 3 ? 39.623 13.749 6.660 1.00 0.00 103 GLY B O 24
ATOM 33495 N N . SER B 1 4 ? 38.749 11.989 5.558 1.00 0.00 104 SER B N 24
ATOM 33496 C CA . SER B 1 4 ? 37.520 11.845 6.361 1.00 0.00 104 SER B CA 24
ATOM 33497 C C . SER B 1 4 ? 36.922 10.429 6.305 1.00 0.00 104 SER B C 24
ATOM 33498 O O . SER B 1 4 ? 37.285 9.613 5.451 1.00 0.00 104 SER B O 24
ATOM 33506 N N . MET B 1 5 ? 35.990 10.134 7.221 1.00 0.00 105 MET B N 24
ATOM 33507 C CA . MET B 1 5 ? 35.229 8.869 7.281 1.00 0.00 105 MET B CA 24
ATOM 33508 C C . MET B 1 5 ? 33.980 8.844 6.361 1.00 0.00 105 MET B C 24
ATOM 33509 O O . MET B 1 5 ? 33.170 7.916 6.443 1.00 0.00 105 MET B O 24
ATOM 33523 N N . ASN B 1 6 ? 33.785 9.862 5.512 1.00 0.00 106 ASN B N 24
ATOM 33524 C CA . ASN B 1 6 ? 32.605 10.022 4.661 1.00 0.00 106 ASN B CA 24
ATOM 33525 C C . ASN B 1 6 ? 32.446 8.869 3.642 1.00 0.00 106 ASN B C 24
ATOM 33526 O O . ASN B 1 6 ? 33.316 8.647 2.789 1.00 0.00 106 ASN B O 24
ATOM 33537 N N . LYS B 1 7 ? 31.323 8.140 3.717 1.00 0.00 107 LYS B N 24
ATOM 33538 C CA . LYS B 1 7 ? 30.993 6.999 2.841 1.00 0.00 107 LYS B CA 24
ATOM 33539 C C . LYS B 1 7 ? 30.376 7.478 1.506 1.00 0.00 107 LYS B C 24
ATOM 33540 O O . LYS B 1 7 ? 29.482 8.332 1.545 1.00 0.00 107 LYS B O 24
ATOM 33559 N N . PRO B 1 8 ? 30.780 6.947 0.332 1.00 0.00 108 PRO B N 24
ATOM 33560 C CA . PRO B 1 8 ? 30.236 7.364 -0.971 1.00 0.00 108 PRO B CA 24
ATOM 33561 C C . PRO B 1 8 ? 28.814 6.842 -1.264 1.00 0.00 108 PRO B C 24
ATOM 33562 O O . PRO B 1 8 ? 28.118 7.403 -2.112 1.00 0.00 108 PRO B O 24
ATOM 33573 N N . THR B 1 9 ? 28.379 5.779 -0.580 1.00 0.00 109 THR B N 24
ATOM 33574 C CA . THR B 1 9 ? 27.076 5.114 -0.774 1.00 0.00 109 THR B CA 24
ATOM 33575 C C . THR B 1 9 ? 25.888 6.033 -0.436 1.00 0.00 109 THR B C 24
ATOM 33576 O O . THR B 1 9 ? 25.926 6.770 0.554 1.00 0.00 109 THR B O 24
ATOM 33587 N N . SER B 1 10 ? 24.818 5.978 -1.236 1.00 0.00 110 SER B N 24
ATOM 33588 C CA . SER B 1 10 ? 23.597 6.782 -1.042 1.00 0.00 110 SER B CA 24
ATOM 33589 C C . SER B 1 10 ? 22.788 6.369 0.200 1.00 0.00 110 SER B C 24
ATOM 33590 O O . SER B 1 10 ? 22.740 5.195 0.576 1.00 0.00 110 SER B O 24
ATOM 33598 N N . SER B 1 11 ? 22.119 7.340 0.824 1.00 0.00 111 SER B N 24
ATOM 33599 C CA . SER B 1 11 ? 21.266 7.157 2.009 1.00 0.00 111 SER B CA 24
ATOM 33600 C C . SER B 1 11 ? 19.904 6.497 1.719 1.00 0.00 111 SER B C 24
ATOM 33601 O O . SER B 1 11 ? 19.175 6.167 2.659 1.00 0.00 111 SER B O 24
ATOM 33609 N N . ASP B 1 12 ? 19.527 6.281 0.452 1.00 0.00 112 ASP B N 24
ATOM 33610 C CA . ASP B 1 12 ? 18.205 5.763 0.055 1.00 0.00 112 ASP B CA 24
ATOM 33611 C C . ASP B 1 12 ? 17.986 4.245 0.283 1.00 0.00 112 ASP B C 24
ATOM 33612 O O . ASP B 1 12 ? 16.960 3.695 -0.127 1.00 0.00 112 ASP B O 24
ATOM 33621 N N . GLY B 1 13 ? 18.906 3.566 0.977 1.00 0.00 113 GLY B N 24
ATOM 33622 C CA . GLY B 1 13 ? 18.793 2.148 1.356 1.00 0.00 113 GLY B CA 24
ATOM 33623 C C . GLY B 1 13 ? 17.592 1.805 2.254 1.00 0.00 113 GLY B C 24
ATOM 33624 O O . GLY B 1 13 ? 17.237 0.628 2.375 1.00 0.00 113 GLY B O 24
ATOM 33628 N N . TRP B 1 14 ? 16.909 2.807 2.820 1.00 0.00 114 TRP B N 24
ATOM 33629 C CA . TRP B 1 14 ? 15.651 2.651 3.569 1.00 0.00 114 TRP B CA 24
ATOM 33630 C C . TRP B 1 14 ? 14.545 1.991 2.726 1.00 0.00 114 TRP B C 24
ATOM 33631 O O . TRP B 1 14 ? 13.684 1.310 3.280 1.00 0.00 114 TRP B O 24
ATOM 33652 N N . LYS B 1 15 ? 14.585 2.151 1.392 1.00 0.00 115 LYS B N 24
ATOM 33653 C CA . LYS B 1 15 ? 13.589 1.608 0.449 1.00 0.00 115 LYS B CA 24
ATOM 33654 C C . LYS B 1 15 ? 13.514 0.079 0.490 1.00 0.00 115 LYS B C 24
ATOM 33655 O O . LYS B 1 15 ? 12.421 -0.486 0.481 1.00 0.00 115 LYS B O 24
ATOM 33674 N N . ASP B 1 16 ? 14.664 -0.588 0.586 1.00 0.00 116 ASP B N 24
ATOM 33675 C CA . ASP B 1 16 ? 14.748 -2.054 0.693 1.00 0.00 116 ASP B CA 24
ATOM 33676 C C . ASP B 1 16 ? 14.184 -2.571 2.025 1.00 0.00 116 ASP B C 24
ATOM 33677 O O . ASP B 1 16 ? 13.481 -3.585 2.054 1.00 0.00 116 ASP B O 24
ATOM 33686 N N . ASP B 1 17 ? 14.423 -1.853 3.128 1.00 0.00 117 ASP B N 24
ATOM 33687 C CA . ASP B 1 17 ? 13.815 -2.154 4.430 1.00 0.00 117 ASP B CA 24
ATOM 33688 C C . ASP B 1 17 ? 12.301 -1.879 4.444 1.00 0.00 117 ASP B C 24
ATOM 33689 O O . ASP B 1 17 ? 11.547 -2.626 5.075 1.00 0.00 117 ASP B O 24
ATOM 33698 N N . TYR B 1 18 ? 11.838 -0.862 3.714 1.00 0.00 118 TYR B N 24
ATOM 33699 C CA . TYR B 1 18 ? 10.412 -0.562 3.576 1.00 0.00 118 TYR B CA 24
ATOM 33700 C C . TYR B 1 18 ? 9.692 -1.655 2.774 1.00 0.00 118 TYR B C 24
ATOM 33701 O O . TYR B 1 18 ? 8.692 -2.192 3.244 1.00 0.00 118 TYR B O 24
ATOM 33719 N N . LEU B 1 19 ? 10.243 -2.093 1.633 1.00 0.00 119 LEU B N 24
ATOM 33720 C CA . LEU B 1 19 ? 9.740 -3.266 0.902 1.00 0.00 119 LEU B CA 24
ATOM 33721 C C . LEU B 1 19 ? 9.740 -4.526 1.793 1.00 0.00 119 LEU B C 24
ATOM 33722 O O . LEU B 1 19 ? 8.740 -5.250 1.840 1.00 0.00 119 LEU B O 24
ATOM 33738 N N . SER B 1 20 ? 10.809 -4.764 2.560 1.00 0.00 120 SER B N 24
ATOM 33739 C CA . SER B 1 20 ? 10.898 -5.913 3.469 1.00 0.00 120 SER B CA 24
ATOM 33740 C C . SER B 1 20 ? 9.778 -5.918 4.517 1.00 0.00 120 SER B C 24
ATOM 33741 O O . SER B 1 20 ? 9.143 -6.959 4.710 1.00 0.00 120 SER B O 24
ATOM 33749 N N . ARG B 1 21 ? 9.462 -4.775 5.151 1.00 0.00 121 ARG B N 24
ATOM 33750 C CA . ARG B 1 21 ? 8.383 -4.697 6.157 1.00 0.00 121 ARG B CA 24
ATOM 33751 C C . ARG B 1 21 ? 6.974 -4.682 5.554 1.00 0.00 121 ARG B C 24
ATOM 33752 O O . ARG B 1 21 ? 6.077 -5.303 6.118 1.00 0.00 121 ARG B O 24
ATOM 33773 N N . LEU B 1 22 ? 6.781 -4.047 4.394 1.00 0.00 122 LEU B N 24
ATOM 33774 C CA . LEU B 1 22 ? 5.503 -4.024 3.660 1.00 0.00 122 LEU B CA 24
ATOM 33775 C C . LEU B 1 22 ? 5.045 -5.432 3.240 1.00 0.00 122 LEU B C 24
ATOM 33776 O O . LEU B 1 22 ? 3.850 -5.733 3.286 1.00 0.00 122 LEU B O 24
ATOM 33792 N N . SER B 1 23 ? 5.980 -6.322 2.886 1.00 0.00 123 SER B N 24
ATOM 33793 C CA . SER B 1 23 ? 5.697 -7.717 2.525 1.00 0.00 123 SER B CA 24
ATOM 33794 C C . SER B 1 23 ? 5.035 -8.534 3.652 1.00 0.00 123 SER B C 24
ATOM 33795 O O . SER B 1 23 ? 4.288 -9.479 3.375 1.00 0.00 123 SER B O 24
ATOM 33803 N N . ARG B 1 24 ? 5.274 -8.179 4.925 1.00 0.00 124 ARG B N 24
ATOM 33804 C CA . ARG B 1 24 ? 4.848 -8.962 6.107 1.00 0.00 124 ARG B CA 24
ATOM 33805 C C . ARG B 1 24 ? 3.352 -8.847 6.420 1.00 0.00 124 ARG B C 24
ATOM 33806 O O . ARG B 1 24 ? 2.790 -9.727 7.078 1.00 0.00 124 ARG B O 24
ATOM 33827 N N . LEU B 1 25 ? 2.713 -7.774 5.960 1.00 0.00 125 LEU B N 24
ATOM 33828 C CA . LEU B 1 25 ? 1.284 -7.502 6.158 1.00 0.00 125 LEU B CA 24
ATOM 33829 C C . LEU B 1 25 ? 0.391 -8.484 5.369 1.00 0.00 125 LEU B C 24
ATOM 33830 O O . LEU B 1 25 ? 0.689 -8.847 4.226 1.00 0.00 125 LEU B O 24
ATOM 33846 N N . SER B 1 26 ? -0.729 -8.874 5.989 1.00 0.00 126 SER B N 24
ATOM 33847 C CA . SER B 1 26 ? -1.821 -9.640 5.361 1.00 0.00 126 SER B CA 24
ATOM 33848 C C . SER B 1 26 ? -2.586 -8.803 4.323 1.00 0.00 126 SER B C 24
ATOM 33849 O O . SER B 1 26 ? -2.476 -7.575 4.285 1.00 0.00 126 SER B O 24
ATOM 33857 N N . LYS B 1 27 ? -3.407 -9.455 3.489 1.00 0.00 127 LYS B N 24
ATOM 33858 C CA . LYS B 1 27 ? -4.102 -8.831 2.349 1.00 0.00 127 LYS B CA 24
ATOM 33859 C C . LYS B 1 27 ? -5.014 -7.655 2.727 1.00 0.00 127 LYS B C 24
ATOM 33860 O O . LYS B 1 27 ? -5.064 -6.672 1.996 1.00 0.00 127 LYS B O 24
ATOM 33879 N N . ASN B 1 28 ? -5.682 -7.707 3.881 1.00 0.00 128 ASN B N 24
ATOM 33880 C CA . ASN B 1 28 ? -6.471 -6.584 4.422 1.00 0.00 128 ASN B CA 24
ATOM 33881 C C . ASN B 1 28 ? -5.593 -5.483 5.060 1.00 0.00 128 ASN B C 24
ATOM 33882 O O . ASN B 1 28 ? -5.886 -4.295 4.932 1.00 0.00 128 ASN B O 24
ATOM 33893 N N . GLN B 1 29 ? -4.499 -5.865 5.726 1.00 0.00 129 GLN B N 24
ATOM 33894 C CA . GLN B 1 29 ? -3.597 -4.949 6.443 1.00 0.00 129 GLN B CA 24
ATOM 33895 C C . GLN B 1 29 ? -2.781 -4.056 5.493 1.00 0.00 129 GLN B C 24
ATOM 33896 O O . GLN B 1 29 ? -2.632 -2.857 5.753 1.00 0.00 129 GLN B O 24
ATOM 33910 N N . LEU B 1 30 ? -2.292 -4.608 4.374 1.00 0.00 130 LEU B N 24
ATOM 33911 C CA . LEU B 1 30 ? -1.578 -3.834 3.346 1.00 0.00 130 LEU B CA 24
ATOM 33912 C C . LEU B 1 30 ? -2.478 -2.784 2.675 1.00 0.00 130 LEU B C 24
ATOM 33913 O O . LEU B 1 30 ? -1.993 -1.720 2.280 1.00 0.00 130 LEU B O 24
ATOM 33929 N N . MET B 1 31 ? -3.796 -3.027 2.595 1.00 0.00 131 MET B N 24
ATOM 33930 C CA . MET B 1 31 ? -4.750 -2.036 2.085 1.00 0.00 131 MET B CA 24
ATOM 33931 C C . MET B 1 31 ? -4.917 -0.863 3.054 1.00 0.00 131 MET B C 24
ATOM 33932 O O . MET B 1 31 ? -4.883 0.287 2.631 1.00 0.00 131 MET B O 24
ATOM 33946 N N . ALA B 1 32 ? -5.051 -1.137 4.361 1.00 0.00 132 ALA B N 24
ATOM 33947 C CA . ALA B 1 32 ? -5.170 -0.111 5.394 1.00 0.00 132 ALA B CA 24
ATOM 33948 C C . ALA B 1 32 ? -3.914 0.783 5.471 1.00 0.00 132 ALA B C 24
ATOM 33949 O O . ALA B 1 32 ? -4.033 2.005 5.606 1.00 0.00 132 ALA B O 24
ATOM 33956 N N . LEU B 1 33 ? -2.721 0.199 5.313 1.00 0.00 133 LEU B N 24
ATOM 33957 C CA . LEU B 1 33 ? -1.456 0.938 5.222 1.00 0.00 133 LEU B CA 24
ATOM 33958 C C . LEU B 1 33 ? -1.411 1.848 3.982 1.00 0.00 133 LEU B C 24
ATOM 33959 O O . LEU B 1 33 ? -1.134 3.045 4.102 1.00 0.00 133 LEU B O 24
ATOM 33975 N N . ALA B 1 34 ? -1.719 1.315 2.796 1.00 0.00 134 ALA B N 24
ATOM 33976 C CA . ALA B 1 34 ? -1.720 2.092 1.558 1.00 0.00 134 ALA B CA 24
ATOM 33977 C C . ALA B 1 34 ? -2.804 3.198 1.547 1.00 0.00 134 ALA B C 24
ATOM 33978 O O . ALA B 1 34 ? -2.552 4.296 1.047 1.00 0.00 134 ALA B O 24
ATOM 33985 N N . LEU B 1 35 ? -3.970 2.951 2.154 1.00 0.00 135 LEU B N 24
ATOM 33986 C CA . LEU B 1 35 ? -5.038 3.941 2.361 1.00 0.00 135 LEU B CA 24
ATOM 33987 C C . LEU B 1 35 ? -4.569 5.081 3.280 1.00 0.00 135 LEU B C 24
ATOM 33988 O O . LEU B 1 35 ? -4.737 6.256 2.950 1.00 0.00 135 LEU B O 24
ATOM 34004 N N . LYS B 1 36 ? -3.918 4.752 4.406 1.00 0.00 136 LYS B N 24
ATOM 34005 C CA . LYS B 1 36 ? -3.340 5.724 5.353 1.00 0.00 136 LYS B CA 24
ATOM 34006 C C . LYS B 1 36 ? -2.258 6.600 4.711 1.00 0.00 136 LYS B C 24
ATOM 34007 O O . LYS B 1 36 ? -2.196 7.797 4.982 1.00 0.00 136 LYS B O 24
ATOM 34026 N N . LEU B 1 37 ? -1.444 6.036 3.815 1.00 0.00 137 LEU B N 24
ATOM 34027 C CA . LEU B 1 37 ? -0.504 6.785 2.969 1.00 0.00 137 LEU B CA 24
ATOM 34028 C C . LEU B 1 37 ? -1.234 7.678 1.949 1.00 0.00 137 LEU B C 24
ATOM 34029 O O . LEU B 1 37 ? -0.848 8.837 1.778 1.00 0.00 137 LEU B O 24
ATOM 34045 N N . LYS B 1 38 ? -2.288 7.176 1.289 1.00 0.00 138 LYS B N 24
ATOM 34046 C CA . LYS B 1 38 ? -3.062 7.897 0.265 1.00 0.00 138 LYS B CA 24
ATOM 34047 C C . LYS B 1 38 ? -3.755 9.140 0.819 1.00 0.00 138 LYS B C 24
ATOM 34048 O O . LYS B 1 38 ? -3.588 10.223 0.260 1.00 0.00 138 LYS B O 24
ATOM 34067 N N . GLN B 1 39 ? -4.488 9.025 1.932 1.00 0.00 139 GLN B N 24
ATOM 34068 C CA . GLN B 1 39 ? -5.211 10.159 2.531 1.00 0.00 139 GLN B CA 24
ATOM 34069 C C . GLN B 1 39 ? -4.266 11.299 2.974 1.00 0.00 139 GLN B C 24
ATOM 34070 O O . GLN B 1 39 ? -4.617 12.473 2.852 1.00 0.00 139 GLN B O 24
ATOM 34084 N N . GLN B 1 40 ? -3.051 10.965 3.424 1.00 0.00 140 GLN B N 24
ATOM 34085 C CA . GLN B 1 40 ? -2.042 11.939 3.858 1.00 0.00 140 GLN B CA 24
ATOM 34086 C C . GLN B 1 40 ? -1.499 12.806 2.713 1.00 0.00 140 GLN B C 24
ATOM 34087 O O . GLN B 1 40 ? -1.364 14.022 2.878 1.00 0.00 140 GLN B O 24
ATOM 34101 N N . GLN B 1 41 ? -1.222 12.217 1.545 1.00 0.00 141 GLN B N 24
ATOM 34102 C CA . GLN B 1 41 ? -0.842 12.990 0.352 1.00 0.00 141 GLN B CA 24
ATOM 34103 C C . GLN B 1 41 ? -2.042 13.719 -0.293 1.00 0.00 141 GLN B C 24
ATOM 34104 O O . GLN B 1 41 ? -1.872 14.820 -0.822 1.00 0.00 141 GLN B O 24
ATOM 34118 N N . LEU B 1 42 ? -3.251 13.151 -0.222 1.00 0.00 142 LEU B N 24
ATOM 34119 C CA . LEU B 1 42 ? -4.460 13.712 -0.833 1.00 0.00 142 LEU B CA 24
ATOM 34120 C C . LEU B 1 42 ? -4.875 15.066 -0.231 1.00 0.00 142 LEU B C 24
ATOM 34121 O O . LEU B 1 42 ? -5.304 15.967 -0.953 1.00 0.00 142 LEU B O 24
ATOM 34137 N N . GLU B 1 43 ? -4.690 15.240 1.080 1.00 0.00 143 GLU B N 24
ATOM 34138 C CA . GLU B 1 43 ? -4.954 16.499 1.796 1.00 0.00 143 GLU B CA 24
ATOM 34139 C C . GLU B 1 43 ? -3.972 17.633 1.435 1.00 0.00 143 GLU B C 24
ATOM 34140 O O . GLU B 1 43 ? -4.281 18.809 1.642 1.00 0.00 143 GLU B O 24
ATOM 34152 N N . GLN B 1 44 ? -2.793 17.305 0.888 1.00 0.00 144 GLN B N 24
ATOM 34153 C CA . GLN B 1 44 ? -1.767 18.271 0.453 1.00 0.00 144 GLN B CA 24
ATOM 34154 C C . GLN B 1 44 ? -1.945 18.733 -1.008 1.00 0.00 144 GLN B C 24
ATOM 34155 O O . GLN B 1 44 ? -1.228 19.633 -1.459 1.00 0.00 144 GLN B O 24
ATOM 34169 N N . GLY B 1 45 ? -2.890 18.138 -1.758 1.00 0.00 145 GLY B N 24
ATOM 34170 C CA . GLY B 1 45 ? -3.235 18.491 -3.148 1.00 0.00 145 GLY B CA 24
ATOM 34171 C C . GLY B 1 45 ? -3.974 19.824 -3.281 1.00 0.00 145 GLY B C 24
ATOM 34172 O O . GLY B 1 45 ? -3.460 20.717 -3.991 1.00 0.00 145 GLY B O 24
ATOM 34177 N N . GLY A 1 1 ? -22.877 22.265 3.124 1.00 0.00 1 GLY A N 25
ATOM 34178 C CA . GLY A 1 1 ? -24.226 22.671 2.679 1.00 0.00 1 GLY A CA 25
ATOM 34179 C C . GLY A 1 1 ? -25.010 21.507 2.074 1.00 0.00 1 GLY A C 25
ATOM 34180 O O . GLY A 1 1 ? -24.594 20.347 2.212 1.00 0.00 1 GLY A O 25
ATOM 34186 N N . PRO A 1 2 ? -26.149 21.779 1.409 1.00 0.00 2 PRO A N 25
ATOM 34187 C CA . PRO A 1 2 ? -27.009 20.755 0.799 1.00 0.00 2 PRO A CA 25
ATOM 34188 C C . PRO A 1 2 ? -26.302 19.891 -0.264 1.00 0.00 2 PRO A C 25
ATOM 34189 O O . PRO A 1 2 ? -25.331 20.318 -0.897 1.00 0.00 2 PRO A O 25
ATOM 34200 N N . GLY A 1 3 ? -26.817 18.680 -0.486 1.00 0.00 3 GLY A N 25
ATOM 34201 C CA . GLY A 1 3 ? -26.318 17.755 -1.510 1.00 0.00 3 GLY A CA 25
ATOM 34202 C C . GLY A 1 3 ? -26.524 18.264 -2.943 1.00 0.00 3 GLY A C 25
ATOM 34203 O O . GLY A 1 3 ? -27.502 18.962 -3.234 1.00 0.00 3 GLY A O 25
ATOM 34207 N N . SER A 1 4 ? -25.601 17.916 -3.846 1.00 0.00 4 SER A N 25
ATOM 34208 C CA . SER A 1 4 ? -25.635 18.295 -5.270 1.00 0.00 4 SER A CA 25
ATOM 34209 C C . SER A 1 4 ? -26.602 17.398 -6.067 1.00 0.00 4 SER A C 25
ATOM 34210 O O . SER A 1 4 ? -26.193 16.451 -6.745 1.00 0.00 4 SER A O 25
ATOM 34218 N N . MET A 1 5 ? -27.903 17.672 -5.921 1.00 0.00 5 MET A N 25
ATOM 34219 C CA . MET A 1 5 ? -29.053 16.993 -6.548 1.00 0.00 5 MET A CA 25
ATOM 34220 C C . MET A 1 5 ? -29.055 15.464 -6.363 1.00 0.00 5 MET A C 25
ATOM 34221 O O . MET A 1 5 ? -29.609 14.958 -5.384 1.00 0.00 5 MET A O 25
ATOM 34235 N N . ASN A 1 6 ? -28.435 14.718 -7.284 1.00 0.00 6 ASN A N 25
ATOM 34236 C CA . ASN A 1 6 ? -28.311 13.255 -7.219 1.00 0.00 6 ASN A CA 25
ATOM 34237 C C . ASN A 1 6 ? -27.338 12.787 -6.116 1.00 0.00 6 ASN A C 25
ATOM 34238 O O . ASN A 1 6 ? -27.500 11.692 -5.575 1.00 0.00 6 ASN A O 25
ATOM 34249 N N . LYS A 1 7 ? -26.326 13.603 -5.777 1.00 0.00 7 LYS A N 25
ATOM 34250 C CA . LYS A 1 7 ? -25.320 13.325 -4.738 1.00 0.00 7 LYS A CA 25
ATOM 34251 C C . LYS A 1 7 ? -25.782 13.818 -3.346 1.00 0.00 7 LYS A C 25
ATOM 34252 O O . LYS A 1 7 ? -26.336 14.920 -3.261 1.00 0.00 7 LYS A O 25
ATOM 34271 N N . PRO A 1 8 ? -25.530 13.068 -2.255 1.00 0.00 8 PRO A N 25
ATOM 34272 C CA . PRO A 1 8 ? -25.718 13.532 -0.873 1.00 0.00 8 PRO A CA 25
ATOM 34273 C C . PRO A 1 8 ? -24.841 14.742 -0.487 1.00 0.00 8 PRO A C 25
ATOM 34274 O O . PRO A 1 8 ? -24.006 15.213 -1.265 1.00 0.00 8 PRO A O 25
ATOM 34285 N N . THR A 1 9 ? -25.007 15.252 0.741 1.00 0.00 9 THR A N 25
ATOM 34286 C CA . THR A 1 9 ? -24.101 16.248 1.360 1.00 0.00 9 THR A CA 25
ATOM 34287 C C . THR A 1 9 ? -22.668 15.700 1.521 1.00 0.00 9 THR A C 25
ATOM 34288 O O . THR A 1 9 ? -22.467 14.491 1.677 1.00 0.00 9 THR A O 25
ATOM 34299 N N . SER A 1 10 ? -21.663 16.591 1.498 1.00 0.00 10 SER A N 25
ATOM 34300 C CA . SER A 1 10 ? -20.224 16.266 1.567 1.00 0.00 10 SER A CA 25
ATOM 34301 C C . SER A 1 10 ? -19.762 15.304 0.443 1.00 0.00 10 SER A C 25
ATOM 34302 O O . SER A 1 10 ? -20.393 15.216 -0.617 1.00 0.00 10 SER A O 25
ATOM 34310 N N . SER A 1 11 ? -18.630 14.615 0.623 1.00 0.00 11 SER A N 25
ATOM 34311 C CA . SER A 1 11 ? -18.073 13.635 -0.322 1.00 0.00 11 SER A CA 25
ATOM 34312 C C . SER A 1 11 ? -17.283 12.535 0.398 1.00 0.00 11 SER A C 25
ATOM 34313 O O . SER A 1 11 ? -16.463 12.814 1.277 1.00 0.00 11 SER A O 25
ATOM 34321 N N . ASP A 1 12 ? -17.529 11.276 0.033 1.00 0.00 12 ASP A N 25
ATOM 34322 C CA . ASP A 1 12 ? -16.920 10.071 0.614 1.00 0.00 12 ASP A CA 25
ATOM 34323 C C . ASP A 1 12 ? -16.997 8.870 -0.365 1.00 0.00 12 ASP A C 25
ATOM 34324 O O . ASP A 1 12 ? -17.385 9.008 -1.532 1.00 0.00 12 ASP A O 25
ATOM 34333 N N . GLY A 1 13 ? -16.591 7.678 0.093 1.00 0.00 13 GLY A N 25
ATOM 34334 C CA . GLY A 1 13 ? -16.694 6.414 -0.649 1.00 0.00 13 GLY A CA 25
ATOM 34335 C C . GLY A 1 13 ? -15.522 6.109 -1.594 1.00 0.00 13 GLY A C 25
ATOM 34336 O O . GLY A 1 13 ? -15.385 4.973 -2.050 1.00 0.00 13 GLY A O 25
ATOM 34340 N N . TRP A 1 14 ? -14.622 7.072 -1.838 1.00 0.00 14 TRP A N 25
ATOM 34341 C CA . TRP A 1 14 ? -13.394 6.853 -2.625 1.00 0.00 14 TRP A CA 25
ATOM 34342 C C . TRP A 1 14 ? -12.474 5.803 -1.982 1.00 0.00 14 TRP A C 25
ATOM 34343 O O . TRP A 1 14 ? -11.782 5.068 -2.686 1.00 0.00 14 TRP A O 25
ATOM 34364 N N . LYS A 1 15 ? -12.498 5.702 -0.646 1.00 0.00 15 LYS A N 25
ATOM 34365 C CA . LYS A 1 15 ? -11.682 4.773 0.151 1.00 0.00 15 LYS A CA 25
ATOM 34366 C C . LYS A 1 15 ? -12.018 3.308 -0.134 1.00 0.00 15 LYS A C 25
ATOM 34367 O O . LYS A 1 15 ? -11.116 2.484 -0.254 1.00 0.00 15 LYS A O 25
ATOM 34386 N N . ASP A 1 16 ? -13.302 2.984 -0.304 1.00 0.00 16 ASP A N 25
ATOM 34387 C CA . ASP A 1 16 ? -13.758 1.631 -0.650 1.00 0.00 16 ASP A CA 25
ATOM 34388 C C . ASP A 1 16 ? -13.323 1.224 -2.069 1.00 0.00 16 ASP A C 25
ATOM 34389 O O . ASP A 1 16 ? -12.907 0.089 -2.299 1.00 0.00 16 ASP A O 25
ATOM 34398 N N . ASP A 1 17 ? -13.354 2.163 -3.024 1.00 0.00 17 ASP A N 25
ATOM 34399 C CA . ASP A 1 17 ? -12.832 1.964 -4.386 1.00 0.00 17 ASP A CA 25
ATOM 34400 C C . ASP A 1 17 ? -11.293 1.816 -4.396 1.00 0.00 17 ASP A C 25
ATOM 34401 O O . ASP A 1 17 ? -10.749 1.013 -5.152 1.00 0.00 17 ASP A O 25
ATOM 34410 N N . TYR A 1 18 ? -10.593 2.532 -3.508 1.00 0.00 18 TYR A N 25
ATOM 34411 C CA . TYR A 1 18 ? -9.140 2.411 -3.344 1.00 0.00 18 TYR A CA 25
ATOM 34412 C C . TYR A 1 18 ? -8.751 1.033 -2.771 1.00 0.00 18 TYR A C 25
ATOM 34413 O O . TYR A 1 18 ? -7.891 0.354 -3.330 1.00 0.00 18 TYR A O 25
ATOM 34431 N N . LEU A 1 19 ? -9.453 0.555 -1.740 1.00 0.00 19 LEU A N 25
ATOM 34432 C CA . LEU A 1 19 ? -9.315 -0.818 -1.225 1.00 0.00 19 LEU A CA 25
ATOM 34433 C C . LEU A 1 19 ? -9.606 -1.874 -2.307 1.00 0.00 19 LEU A C 25
ATOM 34434 O O . LEU A 1 19 ? -8.861 -2.847 -2.441 1.00 0.00 19 LEU A O 25
ATOM 34450 N N . SER A 1 20 ? -10.644 -1.662 -3.127 1.00 0.00 20 SER A N 25
ATOM 34451 C CA . SER A 1 20 ? -10.976 -2.542 -4.254 1.00 0.00 20 SER A CA 25
ATOM 34452 C C . SER A 1 20 ? -9.855 -2.610 -5.302 1.00 0.00 20 SER A C 25
ATOM 34453 O O . SER A 1 20 ? -9.496 -3.714 -5.722 1.00 0.00 20 SER A O 25
ATOM 34461 N N . ARG A 1 21 ? -9.240 -1.479 -5.695 1.00 0.00 21 ARG A N 25
ATOM 34462 C CA . ARG A 1 21 ? -8.140 -1.456 -6.678 1.00 0.00 21 ARG A CA 25
ATOM 34463 C C . ARG A 1 21 ? -6.826 -2.008 -6.116 1.00 0.00 21 ARG A C 25
ATOM 34464 O O . ARG A 1 21 ? -6.127 -2.730 -6.818 1.00 0.00 21 ARG A O 25
ATOM 34485 N N . LEU A 1 22 ? -6.500 -1.730 -4.846 1.00 0.00 22 LEU A N 25
ATOM 34486 C CA . LEU A 1 22 ? -5.279 -2.218 -4.172 1.00 0.00 22 LEU A CA 25
ATOM 34487 C C . LEU A 1 22 ? -5.220 -3.759 -4.114 1.00 0.00 22 LEU A C 25
ATOM 34488 O O . LEU A 1 22 ? -4.137 -4.333 -4.223 1.00 0.00 22 LEU A O 25
ATOM 34504 N N . SER A 1 23 ? -6.370 -4.427 -3.995 1.00 0.00 23 SER A N 25
ATOM 34505 C CA . SER A 1 23 ? -6.485 -5.892 -4.001 1.00 0.00 23 SER A CA 25
ATOM 34506 C C . SER A 1 23 ? -6.064 -6.556 -5.335 1.00 0.00 23 SER A C 25
ATOM 34507 O O . SER A 1 23 ? -5.675 -7.726 -5.349 1.00 0.00 23 SER A O 25
ATOM 34515 N N . ARG A 1 24 ? -6.120 -5.833 -6.465 1.00 0.00 24 ARG A N 25
ATOM 34516 C CA . ARG A 1 24 ? -5.898 -6.403 -7.815 1.00 0.00 24 ARG A CA 25
ATOM 34517 C C . ARG A 1 24 ? -4.422 -6.626 -8.155 1.00 0.00 24 ARG A C 25
ATOM 34518 O O . ARG A 1 24 ? -4.104 -7.452 -9.014 1.00 0.00 24 ARG A O 25
ATOM 34539 N N . LEU A 1 25 ? -3.532 -5.889 -7.496 1.00 0.00 25 LEU A N 25
ATOM 34540 C CA . LEU A 1 25 ? -2.080 -5.919 -7.701 1.00 0.00 25 LEU A CA 25
ATOM 34541 C C . LEU A 1 25 ? -1.428 -7.209 -7.172 1.00 0.00 25 LEU A C 25
ATOM 34542 O O . LEU A 1 25 ? -1.840 -7.765 -6.147 1.00 0.00 25 LEU A O 25
ATOM 34558 N N . SER A 1 26 ? -0.362 -7.650 -7.852 1.00 0.00 26 SER A N 25
ATOM 34559 C CA . SER A 1 26 ? 0.560 -8.693 -7.380 1.00 0.00 26 SER A CA 25
ATOM 34560 C C . SER A 1 26 ? 1.379 -8.225 -6.163 1.00 0.00 26 SER A C 25
ATOM 34561 O O . SER A 1 26 ? 1.474 -7.023 -5.890 1.00 0.00 26 SER A O 25
ATOM 34569 N N . LYS A 1 27 ? 2.014 -9.153 -5.435 1.00 0.00 27 LYS A N 25
ATOM 34570 C CA . LYS A 1 27 ? 2.778 -8.884 -4.199 1.00 0.00 27 LYS A CA 25
ATOM 34571 C C . LYS A 1 27 ? 3.920 -7.872 -4.394 1.00 0.00 27 LYS A C 25
ATOM 34572 O O . LYS A 1 27 ? 4.121 -7.010 -3.545 1.00 0.00 27 LYS A O 25
ATOM 34591 N N . ASN A 1 28 ? 4.620 -7.915 -5.529 1.00 0.00 28 ASN A N 25
ATOM 34592 C CA . ASN A 1 28 ? 5.642 -6.921 -5.874 1.00 0.00 28 ASN A CA 25
ATOM 34593 C C . ASN A 1 28 ? 5.027 -5.552 -6.246 1.00 0.00 28 ASN A C 25
ATOM 34594 O O . ASN A 1 28 ? 5.545 -4.505 -5.861 1.00 0.00 28 ASN A O 25
ATOM 34605 N N . GLN A 1 29 ? 3.908 -5.559 -6.975 1.00 0.00 29 GLN A N 25
ATOM 34606 C CA . GLN A 1 29 ? 3.243 -4.354 -7.486 1.00 0.00 29 GLN A CA 25
ATOM 34607 C C . GLN A 1 29 ? 2.577 -3.521 -6.381 1.00 0.00 29 GLN A C 25
ATOM 34608 O O . GLN A 1 29 ? 2.690 -2.291 -6.392 1.00 0.00 29 GLN A O 25
ATOM 34622 N N . LEU A 1 30 ? 1.924 -4.155 -5.396 1.00 0.00 30 LEU A N 25
ATOM 34623 C CA . LEU A 1 30 ? 1.357 -3.449 -4.230 1.00 0.00 30 LEU A CA 25
ATOM 34624 C C . LEU A 1 30 ? 2.442 -2.760 -3.389 1.00 0.00 30 LEU A C 25
ATOM 34625 O O . LEU A 1 30 ? 2.206 -1.671 -2.862 1.00 0.00 30 LEU A O 25
ATOM 34641 N N . MET A 1 31 ? 3.645 -3.338 -3.305 1.00 0.00 31 MET A N 25
ATOM 34642 C CA . MET A 1 31 ? 4.776 -2.724 -2.610 1.00 0.00 31 MET A CA 25
ATOM 34643 C C . MET A 1 31 ? 5.378 -1.561 -3.399 1.00 0.00 31 MET A C 25
ATOM 34644 O O . MET A 1 31 ? 5.662 -0.523 -2.804 1.00 0.00 31 MET A O 25
ATOM 34658 N N . ALA A 1 32 ? 5.503 -1.682 -4.726 1.00 0.00 32 ALA A N 25
ATOM 34659 C CA . ALA A 1 32 ? 5.914 -0.580 -5.587 1.00 0.00 32 ALA A CA 25
ATOM 34660 C C . ALA A 1 32 ? 4.959 0.627 -5.480 1.00 0.00 32 ALA A C 25
ATOM 34661 O O . ALA A 1 32 ? 5.413 1.765 -5.361 1.00 0.00 32 ALA A O 25
ATOM 34668 N N . LEU A 1 33 ? 3.640 0.382 -5.432 1.00 0.00 33 LEU A N 25
ATOM 34669 C CA . LEU A 1 33 ? 2.620 1.417 -5.217 1.00 0.00 33 LEU A CA 25
ATOM 34670 C C . LEU A 1 33 ? 2.728 2.065 -3.823 1.00 0.00 33 LEU A C 25
ATOM 34671 O O . LEU A 1 33 ? 2.752 3.292 -3.714 1.00 0.00 33 LEU A O 25
ATOM 34687 N N . ALA A 1 34 ? 2.827 1.264 -2.759 1.00 0.00 34 ALA A N 25
ATOM 34688 C CA . ALA A 1 34 ? 2.955 1.767 -1.390 1.00 0.00 34 ALA A CA 25
ATOM 34689 C C . ALA A 1 34 ? 4.259 2.568 -1.179 1.00 0.00 34 ALA A C 25
ATOM 34690 O O . ALA A 1 34 ? 4.249 3.599 -0.508 1.00 0.00 34 ALA A O 25
ATOM 34697 N N . LEU A 1 35 ? 5.366 2.150 -1.799 1.00 0.00 35 LEU A N 25
ATOM 34698 C CA . LEU A 1 35 ? 6.649 2.866 -1.796 1.00 0.00 35 LEU A CA 25
ATOM 34699 C C . LEU A 1 35 ? 6.563 4.196 -2.561 1.00 0.00 35 LEU A C 25
ATOM 34700 O O . LEU A 1 35 ? 7.032 5.225 -2.070 1.00 0.00 35 LEU A O 25
ATOM 34716 N N . LYS A 1 36 ? 5.897 4.209 -3.725 1.00 0.00 36 LYS A N 25
ATOM 34717 C CA . LYS A 1 36 ? 5.604 5.422 -4.520 1.00 0.00 36 LYS A CA 25
ATOM 34718 C C . LYS A 1 36 ? 4.750 6.428 -3.742 1.00 0.00 36 LYS A C 25
ATOM 34719 O O . LYS A 1 36 ? 5.023 7.628 -3.791 1.00 0.00 36 LYS A O 25
ATOM 34738 N N . LEU A 1 37 ? 3.770 5.963 -2.965 1.00 0.00 37 LEU A N 25
ATOM 34739 C CA . LEU A 1 37 ? 3.033 6.786 -1.994 1.00 0.00 37 LEU A CA 25
ATOM 34740 C C . LEU A 1 37 ? 3.943 7.281 -0.855 1.00 0.00 37 LEU A C 25
ATOM 34741 O O . LEU A 1 37 ? 3.831 8.445 -0.464 1.00 0.00 37 LEU A O 25
ATOM 34757 N N . LYS A 1 38 ? 4.832 6.437 -0.307 1.00 0.00 38 LYS A N 25
ATOM 34758 C CA . LYS A 1 38 ? 5.676 6.792 0.846 1.00 0.00 38 LYS A CA 25
ATOM 34759 C C . LYS A 1 38 ? 6.688 7.895 0.529 1.00 0.00 38 LYS A C 25
ATOM 34760 O O . LYS A 1 38 ? 6.771 8.865 1.280 1.00 0.00 38 LYS A O 25
ATOM 34779 N N . GLN A 1 39 ? 7.416 7.795 -0.587 1.00 0.00 39 GLN A N 25
ATOM 34780 C CA . GLN A 1 39 ? 8.402 8.816 -0.972 1.00 0.00 39 GLN A CA 25
ATOM 34781 C C . GLN A 1 39 ? 7.758 10.188 -1.255 1.00 0.00 39 GLN A C 25
ATOM 34782 O O . GLN A 1 39 ? 8.343 11.227 -0.939 1.00 0.00 39 GLN A O 25
ATOM 34796 N N . GLN A 1 40 ? 6.524 10.212 -1.776 1.00 0.00 40 GLN A N 25
ATOM 34797 C CA . GLN A 1 40 ? 5.768 11.440 -2.037 1.00 0.00 40 GLN A CA 25
ATOM 34798 C C . GLN A 1 40 ? 5.403 12.198 -0.754 1.00 0.00 40 GLN A C 25
ATOM 34799 O O . GLN A 1 40 ? 5.572 13.417 -0.702 1.00 0.00 40 GLN A O 25
ATOM 34813 N N . GLN A 1 41 ? 4.943 11.509 0.297 1.00 0.00 41 GLN A N 25
ATOM 34814 C CA . GLN A 1 41 ? 4.716 12.151 1.601 1.00 0.00 41 GLN A CA 25
ATOM 34815 C C . GLN A 1 41 ? 6.037 12.538 2.303 1.00 0.00 41 GLN A C 25
ATOM 34816 O O . GLN A 1 41 ? 6.110 13.594 2.938 1.00 0.00 41 GLN A O 25
ATOM 34830 N N . LEU A 1 42 ? 7.099 11.734 2.161 1.00 0.00 42 LEU A N 25
ATOM 34831 C CA . LEU A 1 42 ? 8.390 11.959 2.813 1.00 0.00 42 LEU A CA 25
ATOM 34832 C C . LEU A 1 42 ? 9.132 13.210 2.305 1.00 0.00 42 LEU A C 25
ATOM 34833 O O . LEU A 1 42 ? 9.661 13.983 3.102 1.00 0.00 42 LEU A O 25
ATOM 34849 N N . GLU A 1 43 ? 9.128 13.454 0.992 1.00 0.00 43 GLU A N 25
ATOM 34850 C CA . GLU A 1 43 ? 9.761 14.635 0.374 1.00 0.00 43 GLU A CA 25
ATOM 34851 C C . GLU A 1 43 ? 8.992 15.952 0.620 1.00 0.00 43 GLU A C 25
ATOM 34852 O O . GLU A 1 43 ? 9.582 17.032 0.528 1.00 0.00 43 GLU A O 25
ATOM 34864 N N . GLN A 1 44 ? 7.702 15.878 0.971 1.00 0.00 44 GLN A N 25
ATOM 34865 C CA . GLN A 1 44 ? 6.860 17.025 1.343 1.00 0.00 44 GLN A CA 25
ATOM 34866 C C . GLN A 1 44 ? 6.941 17.403 2.844 1.00 0.00 44 GLN A C 25
ATOM 34867 O O . GLN A 1 44 ? 6.312 18.380 3.261 1.00 0.00 44 GLN A O 25
ATOM 34881 N N . GLY A 1 45 ? 7.714 16.660 3.656 1.00 0.00 45 GLY A N 25
ATOM 34882 C CA . GLY A 1 45 ? 7.923 16.905 5.098 1.00 0.00 45 GLY A CA 25
ATOM 34883 C C . GLY A 1 45 ? 8.631 18.229 5.408 1.00 0.00 45 GLY A C 25
ATOM 34884 O O . GLY A 1 45 ? 9.700 18.491 4.807 1.00 0.00 45 GLY A O 25
ATOM 34889 N N . GLY B 1 1 ? 20.261 -6.130 -1.335 1.00 0.00 101 GLY B N 25
ATOM 34890 C CA . GLY B 1 1 ? 19.796 -5.074 -0.410 1.00 0.00 101 GLY B CA 25
ATOM 34891 C C . GLY B 1 1 ? 20.950 -4.387 0.319 1.00 0.00 101 GLY B C 25
ATOM 34892 O O . GLY B 1 1 ? 22.115 -4.755 0.122 1.00 0.00 101 GLY B O 25
ATOM 34898 N N . PRO B 1 2 ? 20.664 -3.378 1.170 1.00 0.00 102 PRO B N 25
ATOM 34899 C CA . PRO B 1 2 ? 21.673 -2.605 1.903 1.00 0.00 102 PRO B CA 25
ATOM 34900 C C . PRO B 1 2 ? 22.481 -3.441 2.915 1.00 0.00 102 PRO B C 25
ATOM 34901 O O . PRO B 1 2 ? 21.976 -4.417 3.478 1.00 0.00 102 PRO B O 25
ATOM 34912 N N . GLY B 1 3 ? 23.729 -3.046 3.178 1.00 0.00 103 GLY B N 25
ATOM 34913 C CA . GLY B 1 3 ? 24.554 -3.622 4.242 1.00 0.00 103 GLY B CA 25
ATOM 34914 C C . GLY B 1 3 ? 24.082 -3.219 5.650 1.00 0.00 103 GLY B C 25
ATOM 34915 O O . GLY B 1 3 ? 23.704 -2.065 5.871 1.00 0.00 103 GLY B O 25
ATOM 34919 N N . SER B 1 4 ? 24.117 -4.155 6.606 1.00 0.00 104 SER B N 25
ATOM 34920 C CA . SER B 1 4 ? 23.794 -3.889 8.020 1.00 0.00 104 SER B CA 25
ATOM 34921 C C . SER B 1 4 ? 25.000 -3.321 8.794 1.00 0.00 104 SER B C 25
ATOM 34922 O O . SER B 1 4 ? 26.135 -3.743 8.568 1.00 0.00 104 SER B O 25
ATOM 34930 N N . MET B 1 5 ? 24.826 -2.393 9.745 1.00 0.00 105 MET B N 25
ATOM 34931 C CA . MET B 1 5 ? 23.571 -1.714 10.116 1.00 0.00 105 MET B CA 25
ATOM 34932 C C . MET B 1 5 ? 23.140 -0.635 9.101 1.00 0.00 105 MET B C 25
ATOM 34933 O O . MET B 1 5 ? 21.947 -0.386 8.948 1.00 0.00 105 MET B O 25
ATOM 34947 N N . ASN B 1 6 ? 24.102 -0.036 8.383 1.00 0.00 106 ASN B N 25
ATOM 34948 C CA . ASN B 1 6 ? 23.878 0.959 7.321 1.00 0.00 106 ASN B CA 25
ATOM 34949 C C . ASN B 1 6 ? 24.897 0.790 6.177 1.00 0.00 106 ASN B C 25
ATOM 34950 O O . ASN B 1 6 ? 26.068 0.468 6.422 1.00 0.00 106 ASN B O 25
ATOM 34961 N N . LYS B 1 7 ? 24.481 1.057 4.931 1.00 0.00 107 LYS B N 25
ATOM 34962 C CA . LYS B 1 7 ? 25.359 1.095 3.743 1.00 0.00 107 LYS B CA 25
ATOM 34963 C C . LYS B 1 7 ? 26.254 2.355 3.755 1.00 0.00 107 LYS B C 25
ATOM 34964 O O . LYS B 1 7 ? 25.741 3.434 4.078 1.00 0.00 107 LYS B O 25
ATOM 34983 N N . PRO B 1 8 ? 27.549 2.264 3.380 1.00 0.00 108 PRO B N 25
ATOM 34984 C CA . PRO B 1 8 ? 28.424 3.437 3.220 1.00 0.00 108 PRO B CA 25
ATOM 34985 C C . PRO B 1 8 ? 27.936 4.427 2.147 1.00 0.00 108 PRO B C 25
ATOM 34986 O O . PRO B 1 8 ? 27.352 4.009 1.137 1.00 0.00 108 PRO B O 25
ATOM 34997 N N . THR B 1 9 ? 28.222 5.721 2.350 1.00 0.00 109 THR B N 25
ATOM 34998 C CA . THR B 1 9 ? 27.782 6.869 1.516 1.00 0.00 109 THR B CA 25
ATOM 34999 C C . THR B 1 9 ? 26.257 7.104 1.530 1.00 0.00 109 THR B C 25
ATOM 35000 O O . THR B 1 9 ? 25.462 6.167 1.633 1.00 0.00 109 THR B O 25
ATOM 35011 N N . SER B 1 10 ? 25.825 8.373 1.444 1.00 0.00 110 SER B N 25
ATOM 35012 C CA . SER B 1 10 ? 24.398 8.758 1.454 1.00 0.00 110 SER B CA 25
ATOM 35013 C C . SER B 1 10 ? 23.620 8.144 0.275 1.00 0.00 110 SER B C 25
ATOM 35014 O O . SER B 1 10 ? 24.046 8.222 -0.881 1.00 0.00 110 SER B O 25
ATOM 35022 N N . SER B 1 11 ? 22.479 7.507 0.569 1.00 0.00 111 SER B N 25
ATOM 35023 C CA . SER B 1 11 ? 21.614 6.804 -0.389 1.00 0.00 111 SER B CA 25
ATOM 35024 C C . SER B 1 11 ? 20.206 6.580 0.198 1.00 0.00 111 SER B C 25
ATOM 35025 O O . SER B 1 11 ? 20.007 6.647 1.417 1.00 0.00 111 SER B O 25
ATOM 35033 N N . ASP B 1 12 ? 19.215 6.279 -0.643 1.00 0.00 112 ASP B N 25
ATOM 35034 C CA . ASP B 1 12 ? 17.818 5.983 -0.255 1.00 0.00 112 ASP B CA 25
ATOM 35035 C C . ASP B 1 12 ? 17.634 4.556 0.314 1.00 0.00 112 ASP B C 25
ATOM 35036 O O . ASP B 1 12 ? 16.689 3.842 -0.037 1.00 0.00 112 ASP B O 25
ATOM 35045 N N . GLY B 1 13 ? 18.542 4.112 1.186 1.00 0.00 113 GLY B N 25
ATOM 35046 C CA . GLY B 1 13 ? 18.558 2.750 1.752 1.00 0.00 113 GLY B CA 25
ATOM 35047 C C . GLY B 1 13 ? 17.303 2.372 2.557 1.00 0.00 113 GLY B C 25
ATOM 35048 O O . GLY B 1 13 ? 17.010 1.183 2.733 1.00 0.00 113 GLY B O 25
ATOM 35052 N N . TRP B 1 14 ? 16.514 3.365 2.987 1.00 0.00 114 TRP B N 25
ATOM 35053 C CA . TRP B 1 14 ? 15.223 3.157 3.650 1.00 0.00 114 TRP B CA 25
ATOM 35054 C C . TRP B 1 14 ? 14.198 2.437 2.755 1.00 0.00 114 TRP B C 25
ATOM 35055 O O . TRP B 1 14 ? 13.347 1.714 3.273 1.00 0.00 114 TRP B O 25
ATOM 35076 N N . LYS B 1 15 ? 14.287 2.579 1.424 1.00 0.00 115 LYS B N 25
ATOM 35077 C CA . LYS B 1 15 ? 13.289 2.055 0.478 1.00 0.00 115 LYS B CA 25
ATOM 35078 C C . LYS B 1 15 ? 13.228 0.527 0.442 1.00 0.00 115 LYS B C 25
ATOM 35079 O O . LYS B 1 15 ? 12.136 -0.042 0.473 1.00 0.00 115 LYS B O 25
ATOM 35098 N N . ASP B 1 16 ? 14.379 -0.149 0.437 1.00 0.00 116 ASP B N 25
ATOM 35099 C CA . ASP B 1 16 ? 14.440 -1.619 0.478 1.00 0.00 116 ASP B CA 25
ATOM 35100 C C . ASP B 1 16 ? 14.008 -2.185 1.845 1.00 0.00 116 ASP B C 25
ATOM 35101 O O . ASP B 1 16 ? 13.375 -3.246 1.902 1.00 0.00 116 ASP B O 25
ATOM 35110 N N . ASP B 1 17 ? 14.278 -1.469 2.946 1.00 0.00 117 ASP B N 25
ATOM 35111 C CA . ASP B 1 17 ? 13.745 -1.811 4.274 1.00 0.00 117 ASP B CA 25
ATOM 35112 C C . ASP B 1 17 ? 12.219 -1.610 4.360 1.00 0.00 117 ASP B C 25
ATOM 35113 O O . ASP B 1 17 ? 11.525 -2.391 5.020 1.00 0.00 117 ASP B O 25
ATOM 35122 N N . TYR B 1 18 ? 11.674 -0.608 3.656 1.00 0.00 118 TYR B N 25
ATOM 35123 C CA . TYR B 1 18 ? 10.229 -0.375 3.586 1.00 0.00 118 TYR B CA 25
ATOM 35124 C C . TYR B 1 18 ? 9.522 -1.483 2.786 1.00 0.00 118 TYR B C 25
ATOM 35125 O O . TYR B 1 18 ? 8.524 -2.029 3.247 1.00 0.00 118 TYR B O 25
ATOM 35143 N N . LEU B 1 19 ? 10.093 -1.929 1.662 1.00 0.00 119 LEU B N 25
ATOM 35144 C CA . LEU B 1 19 ? 9.643 -3.146 0.958 1.00 0.00 119 LEU B CA 25
ATOM 35145 C C . LEU B 1 19 ? 9.704 -4.391 1.863 1.00 0.00 119 LEU B C 25
ATOM 35146 O O . LEU B 1 19 ? 8.748 -5.168 1.902 1.00 0.00 119 LEU B O 25
ATOM 35162 N N . SER B 1 20 ? 10.780 -4.559 2.640 1.00 0.00 120 SER B N 25
ATOM 35163 C CA . SER B 1 20 ? 10.918 -5.691 3.567 1.00 0.00 120 SER B CA 25
ATOM 35164 C C . SER B 1 20 ? 9.796 -5.728 4.612 1.00 0.00 120 SER B C 25
ATOM 35165 O O . SER B 1 20 ? 9.204 -6.791 4.823 1.00 0.00 120 SER B O 25
ATOM 35173 N N . ARG B 1 21 ? 9.439 -4.592 5.234 1.00 0.00 121 ARG B N 25
ATOM 35174 C CA . ARG B 1 21 ? 8.360 -4.530 6.238 1.00 0.00 121 ARG B CA 25
ATOM 35175 C C . ARG B 1 21 ? 6.951 -4.604 5.634 1.00 0.00 121 ARG B C 25
ATOM 35176 O O . ARG B 1 21 ? 6.071 -5.223 6.233 1.00 0.00 121 ARG B O 25
ATOM 35197 N N . LEU B 1 22 ? 6.730 -4.040 4.445 1.00 0.00 122 LEU B N 25
ATOM 35198 C CA . LEU B 1 22 ? 5.448 -4.095 3.722 1.00 0.00 122 LEU B CA 25
ATOM 35199 C C . LEU B 1 22 ? 5.042 -5.527 3.340 1.00 0.00 122 LEU B C 25
ATOM 35200 O O . LEU B 1 22 ? 3.863 -5.888 3.438 1.00 0.00 122 LEU B O 25
ATOM 35216 N N . SER B 1 23 ? 6.011 -6.365 2.961 1.00 0.00 123 SER B N 25
ATOM 35217 C CA . SER B 1 23 ? 5.794 -7.772 2.592 1.00 0.00 123 SER B CA 25
ATOM 35218 C C . SER B 1 23 ? 5.186 -8.636 3.716 1.00 0.00 123 SER B C 25
ATOM 35219 O O . SER B 1 23 ? 4.572 -9.670 3.436 1.00 0.00 123 SER B O 25
ATOM 35227 N N . ARG B 1 24 ? 5.336 -8.232 4.989 1.00 0.00 124 ARG B N 25
ATOM 35228 C CA . ARG B 1 24 ? 4.911 -9.017 6.170 1.00 0.00 124 ARG B CA 25
ATOM 35229 C C . ARG B 1 24 ? 3.400 -8.984 6.437 1.00 0.00 124 ARG B C 25
ATOM 35230 O O . ARG B 1 24 ? 2.870 -9.869 7.112 1.00 0.00 124 ARG B O 25
ATOM 35251 N N . LEU B 1 25 ? 2.717 -7.951 5.931 1.00 0.00 125 LEU B N 25
ATOM 35252 C CA . LEU B 1 25 ? 1.292 -7.691 6.164 1.00 0.00 125 LEU B CA 25
ATOM 35253 C C . LEU B 1 25 ? 0.360 -8.620 5.356 1.00 0.00 125 LEU B C 25
ATOM 35254 O O . LEU B 1 25 ? 0.629 -8.961 4.203 1.00 0.00 125 LEU B O 25
ATOM 35270 N N . SER B 1 26 ? -0.780 -8.969 5.959 1.00 0.00 126 SER B N 25
ATOM 35271 C CA . SER B 1 26 ? -1.946 -9.568 5.282 1.00 0.00 126 SER B CA 25
ATOM 35272 C C . SER B 1 26 ? -2.676 -8.543 4.397 1.00 0.00 126 SER B C 25
ATOM 35273 O O . SER B 1 26 ? -2.438 -7.334 4.498 1.00 0.00 126 SER B O 25
ATOM 35281 N N . LYS B 1 27 ? -3.573 -8.996 3.514 1.00 0.00 127 LYS B N 25
ATOM 35282 C CA . LYS B 1 27 ? -4.212 -8.154 2.487 1.00 0.00 127 LYS B CA 25
ATOM 35283 C C . LYS B 1 27 ? -5.041 -6.998 3.065 1.00 0.00 127 LYS B C 25
ATOM 35284 O O . LYS B 1 27 ? -4.960 -5.874 2.573 1.00 0.00 127 LYS B O 25
ATOM 35303 N N . ASN B 1 28 ? -5.782 -7.238 4.143 1.00 0.00 128 ASN B N 25
ATOM 35304 C CA . ASN B 1 28 ? -6.538 -6.184 4.829 1.00 0.00 128 ASN B CA 25
ATOM 35305 C C . ASN B 1 28 ? -5.610 -5.149 5.502 1.00 0.00 128 ASN B C 25
ATOM 35306 O O . ASN B 1 28 ? -5.926 -3.958 5.549 1.00 0.00 128 ASN B O 25
ATOM 35317 N N . GLN B 1 29 ? -4.449 -5.593 5.993 1.00 0.00 129 GLN B N 25
ATOM 35318 C CA . GLN B 1 29 ? -3.458 -4.752 6.671 1.00 0.00 129 GLN B CA 25
ATOM 35319 C C . GLN B 1 29 ? -2.647 -3.889 5.685 1.00 0.00 129 GLN B C 25
ATOM 35320 O O . GLN B 1 29 ? -2.497 -2.687 5.915 1.00 0.00 129 GLN B O 25
ATOM 35334 N N . LEU B 1 30 ? -2.165 -4.456 4.569 1.00 0.00 130 LEU B N 25
ATOM 35335 C CA . LEU B 1 30 ? -1.469 -3.693 3.518 1.00 0.00 130 LEU B CA 25
ATOM 35336 C C . LEU B 1 30 ? -2.395 -2.677 2.839 1.00 0.00 130 LEU B C 25
ATOM 35337 O O . LEU B 1 30 ? -1.947 -1.576 2.505 1.00 0.00 130 LEU B O 25
ATOM 35353 N N . MET B 1 31 ? -3.693 -2.989 2.697 1.00 0.00 131 MET B N 25
ATOM 35354 C CA . MET B 1 31 ? -4.687 -2.036 2.194 1.00 0.00 131 MET B CA 25
ATOM 35355 C C . MET B 1 31 ? -4.868 -0.858 3.156 1.00 0.00 131 MET B C 25
ATOM 35356 O O . MET B 1 31 ? -4.821 0.294 2.723 1.00 0.00 131 MET B O 25
ATOM 35370 N N . ALA B 1 32 ? -5.021 -1.125 4.456 1.00 0.00 132 ALA B N 25
ATOM 35371 C CA . ALA B 1 32 ? -5.152 -0.081 5.472 1.00 0.00 132 ALA B CA 25
ATOM 35372 C C . ALA B 1 32 ? -3.901 0.820 5.551 1.00 0.00 132 ALA B C 25
ATOM 35373 O O . ALA B 1 32 ? -4.021 2.041 5.644 1.00 0.00 132 ALA B O 25
ATOM 35380 N N . LEU B 1 33 ? -2.703 0.230 5.437 1.00 0.00 133 LEU B N 25
ATOM 35381 C CA . LEU B 1 33 ? -1.419 0.943 5.387 1.00 0.00 133 LEU B CA 25
ATOM 35382 C C . LEU B 1 33 ? -1.340 1.879 4.166 1.00 0.00 133 LEU B C 25
ATOM 35383 O O . LEU B 1 33 ? -1.071 3.073 4.317 1.00 0.00 133 LEU B O 25
ATOM 35399 N N . ALA B 1 34 ? -1.615 1.367 2.966 1.00 0.00 134 ALA B N 25
ATOM 35400 C CA . ALA B 1 34 ? -1.583 2.163 1.736 1.00 0.00 134 ALA B CA 25
ATOM 35401 C C . ALA B 1 34 ? -2.659 3.270 1.724 1.00 0.00 134 ALA B C 25
ATOM 35402 O O . ALA B 1 34 ? -2.387 4.393 1.299 1.00 0.00 134 ALA B O 25
ATOM 35409 N N . LEU B 1 35 ? -3.865 2.999 2.236 1.00 0.00 135 LEU B N 25
ATOM 35410 C CA . LEU B 1 35 ? -4.952 3.980 2.354 1.00 0.00 135 LEU B CA 25
ATOM 35411 C C . LEU B 1 35 ? -4.616 5.095 3.363 1.00 0.00 135 LEU B C 25
ATOM 35412 O O . LEU B 1 35 ? -4.848 6.274 3.085 1.00 0.00 135 LEU B O 25
ATOM 35428 N N . LYS B 1 36 ? -3.989 4.750 4.499 1.00 0.00 136 LYS B N 25
ATOM 35429 C CA . LYS B 1 36 ? -3.441 5.710 5.473 1.00 0.00 136 LYS B CA 25
ATOM 35430 C C . LYS B 1 36 ? -2.391 6.627 4.838 1.00 0.00 136 LYS B C 25
ATOM 35431 O O . LYS B 1 36 ? -2.510 7.846 4.945 1.00 0.00 136 LYS B O 25
ATOM 35450 N N . LEU B 1 37 ? -1.428 6.062 4.105 1.00 0.00 137 LEU B N 25
ATOM 35451 C CA . LEU B 1 37 ? -0.426 6.823 3.340 1.00 0.00 137 LEU B CA 25
ATOM 35452 C C . LEU B 1 37 ? -1.071 7.747 2.290 1.00 0.00 137 LEU B C 25
ATOM 35453 O O . LEU B 1 37 ? -0.578 8.857 2.069 1.00 0.00 137 LEU B O 25
ATOM 35469 N N . LYS B 1 38 ? -2.163 7.305 1.645 1.00 0.00 138 LYS B N 25
ATOM 35470 C CA . LYS B 1 38 ? -2.895 8.069 0.629 1.00 0.00 138 LYS B CA 25
ATOM 35471 C C . LYS B 1 38 ? -3.613 9.276 1.229 1.00 0.00 138 LYS B C 25
ATOM 35472 O O . LYS B 1 38 ? -3.361 10.397 0.793 1.00 0.00 138 LYS B O 25
ATOM 35491 N N . GLN B 1 39 ? -4.451 9.093 2.250 1.00 0.00 139 GLN B N 25
ATOM 35492 C CA . GLN B 1 39 ? -5.208 10.206 2.846 1.00 0.00 139 GLN B CA 25
ATOM 35493 C C . GLN B 1 39 ? -4.304 11.246 3.540 1.00 0.00 139 GLN B C 25
ATOM 35494 O O . GLN B 1 39 ? -4.642 12.432 3.571 1.00 0.00 139 GLN B O 25
ATOM 35508 N N . GLN B 1 40 ? -3.129 10.836 4.037 1.00 0.00 140 GLN B N 25
ATOM 35509 C CA . GLN B 1 40 ? -2.114 11.725 4.627 1.00 0.00 140 GLN B CA 25
ATOM 35510 C C . GLN B 1 40 ? -1.575 12.767 3.631 1.00 0.00 140 GLN B C 25
ATOM 35511 O O . GLN B 1 40 ? -1.426 13.934 3.993 1.00 0.00 140 GLN B O 25
ATOM 35525 N N . GLN B 1 41 ? -1.273 12.363 2.390 1.00 0.00 141 GLN B N 25
ATOM 35526 C CA . GLN B 1 41 ? -0.800 13.279 1.332 1.00 0.00 141 GLN B CA 25
ATOM 35527 C C . GLN B 1 41 ? -1.924 13.962 0.536 1.00 0.00 141 GLN B C 25
ATOM 35528 O O . GLN B 1 41 ? -1.776 15.125 0.160 1.00 0.00 141 GLN B O 25
ATOM 35542 N N . LEU B 1 42 ? -3.051 13.283 0.298 1.00 0.00 142 LEU B N 25
ATOM 35543 C CA . LEU B 1 42 ? -4.145 13.772 -0.542 1.00 0.00 142 LEU B CA 25
ATOM 35544 C C . LEU B 1 42 ? -4.856 15.018 0.021 1.00 0.00 142 LEU B C 25
ATOM 35545 O O . LEU B 1 42 ? -5.395 15.828 -0.737 1.00 0.00 142 LEU B O 25
ATOM 35561 N N . GLU B 1 43 ? -4.827 15.205 1.341 1.00 0.00 143 GLU B N 25
ATOM 35562 C CA . GLU B 1 43 ? -5.341 16.404 2.031 1.00 0.00 143 GLU B CA 25
ATOM 35563 C C . GLU B 1 43 ? -4.426 17.648 1.911 1.00 0.00 143 GLU B C 25
ATOM 35564 O O . GLU B 1 43 ? -4.855 18.762 2.232 1.00 0.00 143 GLU B O 25
ATOM 35576 N N . GLN B 1 44 ? -3.171 17.485 1.471 1.00 0.00 144 GLN B N 25
ATOM 35577 C CA . GLN B 1 44 ? -2.177 18.566 1.367 1.00 0.00 144 GLN B CA 25
ATOM 35578 C C . GLN B 1 44 ? -2.270 19.339 0.036 1.00 0.00 144 GLN B C 25
ATOM 35579 O O . GLN B 1 44 ? -2.769 18.822 -0.972 1.00 0.00 144 GLN B O 25
ATOM 35593 N N . GLY B 1 45 ? -1.746 20.573 0.019 1.00 0.00 145 GLY B N 25
ATOM 35594 C CA . GLY B 1 45 ? -1.701 21.467 -1.152 1.00 0.00 145 GLY B CA 25
ATOM 35595 C C . GLY B 1 45 ? -3.069 22.004 -1.584 1.00 0.00 145 GLY B C 25
ATOM 35596 O O . GLY B 1 45 ? -3.778 22.583 -0.728 1.00 0.00 145 GLY B O 25
#

Sequence (90 aa):
GPGSMNKPTSSDGWKDDYLSRLSRLSKNQLMALALKLKQQQLEQGGPGSMNKPTSSDGWKDDYLSRLSRLSKNQLMALALKLKQQQLEQGGPGSMNKPTSSDGWKDDYLSRLSRLSKNQLMALALKLKQQQLEQGGPGSMNKPTSSDGWKDDYLSRLSRLSKNQLMALALKLKQQQLEQGGPGSMNKPTSSDGWKDDYLSRLSRLSKNQLMALALKLKQQQLEQGGPGSMNKPTSSDGWKDDYLSRLSRLSKNQLMALALKLKQQQLEQGGPGSMNKPTSSDGWKDDYLSRLSRLSKNQLMALALKLKQQQLEQGGPGSMNKPTSSDGWKDDYLSRLSRLSKNQLMALALKLKQQQLEQGGPGSMNKPTSSDGWKDDYLSRLSRLSKNQLMALALKLKQQQLEQGGPGSMNKPTSSDGWKDDYLSRLSRLSKNQLMALALKLKQQQLEQGGPGSMNKPTSSDGWKDDYLSRLSRLSKNQLMALALKLKQQQLEQGGPGSMNKPTSSDGWKDDYLSRLSRLSKNQLMALALKLKQQQLEQGGPGSMNKPTSSDGWKDDYLSRLSRLSKNQLMALALKLKQQQLEQGGPGSMNKPTSSDGWKDDYLSRLSRLSKNQLMALALKLKQQQLEQGGPGSMNKPTSSDGWKDDYLSRLSRLSKNQLMALALKLKQQQLEQGGPGSMNKPTSSDGWKDDYLSRLSRLSKNQLMALALKLKQQQLEQGGPGSMNKPTSSDGWKDDYLSRLSRLSKNQLMALALKLKQQQLEQGGPGSMNKPTSSDGWKDDYLSRLSRLSKNQLMALALKLKQQQLEQGGPGSMNKPTSSDGWKDDYLSRLSRLSKNQLMALALKLKQQQLEQGGPGSMNKPTSSDGWKDDYLSRLSRLSKNQLMALALKLKQQQLEQGGPGSMNKPTSSDGWKDDYLSRLSRLSKNQLMALALKLKQQQLEQGGPGSMNKPTSSDGWKDDYLSRLSRLSKNQLMALALKLKQQQLEQGGPGSMNKPTSSDGWKDDYLSRLSRLSKNQLMALALKLKQQQLEQGGPGSMNKPTSSDGWKDDYLSRLSRLSKNQLMALALKLKQQQLEQGGPGSMNKPTSSDGWKDDYLSRLSRLSKNQLMALALKLKQQQLEQGGPGSMNKPTSSDGWKDDYLSRLSRLSKNQLMALALKLKQQQLEQGGPGSMNKPTSSDGWKDDYLSRLSRLSKNQLMALALKLKQQQLEQGGPGSMNKPTSSDGWKDDYLSRLSRLSKNQLMALALKLKQQQLEQGGPGSMNKPTSSDGWKDDYLSRLSRLSKNQLMALALKLKQQQLEQGGPGSMNKPTSSDGWKDDYLSRLSRLSKNQLMALALKLKQQQLEQGGPGSMNKPTSSDGWKDDYLSRLSRLSKNQLMALALKLKQQQLEQGGPGSMNKPTSSDGWKDDYLSRLSRLSKNQLMALALKLKQQQLEQGGPGSMNKPTSSDGWKDDYLSRLSRLSKNQLMALALKLKQQQLEQGGPGSMNKPTSSDGWKDDYLSRLSRLSKNQLMALALKLKQQQLEQGGPGSMNKPTSSDGWKDDYLSRLSRLSKNQLMALALKLKQQQLEQGGPGSMNKPTSSDGWKDDYLSRLSRLSKNQLMALALKLKQQQLEQGGPGSMNKPTSSDGWKDDYLSRLSRLSKNQLMALALKLKQQQLEQGGPGSMNKPTSSDGWKDDYLSRLSRLSKNQLMALALKLKQQQLEQGGPGSMNKPTSSDGWKDDYLSRLSRLSKNQLMALALKLKQQQLEQGGPGSMNKPTSSDGWKDDYLSRLSRLSKNQLMALALKLKQQQLEQGGPGSMNKPTSSDGWKDDYLSRLSRLSKNQLMALALKLKQQQLEQGGPGSMNKPTSSDGWKDDYLSRLSRLSKNQLMALALKLKQQQLEQGGPGSMNKPTSSDGWKDDYLSRLSRLSKNQLMALALKLKQQQLEQGGPGSMNKPTSSDGWKDDYLSRLSRLSKNQLMALALKLKQQQLEQGGPGSMNKPTSSDGWKDDYLSRLSRLSKNQLMALALKLKQQQLEQGGPGSMNKPTSSDGWKDDYLSRLSRLSKNQLMALALKLKQQQLEQGGPGSMNKPTSSDGWKDDYLSRLSRLSKNQLMALALKLKQQQLEQGGPGSMNKPTSSDGWKDDYLSRLSRLSKNQLMALALKLKQQQLEQGGPGSMNKPTSSDGWKDDYLSRLSRLSKNQLMALALKLKQQQLEQGGPGSMNKPTSSDGWKDDYLSRLSRLSKNQLMALALKLKQQQLEQG